Protein AF-0000000086028772 (afdb_homodimer)

Sequence (1602 aa):
MACWGKYEELAASGPDQKNWRGIGIALLVIMVVCALIVAAIVLLTPGDKGLNVNKSRISLEEVVKGKFSYRRYNGTWISDHEFVFQDAYGAIGIYDATNNSEQVIMSNTTFRQYSISQYFLSADRQYLLLSHKYERIFRYTYKAAFLLYNISSDYLAPLFPKTPELLLQYAAWGPSGNQLVYVLDNNVYYLSDVTAKPRQLTKTGIDGIVFNGIPDWVYEEEILSTNNALWWSKDGKKLCFASFNDTDVDILQYPHYGSYSDVNNVYPELMNLRYPKAGKTNPEFTIYVADLTSSKDLSKVQPPKEYKNLEFYFTEVQWAGNDALSVVWLKRSQNTTIVSLCHENDSWMCKKNYQEDANGHGWVDLSTKTIFSADNKKYFLRIPGPSEGQAGRFKHIAEIDAKTGSKNYLTSGKYDIAYIVAHDENKNVVYYITTLEGKPGERHLFSVADTSHAKPKQTTCFTCDISPECLYNDAVFSQNFTYYVLECLGPGIPRVEIRSTVSNKIVSVLDTNPELRELVDKRAMPIIKNLQVPIDGNYFANVRLFMPPILREYEITKYPVLVEVYGGPGTQMVTEKFNVNWGSYLASKKNVIYVNIDGRGSGYQGDKILHELYRRLGTVEVFDQISVASYLKEHLSYIDGKRMAIFGWSYGGFASASALADDETVFNCAISVAPVTSWLYYDSVYTERYMQSPSPSDNFVNYEKSDVMNKATNFKGRKYLLVHGTADDNVHWQQSMMLAKALTDAGVIYRMQVYPDENHGLGHVKLHLYQTMDDFLNLCYSDTFREESSVSHSTSSDSDRMACWGKYEELAASGPDQKNWRGIGIALLVIMVVCALIVAAIVLLTPGDKGLNVNKSRISLEEVVKGKFSYRRYNGTWISDHEFVFQDAYGAIGIYDATNNSEQVIMSNTTFRQYSISQYFLSADRQYLLLSHKYERIFRYTYKAAFLLYNISSDYLAPLFPKTPELLLQYAAWGPSGNQLVYVLDNNVYYLSDVTAKPRQLTKTGIDGIVFNGIPDWVYEEEILSTNNALWWSKDGKKLCFASFNDTDVDILQYPHYGSYSDVNNVYPELMNLRYPKAGKTNPEFTIYVADLTSSKDLSKVQPPKEYKNLEFYFTEVQWAGNDALSVVWLKRSQNTTIVSLCHENDSWMCKKNYQEDANGHGWVDLSTKTIFSADNKKYFLRIPGPSEGQAGRFKHIAEIDAKTGSKNYLTSGKYDIAYIVAHDENKNVVYYITTLEGKPGERHLFSVADTSHAKPKQTTCFTCDISPECLYNDAVFSQNFTYYVLECLGPGIPRVEIRSTVSNKIVSVLDTNPELRELVDKRAMPIIKNLQVPIDGNYFANVRLFMPPILREYEITKYPVLVEVYGGPGTQMVTEKFNVNWGSYLASKKNVIYVNIDGRGSGYQGDKILHELYRRLGTVEVFDQISVASYLKEHLSYIDGKRMAIFGWSYGGFASASALADDETVFNCAISVAPVTSWLYYDSVYTERYMQSPSPSDNFVNYEKSDVMNKATNFKGRKYLLVHGTADDNVHWQQSMMLAKALTDAGVIYRMQVYPDENHGLGHVKLHLYQTMDDFLNLCYSDTFREESSVSHSTSSDSDR

InterPro domains:
  IPR001375 Peptidase S9, prolyl oligopeptidase, catalytic domain [PF00326] (580-780)
  IPR002469 Dipeptidylpeptidase IV, N-terminal domain [PF00930] (122-494)
  IPR029058 Alpha/Beta hydrolase fold [G3DSA:3.40.50.1820] (521-790)
  IPR029058 Alpha/Beta hydrolase fold [SSF53474] (533-778)
  IPR050278 Serine protease S9B/DPPIV [PTHR11731] (8-780)

Secondary structure (DSSP, 8-state):
-------------------HHHHHHHHHHHHHHHHHHHHHHHHSS-S---TTTTSBPPPHHHHHTTTT-------EESSSSEEEEE-TTS-EEEEETTTTEEEEEE-HHHHHHTT--EEEE-TTSSEEEEEEEEEE-SSS-EEEEEEEEETTTTEEEESSTTSTTPPBSEEEE-SSTT-EEEEETTEEEEESSTTSPPEE-----BTTTEEESS--HHIIIIII-SS--EEE-TTSSEEEEEEEE-TTS-EEEEEE---SS-TT--SPEEEEEE--BTTSPPPEEEEEEEETTS-PPPEEEBPPGGGTTS-EEEEEEEESSSSEEEEEEEETTSSEEEEEEEEGGGTTEEEEEEEEE-TTSS-----S--EE-TTSSEEEEEEE-S--GGG---EEEEEEETTT--EEES--SSS-EEEEEEEETTTTEEEEEEEETTEEEEEEEEEEE-TTSSSTT-EEESSTTS-TTB-BEEEEE-TTSSEEEEEE-SBSS-EEEEEETTT--EEEEEE--HHHHHHHHHB-PPEEEEEEEEETTTEEEEEEEEE-TT--TT-S--EEEEEE----TT-----SS----HHHHHHHHH-PEEEEEE-TT-SSS-HHHHGGGTT-TTSHHHHHHHHHHHHHHHH-TTEEEEEEEEEEETHHHHHHHHHHHSTT---SEEEEES----GGGSBHHHHHHHH---STTTTHHHHHHT-GGGGGGGGTTSEEEEEEETT-SSS-THHHHHHHHHHHHTT---EEEEETT--TT-GGGHHHHHHHHHHHHHHHHSS------------------/-------------------HHHHHHHHHHHHHHHHHHHHHHHHSS-S---TTTTSBPPPHHHHHTTTT-------EESSSSEEEEE-TTS-EEEEETTTTEEEEEE-HHHHHHTT--EEEE-TTSSEEEEEEEEEE-SSS-EEEEEEEEETTTTEEEESSTTSTTPPBSEEEE-SSTT-EEEEETTEEEEESSTTSPPEE-----BTTTEEESS--HHIIIIII-SS--EEE-TTSSEEEEEEEE-TTS-EEEEEE---SS-TT--SPEEEEEE-PBTTSPPPEEEEEEEETTS-PPPEEEBPPGGGTTS-EEEEEEEESSSSEEEEEEEETTSSEEEEEEEEGGGTTBEEEEEEEE-TTSS-----S--EE-TTSSEEEEEEE-S--GGG---EEEEEEETTT--EEES--SSS-EEEEEEEETTTTEEEEEEEETTEEEEEEEEEEE-TTSSSTT-EEESSTTS-TTB-BEEEEE-TTSSEEEEEE-SBSS-EEEEEETTT--EEEEEE--HHHHHHHHHB-PPEEEEEEEEETTTEEEEEEEEE-TT--TT-S--EEEEEE----TT-----SS----HHHHHHHHH-PEEEEEE-TT-SSS-HHHHGGGTT-TTSHHHHHHHHHHHHHHHH-TTEEEEEEEEEEETHHHHHHHHHHHSTT---SEEEEES----GGGSBHHHHHHHH---STTTTHHHHHHT-GGGGGGGGTTSEEEEEEETT-SSS-THHHHHHHHHHHHTT---EEEEETT--TT-GGGHHHHHHHHHHHHHHHHSS------------------

Solvent-accessible surface area (backbone atoms only — not comparable to full-atom values): 84348 Å² total; per-residue (Å²): 135,88,83,86,87,72,94,78,82,83,76,75,82,72,77,82,72,73,64,54,61,58,53,44,47,51,49,45,50,49,48,48,51,51,44,46,49,48,42,44,48,53,62,64,33,61,75,73,63,57,82,44,59,81,34,47,57,45,49,66,64,44,47,69,73,46,64,70,57,78,87,72,89,70,61,46,68,78,36,50,49,30,27,41,33,61,49,98,79,50,26,33,29,39,37,32,67,87,75,72,44,75,44,78,63,43,59,34,63,63,38,58,75,59,52,53,76,50,77,44,74,28,60,65,66,48,35,36,44,31,31,23,73,77,41,79,72,59,96,62,31,36,33,24,20,45,32,34,32,34,50,88,76,70,42,76,42,42,65,44,72,94,48,54,76,51,62,28,51,40,73,48,67,41,67,44,44,51,12,34,38,37,23,50,74,32,14,33,34,40,22,76,26,83,84,47,74,76,42,76,75,51,83,72,35,34,86,93,36,22,25,30,35,27,54,51,63,64,45,21,71,74,53,62,67,38,44,53,34,68,47,64,22,74,79,47,50,34,40,33,31,33,33,32,40,33,80,75,24,49,72,48,70,47,61,37,61,78,54,80,84,42,88,83,56,59,67,61,42,81,42,82,40,62,52,34,27,38,78,52,48,68,63,46,71,48,41,35,39,38,50,70,83,52,90,63,76,72,40,60,50,40,74,34,77,90,53,62,95,52,67,62,45,73,60,46,76,46,61,53,56,77,57,26,34,35,40,31,36,30,37,60,56,24,32,37,35,36,40,25,45,20,32,55,92,57,68,22,43,24,39,77,43,40,75,53,68,31,82,91,59,46,50,56,73,73,87,60,76,74,45,60,41,90,83,51,54,31,34,37,41,71,40,76,33,68,71,56,70,94,61,30,27,16,33,19,42,32,40,30,34,57,84,78,32,51,74,43,72,48,48,76,62,75,35,22,53,72,46,73,69,48,67,42,67,90,74,23,30,36,34,29,34,23,34,42,70,93,33,53,36,35,26,32,44,32,35,31,20,34,85,84,27,98,57,54,44,46,68,48,73,76,36,82,81,70,44,89,45,36,37,15,49,49,74,50,66,24,77,74,50,52,27,28,39,37,34,34,39,1,53,32,79,39,33,30,32,36,27,30,52,89,78,66,42,80,73,45,78,77,43,62,48,65,69,44,49,54,53,56,73,50,31,15,58,43,45,80,46,78,46,75,43,81,44,86,90,85,41,64,21,47,33,36,36,30,28,25,48,79,66,54,90,86,46,83,67,56,27,38,36,40,34,50,40,48,69,43,78,54,41,72,76,64,52,29,54,50,81,69,46,72,49,42,25,35,3,28,59,66,48,26,34,23,35,34,68,31,41,52,11,23,40,52,67,27,49,52,45,28,43,68,35,50,49,35,59,78,44,63,39,30,47,40,54,39,51,49,50,50,50,46,42,73,73,35,79,38,41,31,64,84,27,25,32,28,31,17,52,32,54,2,6,29,34,20,50,47,34,44,33,36,94,77,40,62,44,48,26,26,32,22,34,36,27,49,34,39,60,61,65,30,46,27,71,68,39,17,36,44,37,37,50,57,45,82,92,63,32,27,67,38,51,56,72,41,22,45,50,81,38,26,62,48,40,54,98,38,46,43,39,45,33,40,23,53,41,14,82,72,48,40,43,64,31,54,43,40,39,44,44,31,24,48,75,50,62,38,71,67,43,35,46,74,39,64,64,22,34,72,80,36,77,91,44,45,63,51,50,52,50,48,52,50,53,48,49,52,58,58,63,43,83,76,71,74,78,78,81,74,82,77,78,79,75,79,77,77,73,77,134,140,83,87,92,91,82,99,87,84,84,87,74,85,71,79,82,69,71,60,56,58,59,52,43,46,50,48,44,50,50,46,48,51,52,45,45,50,48,42,44,46,53,62,65,33,59,75,72,62,56,83,42,59,82,34,47,57,45,50,66,64,45,46,70,69,46,65,71,57,78,86,73,90,71,60,46,68,77,38,51,47,30,27,40,34,61,49,98,77,49,26,32,28,39,38,32,68,86,75,71,44,74,44,78,64,42,59,33,64,61,37,60,74,57,54,54,75,50,77,45,74,28,61,65,66,49,37,36,46,32,31,22,74,76,41,78,73,58,96,61,32,36,33,24,20,45,32,34,32,33,48,90,74,70,41,77,43,44,63,44,72,93,48,52,78,51,62,27,51,40,74,49,68,40,68,43,45,51,12,33,38,34,23,48,75,32,16,31,33,39,22,78,27,82,83,46,75,73,41,76,76,49,83,73,36,33,87,94,35,24,26,32,35,28,54,51,62,63,46,22,72,73,53,61,66,36,44,54,33,67,47,64,23,74,80,47,50,34,40,34,32,35,31,32,40,34,82,76,25,49,71,48,70,46,60,38,61,78,53,82,82,43,87,82,56,60,66,61,44,80,43,81,39,63,53,32,26,40,79,53,47,67,64,46,72,49,42,34,38,37,51,69,84,50,92,61,74,72,40,60,53,39,73,34,78,89,53,61,95,53,66,63,47,72,62,45,76,46,60,52,56,77,56,24,33,34,42,31,35,28,38,58,56,25,32,36,36,35,38,22,46,20,32,55,94,58,66,23,43,25,39,77,43,39,76,51,68,30,80,91,59,46,50,59,71,74,88,60,76,75,46,61,41,91,83,51,54,31,32,38,42,70,41,76,33,68,71,54,70,93,62,31,26,16,34,19,43,30,41,30,34,59,85,78,32,52,75,44,73,48,49,77,62,76,34,22,51,73,46,76,68,47,68,42,68,91,72,23,30,37,34,29,34,23,34,43,68,92,34,54,36,34,26,32,44,33,37,31,21,34,84,82,26,96,57,52,44,46,68,47,71,77,36,82,80,70,44,91,44,36,37,15,50,48,74,49,66,24,77,74,50,51,27,28,38,39,34,33,39,1,54,33,79,41,32,31,31,34,26,31,52,86,77,66,40,79,75,45,79,76,44,64,47,62,69,44,49,55,53,56,72,50,30,15,57,44,43,77,47,78,48,76,42,82,46,85,88,85,41,63,22,46,33,36,36,31,27,25,46,78,65,55,89,88,45,83,66,56,27,40,35,38,34,49,39,47,70,42,78,56,42,74,76,64,52,30,53,50,79,69,47,72,50,43,25,35,3,28,57,65,49,25,34,21,33,35,68,31,41,51,9,23,39,53,67,28,49,50,45,27,41,66,34,48,47,35,57,76,44,62,39,29,47,42,55,38,51,50,51,50,49,45,42,73,73,34,80,37,42,31,64,84,29,27,32,29,31,17,52,32,54,2,6,29,34,19,52,47,34,45,34,36,93,78,40,63,46,51,25,26,32,22,34,36,27,49,35,39,62,59,64,31,46,26,71,67,38,17,36,45,38,39,51,58,45,82,92,63,32,28,67,40,52,56,71,42,22,46,50,82,40,28,62,49,41,54,96,38,47,42,39,44,34,40,24,52,40,14,81,72,49,42,44,63,31,55,41,42,40,44,46,34,24,48,74,54,62,38,72,69,43,36,46,74,39,64,64,22,34,73,77,36,76,94,46,46,64,52,50,53,51,48,53,49,54,48,49,54,57,58,63,43,81,80,69,75,76,75,81,74,80,75,78,79,76,78,77,75,73,77,134

Radius of gyration: 42.6 Å; Cα contacts (8 Å, |Δi|>4): 3758; chains: 2; bounding box: 168×121×100 Å

pLDDT: mean 91.34, std 16.98, range [13.88, 98.94]

Foldseek 3Di:
DPQPDDDCPCPDPDDPPPPVVVVVVVVVVVVVVVVVVVCCCVVVVPPCPPLLQPFAADDLCCFLVCVLPFDDDAWDFLFQFKIWGADPLGFIWIAGLVVGDIDTQGDNVVCVVQVWDDWDAANVRFKIKTWGPWADDAPAWIWTWIWIAGRVVRDIAGLDNVCRRDIFRDKDADNDGGKIWTHDLQWIWTDPHSVGDIDTQDDPRDPQFKHKQADAHCCCPPFAVHGGFKAAANVRQKIKGKMKGLPQADKDKFWFQDDPPDPPSDDTDIDIGRFAAFQGDDIDMWMWMDGNVDPDHIATAAEAPVCPPFDKDWRDWYDLHRFKIWIKIAGLLQQKIFTWIAGVVVSNYTYGLEMDGNVPFAHWDQNADWAADPNRQKIKGFGWDDAPPPLGTETFIWIAGRVRRDIDTLDGDQWHFPYWAHAQVVQQKTWTWIADHVGLQFIWIKIAHPPPHPDGSDMDTLCPPPDPFQRHWDWHRHPNRQKIWIWRQGPHQIWIFIAGRVVSHTSGTDGRRVSSVVVVSSHSWFDKDWDWDADPPRGTKIKIKGFASSDDQPDQAAAAEEEEDLLAAAADDDHGGHDDHPQRSCRHPVRYIYMYIGFQRYHTRHVVSNSVQAQAPQPRSLVRSQVVLVVCPVPRNRHDLQRYEYEYAASRLLSRLSLQLDPSHSHQEYEHELYQQFSSQAGRSRSSSRNNHCDPVGRVPSSVVSHSLVSLLSCANGEYEYEYECAAPGRHPVRRVSSVVSNVVSVHDYHYYYHYPAYRVSSVCSSVVSVVVVVSSVVSRDPPDDPPPPPPPPPPPPDDD/DDDDDDCPPDPPPDPPPPCVVVVVVVVVVVVVVVVVVVCCCVVVVPPCPPLLQPFAADDLCCFLVCVLPFDDDAWDFLFQFKIWGADPLGFIWIAGLVVGDIDTQGDNVVCVVQVWDDWDAANVRFKIKTWGPWADDAPAWIWTWIWIAGRVVRDIAGLDNVCRRDIFRDKDADNDGGKIWTHDLQWIWTDPHSPGDIDTQDDPRDPQFKHKQADAHCCCPPFAVHGGFKAAANVRQKIKGKMKGLPQADKDKFWFQDDPPDPPRDDTDIDIGRFAAFQGDDIDMWMWMDGNVDPDHIATAAEEPVCPPFDKDWRDWYDLHRFKIWIKIAGLLQQKIFTWIAGVVVSNYTYGLEMDGNVPFAHWDQNADWAADPNRQKIKGFGWDDAPPPLGTETFIWIAGRVRRDIDTLDGDQWHFPYWAHAQVVQQKTWTWIADHVGLQFIWIKIAHPPPHPDGSDMDTLCPPPDPFQRHWDWHRHPNRQKIWIWRQGPHQIWIFIAGRVVSDTSGTDGRRVSSVVVVSSHSWFDKDWDWDADPPRGTKIKIKGFASSDDQPDQAAAAEEEEDLLAAAADDDHGGHDDHPQRSCRHPVRYIYMYIGFQRYHTRGVVSNSVQAQAPQPRSLVRVQVVLVVCPVPRNRHDLQRYEYEYAASRLLSRLSLQLDPSHSHQEYEHELYQQFSSQAGRSRSSSRNNHCDPVGRVPSSVVSHSLVSLLSCANGEYEYEYECAAPGRHPVRRVSSVVSNVVSVHDYHYYYHYPAYRVSSVCSSVVSVVVVVSSVVSRDPPDDPPPPPPPPPPPPDDD

Structure (mmCIF, N/CA/C/O backbone):
data_AF-0000000086028772-model_v1
#
loop_
_entity.id
_entity.type
_entity.pdbx_description
1 polymer 'Venom dipeptidyl peptidase 4'
#
loop_
_atom_site.group_PDB
_atom_site.id
_atom_site.type_symbol
_atom_site.label_atom_id
_atom_site.label_alt_id
_atom_site.label_comp_id
_atom_site.label_asym_id
_atom_site.label_entity_id
_atom_site.label_seq_id
_atom_site.pdbx_PDB_ins_code
_atom_site.Cartn_x
_atom_site.Cartn_y
_atom_site.Cartn_z
_atom_site.occupancy
_atom_site.B_iso_or_equiv
_atom_site.auth_seq_id
_atom_site.auth_comp_id
_atom_site.auth_asym_id
_atom_site.auth_atom_id
_atom_site.pdbx_PDB_model_num
ATOM 1 N N . MET A 1 1 ? 126.438 20.5 -13.969 1 13.88 1 MET A N 1
ATOM 2 C CA . MET A 1 1 ? 125.938 19.203 -14.461 1 13.88 1 MET A CA 1
ATOM 3 C C . MET A 1 1 ? 125.125 18.484 -13.398 1 13.88 1 MET A C 1
ATOM 5 O O . MET A 1 1 ? 124.938 17.266 -13.5 1 13.88 1 MET A O 1
ATOM 9 N N . ALA A 1 2 ? 124.688 18.953 -12.391 1 19.36 2 ALA A N 1
ATOM 10 C CA . ALA A 1 2 ? 124.375 18.359 -11.078 1 19.36 2 ALA A CA 1
ATOM 11 C C . ALA A 1 2 ? 123 17.719 -11.07 1 19.36 2 ALA A C 1
ATOM 13 O O . ALA A 1 2 ? 122 18.406 -11.234 1 19.36 2 ALA A O 1
ATOM 14 N N . CYS A 1 3 ? 122.562 16.328 -11.258 1 17.52 3 CYS A N 1
ATOM 15 C CA . CYS A 1 3 ? 121.625 15.602 -12.078 1 17.52 3 CYS A CA 1
ATOM 16 C C . CYS A 1 3 ? 120.438 15.148 -11.242 1 17.52 3 CYS A C 1
ATOM 18 O O . CYS A 1 3 ? 120.562 14.383 -10.289 1 17.52 3 CYS A O 1
ATOM 20 N N . TRP A 1 4 ? 119.062 15.852 -10.938 1 20.83 4 TRP A N 1
ATOM 21 C CA . TRP A 1 4 ? 117.938 15.961 -10.023 1 20.83 4 TRP A CA 1
ATOM 22 C C . TRP A 1 4 ? 117 14.773 -10.188 1 20.83 4 TRP A C 1
ATOM 24 O O . TRP A 1 4 ? 116.375 14.633 -11.227 1 20.83 4 TRP A O 1
ATOM 34 N N . GLY A 1 5 ? 117.062 13.594 -9.625 1 18.06 5 GLY A N 1
ATOM 35 C CA . GLY A 1 5 ? 116.688 12.297 -10.156 1 18.06 5 GLY A CA 1
ATOM 36 C C . GLY A 1 5 ? 115.188 12.016 -10.031 1 18.06 5 GLY A C 1
ATOM 37 O O . GLY A 1 5 ? 114.5 12.758 -9.367 1 18.06 5 GLY A O 1
ATOM 38 N N . LYS A 1 6 ? 114.562 10.656 -9.727 1 19.27 6 LYS A N 1
ATOM 39 C CA . LYS A 1 6 ? 113.875 9.453 -10.172 1 19.27 6 LYS A CA 1
ATOM 40 C C . LYS A 1 6 ? 112.562 9.258 -9.398 1 19.27 6 LYS A C 1
ATOM 42 O O . LYS A 1 6 ? 111.5 8.953 -9.984 1 19.27 6 LYS A O 1
ATOM 47 N N . TYR A 1 7 ? 112.25 8.914 -8.086 1 20.97 7 TYR A N 1
ATOM 48 C CA . TYR A 1 7 ? 111.438 7.734 -8.008 1 20.97 7 TYR A CA 1
ATOM 49 C C . TYR A 1 7 ? 109.938 8.125 -8.07 1 20.97 7 TYR A C 1
ATOM 51 O O . TYR A 1 7 ? 109.5 8.938 -7.262 1 20.97 7 TYR A O 1
ATOM 59 N N . GLU A 1 8 ? 109.125 8.047 -9.195 1 18.38 8 GLU A N 1
ATOM 60 C CA . GLU A 1 8 ? 107.938 8.758 -9.789 1 18.38 8 GLU A CA 1
ATOM 61 C C . GLU A 1 8 ? 106.625 8.148 -9.352 1 18.38 8 GLU A C 1
ATOM 63 O O . GLU A 1 8 ? 106.375 6.996 -9.688 1 18.38 8 GLU A O 1
ATOM 68 N N . GLU A 1 9 ? 106.062 8.375 -8.188 1 20.89 9 GLU A N 1
ATOM 69 C CA . GLU A 1 9 ? 104.938 7.805 -7.453 1 20.89 9 GLU A CA 1
ATOM 70 C C . GLU A 1 9 ? 103.625 8.008 -8.203 1 20.89 9 GLU A C 1
ATOM 72 O O . GLU A 1 9 ? 103.188 9.148 -8.375 1 20.89 9 GLU A O 1
ATOM 77 N N . LEU A 1 10 ? 103.188 7.266 -9.211 1 18.59 10 LEU A N 1
ATOM 78 C CA . LEU A 1 10 ? 102.188 7.562 -10.211 1 18.59 10 LEU A CA 1
ATOM 79 C C . LEU A 1 10 ? 100.812 7.449 -9.602 1 18.59 10 LEU A C 1
ATOM 81 O O . LEU A 1 10 ? 100.375 6.359 -9.195 1 18.59 10 LEU A O 1
ATOM 85 N N . ALA A 1 11 ? 100.188 8.375 -8.781 1 22.48 11 ALA A N 1
ATOM 86 C CA . ALA A 1 11 ? 98.938 8.727 -8.07 1 22.48 11 ALA A CA 1
ATOM 87 C C . ALA A 1 11 ? 97.75 8.734 -9.016 1 22.48 11 ALA A C 1
ATOM 89 O O . ALA A 1 11 ? 96.688 9.32 -8.711 1 22.48 11 ALA A O 1
ATOM 90 N N . ALA A 1 12 ? 97.688 8.062 -10.266 1 20.61 12 ALA A N 1
ATOM 91 C CA . ALA A 1 12 ? 96.75 8.758 -11.172 1 20.61 12 ALA A CA 1
ATOM 92 C C . ALA A 1 12 ? 95.312 8.602 -10.719 1 20.61 12 ALA A C 1
ATOM 94 O O . ALA A 1 12 ? 95 7.66 -9.984 1 20.61 12 ALA A O 1
ATOM 95 N N . SER A 1 13 ? 94.438 9.531 -10.984 1 23.8 13 SER A N 1
ATOM 96 C CA . SER A 1 13 ? 93 9.875 -11.047 1 23.8 13 SER A CA 1
ATOM 97 C C . SER A 1 13 ? 92.188 8.789 -11.758 1 23.8 13 SER A C 1
ATOM 99 O O . SER A 1 13 ? 91.188 9.062 -12.328 1 23.8 13 SER A O 1
ATOM 101 N N . GLY A 1 14 ? 92.5 7.441 -11.602 1 23.22 14 GLY A N 1
ATOM 102 C CA . GLY A 1 14 ? 92 6.555 -12.625 1 23.22 14 GLY A CA 1
ATOM 103 C C . GLY A 1 14 ? 90.5 6.348 -12.5 1 23.22 14 GLY A C 1
ATOM 104 O O . GLY A 1 14 ? 89.938 6.461 -11.406 1 23.22 14 GLY A O 1
ATOM 105 N N . PRO A 1 15 ? 89.688 6.562 -13.641 1 29.14 15 PRO A N 1
ATOM 106 C CA . PRO A 1 15 ? 88.25 6.617 -13.875 1 29.14 15 PRO A CA 1
ATOM 107 C C . PRO A 1 15 ? 87.5 5.359 -13.406 1 29.14 15 PRO A C 1
ATOM 109 O O . PRO A 1 15 ? 88.062 4.25 -13.547 1 29.14 15 PRO A O 1
ATOM 112 N N . ASP A 1 16 ? 86.938 5.426 -12.188 1 30.94 16 ASP A N 1
ATOM 113 C CA . ASP A 1 16 ? 86.188 4.355 -11.539 1 30.94 16 ASP A CA 1
ATOM 114 C C . ASP A 1 16 ? 85.188 3.729 -12.516 1 30.94 16 ASP A C 1
ATOM 116 O O . ASP A 1 16 ? 84.312 4.414 -13.039 1 30.94 16 ASP A O 1
ATOM 120 N N . GLN A 1 17 ? 85.625 2.834 -13.414 1 28.05 17 GLN A N 1
ATOM 121 C CA . GLN A 1 17 ? 84.812 2.084 -14.375 1 28.05 17 GLN A CA 1
ATOM 122 C C . GLN A 1 17 ? 83.75 1.29 -13.672 1 28.05 17 GLN A C 1
ATOM 124 O O . GLN A 1 17 ? 84 0.384 -12.891 1 28.05 17 GLN A O 1
ATOM 129 N N . LYS A 1 18 ? 82.625 2.035 -13.43 1 41.34 18 LYS A N 1
ATOM 130 C CA . LYS A 1 18 ? 81.312 1.47 -13.008 1 41.34 18 LYS A CA 1
ATOM 131 C C . LYS A 1 18 ? 81.062 0.141 -13.703 1 41.34 18 LYS A C 1
ATOM 133 O O . LYS A 1 18 ? 81.188 0.039 -14.93 1 41.34 18 LYS A O 1
ATOM 138 N N . ASN A 1 19 ? 81.5 -0.927 -12.969 1 37.44 19 ASN A N 1
ATOM 139 C CA . ASN A 1 19 ? 81.375 -2.309 -13.422 1 37.44 19 ASN A CA 1
ATOM 140 C C . ASN A 1 19 ? 80 -2.592 -14.023 1 37.44 19 ASN A C 1
ATOM 142 O O . ASN A 1 19 ? 79.062 -2.984 -13.305 1 37.44 19 ASN A O 1
ATOM 146 N N . TRP A 1 20 ? 79.75 -1.903 -15.164 1 47.28 20 TRP A N 1
ATOM 147 C CA . TRP A 1 20 ? 78.562 -1.967 -15.992 1 47.28 20 TRP A CA 1
ATOM 148 C C . TRP A 1 20 ? 78.25 -3.41 -16.359 1 47.28 20 TRP A C 1
ATOM 150 O O . TRP A 1 20 ? 77.062 -3.74 -16.594 1 47.28 20 TRP A O 1
ATOM 160 N N . ARG A 1 21 ? 79.312 -4.32 -16.312 1 53.91 21 ARG A N 1
ATOM 161 C CA . ARG A 1 21 ? 79.062 -5.691 -16.734 1 53.91 21 ARG A CA 1
ATOM 162 C C . ARG A 1 21 ? 78.25 -6.449 -15.695 1 53.91 21 ARG A C 1
ATOM 164 O O . ARG A 1 21 ? 77.312 -7.18 -16.031 1 53.91 21 ARG A O 1
ATOM 171 N N . GLY A 1 22 ? 78.75 -6.25 -14.477 1 54.34 22 GLY A N 1
ATOM 172 C CA . GLY A 1 22 ? 78 -6.914 -13.414 1 54.34 22 GLY A CA 1
ATOM 173 C C . GLY A 1 22 ? 76.562 -6.414 -13.281 1 54.34 22 GLY A C 1
ATOM 174 O O . GLY A 1 22 ? 75.625 -7.203 -13.07 1 54.34 22 GLY A O 1
ATOM 175 N N . ILE A 1 23 ? 76.5 -5.027 -13.422 1 61.22 23 ILE A N 1
ATOM 176 C CA . ILE A 1 23 ? 75.188 -4.441 -13.383 1 61.22 23 ILE A CA 1
ATOM 177 C C . ILE A 1 23 ? 74.375 -4.938 -14.578 1 61.22 23 ILE A C 1
ATOM 179 O O . ILE A 1 23 ? 73.188 -5.262 -14.438 1 61.22 23 ILE A O 1
ATOM 183 N N . GLY A 1 24 ? 75.125 -5.156 -15.758 1 59.31 24 GLY A N 1
ATOM 184 C CA . GLY A 1 24 ? 74.438 -5.684 -16.922 1 59.31 24 GLY A CA 1
ATOM 185 C C . GLY A 1 24 ? 73.938 -7.113 -16.75 1 59.31 24 GLY A C 1
ATOM 186 O O . GLY A 1 24 ? 72.812 -7.453 -17.125 1 59.31 24 GLY A O 1
ATOM 187 N N . ILE A 1 25 ? 74.875 -7.953 -16.156 1 65.38 25 ILE A N 1
ATOM 188 C CA . ILE A 1 25 ? 74.5 -9.352 -15.938 1 65.38 25 ILE A CA 1
ATOM 189 C C . ILE A 1 25 ? 73.375 -9.445 -14.906 1 65.38 25 ILE A C 1
ATOM 191 O O . ILE A 1 25 ? 72.438 -10.211 -15.07 1 65.38 25 ILE A O 1
ATOM 195 N N . ALA A 1 26 ? 73.562 -8.602 -13.812 1 63.28 26 ALA A N 1
ATOM 196 C CA . ALA A 1 26 ? 72.5 -8.609 -12.812 1 63.28 26 ALA A CA 1
ATOM 197 C C . ALA A 1 26 ? 71.188 -8.148 -13.414 1 63.28 26 ALA A C 1
ATOM 199 O O . ALA A 1 26 ? 70.125 -8.75 -13.164 1 63.28 26 ALA A O 1
ATOM 200 N N . LEU A 1 27 ? 71.312 -7.117 -14.258 1 66.19 27 LEU A N 1
ATOM 201 C CA . LEU A 1 27 ? 70.125 -6.641 -14.945 1 66.19 27 LEU A CA 1
ATOM 202 C C . LEU A 1 27 ? 69.625 -7.676 -15.953 1 66.19 27 LEU A C 1
ATOM 204 O O . LEU A 1 27 ? 68.438 -7.879 -16.094 1 66.19 27 LEU A O 1
ATOM 208 N N . LEU A 1 28 ? 70.562 -8.43 -16.562 1 67.06 28 LEU A N 1
ATOM 209 C CA . LEU A 1 28 ? 70.25 -9.492 -17.484 1 67.06 28 LEU A CA 1
ATOM 210 C C . LEU A 1 28 ? 69.562 -10.664 -16.75 1 67.06 28 LEU A C 1
ATOM 212 O O . LEU A 1 28 ? 68.562 -11.211 -17.219 1 67.06 28 LEU A O 1
ATOM 216 N N . VAL A 1 29 ? 70.125 -11.07 -15.648 1 67.31 29 VAL A N 1
ATOM 217 C CA . VAL A 1 29 ? 69.562 -12.141 -14.852 1 67.31 29 VAL A CA 1
ATOM 218 C C . VAL A 1 29 ? 68.188 -11.703 -14.336 1 67.31 29 VAL A C 1
ATOM 220 O O . VAL A 1 29 ? 67.188 -12.484 -14.383 1 67.31 29 VAL A O 1
ATOM 223 N N . ILE A 1 30 ? 68.062 -10.453 -13.875 1 66.56 30 ILE A N 1
ATOM 224 C CA . ILE A 1 30 ? 66.75 -9.945 -13.445 1 66.56 30 ILE A CA 1
ATOM 225 C C . ILE A 1 30 ? 65.812 -9.922 -14.625 1 66.56 30 ILE A C 1
ATOM 227 O O . ILE A 1 30 ? 64.625 -10.336 -14.492 1 66.56 30 ILE A O 1
ATOM 231 N N . MET A 1 31 ? 66.375 -9.547 -15.773 1 66.44 31 MET A N 1
ATOM 232 C CA . MET A 1 31 ? 65.5 -9.531 -16.969 1 66.44 31 MET A CA 1
ATOM 233 C C . MET A 1 31 ? 65.125 -10.953 -17.375 1 66.44 31 MET A C 1
ATOM 235 O O . MET A 1 31 ? 64 -11.203 -17.766 1 66.44 31 MET A O 1
ATOM 239 N N . VAL A 1 32 ? 66.062 -11.875 -17.281 1 67.56 32 VAL A N 1
ATOM 240 C CA . VAL A 1 32 ? 65.75 -13.266 -17.625 1 67.56 32 VAL A CA 1
ATOM 241 C C . VAL A 1 32 ? 64.812 -13.859 -16.594 1 67.56 32 VAL A C 1
ATOM 243 O O . VAL A 1 32 ? 63.844 -14.555 -16.953 1 67.56 32 VAL A O 1
ATOM 246 N N . VAL A 1 33 ? 65 -13.625 -15.352 1 67.25 33 VAL A N 1
ATOM 247 C CA . VAL A 1 33 ? 64.062 -14.117 -14.328 1 67.25 33 VAL A CA 1
ATOM 248 C C . VAL A 1 33 ? 62.719 -13.461 -14.5 1 67.25 33 VAL A C 1
ATOM 250 O O . VAL A 1 33 ? 61.688 -14.125 -14.414 1 67.25 33 VAL A O 1
ATOM 253 N N . CYS A 1 34 ? 62.625 -12.148 -14.766 1 67.44 34 CYS A N 1
ATOM 254 C CA . CYS A 1 34 ? 61.375 -11.484 -15.047 1 67.44 34 CYS A CA 1
ATOM 255 C C . CYS A 1 34 ? 60.75 -12.031 -16.328 1 67.44 34 CYS A C 1
ATOM 257 O O . CYS A 1 34 ? 59.531 -12.242 -16.375 1 67.44 34 CYS A O 1
ATOM 259 N N . ALA A 1 35 ? 61.594 -12.289 -17.297 1 65.56 35 ALA A N 1
ATOM 260 C CA . ALA A 1 35 ? 61.094 -12.891 -18.531 1 65.56 35 ALA A CA 1
ATOM 261 C C . ALA A 1 35 ? 60.594 -14.32 -18.297 1 65.56 35 ALA A C 1
ATOM 263 O O . ALA A 1 35 ? 59.594 -14.727 -18.844 1 65.56 35 ALA A O 1
ATOM 264 N N . LEU A 1 36 ? 61.25 -15.078 -17.562 1 64.31 36 LEU A N 1
ATOM 265 C CA . LEU A 1 36 ? 60.812 -16.422 -17.219 1 64.31 36 LEU A CA 1
ATOM 266 C C . LEU A 1 36 ? 59.531 -16.391 -16.375 1 64.31 36 LEU A C 1
ATOM 268 O O . LEU A 1 36 ? 58.656 -17.203 -16.547 1 64.31 36 LEU A O 1
ATOM 272 N N . ILE A 1 37 ? 59.406 -15.477 -15.445 1 61.94 37 ILE A N 1
ATOM 273 C CA . ILE A 1 37 ? 58.188 -15.297 -14.68 1 61.94 37 ILE A CA 1
ATOM 274 C C . ILE A 1 37 ? 57.062 -14.875 -15.617 1 61.94 37 ILE A C 1
ATOM 276 O O . ILE A 1 37 ? 55.969 -15.422 -15.562 1 61.94 37 ILE A O 1
ATOM 280 N N . VAL A 1 38 ? 57.312 -13.875 -16.484 1 59.47 38 VAL A N 1
ATOM 281 C CA . VAL A 1 38 ? 56.312 -13.484 -17.469 1 59.47 38 VAL A CA 1
ATOM 282 C C . VAL A 1 38 ? 56.031 -14.656 -18.406 1 59.47 38 VAL A C 1
ATOM 284 O O . VAL A 1 38 ? 54.875 -14.93 -18.719 1 59.47 38 VAL A O 1
ATOM 287 N N . ALA A 1 39 ? 57.094 -15.328 -18.875 1 56.97 39 ALA A N 1
ATOM 288 C CA . ALA A 1 39 ? 56.875 -16.516 -19.719 1 56.97 39 ALA A CA 1
ATOM 289 C C . ALA A 1 39 ? 56.125 -17.609 -18.953 1 56.97 39 ALA A C 1
ATOM 291 O O . ALA A 1 39 ? 55.25 -18.25 -19.5 1 56.97 39 ALA A O 1
ATOM 292 N N . ALA A 1 40 ? 56.562 -17.891 -17.75 1 54.03 40 ALA A N 1
ATOM 293 C CA . ALA A 1 40 ? 55.812 -18.844 -16.922 1 54.03 40 ALA A CA 1
ATOM 294 C C . ALA A 1 40 ? 54.375 -18.359 -16.734 1 54.03 40 ALA A C 1
ATOM 296 O O . ALA A 1 40 ? 53.438 -19.156 -16.797 1 54.03 40 ALA A O 1
ATOM 297 N N . ILE A 1 41 ? 54.156 -17.078 -16.422 1 53.72 41 ILE A N 1
ATOM 298 C CA . ILE A 1 41 ? 52.812 -16.516 -16.359 1 53.72 41 ILE A CA 1
ATOM 299 C C . ILE A 1 41 ? 52.125 -16.703 -17.719 1 53.72 41 ILE A C 1
ATOM 301 O O . ILE A 1 41 ? 50.969 -17.109 -17.781 1 53.72 41 ILE A O 1
ATOM 305 N N . VAL A 1 42 ? 52.844 -16.266 -18.734 1 50.62 42 VAL A N 1
ATOM 306 C CA . VAL A 1 42 ? 52.25 -16.422 -20.062 1 50.62 42 VAL A CA 1
ATOM 307 C C . VAL A 1 42 ? 52.094 -17.891 -20.406 1 50.62 42 VAL A C 1
ATOM 309 O O . VAL A 1 42 ? 51.094 -18.312 -20.969 1 50.62 42 VAL A O 1
ATOM 312 N N . LEU A 1 43 ? 53.156 -18.672 -20.266 1 46.34 43 LEU A N 1
ATOM 313 C CA . LEU A 1 43 ? 53.094 -20.094 -20.594 1 46.34 43 LEU A CA 1
ATOM 314 C C . LEU A 1 43 ? 52.156 -20.828 -19.641 1 46.34 43 LEU A C 1
ATOM 316 O O . LEU A 1 43 ? 51.5 -21.781 -20.031 1 46.34 43 LEU A O 1
ATOM 320 N N . LEU A 1 44 ? 52.406 -20.594 -18.359 1 42.94 44 LEU A N 1
ATOM 321 C CA . LEU A 1 44 ? 51.469 -21.219 -17.422 1 42.94 44 LEU A CA 1
ATOM 322 C C . LEU A 1 44 ? 50.125 -20.5 -17.422 1 42.94 44 LEU A C 1
ATOM 324 O O . LEU A 1 44 ? 49.188 -20.938 -16.766 1 42.94 44 LEU A O 1
ATOM 328 N N . THR A 1 45 ? 50.188 -19.234 -17.844 1 40.06 45 THR A N 1
ATOM 329 C CA . THR A 1 45 ? 48.844 -18.766 -18.188 1 40.06 45 THR A CA 1
ATOM 330 C C . THR A 1 45 ? 48.219 -19.641 -19.266 1 40.06 45 THR A C 1
ATOM 332 O O . THR A 1 45 ? 48.75 -19.734 -20.375 1 40.06 45 THR A O 1
ATOM 335 N N . PRO A 1 46 ? 47.75 -20.812 -18.844 1 37.31 46 PRO A N 1
ATOM 336 C CA . PRO A 1 46 ? 47.156 -21.578 -19.922 1 37.31 46 PRO A CA 1
ATOM 337 C C . PRO A 1 46 ? 46.531 -20.703 -21.016 1 37.31 46 PRO A C 1
ATOM 339 O O . PRO A 1 46 ? 46 -19.641 -20.703 1 37.31 46 PRO A O 1
ATOM 342 N N . GLY A 1 47 ? 47.25 -20.578 -22.125 1 39.47 47 GLY A N 1
ATOM 343 C CA . GLY A 1 47 ? 46.688 -20.047 -23.344 1 39.47 47 GLY A CA 1
ATOM 344 C C . GLY A 1 47 ? 45.188 -20.328 -23.5 1 39.47 47 GLY A C 1
ATOM 345 O O . GLY A 1 47 ? 44.562 -19.922 -24.469 1 39.47 47 GLY A O 1
ATOM 346 N N . ASP A 1 48 ? 44.875 -21.594 -23.203 1 33.56 48 ASP A N 1
ATOM 347 C CA . ASP A 1 48 ? 43.469 -21.781 -23.469 1 33.56 48 ASP A CA 1
ATOM 348 C C . ASP A 1 48 ? 42.625 -20.797 -22.656 1 33.56 48 ASP A C 1
ATOM 350 O O . ASP A 1 48 ? 42.312 -21.047 -21.5 1 33.56 48 ASP A O 1
ATOM 354 N N . LYS A 1 49 ? 42.969 -19.516 -22.531 1 42.25 49 LYS A N 1
ATOM 355 C CA . LYS A 1 49 ? 41.875 -18.609 -22.297 1 42.25 49 LYS A CA 1
ATOM 356 C C . LYS A 1 49 ? 40.531 -19.234 -22.703 1 42.25 49 LYS A C 1
ATOM 358 O O . LYS A 1 49 ? 40.344 -19.594 -23.875 1 42.25 49 LYS A O 1
ATOM 363 N N . GLY A 1 50 ? 39.906 -20.016 -21.891 1 42.72 50 GLY A N 1
ATOM 364 C CA . GLY A 1 50 ? 38.625 -20.656 -22.109 1 42.72 50 GLY A CA 1
ATOM 365 C C . GLY A 1 50 ? 37.75 -19.906 -23.094 1 42.72 50 GLY A C 1
ATOM 366 O O . GLY A 1 50 ? 37.781 -18.672 -23.156 1 42.72 50 GLY A O 1
ATOM 367 N N . LEU A 1 51 ? 37.531 -20.5 -24.297 1 51.31 51 LEU A N 1
ATOM 368 C CA . LEU A 1 51 ? 36.688 -20.125 -25.438 1 51.31 51 LEU A CA 1
ATOM 369 C C . LEU A 1 51 ? 35.594 -19.156 -25.016 1 51.31 51 LEU A C 1
ATOM 371 O O . LEU A 1 51 ? 35.25 -18.234 -25.75 1 51.31 51 LEU A O 1
ATOM 375 N N . ASN A 1 52 ? 35.125 -19.297 -23.828 1 64.19 52 ASN A N 1
ATOM 376 C CA . ASN A 1 52 ? 33.938 -18.547 -23.453 1 64.19 52 ASN A CA 1
ATOM 377 C C . ASN A 1 52 ? 34.281 -17.156 -22.922 1 64.19 52 ASN A C 1
ATOM 379 O O . ASN A 1 52 ? 33.438 -16.266 -22.875 1 64.19 52 ASN A O 1
ATOM 383 N N . VAL A 1 53 ? 35.625 -16.797 -22.609 1 67.75 53 VAL A N 1
ATOM 384 C CA . VAL A 1 53 ? 35.969 -15.555 -21.938 1 67.75 53 VAL A CA 1
ATOM 385 C C . VAL A 1 53 ? 35.969 -14.406 -22.938 1 67.75 53 VAL A C 1
ATOM 387 O O . VAL A 1 53 ? 35.688 -13.258 -22.594 1 67.75 53 VAL A O 1
ATOM 390 N N . ASN A 1 54 ? 36.188 -14.656 -24.156 1 80.31 54 ASN A N 1
ATOM 391 C CA . ASN A 1 54 ? 36.281 -13.594 -25.156 1 80.31 54 ASN A CA 1
ATOM 392 C C . ASN A 1 54 ? 34.906 -13.273 -25.75 1 80.31 54 ASN A C 1
ATOM 394 O O . ASN A 1 54 ? 34.781 -12.32 -26.516 1 80.31 54 ASN A O 1
ATOM 398 N N . LYS A 1 55 ? 34 -13.953 -25.281 1 92.44 55 LYS A N 1
ATOM 399 C CA . LYS A 1 55 ? 32.656 -13.727 -25.797 1 92.44 55 LYS A CA 1
ATOM 400 C C . LYS A 1 55 ? 31.969 -12.578 -25.047 1 92.44 55 LYS A C 1
ATOM 402 O O . LYS A 1 55 ? 32.375 -12.211 -23.953 1 92.44 55 LYS A O 1
ATOM 407 N N . SER A 1 56 ? 30.984 -12.047 -25.75 1 95.69 56 SER A N 1
ATOM 408 C CA . SER A 1 56 ? 30.219 -10.977 -25.125 1 95.69 56 SER A CA 1
ATOM 409 C C . SER A 1 56 ? 29.422 -11.5 -23.938 1 95.69 56 SER A C 1
ATOM 411 O O . SER A 1 56 ? 28.906 -12.625 -23.953 1 95.69 56 SER A O 1
ATOM 413 N N . ARG A 1 57 ? 29.359 -10.695 -22.906 1 96.88 57 ARG A N 1
ATOM 414 C CA . ARG A 1 57 ? 28.609 -11.055 -21.703 1 96.88 57 ARG A CA 1
ATOM 415 C C . ARG A 1 57 ? 27.109 -10.914 -21.938 1 96.88 57 ARG A C 1
ATOM 417 O O . ARG A 1 57 ? 26.672 -10.164 -22.812 1 96.88 57 ARG A O 1
ATOM 424 N N . ILE A 1 58 ? 26.312 -11.664 -21.109 1 97.69 58 ILE A N 1
ATOM 425 C CA . ILE A 1 58 ? 24.859 -11.602 -21.172 1 97.69 58 ILE A CA 1
ATOM 426 C C . ILE A 1 58 ? 24.375 -10.281 -20.562 1 97.69 58 ILE A C 1
ATOM 428 O O . ILE A 1 58 ? 24.812 -9.891 -19.484 1 97.69 58 ILE A O 1
ATOM 432 N N . SER A 1 59 ? 23.516 -9.555 -21.234 1 97.38 59 SER A N 1
ATOM 433 C CA . SER A 1 59 ? 22.953 -8.336 -20.688 1 97.38 59 SER A CA 1
ATOM 434 C C . SER A 1 59 ? 21.641 -8.617 -19.953 1 97.38 59 SER A C 1
ATOM 436 O O . SER A 1 59 ? 20.953 -9.594 -20.266 1 97.38 59 SER A O 1
ATOM 438 N N . LEU A 1 60 ? 21.328 -7.754 -19 1 97.5 60 LEU A N 1
ATOM 439 C CA . LEU A 1 60 ? 20.078 -7.902 -18.266 1 97.5 60 LEU A CA 1
ATOM 440 C C . LEU A 1 60 ? 18.875 -7.77 -19.188 1 97.5 60 LEU A C 1
ATOM 442 O O . LEU A 1 60 ? 17.891 -8.492 -19.047 1 97.5 60 LEU A O 1
ATOM 446 N N . GLU A 1 61 ? 18.938 -6.875 -20.109 1 97.12 61 GLU A N 1
ATOM 447 C CA . GLU A 1 61 ? 17.859 -6.625 -21.062 1 97.12 61 GLU A CA 1
ATOM 448 C C . GLU A 1 61 ? 17.547 -7.867 -21.891 1 97.12 61 GLU A C 1
ATOM 450 O O . GLU A 1 61 ? 16.375 -8.164 -22.156 1 97.12 61 GLU A O 1
ATOM 455 N N . GLU A 1 62 ? 18.641 -8.539 -22.281 1 97.25 62 GLU A N 1
ATOM 456 C CA . GLU A 1 62 ? 18.438 -9.75 -23.062 1 97.25 62 GLU A CA 1
ATOM 457 C C . GLU A 1 62 ? 17.672 -10.805 -22.297 1 97.25 62 GLU A C 1
ATOM 459 O O . GLU A 1 62 ? 16.812 -11.492 -22.859 1 97.25 62 GLU A O 1
ATOM 464 N N . VAL A 1 63 ? 17.938 -10.922 -21.016 1 97.25 63 VAL A N 1
ATOM 465 C CA . VAL A 1 63 ? 17.297 -11.914 -20.172 1 97.25 63 VAL A CA 1
ATOM 466 C C . VAL A 1 63 ? 15.844 -11.516 -19.938 1 97.25 63 VAL A C 1
ATOM 468 O O . VAL A 1 63 ? 14.93 -12.328 -20.109 1 97.25 63 VAL A O 1
ATOM 471 N N . VAL A 1 64 ? 15.578 -10.281 -19.609 1 96.44 64 VAL A N 1
ATOM 472 C CA . VAL A 1 64 ? 14.266 -9.812 -19.188 1 96.44 64 VAL A CA 1
ATOM 473 C C . VAL A 1 64 ? 13.336 -9.734 -20.406 1 96.44 64 VAL A C 1
ATOM 475 O O . VAL A 1 64 ? 12.141 -9.992 -20.297 1 96.44 64 VAL A O 1
ATOM 478 N N . LYS A 1 65 ? 13.914 -9.422 -21.547 1 95.25 65 LYS A N 1
ATOM 479 C CA . LYS A 1 65 ? 13.102 -9.297 -22.75 1 95.25 65 LYS A CA 1
ATOM 480 C C . LYS A 1 65 ? 12.906 -10.656 -23.422 1 95.25 65 LYS A C 1
ATOM 482 O O . LYS A 1 65 ? 12.273 -10.75 -24.484 1 95.25 65 LYS A O 1
ATOM 487 N N . GLY A 1 66 ? 13.5 -11.664 -22.922 1 95.62 66 GLY A N 1
ATOM 488 C CA . GLY A 1 66 ? 13.219 -13.016 -23.375 1 95.62 66 GLY A CA 1
ATOM 489 C C . GLY A 1 66 ? 13.961 -13.391 -24.641 1 95.62 66 GLY A C 1
ATOM 490 O O . GLY A 1 66 ? 13.453 -14.156 -25.469 1 95.62 66 GLY A O 1
ATOM 491 N N . LYS A 1 67 ? 15.141 -12.805 -24.828 1 96.5 67 LYS A N 1
ATOM 492 C CA . LYS A 1 67 ? 15.898 -13.102 -26.047 1 96.5 67 LYS A CA 1
ATOM 493 C C . LYS A 1 67 ? 16.344 -14.562 -26.062 1 96.5 67 LYS A C 1
ATOM 495 O O . LYS A 1 67 ? 16.594 -15.125 -27.125 1 96.5 67 LYS A O 1
ATOM 500 N N . PHE A 1 68 ? 16.391 -15.195 -24.922 1 97.69 68 PHE A N 1
ATOM 501 C CA . PHE A 1 68 ? 16.859 -16.578 -24.844 1 97.69 68 PHE A CA 1
ATOM 502 C C . PHE A 1 68 ? 15.68 -17.547 -24.781 1 97.69 68 PHE A C 1
ATOM 504 O O . PHE A 1 68 ? 15.859 -18.719 -24.5 1 97.69 68 PHE A O 1
ATOM 511 N N . SER A 1 69 ? 14.5 -17.094 -25.016 1 95.88 69 SER A N 1
ATOM 512 C CA . SER A 1 69 ? 13.344 -17.969 -25.047 1 95.88 69 SER A CA 1
ATOM 513 C C . SER A 1 69 ? 13.352 -18.844 -26.297 1 95.88 69 SER A C 1
ATOM 515 O O . SER A 1 69 ? 13.977 -18.5 -27.297 1 95.88 69 SER A O 1
ATOM 517 N N . TYR A 1 70 ? 12.75 -19.969 -26.219 1 95.75 70 TYR A N 1
ATOM 518 C CA . TYR A 1 70 ? 12.711 -20.891 -27.344 1 95.75 70 TYR A CA 1
ATOM 519 C C . TYR A 1 70 ? 11.273 -21.234 -27.703 1 95.75 70 TYR A C 1
ATOM 521 O O . TYR A 1 70 ? 10.367 -21.109 -26.875 1 95.75 70 TYR A O 1
ATOM 529 N N . ARG A 1 71 ? 11.062 -21.609 -28.891 1 94.44 71 ARG A N 1
ATOM 530 C CA . ARG A 1 71 ? 9.758 -22.016 -29.391 1 94.44 71 ARG A CA 1
ATOM 531 C C . ARG A 1 71 ? 9.484 -23.484 -29.062 1 94.44 71 ARG A C 1
ATOM 533 O O . ARG A 1 71 ? 10.375 -24.328 -29.156 1 94.44 71 ARG A O 1
ATOM 540 N N . ARG A 1 72 ? 8.266 -23.797 -28.641 1 95.62 72 ARG A N 1
ATOM 541 C CA . ARG A 1 72 ? 7.781 -25.156 -28.359 1 95.62 72 ARG A CA 1
ATOM 542 C C . ARG A 1 72 ? 6.766 -25.594 -29.391 1 95.62 72 ARG A C 1
ATOM 544 O O . ARG A 1 72 ? 6.402 -24.828 -30.297 1 95.62 72 ARG A O 1
ATOM 551 N N . TYR A 1 73 ? 6.492 -26.875 -29.297 1 96.38 73 TYR A N 1
ATOM 552 C CA . TYR A 1 73 ? 5.41 -27.391 -30.125 1 96.38 73 TYR A CA 1
ATOM 553 C C . TYR A 1 73 ? 4.09 -26.703 -29.797 1 96.38 73 TYR A C 1
ATOM 555 O O . TYR A 1 73 ? 3.691 -26.641 -28.625 1 96.38 73 TYR A O 1
ATOM 563 N N . ASN A 1 74 ? 3.408 -26.125 -30.781 1 95 74 ASN A N 1
ATOM 564 C CA . ASN A 1 74 ? 2.143 -25.438 -30.547 1 95 74 ASN A CA 1
ATOM 565 C C . ASN A 1 74 ? 1.007 -26.062 -31.359 1 95 74 ASN A C 1
ATOM 567 O O . ASN A 1 74 ? -0.009 -25.406 -31.609 1 95 74 ASN A O 1
ATOM 571 N N . GLY A 1 75 ? 1.19 -27.266 -31.766 1 95.75 75 GLY A N 1
ATOM 572 C CA . GLY A 1 75 ? 0.19 -27.922 -32.594 1 95.75 75 GLY A CA 1
ATOM 573 C C . GLY A 1 75 ? -0.816 -28.719 -31.781 1 95.75 75 GLY A C 1
ATOM 574 O O . GLY A 1 75 ? -0.581 -29.016 -30.594 1 95.75 75 GLY A O 1
ATOM 575 N N . THR A 1 76 ? -1.953 -29.031 -32.438 1 96.56 76 THR A N 1
ATOM 576 C CA . THR A 1 76 ? -2.979 -29.938 -31.953 1 96.56 76 THR A CA 1
ATOM 577 C C . THR A 1 76 ? -3.309 -31 -33 1 96.56 76 THR A C 1
ATOM 579 O O . THR A 1 76 ? -3.73 -30.672 -34.094 1 96.56 76 THR A O 1
ATOM 582 N N . TRP A 1 77 ? -3.102 -32.312 -32.594 1 97.38 77 TRP A N 1
ATOM 583 C CA . TRP A 1 77 ? -3.416 -33.375 -33.531 1 97.38 77 TRP A CA 1
ATOM 584 C C . TRP A 1 77 ? -4.902 -33.375 -33.844 1 97.38 77 TRP A C 1
ATOM 586 O O . TRP A 1 77 ? -5.75 -33.312 -32.969 1 97.38 77 TRP A O 1
ATOM 596 N N . ILE A 1 78 ? -5.242 -33.469 -35.156 1 96.44 78 ILE A N 1
ATOM 597 C CA . ILE A 1 78 ? -6.633 -33.5 -35.594 1 96.44 78 ILE A CA 1
ATOM 598 C C . ILE A 1 78 ? -6.93 -34.844 -36.281 1 96.44 78 ILE A C 1
ATOM 600 O O . ILE A 1 78 ? -8.078 -35.125 -36.625 1 96.44 78 ILE A O 1
ATOM 604 N N . SER A 1 79 ? -5.93 -35.562 -36.562 1 96.62 79 SER A N 1
ATOM 605 C CA . SER A 1 79 ? -5.957 -36.938 -37 1 96.62 79 SER A CA 1
ATOM 606 C C . SER A 1 79 ? -4.707 -37.688 -36.562 1 96.62 79 SER A C 1
ATOM 608 O O . SER A 1 79 ? -3.949 -37.188 -35.719 1 96.62 79 SER A O 1
ATOM 610 N N . ASP A 1 80 ? -4.586 -38.938 -37.031 1 97.44 80 ASP A N 1
ATOM 611 C CA . ASP A 1 80 ? -3.428 -39.719 -36.594 1 97.44 80 ASP A CA 1
ATOM 612 C C . ASP A 1 80 ? -2.174 -39.312 -37.375 1 97.44 80 ASP A C 1
ATOM 614 O O . ASP A 1 80 ? -1.083 -39.812 -37.125 1 97.44 80 ASP A O 1
ATOM 618 N N . HIS A 1 81 ? -2.346 -38.406 -38.344 1 97.31 81 HIS A N 1
ATOM 619 C CA . HIS A 1 81 ? -1.159 -38 -39.094 1 97.31 81 HIS A CA 1
ATOM 620 C C . HIS A 1 81 ? -1.158 -36.5 -39.344 1 97.31 81 HIS A C 1
ATOM 622 O O . HIS A 1 81 ? -0.214 -35.969 -39.938 1 97.31 81 HIS A O 1
ATOM 628 N N . GLU A 1 82 ? -2.236 -35.812 -38.938 1 97.69 82 GLU A N 1
ATOM 629 C CA . GLU A 1 82 ? -2.32 -34.375 -39.188 1 97.69 82 GLU A CA 1
ATOM 630 C C . GLU A 1 82 ? -2.465 -33.594 -37.875 1 97.69 82 GLU A C 1
ATOM 632 O O . GLU A 1 82 ? -3.152 -34.062 -36.938 1 97.69 82 GLU A O 1
ATOM 637 N N . PHE A 1 83 ? -1.845 -32.406 -37.812 1 97.44 83 PHE A N 1
ATOM 638 C CA . PHE A 1 83 ? -2.105 -31.5 -36.719 1 97.44 83 PHE A CA 1
ATOM 639 C C . PHE A 1 83 ? -2.207 -30.062 -37.219 1 97.44 83 PHE A C 1
ATOM 641 O O . PHE A 1 83 ? -1.63 -29.734 -38.281 1 97.44 83 PHE A O 1
ATOM 648 N N . VAL A 1 84 ? -3.018 -29.25 -36.531 1 97.31 84 VAL A N 1
ATOM 649 C CA . VAL A 1 84 ? -3.141 -27.812 -36.812 1 97.31 84 VAL A CA 1
ATOM 650 C C . VAL A 1 84 ? -2.115 -27.047 -36 1 97.31 84 VAL A C 1
ATOM 652 O O . VAL A 1 84 ? -1.867 -27.375 -34.844 1 97.31 84 VAL A O 1
ATOM 655 N N . PHE A 1 85 ? -1.442 -26.078 -36.531 1 96.44 85 PHE A N 1
ATOM 656 C CA . PHE A 1 85 ? -0.402 -25.312 -35.875 1 96.44 85 PHE A CA 1
ATOM 657 C C . PHE A 1 85 ? -0.329 -23.891 -36.406 1 96.44 85 PHE A C 1
ATOM 659 O O . PHE A 1 85 ? -0.974 -23.562 -37.406 1 96.44 85 PHE A O 1
ATOM 666 N N . GLN A 1 86 ? 0.273 -23.031 -35.688 1 95.12 86 GLN A N 1
ATOM 667 C CA . GLN A 1 86 ? 0.616 -21.688 -36.125 1 95.12 86 GLN A CA 1
ATOM 668 C C . GLN A 1 86 ? 2.104 -21.578 -36.469 1 95.12 86 GLN A C 1
ATOM 670 O O . GLN A 1 86 ? 2.949 -21.906 -35.625 1 95.12 86 GLN A O 1
ATOM 675 N N . ASP A 1 87 ? 2.459 -21.078 -37.531 1 90.25 87 ASP A N 1
ATOM 676 C CA . ASP A 1 87 ? 3.867 -21.016 -37.938 1 90.25 87 ASP A CA 1
ATOM 677 C C . ASP A 1 87 ? 4.543 -19.781 -37.375 1 90.25 87 ASP A C 1
ATOM 679 O O . ASP A 1 87 ? 3.92 -19 -36.625 1 90.25 87 ASP A O 1
ATOM 683 N N . ALA A 1 88 ? 5.797 -19.672 -37.594 1 84.12 88 ALA A N 1
ATOM 684 C CA . ALA A 1 88 ? 6.625 -18.625 -37.031 1 84.12 88 ALA A CA 1
ATOM 685 C C . ALA A 1 88 ? 6.18 -17.25 -37.5 1 84.12 88 ALA A C 1
ATOM 687 O O . ALA A 1 88 ? 6.449 -16.234 -36.844 1 84.12 88 ALA A O 1
ATOM 688 N N . TYR A 1 89 ? 5.418 -17.188 -38.594 1 86.81 89 TYR A N 1
ATOM 689 C CA . TYR A 1 89 ? 4.992 -15.906 -39.125 1 86.81 89 TYR A CA 1
ATOM 690 C C . TYR A 1 89 ? 3.555 -15.594 -38.719 1 86.81 89 TYR A C 1
ATOM 692 O O . TYR A 1 89 ? 3.055 -14.5 -39 1 86.81 89 TYR A O 1
ATOM 700 N N . GLY A 1 90 ? 2.895 -16.547 -38.156 1 90.06 90 GLY A N 1
ATOM 701 C CA . GLY A 1 90 ? 1.572 -16.281 -37.594 1 90.06 90 GLY A CA 1
ATOM 702 C C . GLY A 1 90 ? 0.459 -16.938 -38.406 1 90.06 90 GLY A C 1
ATOM 703 O O . GLY A 1 90 ? -0.708 -16.875 -38 1 90.06 90 GLY A O 1
ATOM 704 N N . ALA A 1 91 ? 0.78 -17.516 -39.5 1 94.38 91 ALA A N 1
ATOM 705 C CA . ALA A 1 91 ? -0.239 -18.203 -40.281 1 94.38 91 ALA A CA 1
ATOM 706 C C . ALA A 1 91 ? -0.663 -19.5 -39.594 1 94.38 91 ALA A C 1
ATOM 708 O O . ALA A 1 91 ? 0.147 -20.172 -38.938 1 94.38 91 ALA A O 1
ATOM 709 N N . ILE A 1 92 ? -1.961 -19.859 -39.812 1 96.88 92 ILE A N 1
ATOM 710 C CA . ILE A 1 92 ? -2.473 -21.125 -39.312 1 96.88 92 ILE A CA 1
ATOM 711 C C . ILE A 1 92 ? -2.492 -22.156 -40.406 1 96.88 92 ILE A C 1
ATOM 713 O O . ILE A 1 92 ? -2.965 -21.875 -41.531 1 96.88 92 ILE A O 1
ATOM 717 N N . GLY A 1 93 ? -1.928 -23.297 -40.125 1 96.44 93 GLY A N 1
ATOM 718 C CA . GLY A 1 93 ? -1.87 -24.344 -41.125 1 96.44 93 GLY A CA 1
ATOM 719 C C . GLY A 1 93 ? -2.082 -25.734 -40.562 1 96.44 93 GLY A C 1
ATOM 720 O O . GLY A 1 93 ? -2.17 -25.906 -39.344 1 96.44 93 GLY A O 1
ATOM 721 N N . ILE A 1 94 ? -2.271 -26.688 -41.469 1 97.25 94 ILE A N 1
ATOM 722 C CA . ILE A 1 94 ? -2.346 -28.109 -41.125 1 97.25 94 ILE A CA 1
ATOM 723 C C . ILE A 1 94 ? -1.107 -28.828 -41.656 1 97.25 94 ILE A C 1
ATOM 725 O O . ILE A 1 94 ? -0.768 -28.703 -42.844 1 97.25 94 ILE A O 1
ATOM 729 N N . TYR A 1 95 ? -0.4 -29.453 -40.781 1 97.44 95 TYR A N 1
ATOM 730 C CA . TYR A 1 95 ? 0.763 -30.266 -41.156 1 97.44 95 TYR A CA 1
ATOM 731 C C . TYR A 1 95 ? 0.385 -31.734 -41.281 1 97.44 95 TYR A C 1
ATOM 733 O O . TYR A 1 95 ? -0.347 -32.281 -40.438 1 97.44 95 TYR A O 1
ATOM 741 N N . ASP A 1 96 ? 0.814 -32.375 -42.312 1 97.69 96 ASP A N 1
ATOM 742 C CA . ASP A 1 96 ? 0.609 -33.812 -42.562 1 97.69 96 ASP A CA 1
ATOM 743 C C . ASP A 1 96 ? 1.92 -34.594 -42.406 1 97.69 96 ASP A C 1
ATOM 745 O O . ASP A 1 96 ? 2.818 -34.438 -43.25 1 97.69 96 ASP A O 1
ATOM 749 N N . ALA A 1 97 ? 2.02 -35.5 -41.469 1 97.31 97 ALA A N 1
ATOM 750 C CA . ALA A 1 97 ? 3.248 -36.188 -41.125 1 97.31 97 ALA A CA 1
ATOM 751 C C . ALA A 1 97 ? 3.539 -37.312 -42.125 1 97.31 97 ALA A C 1
ATOM 753 O O . ALA A 1 97 ? 4.668 -37.781 -42.219 1 97.31 97 ALA A O 1
ATOM 754 N N . THR A 1 98 ? 2.582 -37.719 -42.938 1 96.5 98 THR A N 1
ATOM 755 C CA . THR A 1 98 ? 2.775 -38.812 -43.875 1 96.5 98 THR A CA 1
ATOM 756 C C . THR A 1 98 ? 3.703 -38.375 -45 1 96.5 98 THR A C 1
ATOM 758 O O . THR A 1 98 ? 4.496 -39.156 -45.531 1 96.5 98 THR A O 1
ATOM 761 N N . ASN A 1 99 ? 3.602 -37.125 -45.406 1 95.5 99 ASN A N 1
ATOM 762 C CA . ASN A 1 99 ? 4.402 -36.625 -46.5 1 95.5 99 ASN A CA 1
ATOM 763 C C . ASN A 1 99 ? 5.129 -35.344 -46.156 1 95.5 99 ASN A C 1
ATOM 765 O O . ASN A 1 99 ? 5.695 -34.688 -47.031 1 95.5 99 ASN A O 1
ATOM 769 N N . ASN A 1 100 ? 5.035 -34.969 -45 1 94.44 100 ASN A N 1
ATOM 770 C CA . ASN A 1 100 ? 5.723 -33.781 -44.5 1 94.44 100 ASN A CA 1
ATOM 771 C C . ASN A 1 100 ? 5.289 -32.531 -45.25 1 94.44 100 ASN A C 1
ATOM 773 O O . ASN A 1 100 ? 6.129 -31.703 -45.625 1 94.44 100 ASN A O 1
ATOM 777 N N . SER A 1 101 ? 3.994 -32.406 -45.5 1 95.31 101 SER A N 1
ATOM 778 C CA . SER A 1 101 ? 3.469 -31.234 -46.188 1 95.31 101 SER A CA 1
ATOM 779 C C . SER A 1 101 ? 2.652 -30.344 -45.25 1 95.31 101 SER A C 1
ATOM 781 O O . SER A 1 101 ? 2.201 -30.797 -44.188 1 95.31 101 SER A O 1
ATOM 783 N N . GLU A 1 102 ? 2.535 -29.094 -45.656 1 94.12 102 GLU A N 1
ATOM 784 C CA . GLU A 1 102 ? 1.779 -28.094 -44.875 1 94.12 102 GLU A CA 1
ATOM 785 C C . GLU A 1 102 ? 0.764 -27.391 -45.781 1 94.12 102 GLU A C 1
ATOM 787 O O . GLU A 1 102 ? 1.059 -27.062 -46.938 1 94.12 102 GLU A O 1
ATOM 792 N N . GLN A 1 103 ? -0.38 -27.25 -45.312 1 94.94 103 GLN A N 1
ATOM 793 C CA . GLN A 1 103 ? -1.43 -26.484 -45.969 1 94.94 103 GLN A CA 1
ATOM 794 C C . GLN A 1 103 ? -1.882 -25.312 -45.094 1 94.94 103 GLN A C 1
ATOM 796 O O . GLN A 1 103 ? -2.35 -25.516 -43.969 1 94.94 103 GLN A O 1
ATOM 801 N N . VAL A 1 104 ? -1.793 -24.125 -45.688 1 95.19 104 VAL A N 1
ATOM 802 C CA . VAL A 1 104 ? -2.238 -22.938 -44.969 1 95.19 104 VAL A CA 1
ATOM 803 C C . VAL A 1 104 ? -3.762 -22.844 -45 1 95.19 104 VAL A C 1
ATOM 805 O O . VAL A 1 104 ? -4.359 -22.938 -46.094 1 95.19 104 VAL A O 1
ATOM 808 N N . ILE A 1 105 ? -4.336 -22.719 -43.844 1 95.56 105 ILE A N 1
ATOM 809 C CA . ILE A 1 105 ? -5.793 -22.625 -43.875 1 95.56 105 ILE A CA 1
ATOM 810 C C . ILE A 1 105 ? -6.215 -21.203 -43.531 1 95.56 105 ILE A C 1
ATOM 812 O O . ILE A 1 105 ? -7.34 -20.797 -43.844 1 95.56 105 ILE A O 1
ATOM 816 N N . MET A 1 106 ? -5.426 -20.422 -42.875 1 95.06 106 MET A N 1
ATOM 817 C CA . MET A 1 106 ? -5.668 -19 -42.625 1 95.06 106 MET A CA 1
ATOM 818 C C . MET A 1 106 ? -4.367 -18.203 -42.719 1 95.06 106 MET A C 1
ATOM 820 O O . MET A 1 106 ? -3.367 -18.562 -42.094 1 95.06 106 MET A O 1
ATOM 824 N N . SER A 1 107 ? -4.359 -17.047 -43.312 1 92.62 107 SER A N 1
ATOM 825 C CA . SER A 1 107 ? -3.166 -16.25 -43.562 1 92.62 107 SER A CA 1
ATOM 826 C C . SER A 1 107 ? -2.746 -15.469 -42.312 1 92.62 107 SER A C 1
ATOM 828 O O . SER A 1 107 ? -3.574 -15.195 -41.438 1 92.62 107 SER A O 1
ATOM 830 N N . ASN A 1 108 ? -1.466 -15.156 -42.312 1 92.62 108 ASN A N 1
ATOM 831 C CA . ASN A 1 108 ? -0.925 -14.375 -41.219 1 92.62 108 ASN A CA 1
ATOM 832 C C . ASN A 1 108 ? -1.456 -12.945 -41.219 1 92.62 108 ASN A C 1
ATOM 834 O O . ASN A 1 108 ? -1.511 -12.289 -40.188 1 92.62 108 ASN A O 1
ATOM 838 N N . THR A 1 109 ? -1.865 -12.383 -42.281 1 91.69 109 THR A N 1
ATOM 839 C CA . THR A 1 109 ? -2.398 -11.031 -42.406 1 91.69 109 THR A CA 1
ATOM 840 C C . THR A 1 109 ? -3.688 -10.891 -41.594 1 91.69 109 THR A C 1
ATOM 842 O O . THR A 1 109 ? -3.873 -9.898 -40.875 1 91.69 109 THR A O 1
ATOM 845 N N . THR A 1 110 ? -4.535 -11.852 -41.75 1 87.75 110 THR A N 1
ATOM 846 C CA . THR A 1 110 ? -5.785 -11.852 -41 1 87.75 110 THR A CA 1
ATOM 847 C C . THR A 1 110 ? -5.516 -11.922 -39.5 1 87.75 110 THR A C 1
ATOM 849 O O . THR A 1 110 ? -6.16 -11.227 -38.719 1 87.75 110 THR A O 1
ATOM 852 N N . PHE A 1 111 ? -4.574 -12.648 -39.156 1 88.88 111 PHE A N 1
ATOM 853 C CA . PHE A 1 111 ? -4.211 -12.844 -37.75 1 88.88 111 PHE A CA 1
ATOM 854 C C . PHE A 1 111 ? -3.725 -11.539 -37.125 1 88.88 111 PHE A C 1
ATOM 856 O O . PHE A 1 111 ? -4.105 -11.195 -36 1 88.88 111 PHE A O 1
ATOM 863 N N . ARG A 1 112 ? -2.965 -10.797 -37.844 1 90.5 112 ARG A N 1
ATOM 864 C CA . ARG A 1 112 ? -2.404 -9.539 -37.375 1 90.5 112 ARG A CA 1
ATOM 865 C C . ARG A 1 112 ? -3.453 -8.43 -37.375 1 90.5 112 ARG A C 1
ATOM 867 O O . ARG A 1 112 ? -3.525 -7.621 -36.438 1 90.5 112 ARG A O 1
ATOM 874 N N . GLN A 1 113 ? -4.203 -8.438 -38.406 1 90.19 113 GLN A N 1
ATOM 875 C CA . GLN A 1 113 ? -5.207 -7.387 -38.594 1 90.19 113 GLN A CA 1
ATOM 876 C C . GLN A 1 113 ? -6.188 -7.352 -37.406 1 90.19 113 GLN A C 1
ATOM 878 O O . GLN A 1 113 ? -6.609 -6.277 -37 1 90.19 113 GLN A O 1
ATOM 883 N N . TYR A 1 114 ? -6.516 -8.516 -36.875 1 89.88 114 TYR A N 1
ATOM 884 C CA . TYR A 1 114 ? -7.535 -8.578 -35.844 1 89.88 114 TYR A CA 1
ATOM 885 C C . TYR A 1 114 ? -6.906 -8.82 -34.469 1 89.88 114 TYR A C 1
ATOM 887 O O . TYR A 1 114 ? -7.609 -9.055 -33.5 1 89.88 114 TYR A O 1
ATOM 895 N N . SER A 1 115 ? -5.617 -8.805 -34.375 1 91.56 115 SER A N 1
ATOM 896 C CA . SER A 1 115 ? -4.906 -9.016 -33.125 1 91.56 115 SER A CA 1
ATOM 897 C C . SER A 1 115 ? -5.418 -10.258 -32.406 1 91.56 115 SER A C 1
ATOM 899 O O . SER A 1 115 ? -5.797 -10.195 -31.234 1 91.56 115 SER A O 1
ATOM 901 N N . ILE A 1 116 ? -5.355 -11.352 -33.125 1 92.81 116 ILE A N 1
ATOM 902 C CA . ILE A 1 116 ? -5.891 -12.609 -32.625 1 92.81 116 ILE A CA 1
ATOM 903 C C . ILE A 1 116 ? -5.004 -13.125 -31.484 1 92.81 116 ILE A C 1
ATOM 905 O O . ILE A 1 116 ? -3.773 -13.078 -31.578 1 92.81 116 ILE A O 1
ATOM 909 N N . SER A 1 117 ? -5.664 -13.594 -30.422 1 92.12 117 SER A N 1
ATOM 910 C CA . SER A 1 117 ? -4.941 -14.117 -29.281 1 92.12 117 SER A CA 1
ATOM 911 C C . SER A 1 117 ? -4.871 -15.641 -29.312 1 92.12 117 SER A C 1
ATOM 913 O O . SER A 1 117 ? -3.848 -16.234 -28.953 1 92.12 117 SER A O 1
ATOM 915 N N . GLN A 1 118 ? -5.984 -16.312 -29.625 1 93.94 118 GLN A N 1
ATOM 916 C CA . GLN A 1 118 ? -6.07 -17.766 -29.688 1 93.94 118 GLN A CA 1
ATOM 917 C C . GLN A 1 118 ? -6.914 -18.234 -30.875 1 93.94 118 GLN A C 1
ATOM 919 O O . GLN A 1 118 ? -7.707 -17.453 -31.406 1 93.94 118 GLN A O 1
ATOM 924 N N . TYR A 1 119 ? -6.691 -19.453 -31.312 1 96.12 119 TYR A N 1
ATOM 925 C CA . TYR A 1 119 ? -7.469 -20.062 -32.375 1 96.12 119 TYR A CA 1
ATOM 926 C C . TYR A 1 119 ? -7.812 -21.516 -32.031 1 96.12 119 TYR A C 1
ATOM 928 O O . TYR A 1 119 ? -7.027 -22.203 -31.359 1 96.12 119 TYR A O 1
ATOM 936 N N . PHE A 1 120 ? -9.008 -21.984 -32.5 1 96.56 120 PHE A N 1
ATOM 937 C CA . PHE A 1 120 ? -9.461 -23.359 -32.312 1 96.56 120 PHE A CA 1
ATOM 938 C C . PHE A 1 120 ? -10.156 -23.891 -33.562 1 96.56 120 PHE A C 1
ATOM 940 O O . PHE A 1 120 ? -11.055 -23.234 -34.094 1 96.56 120 PHE A O 1
ATOM 947 N N . LEU A 1 121 ? -9.734 -25.016 -33.969 1 97.44 121 LEU A N 1
ATOM 948 C CA . LEU A 1 121 ? -10.344 -25.641 -35.125 1 97.44 121 LEU A CA 1
ATOM 949 C C . LEU A 1 121 ? -11.539 -26.5 -34.719 1 97.44 121 LEU A C 1
ATOM 951 O O . LEU A 1 121 ? -11.453 -27.297 -33.781 1 97.44 121 LEU A O 1
ATOM 955 N N . SER A 1 122 ? -12.672 -26.312 -35.5 1 97.94 122 SER A N 1
ATOM 956 C CA . SER A 1 122 ? -13.867 -27.109 -35.219 1 97.94 122 SER A CA 1
ATOM 957 C C . SER A 1 122 ? -13.664 -28.578 -35.562 1 97.94 122 SER A C 1
ATOM 959 O O . SER A 1 122 ? -12.812 -28.891 -36.406 1 97.94 122 SER A O 1
ATOM 961 N N . ALA A 1 123 ? -14.484 -29.469 -34.969 1 96.44 123 ALA A N 1
ATOM 962 C CA . ALA A 1 123 ? -14.344 -30.906 -35.156 1 96.44 123 ALA A CA 1
ATOM 963 C C . ALA A 1 123 ? -14.539 -31.297 -36.625 1 96.44 123 ALA A C 1
ATOM 965 O O . ALA A 1 123 ? -13.898 -32.219 -37.125 1 96.44 123 ALA A O 1
ATOM 966 N N . ASP A 1 124 ? -15.383 -30.609 -37.344 1 96.69 124 ASP A N 1
ATOM 967 C CA . ASP A 1 124 ? -15.648 -30.922 -38.75 1 96.69 124 ASP A CA 1
ATOM 968 C C . ASP A 1 124 ? -14.68 -30.188 -39.688 1 96.69 124 ASP A C 1
ATOM 970 O O . ASP A 1 124 ? -14.812 -30.25 -40.906 1 96.69 124 ASP A O 1
ATOM 974 N N . ARG A 1 125 ? -13.766 -29.406 -39.156 1 96.56 125 ARG A N 1
ATOM 975 C CA . ARG A 1 125 ? -12.68 -28.719 -39.844 1 96.56 125 ARG A CA 1
ATOM 976 C C . ARG A 1 125 ? -13.219 -27.641 -40.781 1 96.56 125 ARG A C 1
ATOM 978 O O . ARG A 1 125 ? -12.578 -27.297 -41.781 1 96.56 125 ARG A O 1
ATOM 985 N N . GLN A 1 126 ? -14.398 -27.109 -40.438 1 97.25 126 GLN A N 1
ATOM 986 C CA . GLN A 1 126 ? -15.008 -26.109 -41.281 1 97.25 126 GLN A CA 1
ATOM 987 C C . GLN A 1 126 ? -14.688 -24.688 -40.812 1 97.25 126 GLN A C 1
ATOM 989 O O . GLN A 1 126 ? -14.664 -23.75 -41.594 1 97.25 126 GLN A O 1
ATOM 994 N N . TYR A 1 127 ? -14.523 -24.609 -39.531 1 97.69 127 TYR A N 1
ATOM 995 C CA . TYR A 1 127 ? -14.414 -23.266 -38.969 1 97.69 127 TYR A CA 1
ATOM 996 C C . TYR A 1 127 ? -13.203 -23.156 -38.031 1 97.69 127 TYR A C 1
ATOM 998 O O . TYR A 1 127 ? -12.781 -24.156 -37.438 1 97.69 127 TYR A O 1
ATOM 1006 N N . LEU A 1 128 ? -12.656 -21.953 -37.969 1 97.75 128 LEU A N 1
ATOM 1007 C CA . LEU A 1 128 ? -11.766 -21.531 -36.906 1 97.75 128 LEU A CA 1
ATOM 1008 C C . LEU A 1 128 ? -12.469 -20.562 -35.969 1 97.75 128 LEU A C 1
ATOM 1010 O O . LEU A 1 128 ? -13.117 -19.609 -36.406 1 97.75 128 LEU A O 1
ATOM 1014 N N . LEU A 1 129 ? -12.469 -20.844 -34.688 1 97.75 129 LEU A N 1
ATOM 1015 C CA . LEU A 1 129 ? -12.875 -19.891 -33.656 1 97.75 129 LEU A CA 1
ATOM 1016 C C . LEU A 1 129 ? -11.68 -19.062 -33.188 1 97.75 129 LEU A C 1
ATOM 1018 O O . LEU A 1 129 ? -10.688 -19.609 -32.688 1 97.75 129 LEU A O 1
ATOM 1022 N N . LEU A 1 130 ? -11.773 -17.719 -33.344 1 97.19 130 LEU A N 1
ATOM 1023 C CA . LEU A 1 130 ? -10.672 -16.812 -33.031 1 97.19 130 LEU A CA 1
ATOM 1024 C C . LEU A 1 130 ? -11.039 -15.844 -31.906 1 97.19 130 LEU A C 1
ATOM 1026 O O . LEU A 1 130 ? -12.141 -15.281 -31.906 1 97.19 130 LEU A O 1
ATOM 1030 N N . SER A 1 131 ? -10.195 -15.703 -30.938 1 96.56 131 SER A N 1
ATOM 1031 C CA . SER A 1 131 ? -10.445 -14.734 -29.875 1 96.56 131 SER A CA 1
ATOM 1032 C C . SER A 1 131 ? -9.625 -13.469 -30.078 1 96.56 131 SER A C 1
ATOM 1034 O O . SER A 1 131 ? -8.508 -13.516 -30.594 1 96.56 131 SER A O 1
ATOM 1036 N N . HIS A 1 132 ? -10.203 -12.32 -29.766 1 95.5 132 HIS A N 1
ATOM 1037 C CA . HIS A 1 132 ? -9.531 -11.023 -29.797 1 95.5 132 HIS A CA 1
ATOM 1038 C C . HIS A 1 132 ? -10.094 -10.086 -28.734 1 95.5 132 HIS A C 1
ATOM 1040 O O . HIS A 1 132 ? -11.062 -10.43 -28.047 1 95.5 132 HIS A O 1
ATOM 1046 N N . LYS A 1 133 ? -9.445 -8.93 -28.406 1 95.19 133 LYS A N 1
ATOM 1047 C CA . LYS A 1 133 ? -9.805 -7.992 -27.344 1 95.19 133 LYS A CA 1
ATOM 1048 C C . LYS A 1 133 ? -9.75 -8.664 -25.984 1 95.19 133 LYS A C 1
ATOM 1050 O O . LYS A 1 133 ? -10.711 -8.609 -25.203 1 95.19 133 LYS A O 1
ATOM 1055 N N . TYR A 1 134 ? -8.641 -9.203 -25.703 1 93.62 134 TYR A N 1
ATOM 1056 C CA . TYR A 1 134 ? -8.367 -10.008 -24.516 1 93.62 134 TYR A CA 1
ATOM 1057 C C . TYR A 1 134 ? -8.344 -9.141 -23.266 1 93.62 134 TYR A C 1
ATOM 1059 O O . TYR A 1 134 ? -7.695 -8.094 -23.234 1 93.62 134 TYR A O 1
ATOM 1067 N N . GLU A 1 135 ? -9.188 -9.523 -22.25 1 94.56 135 GLU A N 1
ATOM 1068 C CA . GLU A 1 135 ? -9.156 -8.906 -20.922 1 94.56 135 GLU A CA 1
ATOM 1069 C C . GLU A 1 135 ? -8.969 -9.961 -19.844 1 94.56 135 GLU A C 1
ATOM 1071 O O . GLU A 1 135 ? -9.875 -10.75 -19.562 1 94.56 135 GLU A O 1
ATOM 1076 N N . ARG A 1 136 ? -7.902 -9.891 -19.156 1 93.44 136 ARG A N 1
ATOM 1077 C CA . ARG A 1 136 ? -7.574 -10.859 -18.125 1 93.44 136 ARG A CA 1
ATOM 1078 C C . ARG A 1 136 ? -8.484 -10.688 -16.906 1 93.44 136 ARG A C 1
ATOM 1080 O O . ARG A 1 136 ? -8.781 -9.562 -16.5 1 93.44 136 ARG A O 1
ATOM 1087 N N . ILE A 1 137 ? -8.969 -11.734 -16.297 1 93.62 137 ILE A N 1
ATOM 1088 C CA . ILE A 1 137 ? -9.719 -11.719 -15.047 1 93.62 137 ILE A CA 1
ATOM 1089 C C . ILE A 1 137 ? -8.844 -12.266 -13.922 1 93.62 137 ILE A C 1
ATOM 1091 O O . ILE A 1 137 ? -8.398 -11.508 -13.055 1 93.62 137 ILE A O 1
ATOM 1095 N N . PHE A 1 138 ? -8.578 -13.594 -13.93 1 93.56 138 PHE A N 1
ATOM 1096 C CA . PHE A 1 138 ? -7.621 -14.234 -13.039 1 93.56 138 PHE A CA 1
ATOM 1097 C C . PHE A 1 138 ? -6.41 -14.742 -13.812 1 93.56 138 PHE A C 1
ATOM 1099 O O . PHE A 1 138 ? -6.039 -14.164 -14.836 1 93.56 138 PHE A O 1
ATOM 1106 N N . ARG A 1 139 ? -5.738 -15.766 -13.297 1 93.81 139 ARG A N 1
ATOM 1107 C CA . ARG A 1 139 ? -4.535 -16.297 -13.922 1 93.81 139 ARG A CA 1
ATOM 1108 C C . ARG A 1 139 ? -4.863 -16.953 -15.266 1 93.81 139 ARG A C 1
ATOM 1110 O O . ARG A 1 139 ? -4.117 -16.781 -16.234 1 93.81 139 ARG A O 1
ATOM 1117 N N . TYR A 1 140 ? -6.016 -17.672 -15.352 1 95.81 140 TYR A N 1
ATOM 1118 C CA . TYR A 1 140 ? -6.359 -18.438 -16.547 1 95.81 140 TYR A CA 1
ATOM 1119 C C . TYR A 1 140 ? -7.598 -17.875 -17.219 1 95.81 140 TYR A C 1
ATOM 1121 O O . TYR A 1 140 ? -7.711 -17.922 -18.453 1 95.81 140 TYR A O 1
ATOM 1129 N N . THR A 1 141 ? -8.484 -17.297 -16.469 1 96.31 141 THR A N 1
ATOM 1130 C CA . THR A 1 141 ? -9.734 -16.812 -17.016 1 96.31 141 THR A CA 1
ATOM 1131 C C . THR A 1 141 ? -9.555 -15.438 -17.656 1 96.31 141 THR A C 1
ATOM 1133 O O . THR A 1 141 ? -8.711 -14.656 -17.203 1 96.31 141 THR A O 1
ATOM 1136 N N . TYR A 1 142 ? -10.336 -15.18 -18.625 1 96.44 142 TYR A N 1
ATOM 1137 C CA . TYR A 1 142 ? -10.344 -13.914 -19.359 1 96.44 142 TYR A CA 1
ATOM 1138 C C . TYR A 1 142 ? -11.695 -13.68 -20.031 1 96.44 142 TYR A C 1
ATOM 1140 O O . TYR A 1 142 ? -12.531 -14.578 -20.078 1 96.44 142 TYR A O 1
ATOM 1148 N N . LYS A 1 143 ? -11.898 -12.492 -20.484 1 97.69 143 LYS A N 1
ATOM 1149 C CA . LYS A 1 143 ? -12.961 -12.148 -21.422 1 97.69 143 LYS A CA 1
ATOM 1150 C C . LYS A 1 143 ? -12.398 -11.812 -22.812 1 97.69 143 LYS A C 1
ATOM 1152 O O . LYS A 1 143 ? -11.273 -11.328 -22.922 1 97.69 143 LYS A O 1
ATOM 1157 N N . ALA A 1 144 ? -13.133 -12.172 -23.781 1 97.88 144 ALA A N 1
ATOM 1158 C CA . ALA A 1 144 ? -12.719 -11.875 -25.141 1 97.88 144 ALA A CA 1
ATOM 1159 C C . ALA A 1 144 ? -13.914 -11.828 -26.094 1 97.88 144 ALA A C 1
ATOM 1161 O O . ALA A 1 144 ? -14.984 -12.344 -25.766 1 97.88 144 ALA A O 1
ATOM 1162 N N . ALA A 1 145 ? -13.688 -11.094 -27.156 1 97.62 145 ALA A N 1
ATOM 1163 C CA . ALA A 1 145 ? -14.594 -11.234 -28.297 1 97.62 145 ALA A CA 1
ATOM 1164 C C . ALA A 1 145 ? -14.156 -12.367 -29.219 1 97.62 145 ALA A C 1
ATOM 1166 O O . ALA A 1 145 ? -12.977 -12.727 -29.25 1 97.62 145 ALA A O 1
ATOM 1167 N N . PHE A 1 146 ? -15.125 -12.914 -29.938 1 97.81 146 PHE A N 1
ATOM 1168 C CA . PHE A 1 146 ? -14.789 -14.086 -30.734 1 97.81 146 PHE A CA 1
ATOM 1169 C C . PHE A 1 146 ? -15.234 -13.891 -32.188 1 97.81 146 PHE A C 1
ATOM 1171 O O . PHE A 1 146 ? -16.281 -13.289 -32.438 1 97.81 146 PHE A O 1
ATOM 1178 N N . LEU A 1 147 ? -14.422 -14.344 -33.094 1 97.19 147 LEU A N 1
ATOM 1179 C CA . LEU A 1 147 ? -14.68 -14.359 -34.531 1 97.19 147 LEU A CA 1
ATOM 1180 C C . LEU A 1 147 ? -14.789 -15.797 -35.031 1 97.19 147 LEU A C 1
ATOM 1182 O O . LEU A 1 147 ? -14.211 -16.719 -34.469 1 97.19 147 LEU A O 1
ATOM 1186 N N . LEU A 1 148 ? -15.531 -15.898 -36.094 1 97.06 148 LEU A N 1
ATOM 1187 C CA . LEU A 1 148 ? -15.711 -17.156 -36.781 1 97.06 148 LEU A CA 1
ATOM 1188 C C . LEU A 1 148 ? -15.156 -17.078 -38.219 1 97.06 148 LEU A C 1
ATOM 1190 O O . LEU A 1 148 ? -15.617 -16.266 -39.031 1 97.06 148 LEU A O 1
ATOM 1194 N N . TYR A 1 149 ? -14.203 -17.875 -38.469 1 97 149 TYR A N 1
ATOM 1195 C CA . TYR A 1 149 ? -13.602 -17.938 -39.781 1 97 149 TYR A CA 1
ATOM 1196 C C . TYR A 1 149 ? -14.008 -19.203 -40.531 1 97 149 TYR A C 1
ATOM 1198 O O . TYR A 1 149 ? -13.703 -20.312 -40.062 1 97 149 TYR A O 1
ATOM 1206 N N . ASN A 1 150 ? -14.688 -19.062 -41.594 1 96.62 150 ASN A N 1
ATOM 1207 C CA . ASN A 1 150 ? -15.016 -20.203 -42.469 1 96.62 150 ASN A CA 1
ATOM 1208 C C . ASN A 1 150 ? -13.867 -20.531 -43.406 1 96.62 150 ASN A C 1
ATOM 1210 O O . ASN A 1 150 ? -13.516 -19.734 -44.281 1 96.62 150 ASN A O 1
ATOM 1214 N N . ILE A 1 151 ? -13.383 -21.703 -43.312 1 96.06 151 ILE A N 1
ATOM 1215 C CA . ILE A 1 151 ? -12.141 -22.078 -44 1 96.06 151 ILE A CA 1
ATOM 1216 C C . ILE A 1 151 ? -12.391 -22.188 -45.5 1 96.06 151 ILE A C 1
ATOM 1218 O O . ILE A 1 151 ? -11.594 -21.703 -46.312 1 96.06 151 ILE A O 1
ATOM 1222 N N . SER A 1 152 ? -13.453 -22.797 -45.938 1 94.94 152 SER A N 1
ATOM 1223 C CA . SER A 1 152 ? -13.734 -23.047 -47.344 1 94.94 152 SER A CA 1
ATOM 1224 C C . SER A 1 152 ? -14.031 -21.75 -48.094 1 94.94 152 SER A C 1
ATOM 1226 O O . SER A 1 152 ? -13.586 -21.562 -49.219 1 94.94 152 SER A O 1
ATOM 1228 N N . SER A 1 153 ? -14.711 -20.875 -47.438 1 94.38 153 SER A N 1
ATOM 1229 C CA . SER A 1 153 ? -15.125 -19.656 -48.094 1 94.38 153 SER A CA 1
ATOM 1230 C C . SER A 1 153 ? -14.156 -18.516 -47.812 1 94.38 153 SER A C 1
ATOM 1232 O O . SER A 1 153 ? -14.25 -17.438 -48.406 1 94.38 153 SER A O 1
ATOM 1234 N N . ASP A 1 154 ? -13.289 -18.734 -46.906 1 92.56 154 ASP A N 1
ATOM 1235 C CA . ASP A 1 154 ? -12.344 -17.688 -46.5 1 92.56 154 ASP A CA 1
ATOM 1236 C C . ASP A 1 154 ? -13.086 -16.453 -46 1 92.56 154 ASP A C 1
ATOM 1238 O O . ASP A 1 154 ? -12.734 -15.32 -46.375 1 92.56 154 ASP A O 1
ATOM 1242 N N . TYR A 1 155 ? -14.109 -16.672 -45.25 1 93.88 155 TYR A N 1
ATOM 1243 C CA . TYR A 1 155 ? -14.945 -15.602 -44.75 1 93.88 155 TYR A CA 1
ATOM 1244 C C . TYR A 1 155 ? -14.828 -15.492 -43.219 1 93.88 155 TYR A C 1
ATOM 1246 O O . TYR A 1 155 ? -14.922 -16.5 -42.531 1 93.88 155 TYR A O 1
ATOM 1254 N N . LEU A 1 156 ? -14.539 -14.266 -42.781 1 95.19 156 LEU A N 1
ATOM 1255 C CA . LEU A 1 156 ? -14.406 -13.969 -41.375 1 95.19 156 LEU A CA 1
ATOM 1256 C C . LEU A 1 156 ? -15.555 -13.102 -40.875 1 95.19 156 LEU A C 1
ATOM 1258 O O . LEU A 1 156 ? -15.891 -12.094 -41.5 1 95.19 156 LEU A O 1
ATOM 1262 N N . ALA A 1 157 ? -16.266 -13.523 -39.844 1 95.19 157 ALA A N 1
ATOM 1263 C CA . ALA A 1 157 ? -17.359 -12.773 -39.219 1 95.19 157 ALA A CA 1
ATOM 1264 C C . ALA A 1 157 ? -17.312 -12.891 -37.688 1 95.19 157 ALA A C 1
ATOM 1266 O O . ALA A 1 157 ? -16.703 -13.812 -37.156 1 95.19 157 ALA A O 1
ATOM 1267 N N . PRO A 1 158 ? -17.984 -11.906 -37.031 1 96.19 158 PRO A N 1
ATOM 1268 C CA . PRO A 1 158 ? -18.141 -12.094 -35.562 1 96.19 158 PRO A CA 1
ATOM 1269 C C . PRO A 1 158 ? -18.969 -13.336 -35.219 1 96.19 158 PRO A C 1
ATOM 1271 O O . PRO A 1 158 ? -19.891 -13.68 -35.969 1 96.19 158 PRO A O 1
ATOM 1274 N N . LEU A 1 159 ? -18.609 -14.031 -34.094 1 96.38 159 LEU A N 1
ATOM 1275 C CA . LEU A 1 159 ? -19.391 -15.18 -33.656 1 96.38 159 LEU A CA 1
ATOM 1276 C C . LEU A 1 159 ? -20.859 -14.82 -33.5 1 96.38 159 LEU A C 1
ATOM 1278 O O . LEU A 1 159 ? -21.734 -15.609 -33.844 1 96.38 159 LEU A O 1
ATOM 1282 N N . PHE A 1 160 ? -21.078 -13.609 -32.969 1 95.75 160 PHE A N 1
ATOM 1283 C CA . PHE A 1 160 ? -22.422 -13.039 -32.875 1 95.75 160 PHE A CA 1
ATOM 1284 C C . PHE A 1 160 ? -22.5 -11.742 -33.688 1 95.75 160 PHE A C 1
ATOM 1286 O O . PHE A 1 160 ? -22.234 -10.664 -33.156 1 95.75 160 PHE A O 1
ATOM 1293 N N . PRO A 1 161 ? -23.031 -11.781 -34.875 1 94.06 161 PRO A N 1
ATOM 1294 C CA . PRO A 1 161 ? -23.031 -10.633 -35.781 1 94.06 161 PRO A CA 1
ATOM 1295 C C . PRO A 1 161 ? -23.828 -9.445 -35.25 1 94.06 161 PRO A C 1
ATOM 1297 O O . PRO A 1 161 ? -23.5 -8.289 -35.531 1 94.06 161 PRO A O 1
ATOM 1300 N N . LYS A 1 162 ? -24.828 -9.633 -34.5 1 94.06 162 LYS A N 1
ATOM 1301 C CA . LYS A 1 162 ? -25.672 -8.562 -33.969 1 94.06 162 LYS A CA 1
ATOM 1302 C C . LYS A 1 162 ? -24.969 -7.812 -32.844 1 94.06 162 LYS A C 1
ATOM 1304 O O . LYS A 1 162 ? -25.281 -6.656 -32.562 1 94.06 162 LYS A O 1
ATOM 1309 N N . THR A 1 163 ? -24.031 -8.523 -32.188 1 95.38 163 THR A N 1
ATOM 1310 C CA . THR A 1 163 ? -23.25 -7.945 -31.094 1 95.38 163 THR A CA 1
ATOM 1311 C C . THR A 1 163 ? -21.766 -8.289 -31.234 1 95.38 163 THR A C 1
ATOM 1313 O O . THR A 1 163 ? -21.188 -8.969 -30.391 1 95.38 163 THR A O 1
ATOM 1316 N N . PRO A 1 164 ? -21.172 -7.695 -32.219 1 93.62 164 PRO A N 1
ATOM 1317 C CA . PRO A 1 164 ? -19.812 -8.094 -32.562 1 93.62 164 PRO A CA 1
ATOM 1318 C C . PRO A 1 164 ? -18.812 -7.781 -31.453 1 93.62 164 PRO A C 1
ATOM 1320 O O . PRO A 1 164 ? -17.75 -8.414 -31.375 1 93.62 164 PRO A O 1
ATOM 1323 N N . GLU A 1 165 ? -19.156 -6.902 -30.609 1 93.38 165 GLU A N 1
ATOM 1324 C CA . GLU A 1 165 ? -18.219 -6.488 -29.562 1 93.38 165 GLU A CA 1
ATOM 1325 C C . GLU A 1 165 ? -18.484 -7.223 -28.266 1 93.38 165 GLU A C 1
ATOM 1327 O O . GLU A 1 165 ? -17.812 -6.961 -27.25 1 93.38 165 GLU A O 1
ATOM 1332 N N . LEU A 1 166 ? -19.359 -8.125 -28.328 1 96.69 166 LEU A N 1
ATOM 1333 C CA . LEU A 1 166 ? -19.719 -8.852 -27.109 1 96.69 166 LEU A CA 1
ATOM 1334 C C . LEU A 1 166 ? -18.547 -9.648 -26.578 1 96.69 166 LEU A C 1
ATOM 1336 O O . LEU A 1 166 ? -17.938 -10.438 -27.312 1 96.69 166 LEU A O 1
ATOM 1340 N N . LEU A 1 167 ? -18.109 -9.43 -25.312 1 97.94 167 LEU A N 1
ATOM 1341 C CA . LEU A 1 167 ? -17.031 -10.18 -24.672 1 97.94 167 LEU A CA 1
ATOM 1342 C C . LEU A 1 167 ? -17.578 -11.398 -23.938 1 97.94 167 LEU A C 1
ATOM 1344 O O . LEU A 1 167 ? -18.531 -11.289 -23.141 1 97.94 167 LEU A O 1
ATOM 1348 N N . LEU A 1 168 ? -17.047 -12.5 -24.25 1 98.38 168 LEU A N 1
ATOM 1349 C CA . LEU A 1 168 ? -17.406 -13.742 -23.578 1 98.38 168 LEU A CA 1
ATOM 1350 C C . LEU A 1 168 ? -16.344 -14.164 -22.594 1 98.38 168 LEU A C 1
ATOM 1352 O O . LEU A 1 168 ? -15.164 -13.82 -22.75 1 98.38 168 LEU A O 1
ATOM 1356 N N . GLN A 1 169 ? -16.812 -14.859 -21.578 1 98.38 169 GLN A N 1
ATOM 1357 C CA . GLN A 1 169 ? -15.891 -15.367 -20.562 1 98.38 169 GLN A CA 1
ATOM 1358 C C . GLN A 1 169 ? -15.266 -16.688 -21.016 1 98.38 169 GLN A C 1
ATOM 1360 O O . GLN A 1 169 ? -14.227 -17.094 -20.5 1 98.38 169 GLN A O 1
ATOM 1365 N N . TYR A 1 170 ? -15.891 -17.359 -21.938 1 98.31 170 TYR A N 1
ATOM 1366 C CA . TYR A 1 170 ? -15.406 -18.625 -22.469 1 98.31 170 TYR A CA 1
ATOM 1367 C C . TYR A 1 170 ? -16.156 -19 -23.75 1 98.31 170 TYR A C 1
ATOM 1369 O O . TYR A 1 170 ? -17.344 -18.719 -23.875 1 98.31 170 TYR A O 1
ATOM 1377 N N . ALA A 1 171 ? -15.508 -19.578 -24.688 1 98.44 171 ALA A N 1
ATOM 1378 C CA . ALA A 1 171 ? -16.109 -20.188 -25.859 1 98.44 171 ALA A CA 1
ATOM 1379 C C . ALA A 1 171 ? -15.25 -21.312 -26.406 1 98.44 171 ALA A C 1
ATOM 1381 O O . ALA A 1 171 ? -14.031 -21.172 -26.531 1 98.44 171 ALA A O 1
ATOM 1382 N N . ALA A 1 172 ? -15.906 -22.469 -26.719 1 97.94 172 ALA A N 1
ATOM 1383 C CA . ALA A 1 172 ? -15.141 -23.609 -27.219 1 97.94 172 ALA A CA 1
ATOM 1384 C C . ALA A 1 172 ? -16.031 -24.547 -28.031 1 97.94 172 ALA A C 1
ATOM 1386 O O . ALA A 1 172 ? -17.234 -24.641 -27.781 1 97.94 172 ALA A O 1
ATOM 1387 N N . TRP A 1 173 ? -15.43 -25.25 -28.953 1 98.12 173 TRP A N 1
ATOM 1388 C CA . TRP A 1 173 ? -16.109 -26.234 -29.797 1 98.12 173 TRP A CA 1
ATOM 1389 C C . TRP A 1 173 ? -16.484 -27.469 -28.984 1 98.12 173 TRP A C 1
ATOM 1391 O O . TRP A 1 173 ? -15.797 -27.812 -28.016 1 98.12 173 TRP A O 1
ATOM 1401 N N . GLY A 1 174 ? -17.609 -28.078 -29.375 1 97.56 174 GLY A N 1
ATOM 1402 C CA . GLY A 1 174 ? -17.891 -29.438 -28.938 1 97.56 174 GLY A CA 1
ATOM 1403 C C . GLY A 1 174 ? -17.234 -30.484 -29.828 1 97.56 174 GLY A C 1
ATOM 1404 O O . GLY A 1 174 ? -16.531 -30.156 -30.781 1 97.56 174 GLY A O 1
ATOM 1405 N N . PRO A 1 175 ? -17.438 -31.766 -29.484 1 96.44 175 PRO A N 1
ATOM 1406 C CA . PRO A 1 175 ? -16.75 -32.844 -30.188 1 96.44 175 PRO A CA 1
ATOM 1407 C C . PRO A 1 175 ? -17.422 -33.219 -31.5 1 96.44 175 PRO A C 1
ATOM 1409 O O . PRO A 1 175 ? -16.859 -33.969 -32.281 1 96.44 175 PRO A O 1
ATOM 1412 N N . SER A 1 176 ? -18.625 -32.688 -31.797 1 95.62 176 SER A N 1
ATOM 1413 C CA . SER A 1 176 ? -19.359 -33.062 -33 1 95.62 176 SER A CA 1
ATOM 1414 C C . SER A 1 176 ? -19.672 -31.844 -33.844 1 95.62 176 SER A C 1
ATOM 1416 O O . SER A 1 176 ? -20.281 -30.875 -33.375 1 95.62 176 SER A O 1
ATOM 1418 N N . GLY A 1 177 ? -19.25 -31.984 -35.062 1 96.44 177 GLY A N 1
ATOM 1419 C CA . GLY A 1 177 ? -19.531 -30.859 -35.969 1 96.44 177 GLY A CA 1
ATOM 1420 C C . GLY A 1 177 ? -18.938 -29.547 -35.5 1 96.44 177 GLY A C 1
ATOM 1421 O O . GLY A 1 177 ? -17.75 -29.484 -35.188 1 96.44 177 GLY A O 1
ATOM 1422 N N . ASN A 1 178 ? -19.906 -28.609 -35.625 1 97.56 178 ASN A N 1
ATOM 1423 C CA . ASN A 1 178 ? -19.5 -27.312 -35.094 1 97.56 178 ASN A CA 1
ATOM 1424 C C . ASN A 1 178 ? -20.391 -26.844 -33.969 1 97.56 178 ASN A C 1
ATOM 1426 O O . ASN A 1 178 ? -20.812 -25.688 -33.938 1 97.56 178 ASN A O 1
ATOM 1430 N N . GLN A 1 179 ? -20.781 -27.812 -33.094 1 97 179 GLN A N 1
ATOM 1431 C CA . GLN A 1 179 ? -21.469 -27.406 -31.875 1 97 179 GLN A CA 1
ATOM 1432 C C . GLN A 1 179 ? -20.562 -26.562 -30.984 1 97 179 GLN A C 1
ATOM 1434 O O . GLN A 1 179 ? -19.328 -26.703 -31.016 1 97 179 GLN A O 1
ATOM 1439 N N . LEU A 1 180 ? -21.141 -25.734 -30.203 1 98.19 180 LEU A N 1
ATOM 1440 C CA . LEU A 1 180 ? -20.375 -24.734 -29.469 1 98.19 180 LEU A CA 1
ATOM 1441 C C . LEU A 1 180 ? -21 -24.469 -28.109 1 98.19 180 LEU A C 1
ATOM 1443 O O . LEU A 1 180 ? -22.234 -24.5 -27.969 1 98.19 180 LEU A O 1
ATOM 1447 N N . VAL A 1 181 ? -20.156 -24.266 -27.141 1 98.5 181 VAL A N 1
ATOM 1448 C CA . VAL A 1 181 ? -20.578 -23.797 -25.812 1 98.5 181 VAL A CA 1
ATOM 1449 C C . VAL A 1 181 ? -19.891 -22.484 -25.484 1 98.5 181 VAL A C 1
ATOM 1451 O O . VAL A 1 181 ? -18.766 -22.234 -25.922 1 98.5 181 VAL A O 1
ATOM 1454 N N . TYR A 1 182 ? -20.547 -21.625 -24.828 1 98.56 182 TYR A N 1
ATOM 1455 C CA . TYR A 1 182 ? -19.922 -20.391 -24.359 1 98.56 182 TYR A CA 1
ATOM 1456 C C . TYR A 1 182 ? -20.5 -19.969 -23.016 1 98.56 182 TYR A C 1
ATOM 1458 O O . TYR A 1 182 ? -21.516 -20.516 -22.578 1 98.56 182 TYR A O 1
ATOM 1466 N N . VAL A 1 183 ? -19.797 -19.125 -22.328 1 98.81 183 VAL A N 1
ATOM 1467 C CA . VAL A 1 183 ? -20.234 -18.578 -21.031 1 98.81 183 VAL A CA 1
ATOM 1468 C C . VAL A 1 183 ? -20.328 -17.062 -21.125 1 98.81 183 VAL A C 1
ATOM 1470 O O . VAL A 1 183 ? -19.391 -16.391 -21.578 1 98.81 183 VAL A O 1
ATOM 1473 N N . LEU A 1 184 ? -21.453 -16.578 -20.75 1 98.38 184 LEU A N 1
ATOM 1474 C CA . LEU A 1 184 ? -21.75 -15.148 -20.703 1 98.38 184 LEU A CA 1
ATOM 1475 C C . LEU A 1 184 ? -22.422 -14.773 -19.391 1 98.38 184 LEU A C 1
ATOM 1477 O O . LEU A 1 184 ? -23.406 -15.406 -18.984 1 98.38 184 LEU A O 1
ATOM 1481 N N . ASP A 1 185 ? -21.859 -13.812 -18.688 1 97.81 185 ASP A N 1
ATOM 1482 C CA . ASP A 1 185 ? -22.375 -13.344 -17.406 1 97.81 185 ASP A CA 1
ATOM 1483 C C . ASP A 1 185 ? -22.531 -14.5 -16.422 1 97.81 185 ASP A C 1
ATOM 1485 O O . ASP A 1 185 ? -23.562 -14.625 -15.758 1 97.81 185 ASP A O 1
ATOM 1489 N N . ASN A 1 186 ? -21.609 -15.367 -16.469 1 98.5 186 ASN A N 1
ATOM 1490 C CA . ASN A 1 186 ? -21.5 -16.516 -15.586 1 98.5 186 ASN A CA 1
ATOM 1491 C C . ASN A 1 186 ? -22.594 -17.547 -15.867 1 98.5 186 ASN A C 1
ATOM 1493 O O . ASN A 1 186 ? -22.953 -18.328 -14.992 1 98.5 186 ASN A O 1
ATOM 1497 N N . ASN A 1 187 ? -23.141 -17.531 -17.016 1 98.81 187 ASN A N 1
ATOM 1498 C CA . ASN A 1 187 ? -24.109 -18.531 -17.422 1 98.81 187 ASN A CA 1
ATOM 1499 C C . ASN A 1 187 ? -23.641 -19.297 -18.656 1 98.81 187 ASN A C 1
ATOM 1501 O O . ASN A 1 187 ? -23.016 -18.734 -19.547 1 98.81 187 ASN A O 1
ATOM 1505 N N . VAL A 1 188 ? -24.047 -20.578 -18.703 1 98.75 188 VAL A N 1
ATOM 1506 C CA . VAL A 1 188 ? -23.609 -21.469 -19.766 1 98.75 188 VAL A CA 1
ATOM 1507 C C . VAL A 1 188 ? -24.656 -21.469 -20.891 1 98.75 188 VAL A C 1
ATOM 1509 O O . VAL A 1 188 ? -25.859 -21.594 -20.625 1 98.75 188 VAL A O 1
ATOM 1512 N N . TYR A 1 189 ? -24.219 -21.312 -22.094 1 98.5 189 TYR A N 1
ATOM 1513 C CA . TYR A 1 189 ? -25.047 -21.375 -23.297 1 98.5 189 TYR A CA 1
ATOM 1514 C C . TYR A 1 189 ? -24.531 -22.453 -24.25 1 98.5 189 TYR A C 1
ATOM 1516 O O . TYR A 1 189 ? -23.328 -22.734 -24.297 1 98.5 189 TYR A O 1
ATOM 1524 N N . TYR A 1 190 ? -25.5 -23.047 -25.031 1 98.19 190 TYR A N 1
ATOM 1525 C CA . TYR A 1 190 ? -25.172 -24.125 -25.953 1 98.19 190 TYR A CA 1
ATOM 1526 C C . TYR A 1 190 ? -25.75 -23.828 -27.344 1 98.19 190 TYR A C 1
ATOM 1528 O O . TYR A 1 190 ? -26.875 -23.328 -27.453 1 98.19 190 TYR A O 1
ATOM 1536 N N . LEU A 1 191 ? -24.922 -24.109 -28.359 1 97.69 191 LEU A N 1
ATOM 1537 C CA . LEU A 1 191 ? -25.344 -24.125 -29.766 1 97.69 191 LEU A CA 1
ATOM 1538 C C . LEU A 1 191 ? -25.109 -25.484 -30.391 1 97.69 191 LEU A C 1
ATOM 1540 O O . LEU A 1 191 ? -24 -26.031 -30.328 1 97.69 191 LEU A O 1
ATOM 1544 N N . SER A 1 192 ? -26.125 -25.953 -31.047 1 96.88 192 SER A N 1
ATOM 1545 C CA . SER A 1 192 ? -25.953 -27.234 -31.75 1 96.88 192 SER A CA 1
ATOM 1546 C C . SER A 1 192 ? -25.047 -27.062 -32.969 1 96.88 192 SER A C 1
ATOM 1548 O O . SER A 1 192 ? -24.422 -28.016 -33.406 1 96.88 192 SER A O 1
ATOM 1550 N N . ASP A 1 193 ? -25.078 -25.984 -33.5 1 96.38 193 ASP A N 1
ATOM 1551 C CA . ASP A 1 193 ? -24.172 -25.516 -34.562 1 96.38 193 ASP A CA 1
ATOM 1552 C C . ASP A 1 193 ? -24.078 -23.984 -34.562 1 96.38 193 ASP A C 1
ATOM 1554 O O . ASP A 1 193 ? -24.859 -23.312 -33.906 1 96.38 193 ASP A O 1
ATOM 1558 N N . VAL A 1 194 ? -23.203 -23.484 -35.344 1 95.38 194 VAL A N 1
ATOM 1559 C CA . VAL A 1 194 ? -22.891 -22.062 -35.219 1 95.38 194 VAL A CA 1
ATOM 1560 C C . VAL A 1 194 ? -24.047 -21.234 -35.75 1 95.38 194 VAL A C 1
ATOM 1562 O O . VAL A 1 194 ? -24.141 -20.031 -35.438 1 95.38 194 VAL A O 1
ATOM 1565 N N . THR A 1 195 ? -24.953 -21.797 -36.406 1 93.38 195 THR A N 1
ATOM 1566 C CA . THR A 1 195 ? -26.078 -21.062 -36.969 1 93.38 195 THR A CA 1
ATOM 1567 C C . THR A 1 195 ? -27.312 -21.234 -36.062 1 93.38 195 THR A C 1
ATOM 1569 O O . THR A 1 195 ? -28.328 -20.547 -36.25 1 93.38 195 THR A O 1
ATOM 1572 N N . ALA A 1 196 ? -27.266 -22.047 -35.125 1 95.38 196 ALA A N 1
ATOM 1573 C CA . ALA A 1 196 ? -28.406 -22.344 -34.25 1 95.38 196 ALA A CA 1
ATOM 1574 C C . ALA A 1 196 ? -28.641 -21.203 -33.25 1 95.38 196 ALA A C 1
ATOM 1576 O O . ALA A 1 196 ? -27.734 -20.391 -33 1 95.38 196 ALA A O 1
ATOM 1577 N N . LYS A 1 197 ? -29.875 -21.141 -32.781 1 94.62 197 LYS A N 1
ATOM 1578 C CA . LYS A 1 197 ? -30.156 -20.234 -31.688 1 94.62 197 LYS A CA 1
ATOM 1579 C C . LYS A 1 197 ? -29.547 -20.75 -30.375 1 94.62 197 LYS A C 1
ATOM 1581 O O . LYS A 1 197 ? -29.656 -21.938 -30.062 1 94.62 197 LYS A O 1
ATOM 1586 N N . PRO A 1 198 ? -28.953 -19.844 -29.672 1 96.06 198 PRO A N 1
ATOM 1587 C CA . PRO A 1 198 ? -28.344 -20.25 -28.406 1 96.06 198 PRO A CA 1
ATOM 1588 C C . PRO A 1 198 ? -29.375 -20.75 -27.391 1 96.06 198 PRO A C 1
ATOM 1590 O O . PRO A 1 198 ? -30.422 -20.125 -27.219 1 96.06 198 PRO A O 1
ATOM 1593 N N . ARG A 1 199 ? -29.094 -21.781 -26.75 1 96.88 199 ARG A N 1
ATOM 1594 C CA . ARG A 1 199 ? -29.875 -22.312 -25.625 1 96.88 199 ARG A CA 1
ATOM 1595 C C . ARG A 1 199 ? -29.188 -22.016 -24.297 1 96.88 199 ARG A C 1
ATOM 1597 O O . ARG A 1 199 ? -28.047 -22.453 -24.062 1 96.88 199 ARG A O 1
ATOM 1604 N N . GLN A 1 200 ? -29.859 -21.312 -23.438 1 97.5 200 GLN A N 1
ATOM 1605 C CA . GLN A 1 200 ? -29.312 -21.016 -22.125 1 97.5 200 GLN A CA 1
ATOM 1606 C C . GLN A 1 200 ? -29.5 -22.203 -21.172 1 97.5 200 GLN A C 1
ATOM 1608 O O . GLN A 1 200 ? -30.641 -22.641 -20.938 1 97.5 200 GLN A O 1
ATOM 1613 N N . LEU A 1 201 ? -28.453 -22.703 -20.609 1 98 201 LEU A N 1
ATOM 1614 C CA . LEU A 1 201 ? -28.516 -23.875 -19.766 1 98 201 LEU A CA 1
ATOM 1615 C C . LEU A 1 201 ? -28.641 -23.484 -18.297 1 98 201 LEU A C 1
ATOM 1617 O O . LEU A 1 201 ? -29.219 -24.219 -17.484 1 98 201 LEU A O 1
ATOM 1621 N N . THR A 1 202 ? -28 -22.391 -17.875 1 98.31 202 THR A N 1
ATOM 1622 C CA . THR A 1 202 ? -28.062 -21.938 -16.5 1 98.31 202 THR A CA 1
ATOM 1623 C C . THR A 1 202 ? -28.547 -20.5 -16.422 1 98.31 202 THR A C 1
ATOM 1625 O O . THR A 1 202 ? -28.344 -19.719 -17.359 1 98.31 202 THR A O 1
ATOM 1628 N N . LYS A 1 203 ? -29.141 -20.031 -15.25 1 97.81 203 LYS A N 1
ATOM 1629 C CA . LYS A 1 203 ? -29.672 -18.688 -15.047 1 97.81 203 LYS A CA 1
ATOM 1630 C C . LYS A 1 203 ? -29.25 -18.125 -13.688 1 97.81 203 LYS A C 1
ATOM 1632 O O . LYS A 1 203 ? -29.688 -17.031 -13.297 1 97.81 203 LYS A O 1
ATOM 1637 N N . THR A 1 204 ? -28.422 -18.828 -13.023 1 98.19 204 THR A N 1
ATOM 1638 C CA . THR A 1 204 ? -28.109 -18.484 -11.641 1 98.19 204 THR A CA 1
ATOM 1639 C C . THR A 1 204 ? -26.828 -17.656 -11.562 1 98.19 204 THR A C 1
ATOM 1641 O O . THR A 1 204 ? -26.359 -17.312 -10.477 1 98.19 204 THR A O 1
ATOM 1644 N N . GLY A 1 205 ? -26.219 -17.344 -12.68 1 98.56 205 GLY A N 1
ATOM 1645 C CA . GLY A 1 205 ? -24.969 -16.625 -12.68 1 98.56 205 GLY A CA 1
ATOM 1646 C C . GLY A 1 205 ? -25.047 -15.273 -11.992 1 98.56 205 GLY A C 1
ATOM 1647 O O . GLY A 1 205 ? -26 -14.531 -12.195 1 98.56 205 GLY A O 1
ATOM 1648 N N . ILE A 1 206 ? -24.141 -15.039 -11.055 1 98 206 ILE A N 1
ATOM 1649 C CA . ILE A 1 206 ? -23.969 -13.742 -10.414 1 98 206 ILE A CA 1
ATOM 1650 C C . ILE A 1 206 ? -22.5 -13.32 -10.508 1 98 206 ILE A C 1
ATOM 1652 O O . ILE A 1 206 ? -21.609 -14.031 -10.039 1 98 206 ILE A O 1
ATOM 1656 N N . ASP A 1 207 ? -22.25 -12.188 -11.094 1 95.62 207 ASP A N 1
ATOM 1657 C CA . ASP A 1 207 ? -20.891 -11.695 -11.32 1 95.62 207 ASP A CA 1
ATOM 1658 C C . ASP A 1 207 ? -20.109 -11.656 -10.008 1 95.62 207 ASP A C 1
ATOM 1660 O O . ASP A 1 207 ? -20.578 -11.117 -9.008 1 95.62 207 ASP A O 1
ATOM 1664 N N . GLY A 1 208 ? -19 -12.305 -10.047 1 95.44 208 GLY A N 1
ATOM 1665 C CA . GLY A 1 208 ? -18.078 -12.289 -8.93 1 95.44 208 GLY A CA 1
ATOM 1666 C C . GLY A 1 208 ? -18.5 -13.195 -7.789 1 95.44 208 GLY A C 1
ATOM 1667 O O . GLY A 1 208 ? -17.797 -13.312 -6.781 1 95.44 208 GLY A O 1
ATOM 1668 N N . ILE A 1 209 ? -19.656 -13.945 -7.887 1 97.69 209 ILE A N 1
ATOM 1669 C CA . ILE A 1 209 ? -20.172 -14.672 -6.742 1 97.69 209 ILE A CA 1
ATOM 1670 C C . ILE A 1 209 ? -20.516 -16.109 -7.152 1 97.69 209 ILE A C 1
ATOM 1672 O O . ILE A 1 209 ? -20.031 -17.062 -6.535 1 97.69 209 ILE A O 1
ATOM 1676 N N . VAL A 1 210 ? -21.312 -16.234 -8.234 1 98.75 210 VAL A N 1
ATOM 1677 C CA . VAL A 1 210 ? -21.719 -17.562 -8.688 1 98.75 210 VAL A CA 1
ATOM 1678 C C . VAL A 1 210 ? -21.219 -17.781 -10.117 1 98.75 210 VAL A C 1
ATOM 1680 O O . VAL A 1 210 ? -21.594 -17.047 -11.031 1 98.75 210 VAL A O 1
ATOM 1683 N N . PHE A 1 211 ? -20.469 -18.781 -10.336 1 98.75 211 PHE A N 1
ATOM 1684 C CA . PHE A 1 211 ? -19.844 -19.094 -11.617 1 98.75 211 PHE A CA 1
ATOM 1685 C C . PHE A 1 211 ? -20.344 -20.438 -12.156 1 98.75 211 PHE A C 1
ATOM 1687 O O . PHE A 1 211 ? -20.219 -21.469 -11.492 1 98.75 211 PHE A O 1
ATOM 1694 N N . ASN A 1 212 ? -20.875 -20.453 -13.367 1 98.88 212 ASN A N 1
ATOM 1695 C CA . ASN A 1 212 ? -21.25 -21.688 -14.039 1 98.88 212 ASN A CA 1
ATOM 1696 C C . ASN A 1 212 ? -20.359 -21.969 -15.25 1 98.88 212 ASN A C 1
ATOM 1698 O O . ASN A 1 212 ? -20.25 -21.141 -16.156 1 98.88 212 ASN A O 1
ATOM 1702 N N . GLY A 1 213 ? -19.75 -23.078 -15.234 1 98.81 213 GLY A N 1
ATOM 1703 C CA . GLY A 1 213 ? -18.953 -23.5 -16.375 1 98.81 213 GLY A CA 1
ATOM 1704 C C . GLY A 1 213 ? -17.562 -22.891 -16.406 1 98.81 213 GLY A C 1
ATOM 1705 O O . GLY A 1 213 ? -16.734 -23.25 -17.234 1 98.81 213 GLY A O 1
ATOM 1706 N N . ILE A 1 214 ? -17.328 -21.922 -15.602 1 98.69 214 ILE A N 1
ATOM 1707 C CA . ILE A 1 214 ? -16.016 -21.328 -15.398 1 98.69 214 ILE A CA 1
ATOM 1708 C C . ILE A 1 214 ? -15.672 -21.328 -13.914 1 98.69 214 ILE A C 1
ATOM 1710 O O . ILE A 1 214 ? -16.562 -21.266 -13.062 1 98.69 214 ILE A O 1
ATOM 1714 N N . PRO A 1 215 ? -14.422 -21.406 -13.617 1 98.38 215 PRO A N 1
ATOM 1715 C CA . PRO A 1 215 ? -14.055 -21.531 -12.203 1 98.38 215 PRO A CA 1
ATOM 1716 C C . PRO A 1 215 ? -14.031 -20.172 -11.492 1 98.38 215 PRO A C 1
ATOM 1718 O O . PRO A 1 215 ? -13.883 -19.141 -12.133 1 98.38 215 PRO A O 1
ATOM 1721 N N . ASP A 1 216 ? -14.312 -20.234 -10.164 1 98.25 216 ASP A N 1
ATOM 1722 C CA . ASP A 1 216 ? -13.945 -19.094 -9.32 1 98.25 216 ASP A CA 1
ATOM 1723 C C . ASP A 1 216 ? -12.438 -19.031 -9.117 1 98.25 216 ASP A C 1
ATOM 1725 O O . ASP A 1 216 ? -11.688 -19.766 -9.766 1 98.25 216 ASP A O 1
ATOM 1729 N N . TRP A 1 217 ? -11.992 -18.062 -8.305 1 97.69 217 TRP A N 1
ATOM 1730 C CA . TRP A 1 217 ? -10.562 -17.812 -8.195 1 97.69 217 TRP A CA 1
ATOM 1731 C C . TRP A 1 217 ? -9.836 -19.031 -7.621 1 97.69 217 TRP A C 1
ATOM 1733 O O . TRP A 1 217 ? -8.836 -19.484 -8.172 1 97.69 217 TRP A O 1
ATOM 1743 N N . VAL A 1 218 ? -10.281 -19.594 -6.504 1 97.69 218 VAL A N 1
ATOM 1744 C CA . VAL A 1 218 ? -9.5 -20.609 -5.789 1 97.69 218 VAL A CA 1
ATOM 1745 C C . VAL A 1 218 ? -9.453 -21.891 -6.598 1 97.69 218 VAL A C 1
ATOM 1747 O O . VAL A 1 218 ? -8.438 -22.594 -6.609 1 97.69 218 VAL A O 1
ATOM 1750 N N . TYR A 1 219 ? -10.547 -22.281 -7.277 1 97.38 219 TYR A N 1
ATOM 1751 C CA . TYR A 1 219 ? -10.531 -23.484 -8.094 1 97.38 219 TYR A CA 1
ATOM 1752 C C . TYR A 1 219 ? -9.641 -23.312 -9.312 1 97.38 219 TYR A C 1
ATOM 1754 O O . TYR A 1 219 ? -8.961 -24.25 -9.742 1 97.38 219 TYR A O 1
ATOM 1762 N N . GLU A 1 220 ? -9.703 -22.188 -9.875 1 96.75 220 GLU A N 1
ATOM 1763 C CA . GLU A 1 220 ? -8.812 -21.938 -11 1 96.75 220 GLU A CA 1
ATOM 1764 C C . GLU A 1 220 ? -7.348 -21.984 -10.57 1 96.75 220 GLU A C 1
ATOM 1766 O O . GLU A 1 220 ? -6.516 -22.594 -11.242 1 96.75 220 GLU A O 1
ATOM 1771 N N . GLU A 1 221 ? -7.059 -21.375 -9.469 1 95.88 221 GLU A N 1
ATOM 1772 C CA . GLU A 1 221 ? -5.688 -21.156 -9.016 1 95.88 221 GLU A CA 1
ATOM 1773 C C . GLU A 1 221 ? -5.078 -22.438 -8.469 1 95.88 221 GLU A C 1
ATOM 1775 O O . GLU A 1 221 ? -3.922 -22.75 -8.758 1 95.88 221 GLU A O 1
ATOM 1780 N N . GLU A 1 222 ? -5.891 -23.203 -7.75 1 95.94 222 GLU A N 1
ATOM 1781 C CA . GLU A 1 222 ? -5.273 -24.25 -6.938 1 95.94 222 GLU A CA 1
ATOM 1782 C C . GLU A 1 222 ? -5.684 -25.641 -7.414 1 95.94 222 GLU A C 1
ATOM 1784 O O . GLU A 1 222 ? -5.023 -26.625 -7.098 1 95.94 222 GLU A O 1
ATOM 1789 N N . ILE A 1 223 ? -6.742 -25.703 -8.211 1 95.81 223 ILE A N 1
ATOM 1790 C CA . ILE A 1 223 ? -7.262 -27.047 -8.406 1 95.81 223 ILE A CA 1
ATOM 1791 C C . ILE A 1 223 ? -7.316 -27.375 -9.898 1 95.81 223 ILE A C 1
ATOM 1793 O O . ILE A 1 223 ? -6.605 -28.266 -10.367 1 95.81 223 ILE A O 1
ATOM 1797 N N . LEU A 1 224 ? -8.008 -26.516 -10.641 1 95.62 224 LEU A N 1
ATOM 1798 C CA . LEU A 1 224 ? -8.273 -26.891 -12.023 1 95.62 224 LEU A CA 1
ATOM 1799 C C . LEU A 1 224 ? -7.184 -26.359 -12.953 1 95.62 224 LEU A C 1
ATOM 1801 O O . LEU A 1 224 ? -6.934 -26.938 -14.008 1 95.62 224 LEU A O 1
ATOM 1805 N N . SER A 1 225 ? -6.617 -25.219 -12.609 1 95 225 SER A N 1
ATOM 1806 C CA . SER A 1 225 ? -5.555 -24.609 -13.406 1 95 225 SER A CA 1
ATOM 1807 C C . SER A 1 225 ? -5.977 -24.438 -14.859 1 95 225 SER A C 1
ATOM 1809 O O . SER A 1 225 ? -5.215 -24.766 -15.773 1 95 225 SER A O 1
ATOM 1811 N N . THR A 1 226 ? -7.145 -24.062 -15.078 1 95.88 226 THR A N 1
ATOM 1812 C CA . THR A 1 226 ? -7.715 -23.797 -16.391 1 95.88 226 THR A CA 1
ATOM 1813 C C . THR A 1 226 ? -8.812 -22.75 -16.312 1 95.88 226 THR A C 1
ATOM 1815 O O . THR A 1 226 ? -9.219 -22.359 -15.211 1 95.88 226 THR A O 1
ATOM 1818 N N . ASN A 1 227 ? -9.281 -22.281 -17.453 1 97.62 227 ASN A N 1
ATOM 1819 C CA . ASN A 1 227 ? -10.234 -21.188 -17.484 1 97.62 227 ASN A CA 1
ATOM 1820 C C . ASN A 1 227 ? -11.672 -21.688 -17.625 1 97.62 227 ASN A C 1
ATOM 1822 O O . ASN A 1 227 ? -12.586 -20.906 -17.891 1 97.62 227 ASN A O 1
ATOM 1826 N N . ASN A 1 228 ? -11.844 -22.969 -17.531 1 98.19 228 ASN A N 1
ATOM 1827 C CA . ASN A 1 228 ? -13.188 -23.531 -17.688 1 98.19 228 ASN A CA 1
ATOM 1828 C C . ASN A 1 228 ? -13.398 -24.719 -16.766 1 98.19 228 ASN A C 1
ATOM 1830 O O . ASN A 1 228 ? -12.438 -25.297 -16.25 1 98.19 228 ASN A O 1
ATOM 1834 N N . ALA A 1 229 ? -14.602 -25.031 -16.531 1 98.62 229 ALA A N 1
ATOM 1835 C CA . ALA A 1 229 ? -15.047 -26.203 -15.805 1 98.62 229 ALA A CA 1
ATOM 1836 C C . ALA A 1 229 ? -16.188 -26.906 -16.547 1 98.62 229 ALA A C 1
ATOM 1838 O O . ALA A 1 229 ? -17.234 -27.172 -15.961 1 98.62 229 ALA A O 1
ATOM 1839 N N . LEU A 1 230 ? -15.898 -27.234 -17.797 1 98.62 230 LEU A N 1
ATOM 1840 C CA . LEU A 1 230 ? -16.844 -27.891 -18.703 1 98.62 230 LEU A CA 1
ATOM 1841 C C . LEU A 1 230 ? -16.219 -29.141 -19.312 1 98.62 230 LEU A C 1
ATOM 1843 O O . LEU A 1 230 ? -15.039 -29.156 -19.656 1 98.62 230 LEU A O 1
ATOM 1847 N N . TRP A 1 231 ? -17.094 -30.219 -19.438 1 98.31 231 TRP A N 1
ATOM 1848 C CA . TRP A 1 231 ? -16.609 -31.484 -19.984 1 98.31 231 TRP A CA 1
ATOM 1849 C C . TRP A 1 231 ? -17.672 -32.125 -20.875 1 98.31 231 TRP A C 1
ATOM 1851 O O . TRP A 1 231 ? -18.75 -32.5 -20.422 1 98.31 231 TRP A O 1
ATOM 1861 N N . TRP A 1 232 ? -17.312 -32.375 -22.156 1 97.88 232 TRP A N 1
ATOM 1862 C CA . TRP A 1 232 ? -18.219 -32.938 -23.156 1 97.88 232 TRP A CA 1
ATOM 1863 C C . TRP A 1 232 ? -18.219 -34.469 -23.094 1 97.88 232 TRP A C 1
ATOM 1865 O O . TRP A 1 232 ? -17.156 -35.094 -22.938 1 97.88 232 TRP A O 1
ATOM 1875 N N . SER A 1 233 ? -19.453 -35 -23.25 1 97.5 233 SER A N 1
ATOM 1876 C CA . SER A 1 233 ? -19.469 -36.438 -23.562 1 97.5 233 SER A CA 1
ATOM 1877 C C . SER A 1 233 ? -18.875 -36.719 -24.938 1 97.5 233 SER A C 1
ATOM 1879 O O . SER A 1 233 ? -18.828 -35.812 -25.797 1 97.5 233 SER A O 1
ATOM 1881 N N . LYS A 1 234 ? -18.406 -37.938 -25.172 1 94.69 234 LYS A N 1
ATOM 1882 C CA . LYS A 1 234 ? -17.688 -38.281 -26.391 1 94.69 234 LYS A CA 1
ATOM 1883 C C . LYS A 1 234 ? -18.578 -38.062 -27.625 1 94.69 234 LYS A C 1
ATOM 1885 O O . LYS A 1 234 ? -18.094 -37.625 -28.672 1 94.69 234 LYS A O 1
ATOM 1890 N N . ASP A 1 235 ? -19.844 -38.281 -27.516 1 95.81 235 ASP A N 1
ATOM 1891 C CA . ASP A 1 235 ? -20.75 -38.188 -28.656 1 95.81 235 ASP A CA 1
ATOM 1892 C C . ASP A 1 235 ? -21.344 -36.781 -28.75 1 95.81 235 ASP A C 1
ATOM 1894 O O . ASP A 1 235 ? -22.141 -36.5 -29.656 1 95.81 235 ASP A O 1
ATOM 1898 N N . GLY A 1 236 ? -21.078 -35.938 -27.812 1 97.12 236 GLY A N 1
ATOM 1899 C CA . GLY A 1 236 ? -21.516 -34.562 -27.859 1 97.12 236 GLY A CA 1
ATOM 1900 C C . GLY A 1 236 ? -22.969 -34.375 -27.453 1 97.12 236 GLY A C 1
ATOM 1901 O O . GLY A 1 236 ? -23.516 -33.281 -27.578 1 97.12 236 GLY A O 1
ATOM 1902 N N . LYS A 1 237 ? -23.562 -35.312 -26.891 1 97.38 237 LYS A N 1
ATOM 1903 C CA . LYS A 1 237 ? -24.984 -35.25 -26.578 1 97.38 237 LYS A CA 1
ATOM 1904 C C . LYS A 1 237 ? -25.203 -34.781 -25.141 1 97.38 237 LYS A C 1
ATOM 1906 O O . LYS A 1 237 ? -26.312 -34.406 -24.766 1 97.38 237 LYS A O 1
ATOM 1911 N N . LYS A 1 238 ? -24.172 -34.844 -24.328 1 97.75 238 LYS A N 1
ATOM 1912 C CA . LYS A 1 238 ? -24.266 -34.406 -22.938 1 97.75 238 LYS A CA 1
ATOM 1913 C C . LYS A 1 238 ? -23.094 -33.469 -22.594 1 97.75 238 LYS A C 1
ATOM 1915 O O . LYS A 1 238 ? -22.016 -33.562 -23.188 1 97.75 238 LYS A O 1
ATOM 1920 N N . LEU A 1 239 ? -23.359 -32.531 -21.734 1 98.19 239 LEU A N 1
ATOM 1921 C CA . LEU A 1 239 ? -22.359 -31.609 -21.219 1 98.19 239 LEU A CA 1
ATOM 1922 C C . LEU A 1 239 ? -22.375 -31.578 -19.703 1 98.19 239 LEU A C 1
ATOM 1924 O O . LEU A 1 239 ? -23.406 -31.344 -19.078 1 98.19 239 LEU A O 1
ATOM 1928 N N . CYS A 1 240 ? -21.234 -31.938 -19.125 1 98.62 240 CYS A N 1
ATOM 1929 C CA . CYS A 1 240 ? -21.031 -31.781 -17.688 1 98.62 240 CYS A CA 1
ATOM 1930 C C . CYS A 1 240 ? -20.328 -30.469 -17.375 1 98.62 240 CYS A C 1
ATOM 1932 O O . CYS A 1 240 ? -19.453 -30.031 -18.109 1 98.62 240 CYS A O 1
ATOM 1934 N N . PHE A 1 241 ? -20.781 -29.797 -16.375 1 98.81 241 PHE A N 1
ATOM 1935 C CA . PHE A 1 241 ? -20.062 -28.594 -15.938 1 98.81 241 PHE A CA 1
ATOM 1936 C C . PHE A 1 241 ? -20.234 -28.391 -14.438 1 98.81 241 PHE A C 1
ATOM 1938 O O . PHE A 1 241 ? -21.141 -28.953 -13.82 1 98.81 241 PHE A O 1
ATOM 1945 N N . ALA A 1 242 ? -19.344 -27.594 -13.859 1 98.81 242 ALA A N 1
ATOM 1946 C CA . ALA A 1 242 ? -19.406 -27.281 -12.438 1 98.81 242 ALA A CA 1
ATOM 1947 C C . ALA A 1 242 ? -19.891 -25.859 -12.211 1 98.81 242 ALA A C 1
ATOM 1949 O O . ALA A 1 242 ? -19.656 -24.984 -13.039 1 98.81 242 ALA A O 1
ATOM 1950 N N . SER A 1 243 ? -20.594 -25.688 -11.141 1 98.81 243 SER A N 1
ATOM 1951 C CA . SER A 1 243 ? -21.016 -24.391 -10.625 1 98.81 243 SER A CA 1
ATOM 1952 C C . SER A 1 243 ? -20.344 -24.094 -9.289 1 98.81 243 SER A C 1
ATOM 1954 O O . SER A 1 243 ? -20.297 -24.953 -8.406 1 98.81 243 SER A O 1
ATOM 1956 N N . PHE A 1 244 ? -19.859 -22.875 -9.148 1 98.81 244 PHE A N 1
ATOM 1957 C CA . PHE A 1 244 ? -19.203 -22.453 -7.914 1 98.81 244 PHE A CA 1
ATOM 1958 C C . PHE A 1 244 ? -19.953 -21.281 -7.277 1 98.81 244 PHE A C 1
ATOM 1960 O O . PHE A 1 244 ? -20.359 -20.359 -7.973 1 98.81 244 PHE A O 1
ATOM 1967 N N . ASN A 1 245 ? -20.203 -21.359 -6.035 1 98.81 245 ASN A N 1
ATOM 1968 C CA . ASN A 1 245 ? -20.906 -20.328 -5.27 1 98.81 245 ASN A CA 1
ATOM 1969 C C . ASN A 1 245 ? -20.047 -19.766 -4.148 1 98.81 245 ASN A C 1
ATOM 1971 O O . ASN A 1 245 ? -19.844 -20.422 -3.129 1 98.81 245 ASN A O 1
ATOM 1975 N N . ASP A 1 246 ? -19.672 -18.531 -4.309 1 98.69 246 ASP A N 1
ATOM 1976 C CA . ASP A 1 246 ? -18.766 -17.875 -3.367 1 98.69 246 ASP A CA 1
ATOM 1977 C C . ASP A 1 246 ? -19.531 -16.953 -2.414 1 98.69 246 ASP A C 1
ATOM 1979 O O . ASP A 1 246 ? -18.938 -16.094 -1.768 1 98.69 246 ASP A O 1
ATOM 1983 N N . THR A 1 247 ? -20.781 -17.062 -2.262 1 98.31 247 THR A N 1
ATOM 1984 C CA . THR A 1 247 ? -21.609 -16.188 -1.446 1 98.31 247 THR A CA 1
ATOM 1985 C C . THR A 1 247 ? -21.047 -16.062 -0.036 1 98.31 247 THR A C 1
ATOM 1987 O O . THR A 1 247 ? -21 -14.969 0.527 1 98.31 247 THR A O 1
ATOM 1990 N N . ASP A 1 248 ? -20.547 -17.188 0.516 1 98.25 248 ASP A N 1
ATOM 1991 C CA . ASP A 1 248 ? -20.156 -17.203 1.918 1 98.25 248 ASP A CA 1
ATOM 1992 C C . ASP A 1 248 ? -18.641 -17.078 2.055 1 98.25 248 ASP A C 1
ATOM 1994 O O . ASP A 1 248 ? -18.094 -17.219 3.152 1 98.25 248 ASP A O 1
ATOM 1998 N N . VAL A 1 249 ? -17.922 -16.891 0.968 1 98.38 249 VAL A N 1
ATOM 1999 C CA . VAL A 1 249 ? -16.469 -16.703 0.997 1 98.38 249 VAL A CA 1
ATOM 2000 C C . VAL A 1 249 ? -16.141 -15.258 1.354 1 98.38 249 VAL A C 1
ATOM 2002 O O . VAL A 1 249 ? -16.75 -14.328 0.818 1 98.38 249 VAL A O 1
ATOM 2005 N N . ASP A 1 250 ? -15.18 -15.062 2.262 1 97.44 250 ASP A N 1
ATOM 2006 C CA . ASP A 1 250 ? -14.773 -13.727 2.676 1 97.44 250 ASP A CA 1
ATOM 2007 C C . ASP A 1 250 ? -14.148 -12.961 1.51 1 97.44 250 ASP A C 1
ATOM 2009 O O . ASP A 1 250 ? -13.656 -13.562 0.556 1 97.44 250 ASP A O 1
ATOM 2013 N N . ILE A 1 251 ? -14.258 -11.633 1.631 1 96.31 251 ILE A N 1
ATOM 2014 C CA . ILE A 1 251 ? -13.859 -10.766 0.527 1 96.31 251 ILE A CA 1
ATOM 2015 C C . ILE A 1 251 ? -12.555 -10.047 0.883 1 96.31 251 ILE A C 1
ATOM 2017 O O . ILE A 1 251 ? -12.422 -9.516 1.985 1 96.31 251 ILE A O 1
ATOM 2021 N N . LEU A 1 252 ? -11.594 -10.117 0.043 1 95.75 252 LEU A N 1
ATOM 2022 C CA . LEU A 1 252 ? -10.398 -9.273 0.083 1 95.75 252 LEU A CA 1
ATOM 2023 C C . LEU A 1 252 ? -10.539 -8.094 -0.871 1 95.75 252 LEU A C 1
ATOM 2025 O O . LEU A 1 252 ? -10.859 -8.273 -2.049 1 95.75 252 LEU A O 1
ATOM 2029 N N . GLN A 1 253 ? -10.328 -6.883 -0.399 1 94.88 253 GLN A N 1
ATOM 2030 C CA . GLN A 1 253 ? -10.469 -5.672 -1.199 1 94.88 253 GLN A CA 1
ATOM 2031 C C . GLN A 1 253 ? -9.156 -4.895 -1.259 1 94.88 253 GLN A C 1
ATOM 2033 O O . GLN A 1 253 ? -8.422 -4.824 -0.269 1 94.88 253 GLN A O 1
ATOM 2038 N N . TYR A 1 254 ? -8.742 -4.395 -2.402 1 94.25 254 TYR A N 1
ATOM 2039 C CA . TYR A 1 254 ? -7.543 -3.578 -2.557 1 94.25 254 TYR A CA 1
ATOM 2040 C C . TYR A 1 254 ? -7.734 -2.529 -3.646 1 94.25 254 TYR A C 1
ATOM 2042 O O . TYR A 1 254 ? -8.531 -2.721 -4.57 1 94.25 254 TYR A O 1
ATOM 2050 N N . PRO A 1 255 ? -7.082 -1.426 -3.582 1 95.56 255 PRO A N 1
ATOM 2051 C CA . PRO A 1 255 ? -7.238 -0.367 -4.582 1 95.56 255 PRO A CA 1
ATOM 2052 C C . PRO A 1 255 ? -6.473 -0.657 -5.871 1 95.56 255 PRO A C 1
ATOM 2054 O O . PRO A 1 255 ? -5.391 -1.253 -5.832 1 95.56 255 PRO A O 1
ATOM 2057 N N . HIS A 1 256 ? -7.027 -0.311 -6.941 1 96.88 256 HIS A N 1
ATOM 2058 C CA . HIS A 1 256 ? -6.371 -0.176 -8.234 1 96.88 256 HIS A CA 1
ATOM 2059 C C . HIS A 1 256 ? -6.211 1.291 -8.625 1 96.88 256 HIS A C 1
ATOM 2061 O O . HIS A 1 256 ? -7.199 2.002 -8.812 1 96.88 256 HIS A O 1
ATOM 2067 N N . TYR A 1 257 ? -5.016 1.765 -8.781 1 97.88 257 TYR A N 1
ATOM 2068 C CA . TYR A 1 257 ? -4.727 3.191 -8.875 1 97.88 257 TYR A CA 1
ATOM 2069 C C . TYR A 1 257 ? -4.906 3.693 -10.297 1 97.88 257 TYR A C 1
ATOM 2071 O O . TYR A 1 257 ? -5.234 4.863 -10.516 1 97.88 257 TYR A O 1
ATOM 2079 N N . GLY A 1 258 ? -4.672 2.887 -11.281 1 97.19 258 GLY A N 1
ATOM 2080 C CA . GLY A 1 258 ? -4.871 3.287 -12.664 1 97.19 258 GLY A CA 1
ATOM 2081 C C . GLY A 1 258 ? -3.736 4.133 -13.211 1 97.19 258 GLY A C 1
ATOM 2082 O O . GLY A 1 258 ? -2.619 4.094 -12.688 1 97.19 258 GLY A O 1
ATOM 2083 N N . SER A 1 259 ? -3.973 4.863 -14.289 1 96.62 259 SER A N 1
ATOM 2084 C CA . SER A 1 259 ? -2.945 5.629 -14.984 1 96.62 259 SER A CA 1
ATOM 2085 C C . SER A 1 259 ? -2.736 6.996 -14.336 1 96.62 259 SER A C 1
ATOM 2087 O O . SER A 1 259 ? -3.703 7.68 -14 1 96.62 259 SER A O 1
ATOM 2089 N N . TYR A 1 260 ? -1.479 7.414 -14.195 1 96.25 260 TYR A N 1
ATOM 2090 C CA . TYR A 1 260 ? -1.166 8.734 -13.648 1 96.25 260 TYR A CA 1
ATOM 2091 C C . TYR A 1 260 ? -1.25 9.805 -14.734 1 96.25 260 TYR A C 1
ATOM 2093 O O . TYR A 1 260 ? -1.196 11 -14.438 1 96.25 260 TYR A O 1
ATOM 2101 N N . SER A 1 261 ? -1.404 9.398 -16 1 94.31 261 SER A N 1
ATOM 2102 C CA . SER A 1 261 ? -1.469 10.352 -17.109 1 94.31 261 SER A CA 1
ATOM 2103 C C . SER A 1 261 ? -2.912 10.711 -17.453 1 94.31 261 SER A C 1
ATOM 2105 O O . SER A 1 261 ? -3.162 11.633 -18.234 1 94.31 261 SER A O 1
ATOM 2107 N N . ASP A 1 262 ? -3.881 9.93 -16.906 1 93.5 262 ASP A N 1
ATOM 2108 C CA . ASP A 1 262 ? -5.297 10.219 -17.109 1 93.5 262 ASP A CA 1
ATOM 2109 C C . ASP A 1 262 ? -5.793 11.258 -16.109 1 93.5 262 ASP A C 1
ATOM 2111 O O . ASP A 1 262 ? -5.977 10.945 -14.93 1 93.5 262 ASP A O 1
ATOM 2115 N N . VAL A 1 263 ? -6.102 12.414 -16.531 1 90.31 263 VAL A N 1
ATOM 2116 C CA . VAL A 1 263 ? -6.461 13.539 -15.68 1 90.31 263 VAL A CA 1
ATOM 2117 C C . VAL A 1 263 ? -7.809 13.266 -15.008 1 90.31 263 VAL A C 1
ATOM 2119 O O . VAL A 1 263 ? -8.164 13.922 -14.023 1 90.31 263 VAL A O 1
ATOM 2122 N N . ASN A 1 264 ? -8.578 12.32 -15.547 1 92.19 264 ASN A N 1
ATOM 2123 C CA . ASN A 1 264 ? -9.883 11.992 -14.977 1 92.19 264 ASN A CA 1
ATOM 2124 C C . ASN A 1 264 ? -9.781 10.891 -13.93 1 92.19 264 ASN A C 1
ATOM 2126 O O . ASN A 1 264 ? -10.742 10.633 -13.203 1 92.19 264 ASN A O 1
ATOM 2130 N N . ASN A 1 265 ? -8.68 10.227 -13.883 1 94.81 265 ASN A N 1
ATOM 2131 C CA . ASN A 1 265 ? -8.414 9.195 -12.883 1 94.81 265 ASN A CA 1
ATOM 2132 C C . ASN A 1 265 ? -7.957 9.805 -11.555 1 94.81 265 ASN A C 1
ATOM 2134 O O . ASN A 1 265 ? -6.766 9.812 -11.25 1 94.81 265 ASN A O 1
ATOM 2138 N N . VAL A 1 266 ? -8.938 10.234 -10.742 1 95.75 266 VAL A N 1
ATOM 2139 C CA . VAL A 1 266 ? -8.5 10.977 -9.57 1 95.75 266 VAL A CA 1
ATOM 2140 C C . VAL A 1 266 ? -8.812 10.18 -8.305 1 95.75 266 VAL A C 1
ATOM 2142 O O . VAL A 1 266 ? -8.289 10.469 -7.227 1 95.75 266 VAL A O 1
ATOM 2145 N N . TYR A 1 267 ? -9.68 9.141 -8.352 1 96.94 267 TYR A N 1
ATOM 2146 C CA . TYR A 1 267 ? -9.922 8.219 -7.246 1 96.94 267 TYR A CA 1
ATOM 2147 C C . TYR A 1 267 ? -9.578 6.789 -7.641 1 96.94 267 TYR A C 1
ATOM 2149 O O . TYR A 1 267 ? -9.992 6.316 -8.703 1 96.94 267 TYR A O 1
ATOM 2157 N N . PRO A 1 268 ? -8.805 6.027 -6.816 1 96.81 268 PRO A N 1
ATOM 2158 C CA . PRO A 1 268 ? -8.57 4.617 -7.133 1 96.81 268 PRO A CA 1
ATOM 2159 C C . PRO A 1 268 ? -9.852 3.795 -7.172 1 96.81 268 PRO A C 1
ATOM 2161 O O . PRO A 1 268 ? -10.812 4.105 -6.457 1 96.81 268 PRO A O 1
ATOM 2164 N N . GLU A 1 269 ? -9.836 2.832 -7.996 1 95.56 269 GLU A N 1
ATOM 2165 C CA . GLU A 1 269 ? -10.945 1.889 -8.031 1 95.56 269 GLU A CA 1
ATOM 2166 C C . GLU A 1 269 ? -10.75 0.758 -7.031 1 95.56 269 GLU A C 1
ATOM 2168 O O . GLU A 1 269 ? -9.617 0.308 -6.809 1 95.56 269 GLU A O 1
ATOM 2173 N N . LEU A 1 270 ? -11.852 0.322 -6.445 1 94.88 270 LEU A N 1
ATOM 2174 C CA . LEU A 1 270 ? -11.773 -0.771 -5.484 1 94.88 270 LEU A CA 1
ATOM 2175 C C . LEU A 1 270 ? -11.992 -2.115 -6.168 1 94.88 270 LEU A C 1
ATOM 2177 O O . LEU A 1 270 ? -12.992 -2.301 -6.871 1 94.88 270 LEU A O 1
ATOM 2181 N N . MET A 1 271 ? -11.031 -2.992 -5.984 1 94.81 271 MET A N 1
ATOM 2182 C CA . MET A 1 271 ? -11.141 -4.359 -6.488 1 94.81 271 MET A CA 1
ATOM 2183 C C . MET A 1 271 ? -11.586 -5.309 -5.383 1 94.81 271 MET A C 1
ATOM 2185 O O . MET A 1 271 ? -11.148 -5.188 -4.238 1 94.81 271 MET A O 1
ATOM 2189 N N . ASN A 1 272 ? -12.539 -6.199 -5.75 1 94.25 272 ASN A N 1
ATOM 2190 C CA . ASN A 1 272 ? -13.039 -7.211 -4.828 1 94.25 272 ASN A CA 1
ATOM 2191 C C . ASN A 1 272 ? -12.641 -8.617 -5.27 1 94.25 272 ASN A C 1
ATOM 2193 O O . ASN A 1 272 ? -12.789 -8.969 -6.441 1 94.25 272 ASN A O 1
ATOM 2197 N N . LEU A 1 273 ? -12.109 -9.359 -4.398 1 95.19 273 LEU A N 1
ATOM 2198 C CA . LEU A 1 273 ? -11.727 -10.734 -4.668 1 95.19 273 LEU A CA 1
ATOM 2199 C C . LEU A 1 273 ? -12.195 -11.656 -3.543 1 95.19 273 LEU A C 1
ATOM 2201 O O . LEU A 1 273 ? -11.812 -11.477 -2.385 1 95.19 273 LEU A O 1
ATOM 2205 N N . ARG A 1 274 ? -13.141 -12.586 -3.889 1 97.19 274 ARG A N 1
ATOM 2206 C CA . ARG A 1 274 ? -13.461 -13.633 -2.924 1 97.19 274 ARG A CA 1
ATOM 2207 C C . ARG A 1 274 ? -12.297 -14.602 -2.764 1 97.19 274 ARG A C 1
ATOM 2209 O O . ARG A 1 274 ? -11.914 -15.289 -3.715 1 97.19 274 ARG A O 1
ATOM 2216 N N . TYR A 1 275 ? -11.727 -14.617 -1.616 1 97.69 275 TYR A N 1
ATOM 2217 C CA . TYR A 1 275 ? -10.469 -15.312 -1.351 1 97.69 275 TYR A CA 1
ATOM 2218 C C . TYR A 1 275 ? -10.539 -16.078 -0.035 1 97.69 275 TYR A C 1
ATOM 2220 O O . TYR A 1 275 ? -10.352 -15.5 1.038 1 97.69 275 TYR A O 1
ATOM 2228 N N . PRO A 1 276 ? -10.789 -17.375 -0.046 1 98.31 276 PRO A N 1
ATOM 2229 C CA . PRO A 1 276 ? -10.82 -18.156 1.196 1 98.31 276 PRO A CA 1
ATOM 2230 C C . PRO A 1 276 ? -9.438 -18.359 1.797 1 98.31 276 PRO A C 1
ATOM 2232 O O . PRO A 1 276 ? -8.609 -19.062 1.213 1 98.31 276 PRO A O 1
ATOM 2235 N N . LYS A 1 277 ? -9.203 -17.812 2.982 1 98.25 277 LYS A N 1
ATOM 2236 C CA . LYS A 1 277 ? -7.934 -18 3.678 1 98.25 277 LYS A CA 1
ATOM 2237 C C . LYS A 1 277 ? -7.969 -19.25 4.559 1 98.25 277 LYS A C 1
ATOM 2239 O O . LYS A 1 277 ? -9.016 -19.875 4.715 1 98.25 277 LYS A O 1
ATOM 2244 N N . ALA A 1 278 ? -6.84 -19.656 5.09 1 98 278 ALA A N 1
ATOM 2245 C CA . ALA A 1 278 ? -6.73 -20.875 5.902 1 98 278 ALA A CA 1
ATOM 2246 C C . ALA A 1 278 ? -7.734 -20.844 7.051 1 98 278 ALA A C 1
ATOM 2248 O O . ALA A 1 278 ? -7.832 -19.859 7.781 1 98 278 ALA A O 1
ATOM 2249 N N . GLY A 1 279 ? -8.453 -21.875 7.184 1 97.19 279 GLY A N 1
ATOM 2250 C CA . GLY A 1 279 ? -9.406 -22.016 8.273 1 97.19 279 GLY A CA 1
ATOM 2251 C C . GLY A 1 279 ? -10.742 -21.344 7.98 1 97.19 279 GLY A C 1
ATOM 2252 O O . GLY A 1 279 ? -11.695 -21.5 8.75 1 97.19 279 GLY A O 1
ATOM 2253 N N . LYS A 1 280 ? -10.859 -20.609 6.875 1 97.62 280 LYS A N 1
ATOM 2254 C CA . LYS A 1 280 ? -12.086 -19.875 6.551 1 97.62 280 LYS A CA 1
ATOM 2255 C C . LYS A 1 280 ? -12.945 -20.656 5.559 1 97.62 280 LYS A C 1
ATOM 2257 O O . LYS A 1 280 ? -12.562 -21.734 5.121 1 97.62 280 LYS A O 1
ATOM 2262 N N . THR A 1 281 ? -14.102 -20.156 5.188 1 98 281 THR A N 1
ATOM 2263 C CA . THR A 1 281 ? -15.094 -20.844 4.379 1 98 281 THR A CA 1
ATOM 2264 C C . THR A 1 281 ? -14.648 -20.922 2.922 1 98 281 THR A C 1
ATOM 2266 O O . THR A 1 281 ? -14.258 -19.922 2.332 1 98 281 THR A O 1
ATOM 2269 N N . ASN A 1 282 ? -14.656 -22.156 2.369 1 98.25 282 ASN A N 1
ATOM 2270 C CA . ASN A 1 282 ? -14.414 -22.375 0.947 1 98.25 282 ASN A CA 1
ATOM 2271 C C . ASN A 1 282 ? -15.695 -22.219 0.129 1 98.25 282 ASN A C 1
ATOM 2273 O O . ASN A 1 282 ? -16.797 -22.234 0.68 1 98.25 282 ASN A O 1
ATOM 2277 N N . PRO A 1 283 ? -15.555 -22.031 -1.189 1 98.19 283 PRO A N 1
ATOM 2278 C CA . PRO A 1 283 ? -16.766 -22 -2.027 1 98.19 283 PRO A CA 1
ATOM 2279 C C . PRO A 1 283 ? -17.516 -23.328 -2.037 1 98.19 283 PRO A C 1
ATOM 2281 O O . PRO A 1 283 ? -16.906 -24.391 -1.931 1 98.19 283 PRO A O 1
ATOM 2284 N N . GLU A 1 284 ? -18.812 -23.188 -2.215 1 97.75 284 GLU A N 1
ATOM 2285 C CA . GLU A 1 284 ? -19.625 -24.375 -2.521 1 97.75 284 GLU A CA 1
ATOM 2286 C C . GLU A 1 284 ? -19.625 -24.656 -4.02 1 97.75 284 GLU A C 1
ATOM 2288 O O . GLU A 1 284 ? -19.469 -23.75 -4.836 1 97.75 284 GLU A O 1
ATOM 2293 N N . PHE A 1 285 ? -19.703 -25.906 -4.305 1 98.19 285 PHE A N 1
ATOM 2294 C CA . PHE A 1 285 ? -19.781 -26.234 -5.723 1 98.19 285 PHE A CA 1
ATOM 2295 C C . PHE A 1 285 ? -20.828 -27.312 -5.977 1 98.19 285 PHE A C 1
ATOM 2297 O O . PHE A 1 285 ? -21.203 -28.047 -5.059 1 98.19 285 PHE A O 1
ATOM 2304 N N . THR A 1 286 ? -21.312 -27.344 -7.184 1 98.25 286 THR A N 1
ATOM 2305 C CA . THR A 1 286 ? -22.188 -28.391 -7.703 1 98.25 286 THR A CA 1
ATOM 2306 C C . THR A 1 286 ? -21.781 -28.797 -9.117 1 98.25 286 THR A C 1
ATOM 2308 O O . THR A 1 286 ? -21.453 -27.938 -9.938 1 98.25 286 THR A O 1
ATOM 2311 N N . ILE A 1 287 ? -21.734 -30.094 -9.32 1 98.69 287 ILE A N 1
ATOM 2312 C CA . ILE A 1 287 ? -21.484 -30.609 -10.672 1 98.69 287 ILE A CA 1
ATOM 2313 C C . ILE A 1 287 ? -22.812 -30.984 -11.32 1 98.69 287 ILE A C 1
ATOM 2315 O O . ILE A 1 287 ? -23.625 -31.703 -10.734 1 98.69 287 ILE A O 1
ATOM 2319 N N . TYR A 1 288 ? -23.016 -30.453 -12.523 1 98.56 288 TYR A N 1
ATOM 2320 C CA . TYR A 1 288 ? -24.25 -30.672 -13.258 1 98.56 288 TYR A CA 1
ATOM 2321 C C . TYR A 1 288 ? -23.984 -31.453 -14.547 1 98.56 288 TYR A C 1
ATOM 2323 O O . TYR A 1 288 ? -22.891 -31.391 -15.094 1 98.56 288 TYR A O 1
ATOM 2331 N N . VAL A 1 289 ? -25.016 -32.188 -14.992 1 98.44 289 VAL A N 1
ATOM 2332 C CA . VAL A 1 289 ? -25.031 -32.781 -16.328 1 98.44 289 VAL A CA 1
ATOM 2333 C C . VAL A 1 289 ? -26.25 -32.281 -17.109 1 98.44 289 VAL A C 1
ATOM 2335 O O . VAL A 1 289 ? -27.375 -32.344 -16.625 1 98.44 289 VAL A O 1
ATOM 2338 N N . ALA A 1 290 ? -26.016 -31.734 -18.219 1 98 290 ALA A N 1
ATOM 2339 C CA . ALA A 1 290 ? -27.062 -31.312 -19.141 1 98 290 ALA A CA 1
ATOM 2340 C C . ALA A 1 290 ? -27.234 -32.281 -20.281 1 98 290 ALA A C 1
ATOM 2342 O O . ALA A 1 290 ? -26.25 -32.656 -20.953 1 98 290 ALA A O 1
ATOM 2343 N N . ASP A 1 291 ? -28.422 -32.688 -20.5 1 96.31 291 ASP A N 1
ATOM 2344 C CA . ASP A 1 291 ? -28.766 -33.406 -21.719 1 96.31 291 ASP A CA 1
ATOM 2345 C C . ASP A 1 291 ? -29.062 -32.438 -22.875 1 96.31 291 ASP A C 1
ATOM 2347 O O . ASP A 1 291 ? -30.031 -31.703 -22.828 1 96.31 291 ASP A O 1
ATOM 2351 N N . LEU A 1 292 ? -28.344 -32.5 -23.906 1 96.62 292 LEU A N 1
ATOM 2352 C CA . LEU A 1 292 ? -28.406 -31.5 -24.953 1 96.62 292 LEU A CA 1
ATOM 2353 C C . LEU A 1 292 ? -29.406 -31.906 -26.031 1 96.62 292 LEU A C 1
ATOM 2355 O O . LEU A 1 292 ? -29.734 -31.094 -26.906 1 96.62 292 LEU A O 1
ATOM 2359 N N . THR A 1 293 ? -29.906 -33 -25.922 1 93.06 293 THR A N 1
ATOM 2360 C CA . THR A 1 293 ? -30.859 -33.5 -26.906 1 93.06 293 THR A CA 1
ATOM 2361 C C . THR A 1 293 ? -32.281 -33.25 -26.438 1 93.06 293 THR A C 1
ATOM 2363 O O . THR A 1 293 ? -33.25 -33.469 -27.203 1 93.06 293 THR A O 1
ATOM 2366 N N . SER A 1 294 ? -32.406 -32.906 -25.25 1 88.81 294 SER A N 1
ATOM 2367 C CA . SER A 1 294 ? -33.75 -32.656 -24.703 1 88.81 294 SER A CA 1
ATOM 2368 C C . SER A 1 294 ? -33.781 -31.359 -23.875 1 88.81 294 SER A C 1
ATOM 2370 O O . SER A 1 294 ? -32.719 -30.734 -23.656 1 88.81 294 SER A O 1
ATOM 2372 N N . SER A 1 295 ? -34.969 -30.984 -23.547 1 84.5 295 SER A N 1
ATOM 2373 C CA . SER A 1 295 ? -35.125 -29.781 -22.734 1 84.5 295 SER A CA 1
ATOM 2374 C C . SER A 1 295 ? -35.281 -30.141 -21.25 1 84.5 295 SER A C 1
ATOM 2376 O O . SER A 1 295 ? -35.844 -29.344 -20.484 1 84.5 295 SER A O 1
ATOM 2378 N N . LYS A 1 296 ? -34.688 -31.172 -20.891 1 84.06 296 LYS A N 1
ATOM 2379 C CA . LYS A 1 296 ? -34.781 -31.609 -19.5 1 84.06 296 LYS A CA 1
ATOM 2380 C C . LYS A 1 296 ? -33.969 -30.719 -18.594 1 84.06 296 LYS A C 1
ATOM 2382 O O . LYS A 1 296 ? -33.031 -30.031 -19.047 1 84.06 296 LYS A O 1
ATOM 2387 N N . ASP A 1 297 ? -34.406 -30.844 -17.328 1 88.88 297 ASP A N 1
ATOM 2388 C CA . ASP A 1 297 ? -33.688 -30.094 -16.297 1 88.88 297 ASP A CA 1
ATOM 2389 C C . ASP A 1 297 ? -32.281 -30.656 -16.078 1 88.88 297 ASP A C 1
ATOM 2391 O O . ASP A 1 297 ? -32 -31.812 -16.406 1 88.88 297 ASP A O 1
ATOM 2395 N N . LEU A 1 298 ? -31.422 -29.797 -15.594 1 96.25 298 LEU A N 1
ATOM 2396 C CA . LEU A 1 298 ? -30.062 -30.203 -15.25 1 96.25 298 LEU A CA 1
ATOM 2397 C C . LEU A 1 298 ? -30.078 -31.281 -14.172 1 96.25 298 LEU A C 1
ATOM 2399 O O . LEU A 1 298 ? -30.891 -31.234 -13.25 1 96.25 298 LEU A O 1
ATOM 2403 N N . SER A 1 299 ? -29.266 -32.219 -14.297 1 97.31 299 SER A N 1
ATOM 2404 C CA . SER A 1 299 ? -29.078 -33.219 -13.258 1 97.31 299 SER A CA 1
ATOM 2405 C C . SER A 1 299 ? -27.859 -32.906 -12.391 1 97.31 299 SER A C 1
ATOM 2407 O O . SER A 1 299 ? -26.844 -32.438 -12.898 1 97.31 299 SER A O 1
ATOM 2409 N N . LYS A 1 300 ? -28.016 -33.188 -11.117 1 97.69 300 LYS A N 1
ATOM 2410 C CA . LYS A 1 300 ? -26.906 -32.938 -10.188 1 97.69 300 LYS A CA 1
ATOM 2411 C C . LYS A 1 300 ? -26.109 -34.219 -9.945 1 97.69 300 LYS A C 1
ATOM 2413 O O . LYS A 1 300 ? -26.688 -35.312 -9.766 1 97.69 300 LYS A O 1
ATOM 2418 N N . VAL A 1 301 ? -24.828 -34.125 -10.023 1 98.12 301 VAL A N 1
ATOM 2419 C CA . VAL A 1 301 ? -23.938 -35.219 -9.648 1 98.12 301 VAL A CA 1
ATOM 2420 C C . VAL A 1 301 ? -23.75 -35.25 -8.133 1 98.12 301 VAL A C 1
ATOM 2422 O O . VAL A 1 301 ? -23.391 -34.219 -7.539 1 98.12 301 VAL A O 1
ATOM 2425 N N . GLN A 1 302 ? -23.969 -36.375 -7.504 1 96.75 302 GLN A N 1
ATOM 2426 C CA . GLN A 1 302 ? -23.891 -36.5 -6.051 1 96.75 302 GLN A CA 1
ATOM 2427 C C . GLN A 1 302 ? -22.562 -37.125 -5.613 1 96.75 302 GLN A C 1
ATOM 2429 O O . GLN A 1 302 ? -22.109 -38.094 -6.215 1 96.75 302 GLN A O 1
ATOM 2434 N N . PRO A 1 303 ? -21.938 -36.562 -4.629 1 96.56 303 PRO A N 1
ATOM 2435 C CA . PRO A 1 303 ? -20.688 -37.125 -4.141 1 96.56 303 PRO A CA 1
ATOM 2436 C C . PRO A 1 303 ? -20.875 -38.531 -3.545 1 96.56 303 PRO A C 1
ATOM 2438 O O . PRO A 1 303 ? -22.016 -38.938 -3.264 1 96.56 303 PRO A O 1
ATOM 2441 N N . PRO A 1 304 ? -19.766 -39.219 -3.361 1 96.62 304 PRO A N 1
ATOM 2442 C CA . PRO A 1 304 ? -19.891 -40.531 -2.719 1 96.62 304 PRO A CA 1
ATOM 2443 C C . PRO A 1 304 ? -20.344 -40.438 -1.264 1 96.62 304 PRO A C 1
ATOM 2445 O O . PRO A 1 304 ? -20.109 -39.438 -0.604 1 96.62 304 PRO A O 1
ATOM 2448 N N . LYS A 1 305 ? -20.953 -41.5 -0.744 1 95.75 305 LYS A N 1
ATOM 2449 C CA . LYS A 1 305 ? -21.516 -41.531 0.603 1 95.75 305 LYS A CA 1
ATOM 2450 C C . LYS A 1 305 ? -20.438 -41.25 1.655 1 95.75 305 LYS A C 1
ATOM 2452 O O . LYS A 1 305 ? -20.719 -40.688 2.707 1 95.75 305 LYS A O 1
ATOM 2457 N N . GLU A 1 306 ? -19.219 -41.656 1.345 1 94.38 306 GLU A N 1
ATOM 2458 C CA . GLU A 1 306 ? -18.094 -41.469 2.264 1 94.38 306 GLU A CA 1
ATOM 2459 C C . GLU A 1 306 ? -17.828 -40 2.559 1 94.38 306 GLU A C 1
ATOM 2461 O O . GLU A 1 306 ? -17.25 -39.656 3.59 1 94.38 306 GLU A O 1
ATOM 2466 N N . TYR A 1 307 ? -18.203 -39.156 1.674 1 92.88 307 TYR A N 1
ATOM 2467 C CA . TYR A 1 307 ? -17.875 -37.75 1.844 1 92.88 307 TYR A CA 1
ATOM 2468 C C . TYR A 1 307 ? -19.125 -36.938 2.174 1 92.88 307 TYR A C 1
ATOM 2470 O O . TYR A 1 307 ? -19.109 -35.688 2.123 1 92.88 307 TYR A O 1
ATOM 2478 N N . LYS A 1 308 ? -20.156 -37.688 2.59 1 88.75 308 LYS A N 1
ATOM 2479 C CA . LYS A 1 308 ? -21.375 -37 3.006 1 88.75 308 LYS A CA 1
ATOM 2480 C C . LYS A 1 308 ? -21.141 -36.188 4.289 1 88.75 308 LYS A C 1
ATOM 2482 O O . LYS A 1 308 ? -20.547 -36.719 5.242 1 88.75 308 LYS A O 1
ATOM 2487 N N . ASN A 1 309 ? -21.438 -34.969 4.43 1 90.12 309 ASN A N 1
ATOM 2488 C CA . ASN A 1 309 ? -21.359 -34.062 5.57 1 90.12 309 ASN A CA 1
ATOM 2489 C C . ASN A 1 309 ? -19.906 -33.688 5.867 1 90.12 309 ASN A C 1
ATOM 2491 O O . ASN A 1 309 ? -19.578 -33.344 7.012 1 90.12 309 ASN A O 1
ATOM 2495 N N . LEU A 1 310 ? -19.047 -33.969 4.984 1 93.56 310 LEU A N 1
ATOM 2496 C CA . LEU A 1 310 ? -17.656 -33.5 5.066 1 93.56 310 LEU A CA 1
ATOM 2497 C C . LEU A 1 310 ? -17.391 -32.375 4.074 1 93.56 310 LEU A C 1
ATOM 2499 O O . LEU A 1 310 ? -18.188 -32.156 3.146 1 93.56 310 LEU A O 1
ATOM 2503 N N . GLU A 1 311 ? -16.391 -31.641 4.387 1 95.69 311 GLU A N 1
ATOM 2504 C CA . GLU A 1 311 ? -15.914 -30.688 3.398 1 95.69 311 GLU A CA 1
ATOM 2505 C C . GLU A 1 311 ? -14.922 -31.328 2.439 1 95.69 311 GLU A C 1
ATOM 2507 O O . GLU A 1 311 ? -14.023 -32.062 2.867 1 95.69 311 GLU A O 1
ATOM 2512 N N . PHE A 1 312 ? -15.141 -31.172 1.193 1 96.81 312 PHE A N 1
ATOM 2513 C CA . PHE A 1 312 ? -14.305 -31.812 0.183 1 96.81 312 PHE A CA 1
ATOM 2514 C C . PHE A 1 312 ? -14.195 -30.938 -1.063 1 96.81 312 PHE A C 1
ATOM 2516 O O . PHE A 1 312 ? -14.891 -29.922 -1.179 1 96.81 312 PHE A O 1
ATOM 2523 N N . TYR A 1 313 ? -13.258 -31.266 -1.881 1 96.81 313 TYR A N 1
ATOM 2524 C CA . TYR A 1 313 ? -13.078 -30.719 -3.217 1 96.81 313 TYR A CA 1
ATOM 2525 C C . TYR A 1 313 ? -13.344 -31.766 -4.285 1 96.81 313 TYR A C 1
ATOM 2527 O O . TYR A 1 313 ? -13.445 -32.969 -3.984 1 96.81 313 TYR A O 1
ATOM 2535 N N . PHE A 1 314 ? -13.57 -31.344 -5.496 1 96.75 314 PHE A N 1
ATOM 2536 C CA . PHE A 1 314 ? -13.312 -32.219 -6.637 1 96.75 314 PHE A CA 1
ATOM 2537 C C . PHE A 1 314 ? -12.094 -31.75 -7.414 1 96.75 314 PHE A C 1
ATOM 2539 O O . PHE A 1 314 ? -11.836 -30.547 -7.516 1 96.75 314 PHE A O 1
ATOM 2546 N N . THR A 1 315 ? -11.344 -32.688 -7.91 1 96.19 315 THR A N 1
ATOM 2547 C CA . THR A 1 315 ? -10.086 -32.281 -8.539 1 96.19 315 THR A CA 1
ATOM 2548 C C . THR A 1 315 ? -10.094 -32.625 -10.023 1 96.19 315 THR A C 1
ATOM 2550 O O . THR A 1 315 ? -9.344 -32.031 -10.805 1 96.19 315 THR A O 1
ATOM 2553 N N . GLU A 1 316 ? -10.898 -33.562 -10.438 1 96.38 316 GLU A N 1
ATOM 2554 C CA . GLU A 1 316 ? -10.961 -33.969 -11.844 1 96.38 316 GLU A CA 1
ATOM 2555 C C . GLU A 1 316 ? -12.344 -34.5 -12.211 1 96.38 316 GLU A C 1
ATOM 2557 O O . GLU A 1 316 ? -12.984 -35.188 -11.414 1 96.38 316 GLU A O 1
ATOM 2562 N N . VAL A 1 317 ? -12.805 -34.125 -13.344 1 97.19 317 VAL A N 1
ATOM 2563 C CA . VAL A 1 317 ? -14 -34.688 -13.961 1 97.19 317 VAL A CA 1
ATOM 2564 C C . VAL A 1 317 ? -13.68 -35.125 -15.383 1 97.19 317 VAL A C 1
ATOM 2566 O O . VAL A 1 317 ? -13.008 -34.406 -16.125 1 97.19 317 VAL A O 1
ATOM 2569 N N . GLN A 1 318 ? -14.062 -36.281 -15.711 1 95.75 318 GLN A N 1
ATOM 2570 C CA . GLN A 1 318 ? -13.961 -36.75 -17.094 1 95.75 318 GLN A CA 1
ATOM 2571 C C . GLN A 1 318 ? -15.055 -37.781 -17.422 1 95.75 318 GLN A C 1
ATOM 2573 O O . GLN A 1 318 ? -15.578 -38.438 -16.516 1 95.75 318 GLN A O 1
ATOM 2578 N N . TRP A 1 319 ? -15.445 -37.875 -18.625 1 96.75 319 TRP A N 1
ATOM 2579 C CA . TRP A 1 319 ? -16.438 -38.844 -19.047 1 96.75 319 TRP A CA 1
ATOM 2580 C C . TRP A 1 319 ? -15.805 -40.25 -19.203 1 96.75 319 TRP A C 1
ATOM 2582 O O . TRP A 1 319 ? -14.711 -40.375 -19.766 1 96.75 319 TRP A O 1
ATOM 2592 N N . ALA A 1 320 ? -16.344 -41.25 -18.609 1 94.38 320 ALA A N 1
ATOM 2593 C CA . ALA A 1 320 ? -16.062 -42.656 -18.844 1 94.38 320 ALA A CA 1
ATOM 2594 C C . ALA A 1 320 ? -17.094 -43.281 -19.781 1 94.38 320 ALA A C 1
ATOM 2596 O O . ALA A 1 320 ? -17.984 -44.031 -19.328 1 94.38 320 ALA A O 1
ATOM 2597 N N . GLY A 1 321 ? -16.938 -43.125 -20.984 1 91.5 321 GLY A N 1
ATOM 2598 C CA . GLY A 1 321 ? -17.984 -43.375 -21.953 1 91.5 321 GLY A CA 1
ATOM 2599 C C . GLY A 1 321 ? -18.953 -42.25 -22.109 1 91.5 321 GLY A C 1
ATOM 2600 O O . GLY A 1 321 ? -18.578 -41.062 -21.969 1 91.5 321 GLY A O 1
ATOM 2601 N N . ASN A 1 322 ? -20.172 -42.594 -22.531 1 94.94 322 ASN A N 1
ATOM 2602 C CA . ASN A 1 322 ? -21.141 -41.531 -22.781 1 94.94 322 ASN A CA 1
ATOM 2603 C C . ASN A 1 322 ? -22.188 -41.469 -21.672 1 94.94 322 ASN A C 1
ATOM 2605 O O . ASN A 1 322 ? -22.938 -40.469 -21.578 1 94.94 322 ASN A O 1
ATOM 2609 N N . ASP A 1 323 ? -22.141 -42.406 -20.781 1 95.38 323 ASP A N 1
ATOM 2610 C CA . ASP A 1 323 ? -23.234 -42.469 -19.812 1 95.38 323 ASP A CA 1
ATOM 2611 C C . ASP A 1 323 ? -22.703 -42.531 -18.375 1 95.38 323 ASP A C 1
ATOM 2613 O O . ASP A 1 323 ? -23.438 -42.906 -17.453 1 95.38 323 ASP A O 1
ATOM 2617 N N . ALA A 1 324 ? -21.453 -42.281 -18.25 1 96.94 324 ALA A N 1
ATOM 2618 C CA . ALA A 1 324 ? -20.844 -42.281 -16.922 1 96.94 324 ALA A CA 1
ATOM 2619 C C . ALA A 1 324 ? -19.75 -41.219 -16.812 1 96.94 324 ALA A C 1
ATOM 2621 O O . ALA A 1 324 ? -19.109 -40.875 -17.797 1 96.94 324 ALA A O 1
ATOM 2622 N N . LEU A 1 325 ? -19.641 -40.75 -15.586 1 97.69 325 LEU A N 1
ATOM 2623 C CA . LEU A 1 325 ? -18.578 -39.812 -15.25 1 97.69 325 LEU A CA 1
ATOM 2624 C C . LEU A 1 325 ? -17.625 -40.406 -14.227 1 97.69 325 LEU A C 1
ATOM 2626 O O . LEU A 1 325 ? -18.047 -41.156 -13.352 1 97.69 325 LEU A O 1
ATOM 2630 N N . SER A 1 326 ? -16.359 -40.125 -14.414 1 97.19 326 SER A N 1
ATOM 2631 C CA . SER A 1 326 ? -15.383 -40.281 -13.336 1 97.19 326 SER A CA 1
ATOM 2632 C C . SER A 1 326 ? -15.086 -38.938 -12.656 1 97.19 326 SER A C 1
ATOM 2634 O O . SER A 1 326 ? -14.695 -37.969 -13.312 1 97.19 326 SER A O 1
ATOM 2636 N N . VAL A 1 327 ? -15.352 -38.906 -11.398 1 97.12 327 VAL A N 1
ATOM 2637 C CA . VAL A 1 327 ? -15.031 -37.719 -10.602 1 97.12 327 VAL A CA 1
ATOM 2638 C C . VAL A 1 327 ? -14.055 -38.094 -9.492 1 97.12 327 VAL A C 1
ATOM 2640 O O . VAL A 1 327 ? -14.25 -39.094 -8.797 1 97.12 327 VAL A O 1
ATOM 2643 N N . VAL A 1 328 ? -12.977 -37.344 -9.375 1 96.75 328 VAL A N 1
ATOM 2644 C CA . VAL A 1 328 ? -12.031 -37.531 -8.289 1 96.75 328 VAL A CA 1
ATOM 2645 C C . VAL A 1 328 ? -12.312 -36.531 -7.18 1 96.75 328 VAL A C 1
ATOM 2647 O O . VAL A 1 328 ? -12.32 -35.312 -7.426 1 96.75 328 VAL A O 1
ATOM 2650 N N . TRP A 1 329 ? -12.562 -37.031 -6.012 1 96.25 329 TRP A N 1
ATOM 2651 C CA . TRP A 1 329 ? -12.867 -36.219 -4.836 1 96.25 329 TRP A CA 1
ATOM 2652 C C . TRP A 1 329 ? -11.68 -36.188 -3.887 1 96.25 329 TRP A C 1
ATOM 2654 O O . TRP A 1 329 ? -10.883 -37.125 -3.818 1 96.25 329 TRP A O 1
ATOM 2664 N N . LEU A 1 330 ? -11.555 -35.062 -3.186 1 96.19 330 LEU A N 1
ATOM 2665 C CA . LEU A 1 330 ? -10.453 -34.844 -2.262 1 96.19 330 LEU A CA 1
ATOM 2666 C C . LEU A 1 330 ? -10.953 -34.188 -0.973 1 96.19 330 LEU A C 1
ATOM 2668 O O . LEU A 1 330 ? -11.656 -33.188 -1.012 1 96.19 330 LEU A O 1
ATOM 2672 N N . LYS A 1 331 ? -10.602 -34.812 0.105 1 94.94 331 LYS A N 1
ATOM 2673 C CA . LYS A 1 331 ? -10.961 -34.219 1.394 1 94.94 331 LYS A CA 1
ATOM 2674 C C . LYS A 1 331 ? -10.367 -32.844 1.557 1 94.94 331 LYS A C 1
ATOM 2676 O O . LYS A 1 331 ? -9.336 -32.531 0.958 1 94.94 331 LYS A O 1
ATOM 2681 N N . ARG A 1 332 ? -10.977 -32.031 2.334 1 95.75 332 ARG A N 1
ATOM 2682 C CA . ARG A 1 332 ? -10.453 -30.672 2.531 1 95.75 332 ARG A CA 1
ATOM 2683 C C . ARG A 1 332 ? -9.008 -30.703 3.014 1 95.75 332 ARG A C 1
ATOM 2685 O O . ARG A 1 332 ? -8.18 -29.922 2.562 1 95.75 332 ARG A O 1
ATOM 2692 N N . SER A 1 333 ? -8.695 -31.656 4.008 1 95.25 333 SER A N 1
ATOM 2693 C CA . SER A 1 333 ? -7.344 -31.781 4.539 1 95.25 333 SER A CA 1
ATOM 2694 C C . SER A 1 333 ? -6.379 -32.312 3.48 1 95.25 333 SER A C 1
ATOM 2696 O O . SER A 1 333 ? -5.16 -32.25 3.666 1 95.25 333 SER A O 1
ATOM 2698 N N . GLN A 1 334 ? -6.914 -32.906 2.383 1 95.94 334 GLN A N 1
ATOM 2699 C CA . GLN A 1 334 ? -6.199 -33.375 1.195 1 95.94 334 GLN A CA 1
ATOM 2700 C C . GLN A 1 334 ? -5.27 -34.531 1.523 1 95.94 334 GLN A C 1
ATOM 2702 O O . GLN A 1 334 ? -4.164 -34.625 0.984 1 95.94 334 GLN A O 1
ATOM 2707 N N . ASN A 1 335 ? -5.68 -35.344 2.473 1 95.12 335 ASN A N 1
ATOM 2708 C CA . ASN A 1 335 ? -4.91 -36.531 2.836 1 95.12 335 ASN A CA 1
ATOM 2709 C C . ASN A 1 335 ? -5.605 -37.812 2.381 1 95.12 335 ASN A C 1
ATOM 2711 O O . ASN A 1 335 ? -5.066 -38.906 2.541 1 95.12 335 ASN A O 1
ATOM 2715 N N . THR A 1 336 ? -6.766 -37.656 1.822 1 94.31 336 THR A N 1
ATOM 2716 C CA . THR A 1 336 ? -7.508 -38.781 1.266 1 94.31 336 THR A CA 1
ATOM 2717 C C . THR A 1 336 ? -8.211 -38.375 -0.03 1 94.31 336 THR A C 1
ATOM 2719 O O . THR A 1 336 ? -8.773 -37.281 -0.126 1 94.31 336 THR A O 1
ATOM 2722 N N . THR A 1 337 ? -8.148 -39.312 -0.973 1 95 337 THR A N 1
ATOM 2723 C CA . THR A 1 337 ? -8.828 -39.062 -2.244 1 95 337 THR A CA 1
ATOM 2724 C C . THR A 1 337 ? -9.656 -40.281 -2.648 1 95 337 THR A C 1
ATOM 2726 O O . THR A 1 337 ? -9.336 -41.406 -2.281 1 95 337 THR A O 1
ATOM 2729 N N . ILE A 1 338 ? -10.781 -40.062 -3.289 1 95.81 338 ILE A N 1
ATOM 2730 C CA . ILE A 1 338 ? -11.641 -41.125 -3.814 1 95.81 338 ILE A CA 1
ATOM 2731 C C . ILE A 1 338 ? -11.836 -40.906 -5.316 1 95.81 338 ILE A C 1
ATOM 2733 O O . ILE A 1 338 ? -12.242 -39.844 -5.762 1 95.81 338 ILE A O 1
ATOM 2737 N N . VAL A 1 339 ? -11.469 -41.906 -6.066 1 96.5 339 VAL A N 1
ATOM 2738 C CA . VAL A 1 339 ? -11.883 -42 -7.465 1 96.5 339 VAL A CA 1
ATOM 2739 C C . VAL A 1 339 ? -13.25 -42.688 -7.562 1 96.5 339 VAL A C 1
ATOM 2741 O O . VAL A 1 339 ? -13.43 -43.781 -7.082 1 96.5 339 VAL A O 1
ATOM 2744 N N . SER A 1 340 ? -14.195 -42.031 -8.211 1 97.06 340 SER A N 1
ATOM 2745 C CA . SER A 1 340 ? -15.555 -42.562 -8.242 1 97.06 340 SER A CA 1
ATOM 2746 C C . SER A 1 340 ? -16.078 -42.656 -9.672 1 97.06 340 SER A C 1
ATOM 2748 O O . SER A 1 340 ? -15.523 -42.031 -10.586 1 97.06 340 SER A O 1
ATOM 2750 N N . LEU A 1 341 ? -17.016 -43.438 -9.82 1 97.56 341 LEU A N 1
ATOM 2751 C CA . LEU A 1 341 ? -17.781 -43.562 -11.062 1 97.56 341 LEU A CA 1
ATOM 2752 C C . LEU A 1 341 ? -19.25 -43.188 -10.82 1 97.56 341 LEU A C 1
ATOM 2754 O O . LEU A 1 341 ? -19.859 -43.688 -9.867 1 97.56 341 LEU A O 1
ATOM 2758 N N . CYS A 1 342 ? -19.766 -42.344 -11.625 1 98.25 342 CYS A N 1
ATOM 2759 C CA . CYS A 1 342 ? -21.125 -41.844 -11.531 1 98.25 342 CYS A CA 1
ATOM 2760 C C . CYS A 1 342 ? -21.922 -42.188 -12.781 1 98.25 342 CYS A C 1
ATOM 2762 O O . CYS A 1 342 ? -21.75 -41.562 -13.82 1 98.25 342 CYS A O 1
ATOM 2764 N N . HIS A 1 343 ? -22.906 -43 -12.609 1 97.25 343 HIS A N 1
ATOM 2765 C CA . HIS A 1 343 ? -23.625 -43.531 -13.781 1 97.25 343 HIS A CA 1
ATOM 2766 C C . HIS A 1 343 ? -24.969 -42.812 -13.953 1 97.25 343 HIS A C 1
ATOM 2768 O O . HIS A 1 343 ? -25.641 -42.5 -12.969 1 97.25 343 HIS A O 1
ATOM 2774 N N . GLU A 1 344 ? -25.281 -42.594 -15.18 1 96.62 344 GLU A N 1
ATOM 2775 C CA . GLU A 1 344 ? -26.562 -41.969 -15.508 1 96.62 344 GLU A CA 1
ATOM 2776 C C . GLU A 1 344 ? -27.719 -42.844 -14.992 1 96.62 344 GLU A C 1
ATOM 2778 O O . GLU A 1 344 ? -28.719 -42.312 -14.484 1 96.62 344 GLU A O 1
ATOM 2783 N N . ASN A 1 345 ? -27.656 -44.094 -15.078 1 95.44 345 ASN A N 1
ATOM 2784 C CA . ASN A 1 345 ? -28.734 -45 -14.703 1 95.44 345 ASN A CA 1
ATOM 2785 C C . ASN A 1 345 ? -28.922 -45.062 -13.188 1 95.44 345 ASN A C 1
ATOM 2787 O O . ASN A 1 345 ? -29.906 -45.594 -12.695 1 95.44 345 ASN A O 1
ATOM 2791 N N . ASP A 1 346 ? -28 -44.5 -12.477 1 96 346 ASP A N 1
ATOM 2792 C CA . ASP A 1 346 ? -28.125 -44.438 -11.023 1 96 346 ASP A CA 1
ATOM 2793 C C . ASP A 1 346 ? -28.281 -42.969 -10.57 1 96 346 ASP A C 1
ATOM 2795 O O . ASP A 1 346 ? -27.719 -42.562 -9.547 1 96 346 ASP A O 1
ATOM 2799 N N . SER A 1 347 ? -28.859 -42.156 -11.375 1 95.5 347 SER A N 1
ATOM 2800 C CA . SER A 1 347 ? -29.172 -40.781 -11.117 1 95.5 347 SER A CA 1
ATOM 2801 C C . SER A 1 347 ? -27.906 -39.969 -10.805 1 95.5 347 SER A C 1
ATOM 2803 O O . SER A 1 347 ? -27.922 -39.094 -9.945 1 95.5 347 SER A O 1
ATOM 2805 N N . TRP A 1 348 ? -26.75 -40.406 -11.406 1 97.38 348 TRP A N 1
ATOM 2806 C CA . TRP A 1 348 ? -25.469 -39.719 -11.297 1 97.38 348 TRP A CA 1
ATOM 2807 C C . TRP A 1 348 ? -24.969 -39.719 -9.859 1 97.38 348 TRP A C 1
ATOM 2809 O O . TRP A 1 348 ? -24.328 -38.781 -9.406 1 97.38 348 TRP A O 1
ATOM 2819 N N . MET A 1 349 ? -25.359 -40.719 -9.07 1 97.31 349 MET A N 1
ATOM 2820 C CA . MET A 1 349 ? -24.75 -40.969 -7.762 1 97.31 349 MET A CA 1
ATOM 2821 C C . MET A 1 349 ? -23.359 -41.562 -7.906 1 97.31 349 MET A C 1
ATOM 2823 O O . MET A 1 349 ? -23.203 -42.625 -8.469 1 97.31 349 MET A O 1
ATOM 2827 N N . CYS A 1 350 ? -22.391 -40.844 -7.441 1 97.88 350 CYS A N 1
ATOM 2828 C CA . CYS A 1 350 ? -21.016 -41.344 -7.555 1 97.88 350 CYS A CA 1
ATOM 2829 C C . CYS A 1 350 ? -20.75 -42.469 -6.566 1 97.88 350 CYS A C 1
ATOM 2831 O O . CYS A 1 350 ? -21.078 -42.344 -5.383 1 97.88 350 CYS A O 1
ATOM 2833 N N . LYS A 1 351 ? -20.188 -43.469 -7.012 1 97.75 351 LYS A N 1
ATOM 2834 C CA . LYS A 1 351 ? -19.781 -44.594 -6.18 1 97.75 351 LYS A CA 1
ATOM 2835 C C . LYS A 1 351 ? -18.266 -44.75 -6.148 1 97.75 351 LYS A C 1
ATOM 2837 O O . LYS A 1 351 ? -17.609 -44.656 -7.188 1 97.75 351 LYS A O 1
ATOM 2842 N N . LYS A 1 352 ? -17.75 -44.938 -4.977 1 97.69 352 LYS A N 1
ATOM 2843 C CA . LYS A 1 352 ? -16.312 -45.094 -4.801 1 97.69 352 LYS A CA 1
ATOM 2844 C C . LYS A 1 352 ? -15.805 -46.312 -5.582 1 97.69 352 LYS A C 1
ATOM 2846 O O . LYS A 1 352 ? -16.359 -47.406 -5.473 1 97.69 352 LYS A O 1
ATOM 2851 N N . ASN A 1 353 ? -14.812 -46.094 -6.352 1 97.38 353 ASN A N 1
ATOM 2852 C CA . ASN A 1 353 ? -14.125 -47.188 -7.031 1 97.38 353 ASN A CA 1
ATOM 2853 C C . ASN A 1 353 ? -12.758 -47.469 -6.406 1 97.38 353 ASN A C 1
ATOM 2855 O O . ASN A 1 353 ? -12.414 -48.625 -6.152 1 97.38 353 ASN A O 1
ATOM 2859 N N . TYR A 1 354 ? -12.07 -46.438 -6.129 1 96.06 354 TYR A N 1
ATOM 2860 C CA . TYR A 1 354 ? -10.734 -46.531 -5.547 1 96.06 354 TYR A CA 1
ATOM 2861 C C . TYR A 1 354 ? -10.492 -45.406 -4.559 1 96.06 354 TYR A C 1
ATOM 2863 O O . TYR A 1 354 ? -11 -44.281 -4.738 1 96.06 354 TYR A O 1
ATOM 2871 N N . GLN A 1 355 ? -9.734 -45.75 -3.49 1 95.19 355 GLN A N 1
ATOM 2872 C CA . GLN A 1 355 ? -9.383 -44.75 -2.484 1 95.19 355 GLN A CA 1
ATOM 2873 C C . GLN A 1 355 ? -7.887 -44.781 -2.182 1 95.19 355 GLN A C 1
ATOM 2875 O O . GLN A 1 355 ? -7.285 -45.844 -2.098 1 95.19 355 GLN A O 1
ATOM 2880 N N . GLU A 1 356 ? -7.266 -43.656 -2.213 1 93.06 356 GLU A N 1
ATOM 2881 C CA . GLU A 1 356 ? -5.879 -43.469 -1.795 1 93.06 356 GLU A CA 1
ATOM 2882 C C . GLU A 1 356 ? -5.785 -42.594 -0.549 1 93.06 356 GLU A C 1
ATOM 2884 O O . GLU A 1 356 ? -6.461 -41.562 -0.454 1 93.06 356 GLU A O 1
ATOM 2889 N N . ASP A 1 357 ? -4.938 -43 0.45 1 92.88 357 ASP A N 1
ATOM 2890 C CA . ASP A 1 357 ? -4.773 -42.312 1.719 1 92.88 357 ASP A CA 1
ATOM 2891 C C . ASP A 1 357 ? -3.295 -42.062 2.018 1 92.88 357 ASP A C 1
ATOM 2893 O O . ASP A 1 357 ? -2.445 -42.906 1.73 1 92.88 357 ASP A O 1
ATOM 2897 N N . ALA A 1 358 ? -2.973 -40.875 2.582 1 90.75 358 ALA A N 1
ATOM 2898 C CA . ALA A 1 358 ? -1.607 -40.562 2.984 1 90.75 358 ALA A CA 1
ATOM 2899 C C . ALA A 1 358 ? -1.23 -41.281 4.281 1 90.75 358 ALA A C 1
ATOM 2901 O O . ALA A 1 358 ? -0.079 -41.219 4.719 1 90.75 358 ALA A O 1
ATOM 2902 N N . ASN A 1 359 ? -2.113 -41.938 4.887 1 83.94 359 ASN A N 1
ATOM 2903 C CA . ASN A 1 359 ? -1.916 -42.812 6.051 1 83.94 359 ASN A CA 1
ATOM 2904 C C . ASN A 1 359 ? -1.294 -42.031 7.215 1 83.94 359 ASN A C 1
ATOM 2906 O O . ASN A 1 359 ? -0.288 -42.469 7.781 1 83.94 359 ASN A O 1
ATOM 2910 N N . GLY A 1 360 ? -1.704 -40.906 7.438 1 84.56 360 GLY A N 1
ATOM 2911 C CA . GLY A 1 360 ? -1.391 -40.125 8.641 1 84.56 360 GLY A CA 1
ATOM 2912 C C . GLY A 1 360 ? -0.213 -39.188 8.469 1 84.56 360 GLY A C 1
ATOM 2913 O O . GLY A 1 360 ? 0.1 -38.406 9.367 1 84.56 360 GLY A O 1
ATOM 2914 N N . HIS A 1 361 ? 0.494 -39.344 7.402 1 90.94 361 HIS A N 1
ATOM 2915 C CA . HIS A 1 361 ? 1.628 -38.438 7.207 1 90.94 361 HIS A CA 1
ATOM 2916 C C . HIS A 1 361 ? 1.726 -37.969 5.758 1 90.94 361 HIS A C 1
ATOM 2918 O O . HIS A 1 361 ? 2.07 -38.781 4.875 1 90.94 361 HIS A O 1
ATOM 2924 N N . GLY A 1 362 ? 1.485 -36.75 5.57 1 94.94 362 GLY A N 1
ATOM 2925 C CA . GLY A 1 362 ? 1.621 -36.188 4.23 1 94.94 362 GLY A CA 1
ATOM 2926 C C . GLY A 1 362 ? 0.292 -35.812 3.6 1 94.94 362 GLY A C 1
ATOM 2927 O O . GLY A 1 362 ? -0.665 -35.5 4.305 1 94.94 362 GLY A O 1
ATOM 2928 N N . TRP A 1 363 ? 0.268 -35.688 2.277 1 95.75 363 TRP A N 1
ATOM 2929 C CA . TRP A 1 363 ? -0.881 -35.312 1.457 1 95.75 363 TRP A CA 1
ATOM 2930 C C . TRP A 1 363 ? -0.953 -36.188 0.202 1 95.75 363 TRP A C 1
ATOM 2932 O O . TRP A 1 363 ? -0.005 -36.906 -0.119 1 95.75 363 TRP A O 1
ATOM 2942 N N . VAL A 1 364 ? -2.123 -36.156 -0.402 1 92.12 364 VAL A N 1
ATOM 2943 C CA . VAL A 1 364 ? -2.312 -36.875 -1.648 1 92.12 364 VAL A CA 1
ATOM 2944 C C . VAL A 1 364 ? -2.205 -35.938 -2.834 1 92.12 364 VAL A C 1
ATOM 2946 O O . VAL A 1 364 ? -2.775 -34.844 -2.812 1 92.12 364 VAL A O 1
ATOM 2949 N N . ASP A 1 365 ? -1.294 -36.25 -3.703 1 77.62 365 ASP A N 1
ATOM 2950 C CA . ASP A 1 365 ? -1.092 -35.438 -4.891 1 77.62 365 ASP A CA 1
ATOM 2951 C C . ASP A 1 365 ? -1.826 -36 -6.098 1 77.62 365 ASP A C 1
ATOM 2953 O O . ASP A 1 365 ? -1.461 -37.094 -6.594 1 77.62 365 ASP A O 1
ATOM 2957 N N . LEU A 1 366 ? -3.008 -35.594 -6.402 1 66.56 366 LEU A N 1
ATOM 2958 C CA . LEU A 1 366 ? -3.621 -36.125 -7.617 1 66.56 366 LEU A CA 1
ATOM 2959 C C . LEU A 1 366 ? -3.629 -35.062 -8.719 1 66.56 366 LEU A C 1
ATOM 2961 O O . LEU A 1 366 ? -4.672 -34.781 -9.32 1 66.56 366 LEU A O 1
ATOM 2965 N N . SER A 1 367 ? -2.492 -34.438 -8.898 1 63.78 367 SER A N 1
ATOM 2966 C CA . SER A 1 367 ? -2.369 -33.312 -9.844 1 63.78 367 SER A CA 1
ATOM 2967 C C . SER A 1 367 ? -2.328 -33.812 -11.281 1 63.78 367 SER A C 1
ATOM 2969 O O . SER A 1 367 ? -2.391 -33.031 -12.227 1 63.78 367 SER A O 1
ATOM 2971 N N . THR A 1 368 ? -2.291 -35.125 -11.414 1 75.12 368 THR A N 1
ATOM 2972 C CA . THR A 1 368 ? -2.186 -35.562 -12.797 1 75.12 368 THR A CA 1
ATOM 2973 C C . THR A 1 368 ? -3.494 -36.188 -13.258 1 75.12 368 THR A C 1
ATOM 2975 O O . THR A 1 368 ? -4.23 -36.781 -12.453 1 75.12 368 THR A O 1
ATOM 2978 N N . LYS A 1 369 ? -3.68 -36.125 -14.477 1 86 369 LYS A N 1
ATOM 2979 C CA . LYS A 1 369 ? -4.906 -36.594 -15.125 1 86 369 LYS A CA 1
ATOM 2980 C C . LYS A 1 369 ? -4.996 -38.125 -15.102 1 86 369 LYS A C 1
ATOM 2982 O O . LYS A 1 369 ? -3.998 -38.812 -15.305 1 86 369 LYS A O 1
ATOM 2987 N N . THR A 1 370 ? -6.145 -38.625 -14.75 1 92 370 THR A N 1
ATOM 2988 C CA . THR A 1 370 ? -6.457 -40.031 -14.883 1 92 370 THR A CA 1
ATOM 2989 C C . THR A 1 370 ? -6.594 -40.438 -16.344 1 92 370 THR A C 1
ATOM 2991 O O . THR A 1 370 ? -7.258 -39.75 -17.125 1 92 370 THR A O 1
ATOM 2994 N N . ILE A 1 371 ? -5.949 -41.562 -16.672 1 95.25 371 ILE A N 1
ATOM 2995 C CA . ILE A 1 371 ? -6.039 -42.031 -18.062 1 95.25 371 ILE A CA 1
ATOM 2996 C C . ILE A 1 371 ? -6.863 -43.344 -18.109 1 95.25 371 ILE A C 1
ATOM 2998 O O . ILE A 1 371 ? -6.48 -44.344 -17.531 1 95.25 371 ILE A O 1
ATOM 3002 N N . PHE A 1 372 ? -7.996 -43.344 -18.844 1 95.44 372 PHE A N 1
ATOM 3003 C CA . PHE A 1 372 ? -8.844 -44.5 -19.016 1 95.44 372 PHE A CA 1
ATOM 3004 C C . PHE A 1 372 ? -8.453 -45.281 -20.266 1 95.44 372 PHE A C 1
ATOM 3006 O O . PHE A 1 372 ? -8.031 -44.656 -21.266 1 95.44 372 PHE A O 1
ATOM 3013 N N . SER A 1 373 ? -8.641 -46.562 -20.188 1 95.5 373 SER A N 1
ATOM 3014 C CA . SER A 1 373 ? -8.562 -47.375 -21.406 1 95.5 373 SER A CA 1
ATOM 3015 C C . SER A 1 373 ? -9.711 -47.062 -22.344 1 95.5 373 SER A C 1
ATOM 3017 O O . SER A 1 373 ? -10.742 -46.531 -21.922 1 95.5 373 SER A O 1
ATOM 3019 N N . ALA A 1 374 ? -9.469 -47.344 -23.594 1 92.5 374 ALA A N 1
ATOM 3020 C CA . ALA A 1 374 ? -10.477 -47.031 -24.609 1 92.5 374 ALA A CA 1
ATOM 3021 C C . ALA A 1 374 ? -11.805 -47.688 -24.281 1 92.5 374 ALA A C 1
ATOM 3023 O O . ALA A 1 374 ? -12.875 -47.156 -24.562 1 92.5 374 ALA A O 1
ATOM 3024 N N . ASP A 1 375 ? -11.781 -48.875 -23.688 1 92.56 375 ASP A N 1
ATOM 3025 C CA . ASP A 1 375 ? -13 -49.625 -23.375 1 92.56 375 ASP A CA 1
ATOM 3026 C C . ASP A 1 375 ? -13.531 -49.281 -22 1 92.56 375 ASP A C 1
ATOM 3028 O O . ASP A 1 375 ? -14.516 -49.844 -21.531 1 92.56 375 ASP A O 1
ATOM 3032 N N . ASN A 1 376 ? -12.898 -48.438 -21.281 1 93.88 376 ASN A N 1
ATOM 3033 C CA . ASN A 1 376 ? -13.281 -47.906 -19.969 1 93.88 376 ASN A CA 1
ATOM 3034 C C . ASN A 1 376 ? -13.312 -49 -18.906 1 93.88 376 ASN A C 1
ATOM 3036 O O . ASN A 1 376 ? -13.969 -48.844 -17.875 1 93.88 376 ASN A O 1
ATOM 3040 N N . LYS A 1 377 ? -12.609 -50.062 -19.141 1 95.19 377 LYS A N 1
ATOM 3041 C CA . LYS A 1 377 ? -12.609 -51.188 -18.172 1 95.19 377 LYS A CA 1
ATOM 3042 C C . LYS A 1 377 ? -11.523 -50.969 -17.125 1 95.19 377 LYS A C 1
ATOM 3044 O O . LYS A 1 377 ? -11.586 -51.562 -16.047 1 95.19 377 LYS A O 1
ATOM 3049 N N . LYS A 1 378 ? -10.594 -50.281 -17.484 1 96.81 378 LYS A N 1
ATOM 3050 C CA . LYS A 1 378 ? -9.523 -49.969 -16.547 1 96.81 378 LYS A CA 1
ATOM 3051 C C . LYS A 1 378 ? -9.062 -48.531 -16.719 1 96.81 378 LYS A C 1
ATOM 3053 O O . LYS A 1 378 ? -9.391 -47.875 -17.703 1 96.81 378 LYS A O 1
ATOM 3058 N N . TYR A 1 379 ? -8.438 -48.031 -15.75 1 96.88 379 TYR A N 1
ATOM 3059 C CA . TYR A 1 379 ? -7.809 -46.719 -15.812 1 96.88 379 TYR A CA 1
ATOM 3060 C C . TYR A 1 379 ? -6.473 -46.719 -15.078 1 96.88 379 TYR A C 1
ATOM 3062 O O . TYR A 1 379 ? -6.152 -47.656 -14.359 1 96.88 379 TYR A O 1
ATOM 3070 N N . PHE A 1 380 ? -5.617 -45.719 -15.336 1 97.38 380 PHE A N 1
ATOM 3071 C CA . PHE A 1 380 ? -4.246 -45.656 -14.844 1 97.38 380 PHE A CA 1
ATOM 3072 C C . PHE A 1 380 ? -4.039 -44.375 -14.031 1 97.38 380 PHE A C 1
ATOM 3074 O O . PHE A 1 380 ? -4.492 -43.312 -14.422 1 97.38 380 PHE A O 1
ATOM 3081 N N . LEU A 1 381 ? -3.404 -44.562 -12.867 1 95.88 381 LEU A N 1
ATOM 3082 C CA . LEU A 1 381 ? -3.139 -43.469 -11.945 1 95.88 381 LEU A CA 1
ATOM 3083 C C . LEU A 1 381 ? -1.649 -43.344 -11.641 1 95.88 381 LEU A C 1
ATOM 3085 O O . LEU A 1 381 ? -0.93 -44.344 -11.68 1 95.88 381 LEU A O 1
ATOM 3089 N N . ARG A 1 382 ? -1.176 -42.125 -11.414 1 95.75 382 ARG A N 1
ATOM 3090 C CA . ARG A 1 382 ? 0.125 -41.844 -10.812 1 95.75 382 ARG A CA 1
ATOM 3091 C C . ARG A 1 382 ? 0.011 -41.75 -9.297 1 95.75 382 ARG A C 1
ATOM 3093 O O . ARG A 1 382 ? -0.485 -40.719 -8.773 1 95.75 382 ARG A O 1
ATOM 3100 N N . ILE A 1 383 ? 0.439 -42.719 -8.516 1 94.56 383 ILE A N 1
ATOM 3101 C CA . ILE A 1 383 ? 0.286 -42.75 -7.066 1 94.56 383 ILE A CA 1
ATOM 3102 C C . ILE A 1 383 ? 1.55 -43.344 -6.43 1 94.56 383 ILE A C 1
ATOM 3104 O O . ILE A 1 383 ? 2.422 -43.844 -7.125 1 94.56 383 ILE A O 1
ATOM 3108 N N . PRO A 1 384 ? 1.68 -43.219 -5.102 1 94.5 384 PRO A N 1
ATOM 3109 C CA . PRO A 1 384 ? 2.844 -43.812 -4.438 1 94.5 384 PRO A CA 1
ATOM 3110 C C . PRO A 1 384 ? 2.938 -45.312 -4.637 1 94.5 384 PRO A C 1
ATOM 3112 O O . PRO A 1 384 ? 1.978 -46.031 -4.363 1 94.5 384 PRO A O 1
ATOM 3115 N N . GLY A 1 385 ? 4.105 -45.75 -5.156 1 95.56 385 GLY A N 1
ATOM 3116 C CA . GLY A 1 385 ? 4.336 -47.156 -5.441 1 95.56 385 GLY A CA 1
ATOM 3117 C C . GLY A 1 385 ? 4.766 -47.938 -4.219 1 95.56 385 GLY A C 1
ATOM 3118 O O . GLY A 1 385 ? 4.648 -47.469 -3.09 1 95.56 385 GLY A O 1
ATOM 3119 N N . PRO A 1 386 ? 5.156 -49.188 -4.473 1 95.44 386 PRO A N 1
ATOM 3120 C CA . PRO A 1 386 ? 5.656 -50 -3.363 1 95.44 386 PRO A CA 1
ATOM 3121 C C . PRO A 1 386 ? 6.852 -49.344 -2.656 1 95.44 386 PRO A C 1
ATOM 3123 O O . PRO A 1 386 ? 7.617 -48.594 -3.275 1 95.44 386 PRO A O 1
ATOM 3126 N N . SER A 1 387 ? 7.02 -49.688 -1.429 1 95 387 SER A N 1
ATOM 3127 C CA . SER A 1 387 ? 8.109 -49.125 -0.632 1 95 387 SER A CA 1
ATOM 3128 C C . SER A 1 387 ? 9.461 -49.625 -1.122 1 95 387 SER A C 1
ATOM 3130 O O . SER A 1 387 ? 9.609 -50.781 -1.478 1 95 387 SER A O 1
ATOM 3132 N N . GLU A 1 388 ? 10.359 -48.781 -1.204 1 95.38 388 GLU A N 1
ATOM 3133 C CA . GLU A 1 388 ? 11.742 -49.094 -1.568 1 95.38 388 GLU A CA 1
ATOM 3134 C C . GLU A 1 388 ? 12.656 -49.031 -0.35 1 95.38 388 GLU A C 1
ATOM 3136 O O . GLU A 1 388 ? 13.664 -48.312 -0.358 1 95.38 388 GLU A O 1
ATOM 3141 N N . GLY A 1 389 ? 12.305 -49.656 0.693 1 93.44 389 GLY A N 1
ATOM 3142 C CA . GLY A 1 389 ? 13.102 -49.688 1.91 1 93.44 389 GLY A CA 1
ATOM 3143 C C . GLY A 1 389 ? 13.203 -48.344 2.607 1 93.44 389 GLY A C 1
ATOM 3144 O O . GLY A 1 389 ? 12.188 -47.688 2.855 1 93.44 389 GLY A O 1
ATOM 3145 N N . GLN A 1 390 ? 14.484 -48 2.854 1 91.5 390 GLN A N 1
ATOM 3146 C CA . GLN A 1 390 ? 14.742 -46.75 3.605 1 91.5 390 GLN A CA 1
ATOM 3147 C C . GLN A 1 390 ? 14.492 -45.531 2.746 1 91.5 390 GLN A C 1
ATOM 3149 O O . GLN A 1 390 ? 14.32 -44.438 3.27 1 91.5 390 GLN A O 1
ATOM 3154 N N . ALA A 1 391 ? 14.367 -45.719 1.481 1 93 391 ALA A N 1
ATOM 3155 C CA . ALA A 1 391 ? 14.195 -44.594 0.567 1 93 391 ALA A CA 1
ATOM 3156 C C . ALA A 1 391 ? 12.734 -44.156 0.511 1 93 391 ALA A C 1
ATOM 3158 O O . ALA A 1 391 ? 12.422 -43.062 0.04 1 93 391 ALA A O 1
ATOM 3159 N N . GLY A 1 392 ? 11.844 -45.031 1.062 1 94.06 392 GLY A N 1
ATOM 3160 C CA . GLY A 1 392 ? 10.422 -44.688 1.069 1 94.06 392 GLY A CA 1
ATOM 3161 C C . GLY A 1 392 ? 9.727 -45.031 -0.238 1 94.06 392 GLY A C 1
ATOM 3162 O O . GLY A 1 392 ? 10.047 -46.031 -0.884 1 94.06 392 GLY A O 1
ATOM 3163 N N . ARG A 1 393 ? 8.711 -44.25 -0.543 1 95.81 393 ARG A N 1
ATOM 3164 C CA . ARG A 1 393 ? 7.902 -44.531 -1.729 1 95.81 393 ARG A CA 1
ATOM 3165 C C . ARG A 1 393 ? 8.125 -43.469 -2.797 1 95.81 393 ARG A C 1
ATOM 3167 O O . ARG A 1 393 ? 8.492 -42.312 -2.484 1 95.81 393 ARG A O 1
ATOM 3174 N N . PHE A 1 394 ? 8.008 -43.844 -3.957 1 96.94 394 PHE A N 1
ATOM 3175 C CA . PHE A 1 394 ? 8.078 -42.969 -5.129 1 96.94 394 PHE A CA 1
ATOM 3176 C C . PHE A 1 394 ? 6.793 -43.062 -5.941 1 96.94 394 PHE A C 1
ATOM 3178 O O . PHE A 1 394 ? 6 -44 -5.766 1 96.94 394 PHE A O 1
ATOM 3185 N N . LYS A 1 395 ? 6.504 -42.125 -6.82 1 96.38 395 LYS A N 1
ATOM 3186 C CA . LYS A 1 395 ? 5.285 -42.094 -7.625 1 96.38 395 LYS A CA 1
ATOM 3187 C C . LYS A 1 395 ? 5.398 -43.031 -8.82 1 96.38 395 LYS A C 1
ATOM 3189 O O . LYS A 1 395 ? 6.336 -42.938 -9.609 1 96.38 395 LYS A O 1
ATOM 3194 N N . HIS A 1 396 ? 4.43 -43.875 -8.898 1 96.88 396 HIS A N 1
ATOM 3195 C CA . HIS A 1 396 ? 4.465 -44.875 -9.953 1 96.88 396 HIS A CA 1
ATOM 3196 C C . HIS A 1 396 ? 3.084 -45.062 -10.578 1 96.88 396 HIS A C 1
ATOM 3198 O O . HIS A 1 396 ? 2.104 -44.5 -10.117 1 96.88 396 HIS A O 1
ATOM 3204 N N . ILE A 1 397 ? 2.99 -45.875 -11.672 1 97.38 397 ILE A N 1
ATOM 3205 C CA . ILE A 1 397 ? 1.75 -46.094 -12.406 1 97.38 397 ILE A CA 1
ATOM 3206 C C . ILE A 1 397 ? 1.021 -47.312 -11.828 1 97.38 397 ILE A C 1
ATOM 3208 O O . ILE A 1 397 ? 1.583 -48.406 -11.758 1 97.38 397 ILE A O 1
ATOM 3212 N N . ALA A 1 398 ? -0.158 -47.094 -11.43 1 97.12 398 ALA A N 1
ATOM 3213 C CA . ALA A 1 398 ? -1.062 -48.156 -11.016 1 97.12 398 ALA A CA 1
ATOM 3214 C C . ALA A 1 398 ? -2.189 -48.344 -12.023 1 97.12 398 ALA A C 1
ATOM 3216 O O . ALA A 1 398 ? -2.762 -47.375 -12.516 1 97.12 398 ALA A O 1
ATOM 3217 N N . GLU A 1 399 ? -2.396 -49.562 -12.406 1 98.06 399 GLU A N 1
ATOM 3218 C CA . GLU A 1 399 ? -3.568 -49.938 -13.18 1 98.06 399 GLU A CA 1
ATOM 3219 C C . GLU A 1 399 ? -4.719 -50.375 -12.266 1 98.06 399 GLU A C 1
ATOM 3221 O O . GLU A 1 399 ? -4.555 -51.219 -11.406 1 98.06 399 GLU A O 1
ATOM 3226 N N . ILE A 1 400 ? -5.867 -49.719 -12.445 1 97.81 400 ILE A N 1
ATOM 3227 C CA . ILE A 1 400 ? -7.023 -50 -11.602 1 97.81 400 ILE A CA 1
ATOM 3228 C C . ILE A 1 400 ? -8.164 -50.531 -12.453 1 97.81 400 ILE A C 1
ATOM 3230 O O . ILE A 1 400 ? -8.484 -49.969 -13.508 1 97.81 400 ILE A O 1
ATOM 3234 N N . ASP A 1 401 ? -8.773 -51.562 -11.961 1 97.81 401 ASP A N 1
ATOM 3235 C CA . ASP A 1 401 ? -9.961 -52.125 -12.617 1 97.81 401 ASP A CA 1
ATOM 3236 C C . ASP A 1 401 ? -11.188 -51.25 -12.336 1 97.81 401 ASP A C 1
ATOM 3238 O O . ASP A 1 401 ? -11.508 -50.969 -11.172 1 97.81 401 ASP A O 1
ATOM 3242 N N . ALA A 1 402 ? -11.914 -50.875 -13.383 1 96.94 402 ALA A N 1
ATOM 3243 C CA . ALA A 1 402 ? -13.008 -49.906 -13.227 1 96.94 402 ALA A CA 1
ATOM 3244 C C . ALA A 1 402 ? -14.227 -50.562 -12.586 1 96.94 402 ALA A C 1
ATOM 3246 O O . ALA A 1 402 ? -15.117 -49.875 -12.086 1 96.94 402 ALA A O 1
ATOM 3247 N N . LYS A 1 403 ? -14.297 -51.781 -12.609 1 95.38 403 LYS A N 1
ATOM 3248 C CA . LYS A 1 403 ? -15.438 -52.5 -12.031 1 95.38 403 LYS A CA 1
ATOM 3249 C C . LYS A 1 403 ? -15.18 -52.844 -10.57 1 95.38 403 LYS A C 1
ATOM 3251 O O . LYS A 1 403 ? -16.031 -52.594 -9.711 1 95.38 403 LYS A O 1
ATOM 3256 N N . THR A 1 404 ? -13.969 -53.312 -10.25 1 96.5 404 THR A N 1
ATOM 3257 C CA . THR A 1 404 ? -13.711 -53.875 -8.93 1 96.5 404 THR A CA 1
ATOM 3258 C C . THR A 1 404 ? -12.906 -52.906 -8.07 1 96.5 404 THR A C 1
ATOM 3260 O O . THR A 1 404 ? -12.898 -53.031 -6.844 1 96.5 404 THR A O 1
ATOM 3263 N N . GLY A 1 405 ? -12.164 -52.156 -8.742 1 96.62 405 GLY A N 1
ATOM 3264 C CA . GLY A 1 405 ? -11.273 -51.281 -8 1 96.62 405 GLY A CA 1
ATOM 3265 C C . GLY A 1 405 ? -9.938 -51.906 -7.664 1 96.62 405 GLY A C 1
ATOM 3266 O O . GLY A 1 405 ? -9.125 -51.344 -6.945 1 96.62 405 GLY A O 1
ATOM 3267 N N . SER A 1 406 ? -9.727 -53.094 -8.172 1 97.19 406 SER A N 1
ATOM 3268 C CA . SER A 1 406 ? -8.477 -53.781 -7.914 1 97.19 406 SER A CA 1
ATOM 3269 C C . SER A 1 406 ? -7.293 -53.062 -8.539 1 97.19 406 SER A C 1
ATOM 3271 O O . SER A 1 406 ? -7.379 -52.594 -9.672 1 97.19 406 SER A O 1
ATOM 3273 N N . LYS A 1 407 ? -6.227 -53 -7.809 1 96.75 407 LYS A N 1
ATOM 3274 C CA . LYS A 1 407 ? -5.059 -52.219 -8.203 1 96.75 407 LYS A CA 1
ATOM 3275 C C . LYS A 1 407 ? -3.867 -53.094 -8.516 1 96.75 407 LYS A C 1
ATOM 3277 O O . LYS A 1 407 ? -3.588 -54.062 -7.777 1 96.75 407 LYS A O 1
ATOM 3282 N N . ASN A 1 408 ? -3.178 -52.875 -9.586 1 97.25 408 ASN A N 1
ATOM 3283 C CA . ASN A 1 408 ? -1.911 -53.5 -9.969 1 97.25 408 ASN A CA 1
ATOM 3284 C C . ASN A 1 408 ? -0.873 -52.438 -10.367 1 97.25 408 ASN A C 1
ATOM 3286 O O . ASN A 1 408 ? -1.089 -51.688 -11.297 1 97.25 408 ASN A O 1
ATOM 3290 N N . TYR A 1 409 ? 0.276 -52.5 -9.688 1 97.69 409 TYR A N 1
ATOM 3291 C CA . TYR A 1 409 ? 1.346 -51.594 -10.086 1 97.69 409 TYR A CA 1
ATOM 3292 C C . TYR A 1 409 ? 2.02 -52.062 -11.367 1 97.69 409 TYR A C 1
ATOM 3294 O O . TYR A 1 409 ? 2.373 -53.25 -11.492 1 97.69 409 TYR A O 1
ATOM 3302 N N . LEU A 1 410 ? 2.174 -51.125 -12.297 1 98.31 410 LEU A N 1
ATOM 3303 C CA . LEU A 1 410 ? 2.84 -51.469 -13.555 1 98.31 410 LEU A CA 1
ATOM 3304 C C . LEU A 1 410 ? 4.328 -51.156 -13.477 1 98.31 410 LEU A C 1
ATOM 3306 O O . LEU A 1 410 ? 5.129 -51.719 -14.234 1 98.31 410 LEU A O 1
ATOM 3310 N N . THR A 1 411 ? 4.691 -50.156 -12.688 1 97.94 411 THR A N 1
ATOM 3311 C CA . THR A 1 411 ? 6.086 -49.75 -12.516 1 97.94 411 THR A CA 1
ATOM 3312 C C . THR A 1 411 ? 6.449 -49.719 -11.031 1 97.94 411 THR A C 1
ATOM 3314 O O . THR A 1 411 ? 5.57 -49.719 -10.172 1 97.94 411 THR A O 1
ATOM 3317 N N . SER A 1 412 ? 7.742 -49.719 -10.711 1 97 412 SER A N 1
ATOM 3318 C CA . SER A 1 412 ? 8.312 -49.594 -9.375 1 97 412 SER A CA 1
ATOM 3319 C C . SER A 1 412 ? 9.789 -49.219 -9.43 1 97 412 SER A C 1
ATOM 3321 O O . SER A 1 412 ? 10.422 -49.344 -10.477 1 97 412 SER A O 1
ATOM 3323 N N . GLY A 1 413 ? 10.281 -48.719 -8.297 1 97.19 413 GLY A N 1
ATOM 3324 C CA . GLY A 1 413 ? 11.688 -48.344 -8.227 1 97.19 413 GLY A CA 1
ATOM 3325 C C . GLY A 1 413 ? 11.922 -47 -7.57 1 97.19 413 GLY A C 1
ATOM 3326 O O . GLY A 1 413 ? 10.984 -46.375 -7.078 1 97.19 413 GLY A O 1
ATOM 3327 N N . LYS A 1 414 ? 13.211 -46.594 -7.535 1 97.62 414 LYS A N 1
ATOM 3328 C CA . LYS A 1 414 ? 13.617 -45.344 -6.867 1 97.62 414 LYS A CA 1
ATOM 3329 C C . LYS A 1 414 ? 13.672 -44.188 -7.852 1 97.62 414 LYS A C 1
ATOM 3331 O O . LYS A 1 414 ? 14.688 -43.5 -7.938 1 97.62 414 LYS A O 1
ATOM 3336 N N . TYR A 1 415 ? 12.672 -43.969 -8.555 1 97.56 415 TYR A N 1
ATOM 3337 C CA . TYR A 1 415 ? 12.453 -42.844 -9.461 1 97.56 415 TYR A CA 1
ATOM 3338 C C . TYR A 1 415 ? 10.984 -42.438 -9.461 1 97.56 415 TYR A C 1
ATOM 3340 O O . TYR A 1 415 ? 10.109 -43.219 -9.07 1 97.56 415 TYR A O 1
ATOM 3348 N N . ASP A 1 416 ? 10.664 -41.219 -9.859 1 97.38 416 ASP A N 1
ATOM 3349 C CA . ASP A 1 416 ? 9.297 -40.688 -9.867 1 97.38 416 ASP A CA 1
ATOM 3350 C C . ASP A 1 416 ? 8.781 -40.531 -11.289 1 97.38 416 ASP A C 1
ATOM 3352 O O . ASP A 1 416 ? 9.414 -39.875 -12.117 1 97.38 416 ASP A O 1
ATOM 3356 N N . ILE A 1 417 ? 7.605 -41.125 -11.477 1 96.94 417 ILE A N 1
ATOM 3357 C CA . ILE A 1 417 ? 6.883 -40.781 -12.703 1 96.94 417 ILE A CA 1
ATOM 3358 C C . ILE A 1 417 ? 6.426 -39.344 -12.664 1 96.94 417 ILE A C 1
ATOM 3360 O O . ILE A 1 417 ? 5.863 -38.875 -11.664 1 96.94 417 ILE A O 1
ATOM 3364 N N . ALA A 1 418 ? 6.789 -38.562 -13.734 1 96.31 418 ALA A N 1
ATOM 3365 C CA . ALA A 1 418 ? 6.348 -37.188 -13.812 1 96.31 418 ALA A CA 1
ATOM 3366 C C . ALA A 1 418 ? 4.871 -37.094 -14.18 1 96.31 418 ALA A C 1
ATOM 3368 O O . ALA A 1 418 ? 4.086 -36.469 -13.477 1 96.31 418 ALA A O 1
ATOM 3369 N N . TYR A 1 419 ? 4.441 -37.75 -15.25 1 95.81 419 TYR A N 1
ATOM 3370 C CA . TYR A 1 419 ? 3.037 -37.812 -15.641 1 95.81 419 TYR A CA 1
ATOM 3371 C C . TYR A 1 419 ? 2.816 -38.938 -16.672 1 95.81 419 TYR A C 1
ATOM 3373 O O . TYR A 1 419 ? 3.764 -39.375 -17.328 1 95.81 419 TYR A O 1
ATOM 3381 N N . ILE A 1 420 ? 1.571 -39.375 -16.75 1 96.81 420 ILE A N 1
ATOM 3382 C CA . ILE A 1 420 ? 1.159 -40.344 -17.766 1 96.81 420 ILE A CA 1
ATOM 3383 C C . ILE A 1 420 ? 0.75 -39.594 -19.047 1 96.81 420 ILE A C 1
ATOM 3385 O O . ILE A 1 420 ? -0.013 -38.625 -19 1 96.81 420 ILE A O 1
ATOM 3389 N N . VAL A 1 421 ? 1.286 -40.062 -20.141 1 97.12 421 VAL A N 1
ATOM 3390 C CA . VAL A 1 421 ? 1.051 -39.375 -21.406 1 97.12 421 VAL A CA 1
ATOM 3391 C C . VAL A 1 421 ? -0.188 -39.969 -22.078 1 97.12 421 VAL A C 1
ATOM 3393 O O . VAL A 1 421 ? -1.048 -39.219 -22.562 1 97.12 421 VAL A O 1
ATOM 3396 N N . ALA A 1 422 ? -0.221 -41.312 -22.172 1 96.56 422 ALA A N 1
ATOM 3397 C CA . ALA A 1 422 ? -1.313 -41.938 -22.922 1 96.56 422 ALA A CA 1
ATOM 3398 C C . ALA A 1 422 ? -1.33 -43.469 -22.703 1 96.56 422 ALA A C 1
ATOM 3400 O O . ALA A 1 422 ? -0.383 -44.031 -22.156 1 96.56 422 ALA A O 1
ATOM 3401 N N . HIS A 1 423 ? -2.465 -44.125 -23.047 1 97.62 423 HIS A N 1
ATOM 3402 C CA . HIS A 1 423 ? -2.609 -45.562 -23.094 1 97.62 423 HIS A CA 1
ATOM 3403 C C . HIS A 1 423 ? -2.994 -46.031 -24.484 1 97.62 423 HIS A C 1
ATOM 3405 O O . HIS A 1 423 ? -3.988 -45.594 -25.062 1 97.62 423 HIS A O 1
ATOM 3411 N N . ASP A 1 424 ? -2.152 -46.875 -25.062 1 97.31 424 ASP A N 1
ATOM 3412 C CA . ASP A 1 424 ? -2.439 -47.531 -26.312 1 97.31 424 ASP A CA 1
ATOM 3413 C C . ASP A 1 424 ? -3.055 -48.906 -26.078 1 97.31 424 ASP A C 1
ATOM 3415 O O . ASP A 1 424 ? -2.336 -49.906 -25.844 1 97.31 424 ASP A O 1
ATOM 3419 N N . GLU A 1 425 ? -4.297 -48.969 -26.219 1 95.19 425 GLU A N 1
ATOM 3420 C CA . GLU A 1 425 ? -5.012 -50.219 -25.922 1 95.19 425 GLU A CA 1
ATOM 3421 C C . GLU A 1 425 ? -4.656 -51.312 -26.906 1 95.19 425 GLU A C 1
ATOM 3423 O O . GLU A 1 425 ? -4.629 -52.5 -26.562 1 95.19 425 GLU A O 1
ATOM 3428 N N . ASN A 1 426 ? -4.457 -50.938 -28.141 1 94.75 426 ASN A N 1
ATOM 3429 C CA . ASN A 1 426 ? -4.125 -51.938 -29.156 1 94.75 426 ASN A CA 1
ATOM 3430 C C . ASN A 1 426 ? -2.816 -52.656 -28.844 1 94.75 426 ASN A C 1
ATOM 3432 O O . ASN A 1 426 ? -2.695 -53.844 -29.078 1 94.75 426 ASN A O 1
ATOM 3436 N N . LYS A 1 427 ? -1.912 -51.906 -28.344 1 95.81 427 LYS A N 1
ATOM 3437 C CA . LYS A 1 427 ? -0.617 -52.469 -28.016 1 95.81 427 LYS A CA 1
ATOM 3438 C C . LYS A 1 427 ? -0.542 -52.844 -26.531 1 95.81 427 LYS A C 1
ATOM 3440 O O . LYS A 1 427 ? 0.424 -53.469 -26.094 1 95.81 427 LYS A O 1
ATOM 3445 N N . ASN A 1 428 ? -1.506 -52.5 -25.781 1 97.38 428 ASN A N 1
ATOM 3446 C CA . ASN A 1 428 ? -1.56 -52.719 -24.344 1 97.38 428 ASN A CA 1
ATOM 3447 C C . ASN A 1 428 ? -0.347 -52.125 -23.641 1 97.38 428 ASN A C 1
ATOM 3449 O O . ASN A 1 428 ? 0.305 -52.812 -22.828 1 97.38 428 ASN A O 1
ATOM 3453 N N . VAL A 1 429 ? -0.108 -50.844 -23.938 1 97.81 429 VAL A N 1
ATOM 3454 C CA . VAL A 1 429 ? 1.021 -50.156 -23.328 1 97.81 429 VAL A CA 1
ATOM 3455 C C . VAL A 1 429 ? 0.583 -48.781 -22.828 1 97.81 429 VAL A C 1
ATOM 3457 O O . VAL A 1 429 ? -0.339 -48.188 -23.391 1 97.81 429 VAL A O 1
ATOM 3460 N N . VAL A 1 430 ? 1.212 -48.344 -21.766 1 98.19 430 VAL A N 1
ATOM 3461 C CA . VAL A 1 430 ? 1.049 -47 -21.219 1 98.19 430 VAL A CA 1
ATOM 3462 C C . VAL A 1 430 ? 2.316 -46.188 -21.453 1 98.19 430 VAL A C 1
ATOM 3464 O O . VAL A 1 430 ? 3.418 -46.625 -21.125 1 98.19 430 VAL A O 1
ATOM 3467 N N . TYR A 1 431 ? 2.215 -45.031 -22.125 1 98.38 431 TYR A N 1
ATOM 3468 C CA . TYR A 1 431 ? 3.326 -44.094 -22.312 1 98.38 431 TYR A CA 1
ATOM 3469 C C . TYR A 1 431 ? 3.389 -43.094 -21.188 1 98.38 431 TYR A C 1
ATOM 3471 O O . TYR A 1 431 ? 2.355 -42.594 -20.734 1 98.38 431 TYR A O 1
ATOM 3479 N N . TYR A 1 432 ? 4.574 -42.812 -20.703 1 97.94 432 TYR A N 1
ATOM 3480 C CA . TYR A 1 432 ? 4.715 -41.906 -19.578 1 97.94 432 TYR A CA 1
ATOM 3481 C C . TYR A 1 432 ? 6.078 -41.219 -19.578 1 97.94 432 TYR A C 1
ATOM 3483 O O . TYR A 1 432 ? 7.012 -41.719 -20.234 1 97.94 432 TYR A O 1
ATOM 3491 N N . ILE A 1 433 ? 6.168 -40.062 -18.969 1 98.25 433 ILE A N 1
ATOM 3492 C CA . ILE A 1 433 ? 7.418 -39.344 -18.734 1 98.25 433 ILE A CA 1
ATOM 3493 C C . ILE A 1 433 ? 7.898 -39.625 -17.312 1 98.25 433 ILE A C 1
ATOM 3495 O O . ILE A 1 433 ? 7.109 -39.562 -16.359 1 98.25 433 ILE A O 1
ATOM 3499 N N . THR A 1 434 ? 9.156 -39.875 -17.156 1 98.38 434 THR A N 1
ATOM 3500 C CA . THR A 1 434 ? 9.664 -40.219 -15.836 1 98.38 434 THR A CA 1
ATOM 3501 C C . THR A 1 434 ? 11.102 -39.75 -15.656 1 98.38 434 THR A C 1
ATOM 3503 O O . THR A 1 434 ? 11.766 -39.406 -16.641 1 98.38 434 THR A O 1
ATOM 3506 N N . THR A 1 435 ? 11.477 -39.625 -14.414 1 98.38 435 THR A N 1
ATOM 3507 C CA . THR A 1 435 ? 12.875 -39.438 -14.062 1 98.38 435 THR A CA 1
ATOM 3508 C C . THR A 1 435 ? 13.609 -40.781 -14.07 1 98.38 435 THR A C 1
ATOM 3510 O O . THR A 1 435 ? 13.023 -41.812 -14.391 1 98.38 435 THR A O 1
ATOM 3513 N N . LEU A 1 436 ? 14.953 -40.75 -13.82 1 97.69 436 LEU A N 1
ATOM 3514 C CA . LEU A 1 436 ? 15.758 -41.938 -13.641 1 97.69 436 LEU A CA 1
ATOM 3515 C C . LEU A 1 436 ? 16.312 -42.031 -12.219 1 97.69 436 LEU A C 1
ATOM 3517 O O . LEU A 1 436 ? 16.406 -41 -11.531 1 97.69 436 LEU A O 1
ATOM 3521 N N . GLU A 1 437 ? 16.562 -43.25 -11.75 1 96.44 437 GLU A N 1
ATOM 3522 C CA . GLU A 1 437 ? 17.156 -43.406 -10.43 1 96.44 437 GLU A CA 1
ATOM 3523 C C . GLU A 1 437 ? 18.438 -42.594 -10.305 1 96.44 437 GLU A C 1
ATOM 3525 O O . GLU A 1 437 ? 19.344 -42.719 -11.133 1 96.44 437 GLU A O 1
ATOM 3530 N N . GLY A 1 438 ? 18.438 -41.75 -9.336 1 94.56 438 GLY A N 1
ATOM 3531 C CA . GLY A 1 438 ? 19.594 -40.906 -9.07 1 94.56 438 GLY A CA 1
ATOM 3532 C C . GLY A 1 438 ? 19.656 -39.688 -9.938 1 94.56 438 GLY A C 1
ATOM 3533 O O . GLY A 1 438 ? 20.594 -38.875 -9.82 1 94.56 438 GLY A O 1
ATOM 3534 N N . LYS A 1 439 ? 18.703 -39.5 -10.82 1 96.62 439 LYS A N 1
ATOM 3535 C CA . LYS A 1 439 ? 18.672 -38.375 -11.75 1 96.62 439 LYS A CA 1
ATOM 3536 C C . LYS A 1 439 ? 17.328 -37.656 -11.711 1 96.62 439 LYS A C 1
ATOM 3538 O O . LYS A 1 439 ? 16.641 -37.594 -12.719 1 96.62 439 LYS A O 1
ATOM 3543 N N . PRO A 1 440 ? 17 -37.031 -10.578 1 97.56 440 PRO A N 1
ATOM 3544 C CA . PRO A 1 440 ? 15.68 -36.406 -10.43 1 97.56 440 PRO A CA 1
ATOM 3545 C C . PRO A 1 440 ? 15.453 -35.25 -11.406 1 97.56 440 PRO A C 1
ATOM 3547 O O . PRO A 1 440 ? 14.312 -34.906 -11.68 1 97.56 440 PRO A O 1
ATOM 3550 N N . GLY A 1 441 ? 16.469 -34.656 -11.969 1 97.94 441 GLY A N 1
ATOM 3551 C CA . GLY A 1 441 ? 16.344 -33.5 -12.836 1 97.94 441 GLY A CA 1
ATOM 3552 C C . GLY A 1 441 ? 16.062 -33.875 -14.281 1 97.94 441 GLY A C 1
ATOM 3553 O O . GLY A 1 441 ? 15.789 -33 -15.109 1 97.94 441 GLY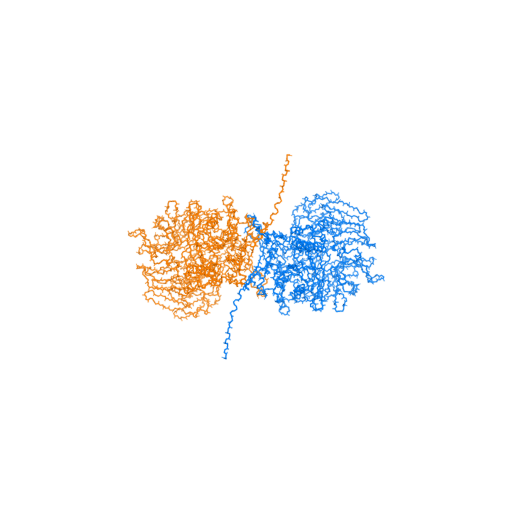 A O 1
ATOM 3554 N N . GLU A 1 442 ? 16.094 -35.125 -14.672 1 98.31 442 GLU A N 1
ATOM 3555 C CA . GLU A 1 442 ? 15.898 -35.562 -16.047 1 98.31 442 GLU A CA 1
ATOM 3556 C C . GLU A 1 442 ? 14.445 -35.969 -16.281 1 98.31 442 GLU A C 1
ATOM 3558 O O . GLU A 1 442 ? 13.695 -36.188 -15.336 1 98.31 442 GLU A O 1
ATOM 3563 N N . ARG A 1 443 ? 13.984 -35.969 -17.531 1 98.81 443 ARG A N 1
ATOM 3564 C CA . ARG A 1 443 ? 12.68 -36.406 -18 1 98.81 443 ARG A CA 1
ATOM 3565 C C . ARG A 1 443 ? 12.805 -37.219 -19.281 1 98.81 443 ARG A C 1
ATOM 3567 O O . ARG A 1 443 ? 13.305 -36.75 -20.297 1 98.81 443 ARG A O 1
ATOM 3574 N N . HIS A 1 444 ? 12.352 -38.438 -19.203 1 98.75 444 HIS A N 1
ATOM 3575 C CA . HIS A 1 444 ? 12.469 -39.344 -20.344 1 98.75 444 HIS A CA 1
ATOM 3576 C C . HIS A 1 444 ? 11.133 -40 -20.656 1 98.75 444 HIS A C 1
ATOM 3578 O O . HIS A 1 444 ? 10.359 -40.312 -19.766 1 98.75 444 HIS A O 1
ATOM 3584 N N . LEU A 1 445 ? 10.898 -40.188 -21.922 1 98.75 445 LEU A N 1
ATOM 3585 C CA . LEU A 1 445 ? 9.703 -40.875 -22.375 1 98.75 445 LEU A CA 1
ATOM 3586 C C . LEU A 1 445 ? 9.898 -42.406 -22.297 1 98.75 445 LEU A C 1
ATOM 3588 O O . LEU A 1 445 ? 10.875 -42.938 -22.844 1 98.75 445 LEU A O 1
ATOM 3592 N N . PHE A 1 446 ? 8.992 -43.094 -21.609 1 98.62 446 PHE A N 1
ATOM 3593 C CA . PHE A 1 446 ? 8.969 -44.562 -21.484 1 98.62 446 PHE A CA 1
ATOM 3594 C C . PHE A 1 446 ? 7.613 -45.125 -21.906 1 98.62 446 PHE A C 1
ATOM 3596 O O . PHE A 1 446 ? 6.641 -44.375 -22.016 1 98.62 446 PHE A O 1
ATOM 3603 N N . SER A 1 447 ? 7.562 -46.375 -22.234 1 98.38 447 SER A N 1
ATOM 3604 C CA . SER A 1 447 ? 6.328 -47.156 -22.25 1 98.38 447 SER A CA 1
ATOM 3605 C C . SER A 1 447 ? 6.422 -48.375 -21.312 1 98.38 447 SER A C 1
ATOM 3607 O O . SER A 1 447 ? 7.516 -48.844 -21.031 1 98.38 447 SER A O 1
ATOM 3609 N N . VAL A 1 448 ? 5.32 -48.812 -20.797 1 98.69 448 VAL A N 1
ATOM 3610 C CA . VAL A 1 448 ? 5.23 -50 -19.984 1 98.69 448 VAL A CA 1
ATOM 3611 C C . VAL A 1 448 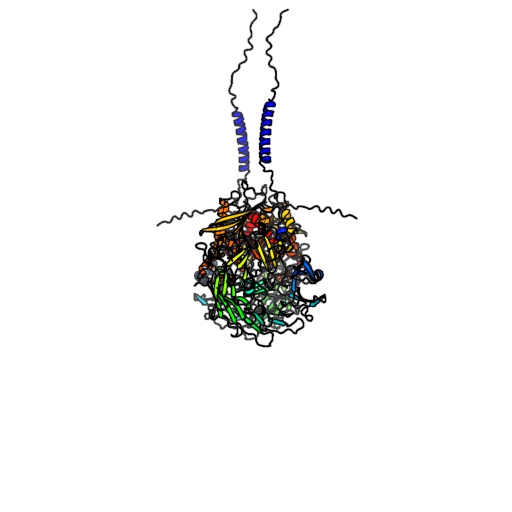? 4.016 -50.844 -20.406 1 98.69 448 VAL A C 1
ATOM 3613 O O . VAL A 1 448 ? 2.955 -50.281 -20.703 1 98.69 448 VAL A O 1
ATOM 3616 N N . ALA A 1 449 ? 4.211 -52.125 -20.469 1 98.38 449 ALA A N 1
ATOM 3617 C CA . ALA A 1 449 ? 3.127 -53.031 -20.844 1 98.38 449 ALA A CA 1
ATOM 3618 C C . ALA A 1 449 ? 2.107 -53.156 -19.719 1 98.38 449 ALA A C 1
ATOM 3620 O O . ALA A 1 449 ? 2.479 -53.281 -18.562 1 98.38 449 ALA A O 1
ATOM 3621 N N . ASP A 1 450 ? 0.827 -53.031 -20.078 1 97.69 450 ASP A N 1
ATOM 3622 C CA . ASP A 1 450 ? -0.207 -53.188 -19.062 1 97.69 450 ASP A CA 1
ATOM 3623 C C . ASP A 1 450 ? -0.471 -54.688 -18.797 1 97.69 450 ASP A C 1
ATOM 3625 O O . ASP A 1 450 ? 0.265 -55.531 -19.281 1 97.69 450 ASP A O 1
ATOM 3629 N N . THR A 1 451 ? -1.44 -55 -17.969 1 96.44 451 THR A N 1
ATOM 3630 C CA . THR A 1 451 ? -1.657 -56.375 -17.5 1 96.44 451 THR A CA 1
ATOM 3631 C C . THR A 1 451 ? -2.24 -57.25 -18.609 1 96.44 451 THR A C 1
ATOM 3633 O O . THR A 1 451 ? -2.225 -58.469 -18.516 1 96.44 451 THR A O 1
ATOM 3636 N N . SER A 1 452 ? -2.752 -56.625 -19.625 1 95.31 452 SER A N 1
ATOM 3637 C CA . SER A 1 452 ? -3.361 -57.375 -20.734 1 95.31 452 SER A CA 1
ATOM 3638 C C . SER A 1 452 ? -2.318 -57.781 -21.766 1 95.31 452 SER A C 1
ATOM 3640 O O . SER A 1 452 ? -2.6 -58.562 -22.656 1 95.31 452 SER A O 1
ATOM 3642 N N . HIS A 1 453 ? -1.187 -57.25 -21.656 1 95.06 453 HIS A N 1
ATOM 3643 C CA . HIS A 1 453 ? -0.095 -57.562 -22.578 1 95.06 453 HIS A CA 1
ATOM 3644 C C . HIS A 1 453 ? 0.44 -58.969 -22.328 1 95.06 453 HIS A C 1
ATOM 3646 O O . HIS A 1 453 ? 0.366 -59.469 -21.219 1 95.06 453 HIS A O 1
ATOM 3652 N N . ALA A 1 454 ? 1.104 -59.469 -23.359 1 94.44 454 ALA A N 1
ATOM 3653 C CA . ALA A 1 454 ? 1.69 -60.812 -23.25 1 94.44 454 ALA A CA 1
ATOM 3654 C C . ALA A 1 454 ? 2.834 -60.844 -22.25 1 94.44 454 ALA A C 1
ATOM 3656 O O . ALA A 1 454 ? 3.061 -61.844 -21.578 1 94.44 454 ALA A O 1
ATOM 3657 N N . LYS A 1 455 ? 3.531 -59.781 -22.141 1 96.19 455 LYS A N 1
ATOM 3658 C CA . LYS A 1 455 ? 4.602 -59.594 -21.172 1 96.19 455 LYS A CA 1
ATOM 3659 C C . LYS A 1 455 ? 4.32 -58.375 -20.281 1 96.19 455 LYS A C 1
ATOM 3661 O O . LYS A 1 455 ? 4.965 -57.344 -20.422 1 96.19 455 LYS A O 1
ATOM 3666 N N . PRO A 1 456 ? 3.561 -58.594 -19.328 1 94.56 456 PRO A N 1
ATOM 3667 C CA . PRO A 1 456 ? 3.166 -57.469 -18.484 1 94.56 456 PRO A CA 1
ATOM 3668 C C . PRO A 1 456 ? 4.355 -56.844 -17.766 1 94.56 456 PRO A C 1
ATOM 3670 O O . PRO A 1 456 ? 5.305 -57.531 -17.391 1 94.56 456 PRO A O 1
ATOM 3673 N N . LYS A 1 457 ? 4.383 -55.531 -17.703 1 96.06 457 LYS A N 1
ATOM 3674 C CA . LYS A 1 457 ? 5.309 -54.719 -16.922 1 96.06 457 LYS A CA 1
ATOM 3675 C C . LYS A 1 457 ? 6.633 -54.531 -17.656 1 96.06 457 LYS A C 1
ATOM 3677 O O . LYS A 1 457 ? 7.574 -53.938 -17.109 1 96.06 457 LYS A O 1
ATOM 3682 N N . GLN A 1 458 ? 6.695 -55 -18.906 1 96.75 458 GLN A N 1
ATOM 3683 C CA . GLN A 1 458 ? 7.883 -54.719 -19.719 1 96.75 458 GLN A CA 1
ATOM 3684 C C . GLN A 1 458 ? 7.988 -53.25 -20.062 1 96.75 458 GLN A C 1
ATOM 3686 O O . GLN A 1 458 ? 7.027 -52.656 -20.547 1 96.75 458 GLN A O 1
ATOM 3691 N N . THR A 1 459 ? 9.125 -52.656 -19.781 1 97.62 459 THR A N 1
ATOM 3692 C CA . THR A 1 459 ? 9.312 -51.25 -20.016 1 97.62 459 THR A CA 1
ATOM 3693 C C . THR A 1 459 ? 10.25 -51 -21.203 1 97.62 459 THR A C 1
ATOM 3695 O O . THR A 1 459 ? 11.094 -51.844 -21.516 1 97.62 459 THR A O 1
ATOM 3698 N N . THR A 1 460 ? 10.078 -49.906 -21.906 1 97.25 460 THR A N 1
ATOM 3699 C CA . THR A 1 460 ? 10.938 -49.469 -23 1 97.25 460 THR A CA 1
ATOM 3700 C C . THR A 1 460 ? 11.188 -47.969 -22.891 1 97.25 460 THR A C 1
ATOM 3702 O O . THR A 1 460 ? 10.25 -47.188 -22.719 1 97.25 460 THR A O 1
ATOM 3705 N N . CYS A 1 461 ? 12.438 -47.625 -22.938 1 98.06 461 CYS A N 1
ATOM 3706 C CA . CYS A 1 461 ? 12.781 -46.188 -22.922 1 98.06 461 CYS A CA 1
ATOM 3707 C C . CYS A 1 461 ? 12.961 -45.688 -24.344 1 98.06 461 CYS A C 1
ATOM 3709 O O . CYS A 1 461 ? 13.758 -46.219 -25.109 1 98.06 461 CYS A O 1
ATOM 3711 N N . PHE A 1 462 ? 12.297 -44.594 -24.688 1 98.06 462 PHE A N 1
ATOM 3712 C CA . PHE A 1 462 ? 12.336 -44.031 -26.031 1 98.06 462 PHE A CA 1
ATOM 3713 C C . PHE A 1 462 ? 13.414 -42.969 -26.156 1 98.06 462 PHE A C 1
ATOM 3715 O O . PHE A 1 462 ? 13.922 -42.719 -27.25 1 98.06 462 PHE A O 1
ATOM 3722 N N . THR A 1 463 ? 13.789 -42.312 -25.047 1 98.06 463 THR A N 1
ATOM 3723 C CA . THR A 1 463 ? 14.602 -41.094 -25.188 1 98.06 463 THR A CA 1
ATOM 3724 C C . THR A 1 463 ? 15.883 -41.219 -24.375 1 98.06 463 THR A C 1
ATOM 3726 O O . THR A 1 463 ? 16.656 -40.281 -24.297 1 98.06 463 THR A O 1
ATOM 3729 N N . CYS A 1 464 ? 16.203 -42.312 -23.719 1 96.38 464 CYS A N 1
ATOM 3730 C CA . CYS A 1 464 ? 17.328 -42.469 -22.812 1 96.38 464 CYS A CA 1
ATOM 3731 C C . CYS A 1 464 ? 18.656 -42.438 -23.578 1 96.38 464 CYS A C 1
ATOM 3733 O O . CYS A 1 464 ? 19.688 -42.094 -23.031 1 96.38 464 CYS A O 1
ATOM 3735 N N . ASP A 1 465 ? 18.609 -42.75 -24.906 1 92.12 465 ASP A N 1
ATOM 3736 C CA . ASP A 1 465 ? 19.859 -42.875 -25.656 1 92.12 465 ASP A CA 1
ATOM 3737 C C . ASP A 1 465 ? 19.906 -41.875 -26.812 1 92.12 465 ASP A C 1
ATOM 3739 O O . ASP A 1 465 ? 20.625 -42.094 -27.797 1 92.12 465 ASP A O 1
ATOM 3743 N N . ILE A 1 466 ? 19.141 -40.875 -26.734 1 93.44 466 ILE A N 1
ATOM 3744 C CA . ILE A 1 466 ? 19.109 -39.938 -27.844 1 93.44 466 ILE A CA 1
ATOM 3745 C C . ILE A 1 466 ? 20.391 -39.125 -27.859 1 93.44 466 ILE A C 1
ATOM 3747 O O . ILE A 1 466 ? 21.109 -39.062 -28.859 1 93.44 466 ILE A O 1
ATOM 3751 N N . SER A 1 467 ? 20.703 -38.281 -26.828 1 93.5 467 SER A N 1
ATOM 3752 C CA . SER A 1 467 ? 21.875 -37.438 -26.75 1 93.5 467 SER A CA 1
ATOM 3753 C C . SER A 1 467 ? 22.031 -36.844 -25.359 1 93.5 467 SER A C 1
ATOM 3755 O O . SER A 1 467 ? 21.062 -36.656 -24.625 1 93.5 467 SER A O 1
ATOM 3757 N N . PRO A 1 468 ? 23.281 -36.656 -24.953 1 94.62 468 PRO A N 1
ATOM 3758 C CA . PRO A 1 468 ? 23.484 -35.969 -23.688 1 94.62 468 PRO A CA 1
ATOM 3759 C C . PRO A 1 468 ? 22.922 -34.531 -23.688 1 94.62 468 PRO A C 1
ATOM 3761 O O . PRO A 1 468 ? 22.766 -33.938 -22.625 1 94.62 468 PRO A O 1
ATOM 3764 N N . GLU A 1 469 ? 22.609 -34.062 -24.875 1 95.94 469 GLU A N 1
ATOM 3765 C CA . GLU A 1 469 ? 22.047 -32.719 -24.984 1 95.94 469 GLU A CA 1
ATOM 3766 C C . GLU A 1 469 ? 20.516 -32.75 -24.859 1 95.94 469 GLU A C 1
ATOM 3768 O O . GLU A 1 469 ? 19.875 -31.703 -24.844 1 95.94 469 GLU A O 1
ATOM 3773 N N . CYS A 1 470 ? 19.938 -33.906 -24.703 1 97.94 470 CYS A N 1
ATOM 3774 C CA . CYS A 1 470 ? 18.5 -34.062 -24.641 1 97.94 470 CYS A CA 1
ATOM 3775 C C . CYS A 1 470 ? 18.109 -34.938 -23.453 1 97.94 470 CYS A C 1
ATOM 3777 O O . CYS A 1 470 ? 17.734 -36.094 -23.641 1 97.94 470 CYS A O 1
ATOM 3779 N N . LEU A 1 471 ? 18.141 -34.375 -22.297 1 98.44 471 LEU A N 1
ATOM 3780 C CA . LEU A 1 471 ? 17.906 -35.125 -21.078 1 98.44 471 LEU A CA 1
ATOM 3781 C C . LEU A 1 471 ? 16.578 -34.688 -20.422 1 98.44 471 LEU A C 1
ATOM 3783 O O . LEU A 1 471 ? 16.188 -35.25 -19.391 1 98.44 471 LEU A O 1
ATOM 3787 N N . TYR A 1 472 ? 15.898 -33.75 -20.922 1 98.62 472 TYR A N 1
ATOM 3788 C CA . TYR A 1 472 ? 14.586 -33.281 -20.5 1 98.62 472 TYR A CA 1
ATOM 3789 C C . TYR A 1 472 ? 13.609 -33.25 -21.672 1 98.62 472 TYR A C 1
ATOM 3791 O O . TYR A 1 472 ? 13.711 -32.375 -22.547 1 98.62 472 TYR A O 1
ATOM 3799 N N . ASN A 1 473 ? 12.617 -34.125 -21.609 1 98.62 473 ASN A N 1
ATOM 3800 C CA . ASN A 1 473 ? 11.773 -34.344 -22.781 1 98.62 473 ASN A CA 1
ATOM 3801 C C . ASN A 1 473 ? 10.297 -34.188 -22.438 1 98.62 473 ASN A C 1
ATOM 3803 O O . ASN A 1 473 ? 9.891 -34.438 -21.297 1 98.62 473 ASN A O 1
ATOM 3807 N N . ASP A 1 474 ? 9.539 -33.781 -23.391 1 98.19 474 ASP A N 1
ATOM 3808 C CA . ASP A 1 474 ? 8.086 -33.875 -23.422 1 98.19 474 ASP A CA 1
ATOM 3809 C C . ASP A 1 474 ? 7.602 -34.562 -24.703 1 98.19 474 ASP A C 1
ATOM 3811 O O . ASP A 1 474 ? 8.336 -34.625 -25.688 1 98.19 474 ASP A O 1
ATOM 3815 N N . ALA A 1 475 ? 6.402 -35.094 -24.625 1 98.38 475 ALA A N 1
ATOM 3816 C CA . ALA A 1 475 ? 5.914 -35.812 -25.781 1 98.38 475 ALA A CA 1
ATOM 3817 C C . ALA A 1 475 ? 4.402 -35.656 -25.938 1 98.38 475 ALA A C 1
ATOM 3819 O O . ALA A 1 475 ? 3.672 -35.625 -24.953 1 98.38 475 ALA A O 1
ATOM 3820 N N . VAL A 1 476 ? 3.959 -35.594 -27.219 1 98.12 476 VAL A N 1
ATOM 3821 C CA . VAL A 1 476 ? 2.545 -35.562 -27.578 1 98.12 476 VAL A CA 1
ATOM 3822 C C . VAL A 1 476 ? 2.27 -36.562 -28.688 1 98.12 476 VAL A C 1
ATOM 3824 O O . VAL A 1 476 ? 2.818 -36.469 -29.781 1 98.12 476 VAL A O 1
ATOM 3827 N N . PHE A 1 477 ? 1.395 -37.531 -28.453 1 98.19 477 PHE A N 1
ATOM 3828 C CA . PHE A 1 477 ? 1.137 -38.594 -29.406 1 98.19 477 PHE A CA 1
ATOM 3829 C C . PHE A 1 477 ? -0.018 -38.25 -30.328 1 98.19 477 PHE A C 1
ATOM 3831 O O . PHE A 1 477 ? -0.937 -37.531 -29.922 1 98.19 477 PHE A O 1
ATOM 3838 N N . SER A 1 478 ? 0.11 -38.781 -31.547 1 97.94 478 SER A N 1
ATOM 3839 C CA . SER A 1 478 ? -1.012 -38.656 -32.469 1 97.94 478 SER A CA 1
ATOM 3840 C C . SER A 1 478 ? -2.176 -39.562 -32.031 1 97.94 478 SER A C 1
ATOM 3842 O O . SER A 1 478 ? -2.043 -40.344 -31.109 1 97.94 478 SER A O 1
ATOM 3844 N N . GLN A 1 479 ? -3.322 -39.469 -32.594 1 95.25 479 GLN A N 1
ATOM 3845 C CA . GLN A 1 479 ? -4.586 -40.031 -32.156 1 95.25 479 GLN A CA 1
ATOM 3846 C C . GLN A 1 479 ? -4.492 -41.562 -32.031 1 95.25 479 GLN A C 1
ATOM 3848 O O . GLN A 1 479 ? -5.066 -42.125 -31.094 1 95.25 479 GLN A O 1
ATOM 3853 N N . ASN A 1 480 ? -3.779 -42.188 -32.969 1 96 480 ASN A N 1
ATOM 3854 C CA . ASN A 1 480 ? -3.658 -43.656 -32.938 1 96 480 ASN A CA 1
ATOM 3855 C C . ASN A 1 480 ? -2.217 -44.094 -32.688 1 96 480 ASN A C 1
ATOM 3857 O O . ASN A 1 480 ? -1.835 -45.219 -33.031 1 96 480 ASN A O 1
ATOM 3861 N N . PHE A 1 481 ? -1.442 -43.188 -32.219 1 97.56 481 PHE A N 1
ATOM 3862 C CA . PHE A 1 481 ? -0.098 -43.438 -31.703 1 97.56 481 PHE A CA 1
ATOM 3863 C C . PHE A 1 481 ? 0.83 -43.875 -32.844 1 97.56 481 PHE A C 1
ATOM 3865 O O . PHE A 1 481 ? 1.788 -44.594 -32.625 1 97.56 481 PHE A O 1
ATOM 3872 N N . THR A 1 482 ? 0.499 -43.438 -34.062 1 97.88 482 THR A N 1
ATOM 3873 C CA . THR A 1 482 ? 1.409 -43.688 -35.188 1 97.88 482 THR A CA 1
ATOM 3874 C C . THR A 1 482 ? 2.668 -42.844 -35.062 1 97.88 482 THR A C 1
ATOM 3876 O O . THR A 1 482 ? 3.771 -43.312 -35.344 1 97.88 482 THR A O 1
ATOM 3879 N N . TYR A 1 483 ? 2.41 -41.625 -34.656 1 98.19 483 TYR A N 1
ATOM 3880 C CA . TYR A 1 483 ? 3.494 -40.688 -34.5 1 98.19 483 TYR A CA 1
ATOM 3881 C C . TYR A 1 483 ? 3.455 -40.062 -33.094 1 98.19 483 TYR A C 1
ATOM 3883 O O . TYR A 1 483 ? 2.441 -40.125 -32.406 1 98.19 483 TYR A O 1
ATOM 3891 N N . TYR A 1 484 ? 4.496 -39.562 -32.688 1 98.19 484 TYR A N 1
ATOM 3892 C CA . TYR A 1 484 ? 4.5 -38.625 -31.578 1 98.19 484 TYR A CA 1
ATOM 3893 C C . TYR A 1 484 ? 5.465 -37.469 -31.812 1 98.19 484 TYR A C 1
ATOM 3895 O O . TYR A 1 484 ? 6.449 -37.625 -32.531 1 98.19 484 TYR A O 1
ATOM 3903 N N . VAL A 1 485 ? 5.133 -36.281 -31.328 1 98.5 485 VAL A N 1
ATOM 3904 C CA . VAL A 1 485 ? 6.016 -35.125 -31.312 1 98.5 485 VAL A CA 1
ATOM 3905 C C . VAL A 1 485 ? 6.895 -35.156 -30.062 1 98.5 485 VAL A C 1
ATOM 3907 O O . VAL A 1 485 ? 6.387 -35.281 -28.938 1 98.5 485 VAL A O 1
ATOM 3910 N N . LEU A 1 486 ? 8.156 -35.156 -30.234 1 98.38 486 LEU A N 1
ATOM 3911 C CA . LEU A 1 486 ? 9.117 -35.062 -29.141 1 98.38 486 LEU A CA 1
ATOM 3912 C C . LEU A 1 486 ? 9.672 -33.656 -28.984 1 98.38 486 LEU A C 1
ATOM 3914 O O . LEU A 1 486 ? 10.172 -33.094 -29.969 1 98.38 486 LEU A O 1
ATOM 3918 N N . GLU A 1 487 ? 9.547 -33.125 -27.875 1 98.44 487 GLU A N 1
ATOM 3919 C CA . GLU A 1 487 ? 10.25 -31.906 -27.516 1 98.44 487 GLU A CA 1
ATOM 3920 C C . GLU A 1 487 ? 11.469 -32.188 -26.641 1 98.44 487 GLU A C 1
ATOM 3922 O O . GLU A 1 487 ? 11.336 -32.562 -25.484 1 98.44 487 GLU A O 1
ATOM 3927 N N . CYS A 1 488 ? 12.648 -32.094 -27.203 1 98.38 488 CYS A N 1
ATOM 3928 C CA . CYS A 1 488 ? 13.875 -32.094 -26.422 1 98.38 488 CYS A CA 1
ATOM 3929 C C . CYS A 1 488 ? 14.133 -30.719 -25.828 1 98.38 488 CYS A C 1
ATOM 3931 O O . CYS A 1 488 ? 14.523 -29.797 -26.547 1 98.38 488 CYS A O 1
ATOM 3933 N N . LEU A 1 489 ? 14.023 -30.594 -24.562 1 98.5 489 LEU A N 1
ATOM 3934 C CA . LEU A 1 489 ? 13.945 -29.266 -23.938 1 98.5 489 LEU A CA 1
ATOM 3935 C C . LEU A 1 489 ? 15.227 -28.953 -23.172 1 98.5 489 LEU A C 1
ATOM 3937 O O . LEU A 1 489 ? 15.312 -27.922 -22.484 1 98.5 489 LEU A O 1
ATOM 3941 N N . GLY A 1 490 ? 16.297 -29.859 -23.281 1 97.69 490 GLY A N 1
ATOM 3942 C CA . GLY A 1 490 ? 17.578 -29.531 -22.656 1 97.69 490 GLY A CA 1
ATOM 3943 C C . GLY A 1 490 ? 18.406 -30.766 -22.312 1 97.69 490 GLY A C 1
ATOM 3944 O O . GLY A 1 490 ? 17.938 -31.891 -22.469 1 97.69 490 GLY A O 1
ATOM 3945 N N . PRO A 1 491 ? 19.562 -30.547 -21.844 1 97.25 491 PRO A N 1
ATOM 3946 C CA . PRO A 1 491 ? 20.172 -29.281 -21.469 1 97.25 491 PRO A CA 1
ATOM 3947 C C . PRO A 1 491 ? 20.688 -28.5 -22.688 1 97.25 491 PRO A C 1
ATOM 3949 O O . PRO A 1 491 ? 21 -27.312 -22.562 1 97.25 491 PRO A O 1
ATOM 3952 N N . GLY A 1 492 ? 20.828 -29.125 -23.844 1 97.31 492 GLY A N 1
ATOM 3953 C CA . GLY A 1 492 ? 21.172 -28.422 -25.062 1 97.31 492 GLY A CA 1
ATOM 3954 C C . GLY A 1 492 ? 20.062 -27.516 -25.562 1 97.31 492 GLY A C 1
ATOM 3955 O O . GLY A 1 492 ? 19.031 -27.359 -24.906 1 97.31 492 GLY A O 1
ATOM 3956 N N . ILE A 1 493 ? 20.312 -26.875 -26.75 1 98.06 493 ILE A N 1
ATOM 3957 C CA . ILE A 1 493 ? 19.297 -26.016 -27.359 1 98.06 493 ILE A CA 1
ATOM 3958 C C . ILE A 1 493 ? 18.031 -26.812 -27.656 1 98.06 493 ILE A C 1
ATOM 3960 O O . ILE A 1 493 ? 18.109 -27.844 -28.328 1 98.06 493 ILE A O 1
ATOM 3964 N N . PRO A 1 494 ? 16.859 -26.375 -27.219 1 98.25 494 PRO A N 1
ATOM 3965 C CA . PRO A 1 494 ? 15.617 -27.125 -27.438 1 98.25 494 PRO A CA 1
ATOM 3966 C C . PRO A 1 494 ? 15.305 -27.359 -28.906 1 98.25 494 PRO A C 1
ATOM 3968 O O . PRO A 1 494 ? 15.602 -26.5 -29.75 1 98.25 494 PRO A O 1
ATOM 3971 N N . ARG A 1 495 ? 14.695 -28.438 -29.234 1 97.19 495 ARG A N 1
ATOM 3972 C CA . ARG A 1 495 ? 14.258 -28.781 -30.578 1 97.19 495 ARG A CA 1
ATOM 3973 C C . ARG A 1 495 ? 12.969 -29.594 -30.562 1 97.19 495 ARG A C 1
ATOM 3975 O O . ARG A 1 495 ? 12.664 -30.25 -29.562 1 97.19 495 ARG A O 1
ATOM 3982 N N . VAL A 1 496 ? 12.242 -29.531 -31.578 1 97.81 496 VAL A N 1
ATOM 3983 C CA . VAL A 1 496 ? 10.977 -30.234 -31.734 1 97.81 496 VAL A CA 1
ATOM 3984 C C . VAL A 1 496 ? 11.039 -31.141 -32.969 1 97.81 496 VAL A C 1
ATOM 3986 O O . VAL A 1 496 ? 11.445 -30.703 -34.031 1 97.81 496 VAL A O 1
ATOM 3989 N N . GLU A 1 497 ? 10.703 -32.406 -32.781 1 97.75 497 GLU A N 1
ATOM 3990 C CA . GLU A 1 497 ? 10.734 -33.375 -33.875 1 97.75 497 GLU A CA 1
ATOM 3991 C C . GLU A 1 497 ? 9.516 -34.281 -33.844 1 97.75 497 GLU A C 1
ATOM 3993 O O . GLU A 1 497 ? 8.914 -34.5 -32.812 1 97.75 497 GLU A O 1
ATOM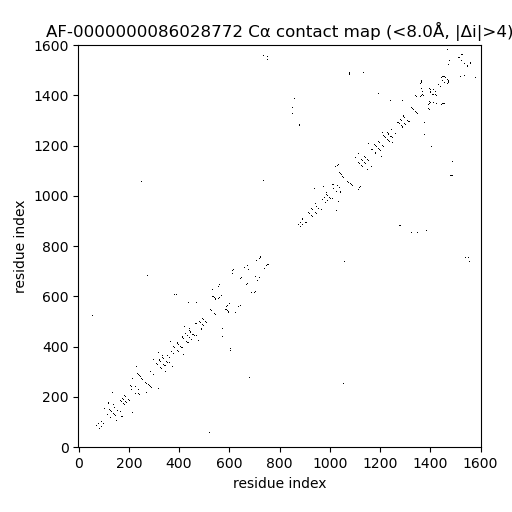 3998 N N . ILE A 1 498 ? 9.141 -34.781 -35 1 98.25 498 ILE A N 1
ATOM 3999 C CA . ILE A 1 498 ? 8.141 -35.844 -35.125 1 98.25 498 ILE A CA 1
ATOM 4000 C C . ILE A 1 498 ? 8.836 -37.188 -35.281 1 98.25 498 ILE A C 1
ATOM 4002 O O . ILE A 1 498 ? 9.773 -37.312 -36.062 1 98.25 498 ILE A O 1
ATOM 4006 N N . ARG A 1 499 ? 8.414 -38.156 -34.531 1 98.12 499 ARG A N 1
ATOM 4007 C CA . ARG A 1 499 ? 8.984 -39.5 -34.594 1 98.12 499 ARG A CA 1
ATOM 4008 C C . ARG A 1 499 ? 7.895 -40.531 -34.875 1 98.12 499 ARG A C 1
ATOM 4010 O O . ARG A 1 499 ? 6.734 -40.312 -34.531 1 98.12 499 ARG A O 1
ATOM 4017 N N . SER A 1 500 ? 8.352 -41.594 -35.562 1 97.62 500 SER A N 1
ATOM 4018 C CA . SER A 1 500 ? 7.496 -42.781 -35.656 1 97.62 500 SER A CA 1
ATOM 4019 C C . SER A 1 500 ? 7.484 -43.562 -34.344 1 97.62 500 SER A C 1
ATOM 4021 O O . SER A 1 500 ? 8.539 -43.906 -33.781 1 97.62 500 SER A O 1
ATOM 4023 N N . THR A 1 501 ? 6.25 -43.906 -33.844 1 97.62 501 THR A N 1
ATOM 4024 C CA . THR A 1 501 ? 6.148 -44.594 -32.562 1 97.62 501 THR A CA 1
ATOM 4025 C C . THR A 1 501 ? 6.754 -46 -32.656 1 97.62 501 THR A C 1
ATOM 4027 O O . THR A 1 501 ? 7.418 -46.438 -31.703 1 97.62 501 THR A O 1
ATOM 4030 N N . VAL A 1 502 ? 6.605 -46.656 -33.719 1 95.44 502 VAL A N 1
ATOM 4031 C CA . VAL A 1 502 ? 7.012 -48.031 -33.875 1 95.44 502 VAL A CA 1
ATOM 4032 C C . VAL A 1 502 ? 8.531 -48.125 -34 1 95.44 502 VAL A C 1
ATOM 4034 O O . VAL A 1 502 ? 9.164 -48.938 -33.312 1 95.44 502 VAL A O 1
ATOM 4037 N N . SER A 1 503 ? 9.148 -47.25 -34.812 1 96.25 503 SER A N 1
ATOM 4038 C CA . SER A 1 503 ? 10.586 -47.344 -35.062 1 96.25 503 SER A CA 1
ATOM 4039 C C . SER A 1 503 ? 11.367 -46.406 -34.156 1 96.25 503 SER A C 1
ATOM 4041 O O . SER A 1 503 ? 12.594 -46.531 -34.031 1 96.25 503 SER A O 1
ATOM 4043 N N . ASN A 1 504 ? 10.641 -45.438 -33.594 1 97.19 504 ASN A N 1
ATOM 4044 C CA . ASN A 1 504 ? 11.266 -44.375 -32.812 1 97.19 504 ASN A CA 1
ATOM 4045 C C . ASN A 1 504 ? 12.234 -43.562 -33.656 1 97.19 504 ASN A C 1
ATOM 4047 O O . ASN A 1 504 ? 13.164 -42.938 -33.125 1 97.19 504 ASN A O 1
ATOM 4051 N N . LYS A 1 505 ? 12.125 -43.625 -34.969 1 96.75 505 LYS A N 1
ATOM 4052 C CA . LYS A 1 505 ? 12.977 -42.875 -35.875 1 96.75 505 LYS A CA 1
ATOM 4053 C C . LYS A 1 505 ? 12.367 -41.5 -36.188 1 96.75 505 LYS A C 1
ATOM 4055 O O . LYS A 1 505 ? 11.148 -41.344 -36.156 1 96.75 505 LYS A O 1
ATOM 4060 N N . ILE A 1 506 ? 13.227 -40.594 -36.531 1 97.12 506 ILE A N 1
ATOM 4061 C CA . ILE A 1 506 ? 12.789 -39.219 -36.875 1 97.12 506 ILE A CA 1
ATOM 4062 C C . ILE A 1 506 ? 12.086 -39.25 -38.219 1 97.12 506 ILE A C 1
ATOM 4064 O O . ILE A 1 506 ? 12.625 -39.781 -39.219 1 97.12 506 ILE A O 1
ATOM 4068 N N . VAL A 1 507 ? 10.906 -38.719 -38.219 1 97.12 507 VAL A N 1
ATOM 4069 C CA . VAL A 1 507 ? 10.148 -38.531 -39.438 1 97.12 507 VAL A CA 1
ATOM 4070 C C . VAL A 1 507 ? 10.414 -37.156 -40 1 97.12 507 VAL A C 1
ATOM 4072 O O . VAL A 1 507 ? 10.578 -36.969 -41.219 1 97.12 507 VAL A O 1
ATOM 4075 N N . SER A 1 508 ? 10.453 -36.156 -39.125 1 96.38 508 SER A N 1
ATOM 4076 C CA . SER A 1 508 ? 10.703 -34.781 -39.5 1 96.38 508 SER A CA 1
ATOM 4077 C C . SER A 1 508 ? 11.18 -33.938 -38.312 1 96.38 508 SER A C 1
ATOM 4079 O O . SER A 1 508 ? 10.859 -34.25 -37.156 1 96.38 508 SER A O 1
ATOM 4081 N N . VAL A 1 509 ? 12.016 -32.938 -38.625 1 96.06 509 VAL A N 1
ATOM 4082 C CA . VAL A 1 509 ? 12.43 -31.969 -37.625 1 96.06 509 VAL A CA 1
ATOM 4083 C C . VAL A 1 509 ? 11.641 -30.672 -37.812 1 96.06 509 VAL A C 1
ATOM 4085 O O . VAL A 1 509 ? 11.758 -30.016 -38.844 1 96.06 509 VAL A O 1
ATOM 4088 N N . LEU A 1 510 ? 10.82 -30.328 -36.812 1 95.62 510 LEU A N 1
ATOM 4089 C CA . LEU A 1 510 ? 9.922 -29.188 -36.938 1 95.62 510 LEU A CA 1
ATOM 4090 C C . LEU A 1 510 ? 10.656 -27.891 -36.625 1 95.62 510 LEU A C 1
ATOM 4092 O O . LEU A 1 510 ? 10.398 -26.859 -37.25 1 95.62 510 LEU A O 1
ATOM 4096 N N . ASP A 1 511 ? 11.469 -27.797 -35.625 1 95 511 ASP A N 1
ATOM 4097 C CA . ASP A 1 511 ? 12.18 -26.594 -35.219 1 95 511 ASP A CA 1
ATOM 4098 C C . ASP A 1 511 ? 13.438 -26.938 -34.406 1 95 511 ASP A C 1
ATOM 4100 O O . ASP A 1 511 ? 13.391 -27.766 -33.5 1 95 511 ASP A O 1
ATOM 4104 N N . THR A 1 512 ? 14.594 -26.328 -34.719 1 96.19 512 THR A N 1
ATOM 4105 C CA . THR A 1 512 ? 15.852 -26.531 -34 1 96.19 512 THR A CA 1
ATOM 4106 C C . THR A 1 512 ? 16.266 -25.266 -33.25 1 96.19 512 THR A C 1
ATOM 4108 O O . THR A 1 512 ? 17.359 -25.219 -32.656 1 96.19 512 THR A O 1
ATOM 4111 N N . ASN A 1 513 ? 15.43 -24.234 -33.312 1 96.94 513 ASN A N 1
ATOM 4112 C CA . ASN A 1 513 ? 15.711 -22.953 -32.688 1 96.94 513 ASN A CA 1
ATOM 4113 C C . ASN A 1 513 ? 17.094 -22.438 -33.062 1 96.94 513 ASN A C 1
ATOM 4115 O O . ASN A 1 513 ? 17.906 -22.094 -32.188 1 96.94 513 ASN A O 1
ATOM 4119 N N . PRO A 1 514 ? 17.344 -22.219 -34.312 1 96.31 514 PRO A N 1
ATOM 4120 C CA . PRO A 1 514 ? 18.688 -21.844 -34.781 1 96.31 514 PRO A CA 1
ATOM 4121 C C . PRO A 1 514 ? 19.109 -20.453 -34.281 1 96.31 514 PRO A C 1
ATOM 4123 O O . PRO A 1 514 ? 20.297 -20.234 -34.031 1 96.31 514 PRO A O 1
ATOM 4126 N N . GLU A 1 515 ? 18.188 -19.5 -34.219 1 95.75 515 GLU A N 1
ATOM 4127 C CA . GLU A 1 515 ? 18.516 -18.156 -33.719 1 95.75 515 GLU A CA 1
ATOM 4128 C C . GLU A 1 515 ? 19 -18.203 -32.281 1 95.75 515 GLU A C 1
ATOM 4130 O O . GLU A 1 515 ? 19.938 -17.484 -31.922 1 95.75 515 GLU A O 1
ATOM 4135 N N . LEU A 1 516 ? 18.312 -19 -31.5 1 97.38 516 LEU A N 1
ATOM 4136 C CA . LEU A 1 516 ? 18.719 -19.156 -30.109 1 97.38 516 LEU A CA 1
ATOM 4137 C C . LEU A 1 516 ? 20.109 -19.766 -30.031 1 97.38 516 LEU A C 1
ATOM 4139 O O . LEU A 1 516 ? 20.938 -19.344 -29.203 1 97.38 516 LEU A O 1
ATOM 4143 N N . ARG A 1 517 ? 20.453 -20.781 -30.812 1 97.19 517 ARG A N 1
ATOM 4144 C CA . ARG A 1 517 ? 21.766 -21.406 -30.828 1 97.19 517 ARG A CA 1
ATOM 4145 C C . ARG A 1 517 ? 22.859 -20.375 -31.156 1 97.19 517 ARG A C 1
ATOM 4147 O O . ARG A 1 517 ? 23.891 -20.344 -30.484 1 97.19 517 ARG A O 1
ATOM 4154 N N . GLU A 1 518 ? 22.578 -19.578 -32.156 1 97.38 518 GLU A N 1
ATOM 4155 C CA . GLU A 1 518 ? 23.547 -18.547 -32.531 1 97.38 518 GLU A CA 1
ATOM 4156 C C . GLU A 1 518 ? 23.797 -17.578 -31.391 1 97.38 518 GLU A C 1
ATOM 4158 O O . GLU A 1 518 ? 24.938 -17.203 -31.125 1 97.38 518 GLU A O 1
ATOM 4163 N N . LEU A 1 519 ? 22.688 -17.172 -30.734 1 97.38 519 LEU A N 1
ATOM 4164 C CA . LEU A 1 519 ? 22.797 -16.219 -29.641 1 97.38 519 LEU A CA 1
ATOM 4165 C C . LEU A 1 519 ? 23.609 -16.812 -28.484 1 97.38 519 LEU A C 1
ATOM 4167 O O . LEU A 1 519 ? 24.5 -16.172 -27.938 1 97.38 519 LEU A O 1
ATOM 4171 N N . VAL A 1 520 ? 23.312 -18.031 -28.125 1 97.5 520 VAL A N 1
ATOM 4172 C CA . VAL A 1 520 ? 23.984 -18.719 -27.031 1 97.5 520 VAL A CA 1
ATOM 4173 C C . VAL A 1 520 ? 25.469 -18.891 -27.359 1 97.5 520 VAL A C 1
ATOM 4175 O O . VAL A 1 520 ? 26.328 -18.703 -26.484 1 97.5 520 VAL A O 1
ATOM 4178 N N . ASP A 1 521 ? 25.797 -19.203 -28.609 1 95.94 521 ASP A N 1
ATOM 4179 C CA . ASP A 1 521 ? 27.172 -19.422 -29.047 1 95.94 521 ASP A CA 1
ATOM 4180 C C . ASP A 1 521 ? 27.984 -18.125 -28.969 1 95.94 521 ASP A C 1
ATOM 4182 O O . ASP A 1 521 ? 29.219 -18.172 -28.812 1 95.94 521 ASP A O 1
ATOM 4186 N N . LYS A 1 522 ? 27.328 -17.078 -29.047 1 96.56 522 LYS A N 1
ATOM 4187 C CA . LYS A 1 522 ? 28.016 -15.789 -29.094 1 96.56 522 LYS A CA 1
ATOM 4188 C C . LYS A 1 522 ? 28.141 -15.188 -27.703 1 96.56 522 LYS A C 1
ATOM 4190 O O . LYS A 1 522 ? 28.797 -14.164 -27.516 1 96.56 522 LYS A O 1
ATOM 4195 N N . ARG A 1 523 ? 27.578 -15.75 -26.703 1 97.19 523 ARG A N 1
ATOM 4196 C CA . ARG A 1 523 ? 27.578 -15.18 -25.359 1 97.19 523 ARG A CA 1
ATOM 4197 C C . ARG A 1 523 ? 28.469 -15.984 -24.422 1 97.19 523 ARG A C 1
ATOM 4199 O O . ARG A 1 523 ? 28.625 -17.203 -24.594 1 97.19 523 ARG A O 1
ATOM 4206 N N . ALA A 1 524 ? 29.094 -15.273 -23.484 1 97.19 524 ALA A N 1
ATOM 4207 C CA . ALA A 1 524 ? 29.859 -15.93 -22.438 1 97.19 524 ALA A CA 1
ATOM 4208 C C . ALA A 1 524 ? 28.938 -16.578 -21.406 1 97.19 524 ALA A C 1
ATOM 4210 O O . ALA A 1 524 ? 28.641 -16 -20.359 1 97.19 524 ALA A O 1
ATOM 4211 N N . MET A 1 525 ? 28.547 -17.812 -21.719 1 97.12 525 MET A N 1
ATOM 4212 C CA . MET A 1 525 ? 27.641 -18.531 -20.844 1 97.12 525 MET A CA 1
ATOM 4213 C C . MET A 1 525 ? 28.328 -18.953 -19.562 1 97.12 525 MET A C 1
ATOM 4215 O O . MET A 1 525 ? 29.547 -19.172 -19.547 1 97.12 525 MET A O 1
ATOM 4219 N N . PRO A 1 526 ? 27.625 -19.078 -18.422 1 97.25 526 PRO A N 1
ATOM 4220 C CA . PRO A 1 526 ? 28.219 -19.547 -17.172 1 97.25 526 PRO A CA 1
ATOM 4221 C C . PRO A 1 526 ? 28.734 -20.969 -17.266 1 97.25 526 PRO A C 1
ATOM 4223 O O . PRO A 1 526 ? 28.25 -21.766 -18.078 1 97.25 526 PRO A O 1
ATOM 4226 N N . ILE A 1 527 ? 29.719 -21.234 -16.391 1 95.94 527 ILE A N 1
ATOM 4227 C CA . ILE A 1 527 ? 30.141 -22.609 -16.172 1 95.94 527 ILE A CA 1
ATOM 4228 C C . ILE A 1 527 ? 29.188 -23.297 -15.188 1 95.94 527 ILE A C 1
ATOM 4230 O O . ILE A 1 527 ? 29 -22.812 -14.07 1 95.94 527 ILE A O 1
ATOM 4234 N N . ILE A 1 528 ? 28.609 -24.438 -15.625 1 96.56 528 ILE A N 1
ATOM 4235 C CA . ILE A 1 528 ? 27.641 -25.125 -14.781 1 96.56 528 ILE A CA 1
ATOM 4236 C C . ILE A 1 528 ? 28.328 -26.25 -14 1 96.56 528 ILE A C 1
ATOM 4238 O O . ILE A 1 528 ? 29.031 -27.062 -14.586 1 96.56 528 ILE A O 1
ATOM 4242 N N . LYS A 1 529 ? 28.156 -26.219 -12.703 1 96.56 529 LYS A N 1
ATOM 4243 C CA . LYS A 1 529 ? 28.641 -27.281 -11.836 1 96.56 529 LYS A CA 1
ATOM 4244 C C . LYS A 1 529 ? 27.516 -27.875 -10.984 1 96.56 529 LYS A C 1
ATOM 4246 O O . LYS A 1 529 ? 26.781 -27.141 -10.328 1 96.56 529 LYS A O 1
ATOM 4251 N N . ASN A 1 530 ? 27.344 -29.188 -11.062 1 97 530 ASN A N 1
ATOM 4252 C CA . ASN A 1 530 ? 26.375 -29.891 -10.234 1 97 530 ASN A CA 1
ATOM 4253 C C . ASN A 1 530 ? 27.047 -30.672 -9.109 1 97 530 ASN A C 1
ATOM 4255 O O . ASN A 1 530 ? 28.109 -31.266 -9.312 1 97 530 ASN A O 1
ATOM 4259 N N . LEU A 1 531 ? 26.406 -30.578 -7.941 1 96.62 531 LEU A N 1
ATOM 4260 C CA . LEU A 1 531 ? 26.922 -31.266 -6.766 1 96.62 531 LEU A CA 1
ATOM 4261 C C . LEU A 1 531 ? 25.797 -31.906 -5.977 1 96.62 531 LEU A C 1
ATOM 4263 O O . LEU A 1 531 ? 24.641 -31.516 -6.09 1 96.62 531 LEU A O 1
ATOM 4267 N N . GLN A 1 532 ? 26.125 -32.906 -5.277 1 97.19 532 GLN A N 1
ATOM 4268 C CA . GLN A 1 532 ? 25.281 -33.469 -4.215 1 97.19 532 GLN A CA 1
ATOM 4269 C C . GLN A 1 532 ? 25.891 -33.188 -2.84 1 97.19 532 GLN A C 1
ATOM 4271 O O . GLN A 1 532 ? 27.047 -33.5 -2.586 1 97.19 532 GLN A O 1
ATOM 4276 N N . VAL A 1 533 ? 25.125 -32.531 -2.008 1 98.25 533 VAL A N 1
ATOM 4277 C CA . VAL A 1 533 ? 25.594 -32.125 -0.688 1 98.25 533 VAL A CA 1
ATOM 4278 C C . VAL A 1 533 ? 24.797 -32.844 0.391 1 98.25 533 VAL A C 1
ATOM 4280 O O . VAL A 1 533 ? 23.562 -32.844 0.363 1 98.25 533 VAL A O 1
ATOM 4283 N N . PRO A 1 534 ? 25.453 -33.531 1.396 1 97.19 534 PRO A N 1
ATOM 4284 C CA . PRO A 1 534 ? 24.719 -34.188 2.473 1 97.19 534 PRO A CA 1
ATOM 4285 C C . PRO A 1 534 ? 23.953 -33.188 3.348 1 97.19 534 PRO A C 1
ATOM 4287 O O . PRO A 1 534 ? 24.453 -32.125 3.656 1 97.19 534 PRO A O 1
ATOM 4290 N N . ILE A 1 535 ? 22.812 -33.5 3.697 1 97.56 535 ILE A N 1
ATOM 4291 C CA . ILE A 1 535 ? 21.984 -32.719 4.598 1 97.56 535 ILE A CA 1
ATOM 4292 C C . ILE A 1 535 ? 21.391 -33.594 5.684 1 97.56 535 ILE A C 1
ATOM 4294 O O . ILE A 1 535 ? 21.594 -34.812 5.672 1 97.56 535 ILE A O 1
ATOM 4298 N N . ASP A 1 536 ? 20.719 -33.031 6.66 1 94.5 536 ASP A N 1
ATOM 4299 C CA . ASP A 1 536 ? 20.141 -33.75 7.793 1 94.5 536 ASP A CA 1
ATOM 4300 C C . ASP A 1 536 ? 19.125 -34.812 7.328 1 94.5 536 ASP A C 1
ATOM 4302 O O . ASP A 1 536 ? 18.406 -34.594 6.352 1 94.5 536 ASP A O 1
ATOM 4306 N N . GLY A 1 537 ? 19.031 -35.938 8.039 1 91.56 537 GLY A N 1
ATOM 4307 C CA . GLY A 1 537 ? 18.062 -37 7.746 1 91.56 537 GLY A CA 1
ATOM 4308 C C . GLY A 1 537 ? 18.578 -38.062 6.793 1 91.56 537 GLY A C 1
ATOM 4309 O O . GLY A 1 537 ? 17.812 -38.844 6.246 1 91.56 537 GLY A O 1
ATOM 4310 N N . ASN A 1 538 ? 19.891 -37.969 6.578 1 92.38 538 ASN A N 1
ATOM 4311 C CA . ASN A 1 538 ? 20.562 -38.906 5.672 1 92.38 538 ASN A CA 1
ATOM 4312 C C . ASN A 1 538 ? 20.094 -38.719 4.23 1 92.38 538 ASN A C 1
ATOM 4314 O O . ASN A 1 538 ? 19.812 -39.688 3.523 1 92.38 538 ASN A O 1
ATOM 4318 N N . TYR A 1 539 ? 19.828 -37.438 3.869 1 95.75 539 TYR A N 1
ATOM 4319 C CA . TYR A 1 539 ? 19.5 -37.031 2.506 1 95.75 539 TYR A CA 1
ATOM 4320 C C . TYR A 1 539 ? 20.672 -36.312 1.838 1 95.75 539 TYR A C 1
ATOM 4322 O O . TYR A 1 539 ? 21.672 -36.031 2.49 1 95.75 539 TYR A O 1
ATOM 4330 N N . PHE A 1 540 ? 20.594 -36.219 0.546 1 96.44 540 PHE A N 1
ATOM 4331 C CA . PHE A 1 540 ? 21.469 -35.344 -0.216 1 96.44 540 PHE A CA 1
ATOM 4332 C C . PHE A 1 540 ? 20.672 -34.25 -0.921 1 96.44 540 PHE A C 1
ATOM 4334 O O . PHE A 1 540 ? 19.578 -34.5 -1.435 1 96.44 540 PHE A O 1
ATOM 4341 N N . ALA A 1 541 ? 21.219 -33.031 -0.892 1 98.25 541 ALA A N 1
ATOM 4342 C CA . ALA A 1 541 ? 20.656 -31.953 -1.689 1 98.25 541 ALA A CA 1
ATOM 4343 C C . ALA A 1 541 ? 21.281 -31.906 -3.076 1 98.25 541 ALA A C 1
ATOM 4345 O O . ALA A 1 541 ? 22.484 -32.094 -3.223 1 98.25 541 ALA A O 1
ATOM 4346 N N . ASN A 1 542 ? 20.453 -31.781 -4.102 1 98.19 542 ASN A N 1
ATOM 4347 C CA . ASN A 1 542 ? 20.969 -31.484 -5.438 1 98.19 542 ASN A CA 1
ATOM 4348 C C . ASN A 1 542 ? 21.266 -30 -5.598 1 98.19 542 ASN A C 1
ATOM 4350 O O . ASN A 1 542 ? 20.391 -29.156 -5.391 1 98.19 542 ASN A O 1
ATOM 4354 N N . VAL A 1 543 ? 22.5 -29.672 -5.93 1 98.69 543 VAL A N 1
ATOM 4355 C CA . VAL A 1 543 ? 22.953 -28.281 -5.973 1 98.69 543 VAL A CA 1
ATOM 4356 C C . VAL A 1 543 ? 23.5 -27.969 -7.359 1 98.69 543 VAL A C 1
ATOM 4358 O O . VAL A 1 543 ? 24.234 -28.766 -7.941 1 98.69 543 VAL A O 1
ATOM 4361 N N . ARG A 1 544 ? 23.109 -26.859 -7.91 1 98.5 544 ARG A N 1
ATOM 4362 C CA . ARG A 1 544 ? 23.656 -26.359 -9.164 1 98.5 544 ARG A CA 1
ATOM 4363 C C . ARG A 1 544 ? 24.266 -24.969 -8.992 1 98.5 544 ARG A C 1
ATOM 4365 O O . ARG A 1 544 ? 23.641 -24.078 -8.422 1 98.5 544 ARG A O 1
ATOM 4372 N N . LEU A 1 545 ? 25.484 -24.781 -9.43 1 98.25 545 LEU A N 1
ATOM 4373 C CA . LEU A 1 545 ? 26.172 -23.484 -9.438 1 98.25 545 LEU A CA 1
ATOM 4374 C C . LEU A 1 545 ? 26.312 -22.953 -10.859 1 98.25 545 LEU A C 1
ATOM 4376 O O . LEU A 1 545 ? 26.688 -23.703 -11.766 1 98.25 545 LEU A O 1
ATOM 4380 N N . PHE A 1 546 ? 25.906 -21.797 -11.078 1 98.19 546 PHE A N 1
ATOM 4381 C CA . PHE A 1 546 ? 26.297 -21 -12.234 1 98.19 546 PHE A CA 1
ATOM 4382 C C . PHE A 1 546 ? 27.5 -20.125 -11.906 1 98.19 546 PHE A C 1
ATOM 4384 O O . PHE A 1 546 ? 27.391 -19.172 -11.141 1 98.19 546 PHE A O 1
ATOM 4391 N N . MET A 1 547 ? 28.594 -20.453 -12.477 1 97.38 547 MET A N 1
ATOM 4392 C CA . MET A 1 547 ? 29.828 -19.781 -12.109 1 97.38 547 MET A CA 1
ATOM 4393 C C . MET A 1 547 ? 30.297 -18.844 -13.203 1 97.38 547 MET A C 1
ATOM 4395 O O . MET A 1 547 ? 30.016 -19.062 -14.383 1 97.38 547 MET A O 1
ATOM 4399 N N . PRO A 1 548 ? 31 -17.797 -12.805 1 96.94 548 PRO A N 1
ATOM 4400 C CA . PRO A 1 548 ? 31.531 -16.875 -13.812 1 96.94 548 PRO A CA 1
ATOM 4401 C C . PRO A 1 548 ? 32.406 -17.594 -14.852 1 96.94 548 PRO A C 1
ATOM 4403 O O . PRO A 1 548 ? 33.188 -18.484 -14.5 1 96.94 548 PRO A O 1
ATOM 4406 N N . PRO A 1 549 ? 32.25 -17.141 -16.094 1 95.25 549 PRO A N 1
ATOM 4407 C CA . PRO A 1 549 ? 33.031 -17.781 -17.156 1 95.25 549 PRO A CA 1
ATOM 4408 C C . PRO A 1 549 ? 34.531 -17.625 -16.953 1 95.25 549 PRO A C 1
ATOM 4410 O O . PRO A 1 549 ? 35.344 -18.438 -17.438 1 95.25 549 PRO A O 1
ATOM 4413 N N . ILE A 1 550 ? 34.938 -16.641 -16.203 1 91.69 550 ILE A N 1
ATOM 4414 C CA . ILE A 1 550 ? 36.375 -16.344 -16.031 1 91.69 550 ILE A CA 1
ATOM 4415 C C . ILE A 1 550 ? 36.906 -17.125 -14.852 1 91.69 550 ILE A C 1
ATOM 4417 O O . ILE A 1 550 ? 38.125 -17.141 -14.625 1 91.69 550 ILE A O 1
ATOM 4421 N N . LEU A 1 551 ? 36.062 -17.734 -14.086 1 92.25 551 LEU A N 1
ATOM 4422 C CA . LEU A 1 551 ? 36.438 -18.391 -12.836 1 92.25 551 LEU A CA 1
ATOM 4423 C C . LEU A 1 551 ? 37.312 -19.609 -13.117 1 92.25 551 LEU A C 1
ATOM 4425 O O . LEU A 1 551 ? 37 -20.406 -14.016 1 92.25 551 LEU A O 1
ATOM 4429 N N . ARG A 1 552 ? 38.406 -19.625 -12.398 1 87.19 552 ARG A N 1
ATOM 4430 C CA . ARG A 1 552 ? 39.281 -20.797 -12.398 1 87.19 552 ARG A CA 1
ATOM 4431 C C . ARG A 1 552 ? 39.312 -21.453 -11.023 1 87.19 552 ARG A C 1
ATOM 4433 O O . ARG A 1 552 ? 39.438 -20.766 -10.008 1 87.19 552 ARG A O 1
ATOM 4440 N N . GLU A 1 553 ? 39.188 -22.719 -10.922 1 82.25 553 GLU A N 1
ATOM 4441 C CA . GLU A 1 553 ? 38.969 -23.453 -9.68 1 82.25 553 GLU A CA 1
ATOM 4442 C C . GLU A 1 553 ? 40.125 -23.25 -8.711 1 82.25 553 GLU A C 1
ATOM 4444 O O . GLU A 1 553 ? 39.906 -23.25 -7.492 1 82.25 553 GLU A O 1
ATOM 4449 N N . TYR A 1 554 ? 41.281 -22.969 -9.109 1 80.31 554 TYR A N 1
ATOM 4450 C CA . TYR A 1 554 ? 42.406 -22.891 -8.195 1 80.31 554 TYR A CA 1
ATOM 4451 C C . TYR A 1 554 ? 42.906 -21.453 -8.062 1 80.31 554 TYR A C 1
ATOM 4453 O O . TYR A 1 554 ? 44 -21.219 -7.531 1 80.31 554 TYR A O 1
ATOM 4461 N N . GLU A 1 555 ? 41.938 -20.594 -8.398 1 82.81 555 GLU A N 1
ATOM 4462 C CA . GLU A 1 555 ? 42.344 -19.188 -8.266 1 82.81 555 GLU A CA 1
ATOM 4463 C C . GLU A 1 555 ? 42.156 -18.688 -6.836 1 82.81 555 GLU A C 1
ATOM 4465 O O . GLU A 1 555 ? 41.438 -19.328 -6.051 1 82.81 555 GLU A O 1
ATOM 4470 N N . ILE A 1 556 ? 42.781 -17.547 -6.465 1 86.62 556 ILE A N 1
ATOM 4471 C CA . ILE A 1 556 ? 42.719 -16.969 -5.129 1 86.62 556 ILE A CA 1
ATOM 4472 C C . ILE A 1 556 ? 41.531 -16.016 -5.023 1 86.62 556 ILE A C 1
ATOM 4474 O O . ILE A 1 556 ? 41 -15.789 -3.932 1 86.62 556 ILE A O 1
ATOM 4478 N N . THR A 1 557 ? 41.125 -15.555 -6.152 1 90.62 557 THR A N 1
ATOM 4479 C CA . THR A 1 557 ? 40 -14.617 -6.184 1 90.62 557 THR A CA 1
ATOM 4480 C C . THR A 1 557 ? 38.75 -15.273 -5.645 1 90.62 557 THR A C 1
ATOM 4482 O O . THR A 1 557 ? 38.438 -16.422 -5.988 1 90.62 557 THR A O 1
ATOM 4485 N N . LYS A 1 558 ? 38.094 -14.586 -4.777 1 95.06 558 LYS A N 1
ATOM 4486 C CA . LYS A 1 558 ? 36.812 -15.078 -4.246 1 95.06 558 LYS A CA 1
ATOM 4487 C C . LYS A 1 558 ? 35.625 -14.32 -4.844 1 95.06 558 LYS A C 1
ATOM 4489 O O . LYS A 1 558 ? 35.75 -13.148 -5.207 1 95.06 558 LYS A O 1
ATOM 4494 N N . TYR A 1 559 ? 34.562 -14.984 -4.973 1 96.81 559 TYR A N 1
ATOM 4495 C CA . TYR A 1 559 ? 33.375 -14.43 -5.621 1 96.81 559 TYR A CA 1
ATOM 4496 C C . TYR A 1 559 ? 32.188 -14.383 -4.664 1 96.81 559 TYR A C 1
ATOM 4498 O O . TYR A 1 559 ? 32.031 -15.289 -3.84 1 96.81 559 TYR A O 1
ATOM 4506 N N . PRO A 1 560 ? 31.391 -13.25 -4.711 1 97.62 560 PRO A N 1
ATOM 4507 C CA . PRO A 1 560 ? 30.141 -13.25 -3.949 1 97.62 560 PRO A CA 1
ATOM 4508 C C . PRO A 1 560 ? 29.156 -14.32 -4.43 1 97.62 560 PRO A C 1
ATOM 4510 O O . PRO A 1 560 ? 29.281 -14.828 -5.547 1 97.62 560 PRO A O 1
ATOM 4513 N N . VAL A 1 561 ? 28.203 -14.656 -3.572 1 98.38 561 VAL A N 1
ATOM 4514 C CA . VAL A 1 561 ? 27.266 -15.734 -3.869 1 98.38 561 VAL A CA 1
ATOM 4515 C C . VAL A 1 561 ? 25.828 -15.242 -3.707 1 98.38 561 VAL A C 1
ATOM 4517 O O . VAL A 1 561 ? 25.531 -14.477 -2.785 1 98.38 561 VAL A O 1
ATOM 4520 N N . LEU A 1 562 ? 25 -15.562 -4.605 1 98.75 562 LEU A N 1
ATOM 4521 C CA . LEU A 1 562 ? 23.562 -15.406 -4.457 1 98.75 562 LEU A CA 1
ATOM 4522 C C . LEU A 1 562 ? 22.844 -16.75 -4.59 1 98.75 562 LEU A C 1
ATOM 4524 O O . LEU A 1 562 ? 22.953 -17.406 -5.629 1 98.75 562 LEU A O 1
ATOM 4528 N N . VAL A 1 563 ? 22.156 -17.172 -3.555 1 98.81 563 VAL A N 1
ATOM 4529 C CA . VAL A 1 563 ? 21.312 -18.359 -3.592 1 98.81 563 VAL A CA 1
ATOM 4530 C C . VAL A 1 563 ? 19.891 -17.969 -3.977 1 98.81 563 VAL A C 1
ATOM 4532 O O . VAL A 1 563 ? 19.281 -17.094 -3.35 1 98.81 563 VAL A O 1
ATOM 4535 N N . GLU A 1 564 ? 19.375 -18.547 -5.039 1 98.69 564 GLU A N 1
ATOM 4536 C CA . GLU A 1 564 ? 17.953 -18.453 -5.312 1 98.69 564 GLU A CA 1
ATOM 4537 C C . GLU A 1 564 ? 17.203 -19.656 -4.742 1 98.69 564 GLU A C 1
ATOM 4539 O O . GLU A 1 564 ? 17.5 -20.797 -5.07 1 98.69 564 GLU A O 1
ATOM 4544 N N . VAL A 1 565 ? 16.156 -19.312 -3.971 1 98.44 565 VAL A N 1
ATOM 4545 C CA . VAL A 1 565 ? 15.367 -20.375 -3.352 1 98.44 565 VAL A CA 1
ATOM 4546 C C . VAL A 1 565 ? 13.898 -20.234 -3.744 1 98.44 565 VAL A C 1
ATOM 4548 O O . VAL A 1 565 ? 13.383 -19.109 -3.826 1 98.44 565 VAL A O 1
ATOM 4551 N N . TYR A 1 566 ? 13.297 -21.297 -4.125 1 96.38 566 TYR A N 1
ATOM 4552 C CA . TYR A 1 566 ? 11.844 -21.359 -4.039 1 96.38 566 TYR A CA 1
ATOM 4553 C C . TYR A 1 566 ? 11.406 -22.094 -2.785 1 96.38 566 TYR A C 1
ATOM 4555 O O . TYR A 1 566 ? 10.891 -21.5 -1.84 1 96.38 566 TYR A O 1
ATOM 4563 N N . GLY A 1 567 ? 11.742 -23.391 -2.713 1 95.25 567 GLY A N 1
ATOM 4564 C CA . GLY A 1 567 ? 11.641 -24.109 -1.452 1 95.25 567 GLY A CA 1
ATOM 4565 C C . GLY A 1 567 ? 10.25 -24.641 -1.173 1 95.25 567 GLY A C 1
ATOM 4566 O O . GLY A 1 567 ? 10.039 -25.359 -0.203 1 95.25 567 GLY A O 1
ATOM 4567 N N . GLY A 1 568 ? 9.18 -24.344 -1.998 1 97.25 568 GLY A N 1
ATOM 4568 C CA . GLY A 1 568 ? 7.84 -24.859 -1.785 1 97.25 568 GLY A CA 1
ATOM 4569 C C . GLY A 1 568 ? 7.734 -26.344 -2.027 1 97.25 568 GLY A C 1
ATOM 4570 O O . GLY A 1 568 ? 8.516 -26.922 -2.795 1 97.25 568 GLY A O 1
ATOM 4571 N N . PRO A 1 569 ? 6.777 -26.984 -1.384 1 96.88 569 PRO A N 1
ATOM 4572 C CA . PRO A 1 569 ? 6.641 -28.438 -1.521 1 96.88 569 PRO A CA 1
ATOM 4573 C C . PRO A 1 569 ? 6.488 -28.875 -2.975 1 96.88 569 PRO A C 1
ATOM 4575 O O . PRO A 1 569 ? 5.629 -28.359 -3.693 1 96.88 569 PRO A O 1
ATOM 4578 N N . GLY A 1 570 ? 7.344 -29.781 -3.357 1 96 570 GLY A N 1
ATOM 4579 C CA . GLY A 1 570 ? 7.223 -30.406 -4.66 1 96 570 GLY A CA 1
ATOM 4580 C C . GLY A 1 570 ? 7.918 -29.641 -5.766 1 96 570 GLY A C 1
ATOM 4581 O O . GLY A 1 570 ? 7.992 -30.109 -6.902 1 96 570 GLY A O 1
ATOM 4582 N N . THR A 1 571 ? 8.43 -28.484 -5.449 1 96.44 571 THR A N 1
ATOM 4583 C CA . THR A 1 571 ? 9.109 -27.688 -6.465 1 96.44 571 THR A CA 1
ATOM 4584 C C . THR A 1 571 ? 10.523 -28.203 -6.711 1 96.44 571 THR A C 1
ATOM 4586 O O . THR A 1 571 ? 11.07 -28.953 -5.895 1 96.44 571 THR A O 1
ATOM 4589 N N . GLN A 1 572 ? 11.062 -27.922 -7.816 1 97.31 572 GLN A N 1
ATOM 4590 C CA . GLN A 1 572 ? 12.398 -28.344 -8.227 1 97.31 572 GLN A CA 1
ATOM 4591 C C . GLN A 1 572 ? 13.102 -27.234 -9.031 1 97.31 572 GLN A C 1
ATOM 4593 O O . GLN A 1 572 ? 12.547 -26.719 -9.992 1 97.31 572 GLN A O 1
ATOM 4598 N N . MET A 1 573 ? 14.281 -26.906 -8.586 1 97.38 573 MET A N 1
ATOM 4599 C CA . MET A 1 573 ? 15.047 -25.859 -9.258 1 97.38 573 MET A CA 1
ATOM 4600 C C . MET A 1 573 ? 16.141 -26.469 -10.133 1 97.38 573 MET A C 1
ATOM 4602 O O . MET A 1 573 ? 16.5 -25.891 -11.172 1 97.38 573 MET A O 1
ATOM 4606 N N . VAL A 1 574 ? 16.656 -27.578 -9.75 1 98.19 574 VAL A N 1
ATOM 4607 C CA . VAL A 1 574 ? 17.766 -28.203 -10.461 1 98.19 574 VAL A CA 1
ATOM 4608 C C . VAL A 1 574 ? 17.219 -29.234 -11.453 1 98.19 574 VAL A C 1
ATOM 4610 O O . VAL A 1 574 ? 16.906 -30.359 -11.078 1 98.19 574 VAL A O 1
ATOM 4613 N N . THR A 1 575 ? 17.125 -28.891 -12.695 1 98.06 575 THR A N 1
ATOM 4614 C CA . THR A 1 575 ? 16.672 -29.781 -13.766 1 98.06 575 THR A CA 1
ATOM 4615 C C . THR A 1 575 ? 17.562 -29.641 -14.992 1 98.06 575 THR A C 1
ATOM 4617 O O . THR A 1 575 ? 18.375 -28.719 -15.07 1 98.06 575 THR A O 1
ATOM 4620 N N . GLU A 1 576 ? 17.375 -30.531 -15.906 1 98.06 576 GLU A N 1
ATOM 4621 C CA . GLU A 1 576 ? 18.188 -30.5 -17.125 1 98.06 576 GLU A CA 1
ATOM 4622 C C . GLU A 1 576 ? 17.516 -29.672 -18.219 1 98.06 576 GLU A C 1
ATOM 4624 O O . GLU A 1 576 ? 17.953 -29.688 -19.359 1 98.06 576 GLU A O 1
ATOM 4629 N N . LYS A 1 577 ? 16.453 -28.984 -17.891 1 98.06 577 LYS A N 1
ATOM 4630 C CA . LYS A 1 577 ? 15.781 -28.109 -18.859 1 98.06 577 LYS A CA 1
ATOM 4631 C C . LYS A 1 577 ? 16.656 -26.906 -19.219 1 98.06 577 LYS A C 1
ATOM 4633 O O . LYS A 1 577 ? 17.312 -26.328 -18.344 1 98.06 577 LYS A O 1
ATOM 4638 N N . PHE A 1 578 ? 16.656 -26.578 -20.469 1 97.88 578 PHE A N 1
ATOM 4639 C CA . PHE A 1 578 ? 17.406 -25.391 -20.906 1 97.88 578 PHE A CA 1
ATOM 4640 C C . PHE A 1 578 ? 16.797 -24.125 -20.328 1 97.88 578 PHE A C 1
ATOM 4642 O O . PHE A 1 578 ? 15.586 -23.922 -20.406 1 97.88 578 PHE A O 1
ATOM 4649 N N . ASN A 1 579 ? 17.656 -23.312 -19.766 1 95.81 579 ASN A N 1
ATOM 4650 C CA . ASN A 1 579 ? 17.156 -22.062 -19.188 1 95.81 579 ASN A CA 1
ATOM 4651 C C . ASN A 1 579 ? 18.266 -21.031 -19.078 1 95.81 579 ASN A C 1
ATOM 4653 O O . ASN A 1 579 ? 19.406 -21.359 -18.719 1 95.81 579 ASN A O 1
ATOM 4657 N N . VAL A 1 580 ? 18.062 -19.781 -19.531 1 97.12 580 VAL A N 1
ATOM 4658 C CA . VAL A 1 580 ? 18.891 -18.609 -19.266 1 97.12 580 VAL A CA 1
ATOM 4659 C C . VAL A 1 580 ? 18.094 -17.594 -18.453 1 97.12 580 VAL A C 1
ATOM 4661 O O . VAL A 1 580 ? 17.125 -17.016 -18.938 1 97.12 580 VAL A O 1
ATOM 4664 N N . ASN A 1 581 ? 18.5 -17.422 -17.25 1 95.31 581 ASN A N 1
ATOM 4665 C CA . ASN A 1 581 ? 17.734 -16.578 -16.312 1 95.31 581 ASN A CA 1
ATOM 4666 C C . ASN A 1 581 ? 18.609 -15.477 -15.719 1 95.31 581 ASN A C 1
ATOM 4668 O O . ASN A 1 581 ? 19.688 -15.188 -16.234 1 95.31 581 ASN A O 1
ATOM 4672 N N . TRP A 1 582 ? 18.094 -14.766 -14.727 1 97.19 582 TRP A N 1
ATOM 4673 C CA . TRP A 1 582 ? 18.781 -13.68 -14.055 1 97.19 582 TRP A CA 1
ATOM 4674 C C . TRP A 1 582 ? 20.125 -14.141 -13.5 1 97.19 582 TRP A C 1
ATOM 4676 O O . TRP A 1 582 ? 21.109 -13.398 -13.531 1 97.19 582 TRP A O 1
ATOM 4686 N N . GLY A 1 583 ? 20.172 -15.398 -12.984 1 97.56 583 GLY A N 1
ATOM 4687 C CA . GLY A 1 583 ? 21.422 -15.969 -12.484 1 97.56 583 GLY A CA 1
ATOM 4688 C C . GLY A 1 583 ? 22.5 -16.078 -13.555 1 97.56 583 GLY A C 1
ATOM 4689 O O . GLY A 1 583 ? 23.672 -15.891 -13.273 1 97.56 583 GLY A O 1
ATOM 4690 N N . SER A 1 584 ? 22.078 -16.406 -14.781 1 97.94 584 SER A N 1
ATOM 4691 C CA . SER A 1 584 ? 23.016 -16.453 -15.898 1 97.94 584 SER A CA 1
ATOM 4692 C C . SER A 1 584 ? 23.641 -15.086 -16.141 1 97.94 584 SER A C 1
ATOM 4694 O O . SER A 1 584 ? 24.844 -14.992 -16.391 1 97.94 584 SER A O 1
ATOM 4696 N N . TYR A 1 585 ? 22.828 -14.102 -16.109 1 98.06 585 TYR A N 1
ATOM 4697 C CA . TYR A 1 585 ? 23.312 -12.727 -16.25 1 98.06 585 TYR A CA 1
ATOM 4698 C C . TYR A 1 585 ? 24.297 -12.375 -15.133 1 98.06 585 TYR A C 1
ATOM 4700 O O . TYR A 1 585 ? 25.375 -11.836 -15.391 1 98.06 585 TYR A O 1
ATOM 4708 N N . LEU A 1 586 ? 23.953 -12.656 -13.898 1 98.31 586 LEU A N 1
ATOM 4709 C CA . LEU A 1 586 ? 24.781 -12.328 -12.758 1 98.31 586 LEU A CA 1
ATOM 4710 C C . LEU A 1 586 ? 26.141 -13.031 -12.852 1 98.31 586 LEU A C 1
ATOM 4712 O O . LEU A 1 586 ? 27.172 -12.422 -12.594 1 98.31 586 LEU A O 1
ATOM 4716 N N . ALA A 1 587 ? 26.078 -14.305 -13.211 1 98.12 587 ALA A N 1
ATOM 4717 C CA . ALA A 1 587 ? 27.312 -15.062 -13.336 1 98.12 587 ALA A CA 1
ATOM 4718 C C . ALA A 1 587 ? 28.156 -14.547 -14.5 1 98.12 587 ALA A C 1
ATOM 4720 O O . ALA A 1 587 ? 29.375 -14.359 -14.359 1 98.12 587 ALA A O 1
ATOM 4721 N N . SER A 1 588 ? 27.531 -14.289 -15.602 1 97.75 588 SER A N 1
ATOM 4722 C CA . SER A 1 588 ? 28.219 -13.906 -16.828 1 97.75 588 SER A CA 1
ATOM 4723 C C . SER A 1 588 ? 28.766 -12.484 -16.734 1 97.75 588 SER A C 1
ATOM 4725 O O . SER A 1 588 ? 29.938 -12.25 -17.031 1 97.75 588 SER A O 1
ATOM 4727 N N . LYS A 1 589 ? 27.938 -11.586 -16.266 1 97.06 589 LYS A N 1
ATOM 4728 C CA . LYS A 1 589 ? 28.25 -10.164 -16.375 1 97.06 589 LYS A CA 1
ATOM 4729 C C . LYS A 1 589 ? 28.781 -9.617 -15.047 1 97.06 589 LYS A C 1
ATOM 4731 O O . LYS A 1 589 ? 29.656 -8.75 -15.023 1 97.06 589 LYS A O 1
ATOM 4736 N N . LYS A 1 590 ? 28.344 -10.125 -13.93 1 97.06 590 LYS A N 1
ATOM 4737 C CA . LYS A 1 590 ? 28.625 -9.492 -12.641 1 97.06 590 LYS A CA 1
ATOM 4738 C C . LYS A 1 590 ? 29.594 -10.336 -11.82 1 97.06 590 LYS A C 1
ATOM 4740 O O . LYS A 1 590 ? 30 -9.93 -10.727 1 97.06 590 LYS A O 1
ATOM 4745 N N . ASN A 1 591 ? 30.016 -11.492 -12.281 1 96.75 591 ASN A N 1
ATOM 4746 C CA . ASN A 1 591 ? 30.938 -12.391 -11.609 1 96.75 591 ASN A CA 1
ATOM 4747 C C . ASN A 1 591 ? 30.422 -12.805 -10.234 1 96.75 591 ASN A C 1
ATOM 4749 O O . ASN A 1 591 ? 31.172 -12.766 -9.25 1 96.75 591 ASN A O 1
ATOM 4753 N N . VAL A 1 592 ? 29.125 -13.047 -10.125 1 98.06 592 VAL A N 1
ATOM 4754 C CA . VAL A 1 592 ? 28.469 -13.594 -8.945 1 98.06 592 VAL A CA 1
ATOM 4755 C C . VAL A 1 592 ? 28.203 -15.078 -9.141 1 98.06 592 VAL A C 1
ATOM 4757 O O . VAL A 1 592 ? 27.734 -15.5 -10.203 1 98.06 592 VAL A O 1
ATOM 4760 N N . ILE A 1 593 ? 28.578 -15.891 -8.211 1 98.31 593 ILE A N 1
ATOM 4761 C CA . ILE A 1 593 ? 28.203 -17.297 -8.258 1 98.31 593 ILE A CA 1
ATOM 4762 C C . ILE A 1 593 ? 26.734 -17.453 -7.875 1 98.31 593 ILE A C 1
ATOM 4764 O O . ILE A 1 593 ? 26.328 -17.031 -6.789 1 98.31 593 ILE A O 1
ATOM 4768 N N . TYR A 1 594 ? 25.984 -17.953 -8.805 1 98.56 594 TYR A N 1
ATOM 4769 C CA . TYR A 1 594 ? 24.547 -18.172 -8.617 1 98.56 594 TYR A CA 1
ATOM 4770 C C . TYR A 1 594 ? 24.25 -19.625 -8.297 1 98.56 594 TYR A C 1
ATOM 4772 O O . TYR A 1 594 ? 24.703 -20.531 -9.008 1 98.56 594 TYR A O 1
ATOM 4780 N N . VAL A 1 595 ? 23.422 -19.875 -7.195 1 98.81 595 VAL A N 1
ATOM 4781 C CA . VAL A 1 595 ? 23.297 -21.234 -6.695 1 98.81 595 VAL A CA 1
ATOM 4782 C C . VAL A 1 595 ? 21.812 -21.594 -6.555 1 98.81 595 VAL A C 1
ATOM 4784 O O . VAL A 1 595 ? 21.016 -20.781 -6.07 1 98.81 595 VAL A O 1
ATOM 4787 N N . ASN A 1 596 ? 21.469 -22.781 -7.027 1 98.62 596 ASN A N 1
ATOM 4788 C CA . ASN A 1 596 ? 20.188 -23.422 -6.762 1 98.62 596 ASN A CA 1
ATOM 4789 C C . ASN A 1 596 ? 20.344 -24.656 -5.891 1 98.62 596 ASN A C 1
ATOM 4791 O O . ASN A 1 596 ? 21.281 -25.438 -6.078 1 98.62 596 ASN A O 1
ATOM 4795 N N . ILE A 1 597 ? 19.406 -24.781 -4.918 1 98.75 597 ILE A N 1
ATOM 4796 C CA . ILE A 1 597 ? 19.5 -25.891 -3.965 1 98.75 597 ILE A CA 1
ATOM 4797 C C . ILE A 1 597 ? 18.156 -26.594 -3.855 1 98.75 597 ILE A C 1
ATOM 4799 O O . ILE A 1 597 ? 17.156 -25.984 -3.512 1 98.75 597 ILE A O 1
ATOM 4803 N N . ASP A 1 598 ? 18.125 -27.906 -4.141 1 98.5 598 ASP A N 1
ATOM 4804 C CA . ASP A 1 598 ? 16.953 -28.75 -3.908 1 98.5 598 ASP A CA 1
ATOM 4805 C C . ASP A 1 598 ? 17.203 -29.719 -2.744 1 98.5 598 ASP A C 1
ATOM 4807 O O . ASP A 1 598 ? 17.844 -30.75 -2.908 1 98.5 598 ASP A O 1
ATOM 4811 N N . GLY A 1 599 ? 16.688 -29.344 -1.622 1 98.06 599 GLY A N 1
ATOM 4812 C CA . GLY A 1 599 ? 16.781 -30.172 -0.424 1 98.06 599 GLY A CA 1
ATOM 4813 C C . GLY A 1 599 ? 15.477 -30.828 -0.043 1 98.06 599 GLY A C 1
ATOM 4814 O O . GLY A 1 599 ? 14.758 -31.344 -0.908 1 98.06 599 GLY A O 1
ATOM 4815 N N . ARG A 1 600 ? 15.289 -31.047 1.241 1 96.69 600 ARG A N 1
ATOM 4816 C CA . ARG A 1 600 ? 14.039 -31.641 1.723 1 96.69 600 ARG A CA 1
ATOM 4817 C C . ARG A 1 600 ? 12.836 -30.828 1.261 1 96.69 600 ARG A C 1
ATOM 4819 O O . ARG A 1 600 ? 12.883 -29.594 1.265 1 96.69 600 ARG A O 1
ATOM 4826 N N . GLY A 1 601 ? 11.781 -31.484 0.843 1 97.62 601 GLY A N 1
ATOM 4827 C CA . GLY A 1 601 ? 10.562 -30.875 0.341 1 97.62 601 GLY A CA 1
ATOM 4828 C C . GLY A 1 601 ? 10.531 -30.75 -1.171 1 97.62 601 GLY A C 1
ATOM 4829 O O . GLY A 1 601 ? 9.477 -30.5 -1.759 1 97.62 601 GLY A O 1
ATOM 4830 N N . SER A 1 602 ? 11.656 -30.922 -1.854 1 97.06 602 SER A N 1
ATOM 4831 C CA . SER A 1 602 ? 11.719 -30.781 -3.303 1 97.06 602 SER A CA 1
ATOM 4832 C C . SER A 1 602 ? 11.078 -31.969 -4.008 1 97.06 602 SER A C 1
ATOM 4834 O O . SER A 1 602 ? 10.883 -33.031 -3.402 1 97.06 602 SER A O 1
ATOM 4836 N N . GLY A 1 603 ? 10.781 -31.781 -5.258 1 96.38 603 GLY A N 1
ATOM 4837 C CA . GLY A 1 603 ? 10.047 -32.781 -6.012 1 96.38 603 GLY A CA 1
ATOM 4838 C C . GLY A 1 603 ? 10.945 -33.781 -6.711 1 96.38 603 GLY A C 1
ATOM 4839 O O . GLY A 1 603 ? 12.148 -33.531 -6.867 1 96.38 603 GLY A O 1
ATOM 4840 N N . TYR A 1 604 ? 10.398 -35 -6.984 1 97.38 604 TYR A N 1
ATOM 4841 C CA . TYR A 1 604 ? 10.945 -36.031 -7.84 1 97.38 604 TYR A CA 1
ATOM 4842 C C . TYR A 1 604 ? 12.109 -36.75 -7.156 1 97.38 604 TYR A C 1
ATOM 4844 O O . TYR A 1 604 ? 13.07 -37.156 -7.816 1 97.38 604 TYR A O 1
ATOM 4852 N N . GLN A 1 605 ? 12.023 -36.75 -5.84 1 96.44 605 GLN A N 1
ATOM 4853 C CA . GLN A 1 605 ? 13.031 -37.469 -5.059 1 96.44 605 GLN A CA 1
ATOM 4854 C C . GLN A 1 605 ? 12.383 -38.438 -4.074 1 96.44 605 GLN A C 1
ATOM 4856 O O . GLN A 1 605 ? 13.023 -38.875 -3.119 1 96.44 605 GLN A O 1
ATOM 4861 N N . GLY A 1 606 ? 11.102 -38.688 -4.281 1 95.88 606 GLY A N 1
ATOM 4862 C CA . GLY A 1 606 ? 10.359 -39.594 -3.41 1 95.88 606 GLY A CA 1
ATOM 4863 C C . GLY A 1 606 ? 9.484 -38.875 -2.404 1 95.88 606 GLY A C 1
ATOM 4864 O O . GLY A 1 606 ? 9.688 -37.688 -2.141 1 95.88 606 GLY A O 1
ATOM 4865 N N . ASP A 1 607 ? 8.57 -39.594 -1.787 1 94.94 607 ASP A N 1
ATOM 4866 C CA . ASP A 1 607 ? 7.582 -39.031 -0.876 1 94.94 607 ASP A CA 1
ATOM 4867 C C . ASP A 1 607 ? 8.195 -38.75 0.495 1 94.94 607 ASP A C 1
ATOM 4869 O O . ASP A 1 607 ? 7.789 -37.812 1.188 1 94.94 607 ASP A O 1
ATOM 4873 N N . LYS A 1 608 ? 9.148 -39.594 0.854 1 95.62 608 LYS A N 1
ATOM 4874 C CA . LYS A 1 608 ? 9.734 -39.438 2.182 1 95.62 608 LYS A CA 1
ATOM 4875 C C . LYS A 1 608 ? 10.367 -38.062 2.346 1 95.62 608 LYS A C 1
ATOM 4877 O O . LYS A 1 608 ? 10.062 -37.344 3.299 1 95.62 608 LYS A O 1
ATOM 4882 N N . ILE A 1 609 ? 11.273 -37.656 1.435 1 96.19 609 ILE A N 1
ATOM 4883 C CA . ILE A 1 609 ? 11.945 -36.375 1.502 1 96.19 609 ILE A CA 1
ATOM 4884 C C . ILE A 1 609 ? 10.93 -35.25 1.286 1 96.19 609 ILE A C 1
ATOM 4886 O O . ILE A 1 609 ? 11.039 -34.188 1.901 1 96.19 609 ILE A O 1
ATOM 4890 N N . LEU A 1 610 ? 9.906 -35.5 0.479 1 96.5 610 LEU A N 1
ATOM 4891 C CA . LEU A 1 610 ? 8.875 -34.531 0.166 1 96.5 610 LEU A CA 1
ATOM 4892 C C . LEU A 1 610 ? 8.047 -34.188 1.403 1 96.5 610 LEU A C 1
ATOM 4894 O O . LEU A 1 610 ? 7.805 -33.031 1.695 1 96.5 610 LEU A O 1
ATOM 4898 N N . HIS A 1 611 ? 7.668 -35.188 2.209 1 96.62 611 HIS A N 1
ATOM 4899 C CA . HIS A 1 611 ? 6.711 -35.031 3.301 1 96.62 611 HIS A CA 1
ATOM 4900 C C . HIS A 1 611 ? 7.41 -34.594 4.586 1 96.62 611 HIS A C 1
ATOM 4902 O O . HIS A 1 611 ? 6.766 -34.438 5.625 1 96.62 611 HIS A O 1
ATOM 4908 N N . GLU A 1 612 ? 8.734 -34.375 4.445 1 96.81 612 GLU A N 1
ATOM 4909 C CA . GLU A 1 612 ? 9.422 -33.781 5.582 1 96.81 612 GLU A CA 1
ATOM 4910 C C . GLU A 1 612 ? 8.828 -32.438 5.941 1 96.81 612 GLU A C 1
ATOM 4912 O O . GLU A 1 612 ? 8.984 -31.953 7.066 1 96.81 612 GLU A O 1
ATOM 4917 N N . LEU A 1 613 ? 8.094 -31.812 5.012 1 97.44 613 LEU A N 1
ATOM 4918 C CA . LEU A 1 613 ? 7.539 -30.484 5.195 1 97.44 613 LEU A CA 1
ATOM 4919 C C . LEU A 1 613 ? 6.156 -30.547 5.836 1 97.44 613 LEU A C 1
ATOM 4921 O O . LEU A 1 613 ? 5.617 -29.531 6.27 1 97.44 613 LEU A O 1
ATOM 4925 N N . TYR A 1 614 ? 5.582 -31.766 5.977 1 97.62 614 TYR A N 1
ATOM 4926 C CA . TYR A 1 614 ? 4.207 -31.906 6.438 1 97.62 614 TYR A CA 1
ATOM 4927 C C . TYR A 1 614 ? 4.012 -31.266 7.805 1 97.62 614 TYR A C 1
ATOM 4929 O O . TYR A 1 614 ? 4.738 -31.578 8.75 1 97.62 614 TYR A O 1
ATOM 4937 N N . ARG A 1 615 ? 3.098 -30.266 7.859 1 97.75 615 ARG A N 1
ATOM 4938 C CA . ARG A 1 615 ? 2.662 -29.578 9.07 1 97.75 615 ARG A CA 1
ATOM 4939 C C . ARG A 1 615 ? 3.727 -28.594 9.562 1 97.75 615 ARG A C 1
ATOM 4941 O O . ARG A 1 615 ? 3.59 -28.016 10.641 1 97.75 615 ARG A O 1
ATOM 4948 N N . ARG A 1 616 ? 4.816 -28.344 8.797 1 97.5 616 ARG A N 1
ATOM 4949 C CA . ARG A 1 616 ? 5.883 -27.531 9.359 1 97.5 616 ARG A CA 1
ATOM 4950 C C . ARG A 1 616 ? 6.637 -26.781 8.273 1 97.5 616 ARG A C 1
ATOM 4952 O O . ARG A 1 616 ? 7.867 -26.828 8.211 1 97.5 616 ARG A O 1
ATOM 4959 N N . LEU A 1 617 ? 5.902 -26.109 7.41 1 98.19 617 LEU A N 1
ATOM 4960 C CA . LEU A 1 617 ? 6.527 -25.266 6.395 1 98.19 617 LEU A CA 1
ATOM 4961 C C . LEU A 1 617 ? 7.445 -24.234 7.039 1 98.19 617 LEU A C 1
ATOM 4963 O O . LEU A 1 617 ? 7.129 -23.688 8.102 1 98.19 617 LEU A O 1
ATOM 4967 N N . GLY A 1 618 ? 8.594 -23.953 6.371 1 97.75 618 GLY A N 1
ATOM 4968 C CA . GLY A 1 618 ? 9.508 -22.922 6.824 1 97.75 618 GLY A CA 1
ATOM 4969 C C . GLY A 1 618 ? 10.539 -23.422 7.809 1 97.75 618 GLY A C 1
ATOM 4970 O O . GLY A 1 618 ? 11.172 -22.625 8.516 1 97.75 618 GLY A O 1
ATOM 4971 N N . THR A 1 619 ? 10.75 -24.734 7.914 1 96.94 619 THR A N 1
ATOM 4972 C CA . THR A 1 619 ? 11.68 -25.281 8.891 1 96.94 619 THR A CA 1
ATOM 4973 C C . THR A 1 619 ? 12.859 -25.953 8.203 1 96.94 619 THR A C 1
ATOM 4975 O O . THR A 1 619 ? 13.844 -25.281 7.848 1 96.94 619 THR A O 1
ATOM 4978 N N . VAL A 1 620 ? 12.586 -27.172 7.699 1 97.81 620 VAL A N 1
ATOM 4979 C CA . VAL A 1 620 ? 13.719 -27.984 7.266 1 97.81 620 VAL A CA 1
ATOM 4980 C C . VAL A 1 620 ? 14.172 -27.531 5.879 1 97.81 620 VAL A C 1
ATOM 4982 O O . VAL A 1 620 ? 15.367 -27.562 5.574 1 97.81 620 VAL A O 1
ATOM 4985 N N . GLU A 1 621 ? 13.227 -27.172 4.996 1 97.94 621 GLU A N 1
ATOM 4986 C CA . GLU A 1 621 ? 13.609 -26.734 3.656 1 97.94 621 GLU A CA 1
ATOM 4987 C C . GLU A 1 621 ? 14.383 -25.422 3.701 1 97.94 621 GLU A C 1
ATOM 4989 O O . GLU A 1 621 ? 15.25 -25.172 2.857 1 97.94 621 GLU A O 1
ATOM 4994 N N . VAL A 1 622 ? 14.102 -24.594 4.668 1 98.31 622 VAL A N 1
ATOM 4995 C CA . VAL A 1 622 ? 14.828 -23.344 4.875 1 98.31 622 VAL A CA 1
ATOM 4996 C C . VAL A 1 622 ? 16.219 -23.656 5.426 1 98.31 622 VAL A C 1
ATOM 4998 O O . VAL A 1 622 ? 17.219 -23.109 4.938 1 98.31 622 VAL A O 1
ATOM 5001 N N . PHE A 1 623 ? 16.266 -24.516 6.406 1 98.19 623 PHE A N 1
ATOM 5002 C CA . PHE A 1 623 ? 17.547 -24.891 7.02 1 98.19 623 PHE A CA 1
ATOM 5003 C C . PHE A 1 623 ? 18.469 -25.531 6 1 98.19 623 PHE A C 1
ATOM 5005 O O . PHE A 1 623 ? 19.688 -25.328 6.051 1 98.19 623 PHE A O 1
ATOM 5012 N N . ASP A 1 624 ? 17.906 -26.297 5.094 1 98.62 624 ASP A N 1
ATOM 5013 C CA . ASP A 1 624 ? 18.719 -26.938 4.062 1 98.62 624 ASP A CA 1
ATOM 5014 C C . ASP A 1 624 ? 19.422 -25.891 3.201 1 98.62 624 ASP A C 1
ATOM 5016 O O . ASP A 1 624 ? 20.547 -26.109 2.73 1 98.62 624 ASP A O 1
ATOM 5020 N N . GLN A 1 625 ? 18.766 -24.719 2.92 1 98.69 625 GLN A N 1
ATOM 5021 C CA . GLN A 1 625 ? 19.422 -23.656 2.186 1 98.69 625 GLN A CA 1
ATOM 5022 C C . GLN A 1 625 ? 20.625 -23.125 2.955 1 98.69 625 GLN A C 1
ATOM 5024 O O . GLN A 1 625 ? 21.688 -22.891 2.371 1 98.69 625 GLN A O 1
ATOM 5029 N N . ILE A 1 626 ? 20.5 -22.922 4.23 1 98.62 626 ILE A N 1
ATOM 5030 C CA . ILE A 1 626 ? 21.547 -22.391 5.102 1 98.62 626 ILE A CA 1
ATOM 5031 C C . ILE A 1 626 ? 22.688 -23.406 5.207 1 98.62 626 ILE A C 1
ATOM 5033 O O . ILE A 1 626 ? 23.859 -23.047 5.027 1 98.62 626 ILE A O 1
ATOM 5037 N N . SER A 1 627 ? 22.312 -24.656 5.445 1 98.38 627 SER A N 1
ATOM 5038 C CA . SER A 1 627 ? 23.312 -25.719 5.648 1 98.38 627 SER A CA 1
ATOM 5039 C C . SER A 1 627 ? 24.141 -25.938 4.395 1 98.38 627 SER A C 1
ATOM 5041 O O . SER A 1 627 ? 25.359 -26.094 4.473 1 98.38 627 SER A O 1
ATOM 5043 N N . VAL A 1 628 ? 23.469 -26 3.275 1 98.75 628 VAL A N 1
ATOM 5044 C CA . VAL A 1 628 ? 24.188 -26.219 2.021 1 98.75 628 VAL A CA 1
ATOM 5045 C C . VAL A 1 628 ? 25.062 -25.016 1.712 1 98.75 628 VAL A C 1
ATOM 5047 O O . VAL A 1 628 ? 26.203 -25.156 1.272 1 98.75 628 VAL A O 1
ATOM 5050 N N . ALA A 1 629 ? 24.531 -23.812 1.892 1 98.69 629 ALA A N 1
ATOM 5051 C CA . ALA A 1 629 ? 25.344 -22.609 1.685 1 98.69 629 ALA A CA 1
ATOM 5052 C C . ALA A 1 629 ? 26.578 -22.625 2.572 1 98.69 629 ALA A C 1
ATOM 5054 O O . ALA A 1 629 ? 27.672 -22.25 2.131 1 98.69 629 ALA A O 1
ATOM 5055 N N . SER A 1 630 ? 26.422 -23 3.803 1 98.25 630 SER A N 1
ATOM 5056 C CA . SER A 1 630 ? 27.547 -23.125 4.727 1 98.25 630 SER A CA 1
ATOM 5057 C C . SER A 1 630 ? 28.562 -24.156 4.223 1 98.25 630 SER A C 1
ATOM 5059 O O . SER A 1 630 ? 29.766 -23.922 4.281 1 98.25 630 SER A O 1
ATOM 5061 N N . TYR A 1 631 ? 28.078 -25.266 3.764 1 98.25 631 TYR A N 1
ATOM 5062 C CA . TYR A 1 631 ? 28.938 -26.297 3.203 1 98.25 631 TYR A CA 1
ATOM 5063 C C . TYR A 1 631 ? 29.75 -25.766 2.037 1 98.25 631 TYR A C 1
ATOM 5065 O O . TYR A 1 631 ? 30.969 -26 1.957 1 98.25 631 TYR A O 1
ATOM 5073 N N . LEU A 1 632 ? 29.109 -25.047 1.113 1 98 632 LEU A N 1
ATOM 5074 C CA . LEU A 1 632 ? 29.781 -24.5 -0.057 1 98 632 LEU A CA 1
ATOM 5075 C C . LEU A 1 632 ? 30.875 -23.516 0.357 1 98 632 LEU A C 1
ATOM 5077 O O . LEU A 1 632 ? 31.969 -23.531 -0.199 1 98 632 LEU A O 1
ATOM 5081 N N . LYS A 1 633 ? 30.562 -22.688 1.29 1 96.44 633 LYS A N 1
ATOM 5082 C CA . LYS A 1 633 ? 31.5 -21.703 1.823 1 96.44 633 LYS A CA 1
ATOM 5083 C C . LYS A 1 633 ? 32.75 -22.391 2.387 1 96.44 633 LYS A C 1
ATOM 5085 O O . LYS A 1 633 ? 33.875 -21.891 2.203 1 96.44 633 LYS A O 1
ATOM 5090 N N . GLU A 1 634 ? 32.594 -23.484 2.994 1 96.5 634 GLU A N 1
ATOM 5091 C CA . GLU A 1 634 ? 33.688 -24.188 3.674 1 96.5 634 GLU A CA 1
ATOM 5092 C C . GLU A 1 634 ? 34.5 -25.047 2.695 1 96.5 634 GLU A C 1
ATOM 5094 O O . GLU A 1 634 ? 35.688 -25.234 2.881 1 96.5 634 GLU A O 1
ATOM 5099 N N . HIS A 1 635 ? 33.938 -25.5 1.638 1 95.56 635 HIS A N 1
ATOM 5100 C CA . HIS A 1 635 ? 34.562 -26.531 0.831 1 95.56 635 HIS A CA 1
ATOM 5101 C C . HIS A 1 635 ? 35 -25.984 -0.519 1 95.56 635 HIS A C 1
ATOM 5103 O O . HIS A 1 635 ? 35.812 -26.609 -1.228 1 95.56 635 HIS A O 1
ATOM 5109 N N . LEU A 1 636 ? 34.438 -24.875 -0.912 1 96.06 636 LEU A N 1
ATOM 5110 C CA . LEU A 1 636 ? 34.844 -24.25 -2.16 1 96.06 636 LEU A CA 1
ATOM 5111 C C . LEU A 1 636 ? 35.625 -22.969 -1.892 1 96.06 636 LEU A C 1
ATOM 5113 O O . LEU A 1 636 ? 35.062 -21.953 -1.492 1 96.06 636 LEU A O 1
ATOM 5117 N N . SER A 1 637 ? 36.875 -22.938 -2.238 1 94.38 637 SER A N 1
ATOM 5118 C CA . SER A 1 637 ? 37.781 -21.875 -1.839 1 94.38 637 SER A CA 1
ATOM 5119 C C . SER A 1 637 ? 37.469 -20.562 -2.572 1 94.38 637 SER A C 1
ATOM 5121 O O . SER A 1 637 ? 37.844 -19.484 -2.1 1 94.38 637 SER A O 1
ATOM 5123 N N . TYR A 1 638 ? 36.844 -20.625 -3.707 1 95.5 638 TYR A N 1
ATOM 5124 C CA . TYR A 1 638 ? 36.594 -19.438 -4.504 1 95.5 638 TYR A CA 1
ATOM 5125 C C . TYR A 1 638 ? 35.281 -18.75 -4.07 1 95.5 638 TYR A C 1
ATOM 5127 O O . TYR A 1 638 ? 34.875 -17.75 -4.664 1 95.5 638 TYR A O 1
ATOM 5135 N N . ILE A 1 639 ? 34.656 -19.188 -3.02 1 96.75 639 ILE A N 1
ATOM 5136 C CA . ILE A 1 639 ? 33.438 -18.562 -2.482 1 96.75 639 ILE A CA 1
ATOM 5137 C C . ILE A 1 639 ? 33.812 -17.578 -1.383 1 96.75 639 ILE A C 1
ATOM 5139 O O . ILE A 1 639 ? 34.594 -17.906 -0.489 1 96.75 639 ILE A O 1
ATOM 5143 N N . ASP A 1 640 ? 33.312 -16.375 -1.493 1 95.69 640 ASP A N 1
ATOM 5144 C CA . ASP A 1 640 ? 33.469 -15.375 -0.448 1 95.69 640 ASP A CA 1
ATOM 5145 C C . ASP A 1 640 ? 32.375 -15.516 0.625 1 95.69 640 ASP A C 1
ATOM 5147 O O . ASP A 1 640 ? 31.25 -15.055 0.439 1 95.69 640 ASP A O 1
ATOM 5151 N N . GLY A 1 641 ? 32.719 -15.969 1.733 1 94.69 641 GLY A N 1
ATOM 5152 C CA . GLY A 1 641 ? 31.766 -16.25 2.801 1 94.69 641 GLY A CA 1
ATOM 5153 C C . GLY A 1 641 ? 31.172 -15 3.426 1 94.69 641 GLY A C 1
ATOM 5154 O O . GLY A 1 641 ? 30.156 -15.07 4.129 1 94.69 641 GLY A O 1
ATOM 5155 N N . LYS A 1 642 ? 31.75 -13.883 3.225 1 94.25 642 LYS A N 1
ATOM 5156 C CA . LYS A 1 642 ? 31.281 -12.633 3.803 1 94.25 642 LYS A CA 1
ATOM 5157 C C . LYS A 1 642 ? 30.281 -11.945 2.879 1 94.25 642 LYS A C 1
ATOM 5159 O O . LYS A 1 642 ? 29.578 -11.016 3.291 1 94.25 642 LYS A O 1
ATOM 5164 N N . ARG A 1 643 ? 30.234 -12.375 1.679 1 96.94 643 ARG A N 1
ATOM 5165 C CA . ARG A 1 643 ? 29.344 -11.789 0.688 1 96.94 643 ARG A CA 1
ATOM 5166 C C . ARG A 1 643 ? 28.359 -12.836 0.156 1 96.94 643 ARG A C 1
ATOM 5168 O O . ARG A 1 643 ? 28.375 -13.156 -1.034 1 96.94 643 ARG A O 1
ATOM 5175 N N . MET A 1 644 ? 27.453 -13.289 1.005 1 97.94 644 MET A N 1
ATOM 5176 C CA . MET A 1 644 ? 26.438 -14.289 0.663 1 97.94 644 MET A CA 1
ATOM 5177 C C . MET A 1 644 ? 25.031 -13.719 0.822 1 97.94 644 MET A C 1
ATOM 5179 O O . MET A 1 644 ? 24.703 -13.172 1.873 1 97.94 644 MET A O 1
ATOM 5183 N N . ALA A 1 645 ? 24.297 -13.812 -0.198 1 98.62 645 ALA A N 1
ATOM 5184 C CA . ALA A 1 645 ? 22.922 -13.336 -0.203 1 98.62 645 ALA A CA 1
ATOM 5185 C C . ALA A 1 645 ? 21.953 -14.438 -0.623 1 98.62 645 ALA A C 1
ATOM 5187 O O . ALA A 1 645 ? 22.375 -15.453 -1.193 1 98.62 645 ALA A O 1
ATOM 5188 N N . ILE A 1 646 ? 20.703 -14.32 -0.26 1 98.81 646 ILE A N 1
ATOM 5189 C CA . ILE A 1 646 ? 19.656 -15.258 -0.651 1 98.81 646 ILE A CA 1
ATOM 5190 C C . ILE A 1 646 ? 18.453 -14.484 -1.177 1 98.81 646 ILE A C 1
ATOM 5192 O O . ILE A 1 646 ? 18.109 -13.422 -0.657 1 98.81 646 ILE A O 1
ATOM 5196 N N . PHE A 1 647 ? 17.875 -14.984 -2.262 1 98.06 647 PHE A N 1
ATOM 5197 C CA . PHE A 1 647 ? 16.75 -14.367 -2.941 1 98.06 647 PHE A CA 1
ATOM 5198 C C . PHE A 1 647 ? 15.664 -15.398 -3.248 1 98.06 647 PHE A C 1
ATOM 5200 O O . PHE A 1 647 ? 15.977 -16.547 -3.566 1 98.06 647 PHE A O 1
ATOM 5207 N N . GLY A 1 648 ? 14.398 -14.93 -3.16 1 98.69 648 GLY A N 1
ATOM 5208 C CA . GLY A 1 648 ? 13.32 -15.789 -3.629 1 98.69 648 GLY A CA 1
ATOM 5209 C C . GLY A 1 648 ? 12.031 -15.039 -3.908 1 98.69 648 GLY A C 1
ATOM 5210 O O . GLY A 1 648 ? 11.859 -13.906 -3.453 1 98.69 648 GLY A O 1
ATOM 5211 N N . TRP A 1 649 ? 11.141 -15.656 -4.676 1 98.5 649 TRP A N 1
ATOM 5212 C CA . TRP A 1 649 ? 9.844 -15.133 -5.109 1 98.5 649 TRP A CA 1
ATOM 5213 C C . TRP A 1 649 ? 8.703 -15.977 -4.562 1 98.5 649 TRP A C 1
ATOM 5215 O O . TRP A 1 649 ? 8.797 -17.203 -4.516 1 98.5 649 TRP A O 1
ATOM 5225 N N . SER A 1 650 ? 7.605 -15.344 -4.059 1 98.44 650 SER A N 1
ATOM 5226 C CA . SER A 1 650 ? 6.457 -16.078 -3.543 1 98.44 650 SER A CA 1
ATOM 5227 C C . SER A 1 650 ? 6.844 -16.938 -2.346 1 98.44 650 SER A C 1
ATOM 5229 O O . SER A 1 650 ? 7.41 -16.438 -1.372 1 98.44 650 SER A O 1
ATOM 5231 N N . TYR A 1 651 ? 6.727 -18.281 -2.428 1 98.62 651 TYR A N 1
ATOM 5232 C CA . TYR A 1 651 ? 7.25 -19.156 -1.382 1 98.62 651 TYR A CA 1
ATOM 5233 C C . TYR A 1 651 ? 8.734 -18.906 -1.16 1 98.62 651 TYR A C 1
ATOM 5235 O O . TYR A 1 651 ? 9.219 -18.969 -0.027 1 98.62 651 TYR A O 1
ATOM 5243 N N . GLY A 1 652 ? 9.438 -18.656 -2.246 1 98.75 652 GLY A N 1
ATOM 5244 C CA . GLY A 1 652 ? 10.852 -18.344 -2.131 1 98.75 652 GLY A CA 1
ATOM 5245 C C . GLY A 1 652 ? 11.125 -17.094 -1.331 1 98.75 652 GLY A C 1
ATOM 5246 O O . GLY A 1 652 ? 12.133 -16.984 -0.638 1 98.75 652 GLY A O 1
ATOM 5247 N N . GLY A 1 653 ? 10.188 -16.094 -1.498 1 98.88 653 GLY A N 1
ATOM 5248 C CA . GLY A 1 653 ? 10.297 -14.906 -0.663 1 98.88 653 GLY A CA 1
ATOM 5249 C C . GLY A 1 653 ? 10.141 -15.203 0.817 1 98.88 653 GLY A C 1
ATOM 5250 O O . GLY A 1 653 ? 10.844 -14.625 1.649 1 98.88 653 GLY A O 1
ATOM 5251 N N . PHE A 1 654 ? 9.203 -16.094 1.162 1 98.81 654 PHE A N 1
ATOM 5252 C CA . PHE A 1 654 ? 9.023 -16.609 2.516 1 98.81 654 PHE A CA 1
ATOM 5253 C C . PHE A 1 654 ? 10.289 -17.312 3.004 1 98.81 654 PHE A C 1
ATOM 5255 O O . PHE A 1 654 ? 10.773 -17.031 4.102 1 98.81 654 PHE A O 1
ATOM 5262 N N . ALA A 1 655 ? 10.844 -18.094 2.131 1 98.81 655 ALA A N 1
ATOM 5263 C CA . ALA A 1 655 ? 12.016 -18.891 2.49 1 98.81 655 ALA A CA 1
ATOM 5264 C C . ALA A 1 655 ? 13.25 -18 2.662 1 98.81 655 ALA A C 1
ATOM 5266 O O . ALA A 1 655 ? 14.039 -18.203 3.586 1 98.81 655 ALA A O 1
ATOM 5267 N N . SER A 1 656 ? 13.445 -17.047 1.788 1 98.81 656 SER A N 1
ATOM 5268 C CA . SER A 1 656 ? 14.602 -16.172 1.891 1 98.81 656 SER A CA 1
ATOM 5269 C C . SER A 1 656 ? 14.539 -15.32 3.156 1 98.81 656 SER A C 1
ATOM 5271 O O . SER A 1 656 ? 15.547 -15.156 3.852 1 98.81 656 SER A O 1
ATOM 5273 N N . ALA A 1 657 ? 13.352 -14.781 3.461 1 98.88 657 ALA A N 1
ATOM 5274 C CA . ALA A 1 657 ? 13.188 -14.023 4.699 1 98.88 657 ALA A CA 1
ATOM 5275 C C . ALA A 1 657 ? 13.438 -14.906 5.918 1 98.88 657 ALA A C 1
ATOM 5277 O O . ALA A 1 657 ? 14.125 -14.5 6.855 1 98.88 657 ALA A O 1
ATOM 5278 N N . SER A 1 658 ? 12.883 -16.094 5.887 1 98.75 658 SER A N 1
ATOM 5279 C CA . SER A 1 658 ? 13.047 -17.031 6.996 1 98.75 658 SER A CA 1
ATOM 5280 C C . SER A 1 658 ? 14.508 -17.422 7.18 1 98.75 658 SER A C 1
ATOM 5282 O O . SER A 1 658 ? 14.984 -17.547 8.312 1 98.75 658 SER A O 1
ATOM 5284 N N . ALA A 1 659 ? 15.18 -17.609 6.066 1 98.75 659 ALA A N 1
ATOM 5285 C CA . ALA A 1 659 ? 16.594 -17.969 6.129 1 98.75 659 ALA A CA 1
ATOM 5286 C C . ALA A 1 659 ? 17.422 -16.844 6.734 1 98.75 659 ALA A C 1
ATOM 5288 O O . ALA A 1 659 ? 18.328 -17.094 7.543 1 98.75 659 ALA A O 1
ATOM 5289 N N . LEU A 1 660 ? 17.141 -15.633 6.324 1 98.69 660 LEU A N 1
ATOM 5290 C CA . LEU A 1 660 ? 17.859 -14.484 6.859 1 98.69 660 LEU A CA 1
ATOM 5291 C C . LEU A 1 660 ? 17.656 -14.359 8.367 1 98.69 660 LEU A C 1
ATOM 5293 O O . LEU A 1 660 ? 18.562 -13.977 9.102 1 98.69 660 LEU A O 1
ATOM 5297 N N . ALA A 1 661 ? 16.469 -14.68 8.828 1 98.25 661 ALA A N 1
ATOM 5298 C CA . ALA A 1 661 ? 16.078 -14.477 10.219 1 98.25 661 ALA A CA 1
ATOM 5299 C C . ALA A 1 661 ? 16.531 -15.633 11.094 1 98.25 661 ALA A C 1
ATOM 5301 O O . ALA A 1 661 ? 16.422 -15.578 12.32 1 98.25 661 ALA A O 1
ATOM 5302 N N . ASP A 1 662 ? 17 -16.656 10.461 1 97.69 662 ASP A N 1
ATOM 5303 C CA . ASP A 1 662 ? 17.406 -17.844 11.219 1 97.69 662 ASP A CA 1
ATOM 5304 C C . ASP A 1 662 ? 18.672 -17.562 12.023 1 97.69 662 ASP A C 1
ATOM 5306 O O . ASP A 1 662 ? 19.578 -16.875 11.555 1 97.69 662 ASP A O 1
ATOM 5310 N N . ASP A 1 663 ? 18.859 -18.156 13.172 1 94.88 663 ASP A N 1
ATOM 5311 C CA . ASP A 1 663 ? 19.984 -17.922 14.07 1 94.88 663 ASP A CA 1
ATOM 5312 C C . ASP A 1 663 ? 21.281 -18.453 13.469 1 94.88 663 ASP A C 1
ATOM 5314 O O . ASP A 1 663 ? 22.359 -17.938 13.766 1 94.88 663 ASP A O 1
ATOM 5318 N N . GLU A 1 664 ? 21.156 -19.422 12.648 1 95.38 664 GLU A N 1
ATOM 5319 C CA . GLU A 1 664 ? 22.344 -20.062 12.078 1 95.38 664 GLU A CA 1
ATOM 5320 C C . GLU A 1 664 ? 22.625 -19.562 10.664 1 95.38 664 GLU A C 1
ATOM 5322 O O . GLU A 1 664 ? 23.438 -20.141 9.945 1 95.38 664 GLU A O 1
ATOM 5327 N N . THR A 1 665 ? 21.984 -18.531 10.273 1 96.81 665 THR A N 1
ATOM 5328 C CA . THR A 1 665 ? 22.094 -18.031 8.906 1 96.81 665 THR A CA 1
ATOM 5329 C C . THR A 1 665 ? 23.531 -17.688 8.57 1 96.81 665 THR A C 1
ATOM 5331 O O . THR A 1 665 ? 24.281 -17.234 9.43 1 96.81 665 THR A O 1
ATOM 5334 N N . VAL A 1 666 ? 23.922 -17.938 7.348 1 97.56 666 VAL A N 1
ATOM 5335 C CA . VAL A 1 666 ? 25.219 -17.531 6.836 1 97.56 666 VAL A CA 1
ATOM 5336 C C . VAL A 1 666 ? 25.062 -16.359 5.879 1 97.56 666 VAL A C 1
ATOM 5338 O O . VAL A 1 666 ? 26.047 -15.828 5.367 1 97.56 666 VAL A O 1
ATOM 5341 N N . PHE A 1 667 ? 23.797 -15.969 5.652 1 98.25 667 PHE A N 1
ATOM 5342 C CA . PHE A 1 667 ? 23.5 -14.898 4.707 1 98.25 667 PHE A CA 1
ATOM 5343 C C . PHE A 1 667 ? 23.547 -13.539 5.402 1 98.25 667 PHE A C 1
ATOM 5345 O O . PHE A 1 667 ? 23.062 -13.398 6.527 1 98.25 667 PHE A O 1
ATOM 5352 N N . ASN A 1 668 ? 24.078 -12.578 4.703 1 95.69 668 ASN A N 1
ATOM 5353 C CA . ASN A 1 668 ? 24.125 -11.203 5.207 1 95.69 668 ASN A CA 1
ATOM 5354 C C . ASN A 1 668 ? 22.984 -10.367 4.629 1 95.69 668 ASN A C 1
ATOM 5356 O O . ASN A 1 668 ? 22.641 -9.312 5.172 1 95.69 668 ASN A O 1
ATOM 5360 N N . CYS A 1 669 ? 22.5 -10.844 3.52 1 97.44 669 CYS A N 1
ATOM 5361 C CA . CYS A 1 669 ? 21.453 -10.109 2.803 1 97.44 669 CYS A CA 1
ATOM 5362 C C . CYS A 1 669 ? 20.391 -11.055 2.279 1 97.44 669 CYS A C 1
ATOM 5364 O O . CYS A 1 669 ? 20.672 -12.219 1.979 1 97.44 669 CYS A O 1
ATOM 5366 N N . ALA A 1 670 ? 19.188 -10.531 2.197 1 98.81 670 ALA A N 1
ATOM 5367 C CA . ALA A 1 670 ? 18.109 -11.297 1.561 1 98.81 670 ALA A CA 1
ATOM 5368 C C . ALA A 1 670 ? 17.188 -10.383 0.765 1 98.81 670 ALA A C 1
ATOM 5370 O O . ALA A 1 670 ? 17.031 -9.203 1.097 1 98.81 670 ALA A O 1
ATOM 5371 N N . ILE A 1 671 ? 16.641 -10.883 -0.285 1 98.88 671 ILE A N 1
ATOM 5372 C CA . ILE A 1 671 ? 15.609 -10.242 -1.091 1 98.88 671 ILE A CA 1
ATOM 5373 C C . ILE A 1 671 ? 14.359 -11.125 -1.11 1 98.88 671 ILE A C 1
ATOM 5375 O O . ILE A 1 671 ? 14.43 -12.312 -1.435 1 98.88 671 ILE A O 1
ATOM 5379 N N . SER A 1 672 ? 13.266 -10.602 -0.745 1 98.94 672 SER A N 1
ATOM 5380 C CA . SER A 1 672 ? 11.969 -11.266 -0.862 1 98.94 672 SER A CA 1
ATOM 5381 C C . SER A 1 672 ? 11.07 -10.555 -1.861 1 98.94 672 SER A C 1
ATOM 5383 O O . SER A 1 672 ? 10.742 -9.383 -1.684 1 98.94 672 SER A O 1
ATOM 5385 N N . VAL A 1 673 ? 10.641 -11.281 -2.883 1 98.88 673 VAL A N 1
ATOM 5386 C CA . VAL A 1 673 ? 9.688 -10.742 -3.852 1 98.88 673 VAL A CA 1
ATOM 5387 C C . VAL A 1 673 ? 8.328 -11.398 -3.648 1 98.88 673 VAL A C 1
ATOM 5389 O O . VAL A 1 673 ? 8.195 -12.617 -3.74 1 98.88 673 VAL A O 1
ATOM 5392 N N . ALA A 1 674 ? 7.305 -10.633 -3.307 1 98.75 674 ALA A N 1
ATOM 5393 C CA . ALA A 1 674 ? 5.922 -11.062 -3.111 1 98.75 674 ALA A CA 1
ATOM 5394 C C . ALA A 1 674 ? 5.844 -12.242 -2.15 1 98.75 674 ALA A C 1
ATOM 5396 O O . ALA A 1 674 ? 5.227 -13.266 -2.463 1 98.75 674 ALA A O 1
ATOM 5397 N N . PRO A 1 675 ? 6.371 -12.094 -0.98 1 98.81 675 PRO A N 1
ATOM 5398 C CA . PRO A 1 675 ? 6.496 -13.234 -0.074 1 98.81 675 PRO A CA 1
ATOM 5399 C C . PRO A 1 675 ? 5.195 -13.555 0.657 1 98.81 675 PRO A C 1
ATOM 5401 O O . PRO A 1 675 ? 4.426 -12.648 0.985 1 98.81 675 PRO A O 1
ATOM 5404 N N . VAL A 1 676 ? 5.016 -14.82 0.909 1 98.75 676 VAL A N 1
ATOM 5405 C CA . VAL A 1 676 ? 4.152 -15.203 2.025 1 98.75 676 VAL A CA 1
ATOM 5406 C C . VAL A 1 676 ? 4.867 -14.914 3.346 1 98.75 676 VAL A C 1
ATOM 5408 O O . VAL A 1 676 ? 6.055 -15.203 3.492 1 98.75 676 VAL A O 1
ATOM 5411 N N . THR A 1 677 ? 4.207 -14.281 4.23 1 98.69 677 THR A N 1
ATOM 5412 C CA . THR A 1 677 ? 4.84 -13.969 5.508 1 98.69 677 THR A CA 1
ATOM 5413 C C . THR A 1 677 ? 4.094 -14.648 6.656 1 98.69 677 THR A C 1
ATOM 5415 O O . THR A 1 677 ? 4.652 -14.836 7.738 1 98.69 677 THR A O 1
ATOM 5418 N N . SER A 1 678 ? 2.826 -14.984 6.41 1 98.5 678 SER A N 1
ATOM 5419 C CA . SER A 1 678 ? 1.991 -15.781 7.301 1 98.5 678 SER A CA 1
ATOM 5420 C C . SER A 1 678 ? 1.075 -16.719 6.516 1 98.5 678 SER A C 1
ATOM 5422 O O . SER A 1 678 ? 0.413 -16.281 5.566 1 98.5 678 SER A O 1
ATOM 5424 N N . TRP A 1 679 ? 1.061 -17.938 6.961 1 98.5 679 TRP A N 1
ATOM 5425 C CA . TRP A 1 679 ? 0.218 -18.906 6.273 1 98.5 679 TRP A CA 1
ATOM 5426 C C . TRP A 1 679 ? -1.251 -18.703 6.625 1 98.5 679 TRP A C 1
ATOM 5428 O O . TRP A 1 679 ? -2.139 -19.219 5.941 1 98.5 679 TRP A O 1
ATOM 5438 N N . LEU A 1 680 ? -1.552 -17.922 7.629 1 98.12 680 LEU A N 1
ATOM 5439 C CA . LEU A 1 680 ? -2.928 -17.578 7.965 1 98.12 680 LEU A CA 1
ATOM 5440 C C . LEU A 1 680 ? -3.525 -16.641 6.918 1 98.12 680 LEU A C 1
ATOM 5442 O O . LEU A 1 680 ? -4.75 -16.547 6.797 1 98.12 680 LEU A O 1
ATOM 5446 N N . TYR A 1 681 ? -2.613 -15.891 6.199 1 98.25 681 TYR A N 1
ATOM 5447 C CA . TYR A 1 681 ? -3.072 -14.914 5.223 1 98.25 681 TYR A CA 1
ATOM 5448 C C . TYR A 1 681 ? -3.199 -15.547 3.838 1 98.25 681 TYR A C 1
ATOM 5450 O O . TYR A 1 681 ? -3.646 -14.891 2.893 1 98.25 681 TYR A O 1
ATOM 5458 N N . TYR A 1 682 ? -2.803 -16.797 3.604 1 98.31 682 TYR A N 1
ATOM 5459 C CA . TYR A 1 682 ? -2.801 -17.438 2.291 1 98.31 682 TYR A CA 1
ATOM 5460 C C . TYR A 1 682 ? -4.035 -18.297 2.105 1 98.31 682 TYR A C 1
ATOM 5462 O O . TYR A 1 682 ? -4.793 -18.531 3.053 1 98.31 682 TYR A O 1
ATOM 5470 N N . ASP A 1 683 ? -4.285 -18.719 0.932 1 98.06 683 ASP A N 1
ATOM 5471 C CA . ASP A 1 683 ? -5.551 -19.375 0.632 1 98.06 683 ASP A CA 1
ATOM 5472 C C . ASP A 1 683 ? -5.641 -20.734 1.339 1 98.06 683 ASP A C 1
ATOM 5474 O O . ASP A 1 683 ? -4.617 -21.359 1.615 1 98.06 683 ASP A O 1
ATOM 5478 N N . SER A 1 684 ? -6.801 -21.188 1.57 1 98.06 684 SER A N 1
ATOM 5479 C CA . SER A 1 684 ? -7.109 -22.391 2.348 1 98.06 684 SER A CA 1
ATOM 5480 C C . SER A 1 684 ? -6.641 -23.656 1.63 1 98.06 684 SER A C 1
ATOM 5482 O O . SER A 1 684 ? -6.098 -24.562 2.258 1 98.06 684 SER A O 1
ATOM 5484 N N . VAL A 1 685 ? -6.809 -23.734 0.304 1 97.31 685 VAL A N 1
ATOM 5485 C CA . VAL A 1 685 ? -6.547 -24.953 -0.439 1 97.31 685 VAL A CA 1
ATOM 5486 C C . VAL A 1 685 ? -5.062 -25.297 -0.367 1 97.31 685 VAL A C 1
ATOM 5488 O O . VAL A 1 685 ? -4.691 -26.406 0.008 1 97.31 685 VAL A O 1
ATOM 5491 N N . TYR A 1 686 ? -4.234 -24.359 -0.626 1 97.56 686 TYR A N 1
ATOM 5492 C CA . TYR A 1 686 ? -2.793 -24.594 -0.583 1 97.56 686 TYR A CA 1
ATOM 5493 C C . TYR A 1 686 ? -2.32 -24.812 0.849 1 97.56 686 TYR A C 1
ATOM 5495 O O . TYR A 1 686 ? -1.628 -25.797 1.134 1 97.56 686 TYR A O 1
ATOM 5503 N N . THR A 1 687 ? -2.668 -23.938 1.731 1 98.31 687 THR A N 1
ATOM 5504 C CA . THR A 1 687 ? -2.125 -23.922 3.086 1 98.31 687 THR A CA 1
ATOM 5505 C C . THR A 1 687 ? -2.518 -25.188 3.844 1 98.31 687 THR A C 1
ATOM 5507 O O . THR A 1 687 ? -1.673 -25.828 4.469 1 98.31 687 THR A O 1
ATOM 5510 N N . GLU A 1 688 ? -3.787 -25.578 3.742 1 97.75 688 GLU A N 1
ATOM 5511 C CA . GLU A 1 688 ? -4.277 -26.688 4.543 1 97.75 688 GLU A CA 1
ATOM 5512 C C . GLU A 1 688 ? -3.787 -28.031 3.986 1 97.75 688 GLU A C 1
ATOM 5514 O O . GLU A 1 688 ? -3.764 -29.031 4.699 1 97.75 688 GLU A O 1
ATOM 5519 N N . ARG A 1 689 ? -3.4 -28.016 2.721 1 96.88 689 ARG A N 1
ATOM 5520 C CA . ARG A 1 689 ? -2.777 -29.203 2.154 1 96.88 689 ARG A CA 1
ATOM 5521 C C . ARG A 1 689 ? -1.506 -29.578 2.912 1 96.88 689 ARG A C 1
ATOM 5523 O O . ARG A 1 689 ? -1.28 -30.75 3.227 1 96.88 689 ARG A O 1
ATOM 5530 N N . TYR A 1 690 ? -0.758 -28.578 3.264 1 97.75 690 TYR A N 1
ATOM 5531 C CA . TYR A 1 690 ? 0.571 -28.828 3.807 1 97.75 690 TYR A CA 1
ATOM 5532 C C . TYR A 1 690 ? 0.597 -28.609 5.312 1 97.75 690 TYR A C 1
ATOM 5534 O O . TYR A 1 690 ? 1.305 -29.312 6.043 1 97.75 690 TYR A O 1
ATOM 5542 N N . MET A 1 691 ? -0.217 -27.641 5.766 1 98.12 691 MET A N 1
ATOM 5543 C CA . MET A 1 691 ? -0.148 -27.234 7.164 1 98.12 691 MET A CA 1
ATOM 5544 C C . MET A 1 691 ? -1.354 -27.75 7.941 1 98.12 691 MET A C 1
ATOM 5546 O O . MET A 1 691 ? -1.407 -27.641 9.164 1 98.12 691 MET A O 1
ATOM 5550 N N . GLN A 1 692 ? -2.262 -28.359 7.238 1 97.62 692 GLN A N 1
ATOM 5551 C CA . GLN A 1 692 ? -3.508 -28.781 7.867 1 97.62 692 GLN A CA 1
ATOM 5552 C C . GLN A 1 692 ? -4.234 -27.609 8.516 1 97.62 692 GLN A C 1
ATOM 5554 O O . GLN A 1 692 ? -4.062 -26.469 8.094 1 97.62 692 GLN A O 1
ATOM 5559 N N . SER A 1 693 ? -5.141 -27.844 9.453 1 97.31 693 SER A N 1
ATOM 5560 C CA . SER A 1 693 ? -6.016 -26.812 9.977 1 97.31 693 SER A CA 1
ATOM 5561 C C . SER A 1 693 ? -5.273 -25.891 10.953 1 97.31 693 SER A C 1
ATOM 5563 O O . SER A 1 693 ? -4.473 -26.375 11.766 1 97.31 693 SER A O 1
ATOM 5565 N N . PRO A 1 694 ? -5.551 -24.547 10.797 1 97.44 694 PRO A N 1
ATOM 5566 C CA . PRO A 1 694 ? -4.934 -23.609 11.742 1 97.44 694 PRO A CA 1
ATOM 5567 C C . PRO A 1 694 ? -5.66 -23.562 13.086 1 97.44 694 PRO A C 1
ATOM 5569 O O . PRO A 1 694 ? -5.336 -22.719 13.938 1 97.44 694 PRO A O 1
ATOM 5572 N N . SER A 1 695 ? -6.602 -24.391 13.312 1 95.94 695 SER A N 1
ATOM 5573 C CA . SER A 1 695 ? -7.328 -24.438 14.578 1 95.94 695 SER A CA 1
ATOM 5574 C C . SER A 1 695 ? -6.402 -24.797 15.734 1 95.94 695 SER A C 1
ATOM 5576 O O . SER A 1 695 ? -5.469 -25.578 15.562 1 95.94 695 SER A O 1
ATOM 5578 N N . PRO A 1 696 ? -6.695 -24.297 16.922 1 94.25 696 PRO A N 1
ATOM 5579 C CA . PRO A 1 696 ? -5.879 -24.625 18.094 1 94.25 696 PRO A CA 1
ATOM 5580 C C . PRO A 1 696 ? -5.859 -26.125 18.391 1 94.25 696 PRO A C 1
ATOM 5582 O O . PRO A 1 696 ? -4.879 -26.625 18.953 1 94.25 696 PRO A O 1
ATOM 5585 N N . SER A 1 697 ? -6.875 -26.797 18 1 95.62 697 SER A N 1
ATOM 5586 C CA . SER A 1 697 ? -6.961 -28.234 18.281 1 95.62 697 SER A CA 1
ATOM 5587 C C . SER A 1 697 ? -6.16 -29.031 17.25 1 95.62 697 SER A C 1
ATOM 5589 O O . SER A 1 697 ? -6 -30.25 17.406 1 95.62 697 SER A O 1
ATOM 5591 N N . ASP A 1 698 ? -5.609 -28.359 16.266 1 96.5 698 ASP A N 1
ATOM 5592 C CA . ASP A 1 698 ? -4.867 -29.062 15.227 1 96.5 698 ASP A CA 1
ATOM 5593 C C . ASP A 1 698 ? -3.443 -28.516 15.109 1 96.5 698 ASP A C 1
ATOM 5595 O O . ASP A 1 698 ? -2.596 -28.797 15.969 1 96.5 698 ASP A O 1
ATOM 5599 N N . ASN A 1 699 ? -3.109 -27.609 14.164 1 97.62 699 ASN A N 1
ATOM 5600 C CA . ASN A 1 699 ? -1.714 -27.297 13.875 1 97.62 699 ASN A CA 1
ATOM 5601 C C . ASN A 1 699 ? -1.406 -25.828 14.117 1 97.62 699 ASN A C 1
ATOM 5603 O O . ASN A 1 699 ? -0.543 -25.25 13.453 1 97.62 699 ASN A O 1
ATOM 5607 N N . PHE A 1 700 ? -2.074 -25.188 15.016 1 96.56 700 PHE A N 1
ATOM 5608 C CA . PHE A 1 700 ? -1.931 -23.75 15.258 1 96.56 700 PHE A CA 1
ATOM 5609 C C . PHE A 1 700 ? -0.494 -23.406 15.633 1 96.56 700 PHE A C 1
ATOM 5611 O O . PHE A 1 700 ? 0.035 -22.375 15.203 1 96.56 700 PHE A O 1
ATOM 5618 N N . VAL A 1 701 ? 0.175 -24.172 16.406 1 97.12 701 VAL A N 1
ATOM 5619 C CA . VAL A 1 701 ? 1.516 -23.922 16.906 1 97.12 701 VAL A CA 1
ATOM 5620 C C . VAL A 1 701 ? 2.496 -23.781 15.75 1 97.12 701 VAL A C 1
ATOM 5622 O O . VAL A 1 701 ? 3.348 -22.891 15.742 1 97.12 701 VAL A O 1
ATOM 5625 N N . ASN A 1 702 ? 2.383 -24.656 14.773 1 97.88 702 ASN A N 1
ATOM 5626 C CA . ASN A 1 702 ? 3.326 -24.609 13.664 1 97.88 702 ASN A CA 1
ATOM 5627 C C . ASN A 1 702 ? 3.006 -23.469 12.711 1 97.88 702 ASN A C 1
ATOM 5629 O O . ASN A 1 702 ? 3.883 -23 11.977 1 97.88 702 ASN A O 1
ATOM 5633 N N . TYR A 1 703 ? 1.72 -23.047 12.672 1 97.69 703 TYR A N 1
ATOM 5634 C CA . TYR A 1 703 ? 1.403 -21.797 11.969 1 97.69 703 TYR A CA 1
ATOM 5635 C C . TYR A 1 703 ? 2.166 -20.625 12.57 1 97.69 703 TYR A C 1
ATOM 5637 O O . TYR A 1 703 ? 2.725 -19.797 11.844 1 97.69 703 TYR A O 1
ATOM 5645 N N . GLU A 1 704 ? 2.262 -20.578 13.867 1 96.31 704 GLU A N 1
ATOM 5646 C CA . GLU A 1 704 ? 2.965 -19.5 14.57 1 96.31 704 GLU A CA 1
ATOM 5647 C C . GLU A 1 704 ? 4.473 -19.609 14.359 1 96.31 704 GLU A C 1
ATOM 5649 O O . GLU A 1 704 ? 5.145 -18.594 14.148 1 96.31 704 GLU A O 1
ATOM 5654 N N . LYS A 1 705 ? 4.945 -20.828 14.383 1 96.31 705 LYS A N 1
ATOM 5655 C CA . LYS A 1 705 ? 6.379 -21.031 14.219 1 96.31 705 LYS A CA 1
ATOM 5656 C C . LYS A 1 705 ? 6.84 -20.625 12.82 1 96.31 705 LYS A C 1
ATOM 5658 O O . LYS A 1 705 ? 7.98 -20.188 12.641 1 96.31 705 LYS A O 1
ATOM 5663 N N . SER A 1 706 ? 5.93 -20.75 11.875 1 97.5 706 SER A N 1
ATOM 5664 C CA . SER A 1 706 ? 6.27 -20.453 10.492 1 97.5 706 SER A CA 1
ATOM 5665 C C . SER A 1 706 ? 6.059 -18.969 10.172 1 97.5 706 SER A C 1
ATOM 5667 O O . SER A 1 706 ? 6.43 -18.5 9.094 1 97.5 706 SER A O 1
ATOM 5669 N N . ASP A 1 707 ? 5.484 -18.266 11.102 1 97.81 707 ASP A N 1
ATOM 5670 C CA . ASP A 1 707 ? 5.168 -16.844 10.898 1 97.81 707 ASP A CA 1
ATOM 5671 C C . ASP A 1 707 ? 6.438 -16 10.922 1 97.81 707 ASP A C 1
ATOM 5673 O O . ASP A 1 707 ? 7.117 -15.914 11.953 1 97.81 707 ASP A O 1
ATOM 5677 N N . VAL A 1 708 ? 6.73 -15.273 9.805 1 98.5 708 VAL A N 1
ATOM 5678 C CA . VAL A 1 708 ? 7.969 -14.516 9.656 1 98.5 708 VAL A CA 1
ATOM 5679 C C . VAL A 1 708 ? 7.965 -13.32 10.602 1 98.5 708 VAL A C 1
ATOM 5681 O O . VAL A 1 708 ? 9.016 -12.898 11.086 1 98.5 708 VAL A O 1
ATOM 5684 N N . MET A 1 709 ? 6.773 -12.711 10.906 1 98.19 709 MET A N 1
ATOM 5685 C CA . MET A 1 709 ? 6.66 -11.531 11.773 1 98.19 709 MET A CA 1
ATOM 5686 C C . MET A 1 709 ? 7.199 -11.828 13.164 1 98.19 709 MET A C 1
ATOM 5688 O O . MET A 1 709 ? 7.75 -10.945 13.828 1 98.19 709 MET A O 1
ATOM 5692 N N . ASN A 1 710 ? 7.086 -13.055 13.594 1 97.12 710 ASN A N 1
ATOM 5693 C CA . ASN A 1 710 ? 7.547 -13.438 14.922 1 97.12 710 ASN A CA 1
ATOM 5694 C C . ASN A 1 710 ? 9.07 -13.445 15.008 1 97.12 710 ASN A C 1
ATOM 5696 O O . ASN A 1 710 ? 9.641 -13.492 16.094 1 97.12 710 ASN A O 1
ATOM 5700 N N . LYS A 1 711 ? 9.742 -13.344 13.875 1 97.38 711 LYS A N 1
ATOM 5701 C CA . LYS A 1 711 ? 11.203 -13.375 13.82 1 97.38 711 LYS A CA 1
ATOM 5702 C C . LYS A 1 711 ? 11.766 -12.016 13.398 1 97.38 711 LYS A C 1
ATOM 5704 O O . LYS A 1 711 ? 12.93 -11.914 13.008 1 97.38 711 LYS A O 1
ATOM 5709 N N . ALA A 1 712 ? 11.016 -11.023 13.453 1 98.19 712 ALA A N 1
ATOM 5710 C CA . ALA A 1 712 ? 11.375 -9.711 12.922 1 98.19 712 ALA A CA 1
ATOM 5711 C C . ALA A 1 712 ? 12.648 -9.188 13.57 1 98.19 712 ALA A C 1
ATOM 5713 O O . ALA A 1 712 ? 13.5 -8.602 12.891 1 98.19 712 ALA A O 1
ATOM 5714 N N . THR A 1 713 ? 12.891 -9.352 14.852 1 97.88 713 THR A N 1
ATOM 5715 C CA . THR A 1 713 ? 14.039 -8.836 15.586 1 97.88 713 THR A CA 1
ATOM 5716 C C . THR A 1 713 ? 15.336 -9.43 15.055 1 97.88 713 THR A C 1
ATOM 5718 O O . THR A 1 713 ? 16.391 -8.797 15.125 1 97.88 713 THR A O 1
ATOM 5721 N N . ASN A 1 714 ? 15.234 -10.625 14.477 1 97.94 714 ASN A N 1
ATOM 5722 C CA . ASN A 1 714 ? 16.406 -11.328 14 1 97.94 714 ASN A CA 1
ATOM 5723 C C . ASN A 1 714 ? 16.969 -10.711 12.727 1 97.94 714 ASN A C 1
ATOM 5725 O O . ASN A 1 714 ? 18.062 -11.047 12.289 1 97.94 714 ASN A O 1
ATOM 5729 N N . PHE A 1 715 ? 16.234 -9.797 12.125 1 98.19 715 PHE A N 1
ATOM 5730 C CA . PHE A 1 715 ? 16.703 -9.117 10.922 1 98.19 715 PHE A CA 1
ATOM 5731 C C . PHE A 1 715 ? 17.703 -8.031 11.266 1 98.19 715 PHE A C 1
ATOM 5733 O O . PHE A 1 715 ? 18.391 -7.504 10.383 1 98.19 715 PHE A O 1
ATOM 5740 N N . LYS A 1 716 ? 17.797 -7.641 12.555 1 96.31 716 LYS A N 1
ATOM 5741 C CA . LYS A 1 716 ? 18.688 -6.57 12.961 1 96.31 716 LYS A CA 1
ATOM 5742 C C . LYS A 1 716 ? 20.141 -6.895 12.57 1 96.31 716 LYS A C 1
ATOM 5744 O O . LYS A 1 716 ? 20.594 -8.023 12.758 1 96.31 716 LYS A O 1
ATOM 5749 N N . GLY A 1 717 ? 20.781 -5.898 12 1 92.69 717 GLY A N 1
ATOM 5750 C CA . GLY A 1 717 ? 22.172 -6.066 11.609 1 92.69 717 GLY A CA 1
ATOM 5751 C C . GLY A 1 717 ? 22.328 -6.691 10.242 1 92.69 717 GLY A C 1
ATOM 5752 O O . GLY A 1 717 ? 23.453 -6.84 9.75 1 92.69 717 GLY A O 1
ATOM 5753 N N . ARG A 1 718 ? 21.266 -7.055 9.609 1 95.44 718 ARG A N 1
ATOM 5754 C CA . ARG A 1 718 ? 21.266 -7.625 8.266 1 95.44 718 ARG A CA 1
ATOM 5755 C C . ARG A 1 718 ? 20.625 -6.664 7.266 1 95.44 718 ARG A C 1
ATOM 5757 O O . ARG A 1 718 ? 19.984 -5.691 7.656 1 95.44 718 ARG A O 1
ATOM 5764 N N . LYS A 1 719 ? 20.922 -6.914 6 1 97.12 719 LYS A N 1
ATOM 5765 C CA . LYS A 1 719 ? 20.312 -6.113 4.949 1 97.12 719 LYS A CA 1
ATOM 5766 C C . LYS A 1 719 ? 19.156 -6.863 4.289 1 97.12 719 LYS A C 1
ATOM 5768 O O . LYS A 1 719 ? 19.281 -8.039 3.949 1 97.12 719 LYS A O 1
ATOM 5773 N N . TYR A 1 720 ? 18.062 -6.191 4.137 1 98.5 720 TYR A N 1
ATOM 5774 C CA . TYR A 1 720 ? 16.859 -6.859 3.652 1 98.5 720 TYR A CA 1
ATOM 5775 C C . TYR A 1 720 ? 16.109 -5.977 2.662 1 98.5 720 TYR A C 1
ATOM 5777 O O . TYR A 1 720 ? 15.906 -4.785 2.91 1 98.5 720 TYR A O 1
ATOM 5785 N N . LEU A 1 721 ? 15.719 -6.508 1.503 1 98.75 721 LEU A N 1
ATOM 5786 C CA . LEU A 1 721 ? 14.883 -5.848 0.507 1 98.75 721 LEU A CA 1
ATOM 5787 C C . LEU A 1 721 ? 13.547 -6.562 0.356 1 98.75 721 LEU A C 1
ATOM 5789 O O . LEU A 1 721 ? 13.508 -7.754 0.034 1 98.75 721 LEU A O 1
ATOM 5793 N N . LEU A 1 722 ? 12.469 -5.898 0.647 1 98.81 722 LEU A N 1
ATOM 5794 C CA . LEU A 1 722 ? 11.109 -6.395 0.511 1 98.81 722 LEU A CA 1
ATOM 5795 C C . LEU A 1 722 ? 10.422 -5.77 -0.7 1 98.81 722 LEU A C 1
ATOM 5797 O O . LEU A 1 722 ? 10.242 -4.551 -0.757 1 98.81 722 LEU A O 1
ATOM 5801 N N . VAL A 1 723 ? 10.055 -6.602 -1.734 1 98.88 723 VAL A N 1
ATOM 5802 C CA . VAL A 1 723 ? 9.445 -6.125 -2.973 1 98.88 723 VAL A CA 1
ATOM 5803 C C . VAL A 1 723 ? 8.039 -6.707 -3.117 1 98.88 723 VAL A C 1
ATOM 5805 O O . VAL A 1 723 ? 7.824 -7.895 -2.859 1 98.88 723 VAL A O 1
ATOM 5808 N N . HIS A 1 724 ? 7.078 -5.926 -3.547 1 98.81 724 HIS A N 1
ATOM 5809 C CA . HIS A 1 724 ? 5.727 -6.461 -3.689 1 98.81 724 HIS A CA 1
ATOM 5810 C C . HIS A 1 724 ? 4.898 -5.609 -4.645 1 98.81 724 HIS A C 1
ATOM 5812 O O . HIS A 1 724 ? 5.145 -4.41 -4.793 1 98.81 724 HIS A O 1
ATOM 5818 N N . GLY A 1 725 ? 3.967 -6.176 -5.355 1 98.62 725 GLY A N 1
ATOM 5819 C CA . GLY A 1 725 ? 2.945 -5.48 -6.121 1 98.62 725 GLY A CA 1
ATOM 5820 C C . GLY A 1 725 ? 1.655 -5.281 -5.348 1 98.62 725 GLY A C 1
ATOM 5821 O O . GLY A 1 725 ? 1.213 -6.172 -4.625 1 98.62 725 GLY A O 1
ATOM 5822 N N . THR A 1 726 ? 1 -4.156 -5.547 1 98.31 726 THR A N 1
ATOM 5823 C CA . THR A 1 726 ? -0.169 -3.842 -4.734 1 98.31 726 THR A CA 1
ATOM 5824 C C . THR A 1 726 ? -1.392 -4.613 -5.223 1 98.31 726 THR A C 1
ATOM 5826 O O . THR A 1 726 ? -2.381 -4.738 -4.496 1 98.31 726 THR A O 1
ATOM 5829 N N . ALA A 1 727 ? -1.367 -5.074 -6.445 1 97.56 727 ALA A N 1
ATOM 5830 C CA . ALA A 1 727 ? -2.518 -5.777 -7.012 1 97.56 727 ALA A CA 1
ATOM 5831 C C . ALA A 1 727 ? -2.254 -7.277 -7.102 1 97.56 727 ALA A C 1
ATOM 5833 O O . ALA A 1 727 ? -2.775 -7.953 -7.992 1 97.56 727 ALA A O 1
ATOM 5834 N N . ASP A 1 728 ? -1.367 -7.781 -6.289 1 97.56 728 ASP A N 1
ATOM 5835 C CA . ASP A 1 728 ? -1.101 -9.211 -6.215 1 97.56 728 ASP A CA 1
ATOM 5836 C C . ASP A 1 728 ? -2.357 -9.984 -5.816 1 97.56 728 ASP A C 1
ATOM 5838 O O . ASP A 1 728 ? -2.848 -9.852 -4.695 1 97.56 728 ASP A O 1
ATOM 5842 N N . ASP A 1 729 ? -2.852 -10.766 -6.672 1 94.5 729 ASP A N 1
ATOM 5843 C CA . ASP A 1 729 ? -4.105 -11.477 -6.434 1 94.5 729 ASP A CA 1
ATOM 5844 C C . ASP A 1 729 ? -3.846 -12.898 -5.934 1 94.5 729 ASP A C 1
ATOM 5846 O O . ASP A 1 729 ? -4.777 -13.688 -5.789 1 94.5 729 ASP A O 1
ATOM 5850 N N . ASN A 1 730 ? -2.574 -13.25 -5.797 1 97.06 730 ASN A N 1
ATOM 5851 C CA . ASN A 1 730 ? -2.184 -14.555 -5.266 1 97.06 730 ASN A CA 1
ATOM 5852 C C . ASN A 1 730 ? -1.672 -14.445 -3.834 1 97.06 730 ASN A C 1
ATOM 5854 O O . ASN A 1 730 ? -2.355 -14.844 -2.893 1 97.06 730 ASN A O 1
ATOM 5858 N N . VAL A 1 731 ? -0.523 -13.867 -3.678 1 98.25 731 VAL A N 1
ATOM 5859 C CA . VAL A 1 731 ? -0.008 -13.477 -2.369 1 98.25 731 VAL A CA 1
ATOM 5860 C C . VAL A 1 731 ? -0.298 -12 -2.115 1 98.25 731 VAL A C 1
ATOM 5862 O O . VAL A 1 731 ? 0.44 -11.133 -2.58 1 98.25 731 VAL A O 1
ATOM 5865 N N . HIS A 1 732 ? -1.216 -11.781 -1.303 1 97.62 732 HIS A N 1
ATOM 5866 C CA . HIS A 1 732 ? -1.783 -10.438 -1.233 1 97.62 732 HIS A CA 1
ATOM 5867 C C . HIS A 1 732 ? -0.832 -9.469 -0.533 1 97.62 732 HIS A C 1
ATOM 5869 O O . HIS A 1 732 ? -0.015 -9.891 0.292 1 97.62 732 HIS A O 1
ATOM 5875 N N . TRP A 1 733 ? -1.017 -8.227 -0.855 1 97.62 733 TRP A N 1
ATOM 5876 C CA . TRP A 1 733 ? -0.214 -7.105 -0.378 1 97.62 733 TRP A CA 1
ATOM 5877 C C . TRP A 1 733 ? -0.178 -7.07 1.146 1 97.62 733 TRP A C 1
ATOM 5879 O O . TRP A 1 733 ? 0.809 -6.629 1.739 1 97.62 733 TRP A O 1
ATOM 5889 N N . GLN A 1 734 ? -1.19 -7.562 1.842 1 98 734 GLN A N 1
ATOM 5890 C CA . GLN A 1 734 ? -1.272 -7.645 3.297 1 98 734 GLN A CA 1
ATOM 5891 C C . GLN A 1 734 ? -0.052 -8.352 3.879 1 98 734 GLN A C 1
ATOM 5893 O O . GLN A 1 734 ? 0.425 -7.988 4.957 1 98 734 GLN A O 1
ATOM 5898 N N . GLN A 1 735 ? 0.442 -9.367 3.17 1 98.5 735 GLN A N 1
ATOM 5899 C CA . GLN A 1 735 ? 1.602 -10.133 3.619 1 98.5 735 GLN A CA 1
ATOM 5900 C C . GLN A 1 735 ? 2.803 -9.219 3.857 1 98.5 735 GLN A C 1
ATOM 5902 O O . GLN A 1 735 ? 3.361 -9.195 4.957 1 98.5 735 GLN A O 1
ATOM 5907 N N . SER A 1 736 ? 3.113 -8.383 2.959 1 98.75 736 SER A N 1
ATOM 5908 C CA . SER A 1 736 ? 4.266 -7.488 3.051 1 98.75 736 SER A CA 1
ATOM 5909 C C . SER A 1 736 ? 3.992 -6.332 4.008 1 98.75 736 SER A C 1
ATOM 5911 O O . SER A 1 736 ? 4.902 -5.863 4.699 1 98.75 736 SER A O 1
ATOM 5913 N N . MET A 1 737 ? 2.781 -5.824 4.074 1 98.62 737 MET A N 1
ATOM 5914 C CA . MET A 1 737 ? 2.449 -4.738 4.996 1 98.62 737 MET A CA 1
ATOM 5915 C C . MET A 1 737 ? 2.604 -5.188 6.445 1 98.62 737 MET A C 1
ATOM 5917 O O . MET A 1 737 ? 3.146 -4.453 7.27 1 98.62 737 MET A O 1
ATOM 5921 N N . MET A 1 738 ? 2.168 -6.406 6.734 1 98.62 738 MET A N 1
ATOM 5922 C CA . MET A 1 738 ? 2.271 -6.926 8.102 1 98.62 738 MET A CA 1
ATOM 5923 C C . MET A 1 738 ? 3.729 -7.176 8.477 1 98.62 738 MET A C 1
ATOM 5925 O O . MET A 1 738 ? 4.137 -6.91 9.602 1 98.62 738 MET A O 1
ATOM 5929 N N . LEU A 1 739 ? 4.477 -7.691 7.508 1 98.81 739 LEU A N 1
ATOM 5930 C CA . LEU A 1 739 ? 5.902 -7.855 7.77 1 98.81 739 LEU A CA 1
ATOM 5931 C C . LEU A 1 739 ? 6.574 -6.504 7.984 1 98.81 739 LEU A C 1
ATOM 5933 O O . LEU A 1 739 ? 7.391 -6.352 8.898 1 98.81 739 LEU A O 1
ATOM 5937 N N . ALA A 1 740 ? 6.266 -5.539 7.176 1 98.69 740 ALA A N 1
ATOM 5938 C CA . ALA A 1 740 ? 6.812 -4.191 7.332 1 98.69 740 ALA A CA 1
ATOM 5939 C C . ALA A 1 740 ? 6.512 -3.639 8.727 1 98.69 740 ALA A C 1
ATOM 5941 O O . ALA A 1 740 ? 7.379 -3.029 9.359 1 98.69 740 ALA A O 1
ATOM 5942 N N . LYS A 1 741 ? 5.297 -3.803 9.188 1 98.25 741 LYS A N 1
ATOM 5943 C CA . LYS A 1 741 ? 4.91 -3.367 10.523 1 98.25 741 LYS A CA 1
ATOM 5944 C C . LYS A 1 741 ? 5.789 -4.023 11.586 1 98.25 741 LYS A C 1
ATOM 5946 O O . LYS A 1 741 ? 6.281 -3.348 12.492 1 98.25 741 LYS A O 1
ATOM 5951 N N . ALA A 1 742 ? 5.961 -5.305 11.477 1 98.56 742 ALA A N 1
ATOM 5952 C CA . ALA A 1 742 ? 6.746 -6.051 12.461 1 98.56 742 ALA A CA 1
ATOM 5953 C C . ALA A 1 742 ? 8.203 -5.598 12.453 1 98.56 742 ALA A C 1
ATOM 5955 O O . ALA A 1 742 ? 8.812 -5.434 13.516 1 98.56 742 ALA A O 1
ATOM 5956 N N . LEU A 1 743 ? 8.797 -5.457 11.25 1 98.69 743 LEU A N 1
ATOM 5957 C CA . LEU A 1 743 ? 10.18 -5.012 11.125 1 98.69 743 LEU A CA 1
ATOM 5958 C C . LEU A 1 743 ? 10.359 -3.619 11.719 1 98.69 743 LEU A C 1
ATOM 5960 O O . LEU A 1 743 ? 11.336 -3.357 12.422 1 98.69 743 LEU A O 1
ATOM 5964 N N . THR A 1 744 ? 9.414 -2.723 11.422 1 98.5 744 THR A N 1
ATOM 5965 C CA . THR A 1 744 ? 9.453 -1.362 11.953 1 98.5 744 THR A CA 1
ATOM 5966 C C . THR A 1 744 ? 9.375 -1.372 13.477 1 98.5 744 THR A C 1
ATOM 5968 O O . THR A 1 744 ? 10.164 -0.697 14.148 1 98.5 744 THR A O 1
ATOM 5971 N N . ASP A 1 745 ? 8.484 -2.16 14.008 1 98 745 ASP A N 1
ATOM 5972 C CA . ASP A 1 745 ? 8.32 -2.279 15.461 1 98 745 ASP A CA 1
ATOM 5973 C C . ASP A 1 745 ? 9.602 -2.801 16.109 1 98 745 ASP A C 1
ATOM 5975 O O . ASP A 1 745 ?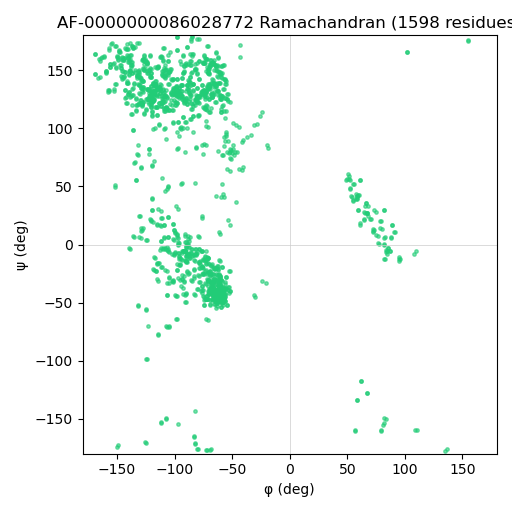 9.938 -2.414 17.234 1 98 745 ASP A O 1
ATOM 5979 N N . ALA A 1 746 ? 10.281 -3.633 15.391 1 98.12 746 ALA A N 1
ATOM 5980 C CA . ALA A 1 746 ? 11.516 -4.23 15.906 1 98.12 746 ALA A CA 1
ATOM 5981 C C . ALA A 1 746 ? 12.695 -3.281 15.734 1 98.12 746 ALA A C 1
ATOM 5983 O O . ALA A 1 746 ? 13.805 -3.572 16.188 1 98.12 746 ALA A O 1
ATOM 5984 N N . GLY A 1 747 ? 12.516 -2.176 15.062 1 97.81 747 GLY A N 1
ATOM 5985 C CA . GLY A 1 747 ? 13.57 -1.202 14.852 1 97.81 747 GLY A CA 1
ATOM 5986 C C . GLY A 1 747 ? 14.539 -1.597 13.75 1 97.81 747 GLY A C 1
ATOM 5987 O O . GLY A 1 747 ? 15.672 -1.117 13.711 1 97.81 747 GLY A O 1
ATOM 5988 N N . VAL A 1 748 ? 14.141 -2.504 12.844 1 98.25 748 VAL A N 1
ATOM 5989 C CA . VAL A 1 748 ? 14.984 -2.963 11.75 1 98.25 748 VAL A CA 1
ATOM 5990 C C . VAL A 1 748 ? 14.969 -1.932 10.617 1 98.25 748 VAL A C 1
ATOM 5992 O O . VAL A 1 748 ? 13.898 -1.514 10.172 1 98.25 748 VAL A O 1
ATOM 5995 N N . ILE A 1 749 ? 16.156 -1.488 10.18 1 97.25 749 ILE A N 1
ATOM 5996 C CA . ILE A 1 749 ? 16.25 -0.649 8.992 1 97.25 749 ILE A CA 1
ATOM 5997 C C . ILE A 1 749 ? 16.312 -1.526 7.746 1 97.25 749 ILE A C 1
ATOM 5999 O O . ILE A 1 749 ? 17.203 -2.377 7.617 1 97.25 749 ILE A O 1
ATOM 6003 N N . TYR A 1 750 ? 15.352 -1.451 6.871 1 97.56 750 TYR A N 1
ATOM 6004 C CA . TYR A 1 750 ? 15.234 -2.281 5.676 1 97.56 750 TYR A CA 1
ATOM 6005 C C . TYR A 1 750 ? 14.82 -1.447 4.469 1 97.56 750 TYR A C 1
ATOM 6007 O O . TYR A 1 750 ? 14.555 -0.25 4.598 1 97.56 750 TYR A O 1
ATOM 6015 N N . ARG A 1 751 ? 14.859 -2.043 3.291 1 96.5 751 ARG A N 1
ATOM 6016 C CA . ARG A 1 751 ? 14.438 -1.393 2.055 1 96.5 751 ARG A CA 1
ATOM 6017 C C . ARG A 1 751 ? 13.156 -2.023 1.515 1 96.5 751 ARG A C 1
ATOM 6019 O O . ARG A 1 751 ? 12.945 -3.229 1.663 1 96.5 751 ARG A O 1
ATOM 6026 N N . MET A 1 752 ? 12.398 -1.17 0.912 1 97.88 752 MET A N 1
ATOM 6027 C CA . MET A 1 752 ? 11.156 -1.641 0.302 1 97.88 752 MET A CA 1
ATOM 6028 C C . MET A 1 752 ? 11.008 -1.1 -1.116 1 97.88 752 MET A C 1
ATOM 6030 O O . MET A 1 752 ? 11.461 0.007 -1.414 1 97.88 752 MET A O 1
ATOM 6034 N N . GLN A 1 753 ? 10.477 -1.873 -1.982 1 98.56 753 GLN A N 1
ATOM 6035 C CA . GLN A 1 753 ? 10.039 -1.443 -3.307 1 98.56 753 GLN A CA 1
ATOM 6036 C C . GLN A 1 753 ? 8.602 -1.888 -3.582 1 98.56 753 GLN A C 1
ATOM 6038 O O . GLN A 1 753 ? 8.289 -3.078 -3.5 1 98.56 753 GLN A O 1
ATOM 6043 N N . VAL A 1 754 ? 7.738 -0.921 -3.854 1 98.69 754 VAL A N 1
ATOM 6044 C CA . VAL A 1 754 ? 6.332 -1.197 -4.133 1 98.69 754 VAL A CA 1
ATOM 6045 C C . VAL A 1 754 ? 6.035 -0.931 -5.605 1 98.69 754 VAL A C 1
ATOM 6047 O O . VAL A 1 754 ? 6.477 0.077 -6.164 1 98.69 754 VAL A O 1
ATOM 6050 N N . TYR A 1 755 ? 5.367 -1.804 -6.254 1 98.81 755 TYR A N 1
ATOM 6051 C CA . TYR A 1 755 ? 4.914 -1.63 -7.629 1 98.81 755 TYR A CA 1
ATOM 6052 C C . TYR A 1 755 ? 3.393 -1.56 -7.695 1 98.81 755 TYR A C 1
ATOM 6054 O O . TYR A 1 755 ? 2.717 -2.592 -7.695 1 98.81 755 TYR A O 1
ATOM 6062 N N . PRO A 1 756 ? 2.844 -0.369 -7.863 1 98.44 756 PRO A N 1
ATOM 6063 C CA . PRO A 1 756 ? 1.389 -0.201 -7.875 1 98.44 756 PRO A CA 1
ATOM 6064 C C . PRO A 1 756 ? 0.727 -0.891 -9.062 1 98.44 756 PRO A C 1
ATOM 6066 O O . PRO A 1 756 ? 1.229 -0.807 -10.188 1 98.44 756 PRO A O 1
ATOM 6069 N N . ASP A 1 757 ? -0.357 -1.571 -8.828 1 97.94 757 ASP A N 1
ATOM 6070 C CA . ASP A 1 757 ? -1.253 -2.172 -9.812 1 97.94 757 ASP A CA 1
ATOM 6071 C C . ASP A 1 757 ? -0.61 -3.393 -10.469 1 97.94 757 ASP A C 1
ATOM 6073 O O . ASP A 1 757 ? -1.084 -3.873 -11.5 1 97.94 757 ASP A O 1
ATOM 6077 N N . GLU A 1 758 ? 0.532 -3.865 -9.891 1 98.06 758 GLU A N 1
ATOM 6078 C CA . GLU A 1 758 ? 1.168 -5.074 -10.406 1 98.06 758 GLU A CA 1
ATOM 6079 C C . GLU A 1 758 ? 0.691 -6.312 -9.656 1 98.06 758 GLU A C 1
ATOM 6081 O O . GLU A 1 758 ? 0.532 -6.281 -8.43 1 98.06 758 GLU A O 1
ATOM 6086 N N . ASN A 1 759 ? 0.437 -7.332 -10.383 1 96.5 759 ASN A N 1
ATOM 6087 C CA . ASN A 1 759 ? 0.029 -8.602 -9.789 1 96.5 759 ASN A CA 1
ATOM 6088 C C . ASN A 1 759 ? 1.234 -9.414 -9.336 1 96.5 759 ASN A C 1
ATOM 6090 O O . ASN A 1 759 ? 2.338 -8.883 -9.203 1 96.5 759 ASN A O 1
ATOM 6094 N N . HIS A 1 760 ? 1.039 -10.672 -9.055 1 97.12 760 HIS A N 1
ATOM 6095 C CA . HIS A 1 760 ? 2.02 -11.555 -8.422 1 97.12 760 HIS A CA 1
ATOM 6096 C C . HIS A 1 760 ? 3.268 -11.695 -9.289 1 97.12 760 HIS A C 1
ATOM 6098 O O . HIS A 1 760 ? 4.371 -11.867 -8.766 1 97.12 760 HIS A O 1
ATOM 6104 N N . GLY A 1 761 ? 3.148 -11.594 -10.609 1 96.81 761 GLY A N 1
ATOM 6105 C CA . GLY A 1 761 ? 4.242 -11.852 -11.531 1 96.81 761 GLY A CA 1
ATOM 6106 C C . GLY A 1 761 ? 5.066 -10.617 -11.844 1 96.81 761 GLY A C 1
ATOM 6107 O O . GLY A 1 761 ? 6.145 -10.727 -12.43 1 96.81 761 GLY A O 1
ATOM 6108 N N . LEU A 1 762 ? 4.512 -9.445 -11.484 1 98.06 762 LEU A N 1
ATOM 6109 C CA . LEU A 1 762 ? 5.188 -8.18 -11.727 1 98.06 762 LEU A CA 1
ATOM 6110 C C . LEU A 1 762 ? 5.613 -8.062 -13.188 1 98.06 762 LEU A C 1
ATOM 6112 O O . LEU A 1 762 ? 6.758 -7.703 -13.484 1 98.06 762 LEU A O 1
ATOM 6116 N N . GLY A 1 763 ? 4.742 -8.336 -14.078 1 95.75 763 GLY A N 1
ATOM 6117 C CA . GLY A 1 763 ? 5.055 -8.508 -15.492 1 95.75 763 GLY A CA 1
ATOM 6118 C C . GLY A 1 763 ? 5.43 -7.211 -16.188 1 95.75 763 GLY A C 1
ATOM 6119 O O . GLY A 1 763 ? 6.238 -7.207 -17.109 1 95.75 763 GLY A O 1
ATOM 6120 N N . HIS A 1 764 ? 4.898 -6.062 -15.773 1 95.75 764 HIS A N 1
ATOM 6121 C CA . HIS A 1 764 ? 5.082 -4.816 -16.5 1 95.75 764 HIS A CA 1
ATOM 6122 C C . HIS A 1 764 ? 6.309 -4.059 -16 1 95.75 764 HIS A C 1
ATOM 6124 O O . HIS A 1 764 ? 6.719 -3.066 -16.609 1 95.75 764 HIS A O 1
ATOM 6130 N N . VAL A 1 765 ? 6.887 -4.629 -14.93 1 98.19 765 VAL A N 1
ATOM 6131 C CA . VAL A 1 765 ? 7.957 -3.848 -14.32 1 98.19 765 VAL A CA 1
ATOM 6132 C C . VAL A 1 765 ? 9.188 -4.727 -14.117 1 98.19 765 VAL A C 1
ATOM 6134 O O . VAL A 1 765 ? 10.023 -4.453 -13.258 1 98.19 765 VAL A O 1
ATOM 6137 N N . LYS A 1 766 ? 9.383 -5.75 -14.836 1 97.75 766 LYS A N 1
ATOM 6138 C CA . LYS A 1 766 ? 10.414 -6.762 -14.609 1 97.75 766 LYS A CA 1
ATOM 6139 C C . LYS A 1 766 ? 11.805 -6.152 -14.719 1 97.75 766 LYS A C 1
ATOM 6141 O O . LYS A 1 766 ? 12.68 -6.434 -13.891 1 97.75 766 LYS A O 1
ATOM 6146 N N . LEU A 1 767 ? 12.055 -5.387 -15.789 1 97.88 767 LEU A N 1
ATOM 6147 C CA . LEU A 1 767 ? 13.383 -4.801 -15.953 1 97.88 767 LEU A CA 1
ATOM 6148 C C . LEU A 1 767 ? 13.742 -3.928 -14.758 1 97.88 767 LEU A C 1
ATOM 6150 O O . LEU A 1 767 ? 14.836 -4.051 -14.203 1 97.88 767 LEU A O 1
ATOM 6154 N N . HIS A 1 768 ? 12.82 -3.018 -14.359 1 98.38 768 HIS A N 1
ATOM 6155 C CA . HIS A 1 768 ? 13.062 -2.164 -13.203 1 98.38 768 HIS A CA 1
ATOM 6156 C C . HIS A 1 768 ? 13.281 -2.992 -11.945 1 98.38 768 HIS A C 1
ATOM 6158 O O . HIS A 1 768 ? 14.141 -2.664 -11.125 1 98.38 768 HIS A O 1
ATOM 6164 N N . LEU A 1 769 ? 12.477 -4.012 -11.781 1 98.56 769 LEU A N 1
ATOM 6165 C CA . LEU A 1 769 ? 12.594 -4.902 -10.633 1 98.56 769 LEU A CA 1
ATOM 6166 C C . LEU A 1 769 ? 14.008 -5.473 -10.523 1 98.56 769 LEU A C 1
ATOM 6168 O O . LEU A 1 769 ? 14.641 -5.371 -9.477 1 98.56 769 LEU A O 1
ATOM 6172 N N . TYR A 1 770 ? 14.523 -6.043 -11.594 1 98.38 770 TYR A N 1
ATOM 6173 C CA . TYR A 1 770 ? 15.836 -6.688 -11.539 1 98.38 770 TYR A CA 1
ATOM 6174 C C . TYR A 1 770 ? 16.953 -5.656 -11.398 1 98.38 770 TYR A C 1
ATOM 6176 O O . TYR A 1 770 ? 17.969 -5.922 -10.773 1 98.38 770 TYR A O 1
ATOM 6184 N N . GLN A 1 771 ? 16.734 -4.492 -11.961 1 97.94 771 GLN A N 1
ATOM 6185 C CA . GLN A 1 771 ? 17.688 -3.416 -11.727 1 97.94 771 GLN A CA 1
ATOM 6186 C C . GLN A 1 771 ? 17.719 -3.012 -10.258 1 97.94 771 GLN A C 1
ATOM 6188 O O . GLN A 1 771 ? 18.781 -2.742 -9.695 1 97.94 771 GLN A O 1
ATOM 6193 N N . THR A 1 772 ? 16.547 -2.896 -9.664 1 98.19 772 THR A N 1
ATOM 6194 C CA . THR A 1 772 ? 16.438 -2.576 -8.242 1 98.19 772 THR A CA 1
ATOM 6195 C C . THR A 1 772 ? 17.141 -3.641 -7.395 1 98.19 772 THR A C 1
ATOM 6197 O O . THR A 1 772 ? 17.875 -3.318 -6.461 1 98.19 772 THR A O 1
ATOM 6200 N N . MET A 1 773 ? 16.906 -4.859 -7.719 1 98.38 773 MET A N 1
ATOM 6201 C CA . MET A 1 773 ? 17.531 -5.957 -6.992 1 98.38 773 MET A CA 1
ATOM 6202 C C . MET A 1 773 ? 19.047 -5.945 -7.195 1 98.38 773 MET A C 1
ATOM 6204 O O . MET A 1 773 ? 19.797 -6.223 -6.266 1 98.38 773 MET A O 1
ATOM 6208 N N . ASP A 1 774 ? 19.5 -5.641 -8.422 1 97.19 774 ASP A N 1
ATOM 6209 C CA . ASP A 1 774 ? 20.922 -5.496 -8.711 1 97.19 774 ASP A CA 1
ATOM 6210 C C . ASP A 1 774 ? 21.547 -4.402 -7.852 1 97.19 774 ASP A C 1
ATOM 6212 O O . ASP A 1 774 ? 22.625 -4.59 -7.293 1 97.19 774 ASP A O 1
ATOM 6216 N N . ASP A 1 775 ? 20.859 -3.322 -7.785 1 95.69 775 ASP A N 1
ATOM 6217 C CA . ASP A 1 775 ? 21.328 -2.199 -6.977 1 95.69 775 ASP A CA 1
ATOM 6218 C C . ASP A 1 775 ? 21.453 -2.592 -5.508 1 95.69 775 ASP A C 1
ATOM 6220 O O . ASP A 1 775 ? 22.406 -2.221 -4.84 1 95.69 775 ASP A O 1
ATOM 6224 N N . PHE A 1 776 ? 20.578 -3.293 -4.961 1 97.31 776 PHE A N 1
ATOM 6225 C CA . PHE A 1 776 ? 20.609 -3.752 -3.576 1 97.31 776 PHE A CA 1
ATOM 6226 C C . PHE A 1 776 ? 21.766 -4.711 -3.346 1 97.31 776 PHE A C 1
ATOM 6228 O O . PHE A 1 776 ? 22.422 -4.66 -2.303 1 97.31 776 PHE A O 1
ATOM 6235 N N . LEU A 1 777 ? 21.953 -5.641 -4.305 1 97.31 777 LEU A N 1
ATOM 6236 C CA . LEU A 1 777 ? 23.062 -6.59 -4.168 1 97.31 777 LEU A CA 1
ATOM 6237 C C . LEU A 1 777 ? 24.406 -5.863 -4.125 1 97.31 777 LEU A C 1
ATOM 6239 O O . LEU A 1 777 ? 25.312 -6.285 -3.418 1 97.31 777 LEU A O 1
ATOM 6243 N N . ASN A 1 778 ? 24.516 -4.793 -4.879 1 93.94 778 ASN A N 1
ATOM 6244 C CA . ASN A 1 778 ? 25.719 -3.979 -4.801 1 93.94 778 ASN A CA 1
ATOM 6245 C C . ASN A 1 778 ? 25.953 -3.445 -3.391 1 93.94 778 ASN A C 1
ATOM 6247 O O . ASN A 1 778 ? 27.094 -3.416 -2.91 1 93.94 778 ASN A O 1
ATOM 6251 N N . LEU A 1 779 ? 24.875 -3.062 -2.84 1 90.19 779 LEU A N 1
ATOM 6252 C CA . LEU A 1 779 ? 24.938 -2.598 -1.458 1 90.19 779 LEU A CA 1
ATOM 6253 C C . LEU A 1 779 ? 25.312 -3.74 -0.519 1 90.19 779 LEU A C 1
ATOM 6255 O O . LEU A 1 779 ? 26.125 -3.561 0.395 1 90.19 779 LEU A O 1
ATOM 6259 N N . CYS A 1 780 ? 24.719 -4.852 -0.733 1 92.38 780 CYS A N 1
ATOM 6260 C CA . CYS A 1 780 ? 24.938 -6.035 0.087 1 92.38 780 CYS A CA 1
ATOM 6261 C C . CYS A 1 780 ? 26.406 -6.445 0.065 1 92.38 780 CYS A C 1
ATOM 6263 O O . CYS A 1 780 ? 26.969 -6.812 1.099 1 92.38 780 CYS A O 1
ATOM 6265 N N . TYR A 1 781 ? 27.047 -6.395 -1.097 1 93.06 781 TYR A N 1
ATOM 6266 C CA . TYR A 1 781 ? 28.391 -6.949 -1.279 1 93.06 781 TYR A CA 1
ATOM 6267 C C . TYR A 1 781 ? 29.453 -5.898 -1.003 1 93.06 781 TYR A C 1
ATOM 6269 O O . TYR A 1 781 ? 30.656 -6.199 -1.029 1 93.06 781 TYR A O 1
ATOM 6277 N N . SER A 1 782 ? 28.984 -4.68 -0.765 1 83.38 782 SER A N 1
ATOM 6278 C CA . SER A 1 782 ? 29.938 -3.625 -0.462 1 83.38 782 SER A CA 1
ATOM 6279 C C . SER A 1 782 ? 30.312 -3.629 1.016 1 83.38 782 SER A C 1
ATOM 6281 O O . SER A 1 782 ? 29.547 -4.074 1.859 1 83.38 782 SER A O 1
ATOM 6283 N N . ASP A 1 783 ? 31.641 -3.561 1.421 1 63.59 783 ASP A N 1
ATOM 6284 C CA . ASP A 1 783 ? 32.188 -3.57 2.771 1 63.59 783 ASP A CA 1
ATOM 6285 C C . ASP A 1 783 ? 31.672 -2.379 3.582 1 63.59 783 ASP A C 1
ATOM 6287 O O . ASP A 1 783 ? 32.125 -2.16 4.715 1 63.59 783 ASP A O 1
ATOM 6291 N N . THR A 1 784 ? 30.797 -1.623 3.246 1 51.22 784 THR A N 1
ATOM 6292 C CA . THR A 1 784 ? 30.547 -0.375 3.957 1 51.22 784 THR A CA 1
ATOM 6293 C C . THR A 1 784 ? 29.828 -0.64 5.281 1 51.22 784 THR A C 1
ATOM 6295 O O . THR A 1 784 ? 29.047 0.191 5.746 1 51.22 784 THR A O 1
ATOM 6298 N N . PHE A 1 785 ? 29.906 -1.808 5.859 1 44.25 785 PHE A N 1
ATOM 6299 C CA . PHE A 1 785 ? 29.172 -1.85 7.125 1 44.25 785 PHE A CA 1
ATOM 6300 C C . PHE A 1 785 ? 29.922 -1.065 8.195 1 44.25 785 PHE A C 1
ATOM 6302 O O . PHE A 1 785 ? 31.062 -1.388 8.531 1 44.25 785 PHE A O 1
ATOM 6309 N N . ARG A 1 786 ? 29.547 0.112 8.531 1 38.19 786 ARG A N 1
ATOM 6310 C CA . ARG A 1 786 ? 30.016 0.771 9.742 1 38.19 786 ARG A CA 1
ATOM 6311 C C . ARG A 1 786 ? 29.641 -0.04 10.984 1 38.19 786 ARG A C 1
ATOM 6313 O O . ARG A 1 786 ? 28.516 -0.497 11.117 1 38.19 786 ARG A O 1
ATOM 6320 N N . GLU A 1 787 ? 30.562 -0.547 11.766 1 33.09 787 GLU A N 1
ATOM 6321 C CA . GLU A 1 787 ? 30.484 -1.066 13.125 1 33.09 787 GLU A CA 1
ATOM 6322 C C . GLU A 1 787 ? 29.578 -0.2 14 1 33.09 787 GLU A C 1
ATOM 6324 O O . GLU A 1 787 ? 29.828 0.992 14.172 1 33.09 787 GLU A O 1
ATOM 6329 N N . GLU A 1 788 ? 28.312 -0.425 14.117 1 34.56 788 GLU A N 1
ATOM 6330 C CA . GLU A 1 788 ? 27.609 0.149 15.25 1 34.56 788 GLU A CA 1
ATOM 6331 C C . GLU A 1 788 ? 28.359 -0.071 16.562 1 34.56 788 GLU A C 1
ATOM 6333 O O . GLU A 1 788 ? 28.75 -1.197 16.875 1 34.56 788 GLU A O 1
ATOM 6338 N N . SER A 1 789 ? 29.047 0.91 17.109 1 30.19 789 SER A N 1
ATOM 6339 C CA . SER A 1 789 ? 29.625 0.906 18.438 1 30.19 789 SER A CA 1
ATOM 6340 C C . SER A 1 789 ? 28.594 0.474 19.484 1 30.19 789 SER A C 1
ATOM 6342 O O . SER A 1 789 ? 27.578 1.151 19.688 1 30.19 789 SER A O 1
ATOM 6344 N N . SER A 1 790 ? 28.391 -0.77 19.75 1 30.73 790 SER A N 1
ATOM 6345 C CA . SER A 1 790 ? 27.703 -1.299 20.938 1 30.73 790 SER A CA 1
ATOM 6346 C C . SER A 1 790 ? 28.281 -0.713 22.219 1 30.73 790 SER A C 1
ATOM 6348 O O . SER A 1 790 ? 29.422 -1.017 22.578 1 30.73 790 SER A O 1
ATOM 6350 N N . VAL A 1 791 ? 27.984 0.472 22.75 1 28.81 791 VAL A N 1
ATOM 6351 C CA . VAL A 1 791 ? 28.219 0.841 24.141 1 28.81 791 VAL A CA 1
ATOM 6352 C C . VAL A 1 791 ? 27.547 -0.184 25.062 1 28.81 791 VAL A C 1
ATOM 6354 O O . VAL A 1 791 ? 26.328 -0.283 25.109 1 28.81 791 VAL A O 1
ATOM 6357 N N . SER A 1 792 ? 28.156 -1.415 25.312 1 28.14 792 SER A N 1
ATOM 6358 C CA . SER A 1 792 ? 27.859 -2.352 26.391 1 28.14 792 SER A CA 1
ATOM 6359 C C . SER A 1 792 ? 27.891 -1.657 27.75 1 28.14 792 SER A C 1
ATOM 6361 O O . SER A 1 792 ? 28.938 -1.168 28.172 1 28.14 792 SER A O 1
ATOM 6363 N N . HIS A 1 793 ? 26.844 -0.963 28.203 1 26.8 793 HIS A N 1
ATOM 6364 C CA . HIS A 1 793 ? 26.719 -0.602 29.609 1 26.8 793 HIS A CA 1
ATOM 6365 C C . HIS A 1 793 ? 26.75 -1.837 30.516 1 26.8 793 HIS A C 1
ATOM 6367 O O . HIS A 1 793 ? 25.953 -2.762 30.328 1 26.8 793 HIS A O 1
ATOM 6373 N N . SER A 1 794 ? 27.938 -2.262 31.031 1 24.81 794 SER A N 1
ATOM 6374 C CA . SER A 1 794 ? 28.172 -3.188 32.125 1 24.81 794 SER A CA 1
ATOM 6375 C C . SER A 1 794 ? 27.375 -2.797 33.375 1 24.81 794 SER A C 1
ATOM 6377 O O . SER A 1 794 ? 27.594 -1.733 33.938 1 24.81 794 SER A O 1
ATOM 6379 N N . THR A 1 795 ? 26.031 -3.006 33.406 1 25.44 795 THR A N 1
ATOM 6380 C CA . THR A 1 795 ? 25.281 -2.941 34.656 1 25.44 795 THR A CA 1
ATOM 6381 C C . THR A 1 795 ? 25.844 -3.9 35.688 1 25.44 795 THR A C 1
ATOM 6383 O O . THR A 1 795 ? 25.938 -5.105 35.438 1 25.44 795 THR A O 1
ATOM 6386 N N . SER A 1 796 ? 26.859 -3.459 36.531 1 23.98 796 SER A N 1
ATOM 6387 C CA . SER A 1 796 ? 27.312 -4.051 37.781 1 23.98 796 SER A CA 1
ATOM 6388 C C . SER A 1 796 ? 26.141 -4.379 38.688 1 23.98 796 SER A C 1
ATOM 6390 O O . SER A 1 796 ? 25.375 -3.488 39.062 1 23.98 796 SER A O 1
ATOM 6392 N N . SER A 1 797 ? 25.406 -5.512 38.469 1 23.06 797 SER A N 1
ATOM 6393 C CA . SER A 1 797 ? 24.453 -6.102 39.406 1 23.06 797 SER A CA 1
ATOM 6394 C C . SER A 1 797 ? 25.109 -6.352 40.75 1 23.06 797 SER A C 1
ATOM 6396 O O . SER A 1 797 ? 25.953 -7.238 40.906 1 23.06 797 SER A O 1
ATOM 6398 N N . ASP A 1 798 ? 25.547 -5.387 41.531 1 23.36 798 ASP A N 1
ATOM 6399 C CA . ASP A 1 798 ? 25.828 -5.621 42.938 1 23.36 798 ASP A CA 1
ATOM 6400 C C . ASP A 1 798 ? 24.578 -6.109 43.656 1 23.36 798 ASP A C 1
ATOM 6402 O O . ASP A 1 798 ? 23.641 -5.34 43.906 1 23.36 798 ASP A O 1
ATOM 6406 N N . SER A 1 799 ? 23.859 -7.133 43.219 1 20.52 799 SER A N 1
ATOM 6407 C CA . SER A 1 799 ? 22.938 -7.754 44.156 1 20.52 799 SER A CA 1
ATOM 6408 C C . SER A 1 799 ? 23.672 -8.227 45.406 1 20.52 799 SER A C 1
ATOM 6410 O O . SER A 1 799 ? 24.719 -8.867 45.312 1 20.52 799 SER A O 1
ATOM 6412 N N . ASP A 1 800 ? 23.438 -7.566 46.438 1 22.28 800 ASP A N 1
ATOM 6413 C CA . ASP A 1 800 ? 23.312 -7.961 47.844 1 22.28 800 ASP A CA 1
ATOM 6414 C C . ASP A 1 800 ? 22.484 -9.242 47.969 1 22.28 800 ASP A C 1
ATOM 6416 O O . ASP A 1 800 ? 21.703 -9.57 47.094 1 22.28 800 ASP A O 1
ATOM 6420 N N . ARG A 1 801 ? 22.5 -9.742 49.281 1 17.06 801 ARG A N 1
ATOM 6421 C CA . ARG A 1 801 ? 21.562 -10.445 50.156 1 17.06 801 ARG A CA 1
ATOM 6422 C C . ARG A 1 801 ? 20.328 -9.594 50.438 1 17.06 801 ARG A C 1
ATOM 6424 O O . ARG A 1 801 ? 20.422 -8.375 50.562 1 17.06 801 ARG A O 1
ATOM 6431 N N . MET B 1 1 ? 128 21.922 5.676 1 17.05 1 MET B N 1
ATOM 6432 C CA . MET B 1 1 ? 127.812 20.656 6.398 1 17.05 1 MET B CA 1
ATOM 6433 C C . MET B 1 1 ? 126.375 20.188 6.352 1 17.05 1 MET B C 1
ATOM 6435 O O . MET B 1 1 ? 125.625 20.344 7.32 1 17.05 1 MET B O 1
ATOM 6439 N N . ALA B 1 2 ? 125.312 20.344 5.422 1 18.14 2 ALA B N 1
ATOM 6440 C CA . ALA B 1 2 ? 124.312 21.266 4.91 1 18.14 2 ALA B CA 1
ATOM 6441 C C . ALA B 1 2 ? 122.938 20.609 4.848 1 18.14 2 ALA B C 1
ATOM 6443 O O . ALA B 1 2 ? 122.688 19.719 4.023 1 18.14 2 ALA B O 1
ATOM 6444 N N . CYS B 1 3 ? 121.812 20.391 5.777 1 15.62 3 CYS B N 1
ATOM 6445 C CA . CYS B 1 3 ? 121.25 19.156 6.359 1 15.62 3 CYS B CA 1
ATOM 6446 C C . CYS B 1 3 ? 120.062 18.672 5.586 1 15.62 3 CYS B C 1
ATOM 6448 O O . CYS B 1 3 ? 119.5 19.391 4.75 1 15.62 3 CYS B O 1
ATOM 6450 N N . TRP B 1 4 ? 118.938 17.812 6.184 1 16.73 4 TRP B N 1
ATOM 6451 C CA . TRP B 1 4 ? 118.25 16.562 5.926 1 16.73 4 TRP B CA 1
ATOM 6452 C C . TRP B 1 4 ? 116.938 16.828 5.188 1 16.73 4 TRP B C 1
ATOM 6454 O O . TRP B 1 4 ? 116.625 16.156 4.215 1 16.73 4 TRP B O 1
ATOM 6464 N N . GLY B 1 5 ? 115.625 17.797 5.168 1 18.89 5 GLY B N 1
ATOM 6465 C CA . GLY B 1 5 ? 114.625 17.5 6.203 1 18.89 5 GLY B CA 1
ATOM 6466 C C . GLY B 1 5 ? 113.375 16.859 5.66 1 18.89 5 GLY B C 1
ATOM 6467 O O . GLY B 1 5 ? 112.938 17.156 4.543 1 18.89 5 GLY B O 1
ATOM 6468 N N . LYS B 1 6 ? 112.562 15.594 6.152 1 24.38 6 LYS B N 1
ATOM 6469 C CA . LYS B 1 6 ? 112.062 14.219 6.141 1 24.38 6 LYS B CA 1
ATOM 6470 C C . LYS B 1 6 ? 110.562 14.172 5.996 1 24.38 6 LYS B C 1
ATOM 6472 O O . LYS B 1 6 ? 109.812 14.633 6.879 1 24.38 6 LYS B O 1
ATOM 6477 N N . TYR B 1 7 ? 109.625 14.406 5 1 22.95 7 TYR B N 1
ATOM 6478 C CA . TYR B 1 7 ? 108.312 15.055 4.723 1 22.95 7 TYR B CA 1
ATOM 6479 C C . TYR B 1 7 ? 107.188 14.172 5.137 1 22.95 7 TYR B C 1
ATOM 6481 O O . TYR B 1 7 ? 106.812 13.25 4.402 1 22.95 7 TYR B O 1
ATOM 6489 N N . GLU B 1 8 ? 106.938 13.445 6.629 1 19.38 8 GLU B N 1
ATOM 6490 C CA . GLU B 1 8 ? 106.75 12.43 7.652 1 19.38 8 GLU B CA 1
ATOM 6491 C C . GLU B 1 8 ? 105.312 12.484 8.172 1 19.38 8 GLU B C 1
ATOM 6493 O O . GLU B 1 8 ? 105 13.234 9.102 1 19.38 8 GLU B O 1
ATOM 6498 N N . GLU B 1 9 ? 104 12.375 7.551 1 23.02 9 GLU B N 1
ATOM 6499 C CA . GLU B 1 9 ? 102.625 12.812 7.098 1 23.02 9 GLU B CA 1
ATOM 6500 C C . GLU B 1 9 ? 101.562 11.922 7.68 1 23.02 9 GLU B C 1
ATOM 6502 O O . GLU B 1 9 ? 101.5 10.727 7.375 1 23.02 9 GLU B O 1
ATOM 6507 N N . LEU B 1 10 ? 100.938 11.828 8.969 1 18.73 10 LEU B N 1
ATOM 6508 C CA . LEU B 1 10 ? 100.438 10.906 10 1 18.73 10 LEU B CA 1
ATOM 6509 C C . LEU B 1 10 ? 99.062 10.352 9.648 1 18.73 10 LEU B C 1
ATOM 6511 O O . LEU B 1 10 ? 98.188 11.102 9.242 1 18.73 10 LEU B O 1
ATOM 6515 N N . ALA B 1 11 ? 98.875 9.055 9.328 1 22.48 11 ALA B N 1
ATOM 6516 C CA . ALA B 1 11 ? 97.875 7.992 9.125 1 22.48 11 ALA B CA 1
ATOM 6517 C C . ALA B 1 11 ? 96.938 7.887 10.32 1 22.48 11 ALA B C 1
ATOM 6519 O O . ALA B 1 11 ? 96.812 6.82 10.922 1 22.48 11 ALA B O 1
ATOM 6520 N N . ALA B 1 12 ? 96.75 8.859 11.32 1 22.14 12 ALA B N 1
ATOM 6521 C CA . ALA B 1 12 ? 96.125 8.586 12.625 1 22.14 12 ALA B CA 1
ATOM 6522 C C . ALA B 1 12 ? 94.625 8.383 12.516 1 22.14 12 ALA B C 1
ATOM 6524 O O . ALA B 1 12 ? 93.938 9.203 11.922 1 22.14 12 ALA B O 1
ATOM 6525 N N . SER B 1 13 ? 94 7.113 12.641 1 25.47 13 SER B N 1
ATOM 6526 C CA . SER B 1 13 ? 92.688 6.539 12.336 1 25.47 13 SER B CA 1
ATOM 6527 C C . SER B 1 13 ? 91.562 7.258 13.086 1 25.47 13 SER B C 1
ATOM 6529 O O . SER B 1 13 ? 91.125 6.773 14.117 1 25.47 13 SER B O 1
ATOM 6531 N N . GLY B 1 14 ? 91.438 8.578 13.281 1 22.83 14 GLY B N 1
ATOM 6532 C CA . GLY B 1 14 ? 90.625 9.242 14.273 1 22.83 14 GLY B CA 1
ATOM 6533 C C . GLY B 1 14 ? 89.125 9.094 14.016 1 22.83 14 GLY B C 1
ATOM 6534 O O . GLY B 1 14 ? 88.688 9.117 12.859 1 22.83 14 GLY B O 1
ATOM 6535 N N . PRO B 1 15 ? 88.375 8.391 15.023 1 28.78 15 PRO B N 1
ATOM 6536 C CA . PRO B 1 15 ? 86.938 7.984 14.977 1 28.78 15 PRO B CA 1
ATOM 6537 C C . PRO B 1 15 ? 86 9.117 14.57 1 28.78 15 PRO B C 1
ATOM 6539 O O . PRO B 1 15 ? 86.312 10.289 14.805 1 28.78 15 PRO B O 1
ATOM 6542 N N . ASP B 1 16 ? 85.5 9.086 13.297 1 29.34 16 ASP B N 1
ATOM 6543 C CA . ASP B 1 16 ? 84.5 9.961 12.75 1 29.34 16 ASP B CA 1
ATOM 6544 C C . ASP B 1 16 ? 83.375 10.219 13.773 1 29.34 16 ASP B C 1
ATOM 6546 O O . ASP B 1 16 ? 82.625 9.297 14.141 1 29.34 16 ASP B O 1
ATOM 6550 N N . GLN B 1 17 ? 83.75 10.914 14.867 1 27.94 17 GLN B N 1
ATOM 6551 C CA . GLN B 1 17 ? 82.625 11.227 15.805 1 27.94 17 GLN B CA 1
ATOM 6552 C C . GLN B 1 17 ? 81.5 11.969 15.102 1 27.94 17 GLN B C 1
ATOM 6554 O O . GLN B 1 17 ? 81.75 13.031 14.508 1 27.94 17 GLN B O 1
ATOM 6559 N N . LYS B 1 18 ? 80.562 11.148 14.688 1 40.16 18 LYS B N 1
ATOM 6560 C CA . LYS B 1 18 ? 79.25 11.617 14.242 1 40.16 18 LYS B CA 1
ATOM 6561 C C . LYS B 1 18 ? 78.812 12.844 15.031 1 40.16 18 LYS B C 1
ATOM 6563 O O . LYS B 1 18 ? 78.875 12.859 16.266 1 40.16 18 LYS B O 1
ATOM 6568 N N . ASN B 1 19 ? 79.125 13.977 14.414 1 36.88 19 ASN B N 1
ATOM 6569 C CA . ASN B 1 19 ? 78.75 15.281 14.961 1 36.88 19 ASN B CA 1
ATOM 6570 C C . ASN B 1 19 ? 77.375 15.289 15.508 1 36.88 19 ASN B C 1
ATOM 6572 O O . ASN B 1 19 ? 76.375 15.609 14.789 1 36.88 19 ASN B O 1
ATOM 6576 N N . TRP B 1 20 ? 77.25 14.469 16.562 1 46.59 20 TRP B N 1
ATOM 6577 C CA . TRP B 1 20 ? 76 14.32 17.328 1 46.59 20 TRP B CA 1
ATOM 6578 C C . TRP B 1 20 ? 75.438 15.688 17.781 1 46.59 20 TRP B C 1
ATOM 6580 O O . TRP B 1 20 ? 74.25 15.859 17.969 1 46.59 20 TRP B O 1
ATOM 6590 N N . ARG B 1 21 ? 76.375 16.703 17.844 1 52.91 21 ARG B N 1
ATOM 6591 C CA . ARG B 1 21 ? 75.938 18.016 18.328 1 52.91 21 ARG B CA 1
ATOM 6592 C C . ARG B 1 21 ? 75.125 18.719 17.266 1 52.91 21 ARG B C 1
ATOM 6594 O O . ARG B 1 21 ? 74.062 19.297 17.594 1 52.91 21 ARG B O 1
ATOM 6601 N N . GLY B 1 22 ? 75.75 18.656 16.094 1 53.69 22 GLY B N 1
ATOM 6602 C CA . GLY B 1 22 ? 75 19.266 15.023 1 53.69 22 GLY B CA 1
ATOM 6603 C C . GLY B 1 22 ? 73.625 18.594 14.789 1 53.69 22 GLY B C 1
ATOM 6604 O O . GLY B 1 22 ? 72.625 19.266 14.586 1 53.69 22 GLY B O 1
ATOM 6605 N N . ILE B 1 23 ? 73.812 17.188 14.844 1 60.66 23 ILE B N 1
ATOM 6606 C CA . ILE B 1 23 ? 72.562 16.422 14.719 1 60.66 23 ILE B CA 1
ATOM 6607 C C . ILE B 1 23 ? 71.625 16.734 15.906 1 60.66 23 ILE B C 1
ATOM 6609 O O . ILE B 1 23 ? 70.438 16.922 15.734 1 60.66 23 ILE B O 1
ATOM 6613 N N . GLY B 1 24 ? 72.25 16.984 17.109 1 59.47 24 GLY B N 1
ATOM 6614 C CA . GLY B 1 24 ? 71.5 17.359 18.281 1 59.47 24 GLY B CA 1
ATOM 6615 C C . GLY B 1 24 ? 70.812 18.734 18.156 1 59.47 24 GLY B C 1
ATOM 6616 O O . GLY B 1 24 ? 69.688 18.906 18.484 1 59.47 24 GLY B O 1
ATOM 6617 N N . ILE B 1 25 ? 71.688 19.688 17.641 1 64.69 25 ILE B N 1
ATOM 6618 C CA . ILE B 1 25 ? 71.125 21.047 17.484 1 64.69 25 ILE B CA 1
ATOM 6619 C C . ILE B 1 25 ? 70.062 21.047 16.391 1 64.69 25 ILE B C 1
ATOM 6621 O O . ILE B 1 25 ? 69 21.672 16.547 1 64.69 25 ILE B O 1
ATOM 6625 N N . ALA B 1 26 ? 70.375 20.266 15.266 1 63 26 ALA B N 1
ATOM 6626 C CA . ALA B 1 26 ? 69.375 20.188 14.227 1 63 26 ALA B CA 1
ATOM 6627 C C . ALA B 1 26 ? 68.125 19.531 14.75 1 63 26 ALA B C 1
ATOM 6629 O O . ALA B 1 26 ? 67 20 14.484 1 63 26 ALA B O 1
ATOM 6630 N N . LEU B 1 27 ? 68.375 18.484 15.547 1 66.19 27 LEU B N 1
ATOM 6631 C CA . LEU B 1 27 ? 67.188 17.828 16.172 1 66.19 27 LEU B CA 1
ATOM 6632 C C . LEU B 1 27 ? 66.562 18.734 17.188 1 66.19 27 LEU B C 1
ATOM 6634 O O . LEU B 1 27 ? 65.312 18.781 17.297 1 66.19 27 LEU B O 1
ATOM 6638 N N . LEU B 1 28 ? 67.375 19.578 17.859 1 66.81 28 LEU B N 1
ATOM 6639 C CA . LEU B 1 28 ? 66.875 20.531 18.828 1 66.81 28 LEU B CA 1
ATOM 6640 C C . LEU B 1 28 ? 66.062 21.641 18.109 1 66.81 28 LEU B C 1
ATOM 6642 O O . LEU B 1 28 ? 65 22.031 18.547 1 66.81 28 LEU B O 1
ATOM 6646 N N . VAL B 1 29 ? 66.625 22.172 17.062 1 66.94 29 VAL B N 1
ATOM 6647 C CA . VAL B 1 29 ? 65.938 23.188 16.281 1 66.94 29 VAL B CA 1
ATOM 6648 C C . VAL B 1 29 ? 64.625 22.609 15.695 1 66.94 29 VAL B C 1
ATOM 6650 O O . VAL B 1 29 ? 63.594 23.25 15.727 1 66.94 29 VAL B O 1
ATOM 6653 N N . ILE B 1 30 ? 64.75 21.375 15.156 1 66.62 30 ILE B N 1
ATOM 6654 C CA . ILE B 1 30 ? 63.531 20.719 14.641 1 66.62 30 ILE B CA 1
ATOM 6655 C C . ILE B 1 30 ? 62.531 20.516 15.773 1 66.62 30 ILE B C 1
ATOM 6657 O O . ILE B 1 30 ? 61.344 20.766 15.617 1 66.62 30 ILE B O 1
ATOM 6661 N N . MET B 1 31 ? 63.094 20.156 16.922 1 66.31 31 MET B N 1
ATOM 6662 C CA . MET B 1 31 ? 62.219 19.969 18.078 1 66.31 31 MET B CA 1
ATOM 6663 C C . MET B 1 31 ? 61.625 21.297 18.531 1 66.31 31 MET B C 1
ATOM 6665 O O . MET B 1 31 ? 60.438 21.375 18.875 1 66.31 31 MET B O 1
ATOM 6669 N N . VAL B 1 32 ? 62.406 22.328 18.516 1 67.38 32 VAL B N 1
ATOM 6670 C CA . VAL B 1 32 ? 61.906 23.641 18.906 1 67.38 32 VAL B CA 1
ATOM 6671 C C . VAL B 1 32 ? 60.938 24.156 17.859 1 67.38 32 VAL B C 1
ATOM 6673 O O . VAL B 1 32 ? 59.875 24.703 18.219 1 67.38 32 VAL B O 1
ATOM 6676 N N . VAL B 1 33 ? 61.219 24.016 16.625 1 67.06 33 VAL B N 1
ATOM 6677 C CA . VAL B 1 33 ? 60.281 24.438 15.578 1 67.06 33 VAL B CA 1
ATOM 6678 C C . VAL B 1 33 ? 59 23.594 15.656 1 67.06 33 VAL B C 1
ATOM 6680 O O . VAL B 1 33 ? 57.875 24.125 15.555 1 67.06 33 VAL B O 1
ATOM 6683 N N . CYS B 1 34 ? 59.094 22.266 15.844 1 67.56 34 CYS B N 1
ATOM 6684 C CA . CYS B 1 34 ? 57.938 21.422 16.031 1 67.56 34 CYS B CA 1
ATOM 6685 C C . CYS B 1 34 ? 57.188 21.828 17.297 1 67.56 34 CYS B C 1
ATOM 6687 O O . CYS B 1 34 ? 55.938 21.859 17.312 1 67.56 34 CYS B O 1
ATOM 6689 N N . ALA B 1 35 ? 57.938 22.141 18.344 1 65.81 35 ALA B N 1
ATOM 6690 C CA . ALA B 1 35 ? 57.312 22.609 19.578 1 65.81 35 ALA B CA 1
ATOM 6691 C C . ALA B 1 35 ? 56.656 23.969 19.391 1 65.81 35 ALA B C 1
ATOM 6693 O O . ALA B 1 35 ? 55.562 24.203 19.891 1 65.81 35 ALA B O 1
ATOM 6694 N N . LEU B 1 36 ? 57.188 24.828 18.688 1 64.38 36 LEU B N 1
ATOM 6695 C CA . LEU B 1 36 ? 56.594 26.125 18.391 1 64.38 36 LEU B CA 1
ATOM 6696 C C . LEU B 1 36 ? 55.375 25.953 17.484 1 64.38 36 LEU B C 1
ATOM 6698 O O . LEU B 1 36 ? 54.375 26.641 17.656 1 64.38 36 LEU B O 1
ATOM 6702 N N . ILE B 1 37 ? 55.406 25.094 16.5 1 62.22 37 ILE B N 1
ATOM 6703 C CA . ILE B 1 37 ? 54.25 24.766 15.688 1 62.22 37 ILE B CA 1
ATOM 6704 C C . ILE B 1 37 ? 53.156 24.172 16.562 1 62.22 37 ILE B C 1
ATOM 6706 O O . ILE B 1 37 ? 52 24.562 16.469 1 62.22 37 ILE B O 1
ATOM 6710 N N . VAL B 1 38 ? 53.5 23.188 17.391 1 59.62 38 VAL B N 1
ATOM 6711 C CA . VAL B 1 38 ? 52.531 22.625 18.312 1 59.62 38 VAL B CA 1
ATOM 6712 C C . VAL B 1 38 ? 52.062 23.703 19.281 1 59.62 38 VAL B C 1
ATOM 6714 O O . VAL B 1 38 ? 50.844 23.797 19.547 1 59.62 38 VAL B O 1
ATOM 6717 N N . ALA B 1 39 ? 52.969 24.469 19.828 1 57.16 39 ALA B N 1
ATOM 6718 C CA . ALA B 1 39 ? 52.594 25.578 20.688 1 57.16 39 ALA B CA 1
ATOM 6719 C C . ALA B 1 39 ? 51.719 26.594 19.938 1 57.16 39 ALA B C 1
ATOM 6721 O O . ALA B 1 39 ? 50.719 27.094 20.469 1 57.16 39 ALA B O 1
ATOM 6722 N N . ALA B 1 40 ? 52.156 26.984 18.781 1 54.03 40 ALA B N 1
ATOM 6723 C CA . ALA B 1 40 ? 51.312 27.859 17.953 1 54.03 40 ALA B CA 1
ATOM 6724 C C . ALA B 1 40 ? 49.969 27.188 17.688 1 54.03 40 ALA B C 1
ATOM 6726 O O . ALA B 1 40 ? 48.906 27.859 17.734 1 54.03 40 ALA B O 1
ATOM 6727 N N . ILE B 1 41 ? 49.938 25.906 17.312 1 53.59 41 ILE B N 1
ATOM 6728 C CA . ILE B 1 41 ? 48.688 25.188 17.172 1 53.59 41 ILE B CA 1
ATOM 6729 C C . ILE B 1 41 ? 47.938 25.203 18.5 1 53.59 41 ILE B C 1
ATOM 6731 O O . ILE B 1 41 ? 46.719 25.453 18.531 1 53.59 41 ILE B O 1
ATOM 6735 N N . VAL B 1 42 ? 48.656 24.828 19.531 1 50.91 42 VAL B N 1
ATOM 6736 C CA . VAL B 1 42 ? 48.031 24.828 20.844 1 50.91 42 VAL B CA 1
ATOM 6737 C C . VAL B 1 42 ? 47.656 26.266 21.219 1 50.91 42 VAL B C 1
ATOM 6739 O O . VAL B 1 42 ? 46.562 26.5 21.75 1 50.91 42 VAL B O 1
ATOM 6742 N N . LEU B 1 43 ? 48.594 27.172 21.188 1 46.5 43 LEU B N 1
ATOM 6743 C CA . LEU B 1 43 ? 48.344 28.562 21.547 1 46.5 43 LEU B CA 1
ATOM 6744 C C . LEU B 1 43 ? 47.344 29.203 20.578 1 46.5 43 LEU B C 1
ATOM 6746 O O . LEU B 1 43 ? 46.531 30.047 20.969 1 46.5 43 LEU B O 1
ATOM 6750 N N . LEU B 1 44 ? 47.688 29.078 19.312 1 42.81 44 LEU B N 1
ATOM 6751 C CA . LEU B 1 44 ? 46.75 29.609 18.344 1 42.81 44 LEU B CA 1
ATOM 6752 C C . LEU B 1 44 ? 45.5 28.734 18.25 1 42.81 44 LEU B C 1
ATOM 6754 O O . LEU B 1 44 ? 44.531 29.078 17.562 1 42.81 44 LEU B O 1
ATOM 6758 N N . THR B 1 45 ? 45.688 27.453 18.609 1 40.28 45 THR B N 1
ATOM 6759 C CA . THR B 1 45 ? 44.406 26.812 18.859 1 40.28 45 THR B CA 1
ATOM 6760 C C . THR B 1 45 ? 43.625 27.562 19.953 1 40.28 45 THR B C 1
ATOM 6762 O O . THR B 1 45 ? 44.094 27.672 21.078 1 40.28 45 THR B O 1
ATOM 6765 N N . PRO B 1 46 ? 43.062 28.672 19.547 1 37.25 46 PRO B N 1
ATOM 6766 C CA . PRO B 1 46 ? 42.312 29.312 20.625 1 37.25 46 PRO B CA 1
ATOM 6767 C C . PRO B 1 46 ? 41.781 28.312 21.656 1 37.25 46 PRO B C 1
ATOM 6769 O O . PRO B 1 46 ? 41.406 27.203 21.297 1 37.25 46 PRO B O 1
ATOM 6772 N N . GLY B 1 47 ? 42.438 28.25 22.812 1 39.59 47 GLY B N 1
ATOM 6773 C CA . GLY B 1 47 ? 41.906 27.609 24 1 39.59 47 GLY B CA 1
ATOM 6774 C C . GLY B 1 47 ? 40.375 27.688 24.078 1 39.59 47 GLY B C 1
ATOM 6775 O O . GLY B 1 47 ? 39.781 27.188 25.047 1 39.59 47 GLY B O 1
ATOM 6776 N N . ASP B 1 48 ? 39.906 28.875 23.75 1 33.44 48 ASP B N 1
ATOM 6777 C CA . ASP B 1 48 ? 38.469 28.859 23.922 1 33.44 48 ASP B CA 1
ATOM 6778 C C . ASP B 1 48 ? 37.812 27.75 23.078 1 33.44 48 ASP B C 1
ATOM 6780 O O . ASP B 1 48 ? 37.562 27.938 21.891 1 33.44 48 ASP B O 1
ATOM 6784 N N . LYS B 1 49 ? 38.406 26.531 22.984 1 42.28 49 LYS B N 1
ATOM 6785 C CA . LYS B 1 49 ? 37.438 25.469 22.688 1 42.28 49 LYS B CA 1
ATOM 6786 C C . LYS B 1 49 ? 36 25.922 23.047 1 42.28 49 LYS B C 1
ATOM 6788 O O . LYS B 1 49 ? 35.719 26.25 24.188 1 42.28 49 LYS B O 1
ATOM 6793 N N . GLY B 1 50 ? 35.344 26.578 22.188 1 42.47 50 GLY B N 1
ATOM 6794 C CA . GLY B 1 50 ? 33.938 27.016 22.359 1 42.47 50 GLY B CA 1
ATOM 6795 C C . GLY B 1 50 ? 33.188 26.141 23.344 1 42.47 50 GLY B C 1
ATOM 6796 O O . GLY B 1 50 ? 33.406 24.938 23.438 1 42.47 50 GLY B O 1
ATOM 6797 N N . LEU B 1 51 ? 32.781 26.703 24.5 1 50.75 51 LEU B N 1
ATOM 6798 C CA . LEU B 1 51 ? 32 26.203 25.641 1 50.75 51 LEU B CA 1
ATOM 6799 C C . LEU B 1 51 ? 31.109 25.031 25.219 1 50.75 51 LEU B C 1
ATOM 6801 O O . LEU B 1 51 ? 30.922 24.094 25.984 1 50.75 51 LEU B O 1
ATOM 6805 N N . ASN B 1 52 ? 30.672 25.031 24.016 1 63.59 52 ASN B N 1
ATOM 6806 C CA . ASN B 1 52 ? 29.656 24.062 23.641 1 63.59 52 ASN B CA 1
ATOM 6807 C C . ASN B 1 52 ? 30.266 22.766 23.141 1 63.59 52 ASN B C 1
ATOM 6809 O O . ASN B 1 52 ? 29.594 21.734 23.047 1 63.59 52 ASN B O 1
ATOM 6813 N N . VAL B 1 53 ? 31.656 22.625 22.859 1 67.25 53 VAL B N 1
ATOM 6814 C CA . VAL B 1 53 ? 32.25 21.469 22.219 1 67.25 53 VAL B CA 1
ATOM 6815 C C . VAL B 1 53 ? 32.406 20.344 23.25 1 67.25 53 VAL B C 1
ATOM 6817 O O . VAL B 1 53 ? 32.344 19.156 22.891 1 67.25 53 VAL B O 1
ATOM 6820 N N . ASN B 1 54 ? 32.531 20.625 24.453 1 79.75 54 ASN B N 1
ATOM 6821 C CA . ASN B 1 54 ? 32.781 19.594 25.453 1 79.75 54 ASN B CA 1
ATOM 6822 C C . ASN B 1 54 ? 31.453 19.062 26.031 1 79.75 54 ASN B C 1
ATOM 6824 O O . ASN B 1 54 ? 31.453 18.109 26.797 1 79.75 54 ASN B O 1
ATOM 6828 N N . LYS B 1 55 ? 30.469 19.562 25.516 1 92.31 55 LYS B N 1
ATOM 6829 C CA . LYS B 1 55 ? 29.156 19.109 25.984 1 92.31 55 LYS B CA 1
ATOM 6830 C C . LYS B 1 55 ? 28.703 17.859 25.219 1 92.31 55 LYS B C 1
ATOM 6832 O O . LYS B 1 55 ? 29.219 17.578 24.125 1 92.31 55 LYS B O 1
ATOM 6837 N N . SER B 1 56 ? 27.797 17.188 25.906 1 95.69 56 SER B N 1
ATOM 6838 C CA . SER B 1 56 ? 27.25 16 25.25 1 95.69 56 SER B CA 1
ATOM 6839 C C . SER B 1 56 ? 26.406 16.375 24.031 1 95.69 56 SER B C 1
ATOM 6841 O O . SER B 1 56 ? 25.719 17.391 24.047 1 95.69 56 SER B O 1
ATOM 6843 N N . ARG B 1 57 ? 26.516 15.578 23.016 1 96.81 57 ARG B N 1
ATOM 6844 C CA . ARG B 1 57 ? 25.75 15.805 21.781 1 96.81 57 ARG B CA 1
ATOM 6845 C C . ARG B 1 57 ? 24.281 15.406 21.969 1 96.81 57 ARG B C 1
ATOM 6847 O O . ARG B 1 57 ? 23.969 14.602 22.844 1 96.81 57 ARG B O 1
ATOM 6854 N N . ILE B 1 58 ? 23.406 16.016 21.125 1 97.69 58 ILE B N 1
ATOM 6855 C CA . ILE B 1 58 ? 21.984 15.711 21.141 1 97.69 58 ILE B CA 1
ATOM 6856 C C . ILE B 1 58 ? 21.75 14.328 20.531 1 97.69 58 ILE B C 1
ATOM 6858 O O . ILE B 1 58 ? 22.266 14.023 19.453 1 97.69 58 ILE B O 1
ATOM 6862 N N . SER B 1 59 ? 21 13.461 21.188 1 97.44 59 SER B N 1
ATOM 6863 C CA . SER B 1 59 ? 20.656 12.164 20.625 1 97.44 59 SER B CA 1
ATOM 6864 C C . SER B 1 59 ? 19.328 12.227 19.859 1 97.44 59 SER B C 1
ATOM 6866 O O . SER B 1 59 ? 18.484 13.07 20.141 1 97.44 59 SER B O 1
ATOM 6868 N N . LEU B 1 60 ? 19.203 11.32 18.891 1 97.5 60 LEU B N 1
ATOM 6869 C CA . LEU B 1 60 ? 17.969 11.258 18.125 1 97.5 60 LEU B CA 1
ATOM 6870 C C . LEU B 1 60 ? 16.781 10.914 19.031 1 97.5 60 LEU B C 1
ATOM 6872 O O . LEU B 1 60 ? 15.688 11.461 18.859 1 97.5 60 LEU B O 1
ATOM 6876 N N . GLU B 1 61 ? 16.984 10.055 19.953 1 97.19 61 GLU B N 1
ATOM 6877 C CA . GLU B 1 61 ? 15.93 9.617 20.875 1 97.19 61 GLU B CA 1
ATOM 6878 C C . GLU B 1 61 ? 15.391 10.781 21.688 1 97.19 61 GLU B C 1
ATOM 6880 O O . GLU B 1 61 ? 14.188 10.875 21.938 1 97.19 61 GLU B O 1
ATOM 6885 N N . GLU B 1 62 ? 16.344 11.633 22.109 1 97.25 62 GLU B N 1
ATOM 6886 C CA . GLU B 1 62 ? 15.93 12.789 22.891 1 97.25 62 GLU B CA 1
ATOM 6887 C C . GLU B 1 62 ? 14.992 13.695 22.094 1 97.25 62 GLU B C 1
ATOM 6889 O O . GLU B 1 62 ? 14.023 14.227 22.625 1 97.25 62 GLU B O 1
ATOM 6894 N N . VAL B 1 63 ? 15.281 13.859 20.828 1 97.25 63 VAL B N 1
ATOM 6895 C CA . VAL B 1 63 ? 14.492 14.727 19.953 1 97.25 63 VAL B CA 1
ATOM 6896 C C . VAL B 1 63 ? 13.133 14.086 19.688 1 97.25 63 VAL B C 1
ATOM 6898 O O . VAL B 1 63 ? 12.094 14.734 19.844 1 97.25 63 VAL B O 1
ATOM 6901 N N . VAL B 1 64 ? 13.102 12.828 19.359 1 96.44 64 VAL B N 1
ATOM 6902 C CA . VAL B 1 64 ? 11.891 12.133 18.922 1 96.44 64 VAL B CA 1
ATOM 6903 C C . VAL B 1 64 ? 10.969 11.906 20.109 1 96.44 64 VAL B C 1
ATOM 6905 O O . VAL B 1 64 ? 9.742 11.953 19.969 1 96.44 64 VAL B O 1
ATOM 6908 N N . LYS B 1 65 ? 11.562 11.688 21.266 1 95.31 65 LYS B N 1
ATOM 6909 C CA . LYS B 1 65 ? 10.75 11.43 22.453 1 95.31 65 LYS B CA 1
ATOM 6910 C C . LYS B 1 65 ? 10.305 12.727 23.109 1 95.31 65 LYS B C 1
ATOM 6912 O O . LYS B 1 65 ? 9.641 12.711 24.141 1 95.31 65 LYS B O 1
ATOM 6917 N N . GLY B 1 66 ? 10.727 13.82 22.625 1 95.62 66 GLY B N 1
ATOM 6918 C CA . GLY B 1 66 ? 10.211 15.109 23.062 1 95.62 66 GLY B CA 1
ATOM 6919 C C . GLY B 1 66 ? 10.844 15.594 24.344 1 95.62 66 GLY B C 1
ATOM 6920 O O . GLY B 1 66 ? 10.188 16.266 25.156 1 95.62 66 GLY B O 1
ATOM 6921 N N . LYS B 1 67 ? 12.094 15.219 24.578 1 96.5 67 LYS B N 1
ATOM 6922 C CA . LYS B 1 67 ? 12.766 15.641 25.797 1 96.5 67 LYS B CA 1
ATOM 6923 C C . LYS B 1 67 ? 12.953 17.156 25.828 1 96.5 67 LYS B C 1
ATOM 6925 O O . LYS B 1 67 ? 13.078 17.75 26.906 1 96.5 67 LYS B O 1
ATOM 6930 N N . PHE B 1 68 ? 12.914 17.781 24.703 1 97.62 68 PHE B N 1
ATOM 6931 C CA . PHE B 1 68 ? 13.141 19.219 24.625 1 97.62 68 PHE B CA 1
ATOM 6932 C C . PHE B 1 68 ? 11.82 19.984 24.531 1 97.62 68 PHE B C 1
ATOM 6934 O O . PHE B 1 68 ? 11.805 21.188 24.25 1 97.62 68 PHE B O 1
ATOM 6941 N N . SER B 1 69 ? 10.742 19.328 24.719 1 95.94 69 SER B N 1
ATOM 6942 C CA . SER B 1 69 ? 9.445 20 24.734 1 95.94 69 SER B CA 1
ATOM 6943 C C . SER B 1 69 ? 9.273 20.859 25.969 1 95.94 69 SER B C 1
ATOM 6945 O O . SER B 1 69 ? 9.922 20.625 27 1 95.94 69 SER B O 1
ATOM 6947 N N . TYR B 1 70 ? 8.492 21.859 25.875 1 95.81 70 TYR B N 1
ATOM 6948 C CA . TYR B 1 70 ? 8.266 22.766 27.016 1 95.81 70 TYR B CA 1
ATOM 6949 C C . TYR B 1 70 ? 6.781 22.859 27.328 1 95.81 70 TYR B C 1
ATOM 6951 O O . TYR B 1 70 ? 5.93 22.562 26.484 1 95.81 70 TYR B O 1
ATOM 6959 N N . ARG B 1 71 ? 6.484 23.188 28.5 1 94.5 71 ARG B N 1
ATOM 6960 C CA . ARG B 1 71 ? 5.113 23.359 28.969 1 94.5 71 ARG B CA 1
ATOM 6961 C C . ARG B 1 71 ? 4.598 24.75 28.641 1 94.5 71 ARG B C 1
ATOM 6963 O O . ARG B 1 71 ? 5.332 25.734 28.75 1 94.5 71 ARG B O 1
ATOM 6970 N N . ARG B 1 72 ? 3.357 24.875 28.188 1 95.62 72 ARG B N 1
ATOM 6971 C CA . ARG B 1 72 ? 2.658 26.109 27.891 1 95.62 72 ARG B CA 1
ATOM 6972 C C . ARG B 1 72 ? 1.553 26.375 28.906 1 95.62 72 ARG B C 1
ATOM 6974 O O . ARG B 1 72 ? 1.303 25.547 29.781 1 95.62 72 ARG B O 1
ATOM 6981 N N . TYR B 1 73 ? 1.068 27.594 28.797 1 96.44 73 TYR B N 1
ATOM 6982 C CA . TYR B 1 73 ? -0.105 27.906 29.609 1 96.44 73 TYR B CA 1
ATOM 6983 C C . TYR B 1 73 ? -1.279 27 29.25 1 96.44 73 TYR B C 1
ATOM 6985 O O . TYR B 1 73 ? -1.63 26.875 28.062 1 96.44 73 TYR B O 1
ATOM 6993 N N . ASN B 1 74 ? -1.876 26.312 30.234 1 95.06 74 ASN B N 1
ATOM 6994 C CA . ASN B 1 74 ? -3 25.422 29.953 1 95.06 74 ASN B CA 1
ATOM 6995 C C . ASN B 1 74 ? -4.242 25.828 30.734 1 95.06 74 ASN B C 1
ATOM 6997 O O . ASN B 1 74 ? -5.137 25.016 30.969 1 95.06 74 ASN B O 1
ATOM 7001 N N . GLY B 1 75 ? -4.277 27.047 31.141 1 95.75 75 GLY B N 1
ATOM 7002 C CA . GLY B 1 75 ? -5.398 27.516 31.938 1 95.75 75 GLY B CA 1
ATOM 7003 C C . GLY B 1 75 ? -6.504 28.141 31.109 1 95.75 75 GLY B C 1
ATOM 7004 O O . GLY B 1 75 ? -6.297 28.484 29.953 1 95.75 75 GLY B O 1
ATOM 7005 N N . THR B 1 76 ? -7.691 28.25 31.75 1 96.56 76 THR B N 1
ATOM 7006 C CA . THR B 1 76 ? -8.844 28.969 31.234 1 96.56 76 THR B CA 1
ATOM 7007 C C . THR B 1 76 ? -9.375 29.953 32.281 1 96.56 76 THR B C 1
ATOM 7009 O O . THR B 1 76 ? -9.766 29.562 33.375 1 96.56 76 THR B O 1
ATOM 7012 N N . TRP B 1 77 ? -9.383 31.281 31.875 1 97.38 77 TRP B N 1
ATOM 7013 C CA . TRP B 1 77 ? -9.898 32.281 32.781 1 97.38 77 TRP B CA 1
ATOM 7014 C C . TRP B 1 77 ? -11.375 32.031 33.094 1 97.38 77 TRP B C 1
ATOM 7016 O O . TRP B 1 77 ? -12.172 31.812 32.188 1 97.38 77 TRP B O 1
ATOM 7026 N N . ILE B 1 78 ? -11.766 32.062 34.375 1 96.44 78 ILE B N 1
ATOM 7027 C CA . ILE B 1 78 ? -13.148 31.859 34.781 1 96.44 78 ILE B CA 1
ATOM 7028 C C . ILE B 1 78 ? -13.68 33.094 35.469 1 96.44 78 ILE B C 1
ATOM 7030 O O . ILE B 1 78 ? -14.867 33.188 35.781 1 96.44 78 ILE B O 1
ATOM 7034 N N . SER B 1 79 ? -12.828 34 35.781 1 96.62 79 SER B N 1
ATOM 7035 C CA . SER B 1 79 ? -13.102 35.344 36.219 1 96.62 79 SER B CA 1
ATOM 7036 C C . SER B 1 79 ? -11.992 36.312 35.781 1 96.62 79 SER B C 1
ATOM 7038 O O . SER B 1 79 ? -11.141 35.938 34.969 1 96.62 79 SER B O 1
ATOM 7040 N N . ASP B 1 80 ? -12.094 37.562 36.281 1 97.44 80 ASP B N 1
ATOM 7041 C CA . ASP B 1 80 ? -11.078 38.531 35.875 1 97.44 80 ASP B CA 1
ATOM 7042 C C . ASP B 1 80 ? -9.789 38.312 36.688 1 97.44 80 ASP B C 1
ATOM 7044 O O . ASP B 1 80 ? -8.797 39 36.438 1 97.44 80 ASP B O 1
ATOM 7048 N N . HIS B 1 81 ? -9.82 37.406 37.625 1 97.31 81 HIS B N 1
ATOM 7049 C CA . HIS B 1 81 ? -8.602 37.188 38.406 1 97.31 81 HIS B CA 1
ATOM 7050 C C . HIS B 1 81 ? -8.352 35.719 38.688 1 97.31 81 HIS B C 1
ATOM 7052 O O . HIS B 1 81 ? -7.344 35.375 39.281 1 97.31 81 HIS B O 1
ATOM 7058 N N . GLU B 1 82 ? -9.281 34.875 38.25 1 97.69 82 GLU B N 1
ATOM 7059 C CA . GLU B 1 82 ? -9.117 33.438 38.469 1 97.69 82 GLU B CA 1
ATOM 7060 C C . GLU B 1 82 ? -9.102 32.656 37.156 1 97.69 82 GLU B C 1
ATOM 7062 O O . GLU B 1 82 ? -9.836 33 36.219 1 97.69 82 GLU B O 1
ATOM 7067 N N . PHE B 1 83 ? -8.297 31.594 37.125 1 97.5 83 PHE B N 1
ATOM 7068 C CA . PHE B 1 83 ? -8.367 30.641 36.031 1 97.5 83 PHE B CA 1
ATOM 7069 C C . PHE B 1 83 ? -8.234 29.219 36.531 1 97.5 83 PHE B C 1
ATOM 7071 O O . PHE B 1 83 ? -7.633 28.984 37.594 1 97.5 83 PHE B O 1
ATOM 7078 N N . VAL B 1 84 ? -8.875 28.281 35.844 1 97.31 84 VAL B N 1
ATOM 7079 C CA . VAL B 1 84 ? -8.758 26.844 36.094 1 97.31 84 VAL B CA 1
ATOM 7080 C C . VAL B 1 84 ? -7.598 26.266 35.312 1 97.31 84 VAL B C 1
ATOM 7082 O O . VAL B 1 84 ? -7.379 26.625 34.156 1 97.31 84 VAL B O 1
ATOM 7085 N N . PHE B 1 85 ? -6.785 25.422 35.875 1 96.5 85 PHE B N 1
ATOM 7086 C CA . PHE B 1 85 ? -5.613 24.844 35.219 1 96.5 85 PHE B CA 1
ATOM 7087 C C . PHE B 1 85 ? -5.316 23.453 35.75 1 96.5 85 PHE B C 1
ATOM 7089 O O . PHE B 1 85 ? -5.922 23.031 36.75 1 96.5 85 PHE B O 1
ATOM 7096 N N . GLN B 1 86 ? -4.562 22.719 35.031 1 95.19 86 GLN B N 1
ATOM 7097 C CA . GLN B 1 86 ? -4.004 21.438 35.5 1 95.19 86 GLN B CA 1
ATOM 7098 C C . GLN B 1 86 ? -2.529 21.594 35.875 1 95.19 86 GLN B C 1
ATOM 7100 O O . GLN B 1 86 ? -1.731 22.062 35.062 1 95.19 86 GLN B O 1
ATOM 7105 N N . ASP B 1 87 ? -2.127 21.156 36.969 1 90.38 87 ASP B N 1
ATOM 7106 C CA . ASP B 1 87 ? -0.742 21.328 37.375 1 90.38 87 ASP B CA 1
ATOM 7107 C C . ASP B 1 87 ? 0.148 20.219 36.844 1 90.38 87 ASP B C 1
ATOM 7109 O O . ASP B 1 87 ? -0.315 19.359 36.094 1 90.38 87 ASP B O 1
ATOM 7113 N N . ALA B 1 88 ? 1.396 20.328 37.094 1 84.31 88 ALA B N 1
ATOM 7114 C CA . ALA B 1 88 ? 2.406 19.438 36.531 1 84.31 88 ALA B CA 1
ATOM 7115 C C . ALA B 1 88 ? 2.186 18 37 1 84.31 88 ALA B C 1
ATOM 7117 O O . ALA B 1 88 ? 2.643 17.047 36.344 1 84.31 88 ALA B O 1
ATOM 7118 N N . TYR B 1 89 ? 1.42 17.812 38.094 1 86.81 89 TYR B N 1
ATOM 7119 C CA . TYR B 1 89 ? 1.206 16.469 38.625 1 86.81 89 TYR B CA 1
ATOM 7120 C C . TYR B 1 89 ? -0.145 15.922 38.188 1 86.81 89 TYR B C 1
ATOM 7122 O O . TYR B 1 89 ? -0.462 14.758 38.438 1 86.81 89 TYR B O 1
ATOM 7130 N N . GLY B 1 90 ? -0.937 16.75 37.562 1 90.06 90 GLY B N 1
ATOM 7131 C CA . GLY B 1 90 ? -2.184 16.266 37 1 90.06 90 GLY B CA 1
ATOM 7132 C C . GLY B 1 90 ? -3.41 16.719 37.75 1 90.06 90 GLY B C 1
ATOM 7133 O O . GLY B 1 90 ? -4.539 16.469 37.344 1 90.06 90 GLY B O 1
ATOM 7134 N N . ALA B 1 91 ? -3.227 17.328 38.875 1 94.38 91 ALA B N 1
ATOM 7135 C CA . ALA B 1 91 ? -4.367 17.844 39.625 1 94.38 91 ALA B CA 1
ATOM 7136 C C . ALA B 1 91 ? -4.988 19.047 38.938 1 94.38 91 ALA B C 1
ATOM 7138 O O . ALA B 1 91 ? -4.285 19.844 38.312 1 94.38 91 ALA B O 1
ATOM 7139 N N . ILE B 1 92 ? -6.324 19.188 39.094 1 96.88 92 ILE B N 1
ATOM 7140 C CA . ILE B 1 92 ? -7.035 20.344 38.594 1 96.88 92 ILE B CA 1
ATOM 7141 C C . ILE B 1 92 ? -7.254 21.359 39.719 1 96.88 92 ILE B C 1
ATOM 7143 O O . ILE B 1 92 ? -7.699 21 40.812 1 96.88 92 ILE B O 1
ATOM 7147 N N . GLY B 1 93 ? -6.895 22.578 39.406 1 96.5 93 GLY B N 1
ATOM 7148 C CA . GLY B 1 93 ? -7.039 23.609 40.438 1 96.5 93 GLY B CA 1
ATOM 7149 C C . GLY B 1 93 ? -7.469 24.953 39.844 1 96.5 93 GLY B C 1
ATOM 7150 O O . GLY B 1 93 ? -7.559 25.109 38.625 1 96.5 93 GLY B O 1
ATOM 7151 N N . ILE B 1 94 ? -7.828 25.859 40.75 1 97.25 94 ILE B N 1
ATOM 7152 C CA . ILE B 1 94 ? -8.133 27.25 40.438 1 97.25 94 ILE B CA 1
ATOM 7153 C C . ILE B 1 94 ? -7.051 28.156 41 1 97.25 94 ILE B C 1
ATOM 7155 O O . ILE B 1 94 ? -6.719 28.078 42.188 1 97.25 94 ILE B O 1
ATOM 7159 N N . TYR B 1 95 ? -6.441 28.906 40.125 1 97.44 95 TYR B N 1
ATOM 7160 C CA . TYR B 1 95 ? -5.441 29.891 40.531 1 97.44 95 TYR B CA 1
ATOM 7161 C C . TYR B 1 95 ? -6.07 31.281 40.656 1 97.44 95 TYR B C 1
ATOM 7163 O O . TYR B 1 95 ? -6.863 31.688 39.812 1 97.44 95 TYR B O 1
ATOM 7171 N N . ASP B 1 96 ? -5.777 32 41.719 1 97.69 96 ASP B N 1
ATOM 7172 C CA . ASP B 1 96 ? -6.227 33.375 41.938 1 97.69 96 ASP B CA 1
ATOM 7173 C C . ASP B 1 96 ? -5.066 34.344 41.812 1 97.69 96 ASP B C 1
ATOM 7175 O O . ASP B 1 96 ? -4.176 34.375 42.656 1 97.69 96 ASP B O 1
ATOM 7179 N N . ALA B 1 97 ? -5.098 35.25 40.875 1 97.25 97 ALA B N 1
ATOM 7180 C CA . ALA B 1 97 ? -4 36.188 40.562 1 97.25 97 ALA B CA 1
ATOM 7181 C C . ALA B 1 97 ? -3.926 37.312 41.594 1 97.25 97 ALA B C 1
ATOM 7183 O O . ALA B 1 97 ? -2.898 38 41.688 1 97.25 97 ALA B O 1
ATOM 7184 N N . THR B 1 98 ? -4.965 37.562 42.344 1 96.5 98 THR B N 1
ATOM 7185 C CA . THR B 1 98 ? -4.98 38.656 43.312 1 96.5 98 THR B CA 1
ATOM 7186 C C . THR B 1 98 ? -4.02 38.375 44.469 1 96.5 98 THR B C 1
ATOM 7188 O O . THR B 1 98 ? -3.387 39.281 45 1 96.5 98 THR B O 1
ATOM 7191 N N . ASN B 1 99 ? -3.916 37.125 44.844 1 95.5 99 ASN B N 1
ATOM 7192 C CA . ASN B 1 99 ? -3.074 36.781 45.969 1 95.5 99 ASN B CA 1
ATOM 7193 C C . ASN B 1 99 ? -2.129 35.625 45.656 1 95.5 99 ASN B C 1
ATOM 7195 O O . ASN B 1 99 ? -1.479 35.094 46.562 1 95.5 99 ASN B O 1
ATOM 7199 N N . ASN B 1 100 ? -2.131 35.25 44.469 1 94.44 100 ASN B N 1
ATOM 7200 C CA . ASN B 1 100 ? -1.24 34.188 44 1 94.44 100 ASN B CA 1
ATOM 7201 C C . ASN B 1 100 ? -1.472 32.875 44.75 1 94.44 100 ASN B C 1
ATOM 7203 O O . ASN B 1 100 ? -0.517 32.219 45.156 1 94.44 100 ASN B O 1
ATOM 7207 N N . SER B 1 101 ? -2.732 32.531 44.969 1 95.31 101 SER B N 1
ATOM 7208 C CA . SER B 1 101 ? -3.068 31.297 45.656 1 95.31 101 SER B CA 1
ATOM 7209 C C . SER B 1 101 ? -3.695 30.297 44.688 1 95.31 101 SER B C 1
ATOM 7211 O O . SER B 1 101 ? -4.188 30.672 43.625 1 95.31 101 SER B O 1
ATOM 7213 N N . GLU B 1 102 ? -3.613 29.031 45.062 1 94.19 102 GLU B N 1
ATOM 7214 C CA . GLU B 1 102 ? -4.168 27.938 44.312 1 94.19 102 GLU B CA 1
ATOM 7215 C C . GLU B 1 102 ? -5.07 27.047 45.156 1 94.19 102 GLU B C 1
ATOM 7217 O O . GLU B 1 102 ? -4.758 26.781 46.312 1 94.19 102 GLU B O 1
ATOM 7222 N N . GLN B 1 103 ? -6.164 26.734 44.656 1 94.94 103 GLN B N 1
ATOM 7223 C CA . GLN B 1 103 ? -7.082 25.781 45.281 1 94.94 103 GLN B CA 1
ATOM 7224 C C . GLN B 1 103 ? -7.301 24.562 44.406 1 94.94 103 GLN B C 1
ATOM 7226 O O . GLN B 1 103 ? -7.758 24.688 43.25 1 94.94 103 GLN B O 1
ATOM 7231 N N . VAL B 1 104 ? -7.039 23.391 45 1 95.25 104 VAL B N 1
ATOM 7232 C CA . VAL B 1 104 ? -7.258 22.156 44.25 1 95.25 104 VAL B CA 1
ATOM 7233 C C . VAL B 1 104 ? -8.742 21.797 44.281 1 95.25 104 VAL B C 1
ATOM 7235 O O . VAL B 1 104 ? -9.375 21.781 45.344 1 95.25 104 VAL B O 1
ATOM 7238 N N . ILE B 1 105 ? -9.266 21.594 43.094 1 95.62 105 ILE B N 1
ATOM 7239 C CA . ILE B 1 105 ? -10.68 21.25 43.062 1 95.62 105 ILE B CA 1
ATOM 7240 C C . ILE B 1 105 ? -10.844 19.781 42.719 1 95.62 105 ILE B C 1
ATOM 7242 O O . ILE B 1 105 ? -11.898 19.188 43 1 95.62 105 ILE B O 1
ATOM 7246 N N . MET B 1 106 ? -9.906 19.141 42.094 1 95.12 106 MET B N 1
ATOM 7247 C CA . MET B 1 106 ? -9.898 17.703 41.844 1 95.12 106 MET B CA 1
ATOM 7248 C C . MET B 1 106 ? -8.492 17.141 42 1 95.12 106 MET B C 1
ATOM 7250 O O . MET B 1 106 ? -7.547 17.672 41.406 1 95.12 106 MET B O 1
ATOM 7254 N N . SER B 1 107 ? -8.297 15.992 42.562 1 92.81 107 SER B N 1
ATOM 7255 C CA . SER B 1 107 ? -6.996 15.406 42.844 1 92.81 107 SER B CA 1
ATOM 7256 C C . SER B 1 107 ? -6.414 14.719 41.625 1 92.81 107 SER B C 1
ATOM 7258 O O . SER B 1 107 ? -7.156 14.312 40.719 1 92.81 107 SER B O 1
ATOM 7260 N N . ASN B 1 108 ? -5.094 14.633 41.656 1 92.75 108 ASN B N 1
ATOM 7261 C CA . ASN B 1 108 ? -4.398 13.969 40.562 1 92.75 108 ASN B CA 1
ATOM 7262 C C . ASN B 1 108 ? -4.676 12.469 40.531 1 92.75 108 ASN B C 1
ATOM 7264 O O . ASN B 1 108 ? -4.59 11.82 39.5 1 92.75 108 ASN B O 1
ATOM 7268 N N . THR B 1 109 ? -5.016 11.836 41.594 1 91.81 109 THR B N 1
ATOM 7269 C CA . THR B 1 109 ? -5.312 10.414 41.719 1 91.81 109 THR B CA 1
ATOM 7270 C C . THR B 1 109 ? -6.539 10.055 40.875 1 91.81 109 THR B C 1
ATOM 7272 O O . THR B 1 109 ? -6.539 9.055 40.156 1 91.81 109 THR B O 1
ATOM 7275 N N . THR B 1 110 ? -7.539 10.867 41 1 88 110 THR B N 1
ATOM 7276 C CA . THR B 1 110 ? -8.75 10.656 40.219 1 88 110 THR B CA 1
ATOM 7277 C C . THR B 1 110 ? -8.461 10.781 38.719 1 88 110 THR B C 1
ATOM 7279 O O . THR B 1 110 ? -8.953 9.984 37.906 1 88 110 THR B O 1
ATOM 7282 N N . PHE B 1 111 ? -7.641 11.641 38.406 1 89 111 PHE B N 1
ATOM 7283 C CA . PHE B 1 111 ? -7.281 11.906 37 1 89 111 PHE B CA 1
ATOM 7284 C C . PHE B 1 111 ? -6.566 10.703 36.406 1 89 111 PHE B C 1
ATOM 7286 O O . PHE B 1 111 ? -6.859 10.305 35.281 1 89 111 PHE B O 1
ATOM 7293 N N . ARG B 1 112 ? -5.707 10.094 37.125 1 90.62 112 ARG B N 1
ATOM 7294 C CA . ARG B 1 112 ? -4.93 8.953 36.656 1 90.62 112 ARG B CA 1
ATOM 7295 C C . ARG B 1 112 ? -5.777 7.684 36.656 1 90.62 112 ARG B C 1
ATOM 7297 O O . ARG B 1 112 ? -5.688 6.879 35.719 1 90.62 112 ARG B O 1
ATOM 7304 N N . GLN B 1 113 ? -6.551 7.57 37.656 1 90.38 113 GLN B N 1
ATOM 7305 C CA . GLN B 1 113 ? -7.363 6.367 37.812 1 90.38 113 GLN B CA 1
ATOM 7306 C C . GLN B 1 113 ? -8.297 6.172 36.625 1 90.38 113 GLN B C 1
ATOM 7308 O O . GLN B 1 113 ? -8.531 5.039 36.188 1 90.38 113 GLN B O 1
ATOM 7313 N N . TYR B 1 114 ? -8.797 7.25 36.094 1 90.06 114 TYR B N 1
ATOM 7314 C CA . TYR B 1 114 ? -9.789 7.148 35.031 1 90.06 114 TYR B CA 1
ATOM 7315 C C . TYR B 1 114 ? -9.18 7.5 33.656 1 90.06 114 TYR B C 1
ATOM 7317 O O . TYR B 1 114 ? -9.891 7.621 32.656 1 90.06 114 TYR B O 1
ATOM 7325 N N . SER B 1 115 ? -7.895 7.695 33.594 1 91.69 115 SER B N 1
ATOM 7326 C CA . SER B 1 115 ? -7.203 8.031 32.344 1 91.69 115 SER B CA 1
ATOM 7327 C C . SER B 1 115 ? -7.902 9.172 31.625 1 91.69 115 SER B C 1
ATOM 7329 O O . SER B 1 115 ? -8.234 9.047 30.438 1 91.69 115 SER B O 1
ATOM 7331 N N . ILE B 1 116 ? -8.047 10.25 32.344 1 92.75 116 ILE B N 1
ATOM 7332 C CA . ILE B 1 116 ? -8.773 11.406 31.828 1 92.75 116 ILE B CA 1
ATOM 7333 C C . ILE B 1 116 ? -7.957 12.07 30.719 1 92.75 116 ILE B C 1
ATOM 7335 O O . ILE B 1 116 ? -6.742 12.227 30.844 1 92.75 116 ILE B O 1
ATOM 7339 N N . SER B 1 117 ? -8.672 12.43 29.656 1 92.12 117 SER B N 1
ATOM 7340 C CA . SER B 1 117 ? -8.016 13.07 28.516 1 92.12 117 SER B CA 1
ATOM 7341 C C . SER B 1 117 ? -8.211 14.578 28.547 1 92.12 117 SER B C 1
ATOM 7343 O O . SER B 1 117 ? -7.293 15.336 28.219 1 92.12 117 SER B O 1
ATOM 7345 N N . GLN B 1 118 ? -9.43 15.055 28.844 1 94.06 118 GLN B N 1
ATOM 7346 C CA . GLN B 1 118 ? -9.766 16.484 28.906 1 94.06 118 GLN B CA 1
ATOM 7347 C C . GLN B 1 118 ? -10.703 16.781 30.062 1 94.06 118 GLN B C 1
ATOM 7349 O O . GLN B 1 118 ? -11.367 15.875 30.594 1 94.06 118 GLN B O 1
ATOM 7354 N N . TYR B 1 119 ? -10.703 18.016 30.5 1 96.19 119 TYR B N 1
ATOM 7355 C CA . TYR B 1 119 ? -11.602 18.484 31.547 1 96.19 119 TYR B CA 1
ATOM 7356 C C . TYR B 1 119 ? -12.18 19.859 31.188 1 96.19 119 TYR B C 1
ATOM 7358 O O . TYR B 1 119 ? -11.508 20.672 30.547 1 96.19 119 TYR B O 1
ATOM 7366 N N . PHE B 1 120 ? -13.445 20.109 31.625 1 96.56 120 PHE B N 1
ATOM 7367 C CA . PHE B 1 120 ? -14.125 21.391 31.422 1 96.56 120 PHE B CA 1
ATOM 7368 C C . PHE B 1 120 ? -14.93 21.781 32.656 1 96.56 120 PHE B C 1
ATOM 7370 O O . PHE B 1 120 ? -15.711 20.984 33.188 1 96.56 120 PHE B O 1
ATOM 7377 N N . LEU B 1 121 ? -14.719 22.969 33.094 1 97.44 121 LEU B N 1
ATOM 7378 C CA . LEU B 1 121 ? -15.461 23.484 34.219 1 97.44 121 LEU B CA 1
ATOM 7379 C C . LEU B 1 121 ? -16.766 24.125 33.781 1 97.44 121 LEU B C 1
ATOM 7381 O O . LEU B 1 121 ? -16.797 24.922 32.844 1 97.44 121 LEU B O 1
ATOM 7385 N N . SER B 1 122 ? -17.875 23.734 34.531 1 97.94 122 SER B N 1
ATOM 7386 C CA . SER B 1 122 ? -19.188 24.312 34.219 1 97.94 122 SER B CA 1
ATOM 7387 C C . SER B 1 122 ? -19.234 25.797 34.594 1 97.94 122 SER B C 1
ATOM 7389 O O . SER B 1 122 ? -18.469 26.25 35.438 1 97.94 122 SER B O 1
ATOM 7391 N N . ALA B 1 123 ? -20.188 26.547 33.969 1 96.44 123 ALA B N 1
ATOM 7392 C CA . ALA B 1 123 ? -20.297 27.984 34.188 1 96.44 123 ALA B CA 1
ATOM 7393 C C . ALA B 1 123 ? -20.594 28.328 35.625 1 96.44 123 ALA B C 1
ATOM 7395 O O . ALA B 1 123 ? -20.125 29.344 36.156 1 96.44 123 ALA B O 1
ATOM 7396 N N . ASP B 1 124 ? -21.328 27.5 36.344 1 96.62 124 ASP B N 1
ATOM 7397 C CA . ASP B 1 124 ? -21.672 27.766 37.719 1 96.62 124 ASP B CA 1
ATOM 7398 C C . ASP B 1 124 ? -20.625 27.188 38.656 1 96.62 124 ASP B C 1
ATOM 7400 O O . ASP B 1 124 ? -20.797 27.234 39.906 1 96.62 124 ASP B O 1
ATOM 7404 N N . ARG B 1 125 ? -19.562 26.578 38.188 1 96.56 125 ARG B N 1
ATOM 7405 C CA . ARG B 1 125 ? -18.406 26.078 38.906 1 96.56 125 ARG B CA 1
ATOM 7406 C C . ARG B 1 125 ? -18.781 24.922 39.812 1 96.56 125 ARG B C 1
ATOM 7408 O O . ARG B 1 125 ? -18.109 24.688 40.844 1 96.56 125 ARG B O 1
ATOM 7415 N N . GLN B 1 126 ? -19.844 24.203 39.438 1 97.25 126 GLN B N 1
ATOM 7416 C CA . GLN B 1 126 ? -20.281 23.109 40.281 1 97.25 126 GLN B CA 1
ATOM 7417 C C . GLN B 1 126 ? -19.719 21.781 39.781 1 97.25 126 GLN B C 1
ATOM 7419 O O . GLN B 1 126 ? -19.562 20.844 40.594 1 97.25 126 GLN B O 1
ATOM 7424 N N . TYR B 1 127 ? -19.5 21.719 38.531 1 97.69 127 TYR B N 1
ATOM 7425 C CA . TYR B 1 127 ? -19.156 20.422 37.969 1 97.69 127 TYR B CA 1
ATOM 7426 C C . TYR B 1 127 ? -17.922 20.531 37.062 1 97.69 127 TYR B C 1
ATOM 7428 O O . TYR B 1 127 ? -17.656 21.578 36.5 1 97.69 127 TYR B O 1
ATOM 7436 N N . LEU B 1 128 ? -17.172 19.422 37.031 1 97.75 128 LEU B N 1
ATOM 7437 C CA . LEU B 1 128 ? -16.203 19.172 35.969 1 97.75 128 LEU B CA 1
ATOM 7438 C C . LEU B 1 128 ? -16.703 18.094 35 1 97.75 128 LEU B C 1
ATOM 7440 O O . LEU B 1 128 ? -17.188 17.062 35.438 1 97.75 128 LEU B O 1
ATOM 7444 N N . LEU B 1 129 ? -16.719 18.391 33.719 1 97.75 129 LEU B N 1
ATOM 7445 C CA . LEU B 1 129 ? -16.922 17.391 32.688 1 97.75 129 LEU B CA 1
ATOM 7446 C C . LEU B 1 129 ? -15.602 16.781 32.25 1 97.75 129 LEU B C 1
ATOM 7448 O O . LEU B 1 129 ? -14.695 17.484 31.797 1 97.75 129 LEU B O 1
ATOM 7452 N N . LEU B 1 130 ? -15.461 15.43 32.406 1 97.19 130 LEU B N 1
ATOM 7453 C CA . LEU B 1 130 ? -14.211 14.727 32.125 1 97.19 130 LEU B CA 1
ATOM 7454 C C . LEU B 1 130 ? -14.383 13.727 31 1 97.19 130 LEU B C 1
ATOM 7456 O O . LEU B 1 130 ? -15.367 12.984 30.969 1 97.19 130 LEU B O 1
ATOM 7460 N N . SER B 1 131 ? -13.492 13.734 30.047 1 96.56 131 SER B N 1
ATOM 7461 C CA . SER B 1 131 ? -13.547 12.742 28.984 1 96.56 131 SER B CA 1
ATOM 7462 C C . SER B 1 131 ? -12.531 11.625 29.203 1 96.56 131 SER B C 1
ATOM 7464 O O . SER B 1 131 ? -11.445 11.867 29.75 1 96.56 131 SER B O 1
ATOM 7466 N N . HIS B 1 132 ? -12.898 10.406 28.875 1 95.56 132 HIS B N 1
ATOM 7467 C CA . HIS B 1 132 ? -12.016 9.242 28.922 1 95.56 132 HIS B CA 1
ATOM 7468 C C . HIS B 1 132 ? -12.383 8.227 27.844 1 95.56 132 HIS B C 1
ATOM 7470 O O . HIS B 1 132 ? -13.375 8.406 27.125 1 95.56 132 HIS B O 1
ATOM 7476 N N . LYS B 1 133 ? -11.547 7.195 27.547 1 95.19 133 LYS B N 1
ATOM 7477 C CA . LYS B 1 133 ? -11.719 6.219 26.469 1 95.19 133 LYS B CA 1
ATOM 7478 C C . LYS B 1 133 ? -11.734 6.898 25.109 1 95.19 133 LYS B C 1
ATOM 7480 O O . LYS B 1 133 ? -12.656 6.684 24.312 1 95.19 133 LYS B O 1
ATOM 7485 N N . TYR B 1 134 ? -10.734 7.617 24.859 1 93.62 134 TYR B N 1
ATOM 7486 C CA . TYR B 1 134 ? -10.578 8.461 23.688 1 93.62 134 TYR B CA 1
ATOM 7487 C C . TYR B 1 134 ? -10.375 7.617 22.422 1 93.62 134 TYR B C 1
ATOM 7489 O O . TYR B 1 134 ? -9.547 6.703 22.422 1 93.62 134 TYR B O 1
ATOM 7497 N N . GLU B 1 135 ? -11.227 7.848 21.391 1 94.69 135 GLU B N 1
ATOM 7498 C CA . GLU B 1 135 ? -11.055 7.258 20.062 1 94.69 135 GLU B CA 1
ATOM 7499 C C . GLU B 1 135 ? -11.023 8.328 18.984 1 94.69 135 GLU B C 1
ATOM 7501 O O . GLU B 1 135 ? -12.047 8.953 18.688 1 94.69 135 GLU B O 1
ATOM 7506 N N . ARG B 1 136 ? -9.945 8.453 18.328 1 93.5 136 ARG B N 1
ATOM 7507 C CA . ARG B 1 136 ? -9.766 9.461 17.297 1 93.5 136 ARG B CA 1
ATOM 7508 C C . ARG B 1 136 ? -10.602 9.148 16.062 1 93.5 136 ARG B C 1
ATOM 7510 O O . ARG B 1 136 ? -10.695 7.984 15.648 1 93.5 136 ARG B O 1
ATOM 7517 N N . ILE B 1 137 ? -11.234 10.094 15.445 1 93.75 137 ILE B N 1
ATOM 7518 C CA . ILE B 1 137 ? -11.938 9.953 14.172 1 93.75 137 ILE B CA 1
ATOM 7519 C C . ILE B 1 137 ? -11.148 10.648 13.062 1 93.75 137 ILE B C 1
ATOM 7521 O O . ILE B 1 137 ? -10.547 9.984 12.219 1 93.75 137 ILE B O 1
ATOM 7525 N N . PHE B 1 138 ? -11.109 12 13.086 1 93.69 138 PHE B N 1
ATOM 7526 C CA . PHE B 1 138 ? -10.25 12.789 12.219 1 93.69 138 PHE B CA 1
ATOM 7527 C C . PHE B 1 138 ? -9.164 13.492 13.023 1 93.69 138 PHE B C 1
ATOM 7529 O O . PHE B 1 138 ? -8.719 12.984 14.047 1 93.69 138 PHE B O 1
ATOM 7536 N N . ARG B 1 139 ? -8.672 14.633 12.523 1 93.94 139 ARG B N 1
ATOM 7537 C CA . ARG B 1 139 ? -7.598 15.367 13.188 1 93.94 139 ARG B CA 1
ATOM 7538 C C . ARG B 1 139 ? -8.07 15.938 14.523 1 93.94 139 ARG B C 1
ATOM 7540 O O . ARG B 1 139 ? -7.332 15.906 15.508 1 93.94 139 ARG B O 1
ATOM 7547 N N . TYR B 1 140 ? -9.328 16.453 14.57 1 95.81 140 TYR B N 1
ATOM 7548 C CA . TYR B 1 140 ? -9.828 17.156 15.75 1 95.81 140 TYR B CA 1
ATOM 7549 C C . TYR B 1 140 ? -10.969 16.375 16.391 1 95.81 140 TYR B C 1
ATOM 7551 O O . TYR B 1 140 ? -11.125 16.391 17.625 1 95.81 140 TYR B O 1
ATOM 7559 N N . THR B 1 141 ? -11.727 15.664 15.617 1 96.44 141 THR B N 1
ATOM 7560 C CA . THR B 1 141 ? -12.891 14.969 16.141 1 96.44 141 THR B CA 1
ATOM 7561 C C . THR B 1 141 ? -12.484 13.641 16.766 1 96.44 141 THR B C 1
ATOM 7563 O O . THR B 1 141 ? -11.516 13.016 16.344 1 96.44 141 THR B O 1
ATOM 7566 N N . TYR B 1 142 ? -13.242 13.234 17.734 1 96.44 142 TYR B N 1
ATOM 7567 C CA . TYR B 1 142 ? -13.047 11.984 18.453 1 96.44 142 TYR B CA 1
ATOM 7568 C C . TYR B 1 142 ? -14.352 11.523 19.094 1 96.44 142 TYR B C 1
ATOM 7570 O O . TYR B 1 142 ? -15.344 12.258 19.109 1 96.44 142 TYR B O 1
ATOM 7578 N N . LYS B 1 143 ? -14.359 10.328 19.562 1 97.69 143 LYS B N 1
ATOM 7579 C CA . LYS B 1 143 ? -15.367 9.797 20.469 1 97.69 143 LYS B CA 1
ATOM 7580 C C . LYS B 1 143 ? -14.797 9.562 21.859 1 97.69 143 LYS B C 1
ATOM 7582 O O . LYS B 1 143 ? -13.602 9.281 22.016 1 97.69 143 LYS B O 1
ATOM 7587 N N . ALA B 1 144 ? -15.609 9.781 22.812 1 97.88 144 ALA B N 1
ATOM 7588 C CA . ALA B 1 144 ? -15.18 9.555 24.188 1 97.88 144 ALA B CA 1
ATOM 7589 C C . ALA B 1 144 ? -16.375 9.305 25.109 1 97.88 144 ALA B C 1
ATOM 7591 O O . ALA B 1 144 ? -17.516 9.625 24.766 1 97.88 144 ALA B O 1
ATOM 7592 N N . ALA B 1 145 ? -16.062 8.617 26.172 1 97.62 145 ALA B N 1
ATOM 7593 C CA . ALA B 1 145 ? -17 8.594 27.297 1 97.62 145 ALA B CA 1
ATOM 7594 C C . ALA B 1 145 ? -16.781 9.773 28.219 1 97.62 145 ALA B C 1
ATOM 7596 O O . ALA B 1 145 ? -15.68 10.336 28.281 1 97.62 145 ALA B O 1
ATOM 7597 N N . PHE B 1 146 ? -17.844 10.141 28.922 1 97.81 146 PHE B N 1
ATOM 7598 C CA . PHE B 1 146 ? -17.734 11.352 29.734 1 97.81 146 PHE B CA 1
ATOM 7599 C C . PHE B 1 146 ? -18.172 11.078 31.156 1 97.81 146 PHE B C 1
ATOM 7601 O O . PHE B 1 146 ? -19.109 10.305 31.391 1 97.81 146 PHE B O 1
ATOM 7608 N N . LEU B 1 147 ? -17.484 11.656 32.094 1 97.19 147 LEU B N 1
ATOM 7609 C CA . LEU B 1 147 ? -17.781 11.633 33.531 1 97.19 147 LEU B CA 1
ATOM 7610 C C . LEU B 1 147 ? -18.141 13.016 34.031 1 97.19 147 LEU B C 1
ATOM 7612 O O . LEU B 1 147 ? -17.719 14.023 33.469 1 97.19 147 LEU B O 1
ATOM 7616 N N . LEU B 1 148 ? -18.922 12.977 35.062 1 97.06 148 LEU B N 1
ATOM 7617 C CA . LEU B 1 148 ? -19.328 14.195 35.75 1 97.06 148 LEU B CA 1
ATOM 7618 C C . LEU B 1 148 ? -18.797 14.203 37.188 1 97.06 148 LEU B C 1
ATOM 7620 O O . LEU B 1 148 ? -19.125 13.32 38 1 97.06 148 LEU B O 1
ATOM 7624 N N . TYR B 1 149 ? -18 15.148 37.469 1 97 149 TYR B N 1
ATOM 7625 C CA . TYR B 1 149 ? -17.453 15.305 38.812 1 97 149 TYR B CA 1
ATOM 7626 C C . TYR B 1 149 ? -18.094 16.484 39.531 1 97 149 TYR B C 1
ATOM 7628 O O . TYR B 1 149 ? -17.969 17.625 39.094 1 97 149 TYR B O 1
ATOM 7636 N N . ASN B 1 150 ? -18.766 16.234 40.594 1 96.69 150 ASN B N 1
ATOM 7637 C CA . ASN B 1 150 ? -19.297 17.297 41.438 1 96.69 150 ASN B CA 1
ATOM 7638 C C . ASN B 1 150 ? -18.25 17.812 42.406 1 96.69 150 ASN B C 1
ATOM 7640 O O . ASN B 1 150 ? -17.797 17.078 43.312 1 96.69 150 ASN B O 1
ATOM 7644 N N . ILE B 1 151 ? -17.984 19.031 42.344 1 96.12 151 ILE B N 1
ATOM 7645 C CA . ILE B 1 151 ? -16.844 19.609 43.062 1 96.12 151 ILE B CA 1
ATOM 7646 C C . ILE B 1 151 ? -17.141 19.672 44.562 1 96.12 151 ILE B C 1
ATOM 7648 O O . ILE B 1 151 ? -16.297 19.328 45.375 1 96.12 151 ILE B O 1
ATOM 7652 N N . SER B 1 152 ? -18.312 20.094 44.938 1 95 152 SER B N 1
ATOM 7653 C CA . SER B 1 152 ? -18.672 20.297 46.344 1 95 152 SER B CA 1
ATOM 7654 C C . SER B 1 152 ? -18.766 18.953 47.094 1 95 152 SER B C 1
ATOM 7656 O O . SER B 1 152 ? -18.328 18.844 48.25 1 95 152 SER B O 1
ATOM 7658 N N . SER B 1 153 ? -19.266 17.984 46.406 1 94.44 153 SER B N 1
ATOM 7659 C CA . SER B 1 153 ? -19.484 16.703 47.062 1 94.44 153 SER B CA 1
ATOM 7660 C C . SER B 1 153 ? -18.328 15.742 46.812 1 94.44 153 SER B C 1
ATOM 7662 O O . SER B 1 153 ? -18.25 14.664 47.406 1 94.44 153 SER B O 1
ATOM 7664 N N . ASP B 1 154 ? -17.484 16.109 45.938 1 92.69 154 ASP B N 1
ATOM 7665 C CA . ASP B 1 154 ? -16.359 15.25 45.562 1 92.69 154 ASP B CA 1
ATOM 7666 C C . ASP B 1 154 ? -16.859 13.898 45.062 1 92.69 154 ASP B C 1
ATOM 7668 O O . ASP B 1 154 ? -16.344 12.852 45.438 1 92.69 154 ASP B O 1
ATOM 7672 N N . TYR B 1 155 ? -17.875 13.969 44.25 1 93.88 155 TYR B N 1
ATOM 7673 C CA . TYR B 1 155 ? -18.5 12.758 43.719 1 93.88 155 TYR B CA 1
ATOM 7674 C C . TYR B 1 155 ? -18.344 12.68 42.219 1 93.88 155 TYR B C 1
ATOM 7676 O O . TYR B 1 155 ? -18.594 13.656 41.5 1 93.88 155 TYR B O 1
ATOM 7684 N N . LEU B 1 156 ? -17.844 11.523 41.781 1 95.25 156 LEU B N 1
ATOM 7685 C CA . LEU B 1 156 ? -17.609 11.266 40.344 1 95.25 156 LEU B CA 1
ATOM 7686 C C . LEU B 1 156 ? -18.594 10.211 39.844 1 95.25 156 LEU B C 1
ATOM 7688 O O . LEU B 1 156 ? -18.75 9.156 40.438 1 95.25 156 LEU B O 1
ATOM 7692 N N . ALA B 1 157 ? -19.328 10.516 38.781 1 95.19 157 ALA B N 1
ATOM 7693 C CA . ALA B 1 157 ? -20.266 9.586 38.125 1 95.19 157 ALA B CA 1
ATOM 7694 C C . ALA B 1 157 ? -20.203 9.711 36.625 1 95.19 157 ALA B C 1
ATOM 7696 O O . ALA B 1 157 ? -19.734 10.727 36.094 1 95.19 157 ALA B O 1
ATOM 7697 N N . PRO B 1 158 ? -20.672 8.633 35.938 1 96.19 158 PRO B N 1
ATOM 7698 C CA . PRO B 1 158 ? -20.828 8.797 34.469 1 96.19 158 PRO B CA 1
ATOM 7699 C C . PRO B 1 158 ? -21.844 9.875 34.094 1 96.19 158 PRO B C 1
ATOM 7701 O O . PRO B 1 158 ? -22.844 10.055 34.812 1 96.19 158 PRO B O 1
ATOM 7704 N N . LEU B 1 159 ? -21.578 10.625 33 1 96.38 159 LEU B N 1
ATOM 7705 C CA . LEU B 1 159 ? -22.531 11.633 32.531 1 96.38 159 LEU B CA 1
ATOM 7706 C C . LEU B 1 159 ? -23.922 11.023 32.344 1 96.38 159 LEU B C 1
ATOM 7708 O O . LEU B 1 159 ? -24.922 11.648 32.656 1 96.38 159 LEU B O 1
ATOM 7712 N N . PHE B 1 160 ? -23.922 9.805 31.781 1 95.75 160 PHE B N 1
ATOM 7713 C CA . PHE B 1 160 ? -25.141 9.008 31.672 1 95.75 160 PHE B CA 1
ATOM 7714 C C . PHE B 1 160 ? -25.016 7.715 32.469 1 95.75 160 PHE B C 1
ATOM 7716 O O . PHE B 1 160 ? -24.562 6.695 31.953 1 95.75 160 PHE B O 1
ATOM 7723 N N . PRO B 1 161 ? -25.578 7.652 33.656 1 94.12 161 PRO B N 1
ATOM 7724 C CA . PRO B 1 161 ? -25.391 6.523 34.562 1 94.12 161 PRO B CA 1
ATOM 7725 C C . PRO B 1 161 ? -25.953 5.219 34 1 94.12 161 PRO B C 1
ATOM 7727 O O . PRO B 1 161 ? -25.453 4.137 34.312 1 94.12 161 PRO B O 1
ATOM 7730 N N . LYS B 1 162 ? -26.969 5.238 33.219 1 94.12 162 LYS B N 1
ATOM 7731 C CA . LYS B 1 162 ? -27.594 4.035 32.688 1 94.12 162 LYS B CA 1
ATOM 7732 C C . LYS B 1 162 ? -26.734 3.426 31.578 1 94.12 162 LYS B C 1
ATOM 7734 O O . LYS B 1 162 ? -26.844 2.234 31.281 1 94.12 162 LYS B O 1
ATOM 7739 N N . THR B 1 163 ? -25.922 4.285 30.938 1 95.38 163 THR B N 1
ATOM 7740 C CA . THR B 1 163 ? -25.031 3.855 29.875 1 95.38 163 THR B CA 1
ATOM 7741 C C . THR B 1 163 ? -23.641 4.453 30.062 1 95.38 163 THR B C 1
ATOM 7743 O O . THR B 1 163 ? -23.156 5.219 29.219 1 95.38 163 THR B O 1
ATOM 7746 N N . PRO B 1 164 ? -22.969 3.971 31.047 1 93.62 164 PRO B N 1
ATOM 7747 C CA . PRO B 1 164 ? -21.703 4.598 31.422 1 93.62 164 PRO B CA 1
ATOM 7748 C C . PRO B 1 164 ? -20.641 4.465 30.344 1 93.62 164 PRO B C 1
ATOM 7750 O O . PRO B 1 164 ? -19.703 5.266 30.297 1 93.62 164 PRO B O 1
ATOM 7753 N N . GLU B 1 165 ? -20.812 3.535 29.484 1 93.44 165 GLU B N 1
ATOM 7754 C CA . GLU B 1 165 ? -19.781 3.291 28.469 1 93.44 165 GLU B CA 1
ATOM 7755 C C . GLU B 1 165 ? -20.141 3.979 27.156 1 93.44 165 GLU B C 1
ATOM 7757 O O . GLU B 1 165 ? -19.422 3.844 26.172 1 93.44 165 GLU B O 1
ATOM 7762 N N . LEU B 1 166 ? -21.156 4.715 27.203 1 96.69 166 LEU B N 1
ATOM 7763 C CA . LEU B 1 166 ? -21.609 5.371 25.969 1 96.69 166 LEU B CA 1
ATOM 7764 C C . LEU B 1 166 ? -20.578 6.363 25.469 1 96.69 166 LEU B C 1
ATOM 7766 O O . LEU B 1 166 ? -20.125 7.234 26.219 1 96.69 166 LEU B O 1
ATOM 7770 N N . LEU B 1 167 ? -20.078 6.227 24.219 1 97.94 167 LEU B N 1
ATOM 7771 C CA . LEU B 1 167 ? -19.125 7.148 23.609 1 97.94 167 LEU B CA 1
ATOM 7772 C C . LEU B 1 167 ? -19.859 8.258 22.859 1 97.94 167 LEU B C 1
ATOM 7774 O O . LEU B 1 167 ? -20.75 7.992 22.047 1 97.94 167 LEU B O 1
ATOM 7778 N N . LEU B 1 168 ? -19.531 9.43 23.188 1 98.38 168 LEU B N 1
ATOM 7779 C CA . LEU B 1 168 ? -20.094 10.594 22.516 1 98.38 168 LEU B CA 1
ATOM 7780 C C . LEU B 1 168 ? -19.078 11.195 21.531 1 98.38 168 LEU B C 1
ATOM 7782 O O . LEU B 1 168 ? -17.875 11.055 21.734 1 98.38 168 LEU B O 1
ATOM 7786 N N . GLN B 1 169 ? -19.641 11.805 20.516 1 98.38 169 GLN B N 1
ATOM 7787 C CA . GLN B 1 169 ? -18.797 12.469 19.531 1 98.38 169 GLN B CA 1
ATOM 7788 C C . GLN B 1 169 ? -18.406 13.875 20 1 98.38 169 GLN B C 1
ATOM 7790 O O . GLN B 1 169 ? -17.438 14.453 19.516 1 98.38 169 GLN B O 1
ATOM 7795 N N . TYR B 1 170 ? -19.172 14.438 20.891 1 98.31 170 TYR B N 1
ATOM 7796 C CA . TYR B 1 170 ? -18.922 15.766 21.438 1 98.31 170 TYR B CA 1
ATOM 7797 C C . TYR B 1 170 ? -19.75 16 22.703 1 98.31 170 TYR B C 1
ATOM 7799 O O . TYR B 1 170 ? -20.891 15.516 22.797 1 98.31 170 TYR B O 1
ATOM 7807 N N . ALA B 1 171 ? -19.25 16.672 23.656 1 98.5 171 ALA B N 1
ATOM 7808 C CA . ALA B 1 171 ? -19.969 17.156 24.828 1 98.5 171 ALA B CA 1
ATOM 7809 C C . ALA B 1 171 ? -19.328 18.406 25.391 1 98.5 171 ALA B C 1
ATOM 7811 O O . ALA B 1 171 ? -18.109 18.484 25.531 1 98.5 171 ALA B O 1
ATOM 7812 N N . ALA B 1 172 ? -20.172 19.438 25.672 1 98 172 ALA B N 1
ATOM 7813 C CA . ALA B 1 172 ? -19.625 20.688 26.203 1 98 172 ALA B CA 1
ATOM 7814 C C . ALA B 1 172 ? -20.688 21.453 26.984 1 98 172 ALA B C 1
ATOM 7816 O O . ALA B 1 172 ? -21.875 21.328 26.719 1 98 172 ALA B O 1
ATOM 7817 N N . TRP B 1 173 ? -20.25 22.234 27.922 1 98.12 173 TRP B N 1
ATOM 7818 C CA . TRP B 1 173 ? -21.109 23.078 28.75 1 98.12 173 TRP B CA 1
ATOM 7819 C C . TRP B 1 173 ? -21.672 24.234 27.922 1 98.12 173 TRP B C 1
ATOM 7821 O O . TRP B 1 173 ? -21.031 24.703 26.969 1 98.12 173 TRP B O 1
ATOM 7831 N N . GLY B 1 174 ? -22.875 24.656 28.281 1 97.56 174 GLY B N 1
ATOM 7832 C CA . GLY B 1 174 ? -23.375 25.953 27.859 1 97.56 174 GLY B CA 1
ATOM 7833 C C . GLY B 1 174 ? -22.938 27.094 28.75 1 97.56 174 GLY B C 1
ATOM 7834 O O . GLY B 1 174 ? -22.203 26.875 29.719 1 97.56 174 GLY B O 1
ATOM 7835 N N . PRO B 1 175 ? -23.344 28.312 28.391 1 96.5 175 PRO B N 1
ATOM 7836 C CA . PRO B 1 175 ? -22.859 29.5 29.125 1 96.5 175 PRO B CA 1
ATOM 7837 C C . PRO B 1 175 ? -23.625 29.75 30.406 1 96.5 175 PRO B C 1
ATOM 7839 O O . PRO B 1 175 ? -23.234 30.594 31.219 1 96.5 175 PRO B O 1
ATOM 7842 N N . SER B 1 176 ? -24.719 29.031 30.688 1 95.69 176 SER B N 1
ATOM 7843 C CA . SER B 1 176 ? -25.547 29.25 31.875 1 95.69 176 SER B CA 1
ATOM 7844 C C . SER B 1 176 ? -25.672 28 32.719 1 95.69 176 SER B C 1
ATOM 7846 O O . SER B 1 176 ? -26.094 26.953 32.219 1 95.69 176 SER B O 1
ATOM 7848 N N . GLY B 1 177 ? -25.312 28.203 33.938 1 96.44 177 GLY B N 1
ATOM 7849 C CA . GLY B 1 177 ? -25.406 27.047 34.812 1 96.44 177 GLY B CA 1
ATOM 7850 C C . GLY B 1 177 ? -24.594 25.859 34.375 1 96.44 177 GLY B C 1
ATOM 7851 O O . GLY B 1 177 ? -23.391 26 34.094 1 96.44 177 GLY B O 1
ATOM 7852 N N . ASN B 1 178 ? -25.375 24.766 34.469 1 97.62 178 ASN B N 1
ATOM 7853 C CA . ASN B 1 178 ? -24.734 23.547 33.969 1 97.62 178 ASN B CA 1
ATOM 7854 C C . ASN B 1 178 ? -25.516 22.938 32.812 1 97.62 178 ASN B C 1
ATOM 7856 O O . ASN B 1 178 ? -25.719 21.734 32.75 1 97.62 178 ASN B O 1
ATOM 7860 N N . GLN B 1 179 ? -26.031 23.844 31.938 1 97.06 179 GLN B N 1
ATOM 7861 C CA . GLN B 1 179 ? -26.625 23.344 30.688 1 97.06 179 GLN B CA 1
ATOM 7862 C C . GLN B 1 179 ? -25.562 22.656 29.828 1 97.06 179 GLN B C 1
ATOM 7864 O O . GLN B 1 179 ? -24.375 23 29.891 1 97.06 179 GLN B O 1
ATOM 7869 N N . LEU B 1 180 ? -25.969 21.734 29.031 1 98.25 180 LEU B N 1
ATOM 7870 C CA . LEU B 1 180 ? -25.031 20.875 28.312 1 98.25 180 LEU B CA 1
ATOM 7871 C C . LEU B 1 180 ? -25.578 20.531 26.938 1 98.25 180 LEU B C 1
ATOM 7873 O O . LEU B 1 180 ? -26.781 20.359 26.766 1 98.25 180 LEU B O 1
ATOM 7877 N N . VAL B 1 181 ? -24.688 20.469 25.984 1 98.56 181 VAL B N 1
ATOM 7878 C CA . VAL B 1 181 ? -24.984 19.953 24.656 1 98.56 181 VAL B CA 1
ATOM 7879 C C . VAL B 1 181 ? -24.078 18.766 24.359 1 98.56 181 VAL B C 1
ATOM 7881 O O . VAL B 1 181 ? -22.938 18.719 24.828 1 98.56 181 VAL B O 1
ATOM 7884 N N . TYR B 1 182 ? -24.547 17.797 23.688 1 98.56 182 TYR B N 1
ATOM 7885 C CA . TYR B 1 182 ? -23.719 16.703 23.234 1 98.56 182 TYR B CA 1
ATOM 7886 C C . TYR B 1 182 ? -24.188 16.188 21.875 1 98.56 182 TYR B C 1
ATOM 7888 O O . TYR B 1 182 ? -25.266 16.547 21.406 1 98.56 182 TYR B O 1
ATOM 7896 N N . VAL B 1 183 ? -23.328 15.492 21.188 1 98.81 183 VAL B N 1
ATOM 7897 C CA . VAL B 1 183 ? -23.641 14.891 19.906 1 98.81 183 VAL B CA 1
ATOM 7898 C C . VAL B 1 183 ? -23.469 13.375 19.984 1 98.81 183 VAL B C 1
ATOM 7900 O O . VAL B 1 183 ? -22.453 12.875 20.453 1 98.81 183 VAL B O 1
ATOM 7903 N N . LEU B 1 184 ? -24.484 12.711 19.578 1 98.38 184 LEU B N 1
ATOM 7904 C CA . LEU B 1 184 ? -24.531 11.25 19.516 1 98.38 184 LEU B CA 1
ATOM 7905 C C . LEU B 1 184 ? -25.094 10.773 18.188 1 98.38 184 LEU B C 1
ATOM 7907 O O . LEU B 1 184 ? -26.156 11.227 17.766 1 98.38 184 LEU B O 1
ATOM 7911 N N . ASP B 1 185 ? -24.359 9.922 17.516 1 97.81 185 ASP B N 1
ATOM 7912 C CA . ASP B 1 185 ? -24.766 9.383 16.219 1 97.81 185 ASP B CA 1
ATOM 7913 C C . ASP B 1 185 ? -25.078 10.492 15.227 1 97.81 185 ASP B C 1
ATOM 7915 O O . ASP B 1 185 ? -26.094 10.438 14.531 1 97.81 185 ASP B O 1
ATOM 7919 N N . ASN B 1 186 ? -24.328 11.5 15.305 1 98.5 186 ASN B N 1
ATOM 7920 C CA . ASN B 1 186 ? -24.391 12.656 14.414 1 98.5 186 ASN B CA 1
ATOM 7921 C C . ASN B 1 186 ? -25.641 13.484 14.672 1 98.5 186 ASN B C 1
ATOM 7923 O O . ASN B 1 186 ? -26.109 14.203 13.781 1 98.5 186 ASN B O 1
ATOM 7927 N N . ASN B 1 187 ? -26.203 13.375 15.805 1 98.81 187 ASN B N 1
ATOM 7928 C CA . ASN B 1 187 ? -27.344 14.203 16.188 1 98.81 187 ASN B CA 1
ATOM 7929 C C . ASN B 1 187 ? -27.062 15.031 17.422 1 98.81 187 ASN B C 1
ATOM 7931 O O . ASN B 1 187 ? -26.359 14.57 18.328 1 98.81 187 ASN B O 1
ATOM 7935 N N . VAL B 1 188 ? -27.672 16.219 17.469 1 98.75 188 VAL B N 1
ATOM 7936 C CA . VAL B 1 188 ? -27.422 17.172 18.547 1 98.75 188 VAL B CA 1
ATOM 7937 C C . VAL B 1 188 ? -28.469 16.984 19.641 1 98.75 188 VAL B C 1
ATOM 7939 O O . VAL B 1 188 ? -29.672 16.906 19.344 1 98.75 188 VAL B O 1
ATOM 7942 N N . TYR B 1 189 ? -28.047 16.906 20.859 1 98.5 189 TYR B N 1
ATOM 7943 C CA . TYR B 1 189 ? -28.906 16.812 22.047 1 98.5 189 TYR B CA 1
ATOM 7944 C C . TYR B 1 189 ? -28.609 17.969 23 1 98.5 189 TYR B C 1
ATOM 7946 O O . TYR B 1 189 ? -27.469 18.438 23.078 1 98.5 189 TYR B O 1
ATOM 7954 N N . TYR B 1 190 ? -29.672 18.359 23.75 1 98.19 190 TYR B N 1
ATOM 7955 C CA . TYR B 1 190 ? -29.562 19.484 24.688 1 98.19 190 TYR B CA 1
ATOM 7956 C C . TYR B 1 190 ? -30.125 19.094 26.062 1 98.19 190 TYR B C 1
ATOM 7958 O O . TYR B 1 190 ? -31.141 18.406 26.156 1 98.19 190 TYR B O 1
ATOM 7966 N N . LEU B 1 191 ? -29.375 19.516 27.109 1 97.69 191 LEU B N 1
ATOM 7967 C CA . LEU B 1 191 ? -29.828 19.438 28.484 1 97.69 191 LEU B CA 1
ATOM 7968 C C . LEU B 1 191 ? -29.844 20.828 29.125 1 97.69 191 LEU B C 1
ATOM 7970 O O . LEU B 1 191 ? -28.844 21.547 29.094 1 97.69 191 LEU B O 1
ATOM 7974 N N . SER B 1 192 ? -30.938 21.109 29.75 1 96.88 192 SER B N 1
ATOM 7975 C CA . SER B 1 192 ? -31 22.375 30.453 1 96.88 192 SER B CA 1
ATOM 7976 C C . SER B 1 192 ? -30.125 22.375 31.703 1 96.88 192 SER B C 1
ATOM 7978 O O . SER B 1 192 ? -29.672 23.422 32.156 1 96.88 192 SER B O 1
ATOM 7980 N N . ASP B 1 193 ? -29.969 21.312 32.25 1 96.38 193 ASP B N 1
ATOM 7981 C CA . ASP B 1 193 ? -29.031 21 33.312 1 96.38 193 ASP B CA 1
ATOM 7982 C C . ASP B 1 193 ? -28.672 19.5 33.312 1 96.38 193 ASP B C 1
ATOM 7984 O O . ASP B 1 193 ? -29.312 18.703 32.625 1 96.38 193 ASP B O 1
ATOM 7988 N N . VAL B 1 194 ? -27.75 19.141 34.125 1 95.38 194 VAL B N 1
ATOM 7989 C CA . VAL B 1 194 ? -27.188 17.797 34 1 95.38 194 VAL B CA 1
ATOM 7990 C C . VAL B 1 194 ? -28.203 16.766 34.5 1 95.38 194 VAL B C 1
ATOM 7992 O O . VAL B 1 194 ? -28.078 15.586 34.188 1 95.38 194 VAL B O 1
ATOM 7995 N N . THR B 1 195 ? -29.203 17.172 35.156 1 93.44 195 THR B N 1
ATOM 7996 C CA . THR B 1 195 ? -30.203 16.25 35.656 1 93.44 195 THR B CA 1
ATOM 7997 C C . THR B 1 195 ? -31.422 16.219 34.75 1 93.44 195 THR B C 1
ATOM 7999 O O . THR B 1 195 ? -32.312 15.367 34.906 1 93.44 195 THR B O 1
ATOM 8002 N N . ALA B 1 196 ? -31.5 17.047 33.781 1 95.38 196 ALA B N 1
ATOM 8003 C CA . ALA B 1 196 ? -32.625 17.141 32.875 1 95.38 196 ALA B CA 1
ATOM 8004 C C . ALA B 1 196 ? -32.656 15.984 31.891 1 95.38 196 ALA B C 1
ATOM 8006 O O . ALA B 1 196 ? -31.625 15.344 31.672 1 95.38 196 ALA B O 1
ATOM 8007 N N . LYS B 1 197 ? -33.844 15.711 31.391 1 94.62 197 LYS B N 1
ATOM 8008 C CA . LYS B 1 197 ? -33.938 14.773 30.281 1 94.62 197 LYS B CA 1
ATOM 8009 C C . LYS B 1 197 ? -33.406 15.391 29 1 94.62 197 LYS B C 1
ATOM 8011 O O . LYS B 1 197 ? -33.719 16.531 28.672 1 94.62 197 LYS B O 1
ATOM 8016 N N . PRO B 1 198 ? -32.625 14.602 28.312 1 96.06 198 PRO B N 1
ATOM 8017 C CA . PRO B 1 198 ? -32.062 15.125 27.062 1 96.06 198 PRO B CA 1
ATOM 8018 C C . PRO B 1 198 ? -33.156 15.43 26.016 1 96.06 198 PRO B C 1
ATOM 8020 O O . PRO B 1 198 ? -34.062 14.633 25.812 1 96.06 198 PRO B O 1
ATOM 8023 N N . ARG B 1 199 ? -33.062 16.516 25.375 1 96.81 199 ARG B N 1
ATOM 8024 C CA . ARG B 1 199 ? -33.875 16.906 24.234 1 96.81 199 ARG B CA 1
ATOM 8025 C C . ARG B 1 199 ? -33.125 16.734 22.922 1 96.81 199 ARG B C 1
ATOM 8027 O O . ARG B 1 199 ? -32.062 17.359 22.734 1 96.81 199 ARG B O 1
ATOM 8034 N N . GLN B 1 200 ? -33.656 15.914 22.047 1 97.44 200 GLN B N 1
ATOM 8035 C CA . GLN B 1 200 ? -33.031 15.727 20.734 1 97.44 200 GLN B CA 1
ATOM 8036 C C . GLN B 1 200 ? -33.375 16.859 19.797 1 97.44 200 GLN B C 1
ATOM 8038 O O . GLN B 1 200 ? -34.562 17.109 19.531 1 97.44 200 GLN B O 1
ATOM 8043 N N . LEU B 1 201 ? -32.438 17.547 19.266 1 98 201 LEU B N 1
ATOM 8044 C CA . LEU B 1 201 ? -32.656 18.703 18.406 1 98 201 LEU B CA 1
ATOM 8045 C C . LEU B 1 201 ? -32.688 18.297 16.938 1 98 201 LEU B C 1
ATOM 8047 O O . LEU B 1 201 ? -33.344 18.938 16.125 1 98 201 LEU B O 1
ATOM 8051 N N . THR B 1 202 ? -31.844 17.328 16.547 1 98.31 202 THR B N 1
ATOM 8052 C CA . THR B 1 202 ? -31.797 16.875 15.156 1 98.31 202 THR B CA 1
ATOM 8053 C C . THR B 1 202 ? -32.031 15.367 15.078 1 98.31 202 THR B C 1
ATOM 8055 O O . THR B 1 202 ? -31.719 14.641 16.016 1 98.31 202 THR B O 1
ATOM 8058 N N . LYS B 1 203 ? -32.5 14.812 13.883 1 97.81 203 LYS B N 1
ATOM 8059 C CA . LYS B 1 203 ? -32.781 13.398 13.664 1 97.81 203 LYS B CA 1
ATOM 8060 C C . LYS B 1 203 ? -32.25 12.922 12.32 1 97.81 203 LYS B C 1
ATOM 8062 O O . LYS B 1 203 ? -32.469 11.781 11.914 1 97.81 203 LYS B O 1
ATOM 8067 N N . THR B 1 204 ? -31.531 13.758 11.68 1 98.19 204 THR B N 1
ATOM 8068 C CA . THR B 1 204 ? -31.141 13.477 10.305 1 98.19 204 THR B CA 1
ATOM 8069 C C . THR B 1 204 ? -29.734 12.883 10.258 1 98.19 204 THR B C 1
ATOM 8071 O O . THR B 1 204 ? -29.188 12.625 9.18 1 98.19 204 THR B O 1
ATOM 8074 N N . GLY B 1 205 ? -29.109 12.672 11.375 1 98.56 205 GLY B N 1
ATOM 8075 C CA . GLY B 1 205 ? -27.734 12.172 11.414 1 98.56 205 GLY B CA 1
ATOM 8076 C C . GLY B 1 205 ? -27.578 10.836 10.719 1 98.56 205 GLY B C 1
ATOM 8077 O O . GLY B 1 205 ? -28.406 9.938 10.898 1 98.56 205 GLY B O 1
ATOM 8078 N N . ILE B 1 206 ? -26.625 10.773 9.805 1 98 206 ILE B N 1
ATOM 8079 C CA . ILE B 1 206 ? -26.219 9.523 9.172 1 98 206 ILE B CA 1
ATOM 8080 C C . ILE B 1 206 ? -24.703 9.359 9.305 1 98 206 ILE B C 1
ATOM 8082 O O . ILE B 1 206 ? -23.938 10.211 8.859 1 98 206 ILE B O 1
ATOM 8086 N N . ASP B 1 207 ? -24.266 8.273 9.898 1 95.62 207 ASP B N 1
ATOM 8087 C CA . ASP B 1 207 ? -22.859 8.023 10.156 1 95.62 207 ASP B CA 1
ATOM 8088 C C . ASP B 1 207 ? -22.031 8.125 8.875 1 95.62 207 ASP B C 1
ATOM 8090 O O . ASP B 1 207 ? -22.391 7.523 7.855 1 95.62 207 ASP B O 1
ATOM 8094 N N . GLY B 1 208 ? -21.047 8.953 8.938 1 95.44 208 GLY B N 1
ATOM 8095 C CA . GLY B 1 208 ? -20.109 9.109 7.836 1 95.44 208 GLY B CA 1
ATOM 8096 C C . GLY B 1 208 ? -20.672 9.93 6.688 1 95.44 208 GLY B C 1
ATOM 8097 O O . GLY B 1 208 ? -19.969 10.172 5.699 1 95.44 208 GLY B O 1
ATOM 8098 N N . ILE B 1 209 ? -21.938 10.469 6.754 1 97.69 209 ILE B N 1
ATOM 8099 C CA . ILE B 1 209 ? -22.547 11.109 5.594 1 97.69 209 ILE B CA 1
ATOM 8100 C C . ILE B 1 209 ? -23.125 12.461 6 1 97.69 209 ILE B C 1
ATOM 8102 O O . ILE B 1 209 ? -22.812 13.484 5.395 1 97.69 209 ILE B O 1
ATOM 8106 N N . VAL B 1 210 ? -23.969 12.438 7.07 1 98.75 210 VAL B N 1
ATOM 8107 C CA . VAL B 1 210 ? -24.609 13.672 7.516 1 98.75 210 VAL B CA 1
ATOM 8108 C C . VAL B 1 210 ? -24.188 13.977 8.953 1 98.75 210 VAL B C 1
ATOM 8110 O O . VAL B 1 210 ? -24.438 13.188 9.859 1 98.75 210 VAL B O 1
ATOM 8113 N N . PHE B 1 211 ? -23.641 15.094 9.195 1 98.75 211 PHE B N 1
ATOM 8114 C CA . PHE B 1 211 ? -23.094 15.5 10.484 1 98.75 211 PHE B CA 1
ATOM 8115 C C . PHE B 1 211 ? -23.828 16.734 11.016 1 98.75 211 PHE B C 1
ATOM 8117 O O . PHE B 1 211 ? -23.859 17.766 10.352 1 98.75 211 PHE B O 1
ATOM 8124 N N . ASN B 1 212 ? -24.391 16.656 12.219 1 98.88 212 ASN B N 1
ATOM 8125 C CA . ASN B 1 212 ? -25 17.797 12.883 1 98.88 212 ASN B CA 1
ATOM 8126 C C . ASN B 1 212 ? -24.188 18.234 14.102 1 98.88 212 ASN B C 1
ATOM 8128 O O . ASN B 1 212 ? -23.953 17.422 15.008 1 98.88 212 ASN B O 1
ATOM 8132 N N . GLY B 1 213 ? -23.766 19.422 14.109 1 98.81 213 GLY B N 1
ATOM 8133 C CA . GLY B 1 213 ? -23.094 19.969 15.266 1 98.81 213 GLY B CA 1
ATOM 8134 C C . GLY B 1 213 ? -21.625 19.609 15.328 1 98.81 213 GLY B C 1
ATOM 8135 O O . GLY B 1 213 ? -20.891 20.109 16.172 1 98.81 213 GLY B O 1
ATOM 8136 N N . ILE B 1 214 ? -21.203 18.688 14.531 1 98.69 214 ILE B N 1
ATOM 8137 C CA . ILE B 1 214 ? -19.797 18.328 14.367 1 98.69 214 ILE B CA 1
ATOM 8138 C C . ILE B 1 214 ? -19.422 18.391 12.883 1 98.69 214 ILE B C 1
ATOM 8140 O O . ILE B 1 214 ? -20.266 18.172 12.016 1 98.69 214 ILE B O 1
ATOM 8144 N N . PRO B 1 215 ? -18.203 18.688 12.617 1 98.38 215 PRO B N 1
ATOM 8145 C CA . PRO B 1 215 ? -17.828 18.875 11.211 1 98.38 215 PRO B CA 1
ATOM 8146 C C . PRO B 1 215 ? -17.562 17.562 10.5 1 98.38 215 PRO B C 1
ATOM 8148 O O . PRO B 1 215 ? -17.25 16.547 11.148 1 98.38 215 PRO B O 1
ATOM 8151 N N . ASP B 1 216 ? -17.812 17.562 9.164 1 98.25 216 ASP B N 1
ATOM 8152 C CA . ASP B 1 216 ? -17.234 16.516 8.336 1 98.25 216 ASP B CA 1
ATOM 8153 C C . ASP B 1 216 ? -15.727 16.703 8.164 1 98.25 216 ASP B C 1
ATOM 8155 O O . ASP B 1 216 ? -15.133 17.562 8.828 1 98.25 216 ASP B O 1
ATOM 8159 N N . TRP B 1 217 ? -15.102 15.836 7.367 1 97.69 217 TRP B N 1
ATOM 8160 C CA . TRP B 1 217 ? -13.648 15.836 7.293 1 97.69 217 TRP B CA 1
ATOM 8161 C C . TRP B 1 217 ? -13.133 17.156 6.73 1 97.69 217 TRP B C 1
ATOM 8163 O O . TRP B 1 217 ? -12.234 17.781 7.312 1 97.69 217 TRP B O 1
ATOM 8173 N N . VAL B 1 218 ? -13.633 17.641 5.613 1 97.69 218 VAL B N 1
ATOM 8174 C CA . VAL B 1 218 ? -13.023 18.766 4.914 1 97.69 218 VAL B CA 1
ATOM 8175 C C . VAL B 1 218 ? -13.219 20.047 5.727 1 97.69 218 VAL B C 1
ATOM 8177 O O . VAL B 1 218 ? -12.344 20.922 5.758 1 97.69 218 VAL B O 1
ATOM 8180 N N . TYR B 1 219 ? -14.383 20.25 6.387 1 97.44 219 TYR B N 1
ATOM 8181 C CA . TYR B 1 219 ? -14.594 21.438 7.199 1 97.44 219 TYR B CA 1
ATOM 8182 C C . TYR B 1 219 ? -13.711 21.406 8.445 1 97.44 219 TYR B C 1
A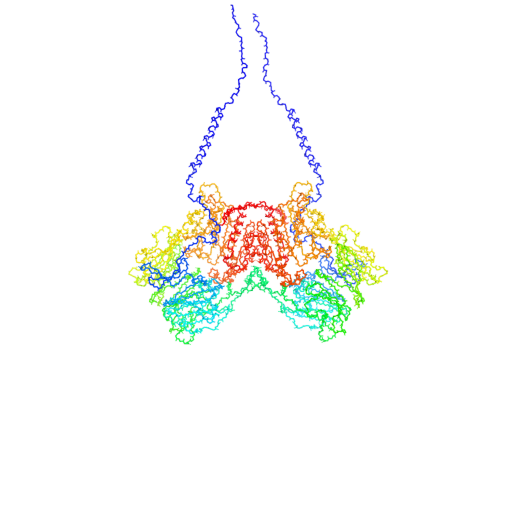TOM 8184 O O . TYR B 1 219 ? -13.219 22.438 8.891 1 97.44 219 TYR B O 1
ATOM 8192 N N . GLU B 1 220 ? -13.594 20.281 8.992 1 96.75 220 GLU B N 1
ATOM 8193 C CA . GLU B 1 220 ? -12.703 20.188 10.148 1 96.75 220 GLU B CA 1
ATOM 8194 C C . GLU B 1 220 ? -11.258 20.469 9.75 1 96.75 220 GLU B C 1
ATOM 8196 O O . GLU B 1 220 ? -10.555 21.219 10.445 1 96.75 220 GLU B O 1
ATOM 8201 N N . GLU B 1 221 ? -10.844 19.938 8.656 1 95.94 221 GLU B N 1
ATOM 8202 C CA . GLU B 1 221 ? -9.445 19.953 8.242 1 95.94 221 GLU B CA 1
ATOM 8203 C C . GLU B 1 221 ? -9.055 21.328 7.703 1 95.94 221 GLU B C 1
ATOM 8205 O O . GLU B 1 221 ? -7.973 21.828 8.016 1 95.94 221 GLU B O 1
ATOM 8210 N N . GLU B 1 222 ? -9.961 21.953 6.969 1 96 222 GLU B N 1
ATOM 8211 C CA . GLU B 1 222 ? -9.516 23.094 6.168 1 96 222 GLU B CA 1
ATOM 8212 C C . GLU B 1 222 ? -10.172 24.391 6.637 1 96 222 GLU B C 1
ATOM 8214 O O . GLU B 1 222 ? -9.688 25.469 6.332 1 96 222 GLU B O 1
ATOM 8219 N N . ILE B 1 223 ? -11.242 24.266 7.406 1 95.88 223 ILE B N 1
ATOM 8220 C CA . ILE B 1 223 ? -11.992 25.5 7.586 1 95.88 223 ILE B CA 1
ATOM 8221 C C . ILE B 1 223 ? -12.141 25.797 9.078 1 95.88 223 ILE B C 1
ATOM 8223 O O . ILE B 1 223 ? -11.609 26.812 9.57 1 95.88 223 ILE B O 1
ATOM 8227 N N . LEU B 1 224 ? -12.695 24.844 9.797 1 95.69 224 LEU B N 1
ATOM 8228 C CA . LEU B 1 224 ? -13.062 25.156 11.18 1 95.69 224 LEU B CA 1
ATOM 8229 C C . LEU B 1 224 ? -11.922 24.812 12.133 1 95.69 224 LEU B C 1
ATOM 8231 O O . LEU B 1 224 ? -11.805 25.422 13.203 1 95.69 224 LEU B O 1
ATOM 8235 N N . SER B 1 225 ? -11.148 23.781 11.812 1 95.06 225 SER B N 1
ATOM 8236 C CA . SER B 1 225 ? -10.023 23.359 12.633 1 95.06 225 SER B CA 1
ATOM 8237 C C . SER B 1 225 ? -10.445 23.125 14.078 1 95.06 225 SER B C 1
ATOM 8239 O O . SER B 1 225 ? -9.781 23.578 15.016 1 95.06 225 SER B O 1
ATOM 8241 N N . THR B 1 226 ? -11.531 22.547 14.266 1 95.94 226 THR B N 1
ATOM 8242 C CA . THR B 1 226 ? -12.078 22.188 15.562 1 95.94 226 THR B CA 1
ATOM 8243 C C . THR B 1 226 ? -12.984 20.953 15.445 1 95.94 226 THR B C 1
ATOM 8245 O O . THR B 1 226 ? -13.289 20.516 14.344 1 95.94 226 THR B O 1
ATOM 8248 N N . ASN B 1 227 ? -13.391 20.406 16.578 1 97.69 227 ASN B N 1
ATOM 8249 C CA . ASN B 1 227 ? -14.148 19.156 16.578 1 97.69 227 ASN B CA 1
ATOM 8250 C C . ASN B 1 227 ? -15.648 19.422 16.703 1 97.69 227 ASN B C 1
ATOM 8252 O O . ASN B 1 227 ? -16.422 18.484 16.953 1 97.69 227 ASN B O 1
ATOM 8256 N N . ASN B 1 228 ? -16.031 20.656 16.609 1 98.19 228 ASN B N 1
ATOM 8257 C CA . ASN B 1 228 ? -17.453 20.969 16.719 1 98.19 228 ASN B CA 1
ATOM 8258 C C . ASN B 1 228 ? -17.859 22.125 15.797 1 98.19 228 ASN B C 1
ATOM 8260 O O . ASN B 1 228 ? -16.984 22.844 15.297 1 98.19 228 ASN B O 1
ATOM 8264 N N . ALA B 1 229 ? -19.078 22.219 15.531 1 98.62 229 ALA B N 1
ATOM 8265 C CA . ALA B 1 229 ? -19.703 23.312 14.789 1 98.62 229 ALA B CA 1
ATOM 8266 C C . ALA B 1 229 ? -20.953 23.797 15.492 1 98.62 229 ALA B C 1
ATOM 8268 O O . ALA B 1 229 ? -22.031 23.875 14.891 1 98.62 229 ALA B O 1
ATOM 8269 N N . LEU B 1 230 ? -20.766 24.172 16.766 1 98.62 230 LEU B N 1
ATOM 8270 C CA . LEU B 1 230 ? -21.828 24.656 17.641 1 98.62 230 LEU B CA 1
ATOM 8271 C C . LEU B 1 230 ? -21.453 25.984 18.266 1 98.62 230 LEU B C 1
ATOM 8273 O O . LEU B 1 230 ? -20.297 26.203 18.641 1 98.62 230 LEU B O 1
ATOM 8277 N N . TRP B 1 231 ? -22.5 26.906 18.375 1 98.31 231 TRP B N 1
ATOM 8278 C CA . TRP B 1 231 ? -22.266 28.234 18.922 1 98.31 231 TRP B CA 1
ATOM 8279 C C . TRP B 1 231 ? -23.438 28.672 19.797 1 98.31 231 TRP B C 1
ATOM 8281 O O . TRP B 1 231 ? -24.547 28.844 19.297 1 98.31 231 TRP B O 1
ATOM 8291 N N . TRP B 1 232 ? -23.156 28.984 21.078 1 97.88 232 TRP B N 1
ATOM 8292 C CA . TRP B 1 232 ? -24.172 29.375 22.047 1 97.88 232 TRP B CA 1
ATOM 8293 C C . TRP B 1 232 ? -24.422 30.875 22 1 97.88 232 TRP B C 1
ATOM 8295 O O . TRP B 1 232 ? -23.484 31.656 21.859 1 97.88 232 TRP B O 1
ATOM 8305 N N . SER B 1 233 ? -25.734 31.203 22.125 1 97.5 233 SER B N 1
ATOM 8306 C CA . SER B 1 233 ? -26 32.594 22.438 1 97.5 233 SER B CA 1
ATOM 8307 C C . SER B 1 233 ? -25.484 32.969 23.828 1 97.5 233 SER B C 1
ATOM 8309 O O . SER B 1 233 ? -25.312 32.094 24.688 1 97.5 233 SER B O 1
ATOM 8311 N N . LYS B 1 234 ? -25.266 34.25 24.062 1 94.75 234 LYS B N 1
ATOM 8312 C CA . LYS B 1 234 ? -24.641 34.688 25.312 1 94.75 234 LYS B CA 1
ATOM 8313 C C . LYS B 1 234 ? -25.5 34.312 26.516 1 94.75 234 LYS B C 1
ATOM 8315 O O . LYS B 1 234 ? -24.969 34 27.578 1 94.75 234 LYS B O 1
ATOM 8320 N N . ASP B 1 235 ? -26.797 34.344 26.375 1 95.88 235 ASP B N 1
ATOM 8321 C CA . ASP B 1 235 ? -27.688 34.062 27.484 1 95.88 235 ASP B CA 1
ATOM 8322 C C . ASP B 1 235 ? -28.047 32.594 27.578 1 95.88 235 ASP B C 1
ATOM 8324 O O . ASP B 1 235 ? -28.797 32.188 28.453 1 95.88 235 ASP B O 1
ATOM 8328 N N . GLY B 1 236 ? -27.594 31.797 26.641 1 97.19 236 GLY B N 1
ATOM 8329 C CA . GLY B 1 236 ? -27.797 30.359 26.672 1 97.19 236 GLY B CA 1
ATOM 8330 C C . GLY B 1 236 ? -29.188 29.938 26.234 1 97.19 236 GLY B C 1
ATOM 8331 O O . GLY B 1 236 ? -29.547 28.766 26.344 1 97.19 236 GLY B O 1
ATOM 8332 N N . LYS B 1 237 ? -29.922 30.781 25.641 1 97.38 237 LYS B N 1
ATOM 8333 C CA . LYS B 1 237 ? -31.297 30.484 25.297 1 97.38 237 LYS B CA 1
ATOM 8334 C C . LYS B 1 237 ? -31.406 29.984 23.859 1 97.38 237 LYS B C 1
ATOM 8336 O O . LYS B 1 237 ? -32.438 29.406 23.469 1 97.38 237 LYS B O 1
ATOM 8341 N N . LYS B 1 238 ? -30.375 30.234 23.078 1 97.75 238 LYS B N 1
ATOM 8342 C CA . LYS B 1 238 ? -30.359 29.766 21.688 1 97.75 238 LYS B CA 1
ATOM 8343 C C . LYS B 1 238 ? -29.031 29.062 21.375 1 97.75 238 LYS B C 1
ATOM 8345 O O . LYS B 1 238 ? -28 29.359 21.984 1 97.75 238 LYS B O 1
ATOM 8350 N N . LEU B 1 239 ? -29.125 28.094 20.5 1 98.19 239 LEU B N 1
ATOM 8351 C CA . LEU B 1 239 ? -27.969 27.359 20.016 1 98.19 239 LEU B CA 1
ATOM 8352 C C . LEU B 1 239 ? -27.922 27.328 18.484 1 98.19 239 LEU B C 1
ATOM 8354 O O . LEU B 1 239 ? -28.891 26.922 17.844 1 98.19 239 LEU B O 1
ATOM 8358 N N . CYS B 1 240 ? -26.859 27.875 17.953 1 98.62 240 CYS B N 1
ATOM 8359 C CA . CYS B 1 240 ? -26.594 27.766 16.516 1 98.62 240 CYS B CA 1
ATOM 8360 C C . CYS B 1 240 ? -25.672 26.594 16.219 1 98.62 240 CYS B C 1
ATOM 8362 O O . CYS B 1 240 ? -24.75 26.312 16.969 1 98.62 240 CYS B O 1
ATOM 8364 N N . PHE B 1 241 ? -25.969 25.859 15.211 1 98.81 241 PHE B N 1
ATOM 8365 C CA . PHE B 1 241 ? -25.062 24.797 14.789 1 98.81 241 PHE B CA 1
ATOM 8366 C C . PHE B 1 241 ? -25.141 24.562 13.289 1 98.81 241 PHE B C 1
ATOM 8368 O O . PHE B 1 241 ? -26.125 24.969 12.648 1 98.81 241 PHE B O 1
ATOM 8375 N N . ALA B 1 242 ? -24.125 23.953 12.734 1 98.81 242 ALA B N 1
ATOM 8376 C CA . ALA B 1 242 ? -24.094 23.641 11.312 1 98.81 242 ALA B CA 1
ATOM 8377 C C . ALA B 1 242 ? -24.312 22.156 11.078 1 98.81 242 ALA B C 1
ATOM 8379 O O . ALA B 1 242 ? -23.969 21.328 11.914 1 98.81 242 ALA B O 1
ATOM 8380 N N . SER B 1 243 ? -24.969 21.859 9.984 1 98.81 243 SER B N 1
ATOM 8381 C CA . SER B 1 243 ? -25.125 20.516 9.461 1 98.81 243 SER B CA 1
ATOM 8382 C C . SER B 1 243 ? -24.391 20.328 8.141 1 98.81 243 SER B C 1
ATOM 8384 O O . SER B 1 243 ? -24.469 21.203 7.262 1 98.81 243 SER B O 1
ATOM 8386 N N . PHE B 1 244 ? -23.688 19.234 8.008 1 98.81 244 PHE B N 1
ATOM 8387 C CA . PHE B 1 244 ? -22.953 18.922 6.789 1 98.81 244 PHE B CA 1
ATOM 8388 C C . PHE B 1 244 ? -23.469 17.656 6.137 1 98.81 244 PHE B C 1
ATOM 8390 O O . PHE B 1 244 ? -23.734 16.656 6.82 1 98.81 244 PHE B O 1
ATOM 8397 N N . ASN B 1 245 ? -23.703 17.688 4.891 1 98.81 245 ASN B N 1
ATOM 8398 C CA . ASN B 1 245 ? -24.203 16.562 4.109 1 98.81 245 ASN B CA 1
ATOM 8399 C C . ASN B 1 245 ? -23.234 16.156 3.008 1 98.81 245 ASN B C 1
ATOM 8401 O O . ASN B 1 245 ? -23.125 16.844 1.993 1 98.81 245 ASN B O 1
ATOM 8405 N N . ASP B 1 246 ? -22.641 15 3.174 1 98.69 246 ASP B N 1
ATOM 8406 C CA . ASP B 1 246 ? -21.625 14.516 2.256 1 98.69 246 ASP B CA 1
ATOM 8407 C C . ASP B 1 246 ? -22.188 13.484 1.284 1 98.69 246 ASP B C 1
ATOM 8409 O O . ASP B 1 246 ? -21.438 12.734 0.655 1 98.69 246 ASP B O 1
ATOM 8413 N N . THR B 1 247 ? -23.438 13.383 1.101 1 98.38 247 THR B N 1
ATOM 8414 C CA . THR B 1 247 ? -24.094 12.383 0.264 1 98.38 247 THR B CA 1
ATOM 8415 C C . THR B 1 247 ? -23.484 12.359 -1.131 1 98.38 247 THR B C 1
ATOM 8417 O O . THR B 1 247 ? -23.25 11.281 -1.694 1 98.38 247 THR B O 1
ATOM 8420 N N . ASP B 1 248 ? -23.172 13.539 -1.673 1 98.25 248 ASP B N 1
ATOM 8421 C CA . ASP B 1 248 ? -22.734 13.633 -3.064 1 98.25 248 ASP B CA 1
ATOM 8422 C C . ASP B 1 248 ? -21.219 13.766 -3.16 1 98.25 248 ASP B C 1
ATOM 8424 O O . ASP B 1 248 ? -20.672 14.008 -4.242 1 98.25 248 ASP B O 1
ATOM 8428 N N . VAL B 1 249 ? -20.5 13.703 -2.051 1 98.38 249 VAL B N 1
ATOM 8429 C CA . VAL B 1 249 ? -19.047 13.766 -2.041 1 98.38 249 VAL B CA 1
ATOM 8430 C C . VAL B 1 249 ? -18.469 12.391 -2.387 1 98.38 249 VAL B C 1
ATOM 8432 O O . VAL B 1 249 ? -18.922 11.367 -1.863 1 98.38 249 VAL B O 1
ATOM 8435 N N . ASP B 1 250 ? -17.469 12.367 -3.264 1 97.5 250 ASP B N 1
ATOM 8436 C CA . ASP B 1 250 ? -16.828 11.125 -3.668 1 97.5 250 ASP B CA 1
ATOM 8437 C C . ASP B 1 250 ? -16.109 10.461 -2.488 1 97.5 250 ASP B C 1
ATOM 8439 O O . ASP B 1 250 ? -15.75 11.141 -1.521 1 97.5 250 ASP B O 1
ATOM 8443 N N . ILE B 1 251 ? -15.984 9.141 -2.611 1 96.38 251 ILE B N 1
ATOM 8444 C CA . ILE B 1 251 ? -15.469 8.352 -1.499 1 96.38 251 ILE B CA 1
ATOM 8445 C C . ILE B 1 251 ? -14.062 7.867 -1.821 1 96.38 251 ILE B C 1
ATOM 8447 O O . ILE B 1 251 ? -13.805 7.371 -2.92 1 96.38 251 ILE B O 1
ATOM 8451 N N . LEU B 1 252 ? -13.148 8.086 -0.955 1 95.81 252 LEU B N 1
ATOM 8452 C CA . LEU B 1 252 ? -11.828 7.461 -0.966 1 95.81 252 LEU B CA 1
ATOM 8453 C C . LEU B 1 252 ? -11.781 6.27 -0.014 1 95.81 252 LEU B C 1
ATOM 8455 O O . LEU B 1 252 ? -12.164 6.387 1.153 1 95.81 252 LEU B O 1
ATOM 8459 N N . GLN B 1 253 ? -11.359 5.125 -0.477 1 94.88 253 GLN B N 1
ATOM 8460 C CA . GLN B 1 253 ? -11.312 3.904 0.321 1 94.88 253 GLN B CA 1
ATOM 8461 C C . GLN B 1 253 ? -9.883 3.363 0.413 1 94.88 253 GLN B C 1
ATOM 8463 O O . GLN B 1 253 ? -9.133 3.422 -0.56 1 94.88 253 GLN B O 1
ATOM 8468 N N . TYR B 1 254 ? -9.422 2.938 1.558 1 94.31 254 TYR B N 1
ATOM 8469 C CA . TYR B 1 254 ? -8.109 2.338 1.743 1 94.31 254 TYR B CA 1
ATOM 8470 C C . TYR B 1 254 ? -8.141 1.267 2.828 1 94.31 254 TYR B C 1
ATOM 8472 O O . TYR B 1 254 ? -8.977 1.318 3.732 1 94.31 254 TYR B O 1
ATOM 8480 N N . PRO B 1 255 ? -7.305 0.297 2.781 1 95.62 255 PRO B N 1
ATOM 8481 C CA . PRO B 1 255 ? -7.297 -0.777 3.777 1 95.62 255 PRO B CA 1
ATOM 8482 C C . PRO B 1 255 ? -6.625 -0.365 5.086 1 95.62 255 PRO B C 1
ATOM 8484 O O . PRO B 1 255 ? -5.668 0.41 5.074 1 95.62 255 PRO B O 1
ATOM 8487 N N . HIS B 1 256 ? -7.141 -0.812 6.145 1 96.94 256 HIS B N 1
ATOM 8488 C CA . HIS B 1 256 ? -6.508 -0.836 7.457 1 96.94 256 HIS B CA 1
ATOM 8489 C C . HIS B 1 256 ? -6.105 -2.254 7.848 1 96.94 256 HIS B C 1
ATOM 8491 O O . HIS B 1 256 ? -6.961 -3.123 8.016 1 96.94 256 HIS B O 1
ATOM 8497 N N . TYR B 1 257 ? -4.848 -2.523 8.047 1 97.88 257 TYR B N 1
ATOM 8498 C CA . TYR B 1 257 ? -4.324 -3.879 8.148 1 97.88 257 TYR B CA 1
ATOM 8499 C C . TYR B 1 257 ? -4.445 -4.406 9.578 1 97.88 257 TYR B C 1
ATOM 8501 O O . TYR B 1 257 ? -4.574 -5.613 9.789 1 97.88 257 TYR B O 1
ATOM 8509 N N . GLY B 1 258 ? -4.379 -3.572 10.555 1 97.25 258 GLY B N 1
ATOM 8510 C CA . GLY B 1 258 ? -4.539 -4.004 11.938 1 97.25 258 GLY B CA 1
ATOM 8511 C C . GLY B 1 258 ? -3.287 -4.637 12.508 1 97.25 258 GLY B C 1
ATOM 8512 O O . GLY B 1 258 ? -2.18 -4.383 12.039 1 97.25 258 GLY B O 1
ATOM 8513 N N . SER B 1 259 ? -3.424 -5.418 13.578 1 96.62 259 SER B N 1
ATOM 8514 C CA . SER B 1 259 ? -2.295 -5.992 14.305 1 96.62 259 SER B CA 1
ATOM 8515 C C . SER B 1 259 ? -1.844 -7.305 13.672 1 96.62 259 SER B C 1
ATOM 8517 O O . SER B 1 259 ? -2.672 -8.148 13.32 1 96.62 259 SER B O 1
ATOM 8519 N N . TYR B 1 260 ? -0.528 -7.496 13.547 1 96.31 260 TYR B N 1
ATOM 8520 C CA . TYR B 1 260 ? 0.016 -8.742 13.023 1 96.31 260 TYR B CA 1
ATOM 8521 C C . TYR B 1 260 ? 0.085 -9.805 14.109 1 96.31 260 TYR B C 1
ATOM 8523 O O . TYR B 1 260 ? 0.341 -10.977 13.82 1 96.31 260 TYR B O 1
ATOM 8531 N N . SER B 1 261 ? -0.171 -9.438 15.375 1 94.31 261 SER B N 1
ATOM 8532 C CA . SER B 1 261 ? -0.103 -10.383 16.484 1 94.31 261 SER B CA 1
ATOM 8533 C C . SER B 1 261 ? -1.474 -10.984 16.781 1 94.31 261 SER B C 1
ATOM 8535 O O . SER B 1 261 ? -1.585 -11.93 17.562 1 94.31 261 SER B O 1
ATOM 8537 N N . ASP B 1 262 ? -2.541 -10.383 16.219 1 93.44 262 ASP B N 1
ATOM 8538 C CA . ASP B 1 262 ? -3.893 -10.906 16.391 1 93.44 262 ASP B CA 1
ATOM 8539 C C . ASP B 1 262 ? -4.184 -12.008 15.375 1 93.44 262 ASP B C 1
ATOM 8541 O O . ASP B 1 262 ? -4.387 -11.734 14.188 1 93.44 262 ASP B O 1
ATOM 8545 N N . VAL B 1 263 ? -4.305 -13.211 15.805 1 90.12 263 VAL B N 1
ATOM 8546 C CA . VAL B 1 263 ? -4.453 -14.375 14.938 1 90.12 263 VAL B CA 1
ATOM 8547 C C . VAL B 1 263 ? -5.809 -14.328 14.234 1 90.12 263 VAL B C 1
ATOM 8549 O O . VAL B 1 263 ? -6.02 -15.031 13.242 1 90.12 263 VAL B O 1
ATOM 8552 N N . ASN B 1 264 ? -6.738 -13.523 14.75 1 92.06 264 ASN B N 1
ATOM 8553 C CA . ASN B 1 264 ? -8.062 -13.422 14.148 1 92.06 264 ASN B CA 1
ATOM 8554 C C . ASN B 1 264 ? -8.125 -12.312 13.102 1 92.06 264 ASN B C 1
ATOM 8556 O O . ASN B 1 264 ? -9.094 -12.219 12.344 1 92.06 264 ASN B O 1
ATOM 8560 N N . ASN B 1 265 ? -7.148 -11.477 13.078 1 94.75 265 ASN B N 1
ATOM 8561 C CA . ASN B 1 265 ? -7.035 -10.422 12.078 1 94.75 265 ASN B CA 1
ATOM 8562 C C . ASN B 1 265 ? -6.457 -10.945 10.766 1 94.75 265 ASN B C 1
ATOM 8564 O O . ASN B 1 265 ? -5.27 -10.758 10.484 1 94.75 265 ASN B O 1
ATOM 8568 N N . VAL B 1 266 ? -7.332 -11.516 9.93 1 95.81 266 VAL B N 1
ATOM 8569 C CA . VAL B 1 266 ? -6.75 -12.18 8.766 1 95.81 266 VAL B CA 1
ATOM 8570 C C . VAL B 1 266 ? -7.168 -11.445 7.492 1 95.81 266 VAL B C 1
ATOM 8572 O O . VAL B 1 266 ? -6.574 -11.648 6.43 1 95.81 266 VAL B O 1
ATOM 8575 N N . TYR B 1 267 ? -8.195 -10.578 7.504 1 96.94 267 TYR B N 1
ATOM 8576 C CA . TYR B 1 267 ? -8.562 -9.711 6.387 1 96.94 267 TYR B CA 1
ATOM 8577 C C . TYR B 1 267 ? -8.477 -8.25 6.789 1 96.94 267 TYR B C 1
ATOM 8579 O O . TYR B 1 267 ? -9 -7.848 7.828 1 96.94 267 TYR B O 1
ATOM 8587 N N . PRO B 1 268 ? -7.812 -7.363 5.992 1 96.81 268 PRO B N 1
ATOM 8588 C CA . PRO B 1 268 ? -7.82 -5.934 6.312 1 96.81 268 PRO B CA 1
ATOM 8589 C C . PRO B 1 268 ? -9.227 -5.336 6.312 1 96.81 268 PRO B C 1
ATOM 8591 O O . PRO B 1 268 ? -10.094 -5.797 5.57 1 96.81 268 PRO B O 1
ATOM 8594 N N . GLU B 1 269 ? -9.398 -4.391 7.129 1 95.56 269 GLU B N 1
ATOM 8595 C CA . GLU B 1 269 ? -10.656 -3.65 7.141 1 95.56 269 GLU B CA 1
ATOM 8596 C C . GLU B 1 269 ? -10.625 -2.5 6.137 1 95.56 269 GLU B C 1
ATOM 8598 O O . GLU B 1 269 ? -9.586 -1.87 5.938 1 95.56 269 GLU B O 1
ATOM 8603 N N . LEU B 1 270 ? -11.781 -2.254 5.531 1 94.94 270 LEU B N 1
ATOM 8604 C CA . LEU B 1 270 ? -11.859 -1.159 4.57 1 94.94 270 LEU B CA 1
ATOM 8605 C C . LEU B 1 270 ? -12.328 0.126 5.25 1 94.94 270 LEU B C 1
ATOM 8607 O O . LEU B 1 270 ? -13.359 0.138 5.926 1 94.94 270 LEU B O 1
ATOM 8611 N N . MET B 1 271 ? -11.523 1.158 5.09 1 94.88 271 MET B N 1
ATOM 8612 C CA . MET B 1 271 ? -11.883 2.482 5.59 1 94.88 271 MET B CA 1
ATOM 8613 C C . MET B 1 271 ? -12.453 3.348 4.473 1 94.88 271 MET B C 1
ATOM 8615 O O . MET B 1 271 ? -11.969 3.311 3.342 1 94.88 271 MET B O 1
ATOM 8619 N N . ASN B 1 272 ? -13.555 4.051 4.805 1 94.31 272 ASN B N 1
ATOM 8620 C CA . ASN B 1 272 ? -14.195 4.969 3.871 1 94.31 272 ASN B CA 1
ATOM 8621 C C . ASN B 1 272 ? -14.062 6.418 4.324 1 94.31 272 ASN B C 1
ATOM 8623 O O . ASN B 1 272 ? -14.297 6.734 5.492 1 94.31 272 ASN B O 1
ATOM 8627 N N . LEU B 1 273 ? -13.641 7.242 3.473 1 95.25 273 LEU B N 1
ATOM 8628 C CA . LEU B 1 273 ? -13.516 8.672 3.748 1 95.25 273 LEU B CA 1
ATOM 8629 C C . LEU B 1 273 ? -14.102 9.5 2.613 1 95.25 273 LEU B C 1
ATOM 8631 O O . LEU B 1 273 ? -13.664 9.391 1.465 1 95.25 273 LEU B O 1
ATOM 8635 N N . ARG B 1 274 ? -15.188 10.25 2.939 1 97.19 274 ARG B N 1
ATOM 8636 C CA . ARG B 1 274 ? -15.656 11.227 1.964 1 97.19 274 ARG B CA 1
ATOM 8637 C C . ARG B 1 274 ? -14.672 12.391 1.833 1 97.19 274 ARG B C 1
ATOM 8639 O O . ARG B 1 274 ? -14.438 13.117 2.797 1 97.19 274 ARG B O 1
ATOM 8646 N N . TYR B 1 275 ? -14.086 12.5 0.693 1 97.69 275 TYR B N 1
ATOM 8647 C CA . TYR B 1 275 ? -12.961 13.398 0.458 1 97.69 275 TYR B CA 1
ATOM 8648 C C . TYR B 1 275 ? -13.125 14.148 -0.86 1 97.69 275 TYR B C 1
ATOM 8650 O O . TYR B 1 275 ? -12.812 13.609 -1.927 1 97.69 275 TYR B O 1
ATOM 8658 N N . PRO B 1 276 ? -13.602 15.391 -0.852 1 98.31 276 PRO B N 1
ATOM 8659 C CA . PRO B 1 276 ? -13.734 16.141 -2.096 1 98.31 276 PRO B CA 1
ATOM 8660 C C . PRO B 1 276 ? -12.391 16.594 -2.664 1 98.31 276 PRO B C 1
ATOM 8662 O O . PRO B 1 276 ? -11.703 17.422 -2.061 1 98.31 276 PRO B O 1
ATOM 8665 N N . LYS B 1 277 ? -12.039 16.094 -3.846 1 98.25 277 LYS B N 1
ATOM 8666 C CA . LYS B 1 277 ? -10.797 16.5 -4.508 1 98.25 277 LYS B CA 1
ATOM 8667 C C . LYS B 1 277 ? -11.023 17.719 -5.395 1 98.25 277 LYS B C 1
ATOM 8669 O O . LYS B 1 277 ? -12.164 18.156 -5.578 1 98.25 277 LYS B O 1
ATOM 8674 N N . ALA B 1 278 ? -9.977 18.328 -5.891 1 98.06 278 ALA B N 1
ATOM 8675 C CA . ALA B 1 278 ? -10.055 19.547 -6.707 1 98.06 278 ALA B CA 1
ATOM 8676 C C . ALA B 1 278 ? -11.008 19.359 -7.883 1 98.06 278 ALA B C 1
ATOM 8678 O O . ALA B 1 278 ? -10.914 18.359 -8.609 1 98.06 278 ALA B O 1
ATOM 8679 N N . GLY B 1 279 ? -11.883 20.25 -8.031 1 97.25 279 GLY B N 1
ATOM 8680 C CA . GLY B 1 279 ? -12.82 20.219 -9.148 1 97.25 279 GLY B CA 1
ATOM 8681 C C . GLY B 1 279 ? -14.031 19.344 -8.891 1 97.25 279 GLY B C 1
ATOM 8682 O O . GLY B 1 279 ? -14.969 19.328 -9.68 1 97.25 279 GLY B O 1
ATOM 8683 N N . LYS B 1 280 ? -14.047 18.578 -7.789 1 97.62 280 LYS B N 1
ATOM 8684 C CA . LYS B 1 280 ? -15.133 17.656 -7.492 1 97.62 280 LYS B CA 1
ATOM 8685 C C . LYS B 1 280 ? -16.141 18.266 -6.52 1 97.62 280 LYS B C 1
ATOM 8687 O O . LYS B 1 280 ? -15.961 19.406 -6.082 1 97.62 280 LYS B O 1
ATOM 8692 N N . THR B 1 281 ? -17.203 17.578 -6.168 1 98 281 THR B N 1
ATOM 8693 C CA . THR B 1 281 ? -18.312 18.094 -5.387 1 98 281 THR B CA 1
ATOM 8694 C C . THR B 1 281 ? -17.922 18.234 -3.918 1 98 281 THR B C 1
ATOM 8696 O O . THR B 1 281 ? -17.391 17.312 -3.316 1 98 281 THR B O 1
ATOM 8699 N N . ASN B 1 282 ? -18.172 19.438 -3.365 1 98.25 282 ASN B N 1
ATOM 8700 C CA . ASN B 1 282 ? -18 19.688 -1.938 1 98.25 282 ASN B CA 1
ATOM 8701 C C . ASN B 1 282 ? -19.25 19.312 -1.155 1 98.25 282 ASN B C 1
ATOM 8703 O O . ASN B 1 282 ? -20.328 19.156 -1.736 1 98.25 282 ASN B O 1
ATOM 8707 N N . PRO B 1 283 ? -19.125 19.172 0.17 1 98.19 283 PRO B N 1
ATOM 8708 C CA . PRO B 1 283 ? -20.328 18.922 0.974 1 98.19 283 PRO B CA 1
ATOM 8709 C C . PRO B 1 283 ? -21.297 20.094 0.965 1 98.19 283 PRO B C 1
ATOM 8711 O O . PRO B 1 283 ? -20.875 21.25 0.878 1 98.19 283 PRO B O 1
ATOM 8714 N N . GLU B 1 284 ? -22.562 19.734 1.106 1 97.81 284 GLU B N 1
ATOM 8715 C CA . GLU B 1 284 ? -23.562 20.766 1.396 1 97.81 284 GLU B CA 1
ATOM 8716 C C . GLU B 1 284 ? -23.641 21.047 2.893 1 97.81 284 GLU B C 1
ATOM 8718 O O . GLU B 1 284 ? -23.328 20.172 3.711 1 97.81 284 GLU B O 1
ATOM 8723 N N . PHE B 1 285 ? -23.953 22.25 3.172 1 98.19 285 PHE B N 1
ATOM 8724 C CA . PHE B 1 285 ? -24.125 22.547 4.59 1 98.19 285 PHE B CA 1
ATOM 8725 C C . PHE B 1 285 ? -25.344 23.438 4.816 1 98.19 285 PHE B C 1
ATOM 8727 O O . PHE B 1 285 ? -25.812 24.094 3.887 1 98.19 285 PHE B O 1
ATOM 8734 N N . THR B 1 286 ? -25.859 23.375 6.012 1 98.25 286 THR B N 1
ATOM 8735 C CA . THR B 1 286 ? -26.906 24.25 6.508 1 98.25 286 THR B CA 1
ATOM 8736 C C . THR B 1 286 ? -26.609 24.719 7.926 1 98.25 286 THR B C 1
ATOM 8738 O O . THR B 1 286 ? -26.141 23.938 8.758 1 98.25 286 THR B O 1
ATOM 8741 N N . ILE B 1 287 ? -26.797 26.016 8.133 1 98.69 287 ILE B N 1
ATOM 8742 C CA . ILE B 1 287 ? -26.672 26.547 9.484 1 98.69 287 ILE B CA 1
ATOM 8743 C C . ILE B 1 287 ? -28.062 26.688 10.109 1 98.69 287 ILE B C 1
ATOM 8745 O O . ILE B 1 287 ? -28.969 27.281 9.508 1 98.69 287 ILE B O 1
ATOM 8749 N N . TYR B 1 288 ? -28.188 26.141 11.305 1 98.62 288 TYR B N 1
ATOM 8750 C CA . TYR B 1 288 ? -29.469 26.141 12.008 1 98.62 288 TYR B CA 1
ATOM 8751 C C . TYR B 1 288 ? -29.375 26.938 13.305 1 98.62 288 TYR B C 1
ATOM 8753 O O . TYR B 1 288 ? -28.297 27.078 13.875 1 98.62 288 TYR B O 1
ATOM 8761 N N . VAL B 1 289 ? -30.516 27.484 13.727 1 98.44 289 VAL B N 1
ATOM 8762 C CA . VAL B 1 289 ? -30.672 28.062 15.055 1 98.44 289 VAL B CA 1
ATOM 8763 C C . VAL B 1 289 ? -31.797 27.359 15.805 1 98.44 289 VAL B C 1
ATOM 8765 O O . VAL B 1 289 ? -32.906 27.25 15.289 1 98.44 289 VAL B O 1
ATOM 8768 N N . ALA B 1 290 ? -31.5 26.859 16.938 1 98 290 ALA B N 1
ATOM 8769 C CA . ALA B 1 290 ? -32.5 26.266 17.828 1 98 290 ALA B CA 1
ATOM 8770 C C . ALA B 1 290 ? -32.844 27.203 18.969 1 98 290 ALA B C 1
ATOM 8772 O O . ALA B 1 290 ? -31.969 27.734 19.656 1 98 290 ALA B O 1
ATOM 8773 N N . ASP B 1 291 ? -34.125 27.391 19.141 1 96.38 291 ASP B N 1
ATOM 8774 C CA . ASP B 1 291 ? -34.594 28.047 20.359 1 96.38 291 ASP B CA 1
ATOM 8775 C C . ASP B 1 291 ? -34.75 27.031 21.5 1 96.38 291 ASP B C 1
ATOM 8777 O O . ASP B 1 291 ? -35.594 26.125 21.438 1 96.38 291 ASP B O 1
ATOM 8781 N N . LEU B 1 292 ? -34.094 27.203 22.547 1 96.62 292 LEU B N 1
ATOM 8782 C CA . LEU B 1 292 ? -34 26.203 23.609 1 96.62 292 LEU B CA 1
ATOM 8783 C C . LEU B 1 292 ? -35.062 26.422 24.656 1 96.62 292 LEU B C 1
ATOM 8785 O O . LEU B 1 292 ? -35.281 25.562 25.516 1 96.62 292 LEU B O 1
ATOM 8789 N N . THR B 1 293 ? -35.75 27.438 24.531 1 93 293 THR B N 1
ATOM 8790 C CA . THR B 1 293 ? -36.812 27.766 25.484 1 93 293 THR B CA 1
ATOM 8791 C C . THR B 1 293 ? -38.156 27.266 24.984 1 93 293 THR B C 1
ATOM 8793 O O . THR B 1 293 ? -39.125 27.297 25.734 1 93 293 THR B O 1
ATOM 8796 N N . SER B 1 294 ? -38.188 26.891 23.797 1 88.69 294 SER B N 1
ATOM 8797 C CA . SER B 1 294 ? -39.438 26.422 23.219 1 88.69 294 SER B CA 1
ATOM 8798 C C . SER B 1 294 ? -39.219 25.156 22.391 1 88.69 294 SER B C 1
ATOM 8800 O O . SER B 1 294 ? -38.062 24.719 22.203 1 88.69 294 SER B O 1
ATOM 8802 N N . SER B 1 295 ? -40.344 24.578 22.016 1 84.44 295 SER B N 1
ATOM 8803 C CA . SER B 1 295 ? -40.25 23.359 21.203 1 84.44 295 SER B CA 1
ATOM 8804 C C . SER B 1 295 ? -40.438 23.688 19.719 1 84.44 295 SER B C 1
ATOM 8806 O O . SER B 1 295 ? -40.812 22.828 18.938 1 84.44 295 SER B O 1
ATOM 8808 N N . LYS B 1 296 ? -40 24.812 19.391 1 83.88 296 LYS B N 1
ATOM 8809 C CA . LYS B 1 296 ? -40.125 25.234 17.984 1 83.88 296 LYS B CA 1
ATOM 8810 C C . LYS B 1 296 ? -39.156 24.5 17.094 1 83.88 296 LYS B C 1
ATOM 8812 O O . LYS B 1 296 ? -38.125 23.969 17.578 1 83.88 296 LYS B O 1
ATOM 8817 N N . ASP B 1 297 ? -39.562 24.562 15.812 1 88.94 297 ASP B N 1
ATOM 8818 C CA . ASP B 1 297 ? -38.719 23.953 14.805 1 88.94 297 ASP B CA 1
ATOM 8819 C C . ASP B 1 297 ? -37.406 24.734 14.625 1 88.94 297 ASP B C 1
ATOM 8821 O O . ASP B 1 297 ? -37.375 25.922 14.945 1 88.94 297 ASP B O 1
ATOM 8825 N N . LEU B 1 298 ? -36.438 24.031 14.164 1 96.25 298 LEU B N 1
ATOM 8826 C CA . LEU B 1 298 ? -35.156 24.672 13.859 1 96.25 298 LEU B CA 1
ATOM 8827 C C . LEU B 1 298 ? -35.312 25.734 12.773 1 96.25 298 LEU B C 1
ATOM 8829 O O . LEU B 1 298 ? -36.094 25.547 11.836 1 96.25 298 LEU B O 1
ATOM 8833 N N . SER B 1 299 ? -34.688 26.797 12.922 1 97.31 299 SER B N 1
ATOM 8834 C CA . SER B 1 299 ? -34.656 27.828 11.891 1 97.31 299 SER B CA 1
ATOM 8835 C C . SER B 1 299 ? -33.375 27.719 11.055 1 97.31 299 SER B C 1
ATOM 8837 O O . SER B 1 299 ? -32.312 27.422 11.586 1 97.31 299 SER B O 1
ATOM 8839 N N . LYS B 1 300 ? -33.531 27.969 9.781 1 97.69 300 LYS B N 1
ATOM 8840 C CA . LYS B 1 300 ? -32.406 27.922 8.883 1 97.69 300 LYS B CA 1
ATOM 8841 C C . LYS B 1 300 ? -31.812 29.328 8.656 1 97.69 300 LYS B C 1
ATOM 8843 O O . LYS B 1 300 ? -32.562 30.281 8.461 1 97.69 300 LYS B O 1
ATOM 8848 N N . VAL B 1 301 ? -30.531 29.438 8.773 1 98.12 301 VAL B N 1
ATOM 8849 C CA . VAL B 1 301 ? -29.844 30.688 8.414 1 98.12 301 VAL B CA 1
ATOM 8850 C C . VAL B 1 301 ? -29.625 30.734 6.902 1 98.12 301 VAL B C 1
ATOM 8852 O O . VAL B 1 301 ? -29.078 29.797 6.316 1 98.12 301 VAL B O 1
ATOM 8855 N N . GLN B 1 302 ? -30.016 31.828 6.262 1 96.75 302 GLN B N 1
ATOM 8856 C CA . GLN B 1 302 ? -29.922 31.953 4.812 1 96.75 302 GLN B CA 1
ATOM 8857 C C . GLN B 1 302 ? -28.719 32.781 4.406 1 96.75 302 GLN B C 1
ATOM 8859 O O . GLN B 1 302 ? -28.453 33.844 5.012 1 96.75 302 GLN B O 1
ATOM 8864 N N . PRO B 1 303 ? -27.984 32.344 3.441 1 96.5 303 PRO B N 1
ATOM 8865 C CA . PRO B 1 303 ? -26.844 33.125 2.98 1 96.5 303 PRO B CA 1
ATOM 8866 C C . PRO B 1 303 ? -27.25 34.469 2.381 1 96.5 303 PRO B C 1
ATOM 8868 O O . PRO B 1 303 ? -28.422 34.688 2.07 1 96.5 303 PRO B O 1
ATOM 8871 N N . PRO B 1 304 ? -26.281 35.375 2.223 1 96.62 304 PRO B N 1
ATOM 8872 C CA . PRO B 1 304 ? -26.609 36.625 1.575 1 96.62 304 PRO B CA 1
ATOM 8873 C C . PRO B 1 304 ? -27 36.469 0.11 1 96.62 304 PRO B C 1
ATOM 8875 O O . PRO B 1 304 ? -26.578 35.5 -0.544 1 96.62 304 PRO B O 1
ATOM 8878 N N . LYS B 1 305 ? -27.766 37.406 -0.423 1 95.69 305 LYS B N 1
ATOM 8879 C CA . LYS B 1 305 ? -28.297 37.344 -1.782 1 95.69 305 LYS B CA 1
ATOM 8880 C C . LYS B 1 305 ? -27.156 37.281 -2.809 1 95.69 305 LYS B C 1
ATOM 8882 O O . LYS B 1 305 ? -27.312 36.656 -3.867 1 95.69 305 LYS B O 1
ATOM 8887 N N . GLU B 1 306 ? -26.031 37.844 -2.469 1 94.31 306 GLU B N 1
ATOM 8888 C CA . GLU B 1 306 ? -24.875 37.875 -3.361 1 94.31 306 GLU B CA 1
ATOM 8889 C C . GLU B 1 306 ? -24.359 36.469 -3.646 1 94.31 306 GLU B C 1
ATOM 8891 O O . GLU B 1 306 ? -23.703 36.25 -4.664 1 94.31 306 GLU B O 1
ATOM 8896 N N . TYR B 1 307 ? -24.594 35.562 -2.771 1 92.81 307 TYR B N 1
ATOM 8897 C CA . TYR B 1 307 ? -24.031 34.25 -2.93 1 92.81 307 TYR B CA 1
ATOM 8898 C C . TYR B 1 307 ? -25.125 33.219 -3.293 1 92.81 307 TYR B C 1
ATOM 8900 O O . TYR B 1 307 ? -24.891 32.031 -3.25 1 92.81 307 TYR B O 1
ATOM 8908 N N . LYS B 1 308 ? -26.25 33.812 -3.725 1 88.56 308 LYS B N 1
ATOM 8909 C CA . LYS B 1 308 ? -27.312 32.906 -4.172 1 88.56 308 LYS B CA 1
ATOM 8910 C C . LYS B 1 308 ? -26.922 32.188 -5.449 1 88.56 308 LYS B C 1
ATOM 8912 O O . LYS B 1 308 ? -26.391 32.781 -6.387 1 88.56 308 LYS B O 1
ATOM 8917 N N . ASN B 1 309 ? -27 30.906 -5.598 1 90 309 ASN B N 1
ATOM 8918 C CA . ASN B 1 309 ? -26.734 30.031 -6.738 1 90 309 ASN B CA 1
ATOM 8919 C C . ASN B 1 309 ? -25.234 29.891 -7.004 1 90 309 ASN B C 1
ATOM 8921 O O . ASN B 1 309 ? -24.828 29.641 -8.141 1 90 309 ASN B O 1
ATOM 8925 N N . LEU B 1 310 ? -24.453 30.328 -6.098 1 93.56 310 LEU B N 1
ATOM 8926 C CA . LEU B 1 310 ? -23 30.109 -6.148 1 93.56 310 LEU B CA 1
ATOM 8927 C C . LEU B 1 310 ? -22.578 29.047 -5.148 1 93.56 310 LEU B C 1
ATOM 8929 O O . LEU B 1 310 ? -23.328 28.703 -4.238 1 93.56 310 LEU B O 1
ATOM 8933 N N . GLU B 1 311 ? -21.453 28.5 -5.441 1 95.69 311 GLU B N 1
ATOM 8934 C CA . GLU B 1 311 ? -20.844 27.625 -4.441 1 95.69 311 GLU B CA 1
ATOM 8935 C C . GLU B 1 311 ? -20 28.438 -3.459 1 95.69 311 GLU B C 1
ATOM 8937 O O . GLU B 1 311 ? -19.234 29.312 -3.865 1 95.69 311 GLU B O 1
ATOM 8942 N N . PHE B 1 312 ? -20.219 28.234 -2.221 1 96.81 312 PHE B N 1
ATOM 8943 C CA . PHE B 1 312 ? -19.531 29 -1.191 1 96.81 312 PHE B CA 1
ATOM 8944 C C . PHE B 1 312 ? -19.312 28.156 0.06 1 96.81 312 PHE B C 1
ATOM 8946 O O . PHE B 1 312 ? -19.812 27.047 0.158 1 96.81 312 PHE B O 1
ATOM 8953 N N . TYR B 1 313 ? -18.469 28.641 0.9 1 96.81 313 TYR B N 1
ATOM 8954 C CA . TYR B 1 313 ? -18.219 28.125 2.242 1 96.81 313 TYR B CA 1
ATOM 8955 C C . TYR B 1 313 ? -18.688 29.109 3.303 1 96.81 313 TYR B C 1
ATOM 8957 O O . TYR B 1 313 ? -18.984 30.266 2.994 1 96.81 313 TYR B O 1
ATOM 8965 N N . PHE B 1 314 ? -18.875 28.656 4.512 1 96.75 314 PHE B N 1
ATOM 8966 C CA . PHE B 1 314 ? -18.797 29.562 5.66 1 96.75 314 PHE B CA 1
ATOM 8967 C C . PHE B 1 314 ? -17.531 29.297 6.465 1 96.75 314 PHE B C 1
ATOM 8969 O O . PHE B 1 314 ? -17.078 28.156 6.574 1 96.75 314 PHE B O 1
ATOM 8976 N N . THR B 1 315 ? -16.969 30.344 6.973 1 96.12 315 THR B N 1
ATOM 8977 C CA . THR B 1 315 ? -15.68 30.172 7.633 1 96.12 315 THR B CA 1
ATOM 8978 C C . THR B 1 315 ? -15.781 30.5 9.117 1 96.12 315 THR B C 1
ATOM 8980 O O . THR B 1 315 ? -14.969 30.031 9.922 1 96.12 315 THR B O 1
ATOM 8983 N N . GLU B 1 316 ? -16.75 31.281 9.516 1 96.38 316 GLU B N 1
ATOM 8984 C CA . GLU B 1 316 ? -16.906 31.656 10.914 1 96.38 316 GLU B CA 1
ATOM 8985 C C . GLU B 1 316 ? -18.375 31.938 11.25 1 96.38 316 GLU B C 1
ATOM 8987 O O . GLU B 1 316 ? -19.109 32.5 10.438 1 96.38 316 GLU B O 1
ATOM 8992 N N . VAL B 1 317 ? -18.797 31.484 12.367 1 97.19 317 VAL B N 1
ATOM 8993 C CA . VAL B 1 317 ? -20.078 31.828 12.961 1 97.19 317 VAL B CA 1
ATOM 8994 C C . VAL B 1 317 ? -19.875 32.312 14.391 1 97.19 317 VAL B C 1
ATOM 8996 O O . VAL B 1 317 ? -19.109 31.734 15.156 1 97.19 317 VAL B O 1
ATOM 8999 N N . GLN B 1 318 ? -20.469 33.406 14.711 1 95.81 318 GLN B N 1
ATOM 9000 C CA . GLN B 1 318 ? -20.484 33.875 16.094 1 95.81 318 GLN B CA 1
ATOM 9001 C C . GLN B 1 318 ? -21.734 34.688 16.391 1 95.81 318 GLN B C 1
ATOM 9003 O O . GLN B 1 318 ? -22.344 35.25 15.477 1 95.81 318 GLN B O 1
ATOM 9008 N N . TRP B 1 319 ? -22.156 34.719 17.578 1 96.75 319 TRP B N 1
ATOM 9009 C CA . TRP B 1 319 ? -23.312 35.531 17.984 1 96.75 319 TRP B CA 1
ATOM 9010 C C . TRP B 1 319 ? -22.922 37 18.156 1 96.75 319 TRP B C 1
ATOM 9012 O O . TRP B 1 319 ? -21.891 37.312 18.734 1 96.75 319 TRP B O 1
ATOM 9022 N N . ALA B 1 320 ? -23.609 37.906 17.547 1 94.38 320 ALA B N 1
ATOM 9023 C CA . ALA B 1 320 ? -23.594 39.344 17.797 1 94.38 320 ALA B CA 1
ATOM 9024 C C . ALA B 1 320 ? -24.734 39.75 18.688 1 94.38 320 ALA B C 1
ATOM 9026 O O . ALA B 1 320 ? -25.719 40.344 18.219 1 94.38 320 ALA B O 1
ATOM 9027 N N . GLY B 1 321 ? -24.578 39.625 19.906 1 91.56 321 GLY B N 1
ATOM 9028 C CA . GLY B 1 321 ? -25.672 39.688 20.844 1 91.56 321 GLY B CA 1
ATOM 9029 C C . GLY B 1 321 ? -26.453 38.406 20.969 1 91.56 321 GLY B C 1
ATOM 9030 O O . GLY B 1 321 ? -25.891 37.312 20.844 1 91.56 321 GLY B O 1
ATOM 9031 N N . ASN B 1 322 ? -27.703 38.531 21.391 1 95 322 ASN B N 1
ATOM 9032 C CA . ASN B 1 322 ? -28.5 37.344 21.609 1 95 322 ASN B CA 1
ATOM 9033 C C . ASN B 1 322 ? -29.484 37.094 20.469 1 95 322 ASN B C 1
ATOM 9035 O O . ASN B 1 322 ? -30.062 36 20.359 1 95 322 ASN B O 1
ATOM 9039 N N . ASP B 1 323 ? -29.578 38.031 19.578 1 95.44 323 ASP B N 1
ATOM 9040 C CA . ASP B 1 323 ? -30.641 37.938 18.578 1 95.44 323 ASP B CA 1
ATOM 9041 C C . ASP B 1 323 ? -30.094 38.094 17.172 1 95.44 323 ASP B C 1
ATOM 9043 O O . ASP B 1 323 ? -30.859 38.312 16.219 1 95.44 323 ASP B O 1
ATOM 9047 N N . ALA B 1 324 ? -28.828 38.031 17.062 1 96.94 324 ALA B N 1
ATOM 9048 C CA . ALA B 1 324 ? -28.188 38.156 15.75 1 96.94 324 ALA B CA 1
ATOM 9049 C C . ALA B 1 324 ? -26.938 37.281 15.664 1 96.94 324 ALA B C 1
ATOM 9051 O O . ALA B 1 324 ? -26.266 37.062 16.672 1 96.94 324 ALA B O 1
ATOM 9052 N N . LEU B 1 325 ? -26.703 36.844 14.445 1 97.75 325 LEU B N 1
ATOM 9053 C CA . LEU B 1 325 ? -25.484 36.094 14.133 1 97.75 325 LEU B CA 1
ATOM 9054 C C . LEU B 1 325 ? -24.625 36.844 13.133 1 97.75 325 LEU B C 1
ATOM 9056 O O . LEU B 1 325 ? -25.156 37.562 12.258 1 97.75 325 LEU B O 1
ATOM 9060 N N . SER B 1 326 ? -23.328 36.781 13.352 1 97.25 326 SER B N 1
ATOM 9061 C CA . SER B 1 326 ? -22.375 37.125 12.297 1 97.25 326 SER B CA 1
ATOM 9062 C C . SER B 1 326 ? -21.844 35.875 11.625 1 97.25 326 SER B C 1
ATOM 9064 O O . SER B 1 326 ? -21.297 34.969 12.289 1 97.25 326 SER B O 1
ATOM 9066 N N . VAL B 1 327 ? -22.062 35.75 10.359 1 97.12 327 VAL B N 1
ATOM 9067 C CA . VAL B 1 327 ? -21.531 34.656 9.562 1 97.12 327 VAL B CA 1
ATOM 9068 C C . VAL B 1 327 ? -20.609 35.188 8.484 1 97.12 327 VAL B C 1
ATOM 9070 O O . VAL B 1 327 ? -20.953 36.156 7.781 1 97.12 327 VAL B O 1
ATOM 9073 N N . VAL B 1 328 ? -19.422 34.656 8.398 1 96.75 328 VAL B N 1
ATOM 9074 C CA . VAL B 1 328 ? -18.484 35 7.332 1 96.75 328 VAL B CA 1
ATOM 9075 C C . VAL B 1 328 ? -18.562 33.938 6.219 1 96.75 328 VAL B C 1
ATOM 9077 O O . VAL B 1 328 ? -18.375 32.75 6.465 1 96.75 328 VAL B O 1
ATOM 9080 N N . TRP B 1 329 ? -18.875 34.438 5.047 1 96.31 329 TRP B N 1
ATOM 9081 C CA . TRP B 1 329 ? -19 33.594 3.865 1 96.31 329 TRP B CA 1
ATOM 9082 C C . TRP B 1 329 ? -17.797 33.719 2.945 1 96.31 329 TRP B C 1
ATOM 9084 O O . TRP B 1 329 ? -17.172 34.781 2.9 1 96.31 329 TRP B O 1
ATOM 9094 N N . LEU B 1 330 ? -17.484 32.656 2.246 1 96.12 330 LEU B N 1
ATOM 9095 C CA . LEU B 1 330 ? -16.328 32.625 1.351 1 96.12 330 LEU B CA 1
ATOM 9096 C C . LEU B 1 330 ? -16.672 31.906 0.05 1 96.12 330 LEU B C 1
ATOM 9098 O O . LEU B 1 330 ? -17.203 30.797 0.072 1 96.12 330 LEU B O 1
ATOM 9102 N N . LYS B 1 331 ? -16.406 32.594 -1.025 1 94.94 331 LYS B N 1
ATOM 9103 C CA . LYS B 1 331 ? -16.625 31.953 -2.322 1 94.94 331 LYS B CA 1
ATOM 9104 C C . LYS B 1 331 ? -15.797 30.688 -2.467 1 94.94 331 LYS B C 1
ATOM 9106 O O . LYS B 1 331 ? -14.742 30.562 -1.843 1 94.94 331 LYS B O 1
ATOM 9111 N N . ARG B 1 332 ? -16.234 29.781 -3.262 1 95.81 332 ARG B N 1
ATOM 9112 C CA . ARG B 1 332 ? -15.484 28.547 -3.443 1 95.81 332 ARG B CA 1
ATOM 9113 C C . ARG B 1 332 ? -14.047 28.828 -3.887 1 95.81 332 ARG B C 1
ATOM 9115 O O . ARG B 1 332 ? -13.109 28.188 -3.412 1 95.81 332 ARG B O 1
ATOM 9122 N N . SER B 1 333 ? -13.875 29.828 -4.867 1 95.25 333 SER B N 1
ATOM 9123 C CA . SER B 1 333 ? -12.547 30.188 -5.363 1 95.25 333 SER B CA 1
ATOM 9124 C C . SER B 1 333 ? -11.719 30.844 -4.277 1 95.25 333 SER B C 1
ATOM 9126 O O . SER B 1 333 ? -10.5 31.016 -4.43 1 95.25 333 SER B O 1
ATOM 9128 N N . GLN B 1 334 ? -12.383 31.359 -3.199 1 95.94 334 GLN B N 1
ATOM 9129 C CA . GLN B 1 334 ? -11.789 31.922 -1.992 1 95.94 334 GLN B CA 1
ATOM 9130 C C . GLN B 1 334 ? -11.062 33.219 -2.297 1 95.94 334 GLN B C 1
ATOM 9132 O O . GLN B 1 334 ? -10 33.5 -1.732 1 95.94 334 GLN B O 1
ATOM 9137 N N . ASN B 1 335 ? -11.578 33.969 -3.256 1 95.12 335 ASN B N 1
ATOM 9138 C CA . ASN B 1 335 ? -11.016 35.281 -3.6 1 95.12 335 ASN B CA 1
ATOM 9139 C C . ASN B 1 335 ? -11.93 36.406 -3.162 1 95.12 335 ASN B C 1
ATOM 9141 O O . ASN B 1 335 ? -11.578 37.594 -3.301 1 95.12 335 ASN B O 1
ATOM 9145 N N . THR B 1 336 ? -13.07 36.062 -2.633 1 94.38 336 THR B N 1
ATOM 9146 C CA . THR B 1 336 ? -14.008 37.031 -2.094 1 94.38 336 THR B CA 1
ATOM 9147 C C . THR B 1 336 ? -14.664 36.531 -0.818 1 94.38 336 THR B C 1
ATOM 9149 O O . THR B 1 336 ? -15.031 35.344 -0.737 1 94.38 336 THR B O 1
ATOM 9152 N N . THR B 1 337 ? -14.789 37.438 0.127 1 95.06 337 THR B N 1
ATOM 9153 C CA . THR B 1 337 ? -15.453 37.094 1.379 1 95.06 337 THR B CA 1
ATOM 9154 C C . THR B 1 337 ? -16.484 38.125 1.759 1 95.06 337 THR B C 1
ATOM 9156 O O . THR B 1 337 ? -16.359 39.312 1.396 1 95.06 337 THR B O 1
ATOM 9159 N N . ILE B 1 338 ? -17.578 37.719 2.371 1 95.81 338 ILE B N 1
ATOM 9160 C CA . ILE B 1 338 ? -18.609 38.594 2.875 1 95.81 338 ILE B CA 1
ATOM 9161 C C . ILE B 1 338 ? -18.812 38.375 4.371 1 95.81 338 ILE B C 1
ATOM 9163 O O . ILE B 1 338 ? -19.031 37.25 4.809 1 95.81 338 ILE B O 1
ATOM 9167 N N . VAL B 1 339 ? -18.625 39.438 5.141 1 96.44 339 VAL B N 1
ATOM 9168 C CA . VAL B 1 339 ? -19.094 39.406 6.523 1 96.44 339 VAL B CA 1
ATOM 9169 C C . VAL B 1 339 ? -20.547 39.844 6.586 1 96.44 339 VAL B C 1
ATOM 9171 O O . VAL B 1 339 ? -20.906 40.938 6.105 1 96.44 339 VAL B O 1
ATOM 9174 N N . SER B 1 340 ? -21.375 39.062 7.203 1 97 340 SER B N 1
ATOM 9175 C CA . SER B 1 340 ? -22.812 39.344 7.203 1 97 340 SER B CA 1
ATOM 9176 C C . SER B 1 340 ? -23.375 39.344 8.617 1 97 340 SER B C 1
ATOM 9178 O O . SER B 1 340 ? -22.75 38.812 9.547 1 97 340 SER B O 1
ATOM 9180 N N . LEU B 1 341 ? -24.453 39.969 8.75 1 97.56 341 LEU B N 1
ATOM 9181 C CA . LEU B 1 341 ? -25.25 39.938 9.969 1 97.56 341 LEU B CA 1
ATOM 9182 C C . LEU B 1 341 ? -26.625 39.344 9.688 1 97.56 341 LEU B C 1
ATOM 9184 O O . LEU B 1 341 ? -27.281 39.719 8.719 1 97.56 341 LEU B O 1
ATOM 9188 N N . CYS B 1 342 ? -27.016 38.406 10.484 1 98.25 342 CYS B N 1
ATOM 9189 C CA . CYS B 1 342 ? -28.266 37.688 10.352 1 98.25 342 CYS B CA 1
ATOM 9190 C C . CYS B 1 342 ? -29.141 37.875 11.586 1 98.25 342 CYS B C 1
ATOM 9192 O O . CYS B 1 342 ? -28.891 37.281 12.633 1 98.25 342 CYS B O 1
ATOM 9194 N N . HIS B 1 343 ? -30.234 38.531 11.398 1 97.25 343 HIS B N 1
ATOM 9195 C CA . HIS B 1 343 ? -31.062 38.906 12.547 1 97.25 343 HIS B CA 1
ATOM 9196 C C . HIS B 1 343 ? -32.281 37.969 12.688 1 97.25 343 HIS B C 1
ATOM 9198 O O . HIS B 1 343 ? -32.844 37.562 11.688 1 97.25 343 HIS B O 1
ATOM 9204 N N . GLU B 1 344 ? -32.562 37.688 13.906 1 96.62 344 GLU B N 1
ATOM 9205 C CA . GLU B 1 344 ? -33.75 36.875 14.195 1 96.62 344 GLU B CA 1
ATOM 9206 C C . GLU B 1 344 ? -35 37.5 13.656 1 96.62 344 GLU B C 1
ATOM 9208 O O . GLU B 1 344 ? -35.875 36.812 13.125 1 96.62 344 GLU B O 1
ATOM 9213 N N . ASN B 1 345 ? -35.156 38.75 13.742 1 95.5 345 ASN B N 1
ATOM 9214 C CA . ASN B 1 345 ? -36.375 39.469 13.336 1 95.5 345 ASN B CA 1
ATOM 9215 C C . ASN B 1 345 ? -36.531 39.5 11.82 1 95.5 345 ASN B C 1
ATOM 9217 O O . ASN B 1 345 ? -37.594 39.844 11.305 1 95.5 345 ASN B O 1
ATOM 9221 N N . ASP B 1 346 ? -35.5 39.125 11.133 1 96 346 ASP B N 1
ATOM 9222 C CA . ASP B 1 346 ? -35.562 39.031 9.672 1 96 346 ASP B CA 1
ATOM 9223 C C . ASP B 1 346 ? -35.469 37.562 9.219 1 96 346 ASP B C 1
ATOM 9225 O O . ASP B 1 346 ? -34.844 37.281 8.211 1 96 346 ASP B O 1
ATOM 9229 N N . SER B 1 347 ? -35.906 36.688 10.016 1 95.5 347 SER B N 1
ATOM 9230 C CA . SER B 1 347 ? -35.969 35.25 9.758 1 95.5 347 SER B CA 1
ATOM 9231 C C . SER B 1 347 ? -34.594 34.688 9.477 1 95.5 347 SER B C 1
ATOM 9233 O O . SER B 1 347 ? -34.438 33.812 8.617 1 95.5 347 SER B O 1
ATOM 9235 N N . TRP B 1 348 ? -33.531 35.312 10.086 1 97.31 348 TRP B N 1
ATOM 9236 C CA . TRP B 1 348 ? -32.156 34.844 10.016 1 97.31 348 TRP B CA 1
ATOM 9237 C C . TRP B 1 348 ? -31.641 34.938 8.586 1 97.31 348 TRP B C 1
ATOM 9239 O O . TRP B 1 348 ? -30.844 34.094 8.156 1 97.31 348 TRP B O 1
ATOM 9249 N N . MET B 1 349 ? -32.156 35.844 7.789 1 97.31 349 MET B N 1
ATOM 9250 C CA . MET B 1 349 ? -31.578 36.188 6.496 1 97.31 349 MET B CA 1
ATOM 9251 C C . MET B 1 349 ? -30.312 37 6.676 1 97.31 349 MET B C 1
ATOM 9253 O O . MET B 1 349 ? -30.359 38.094 7.238 1 97.31 349 MET B O 1
ATOM 9257 N N . CYS B 1 350 ? -29.234 36.5 6.23 1 97.81 350 CYS B N 1
ATOM 9258 C CA . CYS B 1 350 ? -27.969 37.219 6.375 1 97.81 350 CYS B CA 1
ATOM 9259 C C . CYS B 1 350 ? -27.875 38.375 5.395 1 97.81 350 CYS B C 1
ATOM 9261 O O . CYS B 1 350 ? -28.141 38.219 4.203 1 97.81 350 CYS B O 1
ATOM 9263 N N . LYS B 1 351 ? -27.5 39.438 5.852 1 97.75 351 LYS B N 1
ATOM 9264 C CA . LYS B 1 351 ? -27.281 40.625 5.027 1 97.75 351 LYS B CA 1
ATOM 9265 C C . LYS B 1 351 ? -25.812 41.031 5.035 1 97.75 351 LYS B C 1
ATOM 9267 O O . LYS B 1 351 ? -25.172 41.062 6.086 1 97.75 351 LYS B O 1
ATOM 9272 N N . LYS B 1 352 ? -25.297 41.312 3.883 1 97.62 352 LYS B N 1
ATOM 9273 C CA . LYS B 1 352 ? -23.906 41.719 3.744 1 97.62 352 LYS B CA 1
ATOM 9274 C C . LYS B 1 352 ? -23.641 43 4.535 1 97.62 352 LYS B C 1
ATOM 9276 O O . LYS B 1 352 ? -24.375 44 4.414 1 97.62 352 LYS B O 1
ATOM 9281 N N . ASN B 1 353 ? -22.641 42.969 5.328 1 97.38 353 ASN B N 1
ATOM 9282 C CA . ASN B 1 353 ? -22.172 44.156 6.02 1 97.38 353 ASN B CA 1
ATOM 9283 C C . ASN B 1 353 ? -20.859 44.688 5.43 1 97.38 353 ASN B C 1
ATOM 9285 O O . ASN B 1 353 ? -20.703 45.875 5.184 1 97.38 353 ASN B O 1
ATOM 9289 N N . TYR B 1 354 ? -20 43.781 5.176 1 96.06 354 TYR B N 1
ATOM 9290 C CA . TYR B 1 354 ? -18.688 44.094 4.625 1 96.06 354 TYR B CA 1
ATOM 9291 C C . TYR B 1 354 ? -18.219 43.031 3.645 1 96.06 354 TYR B C 1
ATOM 9293 O O . TYR B 1 354 ? -18.531 41.844 3.814 1 96.06 354 TYR B O 1
ATOM 9301 N N . GLN B 1 355 ? -17.516 43.5 2.592 1 95.12 355 GLN B N 1
ATOM 9302 C CA . GLN B 1 355 ? -16.969 42.594 1.596 1 95.12 355 GLN B CA 1
ATOM 9303 C C . GLN B 1 355 ? -15.492 42.875 1.327 1 95.12 355 GLN B C 1
ATOM 9305 O O . GLN B 1 355 ? -15.086 44.031 1.254 1 95.12 355 GLN B O 1
ATOM 9310 N N . GLU B 1 356 ? -14.688 41.875 1.379 1 93.06 356 GLU B N 1
ATOM 9311 C CA . GLU B 1 356 ? -13.281 41.938 0.993 1 93.06 356 GLU B CA 1
ATOM 9312 C C . GLU B 1 356 ? -13.008 41.094 -0.251 1 93.06 356 GLU B C 1
ATOM 9314 O O . GLU B 1 356 ? -13.5 39.969 -0.366 1 93.06 356 GLU B O 1
ATOM 9319 N N . ASP B 1 357 ? -12.219 41.656 -1.22 1 92.94 357 ASP B N 1
ATOM 9320 C CA . ASP B 1 357 ? -11.906 40.969 -2.482 1 92.94 357 ASP B CA 1
ATOM 9321 C C . ASP B 1 357 ? -10.398 41 -2.742 1 92.94 357 ASP B C 1
ATOM 9323 O O . ASP B 1 357 ? -9.711 41.969 -2.441 1 92.94 357 ASP B O 1
ATOM 9327 N N . ALA B 1 358 ? -9.867 39.906 -3.312 1 90.81 358 ALA B N 1
ATOM 9328 C CA . ALA B 1 358 ? -8.453 39.812 -3.676 1 90.81 358 ALA B CA 1
ATOM 9329 C C . ALA B 1 358 ? -8.172 40.594 -4.965 1 90.81 358 ALA B C 1
ATOM 9331 O O . ALA B 1 358 ? -7.016 40.719 -5.367 1 90.81 358 ALA B O 1
ATOM 9332 N N . ASN B 1 359 ? -9.133 41.094 -5.586 1 84 359 ASN B N 1
ATOM 9333 C CA . ASN B 1 359 ? -9.055 42 -6.746 1 84 359 ASN B CA 1
ATOM 9334 C C . ASN B 1 359 ? -8.289 41.344 -7.891 1 84 359 ASN B C 1
ATOM 9336 O O . ASN B 1 359 ? -7.355 41.938 -8.43 1 84 359 ASN B O 1
ATOM 9340 N N . GLY B 1 360 ? -8.492 40.125 -8.117 1 84.5 360 GLY B N 1
ATOM 9341 C CA . GLY B 1 360 ? -8.023 39.438 -9.312 1 84.5 360 GLY B CA 1
ATOM 9342 C C . GLY B 1 360 ? -6.707 38.719 -9.109 1 84.5 360 GLY B C 1
ATOM 9343 O O . GLY B 1 360 ? -6.246 38 -9.992 1 84.5 360 GLY B O 1
ATOM 9344 N N . HIS B 1 361 ? -6.059 39 -8.031 1 91 361 HIS B N 1
ATOM 9345 C CA . HIS B 1 361 ? -4.793 38.312 -7.809 1 91 361 HIS B CA 1
ATOM 9346 C C . HIS B 1 361 ? -4.652 37.844 -6.355 1 91 361 HIS B C 1
ATOM 9348 O O . HIS B 1 361 ? -4.484 38.688 -5.461 1 91 361 HIS B O 1
ATOM 9354 N N . GLY B 1 362 ? -4.668 36.594 -6.176 1 95 362 GLY B N 1
ATOM 9355 C CA . GLY B 1 362 ? -4.473 36.062 -4.836 1 95 362 GLY B CA 1
ATOM 9356 C C . GLY B 1 362 ? -5.734 35.469 -4.238 1 95 362 GLY B C 1
ATOM 9357 O O . GLY B 1 362 ? -6.605 34.969 -4.965 1 95 362 GLY B O 1
ATOM 9358 N N . TRP B 1 363 ? -5.777 35.344 -2.914 1 95.88 363 TRP B N 1
ATOM 9359 C CA . TRP B 1 363 ? -6.867 34.781 -2.127 1 95.88 363 TRP B CA 1
ATOM 9360 C C . TRP B 1 363 ? -7.121 35.594 -0.872 1 95.88 363 TRP B C 1
ATOM 9362 O O . TRP B 1 363 ? -6.316 36.469 -0.525 1 95.88 363 TRP B O 1
ATOM 9372 N N . VAL B 1 364 ? -8.289 35.375 -0.301 1 92.25 364 VAL B N 1
ATOM 9373 C CA . VAL B 1 364 ? -8.633 36.062 0.94 1 92.25 364 VAL B CA 1
ATOM 9374 C C . VAL B 1 364 ? -8.391 35.125 2.129 1 92.25 364 VAL B C 1
ATOM 9376 O O . VAL B 1 364 ? -8.758 33.938 2.092 1 92.25 364 VAL B O 1
ATOM 9379 N N . ASP B 1 365 ? -7.57 35.594 3.023 1 77.75 365 ASP B N 1
ATOM 9380 C CA . ASP B 1 365 ? -7.27 34.812 4.223 1 77.75 365 ASP B CA 1
ATOM 9381 C C . ASP B 1 365 ? -8.117 35.281 5.402 1 77.75 365 ASP B C 1
ATOM 9383 O O . ASP B 1 365 ? -7.961 36.406 5.887 1 77.75 365 ASP B O 1
ATOM 9387 N N . LEU B 1 366 ? -9.203 34.656 5.703 1 66.44 366 LEU B N 1
ATOM 9388 C CA . LEU B 1 366 ? -9.906 35.094 6.906 1 66.44 366 LEU B CA 1
ATOM 9389 C C . LEU B 1 366 ? -9.766 34.062 8.016 1 66.44 366 LEU B C 1
ATOM 9391 O O . LEU B 1 366 ? -10.75 33.688 8.648 1 66.44 366 LEU B O 1
ATOM 9395 N N . SER B 1 367 ? -8.562 33.594 8.195 1 63.75 367 SER B N 1
ATOM 9396 C CA . SER B 1 367 ? -8.273 32.531 9.141 1 63.75 367 SER B CA 1
ATOM 9397 C C . SER B 1 367 ? -8.352 33.031 10.578 1 63.75 367 SER B C 1
ATOM 9399 O O . SER B 1 367 ? -8.305 32.219 11.516 1 63.75 367 SER B O 1
ATOM 9401 N N . THR B 1 368 ? -8.539 34.281 10.711 1 75.06 368 THR B N 1
ATOM 9402 C CA . THR B 1 368 ? -8.555 34.75 12.094 1 75.06 368 THR B CA 1
ATOM 9403 C C . THR B 1 368 ? -9.969 35.156 12.516 1 75.06 368 THR B C 1
ATOM 9405 O O . THR B 1 368 ? -10.766 35.594 11.688 1 75.06 368 THR B O 1
ATOM 9408 N N . LYS B 1 369 ? -10.164 35.031 13.719 1 86.06 369 LYS B N 1
ATOM 9409 C CA . LYS B 1 369 ? -11.469 35.281 14.328 1 86.06 369 LYS B CA 1
ATOM 9410 C C . LYS B 1 369 ? -11.82 36.75 14.312 1 86.06 369 LYS B C 1
ATOM 9412 O O . LYS B 1 369 ? -10.961 37.594 14.547 1 86.06 369 LYS B O 1
ATOM 9417 N N . THR B 1 370 ? -13.039 37.062 13.938 1 92.12 370 THR B N 1
ATOM 9418 C CA . THR B 1 370 ? -13.586 38.406 14.055 1 92.12 370 THR B CA 1
ATOM 9419 C C . THR B 1 370 ? -13.828 38.75 15.523 1 92.12 370 THR B C 1
ATOM 9421 O O . THR B 1 370 ? -14.383 37.969 16.281 1 92.12 370 THR B O 1
ATOM 9424 N N . ILE B 1 371 ? -13.398 40 15.867 1 95.19 371 ILE B N 1
ATOM 9425 C CA . ILE B 1 371 ? -13.594 40.438 17.25 1 95.19 371 ILE B CA 1
ATOM 9426 C C . ILE B 1 371 ? -14.625 41.562 17.281 1 95.19 371 ILE B C 1
ATOM 9428 O O . ILE B 1 371 ? -14.414 42.625 16.703 1 95.19 371 ILE B O 1
ATOM 9432 N N . PHE B 1 372 ? -15.766 41.375 17.984 1 95.38 372 PHE B N 1
ATOM 9433 C CA . PHE B 1 372 ? -16.797 42.375 18.141 1 95.38 372 PHE B CA 1
ATOM 9434 C C . PHE B 1 372 ? -16.578 43.188 19.406 1 95.38 372 PHE B C 1
ATOM 9436 O O . PHE B 1 372 ? -16.078 42.656 20.406 1 95.38 372 PHE B O 1
ATOM 9443 N N . SER B 1 373 ? -16.984 44.438 19.312 1 95.44 373 SER B N 1
ATOM 9444 C CA . SER B 1 373 ? -17.062 45.25 20.531 1 95.44 373 SER B CA 1
ATOM 9445 C C . SER B 1 373 ? -18.172 44.719 21.438 1 95.44 373 SER B C 1
ATOM 9447 O O . SER B 1 373 ? -19.094 44.031 21 1 95.44 373 SER B O 1
ATOM 9449 N N . ALA B 1 374 ? -18.016 45.031 22.703 1 92.38 374 ALA B N 1
ATOM 9450 C CA . ALA B 1 374 ? -18.984 44.562 23.688 1 92.38 374 ALA B CA 1
ATOM 9451 C C . ALA B 1 374 ? -20.406 45 23.344 1 92.38 374 ALA B C 1
ATOM 9453 O O . ALA B 1 374 ? -21.359 44.281 23.578 1 92.38 374 ALA B O 1
ATOM 9454 N N . ASP B 1 375 ? -20.562 46.156 22.734 1 92.44 375 ASP B N 1
ATOM 9455 C CA . ASP B 1 375 ? -21.875 46.688 22.391 1 92.44 375 ASP B CA 1
ATOM 9456 C C . ASP B 1 375 ? -22.312 46.25 21 1 92.44 375 ASP B C 1
ATOM 9458 O O . ASP B 1 375 ? -23.375 46.656 20.516 1 92.44 375 ASP B O 1
ATOM 9462 N N . ASN B 1 376 ? -21.516 45.531 20.297 1 93.75 376 ASN B N 1
ATOM 9463 C CA . ASN B 1 376 ? -21.781 44.969 18.984 1 93.75 376 ASN B CA 1
ATOM 9464 C C . ASN B 1 376 ? -21.969 46.031 17.906 1 93.75 376 ASN B C 1
ATOM 9466 O O . ASN B 1 376 ? -22.562 45.781 16.859 1 93.75 376 ASN B O 1
ATOM 9470 N N . LYS B 1 377 ? -21.469 47.219 18.156 1 95.19 377 LYS B N 1
ATOM 9471 C CA . LYS B 1 377 ? -21.625 48.312 17.203 1 95.19 377 LYS B CA 1
ATOM 9472 C C . LYS B 1 377 ? -20.5 48.312 16.172 1 95.19 377 LYS B C 1
ATOM 9474 O O . LYS B 1 377 ? -20.641 48.875 15.094 1 95.19 377 LYS B O 1
ATOM 9479 N N . LYS B 1 378 ? -19.484 47.781 16.562 1 96.88 378 LYS B N 1
ATOM 9480 C CA . LYS B 1 378 ? -18.344 47.656 15.648 1 96.88 378 LYS B CA 1
ATOM 9481 C C . LYS B 1 378 ? -17.656 46.312 15.82 1 96.88 378 LYS B C 1
ATOM 9483 O O . LYS B 1 378 ? -17.891 45.594 16.812 1 96.88 378 LYS B O 1
ATOM 9488 N N . TYR B 1 379 ? -16.922 45.906 14.875 1 96.88 379 TYR B N 1
ATOM 9489 C CA . TYR B 1 379 ? -16.078 44.719 14.953 1 96.88 379 TYR B CA 1
ATOM 9490 C C . TYR B 1 379 ? -14.742 44.969 14.258 1 96.88 379 TYR B C 1
ATOM 9492 O O . TYR B 1 379 ? -14.57 45.969 13.547 1 96.88 379 TYR B O 1
ATOM 9500 N N . PHE B 1 380 ? -13.742 44.156 14.539 1 97.31 380 PHE B N 1
ATOM 9501 C CA . PHE B 1 380 ? -12.367 44.312 14.086 1 97.31 380 PHE B CA 1
ATOM 9502 C C . PHE B 1 380 ? -11.922 43.094 13.273 1 97.31 380 PHE B C 1
ATOM 9504 O O . PHE B 1 380 ? -12.195 41.938 13.648 1 97.31 380 PHE B O 1
ATOM 9511 N N . LEU B 1 381 ? -11.297 43.375 12.125 1 95.88 381 LEU B N 1
ATOM 9512 C CA . LEU B 1 381 ? -10.828 42.344 11.211 1 95.88 381 LEU B CA 1
ATOM 9513 C C . LEU B 1 381 ? -9.336 42.5 10.945 1 95.88 381 LEU B C 1
ATOM 9515 O O . LEU B 1 381 ? -8.797 43.594 11 1 95.88 381 LEU B O 1
ATOM 9519 N N . ARG B 1 382 ? -8.648 41.344 10.734 1 95.75 382 ARG B N 1
ATOM 9520 C CA . ARG B 1 382 ? -7.305 41.312 10.164 1 95.75 382 ARG B CA 1
ATOM 9521 C C . ARG B 1 382 ? -7.363 41.188 8.641 1 95.75 382 ARG B C 1
ATOM 9523 O O . ARG B 1 382 ? -7.672 40.125 8.117 1 95.75 382 ARG B O 1
ATOM 9530 N N . ILE B 1 383 ? -7.094 42.25 7.879 1 94.5 383 ILE B N 1
ATOM 9531 C CA . ILE B 1 383 ? -7.215 42.25 6.426 1 94.5 383 ILE B CA 1
ATOM 9532 C C . ILE B 1 383 ? -6.055 43.031 5.82 1 94.5 383 ILE B C 1
ATOM 9534 O O . ILE B 1 383 ? -5.305 43.719 6.539 1 94.5 383 ILE B O 1
ATOM 9538 N N . PRO B 1 384 ? -5.871 42.938 4.496 1 94.44 384 PRO B N 1
ATOM 9539 C CA . PRO B 1 384 ? -4.805 43.75 3.863 1 94.44 384 PRO B CA 1
ATOM 9540 C C . PRO B 1 384 ? -4.98 45.25 4.062 1 94.44 384 PRO B C 1
ATOM 9542 O O . PRO B 1 384 ? -6.047 45.781 3.764 1 94.44 384 PRO B O 1
ATOM 9545 N N . GLY B 1 385 ? -3.922 45.875 4.609 1 95.62 385 GLY B N 1
ATOM 9546 C CA . GLY B 1 385 ? -3.943 47.312 4.895 1 95.62 385 GLY B CA 1
ATOM 9547 C C . GLY B 1 385 ? -3.625 48.156 3.686 1 95.62 385 GLY B C 1
ATOM 9548 O O . GLY B 1 385 ? -3.619 47.656 2.555 1 95.62 385 GLY B O 1
ATOM 9549 N N . PRO B 1 386 ? -3.447 49.406 3.943 1 95.38 386 PRO B N 1
ATOM 9550 C CA . PRO B 1 386 ? -3.062 50.312 2.846 1 95.38 386 PRO B CA 1
ATOM 9551 C C . PRO B 1 386 ? -1.76 49.875 2.17 1 95.38 386 PRO B C 1
ATOM 9553 O O . PRO B 1 386 ? -0.896 49.281 2.812 1 95.38 386 PRO B O 1
ATOM 9556 N N . SER B 1 387 ? -1.618 50.25 0.958 1 95 387 SER B N 1
ATOM 9557 C CA . SER B 1 387 ? -0.431 49.875 0.192 1 95 387 SER B CA 1
ATOM 9558 C C . SER B 1 387 ? 0.807 50.594 0.711 1 95 387 SER B C 1
ATOM 9560 O O . SER B 1 387 ? 0.74 51.781 1.067 1 95 387 SER B O 1
ATOM 9562 N N . GLU B 1 388 ? 1.821 49.938 0.819 1 95.31 388 GLU B N 1
ATOM 9563 C CA . GLU B 1 388 ? 3.119 50.469 1.217 1 95.31 388 GLU B CA 1
ATOM 9564 C C . GLU B 1 388 ? 4.062 50.562 0.023 1 95.31 388 GLU B C 1
ATOM 9566 O O . GLU B 1 388 ? 5.176 50.031 0.057 1 95.31 388 GLU B O 1
ATOM 9571 N N . GLY B 1 389 ? 3.645 51.125 -1.02 1 93.38 389 GLY B N 1
ATOM 9572 C CA . GLY B 1 389 ? 4.453 51.312 -2.215 1 93.38 389 GLY B CA 1
ATOM 9573 C C . GLY B 1 389 ? 4.797 50 -2.91 1 93.38 389 GLY B C 1
ATOM 9574 O O . GLY B 1 389 ? 3.912 49.188 -3.186 1 93.38 389 GLY B O 1
ATOM 9575 N N . GLN B 1 390 ? 6.121 49.875 -3.123 1 91.31 390 GLN B N 1
ATOM 9576 C CA . GLN B 1 390 ? 6.598 48.719 -3.871 1 91.31 390 GLN B CA 1
ATOM 9577 C C . GLN B 1 390 ? 6.539 47.438 -3.021 1 91.31 390 GLN B C 1
ATOM 9579 O O . GLN B 1 390 ? 6.566 46.344 -3.551 1 91.31 390 GLN B O 1
ATOM 9584 N N . ALA B 1 391 ? 6.359 47.594 -1.762 1 92.81 391 ALA B N 1
ATOM 9585 C CA . ALA B 1 391 ? 6.352 46.469 -0.855 1 92.81 391 ALA B CA 1
ATOM 9586 C C . ALA B 1 391 ? 4.984 45.781 -0.837 1 92.81 391 ALA B C 1
ATOM 9588 O O . ALA B 1 391 ? 4.855 44.656 -0.379 1 92.81 391 ALA B O 1
ATOM 9589 N N . GLY B 1 392 ? 3.979 46.5 -1.415 1 94.06 392 GLY B N 1
ATOM 9590 C CA . GLY B 1 392 ? 2.643 45.938 -1.459 1 94.06 392 GLY B CA 1
ATOM 9591 C C . GLY B 1 392 ? 1.865 46.125 -0.171 1 94.06 392 GLY B C 1
ATOM 9592 O O . GLY B 1 392 ? 1.988 47.188 0.481 1 94.06 392 GLY B O 1
ATOM 9593 N N . ARG B 1 393 ? 0.994 45.188 0.112 1 95.81 393 ARG B N 1
ATOM 9594 C CA . ARG B 1 393 ? 0.123 45.312 1.275 1 95.81 393 ARG B CA 1
ATOM 9595 C C . ARG B 1 393 ? 0.495 44.312 2.352 1 95.81 393 ARG B C 1
ATOM 9597 O O . ARG B 1 393 ? 1.066 43.25 2.049 1 95.81 393 ARG B O 1
ATOM 9604 N N . PHE B 1 394 ? 0.287 44.656 3.506 1 97 394 PHE B N 1
ATOM 9605 C CA . PHE B 1 394 ? 0.477 43.812 4.68 1 97 394 PHE B CA 1
ATOM 9606 C C . PHE B 1 394 ? -0.823 43.656 5.461 1 97 394 PHE B C 1
ATOM 9608 O O . PHE B 1 394 ? -1.762 44.438 5.262 1 97 394 PHE B O 1
ATOM 9615 N N . LYS B 1 395 ? -0.966 42.688 6.34 1 96.38 395 LYS B N 1
ATOM 9616 C CA . LYS B 1 395 ? -2.184 42.438 7.113 1 96.38 395 LYS B CA 1
ATOM 9617 C C . LYS B 1 395 ? -2.266 43.406 8.305 1 96.38 395 LYS B C 1
ATOM 9619 O O . LYS B 1 395 ? -1.345 43.438 9.125 1 96.38 395 LYS B O 1
ATOM 9624 N N . HIS B 1 396 ? -3.367 44.031 8.367 1 96.88 396 HIS B N 1
ATOM 9625 C CA . HIS B 1 396 ? -3.533 45.031 9.422 1 96.88 396 HIS B CA 1
ATOM 9626 C C . HIS B 1 396 ? -4.941 45 10 1 96.88 396 HIS B C 1
ATOM 9628 O O . HIS B 1 396 ? -5.793 44.25 9.516 1 96.88 396 HIS B O 1
ATOM 9634 N N . ILE B 1 397 ? -5.195 45.75 11.086 1 97.38 397 ILE B N 1
ATOM 9635 C CA . ILE B 1 397 ? -6.477 45.75 11.789 1 97.38 397 ILE B CA 1
ATOM 9636 C C . ILE B 1 397 ? -7.387 46.844 11.195 1 97.38 397 ILE B C 1
ATOM 9638 O O . ILE B 1 397 ? -7.016 48 11.141 1 97.38 397 ILE B O 1
ATOM 9642 N N . ALA B 1 398 ? -8.5 46.438 10.766 1 97.06 398 ALA B N 1
ATOM 9643 C CA . ALA B 1 398 ? -9.562 47.344 10.328 1 97.06 398 ALA B CA 1
ATOM 9644 C C . ALA B 1 398 ? -10.734 47.344 11.312 1 97.06 398 ALA B C 1
ATOM 9646 O O . ALA B 1 398 ? -11.141 46.281 11.789 1 97.06 398 ALA B O 1
ATOM 9647 N N . GLU B 1 399 ? -11.156 48.469 11.688 1 98.06 399 GLU B N 1
ATOM 9648 C CA . GLU B 1 399 ? -12.398 48.656 12.43 1 98.06 399 GLU B CA 1
ATOM 9649 C C . GLU B 1 399 ? -13.578 48.875 11.484 1 98.06 399 GLU B C 1
ATOM 9651 O O . GLU B 1 399 ? -13.539 49.75 10.625 1 98.06 399 GLU B O 1
ATOM 9656 N N . ILE B 1 400 ? -14.594 48.031 11.633 1 97.81 400 ILE B N 1
ATOM 9657 C CA . ILE B 1 400 ? -15.766 48.125 10.766 1 97.81 400 ILE B CA 1
ATOM 9658 C C . ILE B 1 400 ? -17 48.469 11.594 1 97.81 400 ILE B C 1
ATOM 9660 O O . ILE B 1 400 ? -17.25 47.844 12.633 1 97.81 400 ILE B O 1
ATOM 9664 N N . ASP B 1 401 ? -17.766 49.375 11.078 1 97.81 401 ASP B N 1
ATOM 9665 C CA . ASP B 1 401 ? -19.047 49.719 11.703 1 97.81 401 ASP B CA 1
ATOM 9666 C C . ASP B 1 401 ? -20.094 48.656 11.398 1 97.81 401 ASP B C 1
ATOM 9668 O O . ASP B 1 401 ? -20.344 48.312 10.227 1 97.81 401 ASP B O 1
ATOM 9672 N N . ALA B 1 402 ? -20.781 48.156 12.422 1 96.88 402 ALA B N 1
ATOM 9673 C CA . ALA B 1 402 ? -21.688 47 12.25 1 96.88 402 ALA B CA 1
ATOM 9674 C C . ALA B 1 402 ? -22.984 47.438 11.57 1 96.88 402 ALA B C 1
ATOM 9676 O O . ALA B 1 402 ? -23.719 46.625 11.039 1 96.88 402 ALA B O 1
ATOM 9677 N N . LYS B 1 403 ? -23.266 48.625 11.602 1 95.31 403 LYS B N 1
ATOM 9678 C CA . LYS B 1 403 ? -24.484 49.125 10.992 1 95.31 403 LYS B CA 1
ATOM 9679 C C . LYS B 1 403 ? -24.266 49.531 9.531 1 95.31 403 LYS B C 1
ATOM 9681 O O . LYS B 1 403 ? -25.047 49.156 8.656 1 95.31 403 LYS B O 1
ATOM 9686 N N . THR B 1 404 ? -23.141 50.219 9.242 1 96.44 404 THR B N 1
ATOM 9687 C CA . THR B 1 404 ? -22.969 50.812 7.93 1 96.44 404 THR B CA 1
ATOM 9688 C C . THR B 1 404 ? -21.984 50 7.09 1 96.44 404 THR B C 1
ATOM 9690 O O . THR B 1 404 ? -21.969 50.125 5.863 1 96.44 404 THR B O 1
ATOM 9693 N N . GLY B 1 405 ? -21.125 49.375 7.781 1 96.62 405 GLY B N 1
ATOM 9694 C CA . GLY B 1 405 ? -20.078 48.656 7.062 1 96.62 405 GLY B CA 1
ATOM 9695 C C . GLY B 1 405 ? -18.875 49.531 6.754 1 96.62 405 GLY B C 1
ATOM 9696 O O . GLY B 1 405 ? -17.953 49.094 6.055 1 96.62 405 GLY B O 1
ATOM 9697 N N . SER B 1 406 ? -18.875 50.719 7.273 1 97.12 406 SER B N 1
ATOM 9698 C CA . SER B 1 406 ? -17.75 51.625 7.043 1 97.12 406 SER B CA 1
ATOM 9699 C C . SER B 1 406 ? -16.469 51.094 7.695 1 97.12 406 SER B C 1
ATOM 9701 O O . SER B 1 406 ? -16.5 50.625 8.836 1 97.12 406 SER B O 1
ATOM 9703 N N . LYS B 1 407 ? -15.391 51.219 6.996 1 96.81 407 LYS B N 1
ATOM 9704 C CA . LYS B 1 407 ? -14.125 50.625 7.418 1 96.81 407 LYS B CA 1
ATOM 9705 C C . LYS B 1 407 ? -13.109 51.719 7.758 1 96.81 407 LYS B C 1
ATOM 9707 O O . LYS B 1 407 ? -12.984 52.719 7.031 1 96.81 407 LYS B O 1
ATOM 9712 N N . ASN B 1 408 ? -12.414 51.625 8.852 1 97.25 408 ASN B N 1
ATOM 9713 C CA . ASN B 1 408 ? -11.289 52.438 9.258 1 97.25 408 ASN B CA 1
ATOM 9714 C C . ASN B 1 408 ? -10.094 51.594 9.68 1 97.25 408 ASN B C 1
ATOM 9716 O O . ASN B 1 408 ? -10.195 50.781 10.617 1 97.25 408 ASN B O 1
ATOM 9720 N N . TYR B 1 409 ? -8.961 51.844 9.039 1 97.69 409 TYR B N 1
ATOM 9721 C CA . TYR B 1 409 ? -7.758 51.125 9.461 1 97.69 409 TYR B CA 1
ATOM 9722 C C . TYR B 1 409 ? -7.207 51.719 10.758 1 97.69 409 TYR B C 1
ATOM 9724 O O . TYR B 1 409 ? -7.07 52.938 10.891 1 97.69 409 TYR B O 1
ATOM 9732 N N . LEU B 1 410 ? -6.914 50.812 11.688 1 98.38 410 LEU B N 1
ATOM 9733 C CA . LEU B 1 410 ? -6.348 51.25 12.961 1 98.38 410 LEU B CA 1
ATOM 9734 C C . LEU B 1 410 ? -4.824 51.188 12.922 1 98.38 410 LEU B C 1
ATOM 9736 O O . LEU B 1 410 ? -4.156 51.875 13.695 1 98.38 410 LEU B O 1
ATOM 9740 N N . THR B 1 411 ? -4.281 50.281 12.156 1 97.94 411 THR B N 1
ATOM 9741 C CA . THR B 1 411 ? -2.838 50.125 12.008 1 97.94 411 THR B CA 1
ATOM 9742 C C . THR B 1 411 ? -2.434 50.156 10.539 1 97.94 411 THR B C 1
ATOM 9744 O O . THR B 1 411 ? -3.279 50 9.656 1 97.94 411 THR B O 1
ATOM 9747 N N . SER B 1 412 ? -1.146 50.375 10.258 1 97 412 SER B N 1
ATOM 9748 C CA . SER B 1 412 ? -0.539 50.344 8.938 1 97 412 SER B CA 1
ATOM 9749 C C . SER B 1 412 ? 0.98 50.25 9.023 1 97 412 SER B C 1
ATOM 9751 O O . SER B 1 412 ? 1.563 50.469 10.086 1 97 412 SER B O 1
ATOM 9753 N N . GLY B 1 413 ? 1.581 49.812 7.91 1 97.19 413 GLY B N 1
ATOM 9754 C CA . GLY B 1 413 ? 3.031 49.719 7.867 1 97.19 413 GLY B CA 1
ATOM 9755 C C . GLY B 1 413 ? 3.508 48.438 7.219 1 97.19 413 GLY B C 1
ATOM 9756 O O . GLY B 1 413 ? 2.703 47.656 6.703 1 97.19 413 GLY B O 1
ATOM 9757 N N . LYS B 1 414 ? 4.852 48.25 7.227 1 97.62 414 LYS B N 1
ATOM 9758 C CA . LYS B 1 414 ? 5.477 47.094 6.566 1 97.62 414 LYS B CA 1
ATOM 9759 C C . LYS B 1 414 ? 5.707 45.938 7.555 1 97.62 414 LYS B C 1
ATOM 9761 O O . LYS B 1 414 ? 6.82 45.438 7.668 1 97.62 414 LYS B O 1
ATOM 9766 N N . TYR B 1 415 ? 4.742 45.562 8.219 1 97.56 415 TYR B N 1
ATOM 9767 C CA . TYR B 1 415 ? 4.691 44.438 9.117 1 97.56 415 TYR B CA 1
ATOM 9768 C C . TYR B 1 415 ? 3.32 43.75 9.078 1 97.56 415 TYR B C 1
ATOM 9770 O O . TYR B 1 415 ? 2.338 44.375 8.656 1 97.56 415 TYR B O 1
ATOM 9778 N N . ASP B 1 416 ? 3.209 42.5 9.492 1 97.31 416 ASP B N 1
ATOM 9779 C CA . ASP B 1 416 ? 1.954 41.75 9.461 1 97.31 416 ASP B CA 1
ATOM 9780 C C . ASP B 1 416 ? 1.432 41.5 10.867 1 97.31 416 ASP B C 1
ATOM 9782 O O . ASP B 1 416 ? 2.148 40.938 11.711 1 97.31 416 ASP B O 1
ATOM 9786 N N . ILE B 1 417 ? 0.166 41.875 11.016 1 96.94 417 ILE B N 1
ATOM 9787 C CA . ILE B 1 417 ? -0.524 41.406 12.227 1 96.94 417 ILE B CA 1
ATOM 9788 C C . ILE B 1 417 ? -0.722 39.906 12.172 1 96.94 417 ILE B C 1
ATOM 9790 O O . ILE B 1 417 ? -1.174 39.375 11.164 1 96.94 417 ILE B O 1
ATOM 9794 N N . ALA B 1 418 ? -0.253 39.219 13.258 1 96.31 418 ALA B N 1
ATOM 9795 C CA . ALA B 1 418 ? -0.451 37.781 13.328 1 96.31 418 ALA B CA 1
ATOM 9796 C C . ALA B 1 418 ? -1.901 37.438 13.656 1 96.31 418 ALA B C 1
ATOM 9798 O O . ALA B 1 418 ? -2.545 36.656 12.938 1 96.31 418 ALA B O 1
ATOM 9799 N N . TYR B 1 419 ? -2.463 38 14.711 1 95.81 419 TYR B N 1
ATOM 9800 C CA . TYR B 1 419 ? -3.867 37.844 15.062 1 95.81 419 TYR B CA 1
ATOM 9801 C C . TYR B 1 419 ? -4.297 38.875 16.094 1 95.81 419 TYR B C 1
ATOM 9803 O O . TYR B 1 419 ? -3.455 39.469 16.766 1 95.81 419 TYR B O 1
ATOM 9811 N N . ILE B 1 420 ? -5.602 39.094 16.156 1 96.81 420 ILE B N 1
ATOM 9812 C CA . ILE B 1 420 ? -6.195 39.969 17.141 1 96.81 420 ILE B CA 1
ATOM 9813 C C . ILE B 1 420 ? -6.508 39.188 18.422 1 96.81 420 ILE B C 1
ATOM 9815 O O . ILE B 1 420 ? -7.094 38.094 18.359 1 96.81 420 ILE B O 1
ATOM 9819 N N . VAL B 1 421 ? -6.09 39.719 19.516 1 97.06 421 VAL B N 1
ATOM 9820 C CA . VAL B 1 421 ? -6.234 39 20.781 1 97.06 421 VAL B CA 1
ATOM 9821 C C . VAL B 1 421 ? -7.57 39.344 21.438 1 97.06 421 VAL B C 1
ATOM 9823 O O . VAL B 1 421 ? -8.305 38.469 21.875 1 97.06 421 VAL B O 1
ATOM 9826 N N . ALA B 1 422 ? -7.84 40.688 21.531 1 96.5 422 ALA B N 1
ATOM 9827 C CA . ALA B 1 422 ? -9.039 41.125 22.25 1 96.5 422 ALA B CA 1
ATOM 9828 C C . ALA B 1 422 ? -9.312 42.594 22.031 1 96.5 422 ALA B C 1
ATOM 9830 O O . ALA B 1 422 ? -8.461 43.344 21.5 1 96.5 422 ALA B O 1
ATOM 9831 N N . HIS B 1 423 ? -10.547 43.062 22.344 1 97.56 423 HIS B N 1
ATOM 9832 C CA . HIS B 1 423 ? -10.938 44.469 22.375 1 97.56 423 HIS B CA 1
ATOM 9833 C C . HIS B 1 423 ? -11.43 44.875 23.766 1 97.56 423 HIS B C 1
ATOM 9835 O O . HIS B 1 423 ? -12.336 44.219 24.312 1 97.56 423 HIS B O 1
ATOM 9841 N N . ASP B 1 424 ? -10.766 45.812 24.344 1 97.25 424 ASP B N 1
ATOM 9842 C CA . ASP B 1 424 ? -11.195 46.438 25.594 1 97.25 424 ASP B CA 1
ATOM 9843 C C . ASP B 1 424 ? -12.031 47.688 25.344 1 97.25 424 ASP B C 1
ATOM 9845 O O . ASP B 1 424 ? -11.484 48.781 25.125 1 97.25 424 ASP B O 1
ATOM 9849 N N . GLU B 1 425 ? -13.266 47.531 25.453 1 95.19 425 GLU B N 1
ATOM 9850 C CA . GLU B 1 425 ? -14.172 48.656 25.141 1 95.19 425 GLU B CA 1
ATOM 9851 C C . GLU B 1 425 ? -14.031 49.781 26.141 1 95.19 425 GLU B C 1
ATOM 9853 O O . GLU B 1 425 ? -14.195 50.969 25.781 1 95.19 425 GLU B O 1
ATOM 9858 N N . ASN B 1 426 ? -13.797 49.438 27.375 1 94.69 426 ASN B N 1
ATOM 9859 C CA . ASN B 1 426 ? -13.664 50.469 28.406 1 94.69 426 ASN B CA 1
ATOM 9860 C C . ASN B 1 426 ? -12.492 51.406 28.125 1 94.69 426 ASN B C 1
ATOM 9862 O O . ASN B 1 426 ? -12.586 52.594 28.359 1 94.69 426 ASN B O 1
ATOM 9866 N N . LYS B 1 427 ? -11.453 50.812 27.641 1 95.75 427 LYS B N 1
ATOM 9867 C CA . LYS B 1 427 ? -10.273 51.594 27.328 1 95.75 427 LYS B CA 1
ATOM 9868 C C . LYS B 1 427 ? -10.227 51.969 25.859 1 95.75 427 LYS B C 1
ATOM 9870 O O . LYS B 1 427 ? -9.375 52.75 25.438 1 95.75 427 LYS B O 1
ATOM 9875 N N . ASN B 1 428 ? -11.094 51.469 25.078 1 97.25 428 ASN B N 1
ATOM 9876 C CA . ASN B 1 428 ? -11.156 51.688 23.641 1 97.25 428 ASN B CA 1
ATOM 9877 C C . ASN B 1 428 ? -9.836 51.312 22.969 1 97.25 428 ASN B C 1
ATOM 9879 O O . ASN B 1 428 ? -9.289 52.094 22.188 1 97.25 428 ASN B O 1
ATOM 9883 N N . VAL B 1 429 ? -9.406 50.094 23.281 1 97.81 429 VAL B N 1
ATOM 9884 C CA . VAL B 1 429 ? -8.156 49.625 22.688 1 97.81 429 VAL B CA 1
ATOM 9885 C C . VAL B 1 429 ? -8.344 48.188 22.172 1 97.81 429 VAL B C 1
ATOM 9887 O O . VAL B 1 429 ? -9.164 47.438 22.703 1 97.81 429 VAL B O 1
ATOM 9890 N N . VAL B 1 430 ? -7.613 47.844 21.141 1 98.19 430 VAL B N 1
ATOM 9891 C CA . VAL B 1 430 ? -7.531 46.5 20.594 1 98.19 430 VAL B CA 1
ATOM 9892 C C . VAL B 1 430 ? -6.152 45.906 20.859 1 98.19 430 VAL B C 1
ATOM 9894 O O . VAL B 1 430 ? -5.133 46.531 20.562 1 98.19 430 VAL B O 1
ATOM 9897 N N . TYR B 1 431 ? -6.07 44.75 21.531 1 98.38 431 TYR B N 1
ATOM 9898 C CA . TYR B 1 431 ? -4.824 44.031 21.75 1 98.38 431 TYR B CA 1
ATOM 9899 C C . TYR B 1 431 ? -4.559 43.062 20.625 1 98.38 431 TYR B C 1
ATOM 9901 O O . TYR B 1 431 ? -5.48 42.406 20.141 1 98.38 431 TYR B O 1
ATOM 9909 N N . TYR B 1 432 ? -3.332 43 20.172 1 97.94 432 TYR B N 1
ATOM 9910 C CA . TYR B 1 432 ? -3.01 42.125 19.047 1 97.94 432 TYR B CA 1
ATOM 9911 C C . TYR B 1 432 ? -1.551 41.688 19.094 1 97.94 432 TYR B C 1
ATOM 9913 O O . TYR B 1 432 ? -0.732 42.312 19.766 1 97.94 432 TYR B O 1
ATOM 9921 N N . ILE B 1 433 ? -1.26 40.562 18.469 1 98.25 433 ILE B N 1
ATOM 9922 C CA . ILE B 1 433 ? 0.1 40.062 18.266 1 98.25 433 ILE B CA 1
ATOM 9923 C C . ILE B 1 433 ? 0.562 40.406 16.844 1 98.25 433 ILE B C 1
ATOM 9925 O O . ILE B 1 433 ? -0.178 40.219 15.883 1 98.25 433 ILE B O 1
ATOM 9929 N N . THR B 1 434 ? 1.769 40.906 16.734 1 98.38 434 THR B N 1
ATOM 9930 C CA . THR B 1 434 ? 2.242 41.344 15.422 1 98.38 434 THR B CA 1
ATOM 9931 C C . THR B 1 434 ? 3.744 41.094 15.281 1 98.38 434 THR B C 1
ATOM 9933 O O . THR B 1 434 ? 4.438 40.875 16.281 1 98.38 434 THR B O 1
ATOM 9936 N N . THR B 1 435 ? 4.164 41.031 14.047 1 98.38 435 THR B N 1
ATOM 9937 C CA . THR B 1 435 ? 5.586 41.125 13.727 1 98.38 435 THR B CA 1
ATOM 9938 C C . THR B 1 435 ? 6.082 42.562 13.766 1 98.38 435 THR B C 1
ATOM 9940 O O . THR B 1 435 ? 5.316 43.469 14.078 1 98.38 435 THR B O 1
ATOM 9943 N N . LEU B 1 436 ? 7.418 42.75 13.547 1 97.69 436 LEU B N 1
ATOM 9944 C CA . LEU B 1 436 ? 8.016 44.094 13.391 1 97.69 436 LEU B CA 1
ATOM 9945 C C . LEU B 1 436 ? 8.578 44.25 11.984 1 97.69 436 LEU B C 1
ATOM 9947 O O . LEU B 1 436 ? 8.859 43.281 11.297 1 97.69 436 LEU B O 1
ATOM 9951 N N . GLU B 1 437 ? 8.609 45.5 11.523 1 96.44 437 GLU B N 1
ATOM 9952 C CA . GLU B 1 437 ? 9.203 45.781 10.219 1 96.44 437 GLU B CA 1
ATOM 9953 C C . GLU B 1 437 ? 10.609 45.188 10.117 1 96.44 437 GLU B C 1
ATOM 9955 O O . GLU B 1 437 ? 11.461 45.438 10.969 1 96.44 437 GLU B O 1
ATOM 9960 N N . GLY B 1 438 ? 10.789 44.375 9.156 1 94.5 438 GLY B N 1
ATOM 9961 C CA . GLY B 1 438 ? 12.078 43.75 8.914 1 94.5 438 GLY B CA 1
ATOM 9962 C C . GLY B 1 438 ? 12.336 42.531 9.781 1 94.5 438 GLY B C 1
ATOM 9963 O O . GLY B 1 438 ? 13.383 41.906 9.688 1 94.5 438 GLY B O 1
ATOM 9964 N N . LYS B 1 439 ? 11.398 42.188 10.641 1 96.62 439 LYS B N 1
ATOM 9965 C CA . LYS B 1 439 ? 11.547 41.062 11.555 1 96.62 439 LYS B CA 1
ATOM 9966 C C . LYS B 1 439 ? 10.336 40.125 11.484 1 96.62 439 LYS B C 1
ATOM 9968 O O . LYS B 1 439 ? 9.641 39.938 12.484 1 96.62 439 LYS B O 1
ATOM 9973 N N . PRO B 1 440 ? 10.148 39.469 10.352 1 97.56 440 PRO B N 1
ATOM 9974 C CA . PRO B 1 440 ? 8.953 38.625 10.172 1 97.56 440 PRO B CA 1
ATOM 9975 C C . PRO B 1 440 ? 8.906 37.469 11.133 1 97.56 440 PRO B C 1
ATOM 9977 O O . PRO B 1 440 ? 7.832 36.906 11.383 1 97.56 440 PRO B O 1
ATOM 9980 N N . GLY B 1 441 ? 9.984 37.031 11.734 1 97.94 441 GLY B N 1
ATOM 9981 C CA . GLY B 1 441 ? 10.031 35.875 12.594 1 97.94 441 GLY B CA 1
ATOM 9982 C C . GLY B 1 441 ? 9.664 36.156 14.031 1 97.94 441 GLY B C 1
ATOM 9983 O O . GLY B 1 441 ? 9.523 35.25 14.852 1 97.94 441 GLY B O 1
ATOM 9984 N N . GLU B 1 442 ? 9.484 37.406 14.422 1 98.31 442 GLU B N 1
ATOM 9985 C CA . GLU B 1 442 ? 9.172 37.812 15.789 1 98.31 442 GLU B CA 1
ATOM 9986 C C . GLU B 1 442 ? 7.668 37.969 15.992 1 98.31 442 GLU B C 1
ATOM 9988 O O . GLU B 1 442 ? 6.914 38.062 15.023 1 98.31 442 GLU B O 1
ATOM 9993 N N . ARG B 1 443 ? 7.184 37.844 17.234 1 98.81 443 ARG B N 1
ATOM 9994 C CA . ARG B 1 443 ? 5.809 38.062 17.672 1 98.81 443 ARG B CA 1
ATOM 9995 C C . ARG B 1 443 ? 5.762 38.906 18.953 1 98.81 443 ARG B C 1
ATOM 9997 O O . ARG B 1 443 ? 6.309 38.5 19.969 1 98.81 443 ARG B O 1
ATOM 10004 N N . HIS B 1 444 ? 5.109 40.031 18.859 1 98.75 444 HIS B N 1
ATOM 10005 C CA . HIS B 1 444 ? 5.043 40.938 20 1 98.75 444 HIS B CA 1
ATOM 10006 C C . HIS B 1 444 ? 3.607 41.344 20.281 1 98.75 444 HIS B C 1
ATOM 10008 O O . HIS B 1 444 ? 2.812 41.531 19.359 1 98.75 444 HIS B O 1
ATOM 10014 N N . LEU B 1 445 ? 3.314 41.469 21.531 1 98.75 445 LEU B N 1
ATOM 10015 C CA . LEU B 1 445 ? 2.008 41.969 21.953 1 98.75 445 LEU B CA 1
ATOM 10016 C C . LEU B 1 445 ? 1.942 43.5 21.891 1 98.75 445 LEU B C 1
ATOM 10018 O O . LEU B 1 445 ? 2.797 44.188 22.453 1 98.75 445 LEU B O 1
ATOM 10022 N N . PHE B 1 446 ? 0.942 44.031 21.172 1 98.62 446 PHE B N 1
ATOM 10023 C CA . PHE B 1 446 ? 0.671 45.469 21.031 1 98.62 446 PHE B CA 1
ATOM 10024 C C . PHE B 1 446 ? -0.768 45.781 21.422 1 98.62 446 PHE B C 1
ATOM 10026 O O . PHE B 1 446 ? -1.604 44.875 21.516 1 98.62 446 PHE B O 1
ATOM 10033 N N . SER B 1 447 ? -1.047 47 21.766 1 98.38 447 SER B N 1
ATOM 10034 C CA . SER B 1 447 ? -2.395 47.562 21.75 1 98.38 447 SER B CA 1
ATOM 10035 C C . SER B 1 447 ? -2.486 48.781 20.812 1 98.38 447 SER B C 1
ATOM 10037 O O . SER B 1 447 ? -1.482 49.438 20.547 1 98.38 447 SER B O 1
ATOM 10039 N N . VAL B 1 448 ? -3.625 49 20.266 1 98.69 448 VAL B N 1
ATOM 10040 C CA . VAL B 1 448 ? -3.902 50.188 19.453 1 98.69 448 VAL B CA 1
ATOM 10041 C C . VAL B 1 448 ? -5.25 50.781 19.844 1 98.69 448 VAL B C 1
ATOM 10043 O O . VAL B 1 448 ? -6.207 50.062 20.109 1 98.69 448 VAL B O 1
ATOM 10046 N N . ALA B 1 449 ? -5.277 52.094 19.906 1 98.38 449 ALA B N 1
ATOM 10047 C CA . ALA B 1 449 ? -6.508 52.781 20.266 1 98.38 449 ALA B CA 1
ATOM 10048 C C . ALA B 1 449 ? -7.508 52.75 19.109 1 98.38 449 ALA B C 1
ATOM 10050 O O . ALA B 1 449 ? -7.137 52.938 17.953 1 98.38 449 ALA B O 1
ATOM 10051 N N . ASP B 1 450 ? -8.758 52.406 19.438 1 97.62 450 ASP B N 1
ATOM 10052 C CA . ASP B 1 450 ? -9.781 52.406 18.406 1 97.62 450 ASP B CA 1
ATOM 10053 C C . ASP B 1 450 ? -10.289 53.812 18.125 1 97.62 450 ASP B C 1
ATOM 10055 O O . ASP B 1 450 ? -9.719 54.781 18.609 1 97.62 450 ASP B O 1
ATOM 10059 N N . THR B 1 451 ? -11.281 53.969 17.266 1 96.44 451 THR B N 1
ATOM 10060 C CA . THR B 1 451 ? -11.719 55.281 16.781 1 96.44 451 THR B CA 1
ATOM 10061 C C . THR B 1 451 ? -12.469 56.031 17.875 1 96.44 451 THR B C 1
ATOM 10063 O O . THR B 1 451 ? -12.656 57.25 17.781 1 96.44 451 THR B O 1
ATOM 10066 N N . SER B 1 452 ? -12.891 55.344 18.891 1 95.25 452 SER B N 1
ATOM 10067 C CA . SER B 1 452 ? -13.641 55.969 19.984 1 95.25 452 SER B CA 1
ATOM 10068 C C . SER B 1 452 ? -12.711 56.531 21.047 1 95.25 452 SER B C 1
ATOM 10070 O O . SER B 1 452 ? -13.148 57.281 21.922 1 95.25 452 SER B O 1
ATOM 10072 N N . HIS B 1 453 ? -11.5 56.219 20.953 1 95.06 453 HIS B N 1
ATOM 10073 C CA . HIS B 1 453 ? -10.5 56.719 21.906 1 95.06 453 HIS B CA 1
ATOM 10074 C C . HIS B 1 453 ? -10.203 58.188 21.672 1 95.06 453 HIS B C 1
ATOM 10076 O O . HIS B 1 453 ? -10.344 58.688 20.562 1 95.06 453 HIS B O 1
ATOM 10082 N N . ALA B 1 454 ? -9.664 58.812 22.703 1 94.5 454 ALA B N 1
ATOM 10083 C CA . ALA B 1 454 ? -9.312 60.219 22.625 1 94.5 454 ALA B CA 1
ATOM 10084 C C . ALA B 1 454 ? -8.172 60.438 21.641 1 94.5 454 ALA B C 1
ATOM 10086 O O . ALA B 1 454 ? -8.102 61.469 20.984 1 94.5 454 ALA B O 1
ATOM 10087 N N . LYS B 1 455 ? -7.309 59.531 21.547 1 96.19 455 LYS B N 1
ATOM 10088 C CA . LYS B 1 455 ? -6.199 59.531 20.609 1 96.19 455 LYS B CA 1
ATOM 10089 C C . LYS B 1 455 ? -6.246 58.281 19.719 1 96.19 455 LYS B C 1
ATOM 10091 O O . LYS B 1 455 ? -5.434 57.375 19.875 1 96.19 455 LYS B O 1
ATOM 10096 N N . PRO B 1 456 ? -7.016 58.375 18.75 1 94.69 456 PRO B N 1
ATOM 10097 C CA . PRO B 1 456 ? -7.188 57.188 17.891 1 94.69 456 PRO B CA 1
ATOM 10098 C C . PRO B 1 456 ? -5.891 56.75 17.219 1 94.69 456 PRO B C 1
ATOM 10100 O O . PRO B 1 456 ? -5.062 57.594 16.859 1 94.69 456 PRO B O 1
ATOM 10103 N N . LYS B 1 457 ? -5.629 55.5 17.141 1 96.12 457 LYS B N 1
ATOM 10104 C CA . LYS B 1 457 ? -4.559 54.844 16.391 1 96.12 457 LYS B CA 1
ATOM 10105 C C . LYS B 1 457 ? -3.242 54.875 17.156 1 96.12 457 LYS B C 1
ATOM 10107 O O 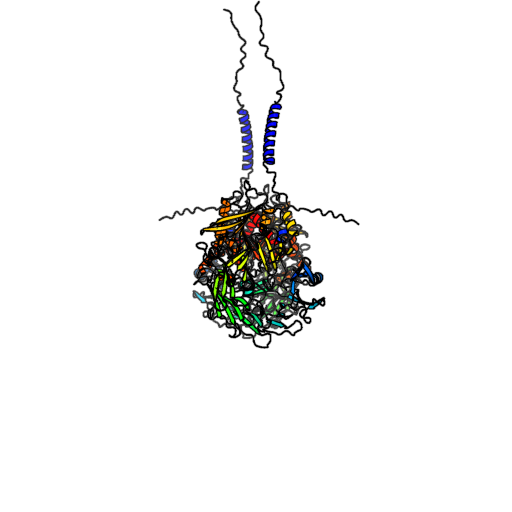. LYS B 1 457 ? -2.201 54.469 16.641 1 96.12 457 LYS B O 1
ATOM 10112 N N . GLN B 1 458 ? -3.295 55.375 18.406 1 96.75 458 GLN B N 1
ATOM 10113 C CA . GLN B 1 458 ? -2.102 55.312 19.234 1 96.75 458 GLN B CA 1
ATOM 10114 C C . GLN B 1 458 ? -1.751 53.844 19.594 1 96.75 458 GLN B C 1
ATOM 10116 O O . GLN B 1 458 ? -2.605 53.094 20.047 1 96.75 458 GLN B O 1
ATOM 10121 N N . THR B 1 459 ? -0.522 53.469 19.359 1 97.62 459 THR B N 1
ATOM 10122 C CA . THR B 1 459 ? -0.096 52.094 19.594 1 97.62 459 THR B CA 1
ATOM 10123 C C . THR B 1 459 ? 0.837 52.031 20.797 1 97.62 459 THR B C 1
ATOM 10125 O O . THR B 1 459 ? 1.517 53 21.125 1 97.62 459 THR B O 1
ATOM 10128 N N . THR B 1 460 ? 0.84 50.938 21.5 1 97.25 460 THR B N 1
ATOM 10129 C CA . THR B 1 460 ? 1.74 50.625 22.594 1 97.25 460 THR B CA 1
ATOM 10130 C C . THR B 1 460 ? 2.246 49.188 22.5 1 97.25 460 THR B C 1
ATOM 10132 O O . THR B 1 460 ? 1.459 48.25 22.312 1 97.25 460 THR B O 1
ATOM 10135 N N . CYS B 1 461 ? 3.535 49.062 22.578 1 98.06 461 CYS B N 1
ATOM 10136 C CA . CYS B 1 461 ? 4.117 47.719 22.594 1 98.06 461 CYS B CA 1
ATOM 10137 C C . CYS B 1 461 ? 4.352 47.219 24.016 1 98.06 461 CYS B C 1
ATOM 10139 O O . CYS B 1 461 ? 5.027 47.906 24.797 1 98.06 461 CYS B O 1
ATOM 10141 N N . PHE B 1 462 ? 3.869 46.062 24.344 1 98.06 462 PHE B N 1
ATOM 10142 C CA . PHE B 1 462 ? 3.965 45.5 25.688 1 98.06 462 PHE B CA 1
ATOM 10143 C C . PHE B 1 462 ? 5.211 44.625 25.844 1 98.06 462 PHE B C 1
ATOM 10145 O O . PHE B 1 462 ? 5.734 44.469 26.938 1 98.06 462 PHE B O 1
ATOM 10152 N N . THR B 1 463 ? 5.715 44.031 24.734 1 98.06 463 THR B N 1
ATOM 10153 C CA . THR B 1 463 ? 6.719 43 24.891 1 98.06 463 THR B CA 1
ATOM 10154 C C . THR B 1 463 ? 7.98 43.344 24.109 1 98.06 463 THR B C 1
ATOM 10156 O O . THR B 1 463 ? 8.914 42.531 24.047 1 98.06 463 THR B O 1
ATOM 10159 N N . CYS B 1 464 ? 8.125 44.469 23.469 1 96.44 464 CYS B N 1
ATOM 10160 C CA . CYS B 1 464 ? 9.234 44.812 22.594 1 96.44 464 CYS B CA 1
ATOM 10161 C C . CYS B 1 464 ? 10.516 45 23.391 1 96.44 464 CYS B C 1
ATOM 10163 O O . CYS B 1 464 ? 11.617 44.844 22.859 1 96.44 464 CYS B O 1
ATOM 10165 N N . ASP B 1 465 ? 10.391 45.312 24.719 1 92.06 465 ASP B N 1
ATOM 10166 C CA . ASP B 1 465 ? 11.578 45.656 25.5 1 92.06 465 ASP B CA 1
ATOM 10167 C C . ASP B 1 465 ? 11.766 44.656 26.656 1 92.06 465 ASP B C 1
ATOM 10169 O O . ASP B 1 465 ? 12.406 45 27.656 1 92.06 465 ASP B O 1
ATOM 10173 N N . ILE B 1 466 ? 11.195 43.562 26.562 1 93.38 466 ILE B N 1
ATOM 10174 C CA . ILE B 1 466 ? 11.297 42.594 27.672 1 93.38 466 ILE B CA 1
ATOM 10175 C C . ILE B 1 466 ? 12.703 42.031 27.719 1 93.38 466 ILE B C 1
ATOM 10177 O O . ILE B 1 466 ? 13.375 42.094 28.75 1 93.38 466 ILE B O 1
ATOM 10181 N N . SER B 1 467 ? 13.172 41.281 26.703 1 93.38 467 SER B N 1
ATOM 10182 C CA . SER B 1 467 ? 14.477 40.625 26.656 1 93.38 467 SER B CA 1
ATOM 10183 C C . SER B 1 467 ? 14.773 40.094 25.25 1 93.38 467 SER B C 1
ATOM 10185 O O . SER B 1 467 ? 13.859 39.719 24.5 1 93.38 467 SER B O 1
ATOM 10187 N N . PRO B 1 468 ? 16.031 40.125 24.891 1 94.62 468 PRO B N 1
ATOM 10188 C CA . PRO B 1 468 ? 16.391 39.469 23.625 1 94.62 468 PRO B CA 1
ATOM 10189 C C . PRO B 1 468 ? 16.078 37.969 23.609 1 94.62 468 PRO B C 1
ATOM 10191 O O . PRO B 1 468 ? 16.062 37.344 22.547 1 94.62 468 PRO B O 1
ATOM 10194 N N . GLU B 1 469 ? 15.828 37.438 24.781 1 95.94 469 GLU B N 1
ATOM 10195 C CA . GLU B 1 469 ? 15.492 36 24.891 1 95.94 469 GLU B CA 1
ATOM 10196 C C . GLU B 1 469 ? 14 35.781 24.719 1 95.94 469 GLU B C 1
ATOM 10198 O O . GLU B 1 469 ? 13.539 34.656 24.688 1 95.94 469 GLU B O 1
ATOM 10203 N N . CYS B 1 470 ? 13.227 36.812 24.547 1 97.94 470 CYS B N 1
ATOM 10204 C CA . CYS B 1 470 ? 11.773 36.719 24.438 1 97.94 470 CYS B CA 1
ATOM 10205 C C . CYS B 1 470 ? 11.266 37.531 23.25 1 97.94 470 CYS B C 1
ATOM 10207 O O . CYS B 1 470 ? 10.695 38.625 23.422 1 97.94 470 CYS B O 1
ATOM 10209 N N . LEU B 1 471 ? 11.422 36.969 22.094 1 98.44 471 LEU B N 1
ATOM 10210 C CA . LEU B 1 471 ? 11.094 37.688 20.875 1 98.44 471 LEU B CA 1
ATOM 10211 C C . LEU B 1 471 ? 9.891 37.062 20.188 1 98.44 471 LEU B C 1
ATOM 10213 O O . LEU B 1 471 ? 9.43 37.531 19.141 1 98.44 471 LEU B O 1
ATOM 10217 N N . TYR B 1 472 ? 9.367 35.969 20.672 1 98.62 472 TYR B N 1
ATOM 10218 C CA . TYR B 1 472 ? 8.156 35.312 20.203 1 98.62 472 TYR B CA 1
ATOM 10219 C C . TYR B 1 472 ? 7.176 35.094 21.359 1 98.62 472 TYR B C 1
ATOM 10221 O O . TYR B 1 472 ? 7.402 34.281 22.25 1 98.62 472 TYR B O 1
ATOM 10229 N N . ASN B 1 473 ? 6.047 35.812 21.266 1 98.62 473 ASN B N 1
ATOM 10230 C CA . ASN B 1 473 ? 5.152 35.844 22.422 1 98.62 473 ASN B CA 1
ATOM 10231 C C . ASN B 1 473 ? 3.723 35.469 22.047 1 98.62 473 ASN B C 1
ATOM 10233 O O . ASN B 1 473 ? 3.318 35.656 20.891 1 98.62 473 ASN B O 1
ATOM 10237 N N . ASP B 1 474 ? 3.033 34.938 22.984 1 98.19 474 ASP B N 1
ATOM 10238 C CA . ASP B 1 474 ? 1.583 34.75 22.984 1 98.19 474 ASP B CA 1
ATOM 10239 C C . ASP B 1 474 ? 0.959 35.344 24.234 1 98.19 474 ASP B C 1
ATOM 10241 O O . ASP B 1 474 ? 1.647 35.562 25.25 1 98.19 474 ASP B O 1
ATOM 10245 N N . ALA B 1 475 ? -0.311 35.688 24.141 1 98.38 475 ALA B N 1
ATOM 10246 C CA . ALA B 1 475 ? -0.946 36.312 25.281 1 98.38 475 ALA B CA 1
ATOM 10247 C C . ALA B 1 475 ? -2.41 35.906 25.406 1 98.38 475 ALA B C 1
ATOM 10249 O O . ALA B 1 475 ? -3.1 35.75 24.391 1 98.38 475 ALA B O 1
ATOM 10250 N N . VAL B 1 476 ? -2.875 35.75 26.672 1 98.12 476 VAL B N 1
ATOM 10251 C CA . VAL B 1 476 ? -4.27 35.5 27 1 98.12 476 VAL B CA 1
ATOM 10252 C C . VAL B 1 476 ? -4.738 36.438 28.094 1 98.12 476 VAL B C 1
ATOM 10254 O O . VAL B 1 476 ? -4.203 36.406 29.203 1 98.12 476 VAL B O 1
ATOM 10257 N N . PHE B 1 477 ? -5.75 37.219 27.828 1 98.19 477 PHE B N 1
ATOM 10258 C CA . PHE B 1 477 ? -6.215 38.219 28.781 1 98.19 477 PHE B CA 1
ATOM 10259 C C . PHE B 1 477 ? -7.309 37.656 29.672 1 98.19 477 PHE B C 1
ATOM 10261 O O . PHE B 1 477 ? -8.078 36.812 29.25 1 98.19 477 PHE B O 1
ATOM 10268 N N . SER B 1 478 ? -7.312 38.219 30.906 1 97.94 478 SER B N 1
ATOM 10269 C CA . SER B 1 478 ? -8.422 37.906 31.797 1 97.94 478 SER B CA 1
ATOM 10270 C C . SER B 1 478 ? -9.711 38.594 31.328 1 97.94 478 SER B C 1
ATOM 10272 O O . SER B 1 478 ? -9.688 39.375 30.406 1 97.94 478 SER B O 1
ATOM 10274 N N . GLN B 1 479 ? -10.836 38.312 31.859 1 95.19 479 GLN B N 1
ATOM 10275 C CA . GLN B 1 479 ? -12.164 38.656 31.375 1 95.19 479 GLN B CA 1
ATOM 10276 C C . GLN B 1 479 ? -12.336 40.156 31.25 1 95.19 479 GLN B C 1
ATOM 10278 O O . GLN B 1 479 ? -12.977 40.656 30.312 1 95.19 479 GLN B O 1
ATOM 10283 N N . ASN B 1 480 ? -11.766 40.906 32.219 1 95.94 480 ASN B N 1
ATOM 10284 C CA . ASN B 1 480 ? -11.891 42.375 32.188 1 95.94 480 ASN B CA 1
ATOM 10285 C C . ASN B 1 480 ? -10.539 43.031 31.984 1 95.94 480 ASN B C 1
ATOM 10287 O O . ASN B 1 480 ? -10.367 44.219 32.344 1 95.94 480 ASN B O 1
ATOM 10291 N N . PHE B 1 481 ? -9.609 42.281 31.531 1 97.56 481 PHE B N 1
ATOM 10292 C CA . PHE B 1 481 ? -8.32 42.781 31.047 1 97.56 481 PHE B CA 1
ATOM 10293 C C . PHE B 1 481 ? -7.504 43.344 32.219 1 97.56 481 PHE B C 1
ATOM 10295 O O . PHE B 1 481 ? -6.676 44.25 32 1 97.56 481 PHE B O 1
ATOM 10302 N N . THR B 1 482 ? -7.789 42.875 33.438 1 97.88 482 THR B N 1
ATOM 10303 C CA . THR B 1 482 ? -6.961 43.281 34.562 1 97.88 482 THR B CA 1
ATOM 10304 C C . THR B 1 482 ? -5.574 42.656 34.469 1 97.88 482 THR B C 1
ATOM 10306 O O . THR B 1 482 ? -4.574 43.281 34.781 1 97.88 482 THR B O 1
ATOM 10309 N N . TYR B 1 483 ? -5.609 41.406 34.062 1 98.19 483 TYR B N 1
ATOM 10310 C CA . TYR B 1 483 ? -4.375 40.656 33.938 1 98.19 483 TYR B CA 1
ATOM 10311 C C . TYR B 1 483 ? -4.273 40.031 32.531 1 98.19 483 TYR B C 1
ATOM 10313 O O . TYR B 1 483 ? -5.27 39.938 31.812 1 98.19 483 TYR B O 1
ATOM 10321 N N . TYR B 1 484 ? -3.146 39.719 32.156 1 98.25 484 TYR B N 1
ATOM 10322 C CA . TYR B 1 484 ? -2.957 38.812 31.031 1 98.25 484 TYR B CA 1
ATOM 10323 C C . TYR B 1 484 ? -1.816 37.844 31.312 1 98.25 484 TYR B C 1
ATOM 10325 O O . TYR B 1 484 ? -0.893 38.156 32.062 1 98.25 484 TYR B O 1
ATOM 10333 N N . VAL B 1 485 ? -1.935 36.625 30.797 1 98.5 485 VAL B N 1
ATOM 10334 C CA . VAL B 1 485 ? -0.866 35.625 30.812 1 98.5 485 VAL B CA 1
ATOM 10335 C C . VAL B 1 485 ? 0.022 35.812 29.578 1 98.5 485 VAL B C 1
ATOM 10337 O O . VAL B 1 485 ? -0.469 35.844 28.453 1 98.5 485 VAL B O 1
ATOM 10340 N N . LEU B 1 486 ? 1.265 36 29.781 1 98.44 486 LEU B N 1
ATOM 10341 C CA . LEU B 1 486 ? 2.25 36.125 28.703 1 98.44 486 LEU B CA 1
ATOM 10342 C C . LEU B 1 486 ? 3.045 34.812 28.578 1 98.44 486 LEU B C 1
ATOM 10344 O O . LEU B 1 486 ? 3.607 34.344 29.562 1 98.44 486 LEU B O 1
ATOM 10348 N N . GLU B 1 487 ? 3.041 34.281 27.453 1 98.44 487 GLU B N 1
ATOM 10349 C CA . GLU B 1 487 ? 3.949 33.188 27.109 1 98.44 487 GLU B CA 1
ATOM 10350 C C . GLU B 1 487 ? 5.125 33.688 26.281 1 98.44 487 GLU B C 1
ATOM 10352 O O . GLU B 1 487 ? 4.957 34.031 25.109 1 98.44 487 GLU B O 1
ATOM 10357 N N . CYS B 1 488 ? 6.293 33.812 26.875 1 98.38 488 CYS B N 1
ATOM 10358 C CA . CYS B 1 488 ? 7.52 34 26.109 1 98.38 488 CYS B CA 1
ATOM 10359 C C . CYS B 1 488 ? 8.023 32.688 25.531 1 98.38 488 CYS B C 1
ATOM 10361 O O . CYS B 1 488 ? 8.539 31.828 26.266 1 98.38 488 CYS B O 1
ATOM 10363 N N . LEU B 1 489 ? 7.965 32.531 24.25 1 98.5 489 LEU B N 1
ATOM 10364 C CA . LEU B 1 489 ? 8.133 31.234 23.641 1 98.5 489 LEU B CA 1
ATOM 10365 C C . LEU B 1 489 ? 9.469 31.141 22.906 1 98.5 489 LEU B C 1
ATOM 10367 O O . LEU B 1 489 ? 9.742 30.141 22.219 1 98.5 489 LEU B O 1
ATOM 10371 N N . GLY B 1 490 ? 10.359 32.219 23.031 1 97.75 490 GLY B N 1
ATOM 10372 C CA . GLY B 1 490 ? 11.688 32.125 22.438 1 97.75 490 GLY B CA 1
ATOM 10373 C C . GLY B 1 490 ? 12.289 33.469 22.109 1 97.75 490 GLY B C 1
ATOM 10374 O O . GLY B 1 490 ? 11.641 34.5 22.266 1 97.75 490 GLY B O 1
ATOM 10375 N N . PRO B 1 491 ? 13.492 33.469 21.672 1 97.31 491 PRO B N 1
ATOM 10376 C CA . PRO B 1 491 ? 14.336 32.312 21.328 1 97.31 491 PRO B CA 1
ATOM 10377 C C . PRO B 1 491 ? 14.93 31.625 22.547 1 97.31 491 PRO B C 1
ATOM 10379 O O . PRO B 1 491 ? 15.445 30.516 22.438 1 97.31 491 PRO B O 1
ATOM 10382 N N . GLY B 1 492 ? 14.938 32.281 23.703 1 97.38 492 GLY B N 1
ATOM 10383 C CA . GLY B 1 492 ? 15.375 31.625 24.938 1 97.38 492 GLY B CA 1
ATOM 10384 C C . GLY B 1 492 ? 14.422 30.547 25.406 1 97.38 492 GLY B C 1
ATOM 10385 O O . GLY B 1 492 ? 13.453 30.219 24.719 1 97.38 492 GLY B O 1
ATOM 10386 N N . ILE B 1 493 ? 14.734 29.953 26.609 1 98.06 493 ILE B N 1
ATOM 10387 C CA . ILE B 1 493 ? 13.883 28.922 27.172 1 98.06 493 ILE B CA 1
ATOM 10388 C C . ILE B 1 493 ? 12.492 29.5 27.453 1 98.06 493 ILE B C 1
ATOM 10390 O O . ILE B 1 493 ? 12.367 30.531 28.125 1 98.06 493 ILE B O 1
ATOM 10394 N N . PRO B 1 494 ? 11.414 28.875 27 1 98.25 494 PRO B N 1
ATOM 10395 C CA . PRO B 1 494 ? 10.055 29.406 27.172 1 98.25 494 PRO B CA 1
ATOM 10396 C C . PRO B 1 494 ? 9.68 29.562 28.641 1 98.25 494 PRO B C 1
ATOM 10398 O O . PRO B 1 494 ? 10.094 28.766 29.484 1 98.25 494 PRO B O 1
ATOM 10401 N N . ARG B 1 495 ? 8.883 30.531 28.938 1 97.19 495 ARG B N 1
ATOM 10402 C CA . ARG B 1 495 ? 8.359 30.781 30.281 1 97.19 495 ARG B CA 1
ATOM 10403 C C . ARG B 1 495 ? 6.957 31.375 30.234 1 97.19 495 ARG B C 1
ATOM 10405 O O . ARG B 1 495 ? 6.566 31.969 29.219 1 97.19 495 ARG B O 1
ATOM 10412 N N . VAL B 1 496 ? 6.23 31.172 31.234 1 97.88 496 VAL B N 1
ATOM 10413 C CA . VAL B 1 496 ? 4.855 31.656 31.359 1 97.88 496 VAL B CA 1
ATOM 10414 C C . VAL B 1 496 ? 4.734 32.562 32.594 1 97.88 496 VAL B C 1
ATOM 10416 O O . VAL B 1 496 ? 5.176 32.188 33.688 1 97.88 496 VAL B O 1
ATOM 10419 N N . GLU B 1 497 ? 4.184 33.75 32.375 1 97.75 497 GLU B N 1
ATOM 10420 C CA . GLU B 1 497 ? 4.023 34.688 33.5 1 97.75 497 GLU B CA 1
ATOM 10421 C C . GLU B 1 497 ? 2.668 35.375 33.438 1 97.75 497 GLU B C 1
ATOM 10423 O O . GLU B 1 497 ? 2.064 35.5 32.375 1 97.75 497 GLU B O 1
ATOM 10428 N N . ILE B 1 498 ? 2.188 35.812 34.562 1 98.25 498 ILE B N 1
ATOM 10429 C CA . ILE B 1 498 ? 1.022 36.656 34.688 1 98.25 498 ILE B CA 1
ATOM 10430 C C . ILE B 1 498 ? 1.475 38.125 34.844 1 98.25 498 ILE B C 1
ATOM 10432 O O . ILE B 1 498 ? 2.348 38.406 35.656 1 98.25 498 ILE B O 1
ATOM 10436 N N . ARG B 1 499 ? 0.915 39 34.094 1 98.12 499 ARG B N 1
ATOM 10437 C CA . ARG B 1 499 ? 1.24 40.438 34.188 1 98.12 499 ARG B CA 1
ATOM 10438 C C . ARG B 1 499 ? -0.012 41.25 34.406 1 98.12 499 ARG B C 1
ATOM 10440 O O . ARG B 1 499 ? -1.114 40.875 34.031 1 98.12 499 ARG B O 1
ATOM 10447 N N . SER B 1 500 ? 0.237 42.406 35.094 1 97.62 500 SER B N 1
ATOM 10448 C CA . SER B 1 500 ? -0.811 43.406 35.156 1 97.62 500 SER B CA 1
ATOM 10449 C C . SER B 1 500 ? -0.921 44.188 33.875 1 97.62 500 SER B C 1
ATOM 10451 O O . SER B 1 500 ? 0.079 44.688 33.344 1 97.62 500 SER B O 1
ATOM 10453 N N . THR B 1 501 ? -2.186 44.312 33.344 1 97.62 501 THR B N 1
ATOM 10454 C CA . THR B 1 501 ? -2.367 44.969 32.062 1 97.62 501 THR B CA 1
ATOM 10455 C C . THR B 1 501 ? -2.016 46.469 32.156 1 97.62 501 THR B C 1
ATOM 10457 O O . THR B 1 501 ? -1.416 47.031 31.234 1 97.62 501 THR B O 1
ATOM 10460 N N . VAL B 1 502 ? -2.307 47.062 33.25 1 95.44 502 VAL B N 1
ATOM 10461 C CA . VAL B 1 502 ? -2.15 48.5 33.406 1 95.44 502 VAL B CA 1
ATOM 10462 C C . VAL B 1 502 ? -0.671 48.844 33.562 1 95.44 502 VAL B C 1
ATOM 10464 O O . VAL B 1 502 ? -0.167 49.781 32.906 1 95.44 502 VAL B O 1
ATOM 10467 N N . SER B 1 503 ? 0.068 48.094 34.375 1 96.25 503 SER B N 1
ATOM 10468 C CA . SER B 1 503 ? 1.456 48.438 34.688 1 96.25 503 SER B CA 1
ATOM 10469 C C . SER B 1 503 ? 2.418 47.625 33.812 1 96.25 503 SER B C 1
ATOM 10471 O O . SER B 1 503 ? 3.602 47.969 33.719 1 96.25 503 SER B O 1
ATOM 10473 N N . ASN B 1 504 ? 1.875 46.562 33.219 1 97.19 504 ASN B N 1
ATOM 10474 C CA . ASN B 1 504 ? 2.688 45.625 32.438 1 97.19 504 ASN B CA 1
ATOM 10475 C C . ASN B 1 504 ? 3.762 44.969 33.312 1 97.19 504 ASN B C 1
ATOM 10477 O O . ASN B 1 504 ? 4.793 44.531 32.812 1 97.19 504 ASN B O 1
ATOM 10481 N N . LYS B 1 505 ? 3.611 45.031 34.625 1 96.81 505 LYS B N 1
ATOM 10482 C CA . LYS B 1 505 ? 4.559 44.406 35.562 1 96.81 505 LYS B CA 1
ATOM 10483 C C . LYS B 1 505 ? 4.188 42.969 35.844 1 96.81 505 LYS B C 1
ATOM 10485 O O . LYS B 1 505 ? 3.012 42.594 35.781 1 96.81 505 LYS B O 1
ATOM 10490 N N . ILE B 1 506 ? 5.176 42.219 36.219 1 97.19 506 ILE B N 1
ATOM 10491 C CA . ILE B 1 506 ? 4.969 40.812 36.531 1 97.19 506 ILE B CA 1
ATOM 10492 C C . ILE B 1 506 ? 4.246 40.688 37.875 1 97.19 506 ILE B C 1
ATOM 10494 O O . ILE B 1 506 ? 4.66 41.281 38.875 1 97.19 506 ILE B O 1
ATOM 10498 N N . VAL B 1 507 ? 3.172 40 37.844 1 97.12 507 VAL B N 1
ATOM 10499 C CA . VAL B 1 507 ? 2.43 39.656 39.062 1 97.12 507 VAL B CA 1
ATOM 10500 C C . VAL B 1 507 ? 2.914 38.344 39.625 1 97.12 507 VAL B C 1
ATOM 10502 O O . VAL B 1 507 ? 3.072 38.188 40.844 1 97.12 507 VAL B O 1
ATOM 10505 N N . SER B 1 508 ? 3.143 37.375 38.719 1 96.44 508 SER B N 1
ATOM 10506 C CA . SER B 1 508 ? 3.619 36.031 39.125 1 96.44 508 SER B CA 1
ATOM 10507 C C . SER B 1 508 ? 4.262 35.312 37.938 1 96.44 508 SER B C 1
ATOM 10509 O O . SER B 1 508 ? 3.92 35.562 36.781 1 96.44 508 SER B O 1
ATOM 10511 N N . VAL B 1 509 ? 5.246 34.5 38.281 1 96.12 509 VAL B N 1
ATOM 10512 C CA . VAL B 1 509 ? 5.848 33.594 37.281 1 96.12 509 VAL B CA 1
ATOM 10513 C C . VAL B 1 509 ? 5.285 32.188 37.469 1 96.12 509 VAL B C 1
ATOM 10515 O O . VAL B 1 509 ? 5.488 31.547 38.5 1 96.12 509 VAL B O 1
ATOM 10518 N N . LEU B 1 510 ? 4.559 31.719 36.438 1 95.62 510 LEU B N 1
ATOM 10519 C CA . LEU B 1 510 ? 3.865 30.438 36.531 1 95.62 510 LEU B CA 1
ATOM 10520 C C . LEU B 1 510 ? 4.812 29.281 36.219 1 95.62 510 LEU B C 1
ATOM 10522 O O . LEU B 1 510 ? 4.719 28.219 36.844 1 95.62 510 LEU B O 1
ATOM 10526 N N . ASP B 1 511 ? 5.656 29.328 35.25 1 95 511 ASP B N 1
ATOM 10527 C CA . ASP B 1 511 ? 6.566 28.25 34.875 1 95 511 ASP B CA 1
ATOM 10528 C C . ASP B 1 511 ? 7.766 28.812 34.094 1 95 511 ASP B C 1
ATOM 10530 O O . ASP B 1 511 ? 7.602 29.625 33.188 1 95 511 ASP B O 1
ATOM 10534 N N . THR B 1 512 ? 9.008 28.406 34.438 1 96.19 512 THR B N 1
ATOM 10535 C CA . THR B 1 512 ? 10.227 28.828 33.75 1 96.19 512 THR B CA 1
ATOM 10536 C C . THR B 1 512 ? 10.875 27.672 33 1 96.19 512 THR B C 1
ATOM 10538 O O . THR B 1 512 ? 11.969 27.797 32.469 1 96.19 512 THR B O 1
ATOM 10541 N N . ASN B 1 513 ? 10.219 26.5 33.031 1 96.94 513 ASN B N 1
ATOM 10542 C CA . ASN B 1 513 ? 10.734 25.281 32.406 1 96.94 513 ASN B CA 1
ATOM 10543 C C . ASN B 1 513 ? 12.172 25 32.844 1 96.94 513 ASN B C 1
ATOM 10545 O O . ASN B 1 513 ? 13.047 24.812 31.984 1 96.94 513 ASN B O 1
ATOM 10549 N N . PRO B 1 514 ? 12.438 24.844 34.094 1 96.31 514 PRO B N 1
ATOM 10550 C CA . PRO B 1 514 ? 13.812 24.703 34.594 1 96.31 514 PRO B CA 1
ATOM 10551 C C . PRO B 1 514 ? 14.477 23.406 34.125 1 96.31 514 PRO B C 1
ATOM 10553 O O . PRO B 1 514 ? 15.688 23.391 33.875 1 96.31 514 PRO B O 1
ATOM 10556 N N . GLU B 1 515 ? 13.734 22.297 34.031 1 95.81 515 GLU B N 1
ATOM 10557 C CA . GLU B 1 515 ? 14.297 21.047 33.562 1 95.81 515 GLU B CA 1
ATOM 10558 C C . GLU B 1 515 ? 14.805 21.172 32.125 1 95.81 515 GLU B C 1
ATOM 10560 O O . GLU B 1 515 ? 15.852 20.625 31.781 1 95.81 515 GLU B O 1
ATOM 10565 N N . LEU B 1 516 ? 14.008 21.844 31.312 1 97.44 516 LEU B N 1
ATOM 10566 C CA . LEU B 1 516 ? 14.414 22.078 29.938 1 97.44 516 LEU B CA 1
ATOM 10567 C C . LEU B 1 516 ? 15.688 22.906 29.875 1 97.44 516 LEU B C 1
ATOM 10569 O O . LEU B 1 516 ? 16.578 22.641 29.078 1 97.44 516 LEU B O 1
ATOM 10573 N N . ARG B 1 517 ? 15.828 23.969 30.672 1 97.19 517 ARG B N 1
ATOM 10574 C CA . ARG B 1 517 ? 17.016 24.812 30.734 1 97.19 517 ARG B CA 1
ATOM 10575 C C . ARG B 1 517 ? 18.25 23.984 31.078 1 97.19 517 ARG B C 1
ATOM 10577 O O . ARG B 1 517 ? 19.297 24.125 30.438 1 97.19 517 ARG B O 1
ATOM 10584 N N . GLU B 1 518 ? 18.094 23.141 32.062 1 97.38 518 GLU B N 1
ATOM 10585 C CA . GLU B 1 518 ? 19.219 22.297 32.469 1 97.38 518 GLU B CA 1
ATOM 10586 C C . GLU B 1 518 ? 19.656 21.375 31.344 1 97.38 518 GLU B C 1
ATOM 10588 O O . GLU B 1 518 ? 20.844 21.203 31.094 1 97.38 518 GLU B O 1
ATOM 10593 N N . LEU B 1 519 ? 18.656 20.797 30.672 1 97.38 519 LEU B N 1
ATOM 10594 C CA . LEU B 1 519 ? 18.953 19.891 29.562 1 97.38 519 LEU B CA 1
ATOM 10595 C C . LEU B 1 519 ? 19.672 20.609 28.438 1 97.38 519 LEU B C 1
ATOM 10597 O O . LEU B 1 519 ? 20.672 20.125 27.922 1 97.38 519 LEU B O 1
ATOM 10601 N N . VAL B 1 520 ? 19.188 21.766 28.078 1 97.5 520 VAL B N 1
ATOM 10602 C CA . VAL B 1 520 ? 19.75 22.562 26.984 1 97.5 520 VAL B CA 1
ATOM 10603 C C . VAL B 1 520 ? 21.172 22.984 27.344 1 97.5 520 VAL B C 1
ATOM 10605 O O . VAL B 1 520 ? 22.078 22.953 26.5 1 97.5 520 VAL B O 1
ATOM 10608 N N . ASP B 1 521 ? 21.422 23.344 28.609 1 95.94 521 ASP B N 1
ATOM 10609 C CA . ASP B 1 521 ? 22.719 23.797 29.078 1 95.94 521 ASP B CA 1
ATOM 10610 C C . ASP B 1 521 ? 23.75 22.672 29.031 1 95.94 521 ASP B C 1
ATOM 10612 O O . ASP B 1 521 ? 24.953 22.922 28.906 1 95.94 521 ASP B O 1
ATOM 10616 N N . LYS B 1 522 ? 23.281 21.516 29.094 1 96.56 522 LYS B N 1
ATOM 10617 C CA . LYS B 1 522 ? 24.172 20.359 29.156 1 96.56 522 LYS B CA 1
ATOM 10618 C C . LYS B 1 522 ? 24.438 19.797 27.766 1 96.56 522 LYS B C 1
ATOM 10620 O O . LYS B 1 522 ? 25.266 18.891 27.594 1 96.56 522 LYS B O 1
ATOM 10625 N N . ARG B 1 523 ? 23.797 20.25 26.734 1 97.19 523 ARG B N 1
ATOM 10626 C CA . ARG B 1 523 ? 23.938 19.688 25.391 1 97.19 523 ARG B CA 1
ATOM 10627 C C . ARG B 1 523 ? 24.703 20.641 24.484 1 97.19 523 ARG B C 1
ATOM 10629 O O . ARG B 1 523 ? 24.641 21.859 24.656 1 97.19 523 ARG B O 1
ATOM 10636 N N . ALA B 1 524 ? 25.469 20.047 23.578 1 97.19 524 ALA B N 1
ATOM 10637 C CA . ALA B 1 524 ? 26.125 20.828 22.531 1 97.19 524 ALA B CA 1
ATOM 10638 C C . ALA B 1 524 ? 25.141 21.312 21.484 1 97.19 524 ALA B C 1
ATOM 10640 O O . ALA B 1 524 ? 24.969 20.688 20.438 1 97.19 524 ALA B O 1
ATOM 10641 N N . MET B 1 525 ? 24.547 22.453 21.797 1 97.12 525 MET B N 1
ATOM 10642 C CA . MET B 1 525 ? 23.531 23.016 20.891 1 97.12 525 MET B CA 1
ATOM 10643 C C . MET B 1 525 ? 24.188 23.547 19.609 1 97.12 525 MET B C 1
ATOM 10645 O O . MET B 1 525 ? 25.344 23.969 19.641 1 97.12 525 MET B O 1
ATOM 10649 N N . PRO B 1 526 ? 23.5 23.547 18.469 1 97.25 526 PRO B N 1
ATOM 10650 C CA . PRO B 1 526 ? 24.031 24.125 17.219 1 97.25 526 PRO B CA 1
ATOM 10651 C C . PRO B 1 526 ? 24.297 25.625 17.328 1 97.25 526 PRO B C 1
ATOM 10653 O O . PRO B 1 526 ? 23.672 26.312 18.125 1 97.25 526 PRO B O 1
ATOM 10656 N N . ILE B 1 527 ? 25.25 26.031 16.469 1 95.94 527 ILE B N 1
ATOM 10657 C CA . ILE B 1 527 ? 25.422 27.469 16.266 1 95.94 527 ILE B CA 1
ATOM 10658 C C . ILE B 1 527 ? 24.406 27.984 15.25 1 95.94 527 ILE B C 1
ATOM 10660 O O . ILE B 1 527 ? 24.312 27.469 14.133 1 95.94 527 ILE B O 1
ATOM 10664 N N . ILE B 1 528 ? 23.625 29 15.688 1 96.56 528 ILE B N 1
ATOM 10665 C CA . ILE B 1 528 ? 22.578 29.516 14.82 1 96.56 528 ILE B CA 1
ATOM 10666 C C . ILE B 1 528 ? 23.078 30.734 14.055 1 96.56 528 ILE B C 1
ATOM 10668 O O . ILE B 1 528 ? 23.625 31.672 14.656 1 96.56 528 ILE B O 1
ATOM 10672 N N . LYS B 1 529 ? 22.938 30.703 12.75 1 96.56 529 LYS B N 1
ATOM 10673 C CA . LYS B 1 529 ? 23.266 31.828 11.891 1 96.56 529 LYS B CA 1
ATOM 10674 C C . LYS B 1 529 ? 22.078 32.219 11.016 1 96.56 529 LYS B C 1
ATOM 10676 O O . LYS B 1 529 ? 21.484 31.375 10.336 1 96.56 529 LYS B O 1
ATOM 10681 N N . ASN B 1 530 ? 21.672 33.5 11.086 1 96.94 530 ASN B N 1
ATOM 10682 C CA . ASN B 1 530 ? 20.609 34.031 10.234 1 96.94 530 ASN B CA 1
ATOM 10683 C C . ASN B 1 530 ? 21.172 34.906 9.125 1 96.94 530 ASN B C 1
ATOM 10685 O O . ASN B 1 530 ? 22.125 35.656 9.352 1 96.94 530 ASN B O 1
ATOM 10689 N N . LEU B 1 531 ? 20.578 34.688 7.938 1 96.62 531 LEU B N 1
ATOM 10690 C CA . LEU B 1 531 ? 21 35.469 6.773 1 96.62 531 LEU B CA 1
ATOM 10691 C C . LEU B 1 531 ? 19.797 35.938 5.957 1 96.62 531 LEU B C 1
ATOM 10693 O O . LEU B 1 531 ? 18.719 35.344 6.043 1 96.62 531 LEU B O 1
ATOM 10697 N N . GLN B 1 532 ? 19.969 36.969 5.273 1 97.19 532 GLN B N 1
ATOM 10698 C CA . GLN B 1 532 ? 19.078 37.375 4.188 1 97.19 532 GLN B CA 1
ATOM 10699 C C . GLN B 1 532 ? 19.75 37.188 2.83 1 97.19 532 GLN B C 1
ATOM 10701 O O . GLN B 1 532 ? 20.844 37.75 2.604 1 97.19 532 GLN B O 1
ATOM 10706 N N . VAL B 1 533 ? 19.125 36.438 1.981 1 98.25 533 VAL B N 1
ATOM 10707 C CA . VAL B 1 533 ? 19.688 36.125 0.674 1 98.25 533 VAL B CA 1
ATOM 10708 C C . VAL B 1 533 ? 18.812 36.719 -0.427 1 98.25 533 VAL B C 1
ATOM 10710 O O . VAL B 1 533 ? 17.594 36.5 -0.431 1 98.25 533 VAL B O 1
ATOM 10713 N N . PRO B 1 534 ? 19.375 37.469 -1.413 1 97.19 534 PRO B N 1
ATOM 10714 C CA . PRO B 1 534 ? 18.562 38 -2.508 1 97.19 534 PRO B CA 1
ATOM 10715 C C . PRO B 1 534 ? 18 36.906 -3.402 1 97.19 534 PRO B C 1
ATOM 10717 O O . PRO B 1 534 ? 18.688 35.938 -3.703 1 97.19 534 PRO B O 1
ATOM 10720 N N . ILE B 1 535 ? 16.828 37.031 -3.781 1 97.5 535 ILE B N 1
ATOM 10721 C CA . ILE B 1 535 ? 16.172 36.094 -4.703 1 97.5 535 ILE B CA 1
ATOM 10722 C C . ILE B 1 535 ? 15.461 36.875 -5.805 1 97.5 535 ILE B C 1
ATOM 10724 O O . ILE B 1 535 ? 15.445 38.125 -5.785 1 97.5 535 ILE B O 1
ATOM 10728 N N . ASP B 1 536 ? 14.922 36.219 -6.797 1 94.5 536 ASP B N 1
ATOM 10729 C CA . ASP B 1 536 ? 14.266 36.844 -7.941 1 94.5 536 ASP B CA 1
ATOM 10730 C C . ASP B 1 536 ? 13.078 37.688 -7.504 1 94.5 536 ASP B C 1
ATOM 10732 O O . ASP B 1 536 ? 12.383 37.344 -6.547 1 94.5 536 ASP B O 1
ATOM 10736 N N . GLY B 1 537 ? 12.789 38.812 -8.211 1 91.44 537 GLY B N 1
ATOM 10737 C CA . GLY B 1 537 ? 11.648 39.656 -7.949 1 91.44 537 GLY B CA 1
ATOM 10738 C C . GLY B 1 537 ? 11.969 40.781 -6.984 1 91.44 537 GLY B C 1
ATOM 10739 O O . GLY B 1 537 ? 11.062 41.438 -6.453 1 91.44 537 GLY B O 1
ATOM 10740 N N . ASN B 1 538 ? 13.266 40.938 -6.73 1 92.25 538 ASN B N 1
ATOM 10741 C CA . ASN B 1 538 ? 13.742 41.969 -5.809 1 92.25 538 ASN B CA 1
ATOM 10742 C C . ASN B 1 538 ? 13.281 41.688 -4.379 1 92.25 538 ASN B C 1
ATOM 10744 O O . ASN B 1 538 ? 12.836 42.594 -3.678 1 92.25 538 ASN B O 1
ATOM 10748 N N . TYR B 1 539 ? 13.234 40.375 -4.031 1 95.69 539 TYR B N 1
ATOM 10749 C CA . TYR B 1 539 ? 12.938 39.906 -2.676 1 95.69 539 TYR B CA 1
ATOM 10750 C C . TYR B 1 539 ? 14.203 39.438 -1.978 1 95.69 539 TYR B C 1
ATOM 10752 O O . TYR B 1 539 ? 15.258 39.312 -2.604 1 95.69 539 TYR B O 1
ATOM 10760 N N . PHE B 1 540 ? 14.102 39.281 -0.685 1 96.38 540 PHE B N 1
ATOM 10761 C CA . PHE B 1 540 ? 15.102 38.562 0.101 1 96.38 540 PHE B CA 1
ATOM 10762 C C . PHE B 1 540 ? 14.484 37.344 0.787 1 96.38 540 PHE B C 1
ATOM 10764 O O . PHE B 1 540 ? 13.352 37.406 1.272 1 96.38 540 PHE B O 1
ATOM 10771 N N . ALA B 1 541 ? 15.219 36.281 0.76 1 98.25 541 ALA B N 1
ATOM 10772 C CA . ALA B 1 541 ? 14.828 35.094 1.546 1 98.25 541 ALA B CA 1
ATOM 10773 C C . ALA B 1 541 ? 15.43 35.156 2.947 1 98.25 541 ALA B C 1
ATOM 10775 O O . ALA B 1 541 ? 16.578 35.562 3.121 1 98.25 541 ALA B O 1
ATOM 10776 N N . ASN B 1 542 ? 14.617 34.906 3.955 1 98.19 542 ASN B N 1
ATOM 10777 C CA . ASN B 1 542 ? 15.133 34.688 5.305 1 98.19 542 ASN B CA 1
ATOM 10778 C C . ASN B 1 542 ? 15.68 33.281 5.477 1 98.19 542 ASN B C 1
ATOM 10780 O O . ASN B 1 542 ? 14.969 32.281 5.246 1 98.19 542 ASN B O 1
ATOM 10784 N N . VAL B 1 543 ? 16.938 33.156 5.84 1 98.69 543 VAL B N 1
ATOM 10785 C CA . VAL B 1 543 ? 17.625 31.875 5.898 1 98.69 543 VAL B CA 1
ATOM 10786 C C . VAL B 1 543 ? 18.188 31.641 7.301 1 98.69 543 VAL B C 1
ATOM 10788 O O . VAL B 1 543 ? 18.75 32.562 7.898 1 98.69 543 VAL B O 1
ATOM 10791 N N . ARG B 1 544 ? 17.969 30.469 7.836 1 98.5 544 ARG B N 1
ATOM 10792 C CA . ARG B 1 544 ? 18.578 30.078 9.109 1 98.5 544 ARG B CA 1
ATOM 10793 C C . ARG B 1 544 ? 19.406 28.828 8.945 1 98.5 544 ARG B C 1
ATOM 10795 O O . ARG B 1 544 ? 18.953 27.828 8.375 1 98.5 544 ARG B O 1
ATOM 10802 N N . LEU B 1 545 ? 20.625 28.844 9.422 1 98.25 545 LEU B N 1
ATOM 10803 C CA . LEU B 1 545 ? 21.516 27.688 9.445 1 98.25 545 LEU B CA 1
ATOM 10804 C C . LEU B 1 545 ? 21.719 27.172 10.867 1 98.25 545 LEU B C 1
ATOM 10806 O O . LEU B 1 545 ? 21.938 27.969 11.789 1 98.25 545 LEU B O 1
ATOM 10810 N N . PHE B 1 546 ? 21.516 25.969 11.078 1 98.19 546 PHE B N 1
ATOM 10811 C CA . PHE B 1 546 ? 22 25.234 12.242 1 98.19 546 PHE B CA 1
ATOM 10812 C C . PHE B 1 546 ? 23.344 24.578 11.945 1 98.19 546 PHE B C 1
ATOM 10814 O O . PHE B 1 546 ? 23.422 23.625 11.18 1 98.19 546 PHE B O 1
ATOM 10821 N N . MET B 1 547 ? 24.359 25.094 12.547 1 97.44 547 MET B N 1
ATOM 10822 C CA . MET B 1 547 ? 25.703 24.656 12.203 1 97.44 547 MET B CA 1
ATOM 10823 C C . MET B 1 547 ? 26.297 23.797 13.32 1 97.44 547 MET B C 1
ATOM 10825 O O . MET B 1 547 ? 25.953 23.969 14.492 1 97.44 547 MET B O 1
ATOM 10829 N N . PRO B 1 548 ? 27.172 22.875 12.938 1 96.94 548 PRO B N 1
ATOM 10830 C CA . PRO B 1 548 ? 27.828 22.062 13.961 1 96.94 548 PRO B CA 1
ATOM 10831 C C . PRO B 1 548 ? 28.547 22.906 15.023 1 96.94 548 PRO B C 1
ATOM 10833 O O . PRO B 1 548 ? 29.156 23.922 14.688 1 96.94 548 PRO B O 1
ATOM 10836 N N . PRO B 1 549 ? 28.438 22.438 16.266 1 95.19 549 PRO B N 1
ATOM 10837 C CA . PRO B 1 549 ? 29.078 23.203 17.328 1 95.19 549 PRO B CA 1
ATOM 10838 C C . PRO B 1 549 ? 30.594 23.297 17.172 1 95.19 549 PRO B C 1
ATOM 10840 O O . PRO B 1 549 ? 31.203 24.234 17.688 1 95.19 549 PRO B O 1
ATOM 10843 N N . ILE B 1 550 ? 31.172 22.406 16.438 1 91.56 550 ILE B N 1
ATOM 10844 C CA . ILE B 1 550 ? 32.625 22.359 16.312 1 91.56 550 ILE B CA 1
ATOM 10845 C C . ILE B 1 550 ? 33.062 23.234 15.133 1 91.56 550 ILE B C 1
ATOM 10847 O O . ILE B 1 550 ? 34.25 23.469 14.945 1 91.56 550 ILE B O 1
ATOM 10851 N N . LEU B 1 551 ? 32.125 23.688 14.336 1 92.12 551 LEU B N 1
ATOM 10852 C CA . LEU B 1 551 ? 32.438 24.391 13.102 1 92.12 551 LEU B CA 1
ATOM 10853 C C . LEU B 1 551 ? 33.062 25.75 13.398 1 92.12 551 LEU B C 1
ATOM 10855 O O . LEU B 1 551 ? 32.594 26.469 14.281 1 92.12 551 LEU B O 1
ATOM 10859 N N . ARG B 1 552 ? 34.188 25.953 12.727 1 87.19 552 ARG B N 1
ATOM 10860 C CA . ARG B 1 552 ? 34.844 27.25 12.742 1 87.19 552 ARG B CA 1
ATOM 10861 C C . ARG B 1 552 ? 34.781 27.906 11.367 1 87.19 552 ARG B C 1
ATOM 10863 O O . ARG B 1 552 ? 35.031 27.266 10.352 1 87.19 552 ARG B O 1
ATOM 10870 N N . GLU B 1 553 ? 34.438 29.125 11.258 1 82.38 553 GLU B N 1
ATOM 10871 C CA . GLU B 1 553 ? 34.125 29.828 10.008 1 82.38 553 GLU B CA 1
ATOM 10872 C C . GLU B 1 553 ? 35.312 29.828 9.062 1 82.38 553 GLU B C 1
ATOM 10874 O O . GLU B 1 553 ? 35.156 29.812 7.844 1 82.38 553 GLU B O 1
ATOM 10879 N N . TYR B 1 554 ? 36.5 29.766 9.5 1 80.38 554 TYR B N 1
ATOM 10880 C CA . TYR B 1 554 ? 37.656 29.891 8.609 1 80.38 554 TYR B CA 1
ATOM 10881 C C . TYR B 1 554 ? 38.406 28.562 8.492 1 80.38 554 TYR B C 1
ATOM 10883 O O . TYR B 1 554 ? 39.531 28.5 7.984 1 80.38 554 TYR B O 1
ATOM 10891 N N . GLU B 1 555 ? 37.594 27.531 8.805 1 82.75 555 GLU B N 1
ATOM 10892 C CA . GLU B 1 555 ? 38.219 26.219 8.68 1 82.75 555 GLU B CA 1
ATOM 10893 C C . GLU B 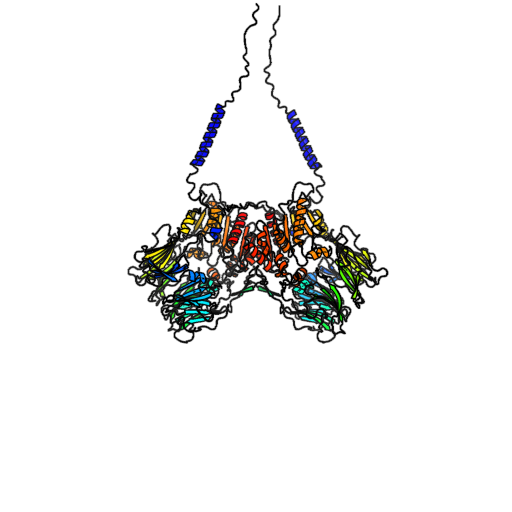1 555 ? 38.156 25.703 7.25 1 82.75 555 GLU B C 1
ATOM 10895 O O . GLU B 1 555 ? 37.344 26.203 6.445 1 82.75 555 GLU B O 1
ATOM 10900 N N . ILE B 1 556 ? 38.969 24.672 6.902 1 86.69 556 ILE B N 1
ATOM 10901 C CA . ILE B 1 556 ? 39.062 24.094 5.57 1 86.69 556 ILE B CA 1
ATOM 10902 C C . ILE B 1 556 ? 38.031 22.953 5.434 1 86.69 556 ILE B C 1
ATOM 10904 O O . ILE B 1 556 ? 37.594 22.641 4.324 1 86.69 556 ILE B O 1
ATOM 10908 N N . THR B 1 557 ? 37.688 22.438 6.551 1 90.69 557 THR B N 1
ATOM 10909 C CA . THR B 1 557 ? 36.75 21.312 6.551 1 90.69 557 THR B CA 1
ATOM 10910 C C . THR B 1 557 ? 35.406 21.75 5.977 1 90.69 557 THR B C 1
ATOM 10912 O O . THR B 1 557 ? 34.906 22.812 6.312 1 90.69 557 THR B O 1
ATOM 10915 N N . LYS B 1 558 ? 34.906 20.969 5.094 1 95.06 558 LYS B N 1
ATOM 10916 C CA . LYS B 1 558 ? 33.562 21.234 4.531 1 95.06 558 LYS B CA 1
ATOM 10917 C C . LYS B 1 558 ? 32.531 20.281 5.098 1 95.06 558 LYS B C 1
ATOM 10919 O O . LYS B 1 558 ? 32.844 19.141 5.469 1 95.06 558 LYS B O 1
ATOM 10924 N N . TYR B 1 559 ? 31.359 20.75 5.203 1 96.88 559 TYR B N 1
ATOM 10925 C CA . TYR B 1 559 ? 30.266 20 5.824 1 96.88 559 TYR B CA 1
ATOM 10926 C C . TYR B 1 559 ? 29.141 19.75 4.836 1 96.88 559 TYR B C 1
ATOM 10928 O O . TYR B 1 559 ? 28.828 20.609 4.008 1 96.88 559 TYR B O 1
ATOM 10936 N N . PRO B 1 560 ? 28.531 18.484 4.867 1 97.62 560 PRO B N 1
ATOM 10937 C CA . PRO B 1 560 ? 27.312 18.281 4.07 1 97.62 560 PRO B CA 1
ATOM 10938 C C . PRO B 1 560 ? 26.156 19.172 4.523 1 97.62 560 PRO B C 1
ATOM 10940 O O . PRO B 1 560 ? 26.172 19.688 5.641 1 97.62 560 PRO B O 1
ATOM 10943 N N . VAL B 1 561 ? 25.188 19.328 3.643 1 98.38 561 VAL B N 1
ATOM 10944 C CA . VAL B 1 561 ? 24.078 20.234 3.912 1 98.38 561 VAL B CA 1
ATOM 10945 C C . VAL B 1 561 ? 22.75 19.516 3.715 1 98.38 561 VAL B C 1
ATOM 10947 O O . VAL B 1 561 ? 22.609 18.703 2.789 1 98.38 561 VAL B O 1
ATOM 10950 N N . LEU B 1 562 ? 21.859 19.688 4.586 1 98.75 562 LEU B N 1
ATOM 10951 C CA . LEU B 1 562 ? 20.469 19.281 4.406 1 98.75 562 LEU B CA 1
ATOM 10952 C C . LEU B 1 562 ? 19.531 20.484 4.52 1 98.75 562 LEU B C 1
ATOM 10954 O O . LEU B 1 562 ? 19.484 21.141 5.559 1 98.75 562 LEU B O 1
ATOM 10958 N N . VAL B 1 563 ? 18.797 20.797 3.463 1 98.81 563 VAL B N 1
ATOM 10959 C CA . VAL B 1 563 ? 17.766 21.828 3.475 1 98.81 563 VAL B CA 1
ATOM 10960 C C . VAL B 1 563 ? 16.406 21.203 3.822 1 98.81 563 VAL B C 1
ATOM 10962 O O . VAL B 1 563 ? 15.984 20.234 3.18 1 98.81 563 VAL B O 1
ATOM 10965 N N . GLU B 1 564 ? 15.797 21.672 4.871 1 98.69 564 GLU B N 1
ATOM 10966 C CA . GLU B 1 564 ? 14.398 21.328 5.109 1 98.69 564 GLU B CA 1
ATOM 10967 C C . GLU B 1 564 ? 13.461 22.391 4.52 1 98.69 564 GLU B C 1
ATOM 10969 O O . GLU B 1 564 ? 13.57 23.578 4.848 1 98.69 564 GLU B O 1
ATOM 10974 N N . VAL B 1 565 ? 12.516 21.891 3.723 1 98.44 565 VAL B N 1
ATOM 10975 C CA . VAL B 1 565 ? 11.578 22.812 3.084 1 98.44 565 VAL B CA 1
ATOM 10976 C C . VAL B 1 565 ? 10.141 22.406 3.439 1 98.44 565 VAL B C 1
ATOM 10978 O O . VAL B 1 565 ? 9.82 21.219 3.51 1 98.44 565 VAL B O 1
ATOM 10981 N N . TYR B 1 566 ? 9.352 23.344 3.801 1 96.44 566 TYR B N 1
ATOM 10982 C CA . TYR B 1 566 ? 7.914 23.156 3.676 1 96.44 566 TYR B CA 1
ATOM 10983 C C . TYR B 1 566 ? 7.383 23.828 2.412 1 96.44 566 TYR B C 1
ATOM 10985 O O . TYR B 1 566 ? 7.02 23.141 1.45 1 96.44 566 TYR B O 1
ATOM 10993 N N . GLY B 1 567 ? 7.496 25.141 2.348 1 95.38 567 GLY B N 1
ATOM 10994 C CA . GLY B 1 567 ? 7.305 25.844 1.084 1 95.38 567 GLY B CA 1
ATOM 10995 C C . GLY B 1 567 ? 5.848 26.125 0.775 1 95.38 567 GLY B C 1
ATOM 10996 O O . GLY B 1 567 ? 5.539 26.812 -0.197 1 95.38 567 GLY B O 1
ATOM 10997 N N . GLY B 1 568 ? 4.832 25.656 1.579 1 97.31 568 GLY B N 1
ATOM 10998 C CA . GLY B 1 568 ? 3.424 25.938 1.337 1 97.31 568 GLY B CA 1
ATOM 10999 C C . GLY B 1 568 ? 3.057 27.391 1.572 1 97.31 568 GLY B C 1
ATOM 11000 O O . GLY B 1 568 ? 3.707 28.078 2.359 1 97.31 568 GLY B O 1
ATOM 11001 N N . PRO B 1 569 ? 2.025 27.844 0.901 1 96.94 569 PRO B N 1
ATOM 11002 C CA . PRO B 1 569 ? 1.64 29.25 1.033 1 96.94 569 PRO B CA 1
ATOM 11003 C C . PRO B 1 569 ? 1.375 29.656 2.48 1 96.94 569 PRO B C 1
ATOM 11005 O O . PRO B 1 569 ? 0.602 29 3.18 1 96.94 569 PRO B O 1
ATOM 11008 N N . GLY B 1 570 ? 2.059 30.703 2.885 1 96 570 GLY B N 1
ATOM 11009 C CA . GLY B 1 570 ? 1.797 31.297 4.188 1 96 570 GLY B CA 1
ATOM 11010 C C . GLY B 1 570 ? 2.586 30.656 5.309 1 96 570 GLY B C 1
ATOM 11011 O O . GLY B 1 570 ? 2.553 31.109 6.449 1 96 570 GLY B O 1
ATOM 11012 N N . THR B 1 571 ? 3.297 29.594 5.004 1 96.44 571 THR B N 1
ATOM 11013 C CA . THR B 1 571 ? 4.074 28.922 6.039 1 96.44 571 THR B CA 1
ATOM 11014 C C . THR B 1 571 ? 5.371 29.672 6.32 1 96.44 571 THR B C 1
ATOM 11016 O O . THR B 1 571 ? 5.805 30.5 5.512 1 96.44 571 THR B O 1
ATOM 11019 N N . GLN B 1 572 ? 5.926 29.484 7.441 1 97.31 572 GLN B N 1
ATOM 11020 C CA . GLN B 1 572 ? 7.156 30.125 7.887 1 97.31 572 GLN B CA 1
ATOM 11021 C C . GLN B 1 572 ? 8.016 29.172 8.703 1 97.31 572 GLN B C 1
ATOM 11023 O O . GLN B 1 572 ? 7.531 28.547 9.656 1 97.31 572 GLN B O 1
ATOM 11028 N N . MET B 1 573 ? 9.242 29.031 8.289 1 97.31 573 MET B N 1
ATOM 11029 C CA . MET B 1 573 ? 10.156 28.141 8.984 1 97.31 573 MET B CA 1
ATOM 11030 C C . MET B 1 573 ? 11.109 28.906 9.883 1 97.31 573 MET B C 1
ATOM 11032 O O . MET B 1 573 ? 11.523 28.422 10.93 1 97.31 573 MET B O 1
ATOM 11036 N N . VAL B 1 574 ? 11.438 30.094 9.508 1 98.19 574 VAL B N 1
ATOM 11037 C CA . VAL B 1 574 ? 12.406 30.891 10.242 1 98.19 574 VAL B CA 1
ATOM 11038 C C . VAL B 1 574 ? 11.68 31.812 11.227 1 98.19 574 VAL B C 1
ATOM 11040 O O . VAL B 1 574 ? 11.203 32.875 10.844 1 98.19 574 VAL B O 1
ATOM 11043 N N . THR B 1 575 ? 11.617 31.453 12.453 1 98.06 575 THR B N 1
ATOM 11044 C CA . THR B 1 575 ? 10.992 32.25 13.516 1 98.06 575 THR B CA 1
ATOM 11045 C C . THR B 1 575 ? 11.867 32.25 14.766 1 98.06 575 THR B C 1
ATOM 11047 O O . THR B 1 575 ? 12.828 31.5 14.859 1 98.06 575 THR B O 1
ATOM 11050 N N . GLU B 1 576 ? 11.508 33.094 15.672 1 98.06 576 GLU B N 1
ATOM 11051 C CA . GLU B 1 576 ? 12.273 33.219 16.906 1 98.06 576 GLU B CA 1
ATOM 11052 C C . GLU B 1 576 ? 11.734 32.281 17.984 1 98.06 576 GLU B C 1
ATOM 11054 O O . GLU B 1 576 ? 12.141 32.375 19.141 1 98.06 576 GLU B O 1
ATOM 11059 N N . LYS B 1 577 ? 10.797 31.406 17.656 1 98.06 577 LYS B N 1
ATOM 11060 C CA . LYS B 1 577 ? 10.266 30.438 18.594 1 98.06 577 LYS B CA 1
ATOM 11061 C C . LYS B 1 577 ? 11.328 29.406 18.969 1 98.06 577 LYS B C 1
ATOM 11063 O O . LYS B 1 577 ? 12.086 28.938 18.125 1 98.06 577 LYS B O 1
ATOM 11068 N N . PHE B 1 578 ? 11.359 29.062 20.219 1 97.88 578 PHE B N 1
ATOM 11069 C CA . PHE B 1 578 ? 12.273 28.031 20.688 1 97.88 578 PHE B CA 1
ATOM 11070 C C . PHE B 1 578 ? 11.906 26.672 20.094 1 97.88 578 PHE B C 1
ATOM 11072 O O . PHE B 1 578 ? 10.75 26.266 20.141 1 97.88 578 PHE B O 1
ATOM 11079 N N . ASN B 1 579 ? 12.906 26.031 19.547 1 95.81 579 ASN B N 1
ATOM 11080 C CA . ASN B 1 579 ? 12.648 24.719 18.969 1 95.81 579 ASN B CA 1
ATOM 11081 C C . ASN B 1 579 ? 13.93 23.875 18.891 1 95.81 579 ASN B C 1
ATOM 11083 O O . ASN B 1 579 ? 14.992 24.406 18.547 1 95.81 579 ASN B O 1
ATOM 11087 N N . VAL B 1 580 ? 13.922 22.625 19.328 1 97.12 580 VAL B N 1
ATOM 11088 C CA . VAL B 1 580 ? 14.945 21.609 19.094 1 97.12 580 VAL B CA 1
ATOM 11089 C C . VAL B 1 580 ? 14.367 20.469 18.25 1 97.12 580 VAL B C 1
ATOM 11091 O O . VAL B 1 580 ? 13.484 19.75 18.719 1 97.12 580 VAL B O 1
ATOM 11094 N N . ASN B 1 581 ? 14.82 20.359 17.062 1 95.25 581 ASN B N 1
ATOM 11095 C CA . ASN B 1 581 ? 14.234 19.406 16.125 1 95.25 581 ASN B CA 1
ATOM 11096 C C . ASN B 1 581 ? 15.289 18.469 15.547 1 95.25 581 ASN B C 1
ATOM 11098 O O . ASN B 1 581 ? 16.391 18.359 16.094 1 95.25 581 ASN B O 1
ATOM 11102 N N . TRP B 1 582 ? 14.93 17.688 14.539 1 97.19 582 TRP B N 1
ATOM 11103 C CA . TRP B 1 582 ? 15.82 16.734 13.883 1 97.19 582 TRP B CA 1
ATOM 11104 C C . TRP B 1 582 ? 17.078 17.422 13.367 1 97.19 582 TRP B C 1
ATOM 11106 O O . TRP B 1 582 ? 18.172 16.859 13.414 1 97.19 582 TRP B O 1
ATOM 11116 N N . GLY B 1 583 ? 16.922 18.672 12.844 1 97.56 583 GLY B N 1
ATOM 11117 C CA . GLY B 1 583 ? 18.062 19.453 12.383 1 97.56 583 GLY B CA 1
ATOM 11118 C C . GLY B 1 583 ? 19.078 19.734 13.477 1 97.56 583 GLY B C 1
ATOM 11119 O O . GLY B 1 583 ? 20.281 19.75 13.227 1 97.56 583 GLY B O 1
ATOM 11120 N N . SER B 1 584 ? 18.578 19.984 14.688 1 97.94 584 SER B N 1
ATOM 11121 C CA . SER B 1 584 ? 19.469 20.188 15.836 1 97.94 584 SER B CA 1
ATOM 11122 C C . SER B 1 584 ? 20.312 18.953 16.094 1 97.94 584 SER B C 1
ATOM 11124 O O . SER B 1 584 ? 21.516 19.062 16.375 1 97.94 584 SER B O 1
ATOM 11126 N N . TYR B 1 585 ? 19.688 17.844 16.031 1 98 585 TYR B N 1
ATOM 11127 C CA . TYR B 1 585 ? 20.391 16.562 16.188 1 98 585 TYR B CA 1
ATOM 11128 C C . TYR B 1 585 ? 21.438 16.391 15.102 1 98 585 TYR B C 1
ATOM 11130 O O . TYR B 1 585 ? 22.594 16.047 15.391 1 98 585 TYR B O 1
ATOM 11138 N N . LEU B 1 586 ? 21.078 16.609 13.859 1 98.31 586 LEU B N 1
ATOM 11139 C CA . LEU B 1 586 ? 21.984 16.422 12.734 1 98.31 586 LEU B CA 1
ATOM 11140 C C . LEU B 1 586 ? 23.188 17.344 12.867 1 98.31 586 LEU B C 1
ATOM 11142 O O . LEU B 1 586 ? 24.328 16.922 12.633 1 98.31 586 LEU B O 1
ATOM 11146 N N . ALA B 1 587 ? 22.906 18.594 13.219 1 98.12 587 ALA B N 1
ATOM 11147 C CA . ALA B 1 587 ? 24 19.562 13.375 1 98.12 587 ALA B CA 1
ATOM 11148 C C . ALA B 1 587 ? 24.891 19.188 14.562 1 98.12 587 ALA B C 1
ATOM 11150 O O . ALA B 1 587 ? 26.109 19.203 14.453 1 98.12 587 ALA B O 1
ATOM 11151 N N . SER B 1 588 ? 24.297 18.828 15.641 1 97.75 588 SER B N 1
ATOM 11152 C CA . SER B 1 588 ? 25 18.562 16.891 1 97.75 588 SER B CA 1
ATOM 11153 C C . SER B 1 588 ? 25.781 17.25 16.797 1 97.75 588 SER B C 1
ATOM 11155 O O . SER B 1 588 ? 26.984 17.219 17.125 1 97.75 588 SER B O 1
ATOM 11157 N N . LYS B 1 589 ? 25.141 16.234 16.312 1 97.06 589 LYS B N 1
ATOM 11158 C CA . LYS B 1 589 ? 25.688 14.883 16.438 1 97.06 589 LYS B CA 1
ATOM 11159 C C . LYS B 1 589 ? 26.328 14.438 15.125 1 97.06 589 LYS B C 1
ATOM 11161 O O . LYS B 1 589 ? 27.328 13.719 15.133 1 97.06 589 LYS B O 1
ATOM 11166 N N . LYS B 1 590 ? 25.844 14.867 13.992 1 97.06 590 LYS B N 1
ATOM 11167 C CA . LYS B 1 590 ? 26.25 14.297 12.711 1 97.06 590 LYS B CA 1
ATOM 11168 C C . LYS B 1 590 ? 27.094 15.289 11.914 1 97.06 590 LYS B C 1
ATOM 11170 O O . LYS B 1 590 ? 27.578 14.969 10.828 1 97.06 590 LYS B O 1
ATOM 11175 N N . ASN B 1 591 ? 27.297 16.516 12.383 1 96.75 591 ASN B N 1
ATOM 11176 C CA . ASN B 1 591 ? 28.062 17.547 11.734 1 96.75 591 ASN B CA 1
ATOM 11177 C C . ASN B 1 591 ? 27.516 17.875 10.344 1 96.75 591 ASN B C 1
ATOM 11179 O O . ASN B 1 591 ? 28.281 17.969 9.383 1 96.75 591 ASN B O 1
ATOM 11183 N N . VAL B 1 592 ? 26.203 17.891 10.211 1 98.06 592 VAL B N 1
ATOM 11184 C CA . VAL B 1 592 ? 25.5 18.328 9.008 1 98.06 592 VAL B CA 1
ATOM 11185 C C . VAL B 1 592 ? 24.969 19.75 9.195 1 98.06 592 VAL B C 1
ATOM 11187 O O . VAL B 1 592 ? 24.406 20.078 10.242 1 98.06 592 VAL B O 1
ATOM 11190 N N . ILE B 1 593 ? 25.234 20.609 8.281 1 98.31 593 ILE B N 1
ATOM 11191 C CA . ILE B 1 593 ? 24.609 21.938 8.32 1 98.31 593 ILE B CA 1
ATOM 11192 C C . ILE B 1 593 ? 23.156 21.844 7.902 1 98.31 593 ILE B C 1
ATOM 11194 O O . ILE B 1 593 ? 22.844 21.359 6.809 1 98.31 593 ILE B O 1
ATOM 11198 N N . TYR B 1 594 ? 22.297 22.188 8.805 1 98.56 594 TYR B N 1
ATOM 11199 C CA . TYR B 1 594 ? 20.859 22.156 8.586 1 98.56 594 TYR B CA 1
ATOM 11200 C C . TYR B 1 594 ? 20.328 23.547 8.258 1 98.56 594 TYR B C 1
ATOM 11202 O O . TYR B 1 594 ? 20.594 24.516 8.984 1 98.56 594 TYR B O 1
ATOM 11210 N N . VAL B 1 595 ? 19.5 23.656 7.137 1 98.81 595 VAL B N 1
ATOM 11211 C CA . VAL B 1 595 ? 19.141 24.984 6.629 1 98.81 595 VAL B CA 1
ATOM 11212 C C . VAL B 1 595 ? 17.625 25.078 6.453 1 98.81 595 VAL B C 1
ATOM 11214 O O . VAL B 1 595 ? 17 24.141 5.953 1 98.81 595 VAL B O 1
ATOM 11217 N N . ASN B 1 596 ? 17.078 26.188 6.918 1 98.62 596 ASN B N 1
ATOM 11218 C CA . ASN B 1 596 ? 15.711 26.594 6.621 1 98.62 596 ASN B CA 1
ATOM 11219 C C . ASN B 1 596 ? 15.68 27.844 5.75 1 98.62 596 ASN B C 1
ATOM 11221 O O . ASN B 1 596 ? 16.469 28.781 5.957 1 98.62 596 ASN B O 1
ATOM 11225 N N . ILE B 1 597 ? 14.75 27.828 4.754 1 98.75 597 ILE B N 1
ATOM 11226 C CA . ILE B 1 597 ? 14.688 28.922 3.805 1 98.75 597 ILE B CA 1
ATOM 11227 C C . ILE B 1 597 ? 13.242 29.406 3.658 1 98.75 597 ILE B C 1
ATOM 11229 O O . ILE B 1 597 ? 12.359 28.625 3.289 1 98.75 597 ILE B O 1
ATOM 11233 N N . ASP B 1 598 ? 12.969 30.688 3.945 1 98.5 598 ASP B N 1
ATOM 11234 C CA . ASP B 1 598 ? 11.688 31.312 3.684 1 98.5 598 ASP B CA 1
ATOM 11235 C C . ASP B 1 598 ? 11.789 32.312 2.525 1 98.5 598 ASP B C 1
ATOM 11237 O O . ASP B 1 598 ? 12.25 33.438 2.707 1 98.5 598 ASP B O 1
ATOM 11241 N N . GLY B 1 599 ? 11.359 31.875 1.39 1 98.06 599 GLY B N 1
ATOM 11242 C CA . GLY B 1 599 ? 11.352 32.688 0.195 1 98.06 599 GLY B CA 1
ATOM 11243 C C . GLY B 1 599 ? 9.961 33.125 -0.221 1 98.06 599 GLY B C 1
ATOM 11244 O O . GLY B 1 599 ? 9.141 33.5 0.625 1 98.06 599 GLY B O 1
ATOM 11245 N N . ARG B 1 600 ? 9.758 33.312 -1.51 1 96.75 600 ARG B N 1
ATOM 11246 C CA . ARG B 1 600 ? 8.445 33.688 -2.025 1 96.75 600 ARG B CA 1
ATOM 11247 C C . ARG B 1 600 ? 7.391 32.656 -1.593 1 96.75 600 ARG B C 1
ATOM 11249 O O . ARG B 1 600 ? 7.641 31.469 -1.593 1 96.75 600 ARG B O 1
ATOM 11256 N N . GLY B 1 601 ? 6.234 33.156 -1.197 1 97.56 601 GLY B N 1
ATOM 11257 C CA . GLY B 1 601 ? 5.129 32.344 -0.722 1 97.56 601 GLY B CA 1
ATOM 11258 C C . GLY B 1 601 ? 5.086 32.188 0.789 1 97.56 601 GLY B C 1
ATOM 11259 O O . GLY B 1 601 ? 4.082 31.766 1.354 1 97.56 601 GLY B O 1
ATOM 11260 N N . SER B 1 602 ? 6.141 32.562 1.487 1 97.06 602 SER B N 1
ATOM 11261 C CA . SER B 1 602 ? 6.195 32.438 2.939 1 97.06 602 SER B CA 1
ATOM 11262 C C . SER B 1 602 ? 5.34 33.5 3.625 1 97.06 602 SER B C 1
ATOM 11264 O O . SER B 1 602 ? 4.984 34.5 3.014 1 97.06 602 SER B O 1
ATOM 11266 N N . GLY B 1 603 ? 5.051 33.25 4.863 1 96.38 603 GLY B N 1
ATOM 11267 C CA . GLY B 1 603 ? 4.141 34.094 5.598 1 96.38 603 GLY B CA 1
ATOM 11268 C C . GLY B 1 603 ? 4.84 35.25 6.32 1 96.38 603 GLY B C 1
ATOM 11269 O O . GLY B 1 603 ? 6.059 35.219 6.512 1 96.38 603 GLY B O 1
ATOM 11270 N N . TYR B 1 604 ? 4.086 36.312 6.59 1 97.38 604 TYR B N 1
ATOM 11271 C CA . TYR B 1 604 ? 4.434 37.438 7.457 1 97.38 604 TYR B CA 1
ATOM 11272 C C . TYR B 1 604 ? 5.477 38.344 6.797 1 97.38 604 TYR B C 1
ATOM 11274 O O . TYR B 1 604 ? 6.344 38.906 7.477 1 97.38 604 TYR B O 1
ATOM 11282 N N . GLN B 1 605 ? 5.398 38.344 5.488 1 96.44 605 GLN B N 1
ATOM 11283 C CA . GLN B 1 605 ? 6.289 39.219 4.723 1 96.44 605 GLN B CA 1
ATOM 11284 C C . GLN B 1 605 ? 5.512 40.062 3.723 1 96.44 605 GLN B C 1
ATOM 11286 O O . GLN B 1 605 ? 6.09 40.625 2.781 1 96.44 605 GLN B O 1
ATOM 11291 N N . GLY B 1 606 ? 4.199 40.094 3.904 1 95.88 606 GLY B N 1
ATOM 11292 C CA . GLY B 1 606 ? 3.336 40.875 3.02 1 95.88 606 GLY B CA 1
ATOM 11293 C C . GLY B 1 606 ? 2.621 40 1.991 1 95.88 606 GLY B C 1
ATOM 11294 O O . GLY B 1 606 ? 3.025 38.875 1.733 1 95.88 606 GLY B O 1
ATOM 11295 N N . ASP B 1 607 ? 1.613 40.562 1.343 1 94.94 607 ASP B N 1
ATOM 11296 C CA . ASP B 1 607 ? 0.763 39.844 0.406 1 94.94 607 ASP B CA 1
ATOM 11297 C C . ASP B 1 607 ? 1.45 39.688 -0.947 1 94.94 607 ASP B C 1
ATOM 11299 O O . ASP B 1 607 ? 1.224 38.688 -1.648 1 94.94 607 ASP B O 1
ATOM 11303 N N . LYS B 1 608 ? 2.254 40.688 -1.282 1 95.62 608 LYS B N 1
ATOM 11304 C CA . LYS B 1 608 ? 2.895 40.625 -2.594 1 95.62 608 LYS B CA 1
ATOM 11305 C C . LYS B 1 608 ? 3.758 39.375 -2.74 1 95.62 608 LYS B C 1
ATOM 11307 O O . LYS B 1 608 ? 3.605 38.625 -3.699 1 95.62 608 LYS B O 1
ATOM 11312 N N . ILE B 1 609 ? 4.688 39.156 -1.805 1 96.19 609 ILE B N 1
ATOM 11313 C CA . ILE B 1 609 ? 5.574 38 -1.853 1 96.19 609 ILE B CA 1
ATOM 11314 C C . ILE B 1 609 ? 4.766 36.719 -1.661 1 96.19 609 ILE B C 1
ATOM 11316 O O . ILE B 1 609 ? 5.07 35.688 -2.268 1 96.19 609 ILE B O 1
ATOM 11320 N N . LEU B 1 610 ? 3.691 36.781 -0.882 1 96.5 610 LEU B N 1
ATOM 11321 C CA . LEU B 1 610 ? 2.834 35.625 -0.593 1 96.5 610 LEU B CA 1
ATOM 11322 C C . LEU B 1 610 ? 2.107 35.156 -1.851 1 96.5 610 LEU B C 1
ATOM 11324 O O . LEU B 1 610 ? 2.076 33.969 -2.146 1 96.5 610 LEU B O 1
ATOM 11328 N N . HIS B 1 611 ? 1.588 36.062 -2.66 1 96.62 611 HIS B N 1
ATOM 11329 C CA . HIS B 1 611 ? 0.701 35.75 -3.773 1 96.62 611 HIS B CA 1
ATOM 11330 C C . HIS B 1 611 ? 1.493 35.469 -5.043 1 96.62 611 HIS B C 1
ATOM 11332 O O . HIS B 1 611 ? 0.909 35.219 -6.098 1 96.62 611 HIS B O 1
ATOM 11338 N N . GLU B 1 612 ? 2.822 35.469 -4.867 1 96.81 612 GLU B N 1
ATOM 11339 C CA . GLU B 1 612 ? 3.635 35 -5.984 1 96.81 612 GLU B CA 1
ATOM 11340 C C . GLU B 1 612 ? 3.281 33.562 -6.359 1 96.81 612 GLU B C 1
ATOM 11342 O O . GLU B 1 612 ? 3.539 33.156 -7.484 1 96.81 612 GLU B O 1
ATOM 11347 N N . LEU B 1 613 ? 2.641 32.844 -5.441 1 97.44 613 LEU B N 1
ATOM 11348 C CA . LEU B 1 613 ? 2.324 31.438 -5.641 1 97.44 613 LEU B CA 1
ATOM 11349 C C . LEU B 1 613 ? 0.966 31.281 -6.312 1 97.44 613 LEU B C 1
ATOM 11351 O O . LEU B 1 613 ? 0.618 30.188 -6.758 1 97.44 613 LEU B O 1
ATOM 11355 N N . TYR B 1 614 ? 0.203 32.375 -6.469 1 97.62 614 TYR B N 1
ATOM 11356 C CA . TYR B 1 614 ? -1.167 32.281 -6.965 1 97.62 614 TYR B CA 1
ATOM 11357 C C . TYR B 1 614 ? -1.213 31.641 -8.336 1 97.62 614 TYR B C 1
ATOM 11359 O O . TYR B 1 614 ? -0.532 32.062 -9.266 1 97.62 614 TYR B O 1
ATOM 11367 N N . ARG B 1 615 ? -1.938 30.469 -8.414 1 97.75 615 ARG B N 1
ATOM 11368 C CA . ARG B 1 615 ? -2.217 29.734 -9.641 1 97.75 615 ARG B CA 1
ATOM 11369 C C . ARG B 1 615 ? -0.988 28.953 -10.102 1 97.75 615 ARG B C 1
ATOM 11371 O O . ARG B 1 615 ? -0.993 28.359 -11.18 1 97.75 615 ARG B O 1
ATOM 11378 N N . ARG B 1 616 ? 0.103 28.891 -9.305 1 97.5 616 ARG B N 1
ATOM 11379 C CA . ARG B 1 616 ? 1.309 28.266 -9.844 1 97.5 616 ARG B CA 1
ATOM 11380 C C . ARG B 1 616 ? 2.152 27.656 -8.727 1 97.5 616 ARG B C 1
ATOM 11382 O O . ARG B 1 616 ? 3.352 27.922 -8.633 1 97.5 616 ARG B O 1
ATOM 11389 N N . LEU B 1 617 ? 1.527 26.859 -7.895 1 98.25 617 LEU B N 1
ATOM 11390 C CA . LEU B 1 617 ? 2.264 26.141 -6.867 1 98.25 617 LEU B CA 1
ATOM 11391 C C . LEU B 1 617 ? 3.357 25.281 -7.488 1 98.25 617 LEU B C 1
ATOM 11393 O O . LEU B 1 617 ? 3.166 24.703 -8.562 1 98.25 617 LEU B O 1
ATOM 11397 N N . GLY B 1 618 ? 4.523 25.203 -6.797 1 97.81 618 GLY B N 1
ATOM 11398 C CA . GLY B 1 618 ? 5.609 24.344 -7.223 1 97.81 618 GLY B CA 1
ATOM 11399 C C . GLY B 1 618 ? 6.57 25.016 -8.188 1 97.81 618 GLY B C 1
ATOM 11400 O O . GLY B 1 618 ? 7.344 24.344 -8.867 1 97.81 618 GLY B O 1
ATOM 11401 N N . THR B 1 619 ? 6.555 26.344 -8.281 1 96.94 619 THR B N 1
ATOM 11402 C CA . THR B 1 619 ? 7.402 27.047 -9.242 1 96.94 619 THR B CA 1
ATOM 11403 C C . THR B 1 619 ? 8.438 27.891 -8.516 1 96.94 619 THR B C 1
ATOM 11405 O O . THR B 1 619 ? 9.508 27.406 -8.141 1 96.94 619 THR B O 1
ATOM 11408 N N . VAL B 1 620 ? 7.945 29.047 -8.023 1 97.81 620 VAL B N 1
ATOM 11409 C CA . VAL B 1 620 ? 8.914 30.047 -7.562 1 97.81 620 VAL B CA 1
ATOM 11410 C C . VAL B 1 620 ? 9.406 29.672 -6.164 1 97.81 620 VAL B C 1
ATOM 11412 O O . VAL B 1 620 ? 10.562 29.938 -5.82 1 97.81 620 VAL B O 1
ATOM 11415 N N . GLU B 1 621 ? 8.516 29.156 -5.309 1 97.94 621 GLU B N 1
ATOM 11416 C CA . GLU B 1 621 ? 8.938 28.797 -3.961 1 97.94 621 GLU B CA 1
ATOM 11417 C C . GLU B 1 621 ? 9.922 27.625 -3.988 1 97.94 621 GLU B C 1
ATOM 11419 O O . GLU B 1 621 ? 10.797 27.531 -3.125 1 97.94 621 GLU B O 1
ATOM 11424 N N . VAL B 1 622 ? 9.805 26.766 -4.957 1 98.31 622 VAL B N 1
ATOM 11425 C CA . VAL B 1 622 ? 10.742 25.656 -5.145 1 98.31 622 VAL B CA 1
ATOM 11426 C C . VAL B 1 622 ? 12.07 26.203 -5.664 1 98.31 622 VAL B C 1
ATOM 11428 O O . VAL B 1 622 ? 13.133 25.844 -5.156 1 98.31 622 VAL B O 1
ATOM 11431 N N . PHE B 1 623 ? 11.992 27.062 -6.648 1 98.12 623 PHE B N 1
ATOM 11432 C CA . PHE B 1 623 ? 13.195 27.641 -7.234 1 98.12 623 PHE B CA 1
ATOM 11433 C C . PHE B 1 623 ? 13.977 28.438 -6.191 1 98.12 623 PHE B C 1
ATOM 11435 O O . PHE B 1 623 ? 15.211 28.453 -6.215 1 98.12 623 PHE B O 1
ATOM 11442 N N . ASP B 1 624 ? 13.266 29.094 -5.301 1 98.62 624 ASP B N 1
ATOM 11443 C CA . ASP B 1 624 ? 13.93 29.844 -4.25 1 98.62 624 ASP B CA 1
ATOM 11444 C C . ASP B 1 624 ? 14.789 28.938 -3.369 1 98.62 624 ASP B C 1
ATOM 11446 O O . ASP B 1 624 ? 15.836 29.359 -2.873 1 98.62 624 ASP B O 1
ATOM 11450 N N . GLN B 1 625 ? 14.32 27.672 -3.098 1 98.69 625 GLN B N 1
ATOM 11451 C CA . GLN B 1 625 ? 15.141 26.734 -2.348 1 98.69 625 GLN B CA 1
ATOM 11452 C C . GLN B 1 625 ? 16.438 26.422 -3.084 1 98.69 625 GLN B C 1
ATOM 11454 O O . GLN B 1 625 ? 17.516 26.375 -2.475 1 98.69 625 GLN B O 1
ATOM 11459 N N . ILE B 1 626 ? 16.375 26.203 -4.363 1 98.62 626 ILE B N 1
ATOM 11460 C CA . ILE B 1 626 ? 17.516 25.859 -5.207 1 98.62 626 ILE B CA 1
ATOM 11461 C C . ILE B 1 626 ? 18.469 27.047 -5.281 1 98.62 626 ILE B C 1
ATOM 11463 O O . ILE B 1 626 ? 19.672 26.906 -5.074 1 98.62 626 ILE B O 1
ATOM 11467 N N . SER B 1 627 ? 17.906 28.234 -5.531 1 98.38 627 SER B N 1
ATOM 11468 C CA . SER B 1 627 ? 18.703 29.438 -5.715 1 98.38 627 SER B CA 1
ATOM 11469 C C . SER B 1 627 ? 19.453 29.797 -4.438 1 98.38 627 SER B C 1
ATOM 11471 O O . SER B 1 627 ? 20.625 30.172 -4.488 1 98.38 627 SER B O 1
ATOM 11473 N N . VAL B 1 628 ? 18.75 29.75 -3.332 1 98.69 628 VAL B N 1
ATOM 11474 C CA . VAL B 1 628 ? 19.391 30.078 -2.062 1 98.69 628 VAL B CA 1
ATOM 11475 C C . VAL B 1 628 ? 20.453 29.031 -1.729 1 98.69 628 VAL B C 1
ATOM 11477 O O . VAL B 1 628 ? 21.547 29.375 -1.263 1 98.69 628 VAL B O 1
ATOM 11480 N N . ALA B 1 629 ? 20.141 27.766 -1.924 1 98.69 629 ALA B N 1
ATOM 11481 C CA . ALA B 1 629 ? 21.141 26.719 -1.695 1 98.69 629 ALA B CA 1
ATOM 11482 C C . ALA B 1 629 ? 22.375 26.938 -2.553 1 98.69 629 ALA B C 1
ATOM 11484 O O . ALA B 1 629 ? 23.5 26.75 -2.084 1 98.69 629 ALA B O 1
ATOM 11485 N N . SER B 1 630 ? 22.188 27.297 -3.787 1 98.25 630 SER B N 1
ATOM 11486 C CA . SER B 1 630 ? 23.297 27.609 -4.684 1 98.25 630 SER B CA 1
ATOM 11487 C C . SER B 1 630 ? 24.109 28.797 -4.156 1 98.25 630 SER B C 1
ATOM 11489 O O . SER B 1 630 ? 25.344 28.766 -4.188 1 98.25 630 SER B O 1
ATOM 11491 N N . TYR B 1 631 ? 23.438 29.797 -3.709 1 98.25 631 TYR B N 1
ATOM 11492 C CA . TYR B 1 631 ? 24.094 30.969 -3.129 1 98.25 631 TYR B CA 1
ATOM 11493 C C . TYR B 1 631 ? 24.953 30.562 -1.943 1 98.25 631 TYR B C 1
ATOM 11495 O O . TYR B 1 631 ? 26.109 31.016 -1.833 1 98.25 631 TYR B O 1
ATOM 11503 N N . LEU B 1 632 ? 24.422 29.75 -1.033 1 98 632 LEU B N 1
ATOM 11504 C CA . LEU B 1 632 ? 25.156 29.328 0.153 1 98 632 LEU B CA 1
ATOM 11505 C C . LEU B 1 632 ? 26.406 28.531 -0.233 1 98 632 LEU B C 1
ATOM 11507 O O . LEU B 1 632 ? 27.469 28.734 0.35 1 98 632 LEU B O 1
ATOM 11511 N N . LYS B 1 633 ? 26.266 27.672 -1.17 1 96.38 633 LYS B N 1
ATOM 11512 C CA . LYS B 1 633 ? 27.375 26.875 -1.68 1 96.38 633 LYS B CA 1
ATOM 11513 C C . LYS B 1 633 ? 28.484 27.75 -2.215 1 96.38 633 LYS B C 1
ATOM 11515 O O . LYS B 1 633 ? 29.672 27.469 -2.008 1 96.38 633 LYS B O 1
ATOM 11520 N N . GLU B 1 634 ? 28.172 28.812 -2.826 1 96.5 634 GLU B N 1
ATOM 11521 C CA . GLU B 1 634 ? 29.125 29.703 -3.48 1 96.5 634 GLU B CA 1
ATOM 11522 C C . GLU B 1 634 ? 29.75 30.672 -2.482 1 96.5 634 GLU B C 1
ATOM 11524 O O . GLU B 1 634 ? 30.906 31.062 -2.643 1 96.5 634 GLU B O 1
ATOM 11529 N N . HIS B 1 635 ? 29.094 31.031 -1.442 1 95.56 635 HIS B N 1
ATOM 11530 C CA . HIS B 1 635 ? 29.531 32.156 -0.621 1 95.56 635 HIS B CA 1
ATOM 11531 C C . HIS B 1 635 ? 30.031 31.672 0.74 1 95.56 635 HIS B C 1
ATOM 11533 O O . HIS B 1 635 ? 30.688 32.438 1.468 1 95.56 635 HIS B O 1
ATOM 11539 N N . LEU B 1 636 ? 29.641 30.469 1.122 1 96.06 636 LEU B N 1
ATOM 11540 C CA . LEU B 1 636 ? 30.125 29.922 2.383 1 96.06 636 LEU B CA 1
ATOM 11541 C C . LEU B 1 636 ? 31.125 28.797 2.135 1 96.06 636 LEU B C 1
ATOM 11543 O O . LEU B 1 636 ? 30.734 27.703 1.722 1 96.06 636 LEU B O 1
ATOM 11547 N N . SER B 1 637 ? 32.344 28.969 2.514 1 94.44 637 SER B N 1
ATOM 11548 C CA . SER B 1 637 ? 33.438 28.078 2.137 1 94.44 637 SER B CA 1
ATOM 11549 C C . SER B 1 637 ? 33.344 26.75 2.863 1 94.44 637 SER B C 1
ATOM 11551 O O . SER B 1 637 ? 33.875 25.734 2.396 1 94.44 637 SER B O 1
ATOM 11553 N N . TYR B 1 638 ? 32.656 26.688 3.98 1 95.5 638 TYR B N 1
ATOM 11554 C CA . TYR B 1 638 ? 32.594 25.469 4.773 1 95.5 638 TYR B CA 1
ATOM 11555 C C . TYR B 1 638 ? 31.453 24.578 4.309 1 95.5 638 TYR B C 1
ATOM 11557 O O . TYR B 1 638 ? 31.203 23.531 4.891 1 95.5 638 TYR B O 1
ATOM 11565 N N . ILE B 1 639 ? 30.781 24.891 3.23 1 96.75 639 ILE B N 1
ATOM 11566 C CA . ILE B 1 639 ? 29.703 24.078 2.668 1 96.75 639 ILE B CA 1
ATOM 11567 C C . ILE B 1 639 ? 30.266 23.172 1.578 1 96.75 639 ILE B C 1
ATOM 11569 O O . ILE B 1 639 ? 31.016 23.625 0.703 1 96.75 639 ILE B O 1
ATOM 11573 N N . ASP B 1 640 ? 29.953 21.906 1.687 1 95.69 640 ASP B N 1
ATOM 11574 C CA . ASP B 1 640 ? 30.328 20.953 0.647 1 95.69 640 ASP B CA 1
ATOM 11575 C C . ASP B 1 640 ? 29.266 20.906 -0.453 1 95.69 640 ASP B C 1
ATOM 11577 O O . ASP B 1 640 ? 28.234 20.25 -0.3 1 95.69 640 ASP B O 1
ATOM 11581 N N . GLY B 1 641 ? 29.531 21.406 -1.556 1 94.75 641 GLY B N 1
ATOM 11582 C CA . GLY B 1 641 ? 28.578 21.531 -2.648 1 94.75 641 GLY B CA 1
ATOM 11583 C C . GLY B 1 641 ? 28.234 20.203 -3.285 1 94.75 641 GLY B C 1
ATOM 11584 O O . GLY B 1 641 ? 27.25 20.094 -4.016 1 94.75 641 GLY B O 1
ATOM 11585 N N . LYS B 1 642 ? 28.984 19.203 -3.066 1 94.25 642 LYS B N 1
ATOM 11586 C CA . LYS B 1 642 ? 28.75 17.891 -3.652 1 94.25 642 LYS B CA 1
ATOM 11587 C C . LYS B 1 642 ? 27.844 17.031 -2.754 1 94.25 642 LYS B C 1
ATOM 11589 O O . LYS B 1 642 ? 27.328 16.016 -3.184 1 94.25 642 LYS B O 1
ATOM 11594 N N . ARG B 1 643 ? 27.703 17.453 -1.555 1 96.94 643 ARG B N 1
ATOM 11595 C CA . ARG B 1 643 ? 26.891 16.734 -0.588 1 96.94 643 ARG B CA 1
ATOM 11596 C C . ARG B 1 643 ? 25.734 17.594 -0.085 1 96.94 643 ARG B C 1
ATOM 11598 O O . ARG B 1 643 ? 25.656 17.906 1.104 1 96.94 643 ARG B O 1
ATOM 11605 N N . MET B 1 644 ? 24.797 17.875 -0.954 1 97.88 644 MET B N 1
ATOM 11606 C CA . MET B 1 644 ? 23.625 18.688 -0.643 1 97.88 644 MET B CA 1
ATOM 11607 C C . MET B 1 644 ? 22.328 17.891 -0.833 1 97.88 644 MET B C 1
ATOM 11609 O O . MET B 1 644 ? 22.125 17.297 -1.892 1 97.88 644 MET B O 1
ATOM 11613 N N . ALA B 1 645 ? 21.562 17.844 0.164 1 98.62 645 ALA B N 1
ATOM 11614 C CA . ALA B 1 645 ? 20.297 17.141 0.134 1 98.62 645 ALA B CA 1
ATOM 11615 C C . ALA B 1 645 ? 19.141 18.062 0.528 1 98.62 645 ALA B C 1
ATOM 11617 O O . ALA B 1 645 ? 19.375 19.141 1.103 1 98.62 645 ALA B O 1
ATOM 11618 N N . ILE B 1 646 ? 17.953 17.75 0.14 1 98.81 646 ILE B N 1
ATOM 11619 C CA . ILE B 1 646 ? 16.75 18.484 0.5 1 98.81 646 ILE B CA 1
ATOM 11620 C C . ILE B 1 646 ? 15.672 17.516 0.998 1 98.81 646 ILE B C 1
ATOM 11622 O O . ILE B 1 646 ? 15.531 16.422 0.473 1 98.81 646 ILE B O 1
ATOM 11626 N N . PHE B 1 647 ? 14.992 17.906 2.068 1 98.06 647 PHE B N 1
ATOM 11627 C CA . PHE B 1 647 ? 13.969 17.109 2.723 1 98.06 647 PHE B CA 1
ATOM 11628 C C . PHE B 1 647 ? 12.727 17.938 3 1 98.06 647 PHE B C 1
ATOM 11630 O O . PHE B 1 647 ? 12.82 19.125 3.334 1 98.06 647 PHE B O 1
ATOM 11637 N N . GLY B 1 648 ? 11.555 17.25 2.879 1 98.69 648 GLY B N 1
ATOM 11638 C CA . GLY B 1 648 ? 10.336 17.922 3.316 1 98.69 648 GLY B CA 1
ATOM 11639 C C . GLY B 1 648 ? 9.188 16.953 3.561 1 98.69 648 GLY B C 1
ATOM 11640 O O . GLY B 1 648 ? 9.227 15.812 3.105 1 98.69 648 GLY B O 1
ATOM 11641 N N . TRP B 1 649 ? 8.172 17.406 4.301 1 98.56 649 TRP B N 1
ATOM 11642 C CA . TRP B 1 649 ? 6.98 16.672 4.699 1 98.56 649 TRP B CA 1
ATOM 11643 C C . TRP B 1 649 ? 5.727 17.312 4.121 1 98.56 649 TRP B C 1
ATOM 11645 O O . TRP B 1 649 ? 5.613 18.531 4.074 1 98.56 649 TRP B O 1
ATOM 11655 N N . SER B 1 650 ? 4.762 16.5 3.598 1 98.44 650 SER B N 1
ATOM 11656 C CA . SER B 1 650 ? 3.518 17.031 3.049 1 98.44 650 SER B CA 1
ATOM 11657 C C . SER B 1 650 ? 3.785 17.953 1.861 1 98.44 650 SER B C 1
ATOM 11659 O O . SER B 1 650 ? 4.457 17.562 0.905 1 98.44 650 SER B O 1
ATOM 11661 N N . TYR B 1 651 ? 3.432 19.266 1.943 1 98.62 651 TYR B N 1
ATOM 11662 C CA . TYR B 1 651 ? 3.828 20.219 0.911 1 98.62 651 TYR B CA 1
ATOM 11663 C C . TYR B 1 651 ? 5.34 20.219 0.729 1 98.62 651 TYR B C 1
ATOM 11665 O O . TYR B 1 651 ? 5.836 20.359 -0.391 1 98.62 651 TYR B O 1
ATOM 11673 N N . GLY B 1 652 ? 6.055 20.109 1.831 1 98.75 652 GLY B N 1
ATOM 11674 C CA . GLY B 1 652 ? 7.504 20.031 1.753 1 98.75 652 GLY B CA 1
ATOM 11675 C C . GLY B 1 652 ? 8 18.844 0.963 1 98.75 652 GLY B C 1
ATOM 11676 O O . GLY B 1 652 ? 9.031 18.922 0.293 1 98.75 652 GLY B O 1
ATOM 11677 N N . GLY B 1 653 ? 7.25 17.703 1.106 1 98.88 653 GLY B N 1
ATOM 11678 C CA . GLY B 1 653 ? 7.574 16.547 0.275 1 98.88 653 GLY B CA 1
ATOM 11679 C C . GLY B 1 653 ? 7.406 16.812 -1.208 1 98.88 653 GLY B C 1
ATOM 11680 O O . GLY B 1 653 ? 8.219 16.375 -2.021 1 98.88 653 GLY B O 1
ATOM 11681 N N . PHE B 1 654 ? 6.34 17.547 -1.576 1 98.81 654 PHE B N 1
ATOM 11682 C CA . PHE B 1 654 ? 6.109 18.016 -2.934 1 98.81 654 PHE B CA 1
ATOM 11683 C C . PHE B 1 654 ? 7.25 18.922 -3.391 1 98.81 654 PHE B C 1
ATOM 11685 O O . PHE B 1 654 ? 7.801 18.734 -4.477 1 98.81 654 PHE B O 1
ATOM 11692 N N . ALA B 1 655 ? 7.641 19.797 -2.506 1 98.81 655 ALA B N 1
ATOM 11693 C CA . ALA B 1 655 ? 8.672 20.781 -2.836 1 98.81 655 ALA B CA 1
ATOM 11694 C C . ALA B 1 655 ? 10.039 20.109 -2.977 1 98.81 655 ALA B C 1
ATOM 11696 O O . ALA B 1 655 ? 10.805 20.453 -3.879 1 98.81 655 ALA B O 1
ATOM 11697 N N . SER B 1 656 ? 10.375 19.203 -2.102 1 98.81 656 SER B N 1
ATOM 11698 C CA . SER B 1 656 ? 11.664 18.531 -2.174 1 98.81 656 SER B CA 1
ATOM 11699 C C . SER B 1 656 ? 11.781 17.688 -3.441 1 98.81 656 SER B C 1
ATOM 11701 O O . SER B 1 656 ? 12.82 17.703 -4.109 1 98.81 656 SER B O 1
ATOM 11703 N N . ALA B 1 657 ? 10.703 16.969 -3.775 1 98.88 657 ALA B N 1
ATOM 11704 C CA . ALA B 1 657 ? 10.703 16.188 -5.016 1 98.88 657 ALA B CA 1
ATOM 11705 C C . ALA B 1 657 ? 10.828 17.109 -6.23 1 98.88 657 ALA B C 1
ATOM 11707 O O . ALA B 1 657 ? 11.602 16.828 -7.148 1 98.88 657 ALA B O 1
ATOM 11708 N N . SER B 1 658 ? 10.086 18.172 -6.207 1 98.75 658 SER B N 1
ATOM 11709 C CA . SER B 1 658 ? 10.109 19.141 -7.309 1 98.75 658 SER B CA 1
ATOM 11710 C C . SER B 1 658 ? 11.492 19.766 -7.461 1 98.75 658 SER B C 1
ATOM 11712 O O . SER B 1 658 ? 11.961 19.969 -8.578 1 98.75 658 SER B O 1
ATOM 11714 N N . ALA B 1 659 ? 12.094 20.062 -6.332 1 98.75 659 ALA B N 1
ATOM 11715 C CA . ALA B 1 659 ? 13.422 20.656 -6.359 1 98.75 659 ALA B CA 1
ATOM 11716 C C . ALA B 1 659 ? 14.453 19.688 -6.941 1 98.75 659 ALA B C 1
ATOM 11718 O O . ALA B 1 659 ? 15.312 20.094 -7.73 1 98.75 659 ALA B O 1
ATOM 11719 N N . LEU B 1 660 ? 14.367 18.453 -6.539 1 98.69 660 LEU B N 1
ATOM 11720 C CA . LEU B 1 660 ? 15.289 17.438 -7.055 1 98.69 660 LEU B CA 1
ATOM 11721 C C . LEU B 1 660 ? 15.133 17.281 -8.562 1 98.69 660 LEU B C 1
ATOM 11723 O O . LEU B 1 660 ? 16.109 17.062 -9.273 1 98.69 660 LEU B O 1
ATOM 11727 N N . ALA B 1 661 ? 13.922 17.406 -9.055 1 98.25 661 ALA B N 1
ATOM 11728 C CA . ALA B 1 661 ? 13.602 17.141 -10.461 1 98.25 661 ALA B CA 1
ATOM 11729 C C . ALA B 1 661 ? 13.883 18.375 -11.32 1 98.25 661 ALA B C 1
ATOM 11731 O O . ALA B 1 661 ? 13.812 18.297 -12.555 1 98.25 661 ALA B O 1
ATOM 11732 N N . ASP B 1 662 ? 14.148 19.453 -10.688 1 97.69 662 ASP B N 1
ATOM 11733 C CA . ASP B 1 662 ? 14.375 20.688 -11.43 1 97.69 662 ASP B CA 1
ATOM 11734 C C . ASP B 1 662 ? 15.688 20.641 -12.203 1 97.69 662 ASP B C 1
ATOM 11736 O O . ASP B 1 662 ? 16.688 20.109 -11.703 1 97.69 662 ASP B O 1
ATOM 11740 N N . ASP B 1 663 ? 15.781 21.25 -13.344 1 94.88 663 ASP B N 1
ATOM 11741 C CA . ASP B 1 663 ? 16.953 21.203 -14.211 1 94.88 663 ASP B CA 1
ATOM 11742 C C . ASP B 1 663 ? 18.125 21.953 -13.586 1 94.88 663 ASP B C 1
ATOM 11744 O O . ASP B 1 663 ? 19.297 21.641 -13.859 1 94.88 663 ASP B O 1
ATOM 11748 N N . GLU B 1 664 ? 17.828 22.891 -12.766 1 95.31 664 GLU B N 1
ATOM 11749 C CA . GLU B 1 664 ? 18.875 23.719 -12.172 1 95.31 664 GLU B CA 1
ATOM 11750 C C . GLU B 1 664 ? 19.203 23.266 -10.75 1 95.31 664 GLU B C 1
ATOM 11752 O O . GLU B 1 664 ? 19.891 23.969 -10.008 1 95.31 664 GLU B O 1
ATOM 11757 N N . THR B 1 665 ? 18.734 22.141 -10.375 1 96.69 665 THR B N 1
ATOM 11758 C CA . THR B 1 665 ? 18.891 21.672 -9 1 96.69 665 THR B CA 1
ATOM 11759 C C . THR B 1 665 ? 20.375 21.562 -8.625 1 96.69 665 THR B C 1
ATOM 11761 O O . THR B 1 665 ? 21.219 21.266 -9.477 1 96.69 665 THR B O 1
ATOM 11764 N N . VAL B 1 666 ? 20.688 21.875 -7.402 1 97.56 666 VAL B N 1
ATOM 11765 C CA . VAL B 1 666 ? 22.016 21.703 -6.855 1 97.56 666 VAL B CA 1
ATOM 11766 C C . VAL B 1 666 ? 22.047 20.516 -5.902 1 97.56 666 VAL B C 1
ATOM 11768 O O . VAL B 1 666 ? 23.094 20.156 -5.367 1 97.56 666 VAL B O 1
ATOM 11771 N N . PHE B 1 667 ? 20.844 19.922 -5.703 1 98.25 667 PHE B N 1
ATOM 11772 C CA . PHE B 1 667 ? 20.734 18.812 -4.762 1 98.25 667 PHE B CA 1
ATOM 11773 C C . PHE B 1 667 ? 21.016 17.484 -5.453 1 98.25 667 PHE B C 1
ATOM 11775 O O . PHE B 1 667 ? 20.594 17.25 -6.586 1 98.25 667 PHE B O 1
ATOM 11782 N N . ASN B 1 668 ? 21.688 16.625 -4.734 1 95.69 668 ASN B N 1
ATOM 11783 C CA . ASN B 1 668 ? 21.969 15.281 -5.23 1 95.69 668 ASN B CA 1
ATOM 11784 C C . ASN B 1 668 ? 20.984 14.258 -4.688 1 95.69 668 ASN B C 1
ATOM 11786 O O . ASN B 1 668 ? 20.844 13.164 -5.246 1 95.69 668 ASN B O 1
ATOM 11790 N N . CYS B 1 669 ? 20.391 14.633 -3.596 1 97.44 669 CYS B N 1
ATOM 11791 C CA . CYS B 1 669 ? 19.484 13.734 -2.906 1 97.44 669 CYS B CA 1
ATOM 11792 C C . CYS B 1 669 ? 18.25 14.477 -2.408 1 97.44 669 CYS B C 1
ATOM 11794 O O . CYS B 1 669 ? 18.312 15.672 -2.105 1 97.44 669 CYS B O 1
ATOM 11796 N N . ALA B 1 670 ? 17.156 13.758 -2.352 1 98.81 670 ALA B N 1
ATOM 11797 C CA . ALA B 1 670 ? 15.945 14.328 -1.744 1 98.81 670 ALA B CA 1
ATOM 11798 C C . ALA B 1 670 ? 15.172 13.266 -0.971 1 98.81 670 ALA B C 1
ATOM 11800 O O . ALA B 1 670 ? 15.227 12.078 -1.306 1 98.81 670 ALA B O 1
ATOM 11801 N N . ILE B 1 671 ? 14.523 13.664 0.062 1 98.88 671 ILE B N 1
ATOM 11802 C CA . ILE B 1 671 ? 13.594 12.852 0.843 1 98.88 671 ILE B CA 1
ATOM 11803 C C . ILE B 1 671 ? 12.211 13.508 0.833 1 98.88 671 ILE B C 1
ATOM 11805 O O . ILE B 1 671 ? 12.07 14.688 1.159 1 98.88 671 ILE B O 1
ATOM 11809 N N . SER B 1 672 ? 11.234 12.805 0.441 1 98.94 672 SER B N 1
ATOM 11810 C CA . SER B 1 672 ? 9.844 13.242 0.527 1 98.94 672 SER B CA 1
ATOM 11811 C C . SER B 1 672 ? 9.055 12.383 1.507 1 98.94 672 SER B C 1
ATOM 11813 O O . SER B 1 672 ? 8.938 11.164 1.324 1 98.94 672 SER B O 1
ATOM 11815 N N . VAL B 1 673 ? 8.484 13.023 2.516 1 98.88 673 VAL B N 1
ATOM 11816 C CA . VAL B 1 673 ? 7.613 12.328 3.459 1 98.88 673 VAL B CA 1
ATOM 11817 C C . VAL B 1 673 ? 6.16 12.742 3.217 1 98.88 673 VAL B C 1
ATOM 11819 O O . VAL B 1 673 ? 5.82 13.922 3.301 1 98.88 673 VAL B O 1
ATOM 11822 N N . ALA B 1 674 ? 5.297 11.82 2.855 1 98.75 674 ALA B N 1
ATOM 11823 C CA . ALA B 1 674 ? 3.865 12 2.623 1 98.75 674 ALA B CA 1
ATOM 11824 C C . ALA B 1 674 ? 3.611 13.156 1.66 1 98.75 674 ALA B C 1
ATOM 11826 O O . ALA B 1 674 ? 2.824 14.062 1.956 1 98.75 674 ALA B O 1
ATOM 11827 N N . PRO B 1 675 ? 4.191 13.094 0.503 1 98.81 675 PRO B N 1
ATOM 11828 C CA . PRO B 1 675 ? 4.145 14.25 -0.4 1 98.81 675 PRO B CA 1
ATOM 11829 C C . PRO B 1 675 ? 2.824 14.344 -1.163 1 98.81 675 PRO B C 1
ATOM 11831 O O . PRO B 1 675 ? 2.232 13.32 -1.511 1 98.81 675 PRO B O 1
ATOM 11834 N N . VAL B 1 676 ? 2.438 15.562 -1.414 1 98.75 676 VAL B N 1
ATOM 11835 C CA . VAL B 1 676 ? 1.553 15.789 -2.553 1 98.75 676 VAL B CA 1
ATOM 11836 C C . VAL B 1 676 ? 2.334 15.633 -3.854 1 98.75 676 VAL B C 1
ATOM 11838 O O . VAL B 1 676 ? 3.465 16.109 -3.971 1 98.75 676 VAL B O 1
ATOM 11841 N N . THR B 1 677 ? 1.812 14.906 -4.758 1 98.69 677 THR B N 1
ATOM 11842 C CA . THR B 1 677 ? 2.518 14.711 -6.02 1 98.69 677 THR B CA 1
ATOM 11843 C C . THR B 1 677 ? 1.696 15.25 -7.188 1 98.69 677 THR B C 1
ATOM 11845 O O . THR B 1 677 ? 2.242 15.539 -8.258 1 98.69 677 THR B O 1
ATOM 11848 N N . SER B 1 678 ? 0.387 15.375 -6.977 1 98.5 678 SER B N 1
ATOM 11849 C CA . SER B 1 678 ? -0.549 16.016 -7.891 1 98.5 678 SER B CA 1
ATOM 11850 C C . SER B 1 678 ? -1.631 16.781 -7.125 1 98.5 678 SER B C 1
ATOM 11852 O O . SER B 1 678 ? -2.23 16.234 -6.191 1 98.5 678 SER B O 1
ATOM 11854 N N . TRP B 1 679 ? -1.846 17.984 -7.566 1 98.5 679 TRP B N 1
ATOM 11855 C CA . TRP B 1 679 ? -2.859 18.797 -6.898 1 98.5 679 TRP B CA 1
ATOM 11856 C C . TRP B 1 679 ? -4.262 18.344 -7.285 1 98.5 679 TRP B C 1
ATOM 11858 O O . TRP B 1 679 ? -5.238 18.688 -6.617 1 98.5 679 TRP B O 1
ATOM 11868 N N . LEU B 1 680 ? -4.402 17.531 -8.305 1 98.19 680 LEU B N 1
ATOM 11869 C CA . LEU B 1 680 ? -5.688 16.953 -8.672 1 98.19 680 LEU B CA 1
ATOM 11870 C C . LEU B 1 680 ? -6.141 15.922 -7.641 1 98.19 680 LEU B C 1
ATOM 11872 O O . LEU B 1 680 ? -7.332 15.609 -7.543 1 98.19 680 LEU B O 1
ATOM 11876 N N . TYR B 1 681 ? -5.133 15.344 -6.898 1 98.31 681 TYR B N 1
ATOM 11877 C CA . TYR B 1 681 ? -5.438 14.297 -5.93 1 98.31 681 TYR B CA 1
ATOM 11878 C C . TYR B 1 681 ? -5.707 14.891 -4.551 1 98.31 681 TYR B C 1
ATOM 11880 O O . TYR B 1 681 ? -6.055 14.172 -3.613 1 98.31 681 TYR B O 1
ATOM 11888 N N . TYR B 1 682 ? -5.539 16.188 -4.305 1 98.31 682 TYR B N 1
ATOM 11889 C CA . TYR B 1 682 ? -5.68 16.812 -2.996 1 98.31 682 TYR B CA 1
ATOM 11890 C C . TYR B 1 682 ? -7.051 17.453 -2.842 1 98.31 682 TYR B C 1
ATOM 11892 O O . TYR B 1 682 ? -7.809 17.562 -3.809 1 98.31 682 TYR B O 1
ATOM 11900 N N . ASP B 1 683 ? -7.395 17.812 -1.677 1 98.06 683 ASP B N 1
ATOM 11901 C CA . ASP B 1 683 ? -8.758 18.25 -1.408 1 98.06 683 ASP B CA 1
ATOM 11902 C C . ASP B 1 683 ? -9.062 19.578 -2.119 1 98.06 683 ASP B C 1
ATOM 11904 O O . ASP B 1 683 ? -8.164 20.375 -2.371 1 98.06 683 ASP B O 1
ATOM 11908 N N . SER B 1 684 ? -10.281 19.828 -2.371 1 98.06 684 SER B N 1
ATOM 11909 C CA . SER B 1 684 ? -10.766 20.953 -3.158 1 98.06 684 SER B CA 1
ATOM 11910 C C . SER B 1 684 ? -10.539 22.281 -2.432 1 98.06 684 SER B C 1
ATOM 11912 O O . SER B 1 684 ? -10.133 23.266 -3.047 1 98.06 684 SER B O 1
ATOM 11914 N N . VAL B 1 685 ? -10.75 22.328 -1.112 1 97.38 685 VAL B N 1
ATOM 11915 C CA . VAL B 1 685 ? -10.719 23.578 -0.364 1 97.38 685 VAL B CA 1
ATOM 11916 C C . VAL B 1 685 ? -9.312 24.172 -0.399 1 97.38 685 VAL B C 1
ATOM 11918 O O . VAL B 1 685 ? -9.133 25.328 -0.76 1 97.38 685 VAL B O 1
ATOM 11921 N N . TYR B 1 686 ? -8.352 23.375 -0.119 1 97.56 686 TYR B N 1
ATOM 11922 C CA . TYR B 1 686 ? -6.969 23.844 -0.128 1 97.56 686 TYR B CA 1
ATOM 11923 C C . TYR B 1 686 ? -6.508 24.156 -1.547 1 97.56 686 TYR B C 1
ATOM 11925 O O . TYR B 1 686 ? -5.98 25.234 -1.812 1 97.56 686 TYR B O 1
ATOM 11933 N N . THR B 1 687 ? -6.68 23.234 -2.438 1 98.31 687 THR B N 1
ATOM 11934 C CA . THR B 1 687 ? -6.109 23.312 -3.779 1 98.31 687 THR B CA 1
ATOM 11935 C C . THR B 1 687 ? -6.695 24.5 -4.547 1 98.31 687 THR B C 1
ATOM 11937 O O . THR B 1 687 ? -5.957 25.281 -5.152 1 98.31 687 THR B O 1
ATOM 11940 N N . GLU B 1 688 ? -8.016 24.672 -4.477 1 97.81 688 GLU B N 1
ATOM 11941 C CA . GLU B 1 688 ? -8.664 25.688 -5.289 1 97.81 688 GLU B CA 1
ATOM 11942 C C . GLU B 1 688 ? -8.43 27.094 -4.719 1 97.81 688 GLU B C 1
ATOM 11944 O O . GLU B 1 688 ? -8.562 28.094 -5.43 1 97.81 688 GLU B O 1
ATOM 11949 N N . ARG B 1 689 ? -8.07 27.141 -3.445 1 96.88 689 ARG B N 1
ATOM 11950 C CA . ARG B 1 689 ? -7.676 28.406 -2.865 1 96.88 689 ARG B CA 1
ATOM 11951 C C . ARG B 1 689 ? -6.465 29 -3.592 1 96.88 689 ARG B C 1
ATOM 11953 O O . ARG B 1 689 ? -6.434 30.188 -3.898 1 96.88 689 ARG B O 1
ATOM 11960 N N . TYR B 1 690 ? -5.562 28.141 -3.93 1 97.81 690 TYR B N 1
ATOM 11961 C CA . TYR B 1 690 ? -4.281 28.625 -4.438 1 97.81 690 TYR B CA 1
ATOM 11962 C C . TYR B 1 690 ? -4.18 28.406 -5.945 1 97.81 690 TYR B C 1
ATOM 11964 O O . TYR B 1 690 ? -3.588 29.219 -6.652 1 97.81 690 TYR B O 1
ATOM 11972 N N . MET B 1 691 ? -4.797 27.328 -6.41 1 98.12 691 MET B N 1
ATOM 11973 C CA . MET B 1 691 ? -4.625 26.938 -7.809 1 98.12 691 MET B CA 1
ATOM 11974 C C . MET B 1 691 ? -5.883 27.25 -8.617 1 98.12 691 MET B C 1
ATOM 11976 O O . MET B 1 691 ? -5.879 27.141 -9.844 1 98.12 691 MET B O 1
ATOM 11980 N N . GLN B 1 692 ? -6.895 27.688 -7.945 1 97.62 692 GLN B N 1
ATOM 11981 C CA . GLN B 1 692 ? -8.18 27.891 -8.602 1 97.62 692 GLN B CA 1
ATOM 11982 C C . GLN B 1 692 ? -8.672 26.609 -9.266 1 97.62 692 GLN B C 1
ATOM 11984 O O . GLN B 1 692 ? -8.312 25.516 -8.852 1 97.62 692 GLN B O 1
ATOM 11989 N N . SER B 1 693 ? -9.586 26.688 -10.219 1 97.38 693 SER B N 1
ATOM 11990 C CA . SER B 1 693 ? -10.258 25.516 -10.766 1 97.38 693 SER B CA 1
ATOM 11991 C C . SER B 1 693 ? -9.344 24.75 -11.719 1 97.38 693 SER B C 1
ATOM 11993 O O . SER B 1 693 ? -8.617 25.359 -12.508 1 97.38 693 SER B O 1
ATOM 11995 N N . PRO B 1 694 ? -9.391 23.375 -11.578 1 97.5 694 PRO B N 1
ATOM 11996 C CA . PRO B 1 694 ? -8.602 22.562 -12.508 1 97.5 694 PRO B CA 1
ATOM 11997 C C . PRO B 1 694 ? -9.281 22.391 -13.867 1 97.5 694 PRO B C 1
ATOM 11999 O O . PRO B 1 694 ? -8.805 21.625 -14.711 1 97.5 694 PRO B O 1
ATOM 12002 N N . SER B 1 695 ? -10.344 23.047 -14.109 1 95.94 695 SER B N 1
ATOM 12003 C CA . SER B 1 695 ? -11.031 22.969 -15.391 1 95.94 695 SER B CA 1
ATOM 12004 C C . SER B 1 695 ? -10.156 23.484 -16.531 1 95.94 695 SER B C 1
ATOM 12006 O O . SER B 1 695 ? -9.367 24.422 -16.328 1 95.94 695 SER B O 1
ATOM 12008 N N . PRO B 1 696 ? -10.328 22.953 -17.703 1 94.25 696 PRO B N 1
ATOM 12009 C CA . PRO B 1 696 ? -9.555 23.422 -18.859 1 94.25 696 PRO B CA 1
ATOM 12010 C C . PRO B 1 696 ? -9.781 24.906 -19.172 1 94.25 696 PRO B C 1
ATOM 12012 O O . PRO B 1 696 ? -8.891 25.562 -19.703 1 94.25 696 PRO B O 1
ATOM 12015 N N . SER B 1 697 ? -10.914 25.391 -18.812 1 95.62 697 SER B N 1
ATOM 12016 C CA . SER B 1 697 ? -11.242 26.797 -19.078 1 95.62 697 SER B CA 1
ATOM 12017 C C . SER B 1 697 ? -10.617 27.719 -18.031 1 95.62 697 SER B C 1
ATOM 12019 O O . SER B 1 697 ? -10.664 28.938 -18.172 1 95.62 697 SER B O 1
ATOM 12021 N N . ASP B 1 698 ? -9.969 27.141 -17.047 1 96.5 698 ASP B N 1
ATOM 12022 C CA . ASP B 1 698 ? -9.383 27.953 -15.984 1 96.5 698 ASP B CA 1
ATOM 12023 C C . ASP B 1 698 ? -7.891 27.656 -15.828 1 96.5 698 ASP B C 1
ATOM 12025 O O . ASP B 1 698 ? -7.086 28.078 -16.656 1 96.5 698 ASP B O 1
ATOM 12029 N N . ASN B 1 699 ? -7.43 26.828 -14.875 1 97.62 699 ASN B N 1
ATOM 12030 C CA . ASN B 1 699 ? -6.012 26.766 -14.547 1 97.62 699 ASN B CA 1
ATOM 12031 C C . ASN B 1 699 ? -5.453 25.359 -14.781 1 97.62 699 ASN B C 1
ATOM 12033 O O . ASN B 1 699 ? -4.523 24.938 -14.086 1 97.62 699 ASN B O 1
ATOM 12037 N N . PHE B 1 700 ? -5.977 24.609 -15.695 1 96.62 700 PHE B N 1
ATOM 12038 C CA . PHE B 1 700 ? -5.586 23.219 -15.93 1 96.62 700 PHE B CA 1
ATOM 12039 C C . PHE B 1 700 ? -4.102 23.141 -16.266 1 96.62 700 PHE B C 1
ATOM 12041 O O . PHE B 1 700 ? -3.414 22.203 -15.828 1 96.62 700 PHE B O 1
ATOM 12048 N N . VAL B 1 701 ? -3.555 24.016 -17.031 1 97.12 701 VAL B N 1
ATOM 12049 C CA . VAL B 1 701 ? -2.178 23.984 -17.5 1 97.12 701 VAL B CA 1
ATOM 12050 C C . VAL B 1 701 ? -1.216 24.016 -16.312 1 97.12 701 VAL B C 1
ATOM 12052 O O . VAL B 1 701 ? -0.226 23.281 -16.297 1 97.12 701 VAL B O 1
ATOM 12055 N N . ASN B 1 702 ? -1.504 24.875 -15.359 1 97.88 702 ASN B N 1
ATOM 12056 C CA . ASN B 1 702 ? -0.591 24.969 -14.227 1 97.88 702 ASN B CA 1
ATOM 12057 C C . ASN B 1 702 ? -0.733 23.797 -13.273 1 97.88 702 ASN B C 1
ATOM 12059 O O . ASN B 1 702 ? 0.194 23.469 -12.531 1 97.88 702 ASN B O 1
ATOM 12063 N N . TYR B 1 703 ? -1.925 23.156 -13.273 1 97.75 703 TYR B N 1
ATOM 12064 C CA . TYR B 1 703 ? -2.041 21.875 -12.578 1 97.75 703 TYR B CA 1
ATOM 12065 C C . TYR B 1 703 ? -1.075 20.844 -13.156 1 97.75 703 TYR B C 1
ATOM 12067 O O . TYR B 1 703 ? -0.403 20.125 -12.414 1 97.75 703 TYR B O 1
ATOM 12075 N N . GLU B 1 704 ? -0.943 20.812 -14.453 1 96.31 704 GLU B N 1
ATOM 12076 C CA . GLU B 1 704 ? -0.051 19.891 -15.141 1 96.31 704 GLU B CA 1
ATOM 12077 C C . GLU B 1 704 ? 1.412 20.234 -14.891 1 96.31 704 GLU B C 1
ATOM 12079 O O . GLU B 1 704 ? 2.24 19.344 -14.664 1 96.31 704 GLU B O 1
ATOM 12084 N N . LYS B 1 705 ? 1.673 21.516 -14.898 1 96.25 705 LYS B N 1
ATOM 12085 C CA . LYS B 1 705 ? 3.047 21.969 -14.703 1 96.25 705 LYS B CA 1
ATOM 12086 C C . LYS B 1 705 ? 3.539 21.641 -13.297 1 96.25 705 LYS B C 1
ATOM 12088 O O . LYS B 1 705 ? 4.73 21.391 -13.086 1 96.25 705 LYS B O 1
ATOM 12093 N N . SER B 1 706 ? 2.596 21.609 -12.375 1 97.5 706 SER B N 1
ATOM 12094 C CA . SER B 1 706 ? 2.947 21.359 -10.977 1 97.5 706 SER B CA 1
ATOM 12095 C C . SER B 1 706 ? 2.986 19.875 -10.664 1 97.5 706 SER B C 1
ATOM 12097 O O . SER B 1 706 ? 3.404 19.469 -9.578 1 97.5 706 SER B O 1
ATOM 12099 N N . ASP B 1 707 ? 2.559 19.062 -11.602 1 97.81 707 ASP B N 1
ATOM 12100 C CA . ASP B 1 707 ? 2.486 17.625 -11.414 1 97.81 707 ASP B CA 1
ATOM 12101 C C . ASP B 1 707 ? 3.881 17 -11.406 1 97.81 707 ASP B C 1
ATOM 12103 O O . ASP B 1 707 ? 4.586 17.031 -12.414 1 97.81 707 ASP B O 1
ATOM 12107 N N . VAL B 1 708 ? 4.266 16.344 -10.273 1 98.5 708 VAL B N 1
ATOM 12108 C CA . VAL B 1 708 ? 5.613 15.805 -10.094 1 98.5 708 VAL B CA 1
ATOM 12109 C C . VAL B 1 708 ? 5.836 14.633 -11.047 1 98.5 708 VAL B C 1
ATOM 12111 O O . VAL B 1 708 ? 6.957 14.398 -11.5 1 98.5 708 VAL B O 1
ATOM 12114 N N . MET B 1 709 ? 4.77 13.82 -11.375 1 98.19 709 MET B N 1
ATOM 12115 C CA . MET B 1 709 ? 4.883 12.641 -12.234 1 98.19 709 MET B CA 1
ATOM 12116 C C . MET B 1 709 ? 5.395 13.031 -13.617 1 98.19 709 MET B C 1
ATOM 12118 O O . MET B 1 709 ? 6.102 12.258 -14.266 1 98.19 709 MET B O 1
ATOM 12122 N N . ASN B 1 710 ? 5.09 14.219 -14.055 1 97.12 710 ASN B N 1
ATOM 12123 C CA . ASN B 1 710 ? 5.508 14.688 -15.367 1 97.12 710 ASN B CA 1
ATOM 12124 C C . ASN B 1 710 ? 7.012 14.953 -15.414 1 97.12 710 ASN B C 1
ATOM 12126 O O . ASN B 1 710 ? 7.586 15.094 -16.5 1 97.12 710 ASN B O 1
ATOM 12130 N N . LYS B 1 711 ? 7.668 14.961 -14.273 1 97.38 711 LYS B N 1
ATOM 12131 C CA . LYS B 1 711 ? 9.102 15.234 -14.188 1 97.38 711 LYS B CA 1
ATOM 12132 C C . LYS B 1 711 ? 9.867 13.992 -13.742 1 97.38 711 LYS B C 1
ATOM 12134 O O . LYS B 1 711 ? 11.023 14.094 -13.32 1 97.38 711 LYS B O 1
ATOM 12139 N N . ALA B 1 712 ? 9.305 12.883 -13.812 1 98.12 712 ALA B N 1
ATOM 12140 C CA . ALA B 1 712 ? 9.859 11.648 -13.266 1 98.12 712 ALA B CA 1
ATOM 12141 C C . ALA B 1 712 ? 11.227 11.352 -13.883 1 98.12 712 ALA B C 1
ATOM 12143 O O . ALA B 1 712 ? 12.148 10.914 -13.188 1 98.12 712 ALA B O 1
ATOM 12144 N N . THR B 1 713 ? 11.461 11.562 -15.164 1 97.88 713 THR B N 1
ATOM 12145 C CA . THR B 1 713 ? 12.703 11.25 -15.867 1 97.88 713 THR B CA 1
ATOM 12146 C C . THR B 1 713 ? 13.867 12.062 -15.305 1 97.88 713 THR B C 1
ATOM 12148 O O . THR B 1 713 ? 15.016 11.617 -15.344 1 97.88 713 THR B O 1
ATOM 12151 N N . ASN B 1 714 ? 13.547 13.211 -14.734 1 97.94 714 ASN B N 1
ATOM 12152 C CA . ASN B 1 714 ? 14.578 14.109 -14.227 1 97.94 714 ASN B CA 1
ATOM 12153 C C . ASN B 1 714 ? 15.195 13.586 -12.938 1 97.94 714 ASN B C 1
ATOM 12155 O O . ASN B 1 714 ? 16.219 14.102 -12.477 1 97.94 714 ASN B O 1
ATOM 12159 N N . PHE B 1 715 ? 14.625 12.562 -12.352 1 98.19 715 PHE B N 1
ATOM 12160 C CA . PHE B 1 715 ? 15.172 11.969 -11.133 1 98.19 715 PHE B CA 1
ATOM 12161 C C . PHE B 1 715 ? 16.359 11.07 -11.453 1 98.19 715 PHE B C 1
ATOM 12163 O O . PHE B 1 715 ? 17.094 10.664 -10.555 1 98.19 715 PHE B O 1
ATOM 12170 N N . LYS B 1 716 ? 16.531 10.703 -12.734 1 96.31 716 LYS B N 1
ATOM 12171 C CA . LYS B 1 716 ? 17.609 9.805 -13.117 1 96.31 716 LYS B CA 1
ATOM 12172 C C . LYS B 1 716 ? 18.969 10.367 -12.688 1 96.31 716 LYS B C 1
ATOM 12174 O O . LYS B 1 716 ? 19.234 11.555 -12.859 1 96.31 716 LYS B O 1
ATOM 12179 N N . GLY B 1 717 ? 19.75 9.492 -12.109 1 92.69 717 GLY B N 1
ATOM 12180 C CA . GLY B 1 717 ? 21.094 9.891 -11.68 1 92.69 717 GLY B CA 1
ATOM 12181 C C . GLY B 1 717 ? 21.109 10.531 -10.305 1 92.69 717 GLY B C 1
ATOM 12182 O O . GLY B 1 717 ? 22.172 10.867 -9.789 1 92.69 717 GLY B O 1
ATOM 12183 N N . ARG B 1 718 ? 19.969 10.711 -9.703 1 95.44 718 ARG B N 1
ATOM 12184 C CA . ARG B 1 718 ? 19.844 11.266 -8.359 1 95.44 718 ARG B CA 1
ATOM 12185 C C . ARG B 1 718 ? 19.359 10.211 -7.375 1 95.44 718 ARG B C 1
ATOM 12187 O O . ARG B 1 718 ? 18.906 9.141 -7.777 1 95.44 718 ARG B O 1
ATOM 12194 N N . LYS B 1 719 ? 19.578 10.5 -6.105 1 97.12 719 LYS B N 1
ATOM 12195 C CA . LYS B 1 719 ? 19.078 9.602 -5.07 1 97.12 719 LYS B CA 1
ATOM 12196 C C . LYS B 1 719 ? 17.797 10.141 -4.441 1 97.12 719 LYS B C 1
ATOM 12198 O O . LYS B 1 719 ? 17.719 11.32 -4.09 1 97.12 719 LYS B O 1
ATOM 12203 N N . TYR B 1 720 ? 16.828 9.297 -4.312 1 98.5 720 TYR B N 1
ATOM 12204 C CA . TYR B 1 720 ? 15.508 9.75 -3.861 1 98.5 720 TYR B CA 1
ATOM 12205 C C . TYR B 1 720 ? 14.898 8.75 -2.889 1 98.5 720 TYR B C 1
ATOM 12207 O O . TYR B 1 720 ? 14.906 7.539 -3.141 1 98.5 720 TYR B O 1
ATOM 12215 N N . LEU B 1 721 ? 14.391 9.203 -1.738 1 98.75 721 LEU B N 1
ATOM 12216 C CA . LEU B 1 721 ? 13.664 8.406 -0.761 1 98.75 721 LEU B CA 1
ATOM 12217 C C . LEU B 1 721 ? 12.219 8.883 -0.646 1 98.75 721 LEU B C 1
ATOM 12219 O O . LEU B 1 721 ? 11.969 10.047 -0.327 1 98.75 721 LEU B O 1
ATOM 12223 N N . LEU B 1 722 ? 11.289 8.039 -0.962 1 98.88 722 LEU B N 1
ATOM 12224 C CA . LEU B 1 722 ? 9.859 8.289 -0.86 1 98.88 722 LEU B CA 1
ATOM 12225 C C . LEU B 1 722 ? 9.258 7.555 0.334 1 98.88 722 LEU B C 1
ATOM 12227 O O . LEU B 1 722 ? 9.289 6.324 0.386 1 98.88 722 LEU B O 1
ATOM 12231 N N . VAL B 1 723 ? 8.727 8.305 1.358 1 98.88 723 VAL B N 1
ATOM 12232 C CA . VAL B 1 723 ? 8.18 7.73 2.582 1 98.88 723 VAL B CA 1
ATOM 12233 C C . VAL B 1 723 ? 6.695 8.062 2.688 1 98.88 723 VAL B C 1
ATOM 12235 O O . VAL B 1 723 ? 6.285 9.195 2.422 1 98.88 723 VAL B O 1
ATOM 12238 N N . HIS B 1 724 ? 5.871 7.137 3.098 1 98.81 724 HIS B N 1
ATOM 12239 C CA . HIS B 1 724 ? 4.445 7.434 3.201 1 98.81 724 HIS B CA 1
ATOM 12240 C C . HIS B 1 724 ? 3.746 6.449 4.137 1 98.81 724 HIS B C 1
ATOM 12242 O O . HIS B 1 724 ? 4.188 5.309 4.285 1 98.81 724 HIS B O 1
ATOM 12248 N N . GLY B 1 725 ? 2.711 6.852 4.824 1 98.69 725 GLY B N 1
ATOM 12249 C CA . GLY B 1 725 ? 1.801 5.992 5.566 1 98.69 725 GLY B CA 1
ATOM 12250 C C . GLY B 1 725 ? 0.586 5.574 4.758 1 98.69 725 GLY B C 1
ATOM 12251 O O . GLY B 1 725 ? 0.014 6.383 4.023 1 98.69 725 GLY B O 1
ATOM 12252 N N . THR B 1 726 ? 0.129 4.352 4.934 1 98.38 726 THR B N 1
ATOM 12253 C CA . THR B 1 726 ? -0.946 3.846 4.09 1 98.38 726 THR B CA 1
ATOM 12254 C C . THR B 1 726 ? -2.295 4.395 4.543 1 98.38 726 THR B C 1
ATOM 12256 O O . THR B 1 726 ? -3.273 4.352 3.795 1 98.38 726 THR B O 1
ATOM 12259 N N . ALA B 1 727 ? -2.379 4.855 5.773 1 97.62 727 ALA B N 1
ATOM 12260 C CA . ALA B 1 727 ? -3.645 5.344 6.309 1 97.62 727 ALA B CA 1
ATOM 12261 C C . ALA B 1 727 ? -3.648 6.867 6.398 1 97.62 727 ALA B C 1
ATOM 12263 O O . ALA B 1 727 ? -4.309 7.445 7.27 1 97.62 727 ALA B O 1
ATOM 12264 N N . ASP B 1 728 ? -2.84 7.512 5.609 1 97.56 728 ASP B N 1
ATOM 12265 C CA . ASP B 1 728 ? -2.824 8.969 5.539 1 97.56 728 ASP B CA 1
ATOM 12266 C C . ASP B 1 728 ? -4.184 9.516 5.109 1 97.56 728 ASP B C 1
ATOM 12268 O O . ASP B 1 728 ? -4.617 9.297 3.977 1 97.56 728 ASP B O 1
ATOM 12272 N N . ASP B 1 729 ? -4.828 10.203 5.949 1 94.56 729 ASP B N 1
ATOM 12273 C CA . ASP B 1 729 ? -6.18 10.688 5.676 1 94.56 729 ASP B CA 1
ATOM 12274 C C . ASP B 1 729 ? -6.152 12.133 5.18 1 94.56 729 ASP B C 1
ATOM 12276 O O . ASP B 1 729 ? -7.203 12.75 5.004 1 94.56 729 ASP B O 1
ATOM 12280 N N . ASN B 1 730 ? -4.961 12.703 5.082 1 97.12 730 ASN B N 1
ATOM 12281 C CA . ASN B 1 730 ? -4.785 14.047 4.562 1 97.12 730 ASN B CA 1
ATOM 12282 C C . ASN B 1 730 ? -4.223 14.031 3.143 1 97.12 730 ASN B C 1
ATOM 12284 O O . ASN B 1 730 ? -4.941 14.32 2.184 1 97.12 730 ASN B O 1
ATOM 12288 N N . VAL B 1 731 ? -2.986 13.672 3.021 1 98.25 731 VAL B N 1
ATOM 12289 C CA . VAL B 1 731 ? -2.375 13.383 1.728 1 98.25 731 VAL B CA 1
ATOM 12290 C C . VAL B 1 731 ? -2.398 11.875 1.47 1 98.25 731 VAL B C 1
ATOM 12292 O O . VAL B 1 731 ? -1.532 11.141 1.954 1 98.25 731 VAL B O 1
ATOM 12295 N N . HIS B 1 732 ? -3.246 11.492 0.631 1 97.69 732 HIS B N 1
ATOM 12296 C CA . HIS B 1 732 ? -3.574 10.07 0.551 1 97.69 732 HIS B CA 1
ATOM 12297 C C . HIS B 1 732 ? -2.453 9.289 -0.122 1 97.69 732 HIS B C 1
ATOM 12299 O O . HIS B 1 732 ? -1.699 9.836 -0.926 1 97.69 732 HIS B O 1
ATOM 12305 N N . TRP B 1 733 ? -2.432 8.031 0.202 1 97.69 733 TRP B N 1
ATOM 12306 C CA . TRP B 1 733 ? -1.44 7.066 -0.252 1 97.69 733 TRP B CA 1
ATOM 12307 C C . TRP B 1 733 ? -1.36 7.039 -1.774 1 97.69 733 TRP B C 1
ATOM 12309 O O . TRP B 1 733 ? -0.299 6.77 -2.342 1 97.69 733 TRP B O 1
ATOM 12319 N N . GLN B 1 734 ? -2.418 7.355 -2.5 1 98.06 734 GLN B N 1
ATOM 12320 C CA . GLN B 1 734 ? -2.475 7.422 -3.957 1 98.06 734 GLN B CA 1
ATOM 12321 C C . GLN B 1 734 ? -1.376 8.328 -4.508 1 98.06 734 GLN B C 1
ATOM 12323 O O . GLN B 1 734 ? -0.818 8.055 -5.574 1 98.06 734 GLN B O 1
ATOM 12328 N N . GLN B 1 735 ? -1.079 9.414 -3.783 1 98.5 735 GLN B N 1
ATOM 12329 C CA . GLN B 1 735 ? -0.056 10.367 -4.203 1 98.5 735 GLN B CA 1
ATOM 12330 C C . GLN B 1 735 ? 1.287 9.672 -4.41 1 98.5 735 GLN B C 1
ATOM 12332 O O . GLN B 1 735 ? 1.87 9.742 -5.496 1 98.5 735 GLN B O 1
ATOM 12337 N N . SER B 1 736 ? 1.712 8.898 -3.514 1 98.75 736 SER B N 1
ATOM 12338 C CA . SER B 1 736 ? 3 8.211 -3.576 1 98.75 736 SER B CA 1
ATOM 12339 C C . SER B 1 736 ? 2.949 7.031 -4.539 1 98.75 736 SER B C 1
ATOM 12341 O O . SER B 1 736 ? 3.941 6.727 -5.207 1 98.75 736 SER B O 1
ATOM 12343 N N . MET B 1 737 ? 1.846 6.324 -4.637 1 98.62 737 MET B N 1
ATOM 12344 C CA . MET B 1 737 ? 1.725 5.199 -5.562 1 98.62 737 MET B CA 1
ATOM 12345 C C . MET B 1 737 ? 1.838 5.672 -7.008 1 98.62 737 MET B C 1
ATOM 12347 O O . MET B 1 737 ? 2.518 5.043 -7.816 1 98.62 737 MET B O 1
ATOM 12351 N N . MET B 1 738 ? 1.199 6.805 -7.309 1 98.62 738 MET B N 1
ATOM 12352 C CA . MET B 1 738 ? 1.247 7.336 -8.664 1 98.62 738 MET B CA 1
ATOM 12353 C C . MET B 1 738 ? 2.648 7.832 -9.008 1 98.62 738 MET B C 1
ATOM 12355 O O . MET B 1 738 ? 3.123 7.645 -10.125 1 98.62 738 MET B O 1
ATOM 12359 N N . LEU B 1 739 ? 3.283 8.469 -8.023 1 98.81 739 LEU B N 1
ATOM 12360 C CA . LEU B 1 739 ? 4.664 8.875 -8.25 1 98.81 739 LEU B CA 1
ATOM 12361 C C . LEU B 1 739 ? 5.562 7.656 -8.453 1 98.81 739 LEU B C 1
ATOM 12363 O O . LEU B 1 739 ? 6.414 7.648 -9.344 1 98.81 739 LEU B O 1
ATOM 12367 N N . ALA B 1 740 ? 5.402 6.641 -7.656 1 98.69 740 ALA B N 1
ATOM 12368 C CA . ALA B 1 740 ? 6.172 5.41 -7.797 1 98.69 740 ALA B CA 1
ATOM 12369 C C . ALA B 1 740 ? 6.004 4.816 -9.195 1 98.69 740 ALA B C 1
ATOM 12371 O O . ALA B 1 740 ? 6.977 4.363 -9.805 1 98.69 740 ALA B O 1
ATOM 12372 N N . LYS B 1 741 ? 4.785 4.777 -9.688 1 98.31 741 LYS B N 1
ATOM 12373 C CA . LYS B 1 741 ? 4.516 4.289 -11.039 1 98.31 741 LYS B CA 1
ATOM 12374 C C . LYS B 1 741 ? 5.301 5.086 -12.078 1 98.31 741 LYS B C 1
ATOM 12376 O O . LYS B 1 741 ? 5.93 4.508 -12.969 1 98.31 741 LYS B O 1
ATOM 12381 N N . ALA B 1 742 ? 5.246 6.383 -11.961 1 98.56 742 ALA B N 1
ATOM 12382 C CA . ALA B 1 742 ? 5.918 7.254 -12.922 1 98.56 742 ALA B CA 1
ATOM 12383 C C . ALA B 1 742 ? 7.43 7.055 -12.883 1 98.56 742 ALA B C 1
ATOM 12385 O O . ALA B 1 742 ? 8.086 7 -13.93 1 98.56 742 ALA B O 1
ATOM 12386 N N . LEU B 1 743 ? 8.008 7.012 -11.664 1 98.69 743 LEU B N 1
ATOM 12387 C CA . LEU B 1 743 ? 9.445 6.812 -11.508 1 98.69 743 LEU B CA 1
ATOM 12388 C C . LEU B 1 743 ? 9.867 5.469 -12.086 1 98.69 743 LEU B C 1
ATOM 12390 O O . LEU B 1 743 ? 10.898 5.379 -12.766 1 98.69 743 LEU B O 1
ATOM 12394 N N . THR B 1 744 ? 9.094 4.418 -11.812 1 98.5 744 THR B N 1
ATOM 12395 C CA . THR B 1 744 ? 9.383 3.088 -12.336 1 98.5 744 THR B CA 1
ATOM 12396 C C . THR B 1 744 ? 9.336 3.086 -13.859 1 98.5 744 THR B C 1
ATOM 12398 O O . THR B 1 744 ? 10.242 2.555 -14.508 1 98.5 744 THR B O 1
ATOM 12401 N N . ASP B 1 745 ? 8.328 3.711 -14.422 1 98 745 ASP B N 1
ATOM 12402 C CA . ASP B 1 745 ? 8.188 3.805 -15.875 1 98 745 ASP B CA 1
ATOM 12403 C C . ASP B 1 745 ? 9.375 4.539 -16.484 1 98 745 ASP B C 1
ATOM 12405 O O . ASP B 1 745 ? 9.797 4.219 -17.609 1 98 745 ASP B O 1
ATOM 12409 N N . ALA B 1 746 ? 9.883 5.484 -15.758 1 98.12 746 ALA B N 1
ATOM 12410 C CA . ALA B 1 746 ? 11.008 6.281 -16.234 1 98.12 746 ALA B CA 1
ATOM 12411 C C . ALA B 1 746 ? 12.328 5.547 -16.047 1 98.12 746 ALA B C 1
ATOM 12413 O O . ALA B 1 746 ? 13.383 6.023 -16.469 1 98.12 746 ALA B O 1
ATOM 12414 N N . GLY B 1 747 ? 12.32 4.418 -15.375 1 97.81 747 GLY B N 1
ATOM 12415 C CA . GLY B 1 747 ? 13.523 3.635 -15.133 1 97.81 747 GLY B CA 1
ATOM 12416 C C . GLY B 1 747 ? 14.383 4.184 -14.016 1 97.81 747 GLY B C 1
ATOM 12417 O O . GLY B 1 747 ? 15.578 3.904 -13.945 1 97.81 747 GLY B O 1
ATOM 12418 N N . VAL B 1 748 ? 13.82 5.008 -13.117 1 98.25 748 VAL B N 1
ATOM 12419 C CA . VAL B 1 748 ? 14.547 5.602 -12 1 98.25 748 VAL B CA 1
ATOM 12420 C C . VAL B 1 748 ? 14.672 4.582 -10.867 1 98.25 748 VAL B C 1
ATOM 12422 O O . VAL B 1 748 ? 13.68 3.992 -10.438 1 98.25 748 VAL B O 1
ATOM 12425 N N . ILE B 1 749 ? 15.898 4.34 -10.398 1 97.25 749 ILE B N 1
ATOM 12426 C CA . ILE B 1 749 ? 16.109 3.529 -9.203 1 97.25 749 ILE B CA 1
ATOM 12427 C C . ILE B 1 749 ? 15.984 4.402 -7.957 1 97.25 749 ILE B C 1
ATOM 12429 O O . ILE B 1 749 ? 16.703 5.391 -7.812 1 97.25 749 ILE B O 1
ATOM 12433 N N . TYR B 1 750 ? 15.031 4.156 -7.105 1 97.56 750 TYR B N 1
ATOM 12434 C CA . TYR B 1 750 ? 14.742 4.949 -5.918 1 97.56 750 TYR B CA 1
ATOM 12435 C C . TYR B 1 750 ? 14.445 4.055 -4.723 1 97.56 750 TYR B C 1
ATOM 12437 O O . TYR B 1 750 ? 14.375 2.828 -4.855 1 97.56 750 TYR B O 1
ATOM 12445 N N . ARG B 1 751 ? 14.359 4.648 -3.545 1 96.44 751 ARG B N 1
ATOM 12446 C CA . ARG B 1 751 ? 14.023 3.936 -2.316 1 96.44 751 ARG B CA 1
ATOM 12447 C C . ARG B 1 751 ? 12.641 4.336 -1.809 1 96.44 751 ARG B C 1
ATOM 12449 O O . ARG B 1 751 ? 12.234 5.492 -1.951 1 96.44 751 ARG B O 1
ATOM 12456 N N . MET B 1 752 ? 12.016 3.357 -1.236 1 97.88 752 MET B N 1
ATOM 12457 C CA . MET B 1 752 ? 10.703 3.611 -0.65 1 97.88 752 MET B CA 1
ATOM 12458 C C . MET B 1 752 ? 10.617 3.055 0.768 1 97.88 752 MET B C 1
ATOM 12460 O O . MET B 1 752 ? 11.258 2.047 1.08 1 97.88 752 MET B O 1
ATOM 12464 N N . GLN B 1 753 ? 9.938 3.727 1.615 1 98.62 753 GLN B N 1
ATOM 12465 C CA . GLN B 1 753 ? 9.555 3.229 2.93 1 98.62 753 GLN B CA 1
ATOM 12466 C C . GLN B 1 753 ? 8.055 3.42 3.17 1 98.62 753 GLN B C 1
ATOM 12468 O O . GLN B 1 753 ? 7.547 4.539 3.076 1 98.62 753 GLN B O 1
ATOM 12473 N N . VAL B 1 754 ? 7.363 2.316 3.424 1 98.75 754 VAL B N 1
ATOM 12474 C CA . VAL B 1 754 ? 5.926 2.348 3.668 1 98.75 754 VAL B CA 1
ATOM 12475 C C . VAL B 1 754 ? 5.645 2.033 5.137 1 98.75 754 VAL B C 1
ATOM 12477 O O . VAL B 1 754 ? 6.238 1.114 5.703 1 98.75 754 VAL B O 1
ATOM 12480 N N . TYR B 1 755 ? 4.824 2.781 5.766 1 98.81 755 TYR B N 1
ATOM 12481 C CA . TYR B 1 755 ? 4.371 2.531 7.129 1 98.81 755 TYR B CA 1
ATOM 12482 C C . TYR B 1 755 ? 2.883 2.201 7.156 1 98.81 755 TYR B C 1
ATOM 12484 O O . TYR B 1 755 ? 2.041 3.1 7.141 1 98.81 755 TYR B O 1
ATOM 12492 N N . PRO B 1 756 ? 2.543 0.932 7.309 1 98.44 756 PRO B N 1
ATOM 12493 C CA . PRO B 1 756 ? 1.138 0.518 7.285 1 98.44 756 PRO B CA 1
ATOM 12494 C C . PRO B 1 756 ? 0.337 1.08 8.453 1 98.44 756 PRO B C 1
ATOM 12496 O O . PRO B 1 756 ? 0.818 1.083 9.594 1 98.44 756 PRO B O 1
ATOM 12499 N N . ASP B 1 757 ? -0.842 1.564 8.188 1 98 757 ASP B N 1
ATOM 12500 C CA . ASP B 1 757 ? -1.852 2.002 9.148 1 98 757 ASP B CA 1
ATOM 12501 C C . ASP B 1 757 ? -1.446 3.316 9.812 1 98 757 ASP B C 1
ATOM 12503 O O . ASP B 1 757 ? -2.033 3.717 10.82 1 98 757 ASP B O 1
ATOM 12507 N N . GLU B 1 758 ? -0.382 3.979 9.266 1 98.12 758 GLU B N 1
ATOM 12508 C CA . GLU B 1 758 ? 0.024 5.277 9.797 1 98.12 758 GLU B CA 1
ATOM 12509 C C . GLU B 1 758 ? -0.639 6.418 9.023 1 98.12 758 GLU B C 1
ATOM 12511 O O . GLU B 1 758 ? -0.759 6.359 7.801 1 98.12 758 GLU B O 1
ATOM 12516 N N . ASN B 1 759 ? -1.081 7.371 9.75 1 96.56 759 ASN B N 1
ATOM 12517 C CA . ASN B 1 759 ? -1.683 8.555 9.141 1 96.56 759 ASN B CA 1
ATOM 12518 C C . ASN B 1 759 ? -0.624 9.562 8.711 1 96.56 759 ASN B C 1
ATOM 12520 O O . ASN B 1 759 ? 0.556 9.227 8.602 1 96.56 759 ASN B O 1
ATOM 12524 N N . HIS B 1 760 ? -1.024 10.781 8.438 1 97.12 760 HIS B N 1
ATOM 12525 C CA . HIS B 1 760 ? -0.191 11.812 7.832 1 97.12 760 HIS B CA 1
ATOM 12526 C C . HIS B 1 760 ? 0.989 12.164 8.734 1 97.12 760 HIS B C 1
ATOM 12528 O O . HIS B 1 760 ? 2.061 12.531 8.242 1 97.12 760 HIS B O 1
ATOM 12534 N N . GLY B 1 761 ? 0.854 12.039 10.047 1 96.88 761 GLY B N 1
ATOM 12535 C CA . GLY B 1 761 ? 1.86 12.484 11 1 96.88 761 GLY B CA 1
ATOM 12536 C C . GLY B 1 761 ? 2.875 11.406 11.336 1 96.88 761 GLY B C 1
ATOM 12537 O O . GLY B 1 761 ? 3.906 11.688 11.945 1 96.88 761 GLY B O 1
ATOM 12538 N N . LEU B 1 762 ? 2.543 10.148 10.961 1 98.06 762 LEU B N 1
ATOM 12539 C CA . LEU B 1 762 ? 3.42 9.016 11.227 1 98.06 762 LEU B CA 1
ATOM 12540 C C . LEU B 1 762 ? 3.82 8.969 12.695 1 98.06 762 LEU B C 1
ATOM 12542 O O . LEU B 1 762 ? 5 8.812 13.023 1 98.06 762 LEU B O 1
ATOM 12546 N N . GLY B 1 763 ? 2.887 9.094 13.57 1 95.75 763 GLY B N 1
ATOM 12547 C CA . GLY B 1 763 ? 3.125 9.312 14.984 1 95.75 763 GLY B CA 1
ATOM 12548 C C . GLY B 1 763 ? 3.697 8.094 15.688 1 95.75 763 GLY B C 1
ATOM 12549 O O . GLY B 1 763 ? 4.477 8.227 16.625 1 95.75 763 GLY B O 1
ATOM 12550 N N . HIS B 1 764 ? 3.387 6.871 15.258 1 95.75 764 HIS B N 1
ATOM 12551 C CA . HIS B 1 764 ? 3.76 5.668 16 1 95.75 764 HIS B CA 1
ATOM 12552 C C . HIS B 1 764 ? 5.109 5.133 15.531 1 95.75 764 HIS B C 1
ATOM 12554 O O . HIS B 1 764 ? 5.668 4.227 16.156 1 95.75 764 HIS B O 1
ATOM 12560 N N . VAL B 1 765 ? 5.609 5.797 14.469 1 98.19 765 VAL B N 1
ATOM 12561 C CA . VAL B 1 765 ? 6.816 5.211 13.891 1 98.19 765 VAL B CA 1
ATOM 12562 C C . VAL B 1 765 ? 7.883 6.289 13.727 1 98.19 765 VAL B C 1
ATOM 12564 O O . VAL B 1 765 ? 8.773 6.16 12.883 1 98.19 765 VAL B O 1
ATOM 12567 N N . LYS B 1 766 ? 7.879 7.332 14.445 1 97.75 766 LYS B N 1
ATOM 12568 C CA . LYS B 1 766 ? 8.727 8.5 14.242 1 97.75 766 LYS B CA 1
ATOM 12569 C C . LYS B 1 766 ? 10.203 8.141 14.383 1 97.75 766 LYS B C 1
ATOM 12571 O O . LYS B 1 766 ? 11.031 8.562 13.57 1 97.75 766 LYS B O 1
ATOM 12576 N N . LEU B 1 767 ? 10.562 7.426 15.453 1 97.94 767 LEU B N 1
ATOM 12577 C CA . LEU B 1 767 ? 11.961 7.074 15.656 1 97.94 767 LEU B CA 1
ATOM 12578 C C . LEU B 1 767 ? 12.5 6.277 14.469 1 97.94 767 LEU B C 1
ATOM 12580 O O . LEU B 1 767 ? 13.57 6.586 13.945 1 97.94 767 LEU B O 1
ATOM 12584 N N . HIS B 1 768 ? 11.75 5.219 14.047 1 98.38 768 HIS B N 1
ATOM 12585 C CA . HIS B 1 768 ? 12.164 4.422 12.898 1 98.38 768 HIS B CA 1
ATOM 12586 C C . HIS B 1 768 ? 12.273 5.281 11.641 1 98.38 768 HIS B C 1
ATOM 12588 O O . HIS B 1 768 ? 13.195 5.105 10.844 1 98.38 768 HIS B O 1
ATOM 12594 N N . LEU B 1 769 ? 11.305 6.148 11.453 1 98.62 769 LEU B N 1
ATOM 12595 C CA . LEU B 1 769 ? 11.297 7.051 10.312 1 98.62 769 LEU B CA 1
ATOM 12596 C C . LEU B 1 769 ? 12.594 7.848 10.242 1 98.62 769 LEU B C 1
ATOM 12598 O O . LEU B 1 769 ? 13.266 7.863 9.203 1 98.62 769 LEU B O 1
ATOM 12602 N N . TYR B 1 770 ? 12.984 8.5 11.32 1 98.38 770 TYR B N 1
ATOM 12603 C CA . TYR B 1 770 ? 14.164 9.359 11.297 1 98.38 770 TYR B CA 1
ATOM 12604 C C . TYR B 1 770 ? 15.438 8.531 11.188 1 98.38 770 TYR B C 1
ATOM 12606 O O . TYR B 1 770 ? 16.422 8.969 10.586 1 98.38 770 TYR B O 1
ATOM 12614 N N . GLN B 1 771 ? 15.422 7.344 11.742 1 98 771 GLN B N 1
ATOM 12615 C CA . GLN B 1 771 ? 16.547 6.445 11.531 1 98 771 GLN B CA 1
ATOM 12616 C C . GLN B 1 771 ? 16.688 6.055 10.062 1 98 771 GLN B C 1
ATOM 12618 O O . GLN B 1 771 ? 17.797 5.969 9.539 1 98 771 GLN B O 1
ATOM 12623 N N . THR B 1 772 ? 15.562 5.742 9.438 1 98.25 772 THR B N 1
ATOM 12624 C CA . THR B 1 772 ? 15.547 5.414 8.023 1 98.25 772 THR B CA 1
ATOM 12625 C C . THR B 1 772 ? 16.062 6.582 7.188 1 98.25 772 THR B C 1
ATOM 12627 O O . THR B 1 772 ? 16.875 6.391 6.273 1 98.25 772 THR B O 1
ATOM 12630 N N . MET B 1 773 ? 15.617 7.742 7.508 1 98.44 773 MET B N 1
ATOM 12631 C CA . MET B 1 773 ? 16.062 8.93 6.793 1 98.44 773 MET B CA 1
ATOM 12632 C C . MET B 1 773 ? 17.547 9.18 7.031 1 98.44 773 MET B C 1
ATOM 12634 O O . MET B 1 773 ? 18.281 9.586 6.121 1 98.44 773 MET B O 1
ATOM 12638 N N . ASP B 1 774 ? 18.031 8.945 8.273 1 97.19 774 ASP B N 1
ATOM 12639 C CA . ASP B 1 774 ? 19.453 9.039 8.602 1 97.19 774 ASP B CA 1
ATOM 12640 C C . ASP B 1 774 ? 20.266 8.07 7.754 1 97.19 774 ASP B C 1
ATOM 12642 O O . ASP B 1 774 ? 21.328 8.438 7.227 1 97.19 774 ASP B O 1
ATOM 12646 N N . ASP B 1 775 ? 19.781 6.895 7.668 1 95.81 775 ASP B N 1
ATOM 12647 C CA . ASP B 1 775 ? 20.453 5.871 6.875 1 95.81 775 ASP B CA 1
ATOM 12648 C C . ASP B 1 775 ? 20.531 6.281 5.406 1 95.81 775 ASP B C 1
ATOM 12650 O O . ASP B 1 775 ? 21.562 6.078 4.762 1 95.81 775 ASP B O 1
ATOM 12654 N N . PHE B 1 776 ? 19.578 6.832 4.832 1 97.31 776 PHE B N 1
ATOM 12655 C CA . PHE B 1 776 ? 19.562 7.297 3.449 1 97.31 776 PHE B CA 1
ATOM 12656 C C . PHE B 1 776 ? 20.562 8.438 3.25 1 97.31 776 PHE B C 1
ATOM 12658 O O . PHE B 1 776 ? 21.234 8.5 2.223 1 97.31 776 PHE B O 1
ATOM 12665 N N . LEU B 1 777 ? 20.562 9.383 4.219 1 97.31 777 LEU B N 1
ATOM 12666 C CA . LEU B 1 777 ? 21.484 10.5 4.109 1 97.31 777 LEU B CA 1
ATOM 12667 C C . LEU B 1 777 ? 22.938 10.008 4.105 1 97.31 777 LEU B C 1
ATOM 12669 O O . LEU B 1 777 ? 23.781 10.578 3.418 1 97.31 777 LEU B O 1
ATOM 12673 N N . ASN B 1 778 ? 23.203 8.977 4.859 1 94 778 ASN B N 1
ATOM 12674 C CA . ASN B 1 778 ? 24.547 8.375 4.812 1 94 778 ASN B CA 1
ATOM 12675 C C . ASN B 1 778 ? 24.891 7.895 3.406 1 94 778 ASN B C 1
ATOM 12677 O O . ASN B 1 778 ? 26.016 8.055 2.953 1 94 778 ASN B O 1
ATOM 12681 N N . LEU B 1 779 ? 23.891 7.332 2.832 1 90.31 779 LEU B N 1
ATOM 12682 C CA . LEU B 1 779 ? 24.078 6.887 1.454 1 90.31 779 LEU B CA 1
ATOM 12683 C C . LEU B 1 779 ? 24.266 8.078 0.521 1 90.31 779 LEU B C 1
ATOM 12685 O O . LEU B 1 779 ? 25.109 8.039 -0.373 1 90.31 779 LEU B O 1
ATOM 12689 N N . CYS B 1 780 ? 23.484 9.07 0.722 1 92.44 780 CYS B N 1
ATOM 12690 C CA . CYS B 1 780 ? 23.531 10.273 -0.095 1 92.44 780 CYS B CA 1
ATOM 12691 C C . CYS B 1 780 ? 24.906 10.93 -0.038 1 92.44 780 CYS B C 1
ATOM 12693 O O . CYS B 1 780 ? 25.422 11.383 -1.06 1 92.44 780 CYS B O 1
ATOM 12695 N N . TYR B 1 781 ? 25.531 10.992 1.135 1 93.06 781 TYR B N 1
ATOM 12696 C CA . TYR B 1 781 ? 26.75 11.766 1.347 1 93.06 781 TYR B CA 1
ATOM 12697 C C . TYR B 1 781 ? 27.984 10.906 1.099 1 93.06 781 TYR B C 1
ATOM 12699 O O . TYR B 1 781 ? 29.109 11.414 1.147 1 93.06 781 TYR B O 1
ATOM 12707 N N . SER B 1 782 ? 27.719 9.625 0.855 1 83.44 782 SER B N 1
ATOM 12708 C CA . SER B 1 782 ? 28.859 8.75 0.576 1 83.44 782 SER B CA 1
ATOM 12709 C C . SER B 1 782 ? 29.266 8.82 -0.892 1 83.44 782 SER B C 1
ATOM 12711 O O . SER B 1 782 ? 28.438 9.133 -1.756 1 83.44 782 SER B O 1
ATOM 12713 N N . ASP B 1 783 ? 30.578 8.969 -1.252 1 63.53 783 ASP B N 1
ATOM 12714 C CA . ASP B 1 783 ? 31.156 9.086 -2.59 1 63.53 783 ASP B CA 1
ATOM 12715 C C . ASP B 1 783 ? 30.875 7.832 -3.416 1 63.53 783 ASP B C 1
ATOM 12717 O O . ASP B 1 783 ? 31.359 7.695 -4.539 1 63.53 783 ASP B O 1
ATOM 12721 N N . THR B 1 784 ? 30.109 6.941 -3.098 1 51.47 784 THR B N 1
ATOM 12722 C CA . THR B 1 784 ? 30.078 5.68 -3.826 1 51.47 784 THR B CA 1
ATOM 12723 C C . THR B 1 784 ? 29.359 5.848 -5.164 1 51.47 784 THR B C 1
ATOM 12725 O O . THR B 1 784 ? 28.219 5.395 -5.328 1 51.47 784 THR B O 1
ATOM 12728 N N . PHE B 1 785 ? 29.297 7.023 -5.734 1 44.12 785 PHE B N 1
ATOM 12729 C CA . PHE B 1 785 ? 28.609 6.977 -7.02 1 44.12 785 PHE B CA 1
ATOM 12730 C C . PHE B 1 785 ? 29.469 6.262 -8.062 1 44.12 785 PHE B C 1
ATOM 12732 O O . PHE B 1 785 ? 30.578 6.684 -8.352 1 44.12 785 PHE B O 1
ATOM 12739 N N . ARG B 1 786 ? 29.219 5.043 -8.375 1 38.53 786 ARG B N 1
ATOM 12740 C CA . ARG B 1 786 ? 29.766 4.426 -9.57 1 38.53 786 ARG B CA 1
ATOM 12741 C C . ARG B 1 786 ? 29.375 5.195 -10.82 1 38.53 786 ARG B C 1
ATOM 12743 O O . ARG B 1 786 ? 28.203 5.531 -11.008 1 38.53 786 ARG B O 1
ATOM 12750 N N . GLU B 1 787 ? 30.266 5.801 -11.547 1 33.03 787 GLU B N 1
ATOM 12751 C CA . GLU B 1 787 ? 30.172 6.301 -12.914 1 33.03 787 GLU B CA 1
ATOM 12752 C C . GLU B 1 787 ? 29.438 5.316 -13.82 1 33.03 787 GLU B C 1
ATOM 12754 O O . GLU B 1 787 ? 29.875 4.168 -13.977 1 33.03 787 GLU B O 1
ATOM 12759 N N . GLU B 1 788 ? 28.172 5.324 -13.961 1 34.69 788 GLU B N 1
ATOM 12760 C CA . GLU B 1 788 ? 27.578 4.656 -15.117 1 34.69 788 GLU B CA 1
ATOM 12761 C C . GLU B 1 788 ? 28.359 4.98 -16.391 1 34.69 788 GLU B C 1
ATOM 12763 O O . GLU B 1 788 ? 28.578 6.152 -16.703 1 34.69 788 GLU B O 1
ATOM 12768 N N . SER B 1 789 ? 29.219 4.109 -16.875 1 30.23 789 SER B N 1
ATOM 12769 C CA . SER B 1 789 ? 29.844 4.188 -18.188 1 30.23 789 SER B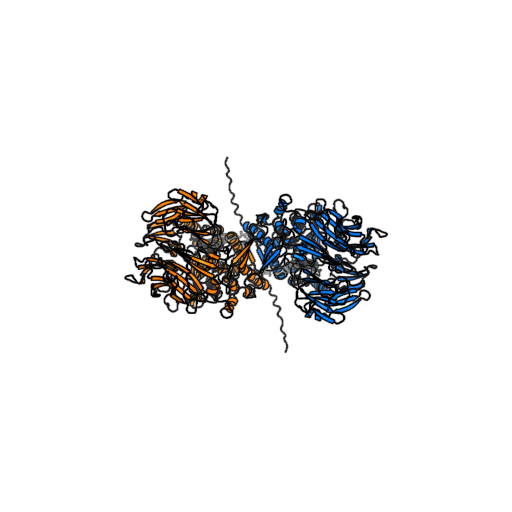 CA 1
ATOM 12770 C C . SER B 1 789 ? 28.812 4.441 -19.281 1 30.23 789 SER B C 1
ATOM 12772 O O . SER B 1 789 ? 27.938 3.598 -19.531 1 30.23 789 SER B O 1
ATOM 12774 N N . SER B 1 790 ? 28.391 5.613 -19.531 1 30.8 790 SER B N 1
ATOM 12775 C CA . SER B 1 790 ? 27.703 6.027 -20.75 1 30.8 790 SER B CA 1
ATOM 12776 C C . SER B 1 790 ? 28.469 5.582 -22 1 30.8 790 SER B C 1
ATOM 12778 O O . SER B 1 790 ? 29.562 6.09 -22.281 1 30.8 790 SER B O 1
ATOM 12780 N N . VAL B 1 791 ? 28.469 4.344 -22.531 1 28.5 791 VAL B N 1
ATOM 12781 C CA . VAL B 1 791 ? 28.859 4.035 -23.906 1 28.5 791 VAL B CA 1
ATOM 12782 C C . VAL B 1 791 ? 28.062 4.91 -24.875 1 28.5 791 VAL B C 1
ATOM 12784 O O . VAL B 1 791 ? 26.844 4.77 -24.984 1 28.5 791 VAL B O 1
ATOM 12787 N N . SER B 1 792 ? 28.453 6.219 -25.062 1 27.98 792 SER B N 1
ATOM 12788 C CA . SER B 1 792 ? 28.062 7.074 -26.172 1 27.98 792 SER B CA 1
ATOM 12789 C C . SER B 1 792 ? 28.328 6.398 -27.516 1 27.98 792 SER B C 1
ATOM 12791 O O . SER B 1 792 ? 29.484 6.137 -27.859 1 27.98 792 SER B O 1
ATOM 12793 N N . HIS B 1 793 ? 27.469 5.477 -27.984 1 26.7 793 HIS B N 1
ATOM 12794 C CA . HIS B 1 793 ? 27.5 5.102 -29.406 1 26.7 793 HIS B CA 1
ATOM 12795 C C . HIS B 1 793 ? 27.344 6.32 -30.297 1 26.7 793 HIS B C 1
ATOM 12797 O O . HIS B 1 793 ? 26.375 7.066 -30.188 1 26.7 793 HIS B O 1
ATOM 12803 N N . SER B 1 794 ? 28.453 6.934 -30.75 1 24 794 SER B N 1
ATOM 12804 C CA . SER B 1 794 ? 28.578 7.883 -31.844 1 24 794 SER B CA 1
ATOM 12805 C C . SER B 1 794 ? 27.938 7.336 -33.125 1 24 794 SER B C 1
ATOM 12807 O O . SER B 1 794 ? 28.406 6.336 -33.688 1 24 794 SER B O 1
ATOM 12809 N N . THR B 1 795 ? 26.594 7.277 -33.281 1 25 795 THR B N 1
ATOM 12810 C CA . THR B 1 795 ? 25.938 7.094 -34.562 1 25 795 THR B CA 1
ATOM 12811 C C . THR B 1 795 ? 26.422 8.133 -35.562 1 25 795 THR B C 1
ATOM 12813 O O . THR B 1 795 ? 26.297 9.336 -35.344 1 25 795 THR B O 1
ATOM 12816 N N . SER B 1 796 ? 27.516 7.828 -36.312 1 23.39 796 SER B N 1
ATOM 12817 C CA . SER B 1 796 ? 27.938 8.477 -37.562 1 23.39 796 SER B CA 1
ATOM 12818 C C . SER B 1 796 ? 26.781 8.602 -38.531 1 23.39 796 SER B C 1
ATOM 12820 O O . SER B 1 796 ? 26.188 7.602 -38.938 1 23.39 796 SER B O 1
ATOM 12822 N N . SER B 1 797 ? 25.844 9.578 -38.344 1 22.34 797 SER B N 1
ATOM 12823 C CA . SER B 1 797 ? 24.859 10.008 -39.344 1 22.34 797 SER B CA 1
ATOM 12824 C C . SER B 1 797 ? 25.531 10.336 -40.656 1 22.34 797 SER B C 1
ATOM 12826 O O . SER B 1 797 ? 26.203 11.359 -40.781 1 22.34 797 SER B O 1
ATOM 12828 N N . ASP B 1 798 ? 26.156 9.406 -41.312 1 22.86 798 ASP B N 1
ATOM 12829 C CA . ASP B 1 798 ? 26.5 9.672 -42.688 1 22.86 798 ASP B CA 1
ATOM 12830 C C . ASP B 1 798 ? 25.234 9.852 -43.531 1 22.86 798 ASP B C 1
ATOM 12832 O O . ASP B 1 798 ? 24.562 8.883 -43.875 1 22.86 798 ASP B O 1
ATOM 12836 N N . SER B 1 799 ? 24.172 10.539 -43.125 1 20.53 799 SER B N 1
ATOM 12837 C CA . SER B 1 799 ? 23.203 10.836 -44.156 1 20.53 799 SER B CA 1
ATOM 12838 C C . SER B 1 799 ? 23.875 11.57 -45.344 1 20.53 799 SER B C 1
ATOM 12840 O O . SER B 1 799 ? 24.688 12.469 -45.125 1 20.53 799 SER B O 1
ATOM 12842 N N . ASP B 1 800 ? 23.859 10.922 -46.375 1 21.78 800 ASP B N 1
ATOM 12843 C CA . ASP B 1 800 ? 23.734 11.297 -47.781 1 21.78 800 ASP B CA 1
ATOM 12844 C C . ASP B 1 800 ? 22.656 12.352 -48 1 21.78 800 ASP B C 1
ATOM 12846 O O . ASP B 1 800 ? 21.719 12.445 -47.188 1 21.78 800 ASP B O 1
ATOM 12850 N N . ARG B 1 801 ? 22.797 12.984 -49.188 1 16.77 801 ARG B N 1
ATOM 12851 C CA . ARG B 1 801 ? 21.875 13.461 -50.219 1 16.77 801 ARG B CA 1
ATOM 12852 C C . ARG B 1 801 ? 21.078 12.312 -50.812 1 16.77 801 ARG B C 1
ATOM 12854 O O . ARG B 1 801 ? 21.609 11.219 -51 1 16.77 801 ARG B O 1
#

Nearest PDB structures (foldseek):
  5vta-assembly2_B  TM=9.453E-01  e=3.094E-81  Rattus norvegicus
  7svn-assembly1_B  TM=7.827E-01  e=8.728E-43  Homo sapiens
  6qzv-assembly2_D  TM=7.883E-01  e=6.291E-41  Homo sapiens
  7crw-assembly1_C  TM=7.916E-01  e=3.468E-41  Rattus norvegicus
  7jkq-assembly1_A  TM=7.783E-01  e=1.911E-41  Homo sapiens

Organism: Nephila pilipes (NCBI:txid299642)